Protein AF-0000000077391972 (afdb_homodimer)

Foldseek 3Di:
DDEAVQVVVVVLVPDDVVVLVVVLVCVVVQVDAYALLFNFLFAFFFFFLLLLLLRSLLRQQCCCLRNVDHHAEHENAPHQWWWLSNLQQSVLQPHAEYEYEFFALVVLVVLLVVLFQWAWEAEPPDPPCSSTHTYHYQSWDHAEQLIFLANHSVLSLQLQQDDDPPDDDPSPPRHDADDPVCLVVNLVSSLVRLQRSLSSHPLSFGDGDHGDPPDPPDVVSVCRNCVRVVSSQVVCVVVCVPSVDHDDDHDVVVRVVSVCVRDPDHHYDYGIRPFGWDADPVRDIFTQQQLLFAQVFVLLLLLVLSLLLQLLQQLLLLLLQLCVVVVPPVLNVVSLVLLVLSSLLSSLSSVCSHSCRSSNLAAPVVVQVSQVSSVSSNVSSQVSSQSSQQSQQADVPFGFGKHFQWDDDGRQDDIDGHAQDAPFDKWKKKWFDAWLAWDKAKDKHKHQDQAKFKAWLVGDTAQKAKAFDWDFDPPDPPDLFTDTDTDNGIIMIIDIDTAHGGKMFMMMIGGDDDCPPARYKEKEKQDDDDPDPDSHHYDHDDPAWDWDDEPFKIWIAGRVQLFTFWMAGPVVRDIKGWTKAKWKFFADFLSDFSGTGDGDPPDPDRTGRPLVPFDKMWMWIDHQFKIKIWMDGGPAKIKMWIATYDPQALSNQWIKMKMKGFPADDDARIWMKMKIAIPAAQDDDPDPWGKKWAATSNQFIDIDTDDPVDPVRRFWRKHAFKMWGHDQWKIKIKTWQGIWTWGPRDGRMIMTTHYGWYQHHNPPPNHGGRNPHHTHMIMIIIGMFTFHRDDDPGDFAALSSVSVSCCSSNPMGMIIRPDDDRNDSMGHFKPHRWASQKTWSHWRFRADSVRTGDQKIKTKMAREDHDPRTDDDHPRHHHDVWWRDDPPMDTPSRDWDWKFWARSSRPGTDDTDDDRRRDGDDYSGMTMIMTGD/DDEAVQVVVVVLVPDDVVVLVVVLVCVVVQVDAYALLFNFLFAFFFFFLLLLLLRSLLRQQCCCLRNVDHHAEHENAPHQWWWLSNLLQSVLQPHAEYEYEFFALVVLVVLLVVLFQWAWEAEPVDPPCSSTHTYHYQSWDHAEQLIFLANHSVLSLQLQCDDDPPDDDPSPVRHDADDPVCLVVNLVSSLVRLQRSLSSHDLSFGDGDHGDPPPPPDVVSVCRNCVRVVSSQVVCVVVCVPSVDHDDDHDPVVRVVSVCVRDPDHHYDYGIRPFGWDADPVRDIFTQQQLLFAQVLVLLLLLVLSLLLQLLQQLLLLLLQLCVVVVPPPLNVVSLVLLVLSSLLSSLSSVCSHSCRSSNLAAPVVNQVSQVSSVSSNVSSQVSSQSSQQSQQDDVPFGFGKHFQWDDDGRQDDIDGHAQDAAFDKWKKKWFDAWLFWDKAKDKHKHQDQAKFKAWLVRDTAQKAKAFDWDFDPPDPPDLFTDTDTDNGIIMIIDIDTAHGGKMFMMMIGGDDDLPDLRYKEKEKQDDDDPDPDSHHYYHDDPAWDWDDEPFKIWIAGRVQLFTFWMAGPVVRDIKGWTKAKWKFFADFLSDFSRTGDGDCPDPDRTGRPLVPFDKMWMWIDHQFKIKIWMDGGPAKIKMWIATYDPQALSNQWIKMKMKGFPADDDARIWMKMKIAIPAAQDDDPDPWGKKWAATSNQFIDIDTDDPVDDVRRFWRKHAFKMWGHDQWKIKIKTWQGIWIWGPRDGRMIMTTHYGWYQHHNPPPNHGHRNPHHTHMIMIIIGMFTFHRDDDPGDFAALSSVSVSCCSSNPMGMIIRPDDDRNRSMGHFKDHRWASQKTWSHWRFRADSVRTGDQKIKTKMAREDHDPRTDDDHPRHHHDVWWRDDPPMDTPSRDWDWKFWARSSRPGTDDTDDDRRRDGDDYSGMTMIMTGD

Nearest PDB structures (foldseek):
  3bub-assembly1_A  TM=8.915E-01  e=2.616E-76  unclassified
  6rqz-assembly1_A  TM=9.051E-01  e=1.334E-74  Drosophila melanogaster
  9ftr-assembly1_A  TM=9.039E-01  e=3.934E-74  Drosophila melanogaster
  6rs0-assembly1_A  TM=9.038E-01  e=5.550E-74  Drosophila melanogaster
  6rpc-assembly1_A  TM=8.872E-01  e=2.789E-74  Drosophila melanogaster

Secondary structure (DSSP, 8-state):
-B--HHHHHHHHHHS-HHHHHHHHHHHHTTSS-B-S-SSS-B-SSSS-HHHHHHHHHHHHHHHHHHT-----EEEE-SSSS--SHHHHHHHHTT--EEEE----HHHHHHHHHTT-SEEEE--TT-SS-TT-EEEEE--SSSSSHHHHS-S-HHHHGGG-----TT---HHHHHPPPP-TTTHHHHHHHHHHHHHHHHTTSSS---------TT---SHHHHHHHHHHHHHHHHHHHHTHHHH--------HHHHHHHHHHH----EEE-S--PSPEEE-TTS-EEE--GGGTSSHHHHHHHHHHHHHHHHHHHHHHHHHHHHHHHT-HHHHHHHHHHHHHHHHHHHHHHHHTBTTTTTS-S-HHHHHHHHHHHHHHHHHHHHHHHHHHHHHHSPTT---EEEESEE--STTSPPEEPEEE-TT--EEEEEEE-SSS-EEEEEEEEES-S-EEEE-TTS-B--EEEEEEEEEE--STT-S-PEEEEEEEEEEEEEEEEE-TTEEEEEEEEE-SS--GGGBPEEEESSPPP-S--SSEEEEPPSS-EEEE-SSEEEEE-TTT--EEEEEETTT--EEEEEEEEEEEEBPTTTSSSS---B-TTSSSSSB-TTTTS-EEEEEEE-SSEEEEEEEETTTEEEEEEEE--TT-GGGGSEEEEEEE---SS--SEEEEEEEEE----B-TT--SBEEEEEETTTEEEEEE--TTS-GGGG-EEESSEEEEE-SSEEEEEEESS-EEEE--STTEEEEEEEEEBSS--SSS--S-B-----EEEEEEEEEEE--SPPPSS----HHHHHHHHHHHSPPEEEEEEES--S-SEEESBSSPPPTTEEEEEEEEEE-TTSSEEEEEEEEEEE----TTS----TT----SS-SS-TT--BSS----EEEEE-TTS-----EESSGGG----TTEEEEEEEE-/-B--HHHHHHHHHHS-HHHHHHHHHHHHTTSS-B-S-SSS-B-SSSS-HHHHHHHHHHHHHHHHHHT-----EEEE-SSSS--SHHHHHHHHTT--EEEE----HHHHHHHHHTT-SEEEE--TT-SS-TT-EEEEE--SSSSSHHHHS-S-HHHHGGG-----TT---HHHHHPPPP-TTTHHHHHHHHHHHHHHHHTTSSS---------TT---SHHHHHHHHHHHHHHHHHHHHTHHHH--------HHHHHHHHHHH----EEE-S--PSPEEE-TTS-EEE--GGGTSSHHHHHHHHHHHHHHHHHHHHHHHHHHHHHHHT-HHHHHHHHHHHHHHHHHHHHHHHHTBTTTTTS-S-HHHHHHHHHHHHHHHHHHHHHHHHHHHHHHSPTT---EEEESEE--STTSPPEEPEEE-TT--EEEEEEE-SSS-EEEEEEEEES-S-EEEE-TTS-B--EEEEEEEEEE--STT-S-PEEEEEEEEEEEEEEEEE-TTEEEEEEEEE-SS---TTBPEEEESSPPP-S--SSEEEEPPSS-EEEE-SSEEEEE-TTT--EEEEEETTT--EEEEEEEEEEEEBPTTTSSSS---B-TTSSSSSB-TTTTS-EEEEEEE-SSEEEEEEEETTTEEEEEEEE--TT-GGGGSEEEEEEE---SS--SEEEEEEEEE----B-TT--SBEEEEEETTTEEEEEE--TTS-GGGG-EEESSEEEEE-SSEEEEEEESS-EEEE--STTEEEEEEEEEBSS--SSS--S-B-----EEEEEEEEEEE--SPPPSS----HHHHHHHHHHHSPPEEEEEEES--S-SEEESBSSPPPTTEEEEEEEEEE-TTSSEEEEEEEEEEE----TTS----TT----SS-SS-TT--BSS----EEEEE-TTS-----EESSGGG----TTEEEEEEEE-

Organism: Artemia franciscana (NCBI:txid6661)

Structure (mmCIF, N/CA/C/O backbone):
data_AF-0000000077391972-model_v1
#
loop_
_entity.id
_entity.type
_entity.pdbx_description
1 polymer Alpha-mannosidase
#
loop_
_atom_site.group_PDB
_atom_site.id
_atom_site.type_symbol
_atom_site.label_atom_id
_atom_site.label_alt_id
_atom_site.label_comp_id
_atom_site.label_asym_id
_atom_site.label_entity_id
_atom_site.label_seq_id
_atom_site.pdbx_PDB_ins_code
_atom_site.Cartn_x
_atom_site.Cartn_y
_atom_site.Cartn_z
_atom_site.occupancy
_atom_site.B_iso_or_equiv
_atom_site.auth_seq_id
_atom_site.auth_comp_id
_atom_site.auth_asym_id
_atom_site.auth_atom_id
_atom_site.pdbx_PDB_model_num
ATOM 1 N N . MET A 1 1 ? -24.891 3.523 12.617 1 59.72 1 MET A N 1
ATOM 2 C CA . MET A 1 1 ? -24.234 4.707 12.078 1 59.72 1 MET A CA 1
ATOM 3 C C . MET A 1 1 ? -22.766 4.41 11.742 1 59.72 1 MET A C 1
ATOM 5 O O . MET A 1 1 ? -22.125 3.604 12.406 1 59.72 1 MET A O 1
ATOM 9 N N . PHE A 1 2 ? -22.312 4.902 10.516 1 55.62 2 PHE A N 1
ATOM 10 C CA . PHE A 1 2 ? -20.906 4.812 10.172 1 55.62 2 PHE A CA 1
ATOM 11 C C . PHE A 1 2 ? -20.266 6.195 10.141 1 55.62 2 PHE A C 1
ATOM 13 O O . PHE A 1 2 ? -20.875 7.16 9.688 1 55.62 2 PHE A O 1
ATOM 20 N N . LEU A 1 3 ? -19.094 6.242 10.734 1 58.16 3 LEU A N 1
ATOM 21 C CA . LEU A 1 3 ? -18.516 7.547 11.016 1 58.16 3 LEU A CA 1
ATOM 22 C C . LEU A 1 3 ? -17.375 7.855 10.047 1 58.16 3 LEU A C 1
ATOM 24 O O . LEU A 1 3 ? -17.234 9 9.609 1 58.16 3 LEU A O 1
ATOM 28 N N . GLU A 1 4 ? -16.625 6.906 9.727 1 70.5 4 GLU A N 1
ATOM 29 C CA . GLU A 1 4 ? -15.367 7.246 9.055 1 70.5 4 GLU A CA 1
ATOM 30 C C . GLU A 1 4 ? -15.289 6.602 7.676 1 70.5 4 GLU A C 1
ATOM 32 O O . GLU A 1 4 ? -15.391 5.379 7.551 1 70.5 4 GLU A O 1
ATOM 37 N N . ASP A 1 5 ? -15.023 7.477 6.699 1 68.94 5 ASP A N 1
ATOM 38 C CA . ASP A 1 5 ? -15.07 7.066 5.301 1 68.94 5 ASP A CA 1
ATOM 39 C C . ASP A 1 5 ? -13.836 6.254 4.918 1 68.94 5 ASP A C 1
ATOM 41 O O . ASP A 1 5 ? -13.891 5.406 4.027 1 68.94 5 ASP A O 1
ATOM 45 N N . ASN A 1 6 ? -12.789 6.562 5.602 1 66.81 6 ASN A N 1
ATOM 46 C CA . ASN A 1 6 ? -11.594 5.793 5.27 1 66.81 6 ASN A CA 1
ATOM 47 C C . ASN A 1 6 ? -11.82 4.297 5.453 1 66.81 6 ASN A C 1
ATOM 49 O O . ASN A 1 6 ? -11.562 3.508 4.547 1 66.81 6 ASN A O 1
ATOM 53 N N . GLU A 1 7 ? -12.281 3.963 6.574 1 69.31 7 GLU A N 1
ATOM 54 C CA . GLU A 1 7 ? -12.562 2.557 6.855 1 69.31 7 GLU A CA 1
ATOM 55 C C . GLU A 1 7 ? -13.703 2.039 5.988 1 69.31 7 GLU A C 1
ATOM 57 O O . GLU A 1 7 ? -13.672 0.898 5.52 1 69.31 7 GLU A O 1
ATOM 62 N N . LEU A 1 8 ? -14.648 2.908 5.762 1 72.94 8 LEU A N 1
ATOM 63 C CA . LEU A 1 8 ? -15.789 2.537 4.934 1 72.94 8 LEU A CA 1
ATOM 64 C C . LEU A 1 8 ? -15.352 2.266 3.498 1 72.94 8 LEU A C 1
ATOM 66 O O . LEU A 1 8 ? -15.805 1.303 2.879 1 72.94 8 LEU A O 1
ATOM 70 N N . ARG A 1 9 ? -14.57 3.182 3.057 1 73.62 9 ARG A N 1
ATOM 71 C CA . ARG A 1 9 ? -14.078 3.014 1.693 1 73.62 9 ARG A CA 1
ATOM 72 C C . ARG A 1 9 ? -13.367 1.673 1.529 1 73.62 9 ARG A C 1
ATOM 74 O O . ARG A 1 9 ? -13.648 0.93 0.585 1 73.62 9 ARG A O 1
ATOM 81 N N . ASN A 1 10 ? -12.484 1.415 2.445 1 70.94 10 ASN A N 1
ATOM 82 C CA . ASN A 1 10 ? -11.75 0.157 2.369 1 70.94 10 ASN A CA 1
ATOM 83 C C . ASN A 1 10 ? -12.688 -1.045 2.459 1 70.94 10 ASN A C 1
ATOM 85 O O . ASN A 1 10 ? -12.508 -2.029 1.74 1 70.94 10 ASN A O 1
ATOM 89 N N . TYR A 1 11 ? -13.633 -0.948 3.26 1 73.56 11 TYR A N 1
ATOM 90 C CA . TYR A 1 11 ? -14.617 -2.014 3.42 1 73.56 11 TYR A CA 1
ATOM 91 C C . TYR A 1 11 ? -15.477 -2.154 2.172 1 73.56 11 TYR A C 1
ATOM 93 O O . TYR A 1 11 ? -15.625 -3.252 1.63 1 73.56 11 TYR A O 1
ATOM 101 N N . LEU A 1 12 ? -15.984 -0.995 1.706 1 76 12 LEU A N 1
ATOM 102 C CA . LEU A 1 12 ? -16.906 -1.016 0.582 1 76 12 LEU A CA 1
ATOM 103 C C . LEU A 1 12 ? -16.203 -1.435 -0.702 1 76 12 LEU A C 1
ATOM 105 O O . LEU A 1 12 ? -16.781 -2.139 -1.533 1 76 12 LEU A O 1
ATOM 109 N N . LEU A 1 13 ? -14.984 -0.921 -0.807 1 70.56 13 LEU A N 1
ATOM 110 C CA . LEU A 1 13 ? -14.234 -1.28 -2.006 1 70.56 13 LEU A CA 1
ATOM 111 C C . LEU A 1 13 ? -13.906 -2.771 -2.018 1 70.56 13 LEU A C 1
ATOM 113 O O . LEU A 1 13 ? -13.734 -3.363 -3.084 1 70.56 13 LEU A O 1
ATOM 117 N N . GLY A 1 14 ? -13.953 -3.312 -0.81 1 72.19 14 GLY A N 1
ATOM 118 C CA . GLY A 1 14 ? -13.688 -4.738 -0.716 1 72.19 14 GLY A CA 1
ATOM 119 C C . GLY A 1 14 ? -14.922 -5.594 -0.898 1 72.19 14 GLY A C 1
ATOM 120 O O . GLY A 1 14 ? -14.828 -6.793 -1.171 1 72.19 14 GLY A O 1
ATOM 121 N N . LEU A 1 15 ? -16.062 -4.957 -0.897 1 78.25 15 LEU A N 1
ATOM 122 C CA . LEU A 1 15 ? -17.312 -5.691 -1.01 1 78.25 15 LEU A CA 1
ATOM 123 C C . LEU A 1 15 ? -17.641 -5.977 -2.471 1 78.25 15 LEU A C 1
ATOM 125 O O . LEU A 1 15 ? -17.281 -5.199 -3.357 1 78.25 15 LEU A O 1
ATOM 129 N N . HIS A 1 16 ? -18.312 -7.055 -2.617 1 82.19 16 HIS A N 1
ATOM 130 C CA . HIS A 1 16 ? -18.891 -7.348 -3.92 1 82.19 16 HIS A CA 1
ATOM 131 C C . HIS A 1 16 ? -19.875 -6.254 -4.344 1 82.19 16 HIS A C 1
ATOM 133 O O . HIS A 1 16 ? -20.609 -5.719 -3.516 1 82.19 16 HIS A O 1
ATOM 139 N N . PRO A 1 17 ? -19.906 -5.863 -5.574 1 80.88 17 PRO A N 1
ATOM 140 C CA . PRO A 1 17 ? -20.766 -4.773 -6.055 1 80.88 17 PRO A CA 1
ATOM 141 C C . PRO A 1 17 ? -22.219 -4.953 -5.656 1 80.88 17 PRO A C 1
ATOM 143 O O . PRO A 1 17 ? -22.922 -3.971 -5.383 1 80.88 17 PRO A O 1
ATOM 146 N N . ARG A 1 18 ? -22.688 -6.152 -5.598 1 83.88 18 ARG A N 1
ATOM 147 C CA . ARG A 1 18 ? -24.078 -6.387 -5.191 1 83.88 18 ARG A CA 1
ATOM 148 C C . ARG A 1 18 ? -24.281 -6.008 -3.729 1 83.88 18 ARG A C 1
ATOM 150 O O . ARG A 1 18 ? -25.359 -5.539 -3.354 1 83.88 18 ARG A O 1
ATOM 157 N N . LYS A 1 19 ? -23.312 -6.301 -2.957 1 86.06 19 LYS A N 1
ATOM 158 C CA . LYS A 1 19 ? -23.391 -5.91 -1.551 1 86.06 19 LYS A CA 1
ATOM 159 C C . LYS A 1 19 ? -23.312 -4.395 -1.396 1 86.06 19 LYS A C 1
ATOM 161 O O . LYS A 1 19 ? -23.922 -3.824 -0.495 1 86.06 19 LYS A O 1
ATOM 166 N N . ARG A 1 20 ? -22.594 -3.781 -2.271 1 85.19 20 ARG A N 1
ATOM 167 C CA . ARG A 1 20 ? -22.547 -2.324 -2.258 1 85.19 20 ARG A CA 1
ATOM 168 C C . ARG A 1 20 ? -23.922 -1.729 -2.564 1 85.19 20 ARG A C 1
ATOM 170 O O . ARG A 1 20 ? -24.312 -0.708 -1.989 1 85.19 20 ARG A O 1
ATOM 177 N N . LYS A 1 21 ? -24.578 -2.35 -3.477 1 86.25 21 LYS A N 1
ATOM 178 C CA . LYS A 1 21 ? -25.938 -1.915 -3.799 1 86.25 21 LYS A CA 1
ATOM 179 C C . LYS A 1 21 ? -26.859 -2.086 -2.602 1 86.25 21 LYS A C 1
ATOM 181 O O . LYS A 1 21 ? -27.781 -1.29 -2.404 1 86.25 21 LYS A O 1
ATOM 186 N N . LEU A 1 22 ? -26.594 -3.154 -1.88 1 87.88 22 LEU A N 1
ATOM 187 C CA . LEU A 1 22 ? -27.375 -3.373 -0.666 1 87.88 22 LEU A CA 1
ATOM 188 C C . LEU A 1 22 ? -27.156 -2.246 0.337 1 87.88 22 LEU A C 1
ATOM 190 O O . LEU A 1 22 ? -28.078 -1.818 1.02 1 87.88 22 LEU A O 1
ATOM 194 N N . VAL A 1 23 ? -25.984 -1.803 0.456 1 88.56 23 VAL A N 1
ATOM 195 C CA . VAL A 1 23 ? -25.688 -0.69 1.349 1 88.56 23 VAL A CA 1
ATOM 196 C C . VAL A 1 23 ? -26.453 0.553 0.909 1 88.56 23 VAL A C 1
ATOM 198 O O . VAL A 1 23 ? -27.031 1.261 1.739 1 88.56 23 VAL A O 1
ATOM 201 N N . LYS A 1 24 ? -26.469 0.781 -0.399 1 88.94 24 LYS A N 1
ATOM 202 C CA . LYS A 1 24 ? -27.203 1.921 -0.933 1 88.94 24 LYS A CA 1
ATOM 203 C C . LYS A 1 24 ? -28.703 1.807 -0.615 1 88.94 24 LYS A C 1
ATOM 205 O O . LYS A 1 24 ? -29.344 2.807 -0.31 1 88.94 24 LYS A O 1
ATOM 210 N N . LYS A 1 25 ? -29.141 0.601 -0.649 1 91.56 25 LYS A N 1
ATOM 211 C CA . LYS A 1 25 ? -30.547 0.357 -0.317 1 91.56 25 LYS A CA 1
ATOM 212 C C . LYS A 1 25 ? -30.812 0.651 1.155 1 91.56 25 LYS A C 1
ATOM 214 O O . LYS A 1 25 ? -31.828 1.262 1.493 1 91.56 25 LYS A O 1
ATOM 219 N N . LEU A 1 26 ? -29.938 0.178 1.981 1 91.06 26 LEU A N 1
ATOM 220 C CA . LEU A 1 26 ? -30.078 0.433 3.41 1 91.06 26 LEU A CA 1
ATOM 221 C C . LEU A 1 26 ? -30.094 1.931 3.695 1 91.06 26 LEU A C 1
ATOM 223 O O . LEU A 1 26 ? -30.844 2.395 4.559 1 91.06 26 LEU A O 1
ATOM 227 N N . VAL A 1 27 ? -29.375 2.705 2.977 1 89.94 27 VAL A N 1
ATOM 228 C CA . VAL A 1 27 ? -29.312 4.156 3.133 1 89.94 27 VAL A CA 1
ATOM 229 C C . VAL A 1 27 ? -30.609 4.789 2.641 1 89.94 27 VAL A C 1
ATOM 231 O O . VAL A 1 27 ? -31.156 5.672 3.299 1 89.94 27 VAL A O 1
ATOM 234 N N . SER A 1 28 ? -31.078 4.266 1.482 1 90.5 28 SER A N 1
ATOM 235 C CA . SER A 1 28 ? -32.312 4.805 0.905 1 90.5 28 SER A CA 1
ATOM 236 C C . SER A 1 28 ? -33.5 4.523 1.802 1 90.5 28 SER A C 1
ATOM 238 O O . SER A 1 28 ? -34.438 5.312 1.846 1 90.5 28 SER A O 1
ATOM 240 N N . GLU A 1 29 ? -33.344 3.447 2.545 1 91.75 29 GLU A N 1
ATOM 241 C CA . GLU A 1 29 ? -34.406 3.057 3.449 1 91.75 29 GLU A CA 1
ATOM 242 C C . GLU A 1 29 ? -34.25 3.697 4.824 1 91.75 29 GLU A C 1
ATOM 244 O O . GLU A 1 29 ? -35.031 3.428 5.742 1 91.75 29 GLU A O 1
ATOM 249 N N . ALA A 1 30 ? -33.25 4.48 4.973 1 89.56 30 ALA A N 1
ATOM 250 C CA . ALA A 1 30 ? -32.938 5.195 6.211 1 89.56 30 ALA A CA 1
ATOM 251 C C . ALA A 1 30 ? -32.656 4.223 7.352 1 89.56 30 ALA A C 1
ATOM 253 O O . ALA A 1 30 ? -32.969 4.508 8.508 1 89.56 30 ALA A O 1
ATOM 254 N N . ARG A 1 31 ? -32.188 3.031 7 1 90.69 31 ARG A N 1
ATOM 255 C CA . ARG A 1 31 ? -31.75 2.059 7.996 1 90.69 31 ARG A CA 1
ATOM 256 C C . ARG A 1 31 ? -30.266 2.236 8.328 1 90.69 31 ARG A C 1
ATOM 258 O O . ARG A 1 31 ? -29.797 1.715 9.336 1 90.69 31 ARG A O 1
ATOM 265 N N . LEU A 1 32 ? -29.656 2.934 7.484 1 90.69 32 LEU A N 1
ATOM 266 C CA . LEU A 1 32 ? -28.25 3.293 7.664 1 90.69 32 LEU A CA 1
ATOM 267 C C . LEU A 1 32 ? -28.016 4.766 7.344 1 90.69 32 LEU A C 1
ATOM 269 O O . LEU A 1 32 ? -28.547 5.277 6.352 1 90.69 32 LEU A O 1
ATOM 273 N N . GLU A 1 33 ? -27.375 5.484 8.281 1 92 33 GLU A N 1
ATOM 274 C CA . GLU A 1 33 ? -27.062 6.891 8.047 1 92 33 GLU A CA 1
ATOM 275 C C . GLU A 1 33 ? -25.562 7.148 8.18 1 92 33 GLU A C 1
ATOM 277 O O . GLU A 1 33 ? -24.938 6.672 9.125 1 92 33 GLU A O 1
ATOM 282 N N . PHE A 1 34 ? -25.047 7.875 7.156 1 90.88 34 PHE A N 1
ATOM 283 C CA . PHE A 1 34 ? -23.672 8.328 7.238 1 90.88 34 PHE A CA 1
ATOM 284 C C . PHE A 1 34 ? -23.578 9.695 7.906 1 90.88 34 PHE A C 1
ATOM 286 O O . PHE A 1 34 ? -24.219 10.648 7.453 1 90.88 34 PHE A O 1
ATOM 293 N N . THR A 1 35 ? -22.797 9.68 8.984 1 92.44 35 THR A N 1
ATOM 294 C CA . THR A 1 35 ? -22.656 10.922 9.742 1 92.44 35 THR A CA 1
ATOM 295 C C . THR A 1 35 ? -21.281 11.539 9.516 1 92.44 35 THR A C 1
ATOM 297 O O . THR A 1 35 ? -20.281 10.828 9.375 1 92.44 35 THR A O 1
ATOM 300 N N . SER A 1 36 ? -21.188 12.945 9.508 1 93.12 36 SER A N 1
ATOM 301 C CA . SER A 1 36 ? -20.016 13.758 9.219 1 93.12 36 SER A CA 1
ATOM 302 C C . SER A 1 36 ? -19.578 13.602 7.77 1 93.12 36 SER A C 1
ATOM 304 O O . SER A 1 36 ? -19.297 14.586 7.086 1 93.12 36 SER A O 1
ATOM 306 N N . GLY A 1 37 ? -19.578 12.242 7.336 1 92.5 37 GLY A N 1
ATOM 307 C CA . GLY A 1 37 ? -19.156 11.953 5.973 1 92.5 37 GLY A CA 1
ATOM 308 C C . GLY A 1 37 ? -17.734 12.367 5.684 1 92.5 37 GLY A C 1
ATOM 309 O O . GLY A 1 37 ? -17.312 12.406 4.523 1 92.5 37 GLY A O 1
ATOM 310 N N . SER A 1 38 ? -17 12.789 6.645 1 93.38 38 SER A N 1
ATOM 311 C CA . SER A 1 38 ? -15.609 13.188 6.484 1 93.38 38 SER A CA 1
ATOM 312 C C . SER A 1 38 ? -14.695 11.969 6.379 1 93.38 38 SER A C 1
ATOM 314 O O . SER A 1 38 ? -15.117 10.844 6.664 1 93.38 38 SER A O 1
ATOM 316 N N . TRP A 1 39 ? -13.531 12.164 5.934 1 93.56 39 TRP A N 1
ATOM 317 C CA . TRP A 1 39 ? -12.562 11.086 5.773 1 93.56 39 TRP A CA 1
ATOM 318 C C . TRP A 1 39 ? -12.25 10.43 7.113 1 93.56 39 TRP A C 1
ATOM 320 O O . TRP A 1 39 ? -12.117 9.203 7.203 1 93.56 39 TRP A O 1
ATOM 330 N N . VAL A 1 40 ? -12.109 11.242 8.195 1 95 40 VAL A N 1
ATOM 331 C CA . VAL A 1 40 ? -11.891 10.766 9.555 1 95 40 VAL A CA 1
ATOM 332 C C . VAL A 1 40 ? -12.555 11.703 10.547 1 95 40 VAL A C 1
ATOM 334 O O . VAL A 1 40 ? -13.016 12.789 10.18 1 95 40 VAL A O 1
ATOM 337 N N . MET A 1 41 ? -12.672 11.242 11.773 1 94.81 41 MET A N 1
ATOM 338 C CA . MET A 1 41 ? -12.992 12.156 12.867 1 94.81 41 MET A CA 1
ATOM 339 C C . MET A 1 41 ? -11.766 12.961 13.273 1 94.81 41 MET A C 1
ATOM 341 O O . MET A 1 41 ? -10.938 12.5 14.062 1 94.81 41 MET A O 1
ATOM 345 N N . THR A 1 42 ? -11.695 14.125 12.82 1 95.69 42 THR A N 1
ATOM 346 C CA . THR A 1 42 ? -10.5 14.953 12.93 1 95.69 42 THR A CA 1
ATOM 347 C C . THR A 1 42 ? -10.352 15.508 14.344 1 95.69 42 THR A C 1
ATOM 349 O O . THR A 1 42 ? -11.344 15.852 14.984 1 95.69 42 THR A O 1
ATOM 352 N N . ASP A 1 43 ? -9.109 15.594 14.758 1 97.56 43 ASP A N 1
ATOM 353 C CA . ASP A 1 43 ? -8.836 16.328 15.992 1 97.56 43 ASP A CA 1
ATOM 354 C C . ASP A 1 43 ? -9.211 17.797 15.844 1 97.56 43 ASP A C 1
ATOM 356 O O . ASP A 1 43 ? -9.039 18.391 14.773 1 97.56 43 ASP A O 1
ATOM 360 N N . GLU A 1 44 ? -9.688 18.375 16.891 1 98.12 44 GLU A N 1
ATOM 361 C CA . GLU A 1 44 ? -10.18 19.75 16.797 1 98.12 44 GLU A CA 1
ATOM 362 C C . GLU A 1 44 ? -9.227 20.719 17.469 1 98.12 44 GLU A C 1
ATOM 364 O O . GLU A 1 44 ? -9.469 21.938 17.484 1 98.12 44 GLU A O 1
ATOM 369 N N . ALA A 1 45 ? -8.117 20.203 17.984 1 98.12 45 ALA A N 1
ATOM 370 C CA . ALA A 1 45 ? -7.176 21.062 18.703 1 98.12 45 ALA A CA 1
ATOM 371 C C . ALA A 1 45 ? -5.887 21.25 17.922 1 98.12 45 ALA A C 1
ATOM 373 O O . ALA A 1 45 ? -5.465 22.375 17.656 1 98.12 45 ALA A O 1
ATOM 374 N N . THR A 1 46 ? -5.332 20.172 17.438 1 98.06 46 THR A N 1
ATOM 375 C CA . THR A 1 46 ? -3.969 20.203 16.922 1 98.06 46 THR A CA 1
ATOM 376 C C . THR A 1 46 ? -3.975 20.281 15.391 1 98.06 46 THR A C 1
ATOM 378 O O . THR A 1 46 ? -2.945 20.578 14.773 1 98.06 46 THR A O 1
ATOM 381 N N . THR A 1 47 ? -5.035 20.094 14.742 1 98.12 47 THR A N 1
ATOM 382 C CA . THR A 1 47 ? -5.113 20.109 13.281 1 98.12 47 THR A CA 1
ATOM 383 C C . THR A 1 47 ? -5.293 21.531 12.758 1 98.12 47 THR A C 1
ATOM 385 O O . THR A 1 47 ? -5.996 22.328 13.367 1 98.12 47 THR A O 1
ATOM 388 N N . HIS A 1 48 ? -4.664 21.859 11.688 1 98.12 48 HIS A N 1
ATOM 389 C CA . HIS A 1 48 ? -4.875 23.125 10.992 1 98.12 48 HIS A CA 1
ATOM 390 C C . HIS A 1 48 ? -6.152 23.094 10.164 1 98.12 48 HIS A C 1
ATOM 392 O O . HIS A 1 48 ? -6.555 22.031 9.672 1 98.12 48 HIS A O 1
ATOM 398 N N . PHE A 1 49 ? -6.809 24.266 9.969 1 98 49 PHE A N 1
ATOM 399 C CA . PHE A 1 49 ? -8.109 24.281 9.312 1 98 49 PHE A CA 1
ATOM 400 C C . PHE A 1 49 ? -8.008 23.797 7.875 1 98 49 PHE A C 1
ATOM 402 O O . PHE A 1 49 ? -8.961 23.219 7.336 1 98 49 PHE A O 1
ATOM 409 N N . TYR A 1 50 ? -6.852 23.969 7.215 1 97.81 50 TYR A N 1
ATOM 410 C CA . TYR A 1 50 ? -6.684 23.453 5.859 1 97.81 50 TYR A CA 1
ATOM 411 C C . TYR A 1 50 ? -6.902 21.953 5.812 1 97.81 50 TYR A C 1
ATOM 413 O O . TYR A 1 50 ? -7.66 21.453 4.977 1 97.81 50 TYR A O 1
ATOM 421 N N . SER A 1 51 ? -6.211 21.234 6.668 1 97.81 51 SER A N 1
ATOM 422 C CA . SER A 1 51 ? -6.301 19.766 6.68 1 97.81 51 SER A CA 1
ATOM 423 C C . SER A 1 51 ? -7.68 19.312 7.133 1 97.81 51 SER A C 1
ATOM 425 O O . SER A 1 51 ? -8.172 18.266 6.68 1 97.81 51 SER A O 1
ATOM 427 N N . MET A 1 52 ? -8.273 20.094 8.055 1 97.88 52 MET A N 1
ATOM 428 C CA . MET A 1 52 ? -9.641 19.781 8.453 1 97.88 52 MET A CA 1
ATOM 429 C C . MET A 1 52 ? -10.586 19.828 7.254 1 97.88 52 MET A C 1
ATOM 431 O O . MET A 1 52 ? -11.391 18.906 7.059 1 97.88 52 MET A O 1
ATOM 435 N N . LEU A 1 53 ? -10.438 20.859 6.523 1 98 53 LEU A N 1
ATOM 436 C CA . LEU A 1 53 ? -11.305 21.047 5.367 1 98 53 LEU A CA 1
ATOM 437 C C . LEU A 1 53 ? -10.992 20.031 4.273 1 98 53 LEU A C 1
ATOM 439 O O . LEU A 1 53 ? -11.906 19.484 3.648 1 98 53 LEU A O 1
ATOM 443 N N . ASP A 1 54 ? -9.75 19.797 4.066 1 97.25 54 ASP A N 1
ATOM 444 C CA . ASP A 1 54 ? -9.32 18.891 3.002 1 97.25 54 ASP A CA 1
ATOM 445 C C . ASP A 1 54 ? -9.914 17.5 3.193 1 97.25 54 ASP A C 1
ATOM 447 O O . ASP A 1 54 ? -10.406 16.891 2.242 1 97.25 54 ASP A O 1
ATOM 451 N N . GLN A 1 55 ? -9.828 16.953 4.383 1 96.31 55 GLN A N 1
ATOM 452 C CA . GLN A 1 55 ? -10.344 15.617 4.613 1 96.31 55 GLN A CA 1
ATOM 453 C C . GLN A 1 55 ? -11.875 15.594 4.559 1 96.31 55 GLN A C 1
ATOM 455 O O . GLN A 1 55 ? -12.469 14.586 4.184 1 96.31 55 GLN A O 1
ATOM 460 N N . ILE A 1 56 ? -12.594 16.75 4.855 1 96.81 56 ILE A N 1
ATOM 461 C CA . ILE A 1 56 ? -14.039 16.859 4.691 1 96.81 56 ILE A CA 1
ATOM 462 C C . ILE A 1 56 ? -14.398 16.766 3.211 1 96.81 56 ILE A C 1
ATOM 464 O O . ILE A 1 56 ? -15.32 16.047 2.828 1 96.81 56 ILE A O 1
ATOM 468 N N . ILE A 1 57 ? -13.648 17.531 2.414 1 96.88 57 ILE A N 1
ATOM 469 C CA . ILE A 1 57 ? -13.875 17.531 0.974 1 96.88 57 ILE A CA 1
ATOM 470 C C . ILE A 1 57 ? -13.703 16.109 0.421 1 96.88 57 ILE A C 1
ATOM 472 O O . ILE A 1 57 ? -14.547 15.633 -0.335 1 96.88 57 ILE A O 1
ATOM 476 N N . GLU A 1 58 ? -12.617 15.406 0.833 1 94.38 58 GLU A N 1
ATOM 477 C CA . GLU A 1 58 ? -12.344 14.055 0.358 1 94.38 58 GLU A CA 1
ATOM 478 C C . GLU A 1 58 ? -13.484 13.109 0.726 1 94.38 58 GLU A C 1
ATOM 480 O O . GLU A 1 58 ? -13.93 12.312 -0.107 1 94.38 58 GLU A O 1
ATOM 485 N N . GLY A 1 59 ? -13.906 13.172 1.999 1 93.94 59 GLY A N 1
ATOM 486 C CA . GLY A 1 59 ? -14.969 12.289 2.453 1 93.94 59 GLY A CA 1
ATOM 487 C C . GLY A 1 59 ? -16.297 12.555 1.778 1 93.94 59 GLY A C 1
ATOM 488 O O . GLY A 1 59 ? -16.969 11.625 1.335 1 93.94 59 GLY A O 1
ATOM 489 N N . HIS A 1 60 ? -16.703 13.828 1.678 1 95 60 HIS A N 1
ATOM 490 C CA . HIS A 1 60 ? -17.984 14.211 1.1 1 95 60 HIS A CA 1
ATOM 491 C C . HIS A 1 60 ? -18.047 13.875 -0.387 1 95 60 HIS A C 1
ATOM 493 O O . HIS A 1 60 ? -19.047 13.344 -0.87 1 95 60 HIS A O 1
ATOM 499 N N . GLN A 1 61 ? -16.953 14.234 -1.079 1 93.56 61 GLN A N 1
ATOM 500 C CA . GLN A 1 61 ? -16.906 13.93 -2.506 1 93.56 61 GLN A CA 1
ATOM 501 C C . GLN A 1 61 ? -16.969 12.43 -2.754 1 93.56 61 GLN A C 1
ATOM 503 O O . GLN A 1 61 ? -17.656 11.977 -3.668 1 93.56 61 GLN A O 1
ATOM 508 N N . TRP A 1 62 ? -16.266 11.656 -1.984 1 89.56 62 TRP A N 1
ATOM 509 C CA . TRP A 1 62 ? -16.266 10.203 -2.148 1 89.56 62 TRP A CA 1
ATOM 510 C C . TRP A 1 62 ? -17.656 9.617 -1.864 1 89.56 62 TRP A C 1
ATOM 512 O O . TRP A 1 62 ? -18.125 8.75 -2.596 1 89.56 62 TRP A O 1
ATOM 522 N N . LEU A 1 63 ? -18.266 10.047 -0.746 1 90.44 63 LEU A N 1
ATOM 523 C CA . LEU A 1 63 ? -19.578 9.555 -0.352 1 90.44 63 LEU A CA 1
ATOM 524 C C . LEU A 1 63 ? -20.609 9.852 -1.43 1 90.44 63 LEU A C 1
ATOM 526 O O . LEU A 1 63 ? -21.453 9 -1.749 1 90.44 63 LEU A O 1
ATOM 530 N N . LYS A 1 64 ? -20.547 11.062 -1.965 1 91.5 64 LYS A N 1
ATOM 531 C CA . LYS A 1 64 ? -21.5 11.453 -3.008 1 91.5 64 LYS A CA 1
ATOM 532 C C . LYS A 1 64 ? -21.297 10.617 -4.273 1 91.5 64 LYS A C 1
ATOM 534 O O . LYS A 1 64 ? -22.25 10.117 -4.855 1 91.5 64 LYS A O 1
ATOM 539 N N . SER A 1 65 ? -20.078 10.398 -4.613 1 87.06 65 SER A N 1
ATOM 540 C CA . SER A 1 65 ? -19.75 9.719 -5.863 1 87.06 65 SER A CA 1
ATOM 541 C C . SER A 1 65 ? -20.016 8.219 -5.758 1 87.06 65 SER A C 1
ATOM 543 O O . SER A 1 65 ? -20.422 7.582 -6.734 1 87.06 65 SER A O 1
ATOM 545 N N . ASN A 1 66 ? -19.797 7.617 -4.602 1 82.5 66 ASN A N 1
ATOM 546 C CA . ASN A 1 66 ? -19.797 6.164 -4.488 1 82.5 66 ASN A CA 1
ATOM 547 C C . ASN A 1 66 ? -21.109 5.656 -3.889 1 82.5 66 ASN A C 1
ATOM 549 O O . ASN A 1 66 ? -21.547 4.539 -4.18 1 82.5 66 ASN A O 1
ATOM 553 N N . ILE A 1 67 ? -21.75 6.492 -3.049 1 87.38 67 ILE A N 1
ATOM 554 C CA . ILE A 1 67 ? -22.953 6.043 -2.354 1 87.38 67 ILE A CA 1
ATOM 555 C C . ILE A 1 67 ? -24.141 6.922 -2.744 1 87.38 67 ILE A C 1
ATOM 557 O O . ILE A 1 67 ? -25.297 6.5 -2.648 1 87.38 67 ILE A O 1
ATOM 561 N N . GLY A 1 68 ? -23.906 8.148 -3.182 1 87.25 68 GLY A N 1
ATOM 562 C CA . GLY A 1 68 ? -24.969 9.055 -3.58 1 87.25 68 GLY A CA 1
ATOM 563 C C . GLY A 1 68 ? -25.625 9.766 -2.406 1 87.25 68 GLY A C 1
ATOM 564 O O . GLY A 1 68 ? -26.797 10.094 -2.457 1 87.25 68 GLY A O 1
ATOM 565 N N . VAL A 1 69 ? -24.812 9.922 -1.347 1 89.5 69 VAL A N 1
ATOM 566 C CA . VAL A 1 69 ? -25.391 10.5 -0.138 1 89.5 69 VAL A CA 1
ATOM 567 C C . VAL A 1 69 ? -24.656 11.805 0.201 1 89.5 69 VAL A C 1
ATOM 569 O O . VAL A 1 69 ? -23.469 11.938 -0.043 1 89.5 69 VAL A O 1
ATOM 572 N N . THR A 1 70 ? -25.391 12.781 0.721 1 92.44 70 THR A N 1
ATOM 573 C CA . THR A 1 70 ? -24.891 14.008 1.329 1 92.44 70 THR A CA 1
ATOM 574 C C . THR A 1 70 ? -25.172 14.023 2.828 1 92.44 70 THR A C 1
ATOM 576 O O . THR A 1 70 ? -26.328 14 3.248 1 92.44 70 THR A O 1
ATOM 579 N N . PRO A 1 71 ? -24.172 14.086 3.604 1 92.69 71 PRO A N 1
ATOM 580 C CA . PRO A 1 71 ? -24.391 14.055 5.051 1 92.69 71 PRO A CA 1
ATOM 581 C C . PRO A 1 71 ? -25.156 15.273 5.559 1 92.69 71 PRO A C 1
ATOM 583 O O . PRO A 1 71 ? -24.984 16.375 5.039 1 92.69 71 PRO A O 1
ATOM 586 N N . LYS A 1 72 ? -25.891 15.102 6.672 1 94 72 LYS A N 1
ATOM 587 C CA . LYS A 1 72 ? -26.734 16.172 7.203 1 94 72 LYS A CA 1
ATOM 588 C C . LYS A 1 72 ? -26.297 16.562 8.617 1 94 72 LYS A C 1
ATOM 590 O O . LYS A 1 72 ? -26.594 17.656 9.078 1 94 72 LYS A O 1
ATOM 595 N N . SER A 1 73 ? -25.703 15.641 9.258 1 95.75 73 SER A N 1
ATOM 596 C CA . SER A 1 73 ? -25.281 15.859 10.641 1 95.75 73 SER A CA 1
ATOM 597 C C . SER A 1 73 ? -23.844 15.383 10.859 1 95.75 73 SER A C 1
ATOM 599 O O . SER A 1 73 ? -23.359 14.484 10.172 1 95.75 73 SER A O 1
ATOM 601 N N . SER A 1 74 ? -23.219 16.094 11.734 1 95.69 74 SER A N 1
ATOM 602 C CA . SER A 1 74 ? -21.859 15.68 12.07 1 95.69 74 SER A CA 1
ATOM 603 C C . SER A 1 74 ? -21.828 14.938 13.398 1 95.69 74 SER A C 1
ATOM 605 O O . SER A 1 74 ? -22.672 15.156 14.266 1 95.69 74 SER A O 1
ATOM 607 N N . TRP A 1 75 ? -20.938 14 13.555 1 94.75 75 TRP A N 1
ATOM 608 C CA . TRP A 1 75 ? -20.734 13.148 14.727 1 94.75 75 TRP A CA 1
ATOM 609 C C . TRP A 1 75 ? -19.297 13.234 15.211 1 94.75 75 TRP A C 1
ATOM 611 O O . TRP A 1 75 ? -18.391 12.648 14.594 1 94.75 75 TRP A O 1
ATOM 621 N N . SER A 1 76 ? -19 14 16.219 1 94.12 76 SER A N 1
ATOM 622 C CA . SER A 1 76 ? -17.672 14.18 16.797 1 94.12 76 SER A CA 1
ATOM 623 C C . SER A 1 76 ? -17.672 13.891 18.297 1 94.12 76 SER A C 1
ATOM 625 O O . SER A 1 76 ? -17.484 14.797 19.109 1 94.12 76 SER A O 1
ATOM 627 N N . ILE A 1 77 ? -17.766 12.625 18.656 1 93.19 77 ILE A N 1
ATOM 628 C CA . ILE A 1 77 ? -18.031 12.305 20.062 1 93.19 77 ILE A CA 1
ATOM 629 C C . ILE A 1 77 ? -16.734 11.828 20.734 1 93.19 77 ILE A C 1
ATOM 631 O O . ILE A 1 77 ? -16.656 11.758 21.953 1 93.19 77 ILE A O 1
ATOM 635 N N . ASP A 1 78 ? -15.727 11.555 19.938 1 92.44 78 ASP A N 1
ATOM 636 C CA . ASP A 1 78 ? -14.562 10.906 20.531 1 92.44 78 ASP A CA 1
ATOM 637 C C . ASP A 1 78 ? -13.352 11.836 20.516 1 92.44 78 ASP A C 1
ATOM 639 O O . ASP A 1 78 ? -12.281 11.477 21 1 92.44 78 ASP A O 1
ATOM 643 N N . THR A 1 79 ? -13.414 13.039 20 1 94.62 79 THR A N 1
ATOM 644 C CA . THR A 1 79 ? -12.297 13.977 20.016 1 94.62 79 THR A CA 1
ATOM 645 C C . THR A 1 79 ? -12.023 14.477 21.438 1 94.62 79 THR A C 1
ATOM 647 O O . THR A 1 79 ? -12.891 14.406 22.297 1 94.62 79 THR A O 1
ATOM 650 N N . PHE A 1 80 ? -10.812 14.977 21.719 1 95.56 80 PHE A N 1
ATOM 651 C CA . PHE A 1 80 ? -10.414 15.406 23.062 1 95.56 80 PHE A CA 1
ATOM 652 C C . PHE A 1 80 ? -10.609 16.906 23.234 1 95.56 80 PHE A C 1
ATOM 654 O O . PHE A 1 80 ? -9.648 17.641 23.406 1 95.56 80 PHE A O 1
ATOM 661 N N . GLY A 1 81 ? -11.867 17.266 23.359 1 95.88 81 GLY A N 1
ATOM 662 C CA . GLY A 1 81 ? -12.266 18.672 23.359 1 95.88 81 GLY A CA 1
ATOM 663 C C . GLY A 1 81 ? -12.828 19.125 22.031 1 95.88 81 GLY A C 1
ATOM 664 O O . GLY A 1 81 ? -12.641 18.469 21 1 95.88 81 GLY A O 1
ATOM 665 N N . HIS A 1 82 ? -13.516 20.25 22.094 1 97.44 82 HIS A N 1
ATOM 666 C CA . HIS A 1 82 ? -14.195 20.688 20.891 1 97.44 82 HIS A CA 1
ATOM 667 C C . HIS A 1 82 ? -13.922 22.172 20.609 1 97.44 82 HIS A C 1
ATOM 669 O O . HIS A 1 82 ? -13.953 22.984 21.531 1 97.44 82 HIS A O 1
ATOM 675 N N . GLY A 1 83 ? -13.578 22.484 19.375 1 97.06 83 GLY A N 1
ATOM 676 C CA . GLY A 1 83 ? -13.383 23.844 18.906 1 97.06 83 GLY A CA 1
ATOM 677 C C . GLY A 1 83 ? -14.445 24.297 17.938 1 97.06 83 GLY A C 1
ATOM 678 O O . GLY A 1 83 ? -15.156 23.484 17.344 1 97.06 83 GLY A O 1
ATOM 679 N N . PRO A 1 84 ? -14.602 25.562 17.797 1 97.06 84 PRO A N 1
ATOM 680 C CA . PRO A 1 84 ? -15.672 26.125 16.953 1 97.06 84 PRO A CA 1
ATOM 681 C C . PRO A 1 84 ? -15.391 25.953 15.461 1 97.06 84 PRO A C 1
ATOM 683 O O . PRO A 1 84 ? -16.297 26.141 14.641 1 97.06 84 PRO A O 1
ATOM 686 N N . VAL A 1 85 ? -14.188 25.625 15.07 1 97.94 85 VAL A N 1
ATOM 687 C CA . VAL A 1 85 ? -13.828 25.578 13.656 1 97.94 85 VAL A CA 1
ATOM 688 C C . VAL A 1 85 ? -14.484 24.375 12.992 1 97.94 85 VAL A C 1
ATOM 690 O O . VAL A 1 85 ? -14.977 24.469 11.867 1 97.94 85 VAL A O 1
ATOM 693 N N . ALA A 1 86 ? -14.516 23.219 13.711 1 97.19 86 ALA A N 1
ATOM 694 C CA . ALA A 1 86 ? -15.094 22 13.148 1 97.19 86 ALA A CA 1
ATOM 695 C C . ALA A 1 86 ? -16.562 22.203 12.805 1 97.19 86 ALA A C 1
ATOM 697 O O . ALA A 1 86 ? -16.984 21.984 11.664 1 97.19 86 ALA A O 1
ATOM 698 N N . PRO A 1 87 ? -17.422 22.734 13.742 1 97 87 PRO A N 1
ATOM 699 C CA . PRO A 1 87 ? -18.812 22.953 13.391 1 97 87 PRO A CA 1
ATOM 700 C C . PRO A 1 87 ? -18.984 24.016 12.305 1 97 87 PRO A C 1
ATOM 702 O O . PRO A 1 87 ? -19.922 23.938 11.492 1 97 87 PRO A O 1
ATOM 705 N N . TYR A 1 88 ? -18.141 25.031 12.266 1 97.69 88 TYR A N 1
ATOM 706 C CA . TYR A 1 88 ? -18.203 26.031 11.211 1 97.69 88 TYR A CA 1
ATOM 707 C C . TYR A 1 88 ? -17.984 25.406 9.844 1 97.69 88 TYR A C 1
ATOM 709 O O . TYR A 1 88 ? -18.719 25.672 8.898 1 97.69 88 TYR A O 1
ATOM 717 N N . LEU A 1 89 ? -16.906 24.609 9.711 1 98.31 89 LEU A N 1
ATOM 718 C CA . LEU A 1 89 ? -16.594 23.953 8.445 1 98.31 89 LEU A CA 1
ATOM 719 C C . LEU A 1 89 ? -17.734 23.016 8.023 1 98.31 89 LEU A C 1
ATOM 721 O O . LEU A 1 89 ? -18.062 22.938 6.844 1 98.31 89 LEU A O 1
ATOM 725 N N . MET A 1 90 ? -18.297 22.312 9.023 1 97.62 90 MET A N 1
ATOM 726 C CA . MET A 1 90 ? -19.391 21.391 8.719 1 97.62 90 MET A CA 1
ATOM 727 C C . MET A 1 90 ? -20.625 22.156 8.242 1 97.62 90 MET A C 1
ATOM 729 O O . MET A 1 90 ? -21.266 21.766 7.258 1 97.62 90 MET A O 1
ATOM 733 N N . ARG A 1 91 ? -20.922 23.219 8.938 1 97.62 91 ARG A N 1
ATOM 734 C CA . ARG A 1 91 ? -22.062 24.047 8.555 1 97.62 91 ARG A CA 1
ATOM 735 C C . ARG A 1 91 ? -21.875 24.609 7.145 1 97.62 91 ARG A C 1
ATOM 737 O O . ARG A 1 91 ? -22.812 24.562 6.332 1 97.62 91 ARG A O 1
ATOM 744 N N . SER A 1 92 ? -20.703 25.078 6.902 1 97.56 92 SER A N 1
ATOM 745 C CA . SER A 1 92 ? -20.391 25.672 5.613 1 97.56 92 SER A CA 1
ATOM 746 C C . SER A 1 92 ? -20.312 24.625 4.512 1 97.56 92 SER A C 1
ATOM 748 O O . SER A 1 92 ? -20.312 24.953 3.324 1 97.56 92 SER A O 1
ATOM 750 N N . SER A 1 93 ? -20.234 23.391 4.875 1 97.19 93 SER A N 1
ATOM 751 C CA . SER A 1 93 ? -20.25 22.297 3.916 1 97.19 93 SER A CA 1
ATOM 752 C C . SER A 1 93 ? -21.656 21.766 3.688 1 97.19 93 SER A C 1
ATOM 754 O O . SER A 1 93 ? -21.859 20.844 2.9 1 97.19 93 SER A O 1
ATOM 756 N N . GLY A 1 94 ? -22.578 22.266 4.43 1 95.81 94 GLY A N 1
ATOM 757 C CA . GLY A 1 94 ? -23.969 21.938 4.133 1 95.81 94 GLY A CA 1
ATOM 758 C C . GLY A 1 94 ? -24.656 21.188 5.254 1 95.81 94 GLY A C 1
ATOM 759 O O . GLY A 1 94 ? -25.828 20.812 5.125 1 95.81 94 GLY A O 1
ATOM 760 N N . LEU A 1 95 ? -24.031 20.984 6.395 1 96.88 95 LEU A N 1
ATOM 761 C CA . LEU A 1 95 ? -24.641 20.281 7.512 1 96.88 95 LEU A CA 1
ATOM 762 C C . LEU A 1 95 ? -25.391 21.25 8.438 1 96.88 95 LEU A C 1
ATOM 764 O O . LEU A 1 95 ? -25.047 22.422 8.5 1 96.88 95 LEU A O 1
ATOM 768 N N . ASN A 1 96 ? -26.312 20.672 9.219 1 95.94 96 ASN A N 1
ATOM 769 C CA . ASN A 1 96 ? -27.141 21.562 10.031 1 95.94 96 ASN A CA 1
ATOM 770 C C . ASN A 1 96 ? -27.062 21.172 11.508 1 95.94 96 ASN A C 1
ATOM 772 O O . ASN A 1 96 ? -27.531 21.922 12.367 1 95.94 96 ASN A O 1
ATOM 776 N N . ASN A 1 97 ? -26.547 20.078 11.773 1 97.5 97 ASN A N 1
ATOM 777 C CA . ASN A 1 97 ? -26.469 19.578 13.141 1 97.5 97 ASN A CA 1
ATOM 778 C C . ASN A 1 97 ? -25.109 18.984 13.445 1 97.5 97 ASN A C 1
ATOM 780 O O . ASN A 1 97 ? -24.406 18.516 12.539 1 97.5 97 ASN A O 1
ATOM 784 N N . THR A 1 98 ? -24.734 19.031 14.664 1 97.31 98 THR A N 1
ATOM 785 C CA . THR A 1 98 ? -23.516 18.359 15.102 1 97.31 98 THR A CA 1
ATOM 786 C C . THR A 1 98 ? -23.719 17.719 16.469 1 97.31 98 THR A C 1
ATOM 788 O O . THR A 1 98 ? -24.578 18.141 17.25 1 97.31 98 THR A O 1
ATOM 791 N N . VAL A 1 99 ? -23.047 16.625 16.719 1 96.69 99 VAL A N 1
ATOM 792 C CA . VAL A 1 99 ? -23.109 15.906 17.984 1 96.69 99 VAL A CA 1
ATOM 793 C C . VAL A 1 99 ? -21.719 15.867 18.609 1 96.69 99 VAL A C 1
ATOM 795 O O . VAL A 1 99 ? -20.734 15.578 17.922 1 96.69 99 VAL A O 1
ATOM 798 N N . THR A 1 100 ? -21.594 16.25 19.891 1 96.31 100 THR A N 1
ATOM 799 C CA . THR A 1 100 ? -20.328 16.25 20.641 1 96.31 100 THR A CA 1
ATOM 800 C C . THR A 1 100 ? -20.484 15.492 21.953 1 96.31 100 THR A C 1
ATOM 802 O O . THR A 1 100 ? -21.594 15.102 22.312 1 96.31 100 THR A O 1
ATOM 805 N N . GLN A 1 101 ? -19.312 15.305 22.672 1 94.5 101 GLN A N 1
ATOM 806 C CA . GLN A 1 101 ? -19.453 14.578 23.922 1 94.5 101 GLN A CA 1
ATOM 807 C C . GLN A 1 101 ? -18.344 14.961 24.906 1 94.5 101 GLN A C 1
ATOM 809 O O . GLN A 1 101 ? -18.625 15.242 26.078 1 94.5 101 GLN A O 1
ATOM 814 N N . ARG A 1 102 ? -17.156 15.039 24.516 1 94.19 102 ARG A N 1
ATOM 815 C CA . ARG A 1 102 ? -16.016 15.172 25.438 1 94.19 102 ARG A CA 1
ATOM 816 C C . ARG A 1 102 ? -15.734 16.641 25.75 1 94.19 102 ARG A C 1
ATOM 818 O O . ARG A 1 102 ? -14.891 17.266 25.094 1 94.19 102 ARG A O 1
ATOM 825 N N . MET A 1 103 ? -16.344 17.125 26.781 1 94.62 103 MET A N 1
ATOM 826 C CA . MET A 1 103 ? -16.188 18.484 27.281 1 94.62 103 MET A CA 1
ATOM 827 C C . MET A 1 103 ? -15.711 18.484 28.734 1 94.62 103 MET A C 1
ATOM 829 O O . MET A 1 103 ? -15.766 17.453 29.406 1 94.62 103 MET A O 1
ATOM 833 N N . HIS A 1 104 ? -15.172 19.641 29.203 1 93.69 104 HIS A N 1
ATOM 834 C CA . HIS A 1 104 ? -14.812 19.797 30.609 1 93.69 104 HIS A CA 1
ATOM 835 C C . HIS A 1 104 ? -15.977 19.453 31.516 1 93.69 104 HIS A C 1
ATOM 837 O O . HIS A 1 104 ? -17.125 19.781 31.219 1 93.69 104 HIS A O 1
ATOM 843 N N . TYR A 1 105 ? -15.703 18.859 32.656 1 92.06 105 TYR A N 1
ATOM 844 C CA . TYR A 1 105 ? -16.75 18.359 33.531 1 92.06 105 TYR A CA 1
ATOM 845 C C . TYR A 1 105 ? -17.609 19.5 34.062 1 92.06 105 TYR A C 1
ATOM 847 O O . TYR A 1 105 ? -18.812 19.344 34.281 1 92.06 105 TYR A O 1
ATOM 855 N N . THR A 1 106 ? -17.031 20.672 34.25 1 92.31 106 THR A N 1
ATOM 856 C CA . THR A 1 106 ? -17.797 21.812 34.719 1 92.31 106 THR A CA 1
ATOM 857 C C . THR A 1 106 ? -18.781 22.297 33.656 1 92.31 106 THR A C 1
ATOM 859 O O . THR A 1 106 ? -19.891 22.75 34 1 92.31 106 THR A O 1
ATOM 862 N N . TRP A 1 107 ? -18.375 22.297 32.469 1 93.88 107 TRP A N 1
ATOM 863 C CA . TRP A 1 107 ? -19.266 22.656 31.375 1 93.88 107 TRP A CA 1
ATOM 864 C C . TRP A 1 107 ? -20.438 21.688 31.281 1 93.88 107 TRP A C 1
ATOM 866 O O . TRP A 1 107 ? -21.578 22.094 31.078 1 93.88 107 TRP A O 1
ATOM 876 N N . LYS A 1 108 ? -20.172 20.469 31.422 1 92.69 108 LYS A N 1
ATOM 877 C CA . LYS A 1 108 ? -21.234 19.453 31.391 1 92.69 108 LYS A CA 1
ATOM 878 C C . LYS A 1 108 ? -22.25 19.688 32.5 1 92.69 108 LYS A C 1
ATOM 880 O O . LYS A 1 108 ? -23.453 19.547 32.281 1 92.69 108 LYS A O 1
ATOM 885 N N . GLN A 1 109 ? -21.703 19.969 33.625 1 92.94 109 GLN A N 1
ATOM 886 C CA . GLN A 1 109 ? -22.578 20.266 34.781 1 92.94 109 GLN A CA 1
ATOM 887 C C . GLN A 1 109 ? -23.453 21.484 34.5 1 92.94 109 GLN A C 1
ATOM 889 O O . GLN A 1 109 ? -24.656 21.484 34.781 1 92.94 109 GLN A O 1
ATOM 894 N N . TRP A 1 110 ? -22.828 22.469 33.969 1 95.31 110 TRP A N 1
ATOM 895 C CA . TRP A 1 110 ? -23.562 23.703 33.688 1 95.31 110 TRP A CA 1
ATOM 896 C C . TRP A 1 110 ? -24.641 23.469 32.625 1 95.31 110 TRP A C 1
ATOM 898 O O . TRP A 1 110 ? -25.766 23.953 32.781 1 95.31 110 TRP A O 1
ATOM 908 N N . LEU A 1 111 ? -24.344 22.828 31.578 1 95.88 111 LEU A N 1
ATOM 909 C CA . LEU A 1 111 ? -25.281 22.547 30.484 1 95.88 111 LEU A CA 1
ATOM 910 C C . LEU A 1 111 ? -26.469 21.719 30.984 1 95.88 111 LEU A C 1
ATOM 912 O O . LEU A 1 111 ? -27.609 21.984 30.609 1 95.88 111 LEU A O 1
ATOM 916 N N . ALA A 1 112 ? -26.172 20.766 31.812 1 93.88 112 ALA A N 1
ATOM 917 C CA . ALA A 1 112 ? -27.234 19.938 32.375 1 93.88 112 ALA A CA 1
ATOM 918 C C . ALA A 1 112 ? -28.156 20.766 33.281 1 93.88 112 ALA A C 1
ATOM 920 O O . ALA A 1 112 ? -29.391 20.641 33.188 1 93.88 112 ALA A O 1
ATOM 921 N N . ALA A 1 113 ? -27.547 21.578 34.094 1 95.12 113 ALA A N 1
ATOM 922 C CA . ALA A 1 113 ? -28.312 22.391 35.031 1 95.12 113 ALA A CA 1
ATOM 923 C C . ALA A 1 113 ? -29.234 23.359 34.281 1 95.12 113 ALA A C 1
ATOM 925 O O . ALA A 1 113 ? -30.328 23.672 34.75 1 95.12 113 ALA A O 1
ATOM 926 N N . LYS A 1 114 ? -28.812 23.781 33.156 1 95.56 114 LYS A N 1
ATOM 927 C CA . LYS A 1 114 ? -29.578 24.766 32.406 1 95.56 114 LYS A CA 1
ATOM 928 C C . LYS A 1 114 ? -30.438 24.078 31.344 1 95.56 114 LYS A C 1
ATOM 930 O O . LYS A 1 114 ? -31.125 24.75 30.562 1 95.56 114 LYS A O 1
ATOM 935 N N . GLN A 1 115 ? -30.391 22.812 31.281 1 95.44 115 GLN A N 1
ATOM 936 C CA . GLN A 1 115 ? -31.078 22.047 30.25 1 95.44 115 GLN A CA 1
ATOM 937 C C . GLN A 1 115 ? -30.703 22.547 28.859 1 95.44 115 GLN A C 1
ATOM 939 O O . GLN A 1 115 ? -31.578 22.766 28.016 1 95.44 115 GLN A O 1
ATOM 944 N N . ALA A 1 116 ? -29.344 22.766 28.703 1 95.5 116 ALA A N 1
ATOM 945 C CA . ALA A 1 116 ? -28.859 23.391 27.484 1 95.5 116 ALA A CA 1
ATOM 946 C C . ALA A 1 116 ? -27.859 22.469 26.766 1 95.5 116 ALA A C 1
ATOM 948 O O . ALA A 1 116 ? -26.953 22.938 26.078 1 95.5 116 ALA A O 1
ATOM 949 N N . ASP A 1 117 ? -28.062 21.172 26.984 1 95.25 117 ASP A N 1
ATOM 950 C CA . ASP A 1 117 ? -27.188 20.25 26.266 1 95.25 117 ASP A CA 1
ATOM 951 C C . ASP A 1 117 ? -27.469 20.266 24.766 1 95.25 117 ASP A C 1
ATOM 953 O O . ASP A 1 117 ? -26.672 19.781 23.969 1 95.25 117 ASP A O 1
ATOM 957 N N . ASP A 1 118 ? -28.578 20.75 24.359 1 97.19 118 ASP A N 1
ATOM 958 C CA . ASP A 1 118 ? -28.812 21.172 22.984 1 97.19 118 ASP A CA 1
ATOM 959 C C . ASP A 1 118 ? -28.734 22.688 22.844 1 97.19 118 ASP A C 1
ATOM 961 O O . ASP A 1 118 ? -29.516 23.422 23.453 1 97.19 118 ASP A O 1
ATOM 965 N N . PHE A 1 119 ? -27.797 23.156 22.062 1 97.38 119 PHE A N 1
ATOM 966 C CA . PHE A 1 119 ? -27.578 24.578 21.953 1 97.38 119 PHE A CA 1
ATOM 967 C C . PHE A 1 119 ? -27.172 24.953 20.531 1 97.38 119 PHE A C 1
ATOM 969 O O . PHE A 1 119 ? -26.828 24.094 19.719 1 97.38 119 PHE A O 1
ATOM 976 N N . ILE A 1 120 ? -27.281 26.25 20.203 1 97.75 120 ILE A N 1
ATOM 977 C CA . ILE A 1 120 ? -26.781 26.797 18.938 1 97.75 120 ILE A CA 1
ATOM 978 C C . ILE A 1 120 ? -25.328 27.234 19.094 1 97.75 120 ILE A C 1
ATOM 980 O O . ILE A 1 120 ? -25.016 28.047 19.969 1 97.75 120 ILE A O 1
ATOM 984 N N . TRP A 1 121 ? -24.516 26.609 18.406 1 98 121 TRP A N 1
ATOM 985 C CA . TRP A 1 121 ? -23.125 27.016 18.391 1 98 121 TRP A CA 1
ATOM 986 C C . TRP A 1 121 ? -22.875 28.094 17.328 1 98 121 TRP A C 1
ATOM 988 O O . TRP A 1 121 ? -23.047 27.844 16.141 1 98 121 TRP A O 1
ATOM 998 N N . ARG A 1 122 ? -22.547 29.297 17.688 1 97.12 122 ARG A N 1
ATOM 999 C CA . ARG A 1 122 ? -22.406 30.453 16.812 1 97.12 122 ARG A CA 1
ATOM 1000 C C . ARG A 1 122 ? -20.984 30.984 16.844 1 97.12 122 ARG A C 1
ATOM 1002 O O . ARG A 1 122 ? -20.328 31 17.891 1 97.12 122 ARG A O 1
ATOM 1009 N N . GLN A 1 123 ? -20.5 31.375 15.664 1 96.75 123 GLN A N 1
ATOM 1010 C CA . GLN A 1 123 ? -19.156 31.953 15.586 1 96.75 123 GLN A CA 1
ATOM 1011 C C . GLN A 1 123 ? -19.141 33.344 16.203 1 96.75 123 GLN A C 1
ATOM 1013 O O . GLN A 1 123 ? -20.141 34.062 16.172 1 96.75 123 GLN A O 1
ATOM 1018 N N . THR A 1 124 ? -18 33.75 16.641 1 93.62 124 THR A N 1
ATOM 1019 C CA . THR A 1 124 ? -17.875 34.969 17.406 1 93.62 124 THR A CA 1
ATOM 1020 C C . THR A 1 124 ? -18.078 36.188 16.484 1 93.62 124 THR A C 1
ATOM 1022 O O . THR A 1 124 ? -18.484 37.25 16.953 1 93.62 124 THR A O 1
ATOM 1025 N N . TRP A 1 125 ? -17.797 36.125 15.219 1 94.19 125 TRP A N 1
ATOM 1026 C CA . TRP A 1 125 ? -17.906 37.25 14.312 1 94.19 125 TRP A CA 1
ATOM 1027 C C . TRP A 1 125 ? -19.297 37.312 13.688 1 94.19 125 TRP A C 1
ATOM 1029 O O . TRP A 1 125 ? -19.641 38.25 12.984 1 94.19 125 TRP A O 1
ATOM 1039 N N . ASP A 1 126 ? -20.047 36.281 13.906 1 94.25 126 ASP A N 1
ATOM 1040 C CA . ASP A 1 126 ? -21.359 36.188 13.289 1 94.25 126 ASP A CA 1
ATOM 1041 C C . ASP A 1 126 ? -22.438 36.781 14.195 1 94.25 126 ASP A C 1
ATOM 1043 O O . ASP A 1 126 ? -22.891 36.125 15.148 1 94.25 126 ASP A O 1
ATOM 1047 N N . SER A 1 127 ? -22.953 37.875 13.82 1 89 127 SER A N 1
ATOM 1048 C CA . SER A 1 127 ? -23.969 38.531 14.648 1 89 127 SER A CA 1
ATOM 1049 C C . SER A 1 127 ? -25.375 38.156 14.203 1 89 127 SER A C 1
ATOM 1051 O O . SER A 1 127 ? -26.344 38.375 14.938 1 89 127 SER A O 1
ATOM 1053 N N . HIS A 1 128 ? -25.484 37.562 13.094 1 91.44 128 HIS A N 1
ATOM 1054 C CA . HIS A 1 128 ? -26.812 37.344 12.547 1 91.44 128 HIS A CA 1
ATOM 1055 C C . HIS A 1 128 ? -27.188 35.844 12.578 1 91.44 128 HIS A C 1
ATOM 1057 O O . HIS A 1 128 ? -28.328 35.5 12.258 1 91.44 128 HIS A O 1
ATOM 1063 N N . GLY A 1 129 ? -26.219 35.031 12.828 1 93.25 129 GLY A N 1
ATOM 1064 C CA . GLY A 1 129 ? -26.516 33.625 13.023 1 93.25 129 GLY A CA 1
ATOM 1065 C C . GLY A 1 129 ? -26.406 32.812 11.758 1 93.25 129 GLY A C 1
ATOM 1066 O O . GLY A 1 129 ? -26.953 31.703 11.68 1 93.25 129 GLY A O 1
ATOM 1067 N N . HIS A 1 130 ? -25.781 33.312 10.719 1 92.69 130 HIS A N 1
ATOM 1068 C CA . HIS A 1 130 ? -25.688 32.562 9.469 1 92.69 130 HIS A CA 1
ATOM 1069 C C . HIS A 1 130 ? -24.781 31.344 9.625 1 92.69 130 HIS A C 1
ATOM 1071 O O . HIS A 1 130 ? -24.875 30.391 8.836 1 92.69 130 HIS A O 1
ATOM 1077 N N . SER A 1 131 ? -23.922 31.328 10.617 1 93.5 131 SER A N 1
ATOM 1078 C CA . SER A 1 131 ? -23.031 30.203 10.859 1 93.5 131 SER A CA 1
ATOM 1079 C C . SER A 1 131 ? -23.578 29.281 11.938 1 93.5 131 SER A C 1
ATOM 1081 O O . SER A 1 131 ? -22.891 28.359 12.383 1 93.5 131 SER A O 1
ATOM 1083 N N . ASP A 1 132 ? -24.781 29.438 12.344 1 97.12 132 ASP A N 1
ATOM 1084 C CA . ASP A 1 132 ? -25.375 28.688 13.445 1 97.12 132 ASP A CA 1
ATOM 1085 C C . ASP A 1 132 ? -25.484 27.203 13.102 1 97.12 132 ASP A C 1
ATOM 1087 O O . ASP A 1 132 ? -25.859 26.859 11.984 1 97.12 132 ASP A O 1
ATOM 1091 N N . ILE A 1 133 ? -25.172 26.375 14.016 1 97.69 133 ILE A N 1
ATOM 1092 C CA . ILE A 1 133 ? -25.375 24.938 13.898 1 97.69 133 ILE A CA 1
ATOM 1093 C C . ILE A 1 133 ? -25.922 24.375 15.211 1 97.69 133 ILE A C 1
ATOM 1095 O O . ILE A 1 133 ? -25.5 24.797 16.297 1 97.69 133 ILE A O 1
ATOM 1099 N N . LEU A 1 134 ? -26.922 23.594 15.18 1 98.19 134 LEU A N 1
ATOM 1100 C CA . LEU A 1 134 ? -27.484 22.984 16.375 1 98.19 134 LEU A CA 1
ATOM 1101 C C . LEU A 1 134 ? -26.609 21.844 16.875 1 98.19 134 LEU A C 1
ATOM 1103 O O . LEU A 1 134 ? -26.328 20.891 16.125 1 98.19 134 LEU A O 1
ATOM 1107 N N . CYS A 1 135 ? -26.141 21.953 18.062 1 98 135 CYS A N 1
ATOM 1108 C CA . CYS A 1 135 ? -25.234 20.969 18.656 1 98 135 CYS A CA 1
ATOM 1109 C C . CYS A 1 135 ? -25.922 20.172 19.766 1 98 135 CYS A C 1
ATOM 1111 O O . CYS A 1 135 ? -26.547 20.766 20.656 1 98 135 CYS A O 1
ATOM 1113 N N . HIS A 1 136 ? -25.953 18.906 19.625 1 97 136 HIS A N 1
ATOM 1114 C CA . HIS A 1 136 ? -26.312 18.016 20.734 1 97 136 HIS A CA 1
ATOM 1115 C C . HIS A 1 136 ? -25.078 17.531 21.484 1 97 136 HIS A C 1
ATOM 1117 O O . HIS A 1 136 ? -24.188 16.922 20.891 1 97 136 HIS A O 1
ATOM 1123 N N . ASN A 1 137 ? -25.016 17.766 22.766 1 96.25 137 ASN A N 1
ATOM 1124 C CA . ASN A 1 137 ? -23.938 17.25 23.594 1 96.25 137 ASN A CA 1
ATOM 1125 C C . ASN A 1 137 ? -24.422 16.125 24.5 1 96.25 137 ASN A C 1
ATOM 1127 O O . ASN A 1 137 ? -25.359 16.312 25.281 1 96.25 137 ASN A O 1
ATOM 1131 N N . PHE A 1 138 ? -23.797 14.977 24.406 1 94.5 138 PHE A N 1
ATOM 1132 C CA . PHE A 1 138 ? -24.141 13.891 25.328 1 94.5 138 PHE A CA 1
ATOM 1133 C C . PHE A 1 138 ? -23.766 14.266 26.766 1 94.5 138 PHE A C 1
ATOM 1135 O O . PHE A 1 138 ? -22.625 14.602 27.047 1 94.5 138 PHE A O 1
ATOM 1142 N N . PRO A 1 139 ? -24.625 14.133 27.594 1 91.31 139 PRO A N 1
ATOM 1143 C CA . PRO A 1 139 ? -24.438 14.695 28.938 1 91.31 139 PRO A CA 1
ATOM 1144 C C . PRO A 1 139 ? -23.531 13.844 29.812 1 91.31 139 PRO A C 1
ATOM 1146 O O . PRO A 1 139 ? -22.969 14.336 30.781 1 91.31 139 PRO A O 1
ATOM 1149 N N . PHE A 1 140 ? -23.359 12.633 29.531 1 89.69 140 PHE A N 1
ATOM 1150 C CA . PHE A 1 140 ? -22.656 11.742 30.453 1 89.69 140 PHE A CA 1
ATOM 1151 C C . PHE A 1 140 ? -21.219 11.523 30 1 89.69 140 PHE A C 1
ATOM 1153 O O . PHE A 1 140 ? -20.688 12.289 29.188 1 89.69 140 PHE A O 1
ATOM 1160 N N . ASP A 1 141 ? -20.516 10.562 30.578 1 80.38 141 ASP A N 1
ATOM 1161 C CA . ASP A 1 141 ? -19.062 10.43 30.5 1 80.38 141 ASP A CA 1
ATOM 1162 C C . ASP A 1 141 ? -18.625 10.031 29.094 1 80.38 141 ASP A C 1
ATOM 1164 O O . ASP A 1 141 ? -17.922 10.781 28.406 1 80.38 141 ASP A O 1
ATOM 1168 N N . ILE A 1 142 ? -18.859 8.781 28.672 1 84.38 142 ILE A N 1
ATOM 1169 C CA . ILE A 1 142 ? -18.375 8.281 27.391 1 84.38 142 ILE A CA 1
ATOM 1170 C C . ILE A 1 142 ? -19.5 7.508 26.688 1 84.38 142 ILE A C 1
ATOM 1172 O O . ILE A 1 142 ? -20.5 7.152 27.312 1 84.38 142 ILE A O 1
ATOM 1176 N N . TYR A 1 143 ? -19.25 7.395 25.375 1 86.19 143 TYR A N 1
ATOM 1177 C CA . TYR A 1 143 ? -20.234 6.664 24.594 1 86.19 143 TYR A CA 1
ATOM 1178 C C . TYR A 1 143 ? -20.062 5.16 24.75 1 86.19 143 TYR A C 1
ATOM 1180 O O . TYR A 1 143 ? -18.984 4.617 24.469 1 86.19 143 TYR A O 1
ATOM 1188 N N . SER A 1 144 ? -20.828 4.5 25.438 1 88.88 144 SER A N 1
ATOM 1189 C CA . SER A 1 144 ? -21 3.062 25.641 1 88.88 144 SER A CA 1
ATOM 1190 C C . SER A 1 144 ? -22.375 2.746 26.219 1 88.88 144 SER A C 1
ATOM 1192 O O . SER A 1 144 ? -23.031 3.619 26.797 1 88.88 144 SER A O 1
ATOM 1194 N N . ILE A 1 145 ? -22.75 1.546 26.047 1 89.25 145 ILE A N 1
ATOM 1195 C CA . ILE A 1 145 ? -24.062 1.174 26.594 1 89.25 145 ILE A CA 1
ATOM 1196 C C . ILE A 1 145 ? -24.078 1.439 28.094 1 89.25 145 ILE A C 1
ATOM 1198 O O . ILE A 1 145 ? -25.078 1.938 28.625 1 89.25 145 ILE A O 1
ATOM 1202 N N . LYS A 1 146 ? -23.047 1.202 28.766 1 88.75 146 LYS A N 1
ATOM 1203 C CA . LYS A 1 146 ? -22.906 1.367 30.203 1 88.75 146 LYS A CA 1
AT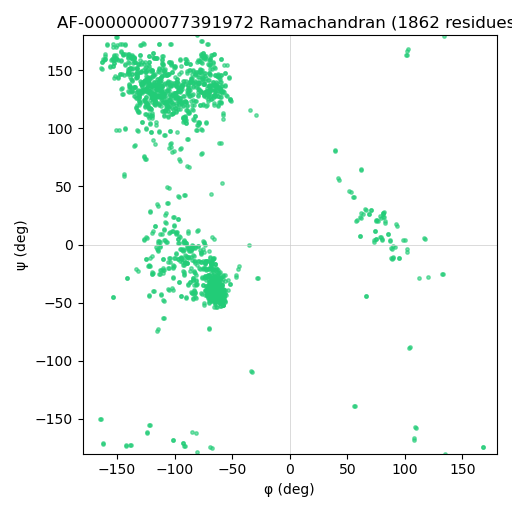OM 1204 C C . LYS A 1 146 ? -23.078 2.828 30.609 1 88.75 146 LYS A C 1
ATOM 1206 O O . LYS A 1 146 ? -23.656 3.123 31.656 1 88.75 146 LYS A O 1
ATOM 1211 N N . HIS A 1 147 ? -22.672 3.738 29.719 1 88.88 147 HIS A N 1
ATOM 1212 C CA . HIS A 1 147 ? -22.594 5.137 30.141 1 88.88 147 HIS A CA 1
ATOM 1213 C C . HIS A 1 147 ? -23.609 5.988 29.375 1 88.88 147 HIS A C 1
ATOM 1215 O O . HIS A 1 147 ? -23.781 7.172 29.688 1 88.88 147 HIS A O 1
ATOM 1221 N N . SER A 1 148 ? -24.312 5.406 28.422 1 87.81 148 SER A N 1
ATOM 1222 C CA . SER A 1 148 ? -25.172 6.227 27.578 1 87.81 148 SER A CA 1
ATOM 1223 C C . SER A 1 148 ? -26.641 6.066 27.953 1 87.81 148 SER A C 1
ATOM 1225 O O . SER A 1 148 ? -27.469 6.922 27.641 1 87.81 148 SER A O 1
ATOM 1227 N N . CYS A 1 149 ? -26.984 4.984 28.625 1 89.94 149 CYS A N 1
ATOM 1228 C CA . CYS A 1 149 ? -28.391 4.668 28.875 1 89.94 149 CYS A CA 1
ATOM 1229 C C . CYS A 1 149 ? -28.953 5.566 29.969 1 89.94 149 CYS A C 1
ATOM 1231 O O . CYS A 1 149 ? -30.172 5.738 30.062 1 89.94 149 CYS A O 1
ATOM 1233 N N . GLY A 1 150 ? -28.062 6.156 30.812 1 91.06 150 GLY A N 1
ATOM 1234 C CA . GLY A 1 150 ? -28.484 7.004 31.922 1 91.06 150 GLY A CA 1
ATOM 1235 C C . GLY A 1 150 ? -27.359 7.324 32.906 1 91.06 150 GLY A C 1
ATOM 1236 O O . GLY A 1 150 ? -26.203 7.016 32.625 1 91.06 150 GLY A O 1
ATOM 1237 N N . PRO A 1 151 ? -27.719 7.977 33.969 1 91.75 151 PRO A N 1
ATOM 1238 C CA . PRO A 1 151 ? -26.703 8.453 34.906 1 91.75 151 PRO A CA 1
ATOM 1239 C C . PRO A 1 151 ? -26.141 7.336 35.812 1 91.75 151 PRO A C 1
ATOM 1241 O O . PRO A 1 151 ? -25.141 7.535 36.5 1 91.75 151 PRO A O 1
ATOM 1244 N N . HIS A 1 152 ? -26.797 6.121 35.719 1 93.75 152 HIS A N 1
ATOM 1245 C CA . HIS A 1 152 ? -26.375 5.035 36.594 1 93.75 152 HIS A CA 1
ATOM 1246 C C . HIS A 1 152 ? -25.75 3.898 35.781 1 93.75 152 HIS A C 1
ATOM 1248 O O . HIS A 1 152 ? -26.438 2.953 35.406 1 93.75 152 HIS A O 1
ATOM 1254 N N . PRO A 1 153 ? -24.438 3.848 35.688 1 91.12 153 PRO A N 1
ATOM 1255 C CA . PRO A 1 153 ? -23.766 2.83 34.875 1 91.12 153 PRO A CA 1
ATOM 1256 C C . PRO A 1 153 ? -24.062 1.408 35.375 1 91.12 153 PRO A C 1
ATOM 1258 O O . PRO A 1 153 ? -24.125 0.485 34.531 1 91.12 153 PRO A O 1
ATOM 1261 N N . ASN A 1 154 ? -24.281 1.246 36.688 1 90.75 154 ASN A N 1
ATOM 1262 C CA . ASN A 1 154 ? -24.531 -0.077 37.25 1 90.75 154 ASN A CA 1
ATOM 1263 C C . ASN A 1 154 ? -25.875 -0.638 36.781 1 90.75 154 ASN A C 1
ATOM 1265 O O . ASN A 1 154 ? -26.047 -1.855 36.688 1 90.75 154 ASN A O 1
ATOM 1269 N N . ILE A 1 155 ? -26.781 0.229 36.5 1 92.81 155 ILE A N 1
ATOM 1270 C CA . ILE A 1 155 ? -28.078 -0.181 35.969 1 92.81 155 ILE A CA 1
ATOM 1271 C C . ILE A 1 155 ? -27.969 -0.396 34.438 1 92.81 155 ILE A C 1
ATOM 1273 O O . ILE A 1 155 ? -28.469 -1.393 33.906 1 92.81 155 ILE A O 1
ATOM 1277 N N . CYS A 1 156 ? -27.281 0.424 33.812 1 93.12 156 CYS A N 1
ATOM 1278 C CA . CYS A 1 156 ? -27.203 0.451 32.344 1 93.12 156 CYS A CA 1
ATOM 1279 C C . CYS A 1 156 ? -26.469 -0.77 31.812 1 93.12 156 CYS A C 1
ATOM 1281 O O . CYS A 1 156 ? -26.766 -1.254 30.719 1 93.12 156 CYS A O 1
ATOM 1283 N N . VAL A 1 157 ? -25.547 -1.307 32.594 1 91.75 157 VAL A N 1
ATOM 1284 C CA . VAL A 1 157 ? -24.75 -2.453 32.156 1 91.75 157 VAL A CA 1
ATOM 1285 C C . VAL A 1 157 ? -25.656 -3.656 31.938 1 91.75 157 VAL A C 1
ATOM 1287 O O . VAL A 1 157 ? -25.344 -4.539 31.141 1 91.75 157 VAL A O 1
ATOM 1290 N N . ASN A 1 158 ? -26.875 -3.639 32.562 1 92.31 158 ASN A N 1
ATOM 1291 C CA . ASN A 1 158 ? -27.828 -4.738 32.438 1 92.31 158 ASN A CA 1
ATOM 1292 C C . ASN A 1 158 ? -28.516 -4.73 31.078 1 92.31 158 ASN A C 1
ATOM 1294 O O . ASN A 1 158 ? -29.219 -5.68 30.719 1 92.31 158 ASN A O 1
ATOM 1298 N N . TYR A 1 159 ? -28.25 -3.795 30.312 1 94.19 159 TYR A N 1
ATOM 1299 C CA . TYR A 1 159 ? -28.891 -3.682 29.016 1 94.19 159 TYR A CA 1
ATOM 1300 C C . TYR A 1 159 ? -27.891 -3.889 27.891 1 94.19 159 TYR A C 1
ATOM 1302 O O . TYR A 1 159 ? -28.172 -3.545 26.734 1 94.19 159 TYR A O 1
ATOM 1310 N N . ASP A 1 160 ? -26.703 -4.309 28.188 1 93.25 160 ASP A N 1
ATOM 1311 C CA . ASP A 1 160 ? -25.734 -4.816 27.203 1 93.25 160 ASP A CA 1
ATOM 1312 C C . ASP A 1 160 ? -25.891 -6.324 27.031 1 93.25 160 ASP A C 1
ATOM 1314 O O . ASP A 1 160 ? -25.328 -7.109 27.797 1 93.25 160 ASP A O 1
ATOM 1318 N N . PHE A 1 161 ? -26.438 -6.758 25.922 1 93 161 PHE A N 1
ATOM 1319 C CA . PHE A 1 161 ? -26.859 -8.141 25.75 1 93 161 PHE A CA 1
ATOM 1320 C C . PHE A 1 161 ? -25.812 -8.938 24.984 1 93 161 PHE A C 1
ATOM 1322 O O . PHE A 1 161 ? -26.094 -10.031 24.484 1 93 161 PHE A O 1
ATOM 1329 N N . ARG A 1 162 ? -24.656 -8.344 24.781 1 91.31 162 ARG A N 1
ATOM 1330 C CA . ARG A 1 162 ? -23.594 -9.031 24.047 1 91.31 162 ARG A CA 1
ATOM 1331 C C . ARG A 1 162 ? -23.156 -10.289 24.781 1 91.31 162 ARG A C 1
ATOM 1333 O O . ARG A 1 162 ? -22.719 -10.227 25.938 1 91.31 162 ARG A O 1
ATOM 1340 N N . LYS A 1 163 ? -23.297 -11.477 24.109 1 88.5 163 LYS A N 1
ATOM 1341 C CA . LYS A 1 163 ? -22.844 -12.773 24.609 1 88.5 163 LYS A CA 1
ATOM 1342 C C . LYS A 1 163 ? -22.125 -13.562 23.516 1 88.5 163 LYS A C 1
ATOM 1344 O O . LYS A 1 163 ? -22.75 -14.375 22.828 1 88.5 163 LYS A O 1
ATOM 1349 N N . ILE A 1 164 ? -20.891 -13.305 23.375 1 86.69 164 ILE A N 1
ATOM 1350 C CA . ILE A 1 164 ? -20.094 -13.961 22.359 1 86.69 164 ILE A CA 1
ATOM 1351 C C . ILE A 1 164 ? -19.312 -15.117 22.984 1 86.69 164 ILE A C 1
ATOM 1353 O O . ILE A 1 164 ? -18.75 -14.984 24.062 1 86.69 164 ILE A O 1
ATOM 1357 N N . ARG A 1 165 ? -19.281 -16.219 22.312 1 76.25 165 ARG A N 1
ATOM 1358 C CA . ARG A 1 165 ? -18.594 -17.406 22.797 1 76.25 165 ARG A CA 1
ATOM 1359 C C . ARG A 1 165 ? -17.109 -17.141 23.047 1 76.25 165 ARG A C 1
ATOM 1361 O O . ARG A 1 165 ? -16.438 -16.562 22.188 1 76.25 165 ARG A O 1
ATOM 1368 N N . GLY A 1 166 ? -16.562 -17.453 24.078 1 73.94 166 GLY A N 1
ATOM 1369 C CA . GLY A 1 166 ? -15.164 -17.312 24.438 1 73.94 166 GLY A CA 1
ATOM 1370 C C . GLY A 1 166 ? -14.836 -15.977 25.062 1 73.94 166 GLY A C 1
ATOM 1371 O O . GLY A 1 166 ? -13.727 -15.766 25.547 1 73.94 166 GLY A O 1
ATOM 1372 N N . GLU A 1 167 ? -15.781 -14.969 25.016 1 79.31 167 GLU A N 1
ATOM 1373 C CA . GLU A 1 167 ? -15.562 -13.648 25.609 1 79.31 167 GLU A CA 1
ATOM 1374 C C . GLU A 1 167 ? -16.156 -13.562 27.016 1 79.31 167 GLU A C 1
ATOM 1376 O O . GLU A 1 167 ? -17.234 -14.094 27.266 1 79.31 167 GLU A O 1
ATOM 1381 N N . PHE A 1 168 ? -15.258 -13.211 28.016 1 70.25 168 PHE A N 1
ATOM 1382 C CA . PHE A 1 168 ? -15.75 -12.992 29.375 1 70.25 168 PHE A CA 1
ATOM 1383 C C . PHE A 1 168 ? -15.695 -11.516 29.75 1 70.25 168 PHE A C 1
ATOM 1385 O O . PHE A 1 168 ? -14.609 -10.953 29.922 1 70.25 168 PHE A O 1
ATOM 1392 N N . THR A 1 169 ? -16.766 -10.945 29.531 1 69.31 169 THR A N 1
ATOM 1393 C CA . THR A 1 169 ? -16.781 -9.531 29.875 1 69.31 169 THR A CA 1
ATOM 1394 C C . THR A 1 169 ? -17.734 -9.25 31.031 1 69.31 169 THR A C 1
ATOM 1396 O O . THR A 1 169 ? -18.609 -10.062 31.328 1 69.31 169 THR A O 1
ATOM 1399 N N . GLU A 1 170 ? -17.438 -8.242 31.875 1 68.62 170 GLU A N 1
ATOM 1400 C CA . GLU A 1 170 ? -18.344 -7.809 32.938 1 68.62 170 GLU A CA 1
ATOM 1401 C C . GLU A 1 170 ? -19.781 -7.656 32.406 1 68.62 170 GLU A C 1
ATOM 1403 O O . GLU A 1 170 ? -20.734 -7.902 33.125 1 68.62 170 GLU A O 1
ATOM 1408 N N . TYR A 1 171 ? -19.891 -7.398 31.156 1 62.62 171 TYR A N 1
ATOM 1409 C CA . TYR A 1 171 ? -21.156 -7.113 30.469 1 62.62 171 TYR A CA 1
ATOM 1410 C C . TYR A 1 171 ? -21.969 -8.383 30.281 1 62.62 171 TYR A C 1
ATOM 1412 O O . TYR A 1 171 ? -23.141 -8.438 30.641 1 62.62 171 TYR A O 1
ATOM 1420 N N . GLY A 1 172 ? -21.344 -9.375 29.734 1 62 172 GLY A N 1
ATOM 1421 C CA . GLY A 1 172 ? -22 -10.609 29.344 1 62 172 GLY A CA 1
ATOM 1422 C C . GLY A 1 172 ? -22.562 -11.391 30.516 1 62 172 GLY A C 1
ATOM 1423 O O . GLY A 1 172 ? -23.578 -12.078 30.375 1 62 172 GLY A O 1
ATOM 1424 N N . MET A 1 173 ? -22.109 -11.078 31.719 1 64.38 173 MET A N 1
ATOM 1425 C CA . MET A 1 173 ? -22.5 -11.883 32.875 1 64.38 173 MET A CA 1
ATOM 1426 C C . MET A 1 173 ? -23.734 -11.305 33.531 1 64.38 173 MET A C 1
ATOM 1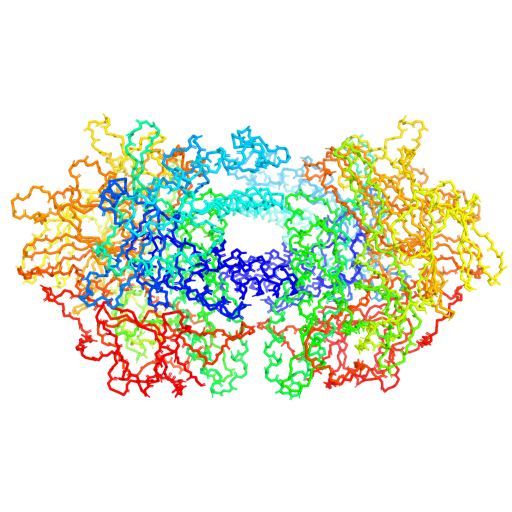428 O O . MET A 1 173 ? -24.547 -12.047 34.094 1 64.38 173 MET A O 1
ATOM 1432 N N . LYS A 1 174 ? -23.875 -10.078 33.344 1 74.81 174 LYS A N 1
ATOM 1433 C CA . LYS A 1 174 ? -24.906 -9.422 34.156 1 74.81 174 LYS A CA 1
ATOM 1434 C C . LYS A 1 174 ? -26.219 -9.312 33.375 1 74.81 174 LYS A C 1
ATOM 1436 O O . LYS A 1 174 ? -27.297 -9.484 33.969 1 74.81 174 LYS A O 1
ATOM 1441 N N . ALA A 1 175 ? -26.172 -9.164 32.125 1 83.31 175 ALA A N 1
ATOM 1442 C CA . ALA A 1 175 ? -27.391 -8.891 31.359 1 83.31 175 ALA A CA 1
ATOM 1443 C C . ALA A 1 175 ? -28.156 -10.18 31.062 1 83.31 175 ALA A C 1
ATOM 1445 O O . ALA A 1 175 ? -27.578 -11.164 30.609 1 83.31 175 ALA A O 1
ATOM 1446 N N . GLU A 1 176 ? -29.391 -10.195 31.469 1 89.19 176 GLU A N 1
ATOM 1447 C CA . GLU A 1 176 ? -30.297 -11.289 31.172 1 89.19 176 GLU A CA 1
ATOM 1448 C C . GLU A 1 176 ? -31.125 -10.984 29.922 1 89.19 176 GLU A C 1
ATOM 1450 O O . GLU A 1 176 ? -31.609 -9.859 29.75 1 89.19 176 GLU A O 1
ATOM 1455 N N . PRO A 1 177 ? -31.266 -11.992 29.062 1 92.44 177 PRO A N 1
ATOM 1456 C CA . PRO A 1 177 ? -32.094 -11.773 27.875 1 92.44 177 PRO A CA 1
ATOM 1457 C C . PRO A 1 177 ? -33.531 -11.406 28.234 1 92.44 177 PRO A C 1
ATOM 1459 O O . PRO A 1 177 ? -34.094 -11.883 29.234 1 92.44 177 PRO A O 1
ATOM 1462 N N . VAL A 1 178 ? -34.125 -10.57 27.438 1 95.88 178 VAL A N 1
ATOM 1463 C CA . VAL A 1 178 ? -35.5 -10.133 27.641 1 95.88 178 VAL A CA 1
ATOM 1464 C C . VAL A 1 178 ? -36.469 -11.25 27.25 1 95.88 178 VAL A C 1
ATOM 1466 O O . VAL A 1 178 ? -36.312 -11.883 26.203 1 95.88 178 VAL A O 1
ATOM 1469 N N . ASP A 1 179 ? -37.375 -11.562 28.125 1 94.06 179 ASP A N 1
ATOM 1470 C CA . ASP A 1 179 ? -38.438 -12.547 27.844 1 94.06 179 ASP A CA 1
ATOM 1471 C C . ASP A 1 179 ? -39.781 -12.078 28.391 1 94.06 179 ASP A C 1
ATOM 1473 O O . ASP A 1 179 ? -39.906 -10.953 28.875 1 94.06 179 ASP A O 1
ATOM 1477 N N . LYS A 1 180 ? -40.781 -12.953 28.328 1 93.56 180 LYS A N 1
ATOM 1478 C CA . LYS A 1 180 ? -42.156 -12.586 28.703 1 93.56 180 LYS A CA 1
ATOM 1479 C C . LYS A 1 180 ? -42.281 -12.375 30.203 1 93.56 180 LYS A C 1
ATOM 1481 O O . LYS A 1 180 ? -43.125 -11.594 30.672 1 93.56 180 LYS A O 1
ATOM 1486 N N . MET A 1 181 ? -41.312 -12.969 30.969 1 94.88 181 MET A N 1
ATOM 1487 C CA . MET A 1 181 ? -41.406 -12.93 32.406 1 94.88 181 MET A CA 1
ATOM 1488 C C . MET A 1 181 ? -40.781 -11.664 32.969 1 94.88 181 MET A C 1
ATOM 1490 O O . MET A 1 181 ? -41.219 -11.156 34 1 94.88 181 MET A O 1
ATOM 1494 N N . ASN A 1 182 ? -39.75 -11.141 32.344 1 95.94 182 ASN A N 1
ATOM 1495 C CA . ASN A 1 182 ? -39.031 -10.016 32.938 1 95.94 182 ASN A CA 1
ATOM 1496 C C . ASN A 1 182 ? -39.188 -8.742 32.094 1 95.94 182 ASN A C 1
ATOM 1498 O O . ASN A 1 182 ? -38.625 -7.703 32.438 1 95.94 182 ASN A O 1
ATOM 1502 N N . ILE A 1 183 ? -39.969 -8.773 31 1 96.94 183 ILE A N 1
ATOM 1503 C CA . ILE A 1 183 ? -40.062 -7.688 30.031 1 96.94 183 ILE A CA 1
ATOM 1504 C C . ILE A 1 183 ? -40.656 -6.445 30.703 1 96.94 183 ILE A C 1
ATOM 1506 O O . ILE A 1 183 ? -40.25 -5.32 30.406 1 96.94 183 ILE A O 1
ATOM 1510 N N . LYS A 1 184 ? -41.625 -6.586 31.562 1 96.75 184 LYS A N 1
ATOM 1511 C CA . LYS A 1 184 ? -42.25 -5.438 32.219 1 96.75 184 LYS A CA 1
ATOM 1512 C C . LYS A 1 184 ? -41.25 -4.723 33.125 1 96.75 184 LYS A C 1
ATOM 1514 O O . LYS A 1 184 ? -41.094 -3.504 33.031 1 96.75 184 LYS A O 1
ATOM 1519 N N . GLU A 1 185 ? -40.625 -5.48 33.938 1 96.69 185 GLU A N 1
ATOM 1520 C CA . GLU A 1 185 ? -39.656 -4.91 34.875 1 96.69 185 GLU A CA 1
ATOM 1521 C C . GLU A 1 185 ? -38.5 -4.238 34.156 1 96.69 185 GLU A C 1
ATOM 1523 O O . GLU A 1 185 ? -38.125 -3.125 34.5 1 96.69 185 GLU A O 1
ATOM 1528 N N . LYS A 1 186 ? -37.938 -4.902 33.188 1 96.69 186 LYS A N 1
ATOM 1529 C CA . LYS A 1 186 ? -36.812 -4.363 32.406 1 96.69 186 LYS A CA 1
ATOM 1530 C C . LYS A 1 186 ? -37.219 -3.104 31.656 1 96.69 186 LYS A C 1
ATOM 1532 O O . LYS A 1 186 ? -36.438 -2.162 31.531 1 96.69 186 LYS A O 1
ATOM 1537 N N . ALA A 1 187 ? -38.406 -3.129 31.141 1 97.31 187 ALA A N 1
ATOM 1538 C CA . ALA A 1 187 ? -38.906 -1.973 30.406 1 97.31 187 ALA A CA 1
ATOM 1539 C C . ALA A 1 187 ? -39.062 -0.765 31.328 1 97.31 187 ALA A C 1
ATOM 1541 O O . ALA A 1 187 ? -38.688 0.355 30.953 1 97.31 187 ALA A O 1
ATOM 1542 N N . GLU A 1 188 ? -39.562 -0.956 32.5 1 97.06 188 GLU A N 1
ATOM 1543 C CA . GLU A 1 188 ? -39.812 0.14 33.406 1 97.06 188 GLU A CA 1
ATOM 1544 C C . GLU A 1 188 ? -38.5 0.723 33.938 1 97.06 188 GLU A C 1
ATOM 1546 O O . GLU A 1 188 ? -38.375 1.941 34.094 1 97.06 188 GLU A O 1
ATOM 1551 N N . ILE A 1 189 ? -37.562 -0.122 34.219 1 96.5 189 ILE A N 1
ATOM 1552 C CA . ILE A 1 189 ? -36.281 0.335 34.688 1 96.5 189 ILE A CA 1
ATOM 1553 C C . ILE A 1 189 ? -35.562 1.126 33.562 1 96.5 189 ILE A C 1
ATOM 1555 O O . ILE A 1 189 ? -34.969 2.162 33.844 1 96.5 189 ILE A O 1
ATOM 1559 N N . LEU A 1 190 ? -35.625 0.6 32.344 1 95.94 190 LEU A N 1
ATOM 1560 C CA . LEU A 1 190 ? -35.062 1.299 31.203 1 95.94 190 LEU A CA 1
ATOM 1561 C C . LEU A 1 190 ? -35.688 2.676 31.031 1 95.94 190 LEU A C 1
ATOM 1563 O O . LEU A 1 190 ? -34.969 3.66 30.781 1 95.94 190 LEU A O 1
ATOM 1567 N N . LEU A 1 191 ? -36.969 2.779 31.188 1 95.81 191 LEU A N 1
ATOM 1568 C CA . LEU A 1 191 ? -37.688 4.027 31.031 1 95.81 191 LEU A CA 1
ATOM 1569 C C . LEU A 1 191 ? -37.312 5.023 32.125 1 95.81 191 LEU A C 1
ATOM 1571 O O . LEU A 1 191 ? -37.312 6.234 31.875 1 95.81 191 LEU A O 1
ATOM 1575 N N . GLU A 1 192 ? -37.062 4.492 33.281 1 96.06 192 GLU A N 1
ATOM 1576 C CA . GLU A 1 192 ? -36.594 5.375 34.344 1 96.06 192 GLU A CA 1
ATOM 1577 C C . GLU A 1 192 ? -35.281 6.039 34 1 96.06 192 GLU A C 1
ATOM 1579 O O . GLU A 1 192 ? -35.094 7.242 34.219 1 96.06 192 GLU A O 1
ATOM 1584 N N . GLU A 1 193 ? -34.375 5.234 33.531 1 95.69 193 GLU A N 1
ATOM 1585 C CA . GLU A 1 193 ? -33.062 5.773 33.125 1 95.69 193 GLU A CA 1
ATOM 1586 C C . GLU A 1 193 ? -33.188 6.762 31.984 1 95.69 193 GLU A C 1
ATOM 1588 O O . GLU A 1 193 ? -32.625 7.848 32 1 95.69 193 GLU A O 1
ATOM 1593 N N . TYR A 1 194 ? -34 6.387 30.938 1 95.75 194 TYR A N 1
ATOM 1594 C CA . TYR A 1 194 ? -34.219 7.273 29.812 1 95.75 194 TYR A CA 1
ATOM 1595 C C . TYR A 1 194 ? -34.938 8.547 30.25 1 95.75 194 TYR A C 1
ATOM 1597 O O . TYR A 1 194 ? -34.656 9.625 29.719 1 95.75 194 TYR A O 1
ATOM 1605 N N . GLY A 1 195 ? -35.812 8.375 31.172 1 94.5 195 GLY A N 1
ATOM 1606 C CA . GLY A 1 195 ? -36.531 9.523 31.703 1 94.5 195 GLY A CA 1
ATOM 1607 C C . GLY A 1 195 ? -35.594 10.508 32.406 1 94.5 195 GLY A C 1
ATOM 1608 O O . GLY A 1 195 ? -35.781 11.719 32.281 1 94.5 195 GLY A O 1
ATOM 1609 N N . ARG A 1 196 ? -34.688 9.992 33.156 1 94.25 196 ARG A N 1
ATOM 1610 C CA . ARG A 1 196 ? -33.719 10.836 33.812 1 94.25 196 ARG A CA 1
ATOM 1611 C C . ARG A 1 196 ? -32.875 11.594 32.812 1 94.25 196 ARG A C 1
ATOM 1613 O O . ARG A 1 196 ? -32.562 12.773 33 1 94.25 196 ARG A O 1
ATOM 1620 N N . SER A 1 197 ? -32.5 10.93 31.766 1 93.31 197 SER A N 1
ATOM 1621 C CA . SER A 1 197 ? -31.75 11.578 30.688 1 93.31 197 SER A CA 1
ATOM 1622 C C . SER A 1 197 ? -32.594 12.648 30.016 1 93.31 197 SER A C 1
ATOM 1624 O O . SER A 1 197 ? -32.094 13.742 29.719 1 93.31 197 SER A O 1
ATOM 1626 N N . ALA A 1 198 ? -33.844 12.359 29.812 1 93.94 198 ALA A N 1
ATOM 1627 C CA . ALA A 1 198 ? -34.75 13.273 29.125 1 93.94 198 ALA A CA 1
ATOM 1628 C C . ALA A 1 198 ? -34.969 14.547 29.938 1 93.94 198 ALA A C 1
ATOM 1630 O O . ALA A 1 198 ? -35.156 15.625 29.375 1 93.94 198 ALA A O 1
ATOM 1631 N N . SER A 1 199 ? -34.844 14.367 31.172 1 92.88 199 SER A N 1
ATOM 1632 C CA . SER A 1 199 ? -35.094 15.5 32.062 1 92.88 199 SER A CA 1
ATOM 1633 C C . SER A 1 199 ? -34.031 16.562 31.906 1 92.88 199 SER A C 1
ATOM 1635 O O . SER A 1 199 ? -34.219 17.703 32.344 1 92.88 199 SER A O 1
ATOM 1637 N N . LEU A 1 200 ? -32.969 16.234 31.281 1 93.69 200 LEU A N 1
ATOM 1638 C CA . LEU A 1 200 ? -31.875 17.172 31.062 1 93.69 200 LEU A CA 1
ATOM 1639 C C . LEU A 1 200 ? -32.156 18.062 29.859 1 93.69 200 LEU A C 1
ATOM 1641 O O . LEU A 1 200 ? -31.359 18.969 29.578 1 93.69 200 LEU A O 1
ATOM 1645 N N . PHE A 1 201 ? -33.25 17.812 29.234 1 95 201 PHE A N 1
ATOM 1646 C CA . PHE A 1 201 ? -33.625 18.562 28.031 1 95 201 PHE A CA 1
ATOM 1647 C C . PHE A 1 201 ? -35.031 19.141 28.188 1 95 201 PHE A C 1
ATOM 1649 O O . PHE A 1 201 ? -35.906 18.531 28.812 1 95 201 PHE A O 1
ATOM 1656 N N . GLN A 1 202 ? -35.312 20.172 27.5 1 94.06 202 GLN A N 1
ATOM 1657 C CA . GLN A 1 202 ? -36.625 20.797 27.547 1 94.06 202 GLN A CA 1
ATOM 1658 C C . GLN A 1 202 ? -37.625 20.047 26.656 1 94.06 202 GLN A C 1
ATOM 1660 O O . GLN A 1 202 ? -38.812 19.953 26.984 1 94.06 202 GLN A O 1
ATOM 1665 N N . HIS A 1 203 ? -37.156 19.516 25.578 1 94.44 203 HIS A N 1
ATOM 1666 C CA . HIS A 1 203 ? -38 18.906 24.578 1 94.44 203 HIS A CA 1
ATOM 1667 C C . HIS A 1 203 ? -38.344 17.469 24.953 1 94.44 203 HIS A C 1
ATOM 1669 O O . HIS A 1 203 ? -39.25 16.859 24.359 1 94.44 203 HIS A O 1
ATOM 1675 N N . ASN A 1 204 ? -37.719 16.875 25.859 1 93.12 204 ASN A N 1
ATOM 1676 C CA . ASN A 1 204 ? -38 15.547 26.406 1 93.12 204 ASN A CA 1
ATOM 1677 C C . ASN A 1 204 ? -37.781 14.461 25.344 1 93.12 204 ASN A C 1
ATOM 1679 O O . ASN A 1 204 ? -38.594 13.539 25.25 1 93.12 204 ASN A O 1
ATOM 1683 N N . VAL A 1 205 ? -36.875 14.625 24.391 1 95.12 205 VAL A N 1
ATOM 1684 C CA . VAL A 1 205 ? -36.406 13.625 23.438 1 95.12 205 VAL A CA 1
ATOM 1685 C C . VAL A 1 205 ? -35 13.156 23.828 1 95.12 205 VAL A C 1
ATOM 1687 O O . VAL A 1 205 ? -34.156 13.969 24.188 1 95.12 205 VAL A O 1
ATOM 1690 N N . VAL A 1 206 ? -34.812 11.836 23.812 1 94.62 206 VAL A N 1
ATOM 1691 C CA . VAL A 1 206 ? -33.5 11.32 24.234 1 94.62 206 VAL A CA 1
ATOM 1692 C C . VAL A 1 206 ? -32.875 10.484 23.125 1 94.62 206 VAL A C 1
ATOM 1694 O O . VAL A 1 206 ? -33.594 9.719 22.453 1 94.62 206 VAL A O 1
ATOM 1697 N N . LEU A 1 207 ? -31.594 10.742 22.828 1 94.94 207 LEU A N 1
ATOM 1698 C CA . LEU A 1 207 ? -30.781 9.938 21.938 1 94.94 207 LEU A CA 1
ATOM 1699 C C . LEU A 1 207 ? -29.844 9.031 22.734 1 94.94 207 LEU A C 1
ATOM 1701 O O . LEU A 1 207 ? -29.062 9.508 23.562 1 94.94 207 LEU A O 1
ATOM 1705 N N . VAL A 1 208 ? -29.969 7.75 22.531 1 94 208 VAL A N 1
ATOM 1706 C CA . VAL A 1 208 ? -29.125 6.82 23.281 1 94 208 VAL A CA 1
ATOM 1707 C C . VAL A 1 208 ? -28.375 5.898 22.312 1 94 208 VAL A C 1
ATOM 1709 O O . VAL A 1 208 ? -29 5.062 21.641 1 94 208 VAL A O 1
ATOM 1712 N N . PRO A 1 209 ? -27.078 5.996 22.203 1 92.06 209 PRO A N 1
ATOM 1713 C CA . PRO A 1 209 ? -26.328 5.043 21.391 1 92.06 209 PRO A CA 1
ATOM 1714 C C . PRO A 1 209 ? -26.281 3.646 22 1 92.06 209 PRO A C 1
ATOM 1716 O O . PRO A 1 209 ? -26.062 3.506 23.219 1 92.06 209 PRO A O 1
ATOM 1719 N N . ILE A 1 210 ? -26.547 2.641 21.234 1 92.19 210 ILE A N 1
ATOM 1720 C CA . ILE A 1 210 ? -26.453 1.254 21.688 1 92.19 210 ILE A CA 1
ATOM 1721 C C . ILE A 1 210 ? -25.141 0.641 21.188 1 92.19 210 ILE A C 1
ATOM 1723 O O . ILE A 1 210 ? -25.141 -0.067 20.172 1 92.19 210 ILE A O 1
ATOM 1727 N N . GLY A 1 211 ? -24.062 0.843 21.766 1 89.25 211 GLY A N 1
ATOM 1728 C CA . GLY A 1 211 ? -22.766 0.307 21.406 1 89.25 211 GLY A CA 1
ATOM 1729 C C . GLY A 1 211 ? -21.672 1.352 21.422 1 89.25 211 GLY A C 1
ATOM 1730 O O . GLY A 1 211 ? -21.875 2.477 21.891 1 89.25 211 GLY A O 1
ATOM 1731 N N . ASP A 1 212 ? -20.484 0.988 21.125 1 87.69 212 ASP A N 1
ATOM 1732 C CA . ASP A 1 212 ? -19.312 1.851 21 1 87.69 212 ASP A CA 1
ATOM 1733 C C . ASP A 1 212 ? -18.406 1.401 19.844 1 87.69 212 ASP A C 1
ATOM 1735 O O . ASP A 1 212 ? -18.844 0.625 18.984 1 87.69 212 ASP A O 1
ATOM 1739 N N . ASP A 1 213 ? -17.219 1.961 19.641 1 81.44 213 ASP A N 1
ATOM 1740 C CA . ASP A 1 213 ? -16.375 1.757 18.469 1 81.44 213 ASP A CA 1
ATOM 1741 C C . ASP A 1 213 ? -15.719 0.379 18.5 1 81.44 213 ASP A C 1
ATOM 1743 O O . ASP A 1 213 ? -15.031 -0.006 17.547 1 81.44 213 ASP A O 1
ATOM 1747 N N . PHE A 1 214 ? -15.992 -0.437 19.5 1 80.69 214 PHE A N 1
ATOM 1748 C CA . PHE A 1 214 ? -15.414 -1.773 19.562 1 80.69 214 PHE A CA 1
ATOM 1749 C C . PHE A 1 214 ? -16.5 -2.838 19.5 1 80.69 214 PHE A C 1
ATOM 1751 O O . PHE A 1 214 ? -16.266 -4 19.828 1 80.69 214 PHE A O 1
ATOM 1758 N N . ARG A 1 215 ? -17.625 -2.361 19.078 1 87.44 215 ARG A N 1
ATOM 1759 C CA . ARG A 1 215 ? -18.766 -3.26 19.141 1 87.44 215 ARG A CA 1
ATOM 1760 C C . ARG A 1 215 ? -19.219 -3.658 17.734 1 87.44 215 ARG A C 1
ATOM 1762 O O . ARG A 1 215 ? -18.781 -3.066 16.75 1 87.44 215 ARG A O 1
ATOM 1769 N N . TYR A 1 216 ? -20.016 -4.754 17.594 1 88.62 216 TYR A N 1
ATOM 1770 C CA . TYR A 1 216 ? -20.688 -5.242 16.406 1 88.62 216 TYR A CA 1
ATOM 1771 C C . TYR A 1 216 ? -19.672 -5.809 15.406 1 88.62 216 TYR A C 1
ATOM 1773 O O . TYR A 1 216 ? -19.844 -5.668 14.195 1 88.62 216 TYR A O 1
ATOM 1781 N N . ASP A 1 217 ? -18.594 -6.309 15.984 1 82.62 217 ASP A N 1
ATOM 1782 C CA . ASP A 1 217 ? -17.578 -6.957 15.164 1 82.62 217 ASP A CA 1
ATOM 1783 C C . ASP A 1 217 ? -17.953 -8.414 14.875 1 82.62 217 ASP A C 1
ATOM 1785 O O . ASP A 1 217 ? -17.328 -9.062 14.031 1 82.62 217 ASP A O 1
ATOM 1789 N N . LYS A 1 218 ? -19.047 -8.906 15.602 1 86.38 218 LYS A N 1
ATOM 1790 C CA . LYS A 1 218 ? -19.562 -10.258 15.422 1 86.38 218 LYS A CA 1
ATOM 1791 C C . LYS A 1 218 ? -21.031 -10.242 15.023 1 86.38 218 LYS A C 1
ATOM 1793 O O . LYS A 1 218 ? -21.812 -9.461 15.57 1 86.38 218 LYS A O 1
ATOM 1798 N N . PRO A 1 219 ? -21.406 -11.094 14.109 1 85.94 219 PRO A N 1
ATOM 1799 C CA . PRO A 1 219 ? -22.797 -11.109 13.664 1 85.94 219 PRO A CA 1
ATOM 1800 C C . PRO A 1 219 ? -23.781 -11.43 14.789 1 85.94 219 PRO A C 1
ATOM 1802 O O . PRO A 1 219 ? -24.906 -10.922 14.797 1 85.94 219 PRO A O 1
ATOM 1805 N N . GLU A 1 220 ? -23.344 -12.18 15.75 1 89.38 220 GLU A N 1
ATOM 1806 C CA . GLU A 1 220 ? -24.188 -12.602 16.859 1 89.38 220 GLU A CA 1
ATOM 1807 C C . GLU A 1 220 ? -24.656 -11.398 17.688 1 89.38 220 GLU A C 1
ATOM 1809 O O . GLU A 1 220 ? -25.797 -11.352 18.141 1 89.38 220 GLU A O 1
ATOM 1814 N N . GLU A 1 221 ? -23.812 -10.469 17.859 1 91.62 221 GLU A N 1
ATOM 1815 C CA . GLU A 1 221 ? -24.125 -9.305 18.688 1 91.62 221 GLU A CA 1
ATOM 1816 C C . GLU A 1 221 ? -25.266 -8.484 18.062 1 91.62 221 GLU A C 1
ATOM 1818 O O . GLU A 1 221 ? -26.094 -7.926 18.797 1 91.62 221 GLU A O 1
ATOM 1823 N N . TRP A 1 222 ? -25.281 -8.43 16.734 1 92.44 222 TRP A N 1
ATOM 1824 C CA . TRP A 1 222 ? -26.328 -7.68 16.047 1 92.44 222 TRP A CA 1
ATOM 1825 C C . TRP A 1 222 ? -27.703 -8.211 16.422 1 92.44 222 TRP A C 1
ATOM 1827 O O . TRP A 1 222 ? -28.594 -7.441 16.781 1 92.44 222 TRP A O 1
ATOM 1837 N N . ASP A 1 223 ? -27.781 -9.508 16.438 1 93.56 223 ASP A N 1
ATOM 1838 C CA . ASP A 1 223 ? -29.062 -10.141 16.75 1 93.56 223 ASP A CA 1
ATOM 1839 C C . ASP A 1 223 ? -29.375 -10.023 18.234 1 93.56 223 ASP A C 1
ATOM 1841 O O . ASP A 1 223 ? -30.516 -9.758 18.609 1 93.56 223 ASP A O 1
ATOM 1845 N N . GLN A 1 224 ? -28.391 -10.18 19 1 93.38 224 GLN A N 1
ATOM 1846 C CA . GLN A 1 224 ? -28.578 -10.125 20.438 1 93.38 224 GLN A CA 1
ATOM 1847 C C . GLN A 1 224 ? -29.109 -8.766 20.875 1 93.38 224 GLN A C 1
ATOM 1849 O O . GLN A 1 224 ? -30.094 -8.68 21.625 1 93.38 224 GLN A O 1
ATOM 1854 N N . GLN A 1 225 ? -28.5 -7.715 20.438 1 94.38 225 GLN A N 1
ATOM 1855 C CA . GLN A 1 225 ? -28.922 -6.367 20.797 1 94.38 225 GLN A CA 1
ATOM 1856 C C . GLN A 1 225 ? -30.297 -6.039 20.188 1 94.38 225 GLN A C 1
ATOM 1858 O O . GLN A 1 225 ? -31.188 -5.551 20.891 1 94.38 225 GLN A O 1
ATOM 1863 N N . TYR A 1 226 ? -30.469 -6.363 18.922 1 95.06 226 TYR A N 1
ATOM 1864 C CA . TYR A 1 226 ? -31.688 -5.992 18.219 1 95.06 226 TYR A CA 1
ATOM 1865 C C . TYR A 1 226 ? -32.906 -6.703 18.812 1 95.06 226 TYR A C 1
ATOM 1867 O O . TYR A 1 226 ? -33.906 -6.07 19.094 1 95.06 226 TYR A O 1
ATOM 1875 N N . ILE A 1 227 ? -32.812 -8 19 1 95.94 227 ILE A N 1
ATOM 1876 C CA . ILE A 1 227 ? -33.938 -8.805 19.453 1 95.94 227 ILE A CA 1
ATOM 1877 C C . ILE A 1 227 ? -34.375 -8.344 20.844 1 95.94 227 ILE A C 1
ATOM 1879 O O . ILE A 1 227 ? -35.594 -8.18 21.094 1 95.94 227 ILE A O 1
ATOM 1883 N N . ASN A 1 228 ? -33.438 -8.133 21.719 1 96.12 228 ASN A N 1
ATOM 1884 C CA . ASN A 1 228 ? -33.75 -7.73 23.078 1 96.12 228 ASN A CA 1
ATOM 1885 C C . ASN A 1 228 ? -34.312 -6.316 23.141 1 96.12 228 ASN A C 1
ATOM 1887 O O . ASN A 1 228 ? -35.344 -6.082 23.766 1 96.12 228 ASN A O 1
ATOM 1891 N N . TYR A 1 229 ? -33.719 -5.379 22.453 1 96.31 229 TYR A N 1
ATOM 1892 C CA . TYR A 1 229 ? -34.188 -3.998 22.484 1 96.31 229 TYR A CA 1
ATOM 1893 C C . TYR A 1 229 ? -35.5 -3.854 21.75 1 96.31 229 TYR A C 1
ATOM 1895 O O . TYR A 1 229 ? -36.344 -3.033 22.109 1 96.31 229 TYR A O 1
ATOM 1903 N N . LYS A 1 230 ? -35.688 -4.625 20.672 1 96.56 230 LYS A N 1
ATOM 1904 C CA . LYS A 1 230 ? -36.969 -4.582 19.938 1 96.56 230 LYS A CA 1
ATOM 1905 C C . LYS A 1 230 ? -38.125 -5.047 20.812 1 96.56 230 LYS A C 1
ATOM 1907 O O . LYS A 1 230 ? -39.219 -4.457 20.797 1 96.56 230 LYS A O 1
ATOM 1912 N N . GLN A 1 231 ? -37.875 -6.066 21.578 1 97.06 231 GLN A N 1
ATOM 1913 C CA . GLN A 1 231 ? -38.875 -6.551 22.5 1 97.06 231 GLN A CA 1
ATOM 1914 C C . GLN A 1 231 ? -39.25 -5.484 23.531 1 97.06 231 GLN A C 1
ATOM 1916 O O . GLN A 1 231 ? -40.438 -5.262 23.812 1 97.06 231 GLN A O 1
ATOM 1921 N N . LEU A 1 232 ? -38.25 -4.883 24.078 1 97 232 LEU A N 1
ATOM 1922 C CA . LEU A 1 232 ? -38.469 -3.812 25.047 1 97 232 LEU A CA 1
ATOM 1923 C C . LEU A 1 232 ? -39.25 -2.664 24.406 1 97 232 LEU A C 1
ATOM 1925 O O . LEU A 1 232 ? -40.219 -2.172 25 1 97 232 LEU A O 1
ATOM 1929 N N . ALA A 1 233 ? -38.875 -2.209 23.234 1 96.94 233 ALA A N 1
ATOM 1930 C CA . ALA A 1 233 ? -39.531 -1.11 22.531 1 96.94 233 ALA A CA 1
ATOM 1931 C C . ALA A 1 233 ? -41 -1.449 22.203 1 96.94 233 ALA A C 1
ATOM 1933 O O . ALA A 1 233 ? -41.875 -0.614 22.375 1 96.94 233 ALA A O 1
ATOM 1934 N N . ASP A 1 234 ? -41.188 -2.666 21.797 1 96.62 234 ASP A N 1
ATOM 1935 C CA . ASP A 1 234 ? -42.531 -3.1 21.453 1 96.62 234 ASP A CA 1
ATOM 1936 C C . ASP A 1 234 ? -43.438 -3.09 22.672 1 96.62 234 ASP A C 1
ATOM 1938 O O . ASP A 1 234 ? -44.594 -2.664 22.594 1 96.62 234 ASP A O 1
ATOM 1942 N N . TYR A 1 235 ? -42.938 -3.607 23.703 1 97.25 235 TYR A N 1
ATOM 1943 C CA . TYR A 1 235 ? -43.688 -3.637 24.953 1 97.25 235 TYR A CA 1
ATOM 1944 C C . TYR A 1 235 ? -44.062 -2.227 25.391 1 97.25 235 TYR A C 1
ATOM 1946 O O . TYR A 1 235 ? -45.219 -1.964 25.75 1 97.25 235 TYR A O 1
ATOM 1954 N N . ILE A 1 236 ? -43.125 -1.326 25.438 1 97.25 236 ILE A N 1
ATOM 1955 C CA . ILE A 1 236 ? -43.344 0.05 25.875 1 97.25 236 ILE A CA 1
ATOM 1956 C C . ILE A 1 236 ? -44.344 0.743 24.953 1 97.25 236 ILE A C 1
ATOM 1958 O O . ILE A 1 236 ? -45.25 1.424 25.422 1 97.25 236 ILE A O 1
ATOM 1962 N N . ASN A 1 237 ? -44.219 0.562 23.703 1 97.06 237 ASN A N 1
ATOM 1963 C CA . ASN A 1 237 ? -45.094 1.204 22.734 1 97.06 237 ASN A CA 1
ATOM 1964 C C . ASN A 1 237 ? -46.531 0.649 22.812 1 97.06 237 ASN A C 1
ATOM 1966 O O . ASN A 1 237 ? -47.5 1.369 22.547 1 97.06 237 ASN A O 1
ATOM 1970 N N . LYS A 1 238 ? -46.594 -0.636 23.078 1 96.12 238 LYS A N 1
ATOM 1971 C CA . LYS A 1 238 ? -47.906 -1.247 23.25 1 96.12 238 LYS A CA 1
ATOM 1972 C C . LYS A 1 238 ? -48.625 -0.676 24.453 1 96.12 238 LYS A C 1
ATOM 1974 O O . LYS A 1 238 ? -49.875 -0.641 24.5 1 96.12 238 LYS A O 1
ATOM 1979 N N . ASN A 1 239 ? -47.906 -0.291 25.406 1 96.44 239 ASN A N 1
ATOM 1980 C CA . ASN A 1 239 ? -48.438 0.283 26.641 1 96.44 239 ASN A CA 1
ATOM 1981 C C . ASN A 1 239 ? -48.219 1.792 26.703 1 96.44 239 ASN A C 1
ATOM 1983 O O . ASN A 1 239 ? -47.906 2.334 27.75 1 96.44 239 ASN A O 1
ATOM 1987 N N . ARG A 1 240 ? -48.312 2.426 25.609 1 92.88 240 ARG A N 1
ATOM 1988 C CA . ARG A 1 240 ? -48.062 3.857 25.484 1 92.88 240 ARG A CA 1
ATOM 1989 C C . ARG A 1 240 ? -48.969 4.656 26.406 1 92.88 240 ARG A C 1
ATOM 1991 O O . ARG A 1 240 ? -48.562 5.707 26.922 1 92.88 240 ARG A O 1
ATOM 1998 N N . ASP A 1 241 ? -50.156 4.156 26.688 1 92.69 241 ASP A N 1
ATOM 1999 C CA . ASP A 1 241 ? -51.125 4.855 27.531 1 92.69 241 ASP A CA 1
ATOM 2000 C C . ASP A 1 241 ? -50.688 4.855 28.984 1 92.69 241 ASP A C 1
ATOM 2002 O O . ASP A 1 241 ? -51 5.777 29.734 1 92.69 241 ASP A O 1
ATOM 2006 N N . VAL A 1 242 ? -49.938 3.83 29.281 1 94.25 242 VAL A N 1
ATOM 2007 C CA . VAL A 1 242 ? -49.469 3.697 30.656 1 94.25 242 VAL A CA 1
ATOM 2008 C C . VAL A 1 242 ? -48.188 4.527 30.828 1 94.25 242 VAL A C 1
ATOM 2010 O O . VAL A 1 242 ? -48.062 5.258 31.812 1 94.25 242 VAL A O 1
ATOM 2013 N N . TYR A 1 243 ? -47.344 4.484 29.891 1 94.56 243 TYR A N 1
ATOM 2014 C CA . TYR A 1 243 ? -46 5.039 30.078 1 94.56 243 TYR A CA 1
ATOM 2015 C C . TYR A 1 243 ? -45.875 6.41 29.438 1 94.56 243 TYR A C 1
ATOM 2017 O O . TYR A 1 243 ? -44.938 7.172 29.734 1 94.56 243 TYR A O 1
ATOM 2025 N N . ASN A 1 244 ? -46.75 6.801 28.484 1 93.56 244 ASN A N 1
ATOM 2026 C CA . ASN A 1 244 ? -46.719 8.055 27.734 1 93.56 244 ASN A CA 1
ATOM 2027 C C . ASN A 1 244 ? -45.375 8.25 27.031 1 93.56 244 ASN A C 1
ATOM 2029 O O . ASN A 1 244 ? -44.75 9.297 27.172 1 93.56 244 ASN A O 1
ATOM 2033 N N . THR A 1 245 ? -44.844 7.215 26.484 1 93.94 245 THR A N 1
ATOM 2034 C CA . THR A 1 245 ? -43.531 7.219 25.844 1 93.94 245 THR A CA 1
ATOM 2035 C C . THR A 1 245 ? -43.594 6.434 24.531 1 93.94 245 THR A C 1
ATOM 2037 O O . THR A 1 245 ? -44.312 5.441 24.422 1 93.94 245 THR A O 1
ATOM 2040 N N . ASP A 1 246 ? -42.875 7 23.578 1 93.44 246 ASP A N 1
ATOM 2041 C CA . ASP A 1 246 ? -42.562 6.281 22.344 1 93.44 246 ASP A CA 1
ATOM 2042 C C . ASP A 1 246 ? -41.062 5.996 22.203 1 93.44 246 ASP A C 1
ATOM 2044 O O . ASP A 1 246 ? -40.25 6.883 22.422 1 93.44 246 ASP A O 1
ATOM 2048 N N . ILE A 1 247 ? -40.75 4.754 21.969 1 94.94 247 ILE A N 1
ATOM 2049 C CA . ILE A 1 247 ? -39.344 4.363 21.828 1 94.94 247 ILE A CA 1
ATOM 2050 C C . ILE A 1 247 ? -39.156 3.617 20.516 1 94.94 247 ILE A C 1
ATOM 2052 O O . ILE A 1 247 ? -40 2.816 20.109 1 94.94 247 ILE A O 1
ATOM 2056 N N . SER A 1 248 ? -38.125 3.949 19.688 1 94 248 SER A N 1
ATOM 2057 C CA . SER A 1 248 ? -37.812 3.27 18.438 1 94 248 SER A CA 1
ATOM 2058 C C . SER A 1 248 ? -36.344 3.402 18.078 1 94 248 SER A C 1
ATOM 2060 O O . SER A 1 248 ? -35.656 4.277 18.609 1 94 248 SER A O 1
ATOM 2062 N N . PHE A 1 249 ? -35.875 2.412 17.328 1 93.62 249 PHE A N 1
ATOM 2063 C CA . PHE A 1 249 ? -34.562 2.629 16.672 1 93.62 249 PHE A CA 1
ATOM 2064 C C . PHE A 1 249 ? -34.625 3.814 15.727 1 93.62 249 PHE A C 1
ATOM 2066 O O . PHE A 1 249 ? -35.688 4.07 15.109 1 93.62 249 PHE A O 1
ATOM 2073 N N . GLY A 1 250 ? -33.562 4.582 15.672 1 91.94 250 GLY A N 1
ATOM 2074 C CA . GLY A 1 250 ? -33.594 5.75 14.805 1 91.94 250 GLY A CA 1
ATOM 2075 C C . GLY A 1 250 ? -32.188 6.246 14.422 1 91.94 250 GLY A C 1
ATOM 2076 O O . GLY A 1 250 ? -31.188 5.727 14.906 1 91.94 250 GLY A O 1
ATOM 2077 N N . THR A 1 251 ? -32.156 7.207 13.523 1 92.5 251 THR A N 1
ATOM 2078 C CA . THR A 1 251 ? -30.938 7.867 13.039 1 92.5 251 THR A CA 1
ATOM 2079 C C . THR A 1 251 ? -30.797 9.258 13.664 1 92.5 251 THR A C 1
ATOM 2081 O O . THR A 1 251 ? -31.688 9.711 14.383 1 92.5 251 THR A O 1
ATOM 2084 N N . LEU A 1 252 ? -29.703 9.906 13.445 1 94.19 252 LEU A N 1
ATOM 2085 C CA . LEU A 1 252 ? -29.531 11.281 13.906 1 94.19 252 LEU A CA 1
ATOM 2086 C C . LEU A 1 252 ? -30.562 12.203 13.266 1 94.19 252 LEU A C 1
ATOM 2088 O O . LEU A 1 252 ? -31 13.172 13.891 1 94.19 252 LEU A O 1
ATOM 2092 N N . SER A 1 253 ? -30.859 11.906 11.992 1 94.44 253 SER A N 1
ATOM 2093 C CA . SER A 1 253 ? -31.875 12.688 11.312 1 94.44 253 SER A CA 1
ATOM 2094 C C . SER A 1 253 ? -33.219 12.594 12.039 1 94.44 253 SER A C 1
ATOM 2096 O O . SER A 1 253 ? -33.938 13.594 12.18 1 94.44 253 SER A O 1
ATOM 2098 N N . ASP A 1 254 ? -33.5 11.406 12.516 1 94.81 254 ASP A N 1
ATOM 2099 C CA . ASP A 1 254 ? -34.75 11.219 13.289 1 94.81 254 ASP A CA 1
ATOM 2100 C C . ASP A 1 254 ? -34.719 12.039 14.578 1 94.81 254 ASP A C 1
ATOM 2102 O O . ASP A 1 254 ? -35.719 12.672 14.938 1 94.81 254 ASP A O 1
ATOM 2106 N N . TYR A 1 255 ? -33.656 11.992 15.234 1 95.69 255 TYR A N 1
ATOM 2107 C CA . TYR A 1 255 ? -33.531 12.688 16.5 1 95.69 255 TYR A CA 1
ATOM 2108 C C . TYR A 1 255 ? -33.719 14.188 16.328 1 95.69 255 TYR A C 1
ATOM 2110 O O . TYR A 1 255 ? -34.562 14.797 17 1 95.69 255 TYR A O 1
ATOM 2118 N N . PHE A 1 256 ? -32.969 14.812 15.398 1 97.19 256 PHE A N 1
ATOM 2119 C CA . PHE A 1 256 ? -33 16.266 15.25 1 97.19 256 PHE A CA 1
ATOM 2120 C C . PHE A 1 256 ? -34.312 16.734 14.688 1 97.19 256 PHE A C 1
ATOM 2122 O O . PHE A 1 256 ? -34.812 17.828 15.031 1 97.19 256 PHE A O 1
ATOM 2129 N N . SER A 1 257 ? -34.875 15.914 13.859 1 96.12 257 SER A N 1
ATOM 2130 C CA . SER A 1 257 ? -36.219 16.234 13.406 1 96.12 257 SER A CA 1
ATOM 2131 C C . SER A 1 257 ? -37.219 16.281 14.57 1 96.12 257 SER A C 1
ATOM 2133 O O . SER A 1 257 ? -38.062 17.172 14.641 1 96.12 257 SER A O 1
ATOM 2135 N N . SER A 1 258 ? -37.094 15.328 15.461 1 96.44 258 SER A N 1
ATOM 2136 C CA . SER A 1 258 ? -37.938 15.289 16.641 1 96.44 258 SER A CA 1
ATOM 2137 C C . SER A 1 258 ? -37.688 16.484 17.547 1 96.44 258 SER A C 1
ATOM 2139 O O . SER A 1 258 ? -38.625 17.109 18.062 1 96.44 258 SER A O 1
ATOM 2141 N N . VAL A 1 259 ? -36.469 16.781 17.766 1 97.12 259 VAL A N 1
ATOM 2142 C CA . VAL A 1 259 ? -36.094 17.891 18.625 1 97.12 259 VAL A CA 1
ATOM 2143 C C . VAL A 1 259 ? -36.656 19.203 18.062 1 97.12 259 VAL A C 1
ATOM 2145 O O . VAL A 1 259 ? -37.25 19.984 18.797 1 97.12 259 VAL A O 1
ATOM 2148 N N . ARG A 1 260 ? -36.469 19.453 16.812 1 95.88 260 ARG A N 1
ATOM 2149 C CA . ARG A 1 260 ? -36.906 20.688 16.172 1 95.88 260 ARG A CA 1
ATOM 2150 C C . ARG A 1 260 ? -38.438 20.812 16.156 1 95.88 260 ARG A C 1
ATOM 2152 O O . ARG A 1 260 ? -38.969 21.906 16.141 1 95.88 260 ARG A O 1
ATOM 2159 N N . SER A 1 261 ? -39.094 19.672 16.156 1 96.31 261 SER A N 1
ATOM 2160 C CA . SER A 1 261 ? -40.562 19.688 16.203 1 96.31 261 SER A CA 1
ATOM 2161 C C . SER A 1 261 ? -41.062 20.094 17.578 1 96.31 261 SER A C 1
ATOM 2163 O O . SER A 1 261 ? -42.156 20.625 17.703 1 96.31 261 SER A O 1
ATOM 2165 N N . ARG A 1 262 ? -40.25 19.938 18.562 1 96.06 262 ARG A N 1
ATOM 2166 C CA . ARG A 1 262 ? -40.75 20.125 19.922 1 96.06 262 ARG A CA 1
ATOM 2167 C C . ARG A 1 262 ? -40.156 21.391 20.531 1 96.06 262 ARG A C 1
ATOM 2169 O O . ARG A 1 262 ? -40.688 21.938 21.5 1 96.06 262 ARG A O 1
ATOM 2176 N N . GLN A 1 263 ? -39.094 21.797 20.031 1 95.12 263 GLN A N 1
ATOM 2177 C CA . GLN A 1 263 ? -38.406 22.969 20.547 1 95.12 263 GLN A CA 1
ATOM 2178 C C . GLN A 1 263 ? -37.906 23.859 19.406 1 95.12 263 GLN A C 1
ATOM 2180 O O . GLN A 1 263 ? -37.219 23.375 18.5 1 95.12 263 GLN A O 1
ATOM 2185 N N . LYS A 1 264 ? -38.219 25.156 19.562 1 92.38 264 LYS A N 1
ATOM 2186 C CA . LYS A 1 264 ? -37.875 26.062 18.469 1 92.38 264 LYS A CA 1
ATOM 2187 C C . LYS A 1 264 ? -36.719 27 18.859 1 92.38 264 LYS A C 1
ATOM 2189 O O . LYS A 1 264 ? -36 27.516 18 1 92.38 264 LYS A O 1
ATOM 2194 N N . SER A 1 265 ? -36.531 27.172 20.109 1 94.31 265 SER A N 1
ATOM 2195 C CA . SER A 1 265 ? -35.5 28.094 20.562 1 94.31 265 SER A CA 1
ATOM 2196 C C . SER A 1 265 ? -34.5 27.375 21.469 1 94.31 265 SER A C 1
ATOM 2198 O O . SER A 1 265 ? -34.875 26.547 22.297 1 94.31 265 SER A O 1
ATOM 2200 N N . PHE A 1 266 ? -33.219 27.672 21.234 1 96.5 266 PHE A N 1
ATOM 2201 C CA . PHE A 1 266 ? -32.125 27.062 21.984 1 96.5 266 PHE A CA 1
ATOM 2202 C C . PHE A 1 266 ? -31.188 28.125 22.531 1 96.5 266 PHE A C 1
ATOM 2204 O O . PHE A 1 266 ? -31.125 29.234 22 1 96.5 266 PHE A O 1
ATOM 2211 N N . THR A 1 267 ? -30.453 27.781 23.578 1 95.44 267 THR A N 1
ATOM 2212 C CA . THR A 1 267 ? -29.359 28.609 24.078 1 95.44 267 THR A CA 1
ATOM 2213 C C . THR A 1 267 ? -28.25 28.734 23.031 1 95.44 267 THR A C 1
ATOM 2215 O O . THR A 1 267 ? -27.906 27.766 22.375 1 95.44 267 THR A O 1
ATOM 2218 N N . THR A 1 268 ? -27.719 30 22.828 1 96.56 268 THR A N 1
ATOM 2219 C CA . THR A 1 268 ? -26.609 30.219 21.922 1 96.56 268 THR A CA 1
ATOM 2220 C C . THR A 1 268 ? -25.281 30.297 22.672 1 96.56 268 THR A C 1
ATOM 2222 O O . THR A 1 268 ? -25.156 31.031 23.656 1 96.56 268 THR A O 1
ATOM 2225 N N . ILE A 1 269 ? -24.359 29.5 22.266 1 95.75 269 ILE A N 1
ATOM 2226 C CA . ILE A 1 269 ? -23.047 29.469 22.891 1 95.75 269 ILE A CA 1
ATOM 2227 C C . ILE A 1 269 ? -21.969 29.844 21.859 1 95.75 269 ILE A C 1
ATOM 2229 O O . ILE A 1 269 ? -22.047 29.422 20.703 1 95.75 269 ILE A O 1
ATOM 2233 N N . GLN A 1 270 ? -21.016 30.672 22.297 1 94.88 270 GLN A N 1
ATOM 2234 C CA . GLN A 1 270 ? -19.844 31.047 21.5 1 94.88 270 GLN A CA 1
ATOM 2235 C C . GLN A 1 270 ? -18.547 30.641 22.188 1 94.88 270 GLN A C 1
ATOM 2237 O O . GLN A 1 270 ? -18.484 30.594 23.422 1 94.88 270 GLN A O 1
ATOM 2242 N N . GLY A 1 271 ? -17.547 30.344 21.359 1 94 271 GLY A N 1
ATOM 2243 C CA . GLY A 1 271 ? -16.25 29.969 21.906 1 94 271 GLY A CA 1
ATOM 2244 C C . GLY A 1 271 ? -15.93 28.5 21.719 1 94 271 GLY A C 1
ATOM 2245 O O . GLY A 1 271 ? -16.391 27.875 20.75 1 94 271 GLY A O 1
ATOM 2246 N N . ASP A 1 272 ? -15.008 27.984 22.594 1 96.19 272 ASP A N 1
ATOM 2247 C CA . ASP A 1 272 ? -14.578 26.578 22.484 1 96.19 272 ASP A CA 1
ATOM 2248 C C . ASP A 1 272 ? -14.688 25.875 23.844 1 96.19 272 ASP A C 1
ATOM 2250 O O . ASP A 1 272 ? -15.086 26.484 24.828 1 96.19 272 ASP A O 1
ATOM 2254 N N . PHE A 1 273 ? -14.492 24.609 23.828 1 96.88 273 PHE A N 1
ATOM 2255 C CA . PHE A 1 273 ? -14.594 23.797 25.031 1 96.88 273 PHE A CA 1
ATOM 2256 C C . PHE A 1 273 ? -13.242 23.203 25.406 1 96.88 273 PHE A C 1
ATOM 2258 O O . PHE A 1 273 ? -13.164 22.047 25.844 1 96.88 273 PHE A O 1
ATOM 2265 N N . PHE A 1 274 ? -12.164 23.875 25.156 1 96.06 274 PHE A N 1
ATOM 2266 C CA . PHE A 1 274 ? -10.844 23.5 25.641 1 96.06 274 PHE A CA 1
ATOM 2267 C C . PHE A 1 274 ? -10.547 24.172 26.969 1 96.06 274 PHE A C 1
ATOM 2269 O O . PHE A 1 274 ? -10.961 25.312 27.203 1 96.06 274 PHE A O 1
ATOM 2276 N N . VAL A 1 275 ? -9.961 23.609 27.891 1 95.75 275 VAL A N 1
ATOM 2277 C CA . VAL A 1 275 ? -9.266 22.328 27.844 1 95.75 275 VAL A CA 1
ATOM 2278 C C . VAL A 1 275 ? -10.188 21.219 28.359 1 95.75 275 VAL A C 1
ATOM 2280 O O . VAL A 1 275 ? -10.828 21.375 29.406 1 95.75 275 VAL A O 1
ATOM 2283 N N . TYR A 1 276 ? -10.219 20.094 27.656 1 96.19 276 TYR A N 1
ATOM 2284 C CA . TYR A 1 276 ? -11.016 18.953 28.078 1 96.19 276 TYR A CA 1
ATOM 2285 C C . TYR A 1 276 ? -10.484 18.375 29.391 1 96.19 276 TYR A C 1
ATOM 2287 O O . TYR A 1 276 ? -9.273 18.328 29.609 1 96.19 276 TYR A O 1
ATOM 2295 N N . SER A 1 277 ? -11.383 18.047 30.266 1 94.75 277 SER A N 1
ATOM 2296 C CA . SER A 1 277 ? -11.008 17.438 31.547 1 94.75 277 SER A CA 1
ATOM 2297 C C . SER A 1 277 ? -12.055 16.438 32.031 1 94.75 277 SER A C 1
ATOM 2299 O O . SER A 1 277 ? -13.258 16.688 31.906 1 94.75 277 SER A O 1
ATOM 2301 N N . ASP A 1 278 ? -11.531 15.359 32.438 1 88.69 278 ASP A N 1
ATOM 2302 C CA . ASP A 1 278 ? -12.383 14.352 33.031 1 88.69 278 ASP A CA 1
ATOM 2303 C C . ASP A 1 278 ? -11.953 14.086 34.5 1 88.69 278 ASP A C 1
ATOM 2305 O O . ASP A 1 278 ? -10.938 14.617 34.938 1 88.69 278 ASP A O 1
ATOM 2309 N N . ILE A 1 279 ? -12.828 13.445 35.188 1 84.25 279 ILE A N 1
ATOM 2310 C CA . ILE A 1 279 ? -12.516 13.117 36.594 1 84.25 279 ILE A CA 1
ATOM 2311 C C . ILE A 1 279 ? -12.039 11.672 36.688 1 84.25 279 ILE A C 1
ATOM 2313 O O . ILE A 1 279 ? -12.742 10.75 36.25 1 84.25 279 ILE A O 1
ATOM 2317 N N . PHE A 1 280 ? -10.883 11.508 37.188 1 69.25 280 PHE A N 1
ATOM 2318 C CA . PHE A 1 280 ? -10.289 10.188 37.344 1 69.25 280 PHE A CA 1
ATOM 2319 C C . PHE A 1 280 ? -10.992 9.422 38.469 1 69.25 280 PHE A C 1
ATOM 2321 O O . PHE A 1 280 ? -11.758 10 39.219 1 69.25 280 PHE A O 1
ATOM 2328 N N . THR A 1 281 ? -10.625 8.18 38.562 1 65.62 281 THR A N 1
ATOM 2329 C CA . THR A 1 281 ? -11.219 7.293 39.562 1 65.62 281 THR A CA 1
ATOM 2330 C C . THR A 1 281 ? -10.938 7.809 40.969 1 65.62 281 THR A C 1
ATOM 2332 O O . THR A 1 281 ? -11.727 7.59 41.875 1 65.62 281 THR A O 1
ATOM 2335 N N . ASP A 1 282 ? -9.82 8.609 41.062 1 72.19 282 ASP A N 1
ATOM 2336 C CA . ASP A 1 282 ? -9.469 9.094 42.406 1 72.19 282 ASP A CA 1
ATOM 2337 C C . ASP A 1 282 ? -10.125 10.445 42.688 1 72.19 282 ASP A C 1
ATOM 2339 O O . ASP A 1 282 ? -9.875 11.055 43.719 1 72.19 282 ASP A O 1
ATOM 2343 N N . GLY A 1 283 ? -10.867 10.883 41.781 1 78.75 283 GLY A N 1
ATOM 2344 C CA . GLY A 1 283 ? -11.609 12.117 41.969 1 78.75 283 GLY A CA 1
ATOM 2345 C C . GLY A 1 283 ? -10.828 13.359 41.594 1 78.75 283 GLY A C 1
ATOM 2346 O O . GLY A 1 283 ? -11.32 14.477 41.75 1 78.75 283 GLY A O 1
ATOM 2347 N N . ILE A 1 284 ? -9.695 13.203 41.125 1 83.31 284 ILE A N 1
ATOM 2348 C CA . ILE A 1 284 ? -8.844 14.336 40.75 1 83.31 284 ILE A CA 1
ATOM 2349 C C . ILE A 1 284 ? -9.031 14.664 39.281 1 83.31 284 ILE A C 1
ATOM 2351 O O . ILE A 1 284 ? -9.016 13.766 38.438 1 83.31 284 ILE A O 1
ATOM 2355 N N . PRO A 1 285 ? -9.188 15.945 39.031 1 89.44 285 PRO A N 1
ATOM 2356 C CA . PRO A 1 285 ? -9.336 16.312 37.625 1 89.44 285 PRO A CA 1
ATOM 2357 C C . PRO A 1 285 ? -8.094 15.984 36.781 1 89.44 285 PRO A C 1
ATOM 2359 O O . PRO A 1 285 ? -6.969 16.172 37.25 1 89.44 285 PRO A O 1
ATOM 2362 N N . ALA A 1 286 ? -8.258 15.461 35.688 1 92.88 286 ALA A N 1
ATOM 2363 C CA . ALA A 1 286 ? -7.199 15.188 34.719 1 92.88 286 ALA A CA 1
ATOM 2364 C C . ALA A 1 286 ? -7.379 16.047 33.469 1 92.88 286 ALA A C 1
ATOM 2366 O O . ALA A 1 286 ? -8.43 15.992 32.812 1 92.88 286 ALA A O 1
ATOM 2367 N N . TYR A 1 287 ? -6.398 16.844 33.156 1 95.69 287 TYR A N 1
ATOM 2368 C CA . TYR A 1 287 ? -6.504 17.734 32 1 95.69 287 TYR A CA 1
ATOM 2369 C C . TYR A 1 287 ? -5.809 17.141 30.781 1 95.69 287 TYR A C 1
ATOM 2371 O O . TYR A 1 287 ? -4.656 16.719 30.859 1 95.69 287 TYR A O 1
ATOM 2379 N N . TRP A 1 288 ? -6.523 17.062 29.688 1 96.56 288 TRP A N 1
ATOM 2380 C CA . TRP A 1 288 ? -6.02 16.516 28.438 1 96.56 288 TRP A CA 1
ATOM 2381 C C . TRP A 1 288 ? -5.328 17.578 27.609 1 96.56 288 TRP A C 1
ATOM 2383 O O . TRP A 1 288 ? -5.793 17.922 26.516 1 96.56 288 TRP A O 1
ATOM 2393 N N . SER A 1 289 ? -4.219 18.047 28.109 1 97.69 289 SER A N 1
ATOM 2394 C CA . SER A 1 289 ? -3.498 19.125 27.438 1 97.69 289 SER A CA 1
ATOM 2395 C C . SER A 1 289 ? -2.129 18.656 26.953 1 97.69 289 SER A C 1
ATOM 2397 O O . SER A 1 289 ? -1.439 19.375 26.234 1 97.69 289 SER A O 1
ATOM 2399 N N . GLY A 1 290 ? -1.783 17.422 27.266 1 97.75 290 GLY A N 1
ATOM 2400 C CA . GLY A 1 290 ? -0.484 16.906 26.859 1 97.75 290 GLY A CA 1
ATOM 2401 C C . GLY A 1 290 ? -0.37 16.656 25.375 1 97.75 290 GLY A C 1
ATOM 2402 O O . GLY A 1 290 ? 0.648 16.984 24.766 1 97.75 290 GLY A O 1
ATOM 2403 N N . TYR A 1 291 ? -1.411 16.125 24.781 1 98.06 291 TYR A N 1
ATOM 2404 C CA . TYR A 1 291 ? -1.37 15.688 23.391 1 98.06 291 TYR A CA 1
ATOM 2405 C C . TYR A 1 291 ? -1.209 16.875 22.453 1 98.06 291 TYR A C 1
ATOM 2407 O O . TYR A 1 291 ? -0.887 16.688 21.281 1 98.06 291 TYR A O 1
ATOM 2415 N N . PHE A 1 292 ? -1.389 18.125 22.969 1 98.56 292 PHE A N 1
ATOM 2416 C CA . PHE A 1 292 ? -1.155 19.281 22.109 1 98.56 292 PHE A CA 1
ATOM 2417 C C . PHE A 1 292 ? 0.264 19.266 21.562 1 98.56 292 PHE A C 1
ATOM 2419 O O . PHE A 1 292 ? 0.513 19.766 20.453 1 98.56 292 PHE A O 1
ATOM 2426 N N . THR A 1 293 ? 1.165 18.625 22.328 1 98.25 293 THR A N 1
ATOM 2427 C CA . THR A 1 293 ? 2.58 18.688 21.969 1 98.25 293 THR A CA 1
ATOM 2428 C C . THR A 1 293 ? 3.156 17.297 21.766 1 98.25 293 THR A C 1
ATOM 2430 O O . THR A 1 293 ? 4.223 17.141 21.172 1 98.25 293 THR A O 1
ATOM 2433 N N . THR A 1 294 ? 2.527 16.219 22.25 1 98 294 THR A N 1
ATOM 2434 C CA . THR A 1 294 ? 3.061 14.867 22.188 1 98 294 THR A CA 1
ATOM 2435 C C . THR A 1 294 ? 3.467 14.523 20.75 1 98 294 THR A C 1
ATOM 2437 O O . THR A 1 294 ? 2.676 14.68 19.828 1 98 294 THR A O 1
ATOM 2440 N N . ARG A 1 295 ? 4.758 14.102 20.594 1 97 295 ARG A N 1
ATOM 2441 C CA . ARG A 1 295 ? 5.352 13.656 19.328 1 97 295 ARG A CA 1
ATOM 2442 C C . ARG A 1 295 ? 5.348 14.781 18.297 1 97 295 ARG A C 1
ATOM 2444 O O . ARG A 1 295 ? 4.762 14.641 17.219 1 97 295 ARG A O 1
ATOM 2451 N N . PRO A 1 296 ? 6.086 15.836 18.594 1 96.88 296 PRO A N 1
ATOM 2452 C CA . PRO A 1 296 ? 6.07 17.047 17.766 1 96.88 296 PRO A CA 1
ATOM 2453 C C . PRO A 1 296 ? 6.637 16.797 16.375 1 96.88 296 PRO A C 1
ATOM 2455 O O . PRO A 1 296 ? 6.281 17.516 15.43 1 96.88 296 PRO A O 1
ATOM 2458 N N . TYR A 1 297 ? 7.488 15.781 16.203 1 95.94 297 TYR A N 1
ATOM 2459 C CA . TYR A 1 297 ? 8.086 15.516 14.906 1 95.94 297 TYR A CA 1
ATOM 2460 C C . TYR A 1 297 ? 7.012 15.234 13.859 1 95.94 297 TYR A C 1
ATOM 2462 O O . TYR A 1 297 ? 7.07 15.758 12.742 1 95.94 297 TYR A O 1
ATOM 2470 N N . TRP A 1 298 ? 6.113 14.445 14.242 1 96.19 298 TRP A N 1
ATOM 2471 C CA . TRP A 1 298 ? 5.066 14.055 13.297 1 96.19 298 TRP A CA 1
ATOM 2472 C C . TRP A 1 298 ? 4.148 15.234 12.992 1 96.19 298 TRP A C 1
ATOM 2474 O O . TRP A 1 298 ? 3.627 15.352 11.883 1 96.19 298 TRP A O 1
ATOM 2484 N N . LYS A 1 299 ? 3.941 16.094 13.953 1 97.19 299 LYS A N 1
ATOM 2485 C CA . LYS A 1 299 ? 3.127 17.281 13.75 1 97.19 299 LYS A CA 1
ATOM 2486 C C . LYS A 1 299 ? 3.811 18.266 12.797 1 97.19 299 LYS A C 1
ATOM 2488 O O . LYS A 1 299 ? 3.141 18.969 12.047 1 97.19 299 LYS A O 1
ATOM 2493 N N . ALA A 1 300 ? 5.098 18.25 12.836 1 96.38 300 ALA A N 1
ATOM 2494 C CA . ALA A 1 300 ? 5.852 19.062 11.891 1 96.38 300 ALA A CA 1
ATOM 2495 C C . ALA A 1 300 ? 5.805 18.453 10.492 1 96.38 300 ALA A C 1
ATOM 2497 O O . ALA A 1 300 ? 5.621 19.172 9.5 1 96.38 300 ALA A O 1
ATOM 2498 N N . MET A 1 301 ? 5.965 17.188 10.461 1 95.62 301 MET A N 1
ATOM 2499 C CA . MET A 1 301 ? 5.996 16.5 9.18 1 95.62 301 MET A CA 1
ATOM 2500 C C . MET A 1 301 ? 4.66 16.641 8.453 1 95.62 301 MET A C 1
ATOM 2502 O O . MET A 1 301 ? 4.629 16.828 7.234 1 95.62 301 MET A O 1
ATOM 2506 N N . THR A 1 302 ? 3.564 16.469 9.164 1 97.06 302 THR A N 1
ATOM 2507 C CA . THR A 1 302 ? 2.258 16.578 8.523 1 97.06 302 THR A CA 1
ATOM 2508 C C . THR A 1 302 ? 2.045 17.969 7.945 1 97.06 302 THR A C 1
ATOM 2510 O O . THR A 1 302 ? 1.404 18.125 6.906 1 97.06 302 THR A O 1
ATOM 2513 N N . ARG A 1 303 ? 2.584 18.984 8.578 1 97.25 303 ARG A N 1
ATOM 2514 C CA . ARG A 1 303 ? 2.49 20.344 8.055 1 97.25 303 ARG A CA 1
ATOM 2515 C C . ARG A 1 303 ? 3.273 20.484 6.754 1 97.25 303 ARG A C 1
ATOM 2517 O O . ARG A 1 303 ? 2.873 21.234 5.859 1 97.25 303 ARG A O 1
ATOM 2524 N N . GLU A 1 304 ? 4.375 19.828 6.688 1 95.75 304 GLU A N 1
ATOM 2525 C CA . GLU A 1 304 ? 5.133 19.828 5.441 1 95.75 304 GLU A CA 1
ATOM 2526 C C . GLU A 1 304 ? 4.336 19.188 4.312 1 95.75 304 GLU A C 1
ATOM 2528 O O . GLU A 1 304 ? 4.316 19.688 3.189 1 95.75 304 GLU A O 1
ATOM 2533 N N . VAL A 1 305 ? 3.75 18.062 4.641 1 97.06 305 VAL A N 1
ATOM 2534 C CA . VAL A 1 305 ? 2.926 17.359 3.656 1 97.06 305 VAL A CA 1
ATOM 2535 C C . VAL A 1 305 ? 1.773 18.266 3.221 1 97.06 305 VAL A C 1
ATOM 2537 O O . VAL A 1 305 ? 1.449 18.344 2.033 1 97.06 305 VAL A O 1
ATOM 2540 N N . GLU A 1 306 ? 1.166 18.906 4.203 1 98.06 306 GLU A N 1
ATOM 2541 C CA . GLU A 1 306 ? 0.067 19.828 3.93 1 98.06 306 GLU A CA 1
ATOM 2542 C C . GLU A 1 306 ? 0.498 20.922 2.967 1 98.06 306 GLU A C 1
ATOM 2544 O O . GLU A 1 306 ? -0.196 21.203 1.986 1 98.06 306 GLU A O 1
ATOM 2549 N N . ALA A 1 307 ? 1.585 21.5 3.219 1 97.75 307 ALA A N 1
ATOM 2550 C CA . ALA A 1 307 ? 2.092 22.578 2.385 1 97.75 307 ALA A CA 1
ATOM 2551 C C . ALA A 1 307 ? 2.393 22.094 0.97 1 97.75 307 ALA A C 1
ATOM 2553 O O . ALA A 1 307 ? 2.072 22.781 -0.009 1 97.75 307 ALA A O 1
ATOM 2554 N N . ASN A 1 308 ? 3.025 20.938 0.865 1 97.12 308 ASN A N 1
ATOM 2555 C CA . ASN A 1 308 ? 3.33 20.359 -0.439 1 97.12 308 ASN A CA 1
ATOM 2556 C C . ASN A 1 308 ? 2.061 20.031 -1.219 1 97.12 308 ASN A C 1
ATOM 2558 O O . ASN A 1 308 ? 1.972 20.312 -2.416 1 97.12 308 ASN A O 1
ATOM 2562 N N . LEU A 1 309 ? 1.16 19.391 -0.513 1 98.12 309 LEU A N 1
ATOM 2563 C CA . LEU A 1 309 ? -0.084 18.984 -1.164 1 98.12 309 LEU A CA 1
ATOM 2564 C C . LEU A 1 309 ? -0.845 20.203 -1.672 1 98.12 309 LEU A C 1
ATOM 2566 O O . LEU A 1 309 ? -1.36 20.203 -2.793 1 98.12 309 LEU A O 1
ATOM 2570 N N . ARG A 1 310 ? -0.942 21.266 -0.842 1 98.31 310 ARG A N 1
ATOM 2571 C CA . ARG A 1 310 ? -1.604 22.484 -1.273 1 98.31 310 ARG A CA 1
ATOM 2572 C C . ARG A 1 310 ? -0.924 23.078 -2.506 1 98.31 310 ARG A C 1
ATOM 2574 O O . ARG A 1 310 ? -1.595 23.469 -3.465 1 98.31 310 ARG A O 1
ATOM 2581 N N . ALA A 1 311 ? 0.36 23.141 -2.432 1 98.38 311 ALA A N 1
ATOM 2582 C CA . ALA A 1 311 ? 1.123 23.719 -3.539 1 98.38 311 ALA A CA 1
ATOM 2583 C C . ALA A 1 311 ? 0.878 22.938 -4.832 1 98.38 311 ALA A C 1
ATOM 2585 O O . ALA A 1 311 ? 0.678 23.531 -5.891 1 98.38 311 ALA A O 1
ATOM 2586 N N . VAL A 1 312 ? 0.91 21.656 -4.727 1 98.06 312 VAL A N 1
ATOM 2587 C CA . VAL A 1 312 ? 0.766 20.844 -5.938 1 98.06 312 VAL A CA 1
ATOM 2588 C C . VAL A 1 312 ? -0.682 20.891 -6.422 1 98.06 312 VAL A C 1
ATOM 2590 O O . VAL A 1 312 ? -0.941 20.875 -7.625 1 98.06 312 VAL A O 1
ATOM 2593 N N . GLU A 1 313 ? -1.686 20.938 -5.496 1 98.31 313 GLU A N 1
ATOM 2594 C CA . GLU A 1 313 ? -3.078 21.031 -5.918 1 98.31 313 GLU A CA 1
ATOM 2595 C C . GLU A 1 313 ? -3.295 22.25 -6.82 1 98.31 313 GLU A C 1
ATOM 2597 O O . GLU A 1 313 ? -3.92 22.141 -7.875 1 98.31 313 GLU A O 1
ATOM 2602 N N . ILE A 1 314 ? -2.744 23.312 -6.473 1 98.44 314 ILE A N 1
ATOM 2603 C CA . ILE A 1 314 ? -2.908 24.562 -7.215 1 98.44 314 ILE A CA 1
ATOM 2604 C C . ILE A 1 314 ? -2.189 24.453 -8.555 1 98.44 314 ILE A C 1
ATOM 2606 O O . ILE A 1 314 ? -2.785 24.703 -9.609 1 98.44 314 ILE A O 1
ATOM 2610 N N . LEU A 1 315 ? -0.946 24.031 -8.492 1 98.5 315 LEU A N 1
ATOM 2611 C CA . LEU A 1 315 ? -0.148 23.969 -9.711 1 98.5 315 LEU A CA 1
ATOM 2612 C C . LEU A 1 315 ? -0.708 22.922 -10.664 1 98.5 315 LEU A C 1
ATOM 2614 O O . LEU A 1 315 ? -0.729 23.141 -11.883 1 98.5 315 LEU A O 1
ATOM 2618 N N . TYR A 1 316 ? -1.076 21.75 -10.18 1 98 316 TYR A N 1
ATOM 2619 C CA . TYR A 1 316 ? -1.63 20.641 -10.969 1 98 316 TYR A CA 1
ATOM 2620 C C . TYR A 1 316 ? -2.9 21.078 -11.688 1 98 316 TYR A C 1
ATOM 2622 O O . TYR A 1 316 ? -3.133 20.688 -12.836 1 98 316 TYR A O 1
ATOM 2630 N N . SER A 1 317 ? -3.785 21.859 -10.992 1 98.06 317 SER A N 1
ATOM 2631 C CA . SER A 1 317 ? -5.031 22.312 -11.602 1 98.06 317 SER A CA 1
ATOM 2632 C C . SER A 1 317 ? -4.758 23.188 -12.82 1 98.06 317 SER A C 1
ATOM 2634 O O . SER A 1 317 ? -5.449 23.062 -13.836 1 98.06 317 SER A O 1
ATOM 2636 N N . PHE A 1 318 ? -3.756 24.047 -12.758 1 97.94 318 PHE A N 1
ATOM 2637 C CA . PHE A 1 318 ? -3.365 24.844 -13.914 1 97.94 318 PHE A CA 1
ATOM 2638 C C . PHE A 1 318 ? -2.77 23.953 -15.008 1 97.94 318 PHE A C 1
ATOM 2640 O O . PHE A 1 318 ? -3.133 24.078 -16.172 1 97.94 318 PHE A O 1
ATOM 2647 N N . ALA A 1 319 ? -1.832 23.078 -14.609 1 97 319 ALA A N 1
ATOM 2648 C CA . ALA A 1 319 ? -1.114 22.219 -15.562 1 97 319 ALA A CA 1
ATOM 2649 C C . ALA A 1 319 ? -2.072 21.297 -16.297 1 97 319 ALA A C 1
ATOM 2651 O O . ALA A 1 319 ? -1.992 21.156 -17.516 1 97 319 ALA A O 1
ATOM 2652 N N . SER A 1 320 ? -2.961 20.641 -15.516 1 95.88 320 SER A N 1
ATOM 2653 C CA . SER A 1 320 ? -3.889 19.672 -16.078 1 95.88 320 SER A CA 1
ATOM 2654 C C . SER A 1 320 ? -4.855 20.328 -17.062 1 95.88 320 SER A C 1
ATOM 2656 O O . SER A 1 320 ? -5.09 19.812 -18.156 1 95.88 320 SER A O 1
ATOM 2658 N N . GLN A 1 321 ? -5.375 21.5 -16.719 1 95.56 321 GLN A N 1
ATOM 2659 C CA . GLN A 1 321 ? -6.324 22.188 -17.594 1 95.56 321 GLN A CA 1
ATOM 2660 C C . GLN A 1 321 ? -5.629 22.766 -18.828 1 95.56 321 GLN A C 1
ATOM 2662 O O . GLN A 1 321 ? -6.195 22.766 -19.922 1 95.56 321 GLN A O 1
ATOM 2667 N N . ARG A 1 322 ? -4.465 23.281 -18.641 1 94.94 322 ARG A N 1
ATOM 2668 C CA . ARG A 1 322 ? -3.713 23.781 -19.781 1 94.94 322 ARG A CA 1
ATOM 2669 C C . ARG A 1 322 ? -3.412 22.656 -20.781 1 94.94 322 ARG A C 1
ATOM 2671 O O . ARG A 1 322 ? -3.543 22.844 -21.984 1 94.94 322 ARG A O 1
ATOM 2678 N N . ALA A 1 323 ? -2.949 21.547 -20.281 1 93.25 323 ALA A N 1
ATOM 2679 C CA . ALA A 1 323 ? -2.664 20.391 -21.141 1 93.25 323 ALA A CA 1
ATOM 2680 C C . ALA A 1 323 ? -3.904 19.984 -21.922 1 93.25 323 ALA A C 1
ATOM 2682 O O . ALA A 1 323 ? -3.822 19.688 -23.109 1 93.25 323 ALA A O 1
ATOM 2683 N N . ARG A 1 324 ? -5.016 19.984 -21.312 1 91.81 324 ARG A N 1
ATOM 2684 C CA . ARG A 1 324 ? -6.262 19.578 -21.953 1 91.81 324 ARG A CA 1
ATOM 2685 C C . ARG A 1 324 ? -6.719 20.609 -22.969 1 91.81 324 ARG A C 1
ATOM 2687 O O . ARG A 1 324 ? -7.121 20.25 -24.078 1 91.81 324 ARG A O 1
ATOM 2694 N N . GLN A 1 325 ? -6.656 21.875 -22.641 1 94.25 325 GLN A N 1
ATOM 2695 C CA . GLN A 1 325 ? -7.164 22.938 -23.5 1 94.25 325 GLN A CA 1
ATOM 2696 C C . GLN A 1 325 ? -6.246 23.156 -24.703 1 94.25 325 GLN A C 1
ATOM 2698 O O . GLN A 1 325 ? -6.703 23.562 -25.766 1 94.25 325 GLN A O 1
ATOM 2703 N N . THR A 1 326 ? -4.988 22.844 -24.547 1 92.62 326 THR A N 1
ATOM 2704 C CA . THR A 1 326 ? -4.059 22.984 -25.656 1 92.62 326 THR A CA 1
ATOM 2705 C C . THR A 1 326 ? -4.016 21.703 -26.484 1 92.62 326 THR A C 1
ATOM 2707 O O . THR A 1 326 ? -3.363 21.672 -27.531 1 92.62 326 THR A O 1
ATOM 2710 N N . GLY A 1 327 ? -4.582 20.656 -26.031 1 88.44 327 GLY A N 1
ATOM 2711 C CA . GLY A 1 327 ? -4.664 19.406 -26.781 1 88.44 327 GLY A CA 1
ATOM 2712 C C . GLY A 1 327 ? -3.396 18.578 -26.703 1 88.44 327 GLY A C 1
ATOM 2713 O O . GLY A 1 327 ? -3.111 17.781 -27.594 1 88.44 327 GLY A O 1
ATOM 2714 N N . SER A 1 328 ? -2.633 18.797 -25.656 1 89.31 328 SER A N 1
ATOM 2715 C CA . SER A 1 328 ? -1.424 18 -25.5 1 89.31 328 SER A CA 1
ATOM 2716 C C . SER A 1 328 ? -1.744 16.625 -24.906 1 89.31 328 SER A C 1
ATOM 2718 O O . SER A 1 328 ? -1.844 16.469 -23.688 1 89.31 328 SER A O 1
ATOM 2720 N N . HIS A 1 329 ? -1.749 15.625 -25.734 1 83.31 329 HIS A N 1
ATOM 2721 C CA . HIS A 1 329 ? -2.07 14.266 -25.297 1 83.31 329 HIS A CA 1
ATOM 2722 C C . HIS A 1 329 ? -0.984 13.711 -24.391 1 83.31 329 HIS A C 1
ATOM 2724 O O . HIS A 1 329 ? -1.274 12.953 -23.453 1 83.31 329 HIS A O 1
ATOM 2730 N N . PHE A 1 330 ? 0.215 14.141 -24.656 1 84.25 330 PHE A N 1
ATOM 2731 C CA . PHE A 1 330 ? 1.352 13.672 -23.875 1 84.25 330 PHE A CA 1
ATOM 2732 C C . PHE A 1 330 ? 1.229 14.109 -22.422 1 84.25 330 PHE A C 1
ATOM 2734 O O . PHE A 1 330 ? 1.244 13.273 -21.516 1 84.25 330 PHE A O 1
ATOM 2741 N N . TRP A 1 331 ? 1.054 15.344 -22.203 1 90.88 331 TRP A N 1
ATOM 2742 C CA . TRP A 1 331 ? 0.996 15.875 -20.844 1 90.88 331 TRP A CA 1
ATOM 2743 C C . TRP A 1 331 ? -0.294 15.453 -20.156 1 90.88 331 TRP A C 1
ATOM 2745 O O . TRP A 1 331 ? -0.302 15.211 -18.938 1 90.88 331 TRP A O 1
ATOM 2755 N N . SER A 1 332 ? -1.391 15.406 -20.922 1 90.38 332 SER A N 1
ATOM 2756 C CA . SER A 1 332 ? -2.656 15 -20.328 1 90.38 332 SER A CA 1
ATOM 2757 C C . SER A 1 332 ? -2.561 13.609 -19.719 1 90.38 332 SER A C 1
ATOM 2759 O O . SER A 1 332 ? -3.057 13.367 -18.609 1 90.38 332 SER A O 1
ATOM 2761 N N . ARG A 1 333 ? -1.943 12.742 -20.422 1 88.19 333 ARG A N 1
ATOM 2762 C CA . ARG A 1 333 ? -1.821 11.367 -19.969 1 88.19 333 ARG A CA 1
ATOM 2763 C C . ARG A 1 333 ? -0.939 11.281 -18.719 1 88.19 333 ARG A C 1
ATOM 2765 O O . ARG A 1 333 ? -1.26 10.562 -17.781 1 88.19 333 ARG A O 1
ATOM 2772 N N . ILE A 1 334 ? 0.178 12 -18.734 1 89.44 334 ILE A N 1
ATOM 2773 C CA . ILE A 1 334 ? 1.124 11.961 -17.625 1 89.44 334 ILE A CA 1
ATOM 2774 C C . ILE A 1 334 ? 0.483 12.57 -16.391 1 89.44 334 ILE A C 1
ATOM 2776 O O . ILE A 1 334 ? 0.629 12.047 -15.281 1 89.44 334 ILE A O 1
ATOM 2780 N N . LEU A 1 335 ? -0.201 13.656 -16.594 1 93.56 335 LEU A N 1
ATOM 2781 C CA . LEU A 1 335 ? -0.836 14.336 -15.469 1 93.56 335 LEU A CA 1
ATOM 2782 C C . LEU A 1 335 ? -1.996 13.516 -14.914 1 93.56 335 LEU A C 1
ATOM 2784 O O . LEU A 1 335 ? -2.248 13.523 -13.703 1 93.56 335 LEU A O 1
ATOM 2788 N N . ASP A 1 336 ? -2.691 12.766 -15.766 1 92.12 336 ASP A N 1
ATOM 2789 C CA . ASP A 1 336 ? -3.75 11.875 -15.289 1 92.12 336 ASP A CA 1
ATOM 2790 C C . ASP A 1 336 ? -3.186 10.773 -14.398 1 92.12 336 ASP A C 1
ATOM 2792 O O . ASP A 1 336 ? -3.799 10.406 -13.391 1 92.12 336 ASP A O 1
ATOM 2796 N N . LYS A 1 337 ? -2.098 10.242 -14.797 1 90.38 337 LYS A N 1
ATOM 2797 C CA . LYS A 1 337 ? -1.443 9.234 -13.969 1 90.38 337 LYS A CA 1
ATOM 2798 C C . LYS A 1 337 ? -1.075 9.797 -12.602 1 90.38 337 LYS A C 1
ATOM 2800 O O . LYS A 1 337 ? -1.268 9.133 -11.578 1 90.38 337 LYS A O 1
ATOM 2805 N N . GLU A 1 338 ? -0.543 11.062 -12.578 1 92.25 338 GLU A N 1
ATOM 2806 C CA . GLU A 1 338 ? -0.145 11.688 -11.32 1 92.25 338 GLU A CA 1
ATOM 2807 C C . GLU A 1 338 ? -1.35 11.922 -10.414 1 92.25 338 GLU A C 1
ATOM 2809 O O . GLU A 1 338 ? -1.222 11.906 -9.188 1 92.25 338 GLU A O 1
ATOM 2814 N N . TYR A 1 339 ? -2.523 12.117 -11.023 1 94.19 339 TYR A N 1
ATOM 2815 C CA . TYR A 1 339 ? -3.729 12.383 -10.242 1 94.19 339 TYR A CA 1
ATOM 2816 C C . TYR A 1 339 ? -4.039 11.219 -9.312 1 94.19 339 TYR A C 1
ATOM 2818 O O . TYR A 1 339 ? -4.461 11.43 -8.172 1 94.19 339 TYR A O 1
ATOM 2826 N N . THR A 1 340 ? -3.814 10.047 -9.781 1 88.81 340 THR A N 1
ATOM 2827 C CA . THR A 1 340 ? -4.074 8.867 -8.969 1 88.81 340 THR A CA 1
ATOM 2828 C C . THR A 1 340 ? -3.166 8.844 -7.742 1 88.81 340 THR A C 1
ATOM 2830 O O . THR A 1 340 ? -3.619 8.547 -6.633 1 88.81 340 THR A O 1
ATOM 2833 N N . SER A 1 341 ? -1.933 9.141 -7.973 1 90.62 341 SER A N 1
ATOM 2834 C CA . SER A 1 341 ? -0.991 9.203 -6.859 1 90.62 341 SER A CA 1
ATOM 2835 C C . SER A 1 341 ? -1.348 10.328 -5.895 1 90.62 341 SER A C 1
ATOM 2837 O O . SER A 1 341 ? -1.212 10.18 -4.68 1 90.62 341 SER A O 1
ATOM 2839 N N . LEU A 1 342 ? -1.778 11.43 -6.414 1 95.19 342 LEU A N 1
ATOM 2840 C CA . LEU A 1 342 ? -2.146 12.578 -5.594 1 95.19 342 LEU A CA 1
ATOM 2841 C C . LEU A 1 342 ? -3.322 12.242 -4.684 1 95.19 342 LEU A C 1
ATOM 2843 O O . LEU A 1 342 ? -3.395 12.719 -3.551 1 95.19 342 LEU A O 1
ATOM 2847 N N . SER A 1 343 ? -4.223 11.453 -5.234 1 93.19 343 SER A N 1
ATOM 2848 C CA . SER A 1 343 ? -5.363 11.039 -4.43 1 93.19 343 SER A CA 1
ATOM 2849 C C . SER A 1 343 ? -4.918 10.234 -3.209 1 93.19 343 SER A C 1
ATOM 2851 O O . SER A 1 343 ? -5.488 10.375 -2.125 1 93.19 343 SER A O 1
ATOM 2853 N N . SER A 1 344 ? -3.934 9.469 -3.383 1 91.88 344 SER A N 1
ATOM 2854 C CA . SER A 1 344 ? -3.395 8.719 -2.256 1 91.88 344 SER A CA 1
ATOM 2855 C C . SER A 1 344 ? -2.783 9.648 -1.212 1 91.88 344 SER A C 1
ATOM 2857 O O . SER A 1 344 ? -2.914 9.406 -0.009 1 91.88 344 SER A O 1
ATOM 2859 N N . ALA A 1 345 ? -2.086 10.648 -1.64 1 96.5 345 ALA A N 1
ATOM 2860 C CA . ALA A 1 345 ? -1.495 11.617 -0.719 1 96.5 345 ALA A CA 1
ATOM 2861 C C . ALA A 1 345 ? -2.574 12.359 0.063 1 96.5 345 ALA A C 1
ATOM 2863 O O . ALA A 1 345 ? -2.416 12.625 1.258 1 96.5 345 ALA A O 1
ATOM 2864 N N . ARG A 1 346 ? -3.689 12.688 -0.622 1 96.81 346 ARG A N 1
ATOM 2865 C CA . ARG A 1 346 ? -4.828 13.32 0.034 1 96.81 346 ARG A CA 1
ATOM 2866 C C . ARG A 1 346 ? -5.371 12.445 1.157 1 96.81 346 ARG A C 1
ATOM 2868 O O . ARG A 1 346 ? -5.602 12.93 2.27 1 96.81 346 ARG A O 1
ATOM 2875 N N . GLN A 1 347 ? -5.484 11.258 0.844 1 94.12 347 GLN A N 1
ATOM 2876 C CA . GLN A 1 347 ? -6.062 10.305 1.787 1 94.12 347 GLN A CA 1
ATOM 2877 C C . GLN A 1 347 ? -5.137 10.086 2.982 1 94.12 347 GLN A C 1
ATOM 2879 O O . GLN A 1 347 ? -5.598 9.992 4.121 1 94.12 347 GLN A O 1
ATOM 2884 N N . ASN A 1 348 ? -3.863 9.992 2.711 1 95.69 348 ASN A N 1
ATOM 2885 C CA . ASN A 1 348 ? -2.896 9.805 3.789 1 95.69 348 ASN A CA 1
ATOM 2886 C C . ASN A 1 348 ? -2.869 11.016 4.727 1 95.69 348 ASN A C 1
ATOM 2888 O O . ASN A 1 348 ? -2.795 10.852 5.945 1 95.69 348 ASN A O 1
ATOM 2892 N N . LEU A 1 349 ? -2.881 12.164 4.129 1 97.69 349 LEU A N 1
ATOM 2893 C CA . LEU A 1 349 ? -2.936 13.359 4.957 1 97.69 349 LEU A CA 1
ATOM 2894 C C . LEU A 1 349 ? -4.207 13.375 5.805 1 97.69 349 LEU A C 1
ATOM 2896 O O . LEU A 1 349 ? -4.156 13.672 7 1 97.69 349 LEU A O 1
ATOM 2900 N N . GLY A 1 350 ? -5.305 13.086 5.113 1 96.88 350 GLY A N 1
ATOM 2901 C CA . GLY A 1 350 ? -6.57 13.031 5.828 1 96.88 350 GLY A CA 1
ATOM 2902 C C . GLY A 1 350 ? -6.566 12.023 6.965 1 96.88 350 GLY A C 1
ATOM 2903 O O . GLY A 1 350 ? -7.039 12.32 8.062 1 96.88 350 GLY A O 1
ATOM 2904 N N . LEU A 1 351 ? -6.008 10.883 6.727 1 96 351 LEU A N 1
ATOM 2905 C CA . LEU A 1 351 ? -5.949 9.82 7.723 1 96 351 LEU A CA 1
ATOM 2906 C C . LEU A 1 351 ? -5.18 10.281 8.961 1 96 351 LEU A C 1
ATOM 2908 O O . LEU A 1 351 ? -5.582 9.992 10.086 1 96 351 LEU A O 1
ATOM 2912 N N . PHE A 1 352 ? -4.148 10.984 8.758 1 97.25 352 PHE A N 1
ATOM 2913 C CA . PHE A 1 352 ? -3.287 11.359 9.875 1 97.25 352 PHE A CA 1
ATOM 2914 C C . PHE A 1 352 ? -3.943 12.438 10.727 1 97.25 352 PHE A C 1
ATOM 2916 O O . PHE A 1 352 ? -3.514 12.695 11.852 1 97.25 352 PHE A O 1
ATOM 2923 N N . GLN A 1 353 ? -4.973 13.047 10.203 1 97.56 353 GLN A N 1
ATOM 2924 C CA . GLN A 1 353 ? -5.656 14.07 10.977 1 97.56 353 GLN A CA 1
ATOM 2925 C C . GLN A 1 353 ? -6.598 13.453 12.008 1 97.56 353 GLN A C 1
ATOM 2927 O O . GLN A 1 353 ? -7.188 14.164 12.82 1 97.56 353 GLN A O 1
ATOM 2932 N N . HIS A 1 354 ? -6.699 12.156 12.07 1 96.31 354 HIS A N 1
ATOM 2933 C CA . HIS A 1 354 ? -7.539 11.438 13.023 1 96.31 354 HIS A CA 1
ATOM 2934 C C . HIS A 1 354 ? -7.191 11.82 14.461 1 96.31 354 HIS A C 1
ATOM 2936 O O . HIS A 1 354 ? -6.027 12.062 14.773 1 96.31 354 HIS A O 1
ATOM 2942 N N . HIS A 1 355 ? -8.156 11.812 15.312 1 95.75 355 HIS A N 1
ATOM 2943 C CA . HIS A 1 355 ? -7.98 12.25 16.688 1 95.75 355 HIS A CA 1
ATOM 2944 C C . HIS A 1 355 ? -7.047 11.32 17.453 1 95.75 355 HIS A C 1
ATOM 2946 O O . HIS A 1 355 ? -6.527 11.688 18.516 1 95.75 355 HIS A O 1
ATOM 2952 N N . ASP A 1 356 ? -6.727 10.18 16.906 1 94.31 356 ASP A N 1
ATOM 2953 C CA . ASP A 1 356 ? -5.758 9.289 17.531 1 94.31 356 ASP A CA 1
ATOM 2954 C C . ASP A 1 356 ? -4.449 9.258 16.75 1 94.31 356 ASP A C 1
ATOM 2956 O O . ASP A 1 356 ? -3.561 8.453 17.047 1 94.31 356 ASP A O 1
ATOM 2960 N N . ALA A 1 357 ? -4.297 10.023 15.727 1 96.5 357 ALA A N 1
ATOM 2961 C CA . ALA A 1 357 ? -3.088 10.023 14.914 1 96.5 357 ALA A CA 1
ATOM 2962 C C . ALA A 1 357 ? -2.287 11.305 15.125 1 96.5 357 ALA A C 1
ATOM 2964 O O . ALA A 1 357 ? -1.271 11.305 15.82 1 96.5 357 ALA A O 1
ATOM 2965 N N . ILE A 1 358 ? -2.797 12.445 14.789 1 98 358 ILE A N 1
ATOM 2966 C CA . ILE A 1 358 ? -2.074 13.711 14.852 1 98 358 ILE A CA 1
ATOM 2967 C C . ILE A 1 358 ? -1.796 14.078 16.312 1 98 358 ILE A C 1
ATOM 2969 O O . ILE A 1 358 ? -0.853 14.82 16.594 1 98 358 ILE A O 1
ATOM 2973 N N . THR A 1 359 ? -2.592 13.484 17.219 1 97.81 359 THR A N 1
ATOM 2974 C CA . THR A 1 359 ? -2.42 13.789 18.641 1 97.81 359 THR A CA 1
ATOM 2975 C C . THR A 1 359 ? -1.207 13.055 19.203 1 97.81 359 THR A C 1
ATOM 2977 O O . THR A 1 359 ? -0.736 13.375 20.297 1 97.81 359 THR A O 1
ATOM 2980 N N . GLY A 1 360 ? -0.724 12.094 18.484 1 96.88 360 GLY A N 1
ATOM 2981 C CA . GLY A 1 360 ? 0.417 11.32 18.938 1 96.88 360 GLY A CA 1
ATOM 2982 C C . GLY A 1 360 ? 0.047 10.258 19.953 1 96.88 360 GLY A C 1
ATOM 2983 O O . GLY A 1 360 ? 0.896 9.805 20.734 1 96.88 360 GLY A O 1
ATOM 2984 N N . THR A 1 361 ? -1.194 9.828 19.969 1 96.81 361 THR A N 1
ATOM 2985 C CA . THR A 1 361 ? -1.691 8.953 21.031 1 96.81 361 THR A CA 1
ATOM 2986 C C . THR A 1 361 ? -1.897 7.535 20.5 1 96.81 361 THR A C 1
ATOM 2988 O O . THR A 1 361 ? -2.816 6.84 20.938 1 96.81 361 THR A O 1
ATOM 2991 N N . SER A 1 362 ? -1.165 7.18 19.5 1 95.69 362 SER A N 1
ATOM 2992 C CA . SER A 1 362 ? -1.111 5.801 19.016 1 95.69 362 SER A CA 1
ATOM 2993 C C . SER A 1 362 ? 0.196 5.125 19.422 1 95.69 362 SER A C 1
ATOM 2995 O O . SER A 1 362 ? 1.18 5.801 19.734 1 95.69 362 SER A O 1
ATOM 2997 N N . LYS A 1 363 ? 0.157 3.852 19.469 1 95.31 363 LYS A N 1
ATOM 2998 C CA . LYS A 1 363 ? 1.366 3.102 19.797 1 95.31 363 LYS A CA 1
ATOM 2999 C C . LYS A 1 363 ? 2.479 3.387 18.797 1 95.31 363 LYS A C 1
ATOM 3001 O O . LYS A 1 363 ? 2.215 3.824 17.672 1 95.31 363 LYS A O 1
ATOM 3006 N N . GLU A 1 364 ? 3.676 3.113 19.234 1 94.06 364 GLU A N 1
ATOM 3007 C CA . GLU A 1 364 ? 4.848 3.463 18.438 1 94.06 364 GLU A CA 1
ATOM 3008 C C . GLU A 1 364 ? 4.789 2.824 17.062 1 94.06 364 GLU A C 1
ATOM 3010 O O . GLU A 1 364 ? 5.082 3.475 16.047 1 94.06 364 GLU A O 1
ATOM 3015 N N . ASN A 1 365 ? 4.426 1.487 16.953 1 90.88 365 ASN A N 1
ATOM 3016 C CA . ASN A 1 365 ? 4.395 0.786 15.68 1 90.88 365 ASN A CA 1
ATOM 3017 C C . ASN A 1 365 ? 3.361 1.391 14.734 1 90.88 365 ASN A C 1
ATOM 3019 O O . ASN A 1 365 ? 3.564 1.412 13.516 1 90.88 365 ASN A O 1
ATOM 3023 N N . VAL A 1 366 ? 2.236 1.857 15.281 1 93 366 VAL A N 1
ATOM 3024 C CA . VAL A 1 366 ? 1.197 2.494 14.477 1 93 366 VAL A CA 1
ATOM 3025 C C . VAL A 1 366 ? 1.686 3.854 13.984 1 93 366 VAL A C 1
ATOM 3027 O O . VAL A 1 366 ? 1.438 4.23 12.836 1 93 366 VAL A O 1
ATOM 3030 N N . MET A 1 367 ? 2.441 4.555 14.844 1 95.38 367 MET A N 1
ATOM 3031 C CA . MET A 1 367 ? 2.988 5.852 14.453 1 95.38 367 MET A CA 1
ATOM 3032 C C . MET A 1 367 ? 3.99 5.703 13.312 1 95.38 367 MET A C 1
ATOM 3034 O O . MET A 1 367 ? 4.078 6.57 12.445 1 95.38 367 MET A O 1
ATOM 3038 N N . LEU A 1 368 ? 4.762 4.605 13.375 1 92.56 368 LEU A N 1
ATOM 3039 C CA . LEU A 1 368 ? 5.711 4.336 12.305 1 92.56 368 LEU A CA 1
ATOM 3040 C C . LEU A 1 368 ? 4.992 4.113 10.977 1 92.56 368 LEU A C 1
ATOM 3042 O O . LEU A 1 368 ? 5.457 4.562 9.93 1 92.56 368 LEU A O 1
ATOM 3046 N N . ASP A 1 369 ? 3.871 3.41 11.008 1 91.81 369 ASP A N 1
ATOM 3047 C CA . ASP A 1 369 ? 3.068 3.213 9.805 1 91.81 369 ASP A CA 1
ATOM 3048 C C . ASP A 1 369 ? 2.576 4.547 9.25 1 91.81 369 ASP A C 1
ATOM 3050 O O . ASP A 1 369 ? 2.629 4.781 8.039 1 91.81 369 ASP A O 1
ATOM 3054 N N . TYR A 1 370 ? 2.088 5.461 10.156 1 94.81 370 TYR A N 1
ATOM 3055 C CA . TYR A 1 370 ? 1.692 6.797 9.734 1 94.81 370 TYR A CA 1
ATOM 3056 C C . TYR A 1 370 ? 2.871 7.543 9.117 1 94.81 370 TYR A C 1
ATOM 3058 O O . TYR A 1 370 ? 2.713 8.25 8.117 1 94.81 370 TYR A O 1
ATOM 3066 N N . GLY A 1 371 ? 4.008 7.352 9.797 1 94.06 371 GLY A N 1
ATOM 3067 C CA . GLY A 1 371 ? 5.211 8 9.289 1 94.06 371 GLY A CA 1
ATOM 3068 C C . GLY A 1 371 ? 5.555 7.594 7.871 1 94.06 371 GLY A C 1
ATOM 3069 O O . GLY A 1 371 ? 5.93 8.438 7.055 1 94.06 371 GLY A O 1
ATOM 3070 N N . GLN A 1 372 ? 5.41 6.355 7.598 1 91.88 372 GLN A N 1
ATOM 3071 C CA . GLN A 1 372 ? 5.688 5.855 6.254 1 91.88 372 GLN A CA 1
ATOM 3072 C C . GLN A 1 372 ? 4.699 6.422 5.242 1 91.88 372 GLN A C 1
ATOM 3074 O O . GLN A 1 372 ? 5.078 6.766 4.121 1 91.88 372 GLN A O 1
ATOM 3079 N N . LYS A 1 373 ? 3.461 6.492 5.613 1 94.75 373 LYS A N 1
ATOM 3080 C CA . LYS A 1 373 ? 2.441 7.055 4.73 1 94.75 373 LYS A CA 1
ATOM 3081 C C . LYS A 1 373 ? 2.707 8.531 4.453 1 94.75 373 LYS A C 1
ATOM 3083 O O . LYS A 1 373 ? 2.506 9 3.332 1 94.75 373 LYS A O 1
ATOM 3088 N N . LEU A 1 374 ? 3.146 9.25 5.441 1 96.31 374 LEU A N 1
ATOM 3089 C CA . LEU A 1 374 ? 3.457 10.664 5.27 1 96.31 374 LEU A CA 1
ATOM 3090 C C . LEU A 1 374 ? 4.691 10.844 4.391 1 96.31 374 LEU A C 1
ATOM 3092 O O . LEU A 1 374 ? 4.723 11.734 3.535 1 96.31 374 LEU A O 1
ATOM 3096 N N . LEU A 1 375 ? 5.719 10.016 4.652 1 93.81 375 LEU A N 1
ATOM 3097 C CA . LEU A 1 375 ? 6.926 10.086 3.836 1 93.81 375 LEU A CA 1
ATOM 3098 C C . LEU A 1 375 ? 6.605 9.805 2.371 1 93.81 375 LEU A C 1
ATOM 3100 O O . LEU A 1 375 ? 7.082 10.516 1.483 1 93.81 375 LEU A O 1
ATOM 3104 N N . THR A 1 376 ? 5.789 8.773 2.156 1 92.25 376 THR A N 1
ATOM 3105 C CA . THR A 1 376 ? 5.359 8.445 0.801 1 92.25 376 THR A CA 1
ATOM 3106 C C . THR A 1 376 ? 4.598 9.602 0.174 1 92.25 376 THR A C 1
ATOM 3108 O O . THR A 1 376 ? 4.762 9.898 -1.013 1 92.25 376 THR A O 1
ATOM 3111 N N . SER A 1 377 ? 3.785 10.258 0.954 1 96.25 377 SER A N 1
ATOM 3112 C CA . SER A 1 377 ? 3.012 11.398 0.466 1 96.25 377 SER A CA 1
ATOM 3113 C C . SER A 1 377 ? 3.922 12.555 0.081 1 96.25 377 SER A C 1
ATOM 3115 O O . SER A 1 377 ? 3.65 13.273 -0.885 1 96.25 377 SER A O 1
ATOM 3117 N N . LEU A 1 378 ? 4.98 12.742 0.846 1 94.5 378 LEU A N 1
ATOM 3118 C CA . LEU A 1 378 ? 5.938 13.781 0.497 1 94.5 378 LEU A CA 1
ATOM 3119 C C . LEU A 1 378 ? 6.594 13.492 -0.849 1 94.5 378 LEU A C 1
ATOM 3121 O O . LEU A 1 378 ? 6.746 14.391 -1.679 1 94.5 378 LEU A O 1
ATOM 3125 N N . LYS A 1 379 ? 6.938 12.289 -1.086 1 91.62 379 LYS A N 1
ATOM 3126 C CA . LYS A 1 379 ? 7.555 11.898 -2.352 1 91.62 379 LYS A CA 1
ATOM 3127 C C . LYS A 1 379 ? 6.578 12.07 -3.512 1 91.62 379 LYS A C 1
ATOM 3129 O O . LYS A 1 379 ? 6.953 12.562 -4.578 1 91.62 379 LYS A O 1
ATOM 3134 N N . ILE A 1 380 ? 5.34 11.656 -3.305 1 93.69 380 ILE A N 1
ATOM 3135 C CA . ILE A 1 380 ? 4.301 11.766 -4.324 1 93.69 380 ILE A CA 1
ATOM 3136 C C . ILE A 1 380 ? 4.102 13.234 -4.699 1 93.69 380 ILE A C 1
ATOM 3138 O O . ILE A 1 380 ? 4.062 13.578 -5.883 1 93.69 380 ILE A O 1
ATOM 3142 N N . THR A 1 381 ? 3.977 14.039 -3.682 1 96.62 381 THR A N 1
ATOM 3143 C CA . THR A 1 381 ? 3.693 15.445 -3.941 1 96.62 381 THR A CA 1
ATOM 3144 C C . THR A 1 381 ? 4.895 16.125 -4.586 1 96.62 381 THR A C 1
ATOM 3146 O O . THR A 1 381 ? 4.734 17 -5.441 1 96.62 381 THR A O 1
ATOM 3149 N N . ASP A 1 382 ? 6.078 15.758 -4.188 1 93.88 382 ASP A N 1
ATOM 3150 C CA . ASP A 1 382 ? 7.27 16.312 -4.824 1 93.88 382 ASP A CA 1
ATOM 3151 C C . ASP A 1 382 ? 7.324 15.945 -6.305 1 93.88 382 ASP A C 1
ATOM 3153 O O . ASP A 1 382 ? 7.625 16.797 -7.148 1 93.88 382 ASP A O 1
ATOM 3157 N N . ASN A 1 383 ? 7.066 14.727 -6.574 1 91.81 383 ASN A N 1
ATOM 3158 C CA . ASN A 1 383 ? 7.07 14.281 -7.965 1 91.81 383 ASN A CA 1
ATOM 3159 C C . ASN A 1 383 ? 5.988 14.977 -8.781 1 91.81 383 ASN A C 1
ATOM 3161 O O . ASN A 1 383 ? 6.23 15.383 -9.922 1 91.81 383 ASN A O 1
ATOM 3165 N N . ALA A 1 384 ? 4.801 15.047 -8.25 1 95.81 384 ALA A N 1
ATOM 3166 C CA . ALA A 1 384 ? 3.699 15.711 -8.938 1 95.81 384 ALA A CA 1
ATOM 3167 C C . ALA A 1 384 ? 4.012 17.188 -9.188 1 95.81 384 ALA A C 1
ATOM 3169 O O . ALA A 1 384 ? 3.637 17.734 -10.227 1 95.81 384 ALA A O 1
ATOM 3170 N N . LEU A 1 385 ? 4.672 17.812 -8.18 1 96.94 385 LEU A N 1
ATOM 3171 C CA . LEU A 1 385 ? 5.105 19.203 -8.352 1 96.94 385 LEU A CA 1
ATOM 3172 C C . LEU A 1 385 ? 6.082 19.328 -9.516 1 96.94 385 LEU A C 1
ATOM 3174 O O . LEU A 1 385 ? 5.949 20.219 -10.344 1 96.94 385 LEU A O 1
ATOM 3178 N N . ASN A 1 386 ? 7.035 18.438 -9.555 1 94.81 386 ASN A N 1
ATOM 3179 C CA . ASN A 1 386 ? 8.016 18.438 -10.625 1 94.81 386 ASN A CA 1
ATOM 3180 C C . ASN A 1 386 ? 7.355 18.281 -11.992 1 94.81 386 ASN A C 1
ATOM 3182 O O . ASN A 1 386 ? 7.688 19.016 -12.938 1 94.81 386 ASN A O 1
ATOM 3186 N N . ILE A 1 387 ? 6.422 17.391 -12.102 1 94.19 387 ILE A N 1
ATOM 3187 C CA . ILE A 1 387 ? 5.758 17.094 -13.367 1 94.19 387 ILE A CA 1
ATOM 3188 C C . ILE A 1 387 ? 4.875 18.266 -13.781 1 94.19 387 ILE A C 1
ATOM 3190 O O . ILE A 1 387 ? 4.895 18.672 -14.945 1 94.19 387 ILE A O 1
ATOM 3194 N N . ALA A 1 388 ? 4.098 18.781 -12.844 1 96.81 388 ALA A N 1
ATOM 3195 C CA . ALA A 1 388 ? 3.23 19.906 -13.148 1 96.81 388 ALA A CA 1
ATOM 3196 C C . ALA A 1 388 ? 4.051 21.125 -13.586 1 96.81 388 ALA A C 1
ATOM 3198 O O . ALA A 1 388 ? 3.713 21.781 -14.57 1 96.81 388 ALA A O 1
ATOM 3199 N N . ALA A 1 389 ? 5.133 21.406 -12.828 1 97.12 389 ALA A N 1
ATOM 3200 C CA . ALA A 1 389 ? 6 22.531 -13.188 1 97.12 389 ALA A CA 1
ATOM 3201 C C . ALA A 1 389 ? 6.641 22.312 -14.555 1 97.12 389 ALA A C 1
ATOM 3203 O O . ALA A 1 389 ? 6.715 23.234 -15.367 1 97.12 389 ALA A O 1
ATOM 3204 N N . SER A 1 390 ? 7.129 21.094 -14.781 1 95.44 390 SER A N 1
ATOM 3205 C CA . SER A 1 390 ? 7.734 20.766 -16.062 1 95.44 390 SER A CA 1
ATOM 3206 C C . SER A 1 390 ? 6.754 21 -17.203 1 95.44 390 SER A C 1
ATOM 3208 O O . SER A 1 390 ? 7.117 21.547 -18.25 1 95.44 390 SER A O 1
ATOM 3210 N N . SER A 1 391 ? 5.504 20.578 -17.062 1 95.06 391 SER A N 1
ATOM 3211 C CA . SER A 1 391 ? 4.484 20.719 -18.094 1 95.06 391 SER A CA 1
ATOM 3212 C C . SER A 1 391 ? 4.219 22.188 -18.422 1 95.06 391 SER A C 1
ATOM 3214 O O . SER A 1 391 ? 3.932 22.531 -19.562 1 95.06 391 SER A O 1
ATOM 3216 N N . LEU A 1 392 ? 4.297 23.047 -17.406 1 95.81 392 LEU A N 1
ATOM 3217 C CA . LEU A 1 392 ? 3.994 24.453 -17.578 1 95.81 392 LEU A CA 1
ATOM 3218 C C . LEU A 1 392 ? 5.191 25.203 -18.156 1 95.81 392 LEU A C 1
ATOM 3220 O O . LEU A 1 392 ? 5.023 26.219 -18.859 1 95.81 392 LEU A O 1
ATOM 3224 N N . LEU A 1 393 ? 6.395 24.734 -17.844 1 95.62 393 LEU A N 1
ATOM 3225 C CA . LEU A 1 393 ? 7.605 25.469 -18.188 1 95.62 393 LEU A CA 1
ATOM 3226 C C . LEU A 1 393 ? 8.18 24.969 -19.516 1 95.62 393 LEU A C 1
ATOM 3228 O O . LEU A 1 393 ? 9.047 25.625 -20.109 1 95.62 393 LEU A O 1
ATOM 3232 N N . SER A 1 394 ? 7.707 23.828 -19.969 1 90.69 394 SER A N 1
ATOM 3233 C CA . SER A 1 394 ? 8.273 23.203 -21.156 1 90.69 394 SER A CA 1
ATOM 3234 C C . SER A 1 394 ? 7.602 23.734 -22.422 1 90.69 394 SER A C 1
ATOM 3236 O O . SER A 1 394 ? 6.434 24.125 -22.391 1 90.69 394 SER A O 1
ATOM 3238 N N . ARG A 1 395 ? 8.422 23.719 -23.484 1 84.62 395 ARG A N 1
ATOM 3239 C CA . ARG A 1 395 ? 7.859 23.922 -24.812 1 84.62 395 ARG A CA 1
ATOM 3240 C C . ARG A 1 395 ? 7.203 22.656 -25.328 1 84.62 395 ARG A C 1
ATOM 3242 O O . ARG A 1 395 ? 7.469 21.562 -24.812 1 84.62 395 ARG A O 1
ATOM 3249 N N . GLU A 1 396 ? 6.316 22.875 -26.266 1 74.19 396 GLU A N 1
ATOM 3250 C CA . GLU A 1 396 ? 5.613 21.703 -26.812 1 74.19 396 GLU A CA 1
ATOM 3251 C C . GLU A 1 396 ? 6.594 20.625 -27.25 1 74.19 396 GLU A C 1
ATOM 3253 O O . GLU A 1 396 ? 7.547 20.906 -27.984 1 74.19 396 GLU A O 1
ATOM 3258 N N . GLY A 1 397 ? 6.438 19.531 -26.75 1 67.31 397 GLY A N 1
ATOM 3259 C CA . GLY A 1 397 ? 7.242 18.391 -27.156 1 67.31 397 GLY A CA 1
ATOM 3260 C C . GLY A 1 397 ? 8.539 18.266 -26.375 1 67.31 397 GLY A C 1
ATOM 3261 O O . GLY A 1 397 ? 9.312 17.328 -26.594 1 67.31 397 GLY A O 1
ATOM 3262 N N . GLN A 1 398 ? 8.789 19.188 -25.531 1 79.69 398 GLN A N 1
ATOM 3263 C CA . GLN A 1 398 ? 10.023 19.141 -24.766 1 79.69 398 GLN A CA 1
ATOM 3264 C C . GLN A 1 398 ? 9.734 18.844 -23.281 1 79.69 398 GLN A C 1
ATOM 3266 O O . GLN A 1 398 ? 8.594 18.984 -22.828 1 79.69 398 GLN A O 1
ATOM 3271 N N . PHE A 1 399 ? 10.703 18.234 -22.672 1 83.44 399 PHE A N 1
ATOM 3272 C CA . PHE A 1 399 ? 10.609 17.938 -21.234 1 83.44 399 PHE A CA 1
ATOM 3273 C C . PHE A 1 399 ? 11.727 18.625 -20.469 1 83.44 399 PHE A C 1
ATOM 3275 O O . PHE A 1 399 ? 12.891 18.578 -20.859 1 83.44 399 PHE A O 1
ATOM 3282 N N . VAL A 1 400 ? 11.336 19.438 -19.5 1 91.25 400 VAL A N 1
ATOM 3283 C CA . VAL A 1 400 ? 12.297 20.016 -18.562 1 91.25 400 VAL A CA 1
ATOM 3284 C C . VAL A 1 400 ? 12.422 19.141 -17.328 1 91.25 400 VAL A C 1
ATOM 3286 O O . VAL A 1 400 ? 11.438 18.891 -16.625 1 91.25 400 VAL A O 1
ATOM 3289 N N . ASP A 1 401 ? 13.594 18.656 -17.094 1 90.81 401 ASP A N 1
ATOM 3290 C CA . ASP A 1 401 ? 13.836 17.781 -15.953 1 90.81 401 ASP A CA 1
ATOM 3291 C C . ASP A 1 401 ? 14.047 18.609 -14.68 1 90.81 401 ASP A C 1
ATOM 3293 O O . ASP A 1 401 ? 15.039 19.312 -14.547 1 90.81 401 ASP A O 1
ATOM 3297 N N . LEU A 1 402 ? 13.094 18.516 -13.797 1 94 402 LEU A N 1
ATOM 3298 C CA . LEU A 1 402 ? 13.148 19.234 -12.531 1 94 402 LEU A CA 1
ATOM 3299 C C . LEU A 1 402 ? 13.289 18.281 -11.359 1 94 402 LEU A C 1
ATOM 3301 O O . LEU A 1 402 ? 12.758 17.172 -11.391 1 94 402 LEU A O 1
ATOM 3305 N N . THR A 1 403 ? 14.07 18.688 -10.367 1 92.12 403 THR A N 1
ATOM 3306 C CA . THR A 1 403 ? 14.188 17.906 -9.148 1 92.12 403 THR A CA 1
ATOM 3307 C C . THR A 1 403 ? 14.148 18.812 -7.918 1 92.12 403 THR A C 1
ATOM 3309 O O . THR A 1 403 ? 14.359 20.016 -8.023 1 92.12 403 THR A O 1
ATOM 3312 N N . SER A 1 404 ? 13.859 18.219 -6.797 1 90.62 404 SER A N 1
ATOM 3313 C CA . SER A 1 404 ? 13.875 18.953 -5.535 1 90.62 404 SER A CA 1
ATOM 3314 C C . SER A 1 404 ? 15.305 19.141 -5.023 1 90.62 404 SER A C 1
ATOM 3316 O O . SER A 1 404 ? 16.172 18.312 -5.289 1 90.62 404 SER A O 1
ATOM 3318 N N . ASP A 1 405 ? 15.523 20.25 -4.324 1 89.44 405 ASP A N 1
ATOM 3319 C CA . ASP A 1 405 ? 16.844 20.484 -3.732 1 89.44 405 ASP A CA 1
ATOM 3320 C C . ASP A 1 405 ? 16.953 19.812 -2.365 1 89.44 405 ASP A C 1
ATOM 3322 O O . ASP A 1 405 ? 17.969 19.938 -1.681 1 89.44 405 ASP A O 1
ATOM 3326 N N . ILE A 1 406 ? 15.883 19.219 -1.967 1 89.56 406 ILE A N 1
ATOM 3327 C CA . ILE A 1 406 ? 15.852 18.578 -0.656 1 89.56 406 ILE A CA 1
ATOM 3328 C C . ILE A 1 406 ? 15.719 17.062 -0.82 1 89.56 406 ILE A C 1
ATOM 3330 O O . ILE A 1 406 ? 14.977 16.594 -1.678 1 89.56 406 ILE A O 1
ATOM 3334 N N . GLU A 1 407 ? 16.531 16.359 -0.033 1 86.5 407 GLU A N 1
ATOM 3335 C CA . GLU A 1 407 ? 16.469 14.898 -0.007 1 86.5 407 GLU A CA 1
ATOM 3336 C C . GLU A 1 407 ? 16.141 14.383 1.391 1 86.5 407 GLU A C 1
ATOM 3338 O O . GLU A 1 407 ? 16.641 14.914 2.387 1 86.5 407 GLU A O 1
ATOM 3343 N N . ARG A 1 408 ? 15.203 13.461 1.454 1 84.62 408 ARG A N 1
ATOM 3344 C CA . ARG A 1 408 ? 14.875 12.781 2.703 1 84.62 408 ARG A CA 1
ATOM 3345 C C . ARG A 1 408 ? 14.844 11.273 2.514 1 84.62 408 ARG A C 1
ATOM 3347 O O . ARG A 1 408 ? 14.109 10.758 1.672 1 84.62 408 ARG A O 1
ATOM 3354 N N . GLN A 1 409 ? 15.625 10.516 3.229 1 74.12 409 GLN A N 1
ATOM 3355 C CA . GLN A 1 409 ? 15.719 9.07 3.049 1 74.12 409 GLN A CA 1
ATOM 3356 C C . GLN A 1 409 ? 14.711 8.336 3.92 1 74.12 409 GLN A C 1
ATOM 3358 O O . GLN A 1 409 ? 14.109 7.348 3.49 1 74.12 409 GLN A O 1
ATOM 3363 N N . SER A 1 410 ? 14.586 8.68 5.164 1 76.88 410 SER A N 1
ATOM 3364 C CA . SER A 1 410 ? 13.68 8.047 6.117 1 76.88 410 SER A CA 1
ATOM 3365 C C . SER A 1 410 ? 12.969 9.086 6.977 1 76.88 410 SER A C 1
ATOM 3367 O O . SER A 1 410 ? 13.359 10.25 7 1 76.88 410 SER A O 1
ATOM 3369 N N . PHE A 1 411 ? 11.883 8.508 7.512 1 74.12 411 PHE A N 1
ATOM 3370 C CA . PHE A 1 411 ? 11.25 9.414 8.469 1 74.12 411 PHE A CA 1
ATOM 3371 C C . PHE A 1 411 ? 12.094 9.531 9.734 1 74.12 411 PHE A C 1
ATOM 3373 O O . PHE A 1 411 ? 12.836 8.609 10.086 1 74.12 411 PHE A O 1
ATOM 3380 N N . GLY A 1 412 ? 12.344 10.586 10.289 1 73.69 412 GLY A N 1
ATOM 3381 C CA . GLY A 1 412 ? 13.211 10.836 11.43 1 73.69 412 GLY A CA 1
ATOM 3382 C C . GLY A 1 412 ? 14.445 11.641 11.078 1 73.69 412 GLY A C 1
ATOM 3383 O O . GLY A 1 412 ? 15.047 12.281 11.938 1 73.69 412 GLY A O 1
ATOM 3384 N N . ASP A 1 413 ? 14.734 11.352 9.734 1 73.5 413 ASP A N 1
ATOM 3385 C CA . ASP A 1 413 ? 15.898 12.102 9.273 1 73.5 413 ASP A CA 1
ATOM 3386 C C . ASP A 1 413 ? 15.523 13.547 8.938 1 73.5 413 ASP A C 1
ATOM 3388 O O . ASP A 1 413 ? 14.414 13.805 8.469 1 73.5 413 ASP A O 1
ATOM 3392 N N . SER A 1 414 ? 16.422 14.367 9.352 1 77.12 414 SER A N 1
ATOM 3393 C CA . SER A 1 414 ? 16.25 15.742 8.883 1 77.12 414 SER A CA 1
ATOM 3394 C C . SER A 1 414 ? 16.5 15.844 7.379 1 77.12 414 SER A C 1
ATOM 3396 O O . SER A 1 414 ? 17.391 15.195 6.844 1 77.12 414 SER A O 1
ATOM 3398 N N . PRO A 1 415 ? 15.648 16.578 6.707 1 83.62 415 PRO A N 1
ATOM 3399 C CA . PRO A 1 415 ? 15.906 16.797 5.281 1 83.62 415 PRO A CA 1
ATOM 3400 C C . PRO A 1 415 ? 17.281 17.406 5.016 1 83.62 415 PRO A C 1
ATOM 3402 O O . PRO A 1 415 ? 17.734 18.266 5.773 1 83.62 415 PRO A O 1
ATOM 3405 N N . VAL A 1 416 ? 17.922 16.875 4.012 1 85.56 416 VAL A N 1
ATOM 3406 C CA . VAL A 1 416 ? 19.234 17.359 3.635 1 85.56 416 VAL A CA 1
ATOM 3407 C C . VAL A 1 416 ? 19.156 18.109 2.307 1 85.56 416 VAL A C 1
ATOM 3409 O O . VAL A 1 416 ? 18.578 17.609 1.34 1 85.56 416 VAL A O 1
ATOM 3412 N N . ARG A 1 417 ? 19.656 19.297 2.324 1 89.44 417 ARG A N 1
ATOM 3413 C CA . ARG A 1 417 ? 19.719 20.047 1.082 1 89.44 417 ARG A CA 1
ATOM 3414 C C . ARG A 1 417 ? 20.891 19.594 0.214 1 89.44 417 ARG A C 1
ATOM 3416 O O . ARG A 1 417 ? 21.984 19.375 0.715 1 89.44 417 ARG A O 1
ATOM 3423 N N . ILE A 1 418 ? 20.625 19.516 -1.047 1 88.62 418 ILE A N 1
ATOM 3424 C CA . ILE A 1 418 ? 21.672 19.078 -1.967 1 88.62 418 ILE A CA 1
ATOM 3425 C C . ILE A 1 418 ? 22.297 20.281 -2.66 1 88.62 418 ILE A C 1
ATOM 3427 O O . ILE A 1 418 ? 21.641 21.328 -2.795 1 88.62 418 ILE A O 1
ATOM 3431 N N . ARG A 1 419 ? 23.531 20.109 -3.066 1 91 419 ARG A N 1
ATOM 3432 C CA . ARG A 1 419 ? 24.234 21.172 -3.77 1 91 419 ARG A CA 1
ATOM 3433 C C . ARG A 1 419 ? 23.594 21.438 -5.129 1 91 419 ARG A C 1
ATOM 3435 O O . ARG A 1 419 ? 23.219 20.5 -5.844 1 91 419 ARG A O 1
ATOM 3442 N N . VAL A 1 420 ? 23.469 22.641 -5.43 1 89.56 420 VAL A N 1
ATOM 3443 C CA . VAL A 1 420 ? 22.828 22.984 -6.699 1 89.56 420 VAL A CA 1
ATOM 3444 C C . VAL A 1 420 ? 23.859 22.922 -7.824 1 89.56 420 VAL A C 1
ATOM 3446 O O . VAL A 1 420 ? 23.5 22.734 -8.992 1 89.56 420 VAL A O 1
ATOM 3449 N N . ASN A 1 421 ? 25.047 23.172 -7.48 1 81.88 421 ASN A N 1
ATOM 3450 C CA . ASN A 1 421 ? 26.062 23.109 -8.531 1 81.88 421 ASN A CA 1
ATOM 3451 C C . ASN A 1 421 ? 27.375 22.562 -8.008 1 81.88 421 ASN A C 1
ATOM 3453 O O . ASN A 1 421 ? 27.625 22.578 -6.797 1 81.88 421 ASN A O 1
ATOM 3457 N N . GLU A 1 422 ? 27.984 21.859 -8.898 1 75.5 422 GLU A N 1
ATOM 3458 C CA . GLU A 1 422 ? 29.375 21.469 -8.656 1 75.5 422 GLU A CA 1
ATOM 3459 C C . GLU A 1 422 ? 30.344 22.453 -9.297 1 75.5 422 GLU A C 1
ATOM 3461 O O . GLU A 1 422 ? 29.984 23.141 -10.266 1 75.5 422 GLU A O 1
ATOM 3466 N N . GLN A 1 423 ? 31.516 22.672 -8.742 1 65.5 423 GLN A N 1
ATOM 3467 C CA . GLN A 1 423 ? 32.531 23.688 -8.977 1 65.5 423 GLN A CA 1
ATOM 3468 C C . GLN A 1 423 ? 32.5 24.172 -10.43 1 65.5 423 GLN A C 1
ATOM 3470 O O . GLN A 1 423 ? 32.781 23.391 -11.352 1 65.5 423 GLN A O 1
ATOM 3475 N N . GLY A 1 424 ? 32.062 25.484 -10.523 1 65 424 GLY A N 1
ATOM 3476 C CA . GLY A 1 424 ? 32.188 26.266 -11.75 1 65 424 GLY A CA 1
ATOM 3477 C C . GLY A 1 424 ? 30.953 26.141 -12.641 1 65 424 GLY A C 1
ATOM 3478 O O . GLY A 1 424 ? 30.844 26.844 -13.656 1 65 424 GLY A O 1
ATOM 3479 N N . ARG A 1 425 ? 30 25.375 -12.258 1 78.25 425 ARG A N 1
ATOM 3480 C CA . ARG A 1 425 ? 28.891 25.172 -13.172 1 78.25 425 ARG A CA 1
ATOM 3481 C C . ARG A 1 425 ? 27.703 26.047 -12.789 1 78.25 425 ARG A C 1
ATOM 3483 O O . ARG A 1 425 ? 27.5 26.344 -11.602 1 78.25 425 ARG A O 1
ATOM 3490 N N . LYS A 1 426 ? 27.078 26.594 -13.758 1 89.62 426 LYS A N 1
ATOM 3491 C CA . LYS A 1 426 ? 25.844 27.359 -13.609 1 89.62 426 LYS A CA 1
ATOM 3492 C C . LYS A 1 426 ? 24.703 26.453 -13.133 1 89.62 426 LYS A C 1
ATOM 3494 O O . LYS A 1 426 ? 24.562 25.328 -13.602 1 89.62 426 LYS A O 1
ATOM 3499 N N . ALA A 1 427 ? 24.094 26.969 -12.062 1 94.38 427 ALA A N 1
ATOM 3500 C CA . ALA A 1 427 ? 22.922 26.25 -11.578 1 94.38 427 ALA A CA 1
ATOM 3501 C C . ALA A 1 427 ? 21.656 27.062 -11.828 1 94.38 427 ALA A C 1
ATOM 3503 O O . ALA A 1 427 ? 21.641 28.297 -11.664 1 94.38 427 ALA A O 1
ATOM 3504 N N . ARG A 1 428 ? 20.656 26.438 -12.375 1 95.62 428 ARG A N 1
ATOM 3505 C CA . ARG A 1 428 ? 19.359 27.062 -12.594 1 95.62 428 ARG A CA 1
ATOM 3506 C C . ARG A 1 428 ? 18.344 26.594 -11.555 1 95.62 428 ARG A C 1
ATOM 3508 O O . ARG A 1 428 ? 18.188 25.391 -11.328 1 95.62 428 ARG A O 1
ATOM 3515 N N . VAL A 1 429 ? 17.703 27.547 -10.914 1 96.69 429 VAL A N 1
ATOM 3516 C CA . VAL A 1 429 ? 16.766 27.266 -9.82 1 96.69 429 VAL A CA 1
ATOM 3517 C C . VAL A 1 429 ? 15.414 27.922 -10.133 1 96.69 429 VAL A C 1
ATOM 3519 O O . VAL A 1 429 ? 15.336 29.125 -10.359 1 96.69 429 VAL A O 1
ATOM 3522 N N . VAL A 1 430 ? 14.375 27.094 -10.172 1 97.94 430 VAL A N 1
ATOM 3523 C CA . VAL A 1 430 ? 13.031 27.625 -10.375 1 97.94 430 VAL A CA 1
ATOM 3524 C C . VAL A 1 430 ? 12.32 27.75 -9.031 1 97.94 430 VAL A C 1
ATOM 3526 O O . VAL A 1 430 ? 12.281 26.797 -8.25 1 97.94 430 VAL A O 1
ATOM 3529 N N . LEU A 1 431 ? 11.797 28.906 -8.695 1 98.31 431 LEU A N 1
ATOM 3530 C CA . LEU A 1 431 ? 11.039 29.156 -7.477 1 98.31 431 LEU A CA 1
ATOM 3531 C C . LEU A 1 431 ? 9.547 29.25 -7.77 1 98.31 431 LEU A C 1
ATOM 3533 O O . LEU A 1 431 ? 9.133 29.922 -8.711 1 98.31 431 LEU A O 1
ATOM 3537 N N . TYR A 1 432 ? 8.727 28.547 -7.078 1 98 432 TYR A N 1
ATOM 3538 C CA . TYR A 1 432 ? 7.273 28.531 -7.242 1 98 432 TYR A CA 1
ATOM 3539 C C . TYR A 1 432 ? 6.578 29.188 -6.059 1 98 432 TYR A C 1
ATOM 3541 O O . TYR A 1 432 ? 6.688 28.719 -4.926 1 98 432 TYR A O 1
ATOM 3549 N N . ASN A 1 433 ? 5.941 30.25 -6.25 1 98.31 433 ASN A N 1
ATOM 3550 C CA . ASN A 1 433 ? 5.086 30.906 -5.27 1 98.31 433 ASN A CA 1
ATOM 3551 C C . ASN A 1 433 ? 3.633 30.453 -5.398 1 98.31 433 ASN A C 1
ATOM 3553 O O . ASN A 1 433 ? 2.934 30.859 -6.328 1 98.31 433 ASN A O 1
ATOM 3557 N N . SER A 1 434 ? 3.17 29.719 -4.5 1 98.06 434 SER A N 1
ATOM 3558 C CA . SER A 1 434 ? 1.792 29.234 -4.527 1 98.06 434 SER A CA 1
ATOM 3559 C C . SER A 1 434 ? 0.841 30.25 -3.893 1 98.06 434 SER A C 1
ATOM 3561 O O . SER A 1 434 ? -0.371 30.031 -3.854 1 98.06 434 SER A O 1
ATOM 3563 N N . ASP A 1 435 ? 1.37 31.328 -3.352 1 96.88 435 ASP A N 1
ATOM 3564 C CA . ASP A 1 435 ? 0.589 32.406 -2.744 1 96.88 435 ASP A CA 1
ATOM 3565 C C . ASP A 1 435 ? 0.086 33.375 -3.803 1 96.88 435 ASP A C 1
ATOM 3567 O O . ASP A 1 435 ? 0.813 33.719 -4.738 1 96.88 435 ASP A O 1
ATOM 3571 N N . PRO A 1 436 ? -1.157 33.844 -3.695 1 96.62 436 PRO A N 1
ATOM 3572 C CA . PRO A 1 436 ? -1.727 34.75 -4.699 1 96.62 436 PRO A CA 1
ATOM 3573 C C . PRO A 1 436 ? -1.282 36.219 -4.512 1 96.62 436 PRO A C 1
ATOM 3575 O O . PRO A 1 436 ? -1.887 37.125 -5.082 1 96.62 436 PRO A O 1
ATOM 3578 N N . HIS A 1 437 ? -0.279 36.5 -3.67 1 96.44 437 HIS A N 1
ATOM 3579 C CA . HIS A 1 437 ? 0.271 37.812 -3.42 1 96.44 437 HIS A CA 1
ATOM 3580 C C . HIS A 1 437 ? 1.732 37.906 -3.846 1 96.44 437 HIS A C 1
ATOM 3582 O O . HIS A 1 437 ? 2.395 36.875 -4.008 1 96.44 437 HIS A O 1
ATOM 3588 N N . PHE A 1 438 ? 2.154 39.188 -4.023 1 95.69 438 PHE A N 1
ATOM 3589 C CA . PHE A 1 438 ? 3.594 39.375 -4.133 1 95.69 438 PHE A CA 1
ATOM 3590 C C . PHE A 1 438 ? 4.301 38.969 -2.846 1 95.69 438 PHE A C 1
ATOM 3592 O O . PHE A 1 438 ? 3.795 39.219 -1.749 1 95.69 438 PHE A O 1
ATOM 3599 N N . ARG A 1 439 ? 5.367 38.281 -3.047 1 93.56 439 ARG A N 1
ATOM 3600 C CA . ARG A 1 439 ? 6.016 37.781 -1.842 1 93.56 439 ARG A CA 1
ATOM 3601 C C . ARG A 1 439 ? 7.531 37.906 -1.94 1 93.56 439 ARG A C 1
ATOM 3603 O O . ARG A 1 439 ? 8.102 37.75 -3.021 1 93.56 439 ARG A O 1
ATOM 3610 N N . GLU A 1 440 ? 8.109 38.375 -0.873 1 94.88 440 GLU A N 1
ATOM 3611 C CA . GLU A 1 440 ? 9.555 38.281 -0.681 1 94.88 440 GLU A CA 1
ATOM 3612 C C . GLU A 1 440 ? 9.922 37.062 0.173 1 94.88 440 GLU A C 1
ATOM 3614 O O . GLU A 1 440 ? 9.359 36.875 1.252 1 94.88 440 GLU A O 1
ATOM 3619 N N . GLU A 1 441 ? 10.758 36.219 -0.347 1 95.81 441 GLU A N 1
ATOM 3620 C CA . GLU A 1 441 ? 11.094 34.969 0.342 1 95.81 441 GLU A CA 1
ATOM 3621 C C . GLU A 1 441 ? 12.609 34.812 0.461 1 95.81 441 GLU A C 1
ATOM 3623 O O . GLU A 1 441 ? 13.344 35.094 -0.479 1 95.81 441 GLU A O 1
ATOM 3628 N N . VAL A 1 442 ? 13.039 34.406 1.602 1 97.25 442 VAL A N 1
ATOM 3629 C CA . VAL A 1 442 ? 14.445 34.062 1.795 1 97.25 442 VAL A CA 1
ATOM 3630 C C . VAL A 1 442 ? 14.734 32.688 1.202 1 97.25 442 VAL A C 1
ATOM 3632 O O . VAL A 1 442 ? 14.117 31.688 1.592 1 97.25 442 VAL A O 1
ATOM 3635 N N . ILE A 1 443 ? 15.617 32.625 0.266 1 97.62 443 ILE A N 1
ATOM 3636 C CA . ILE A 1 443 ? 15.969 31.375 -0.401 1 97.62 443 ILE A CA 1
ATOM 3637 C C . ILE A 1 443 ? 17.375 30.953 0.023 1 97.62 443 ILE A C 1
ATOM 3639 O O . ILE A 1 443 ? 18.297 31.766 0.042 1 97.62 443 ILE A O 1
ATOM 3643 N N . LYS A 1 444 ? 17.484 29.766 0.418 1 96.25 444 LYS A N 1
ATOM 3644 C CA . LYS A 1 444 ? 18.766 29.156 0.767 1 96.25 444 LYS A CA 1
ATOM 3645 C C . LYS A 1 444 ? 19.109 28 -0.169 1 96.25 444 LYS A C 1
ATOM 3647 O O . LYS A 1 444 ? 18.281 27.125 -0.403 1 96.25 444 LYS A O 1
ATOM 3652 N N . VAL A 1 445 ? 20.266 28 -0.727 1 96.19 445 VAL A N 1
ATOM 3653 C CA . VAL A 1 445 ? 20.734 26.891 -1.551 1 96.19 445 VAL A CA 1
ATOM 3654 C C . VAL A 1 445 ? 22.172 26.531 -1.165 1 96.19 445 VAL A C 1
ATOM 3656 O O . VAL A 1 445 ? 22.891 27.344 -0.583 1 96.19 445 VAL A O 1
ATOM 3659 N N . LYS A 1 446 ? 22.562 25.375 -1.433 1 94.56 446 LYS A N 1
ATOM 3660 C CA . LYS A 1 446 ? 23.922 24.906 -1.143 1 94.56 446 LYS A CA 1
ATOM 3661 C C . LYS A 1 446 ? 24.781 24.875 -2.41 1 94.56 446 LYS A C 1
ATOM 3663 O O . LYS A 1 446 ? 24.281 24.484 -3.477 1 94.56 446 LYS A O 1
ATOM 3668 N N . THR A 1 447 ? 25.969 25.328 -2.293 1 92.88 447 THR A N 1
ATOM 3669 C CA . THR A 1 447 ? 26.906 25.328 -3.418 1 92.88 447 THR A CA 1
ATOM 3670 C C . THR A 1 447 ? 28.25 24.719 -3.006 1 92.88 447 THR A C 1
ATOM 3672 O O . THR A 1 447 ? 28.562 24.656 -1.817 1 92.88 447 THR A O 1
ATOM 3675 N N . SER A 1 448 ? 29.047 24.344 -3.959 1 89.69 448 SER A N 1
ATOM 3676 C CA . SER A 1 448 ? 30.344 23.766 -3.697 1 89.69 448 SER A CA 1
ATOM 3677 C C . SER A 1 448 ? 31.422 24.844 -3.592 1 89.69 448 SER A C 1
ATOM 3679 O O . SER A 1 448 ? 32.5 24.594 -3.062 1 89.69 448 SER A O 1
ATOM 3681 N N . SER A 1 449 ? 31.125 26.078 -4.066 1 87.62 449 SER A N 1
ATOM 3682 C CA . SER A 1 449 ? 32.062 27.188 -4.035 1 87.62 449 SER A CA 1
ATOM 3683 C C . SER A 1 449 ? 31.469 28.422 -3.367 1 87.62 449 SER A C 1
ATOM 3685 O O . SER A 1 449 ? 30.281 28.703 -3.545 1 87.62 449 SER A O 1
ATOM 3687 N N . PRO A 1 450 ? 32.25 29.141 -2.545 1 89.75 450 PRO A N 1
ATOM 3688 C CA . PRO A 1 450 ? 31.75 30.375 -1.938 1 89.75 450 PRO A CA 1
ATOM 3689 C C . PRO A 1 450 ? 31.75 31.547 -2.914 1 89.75 450 PRO A C 1
ATOM 3691 O O . PRO A 1 450 ? 31.281 32.625 -2.57 1 89.75 450 PRO A O 1
ATOM 3694 N N . TYR A 1 451 ? 32.312 31.312 -4.109 1 90.31 451 TYR A N 1
ATOM 3695 C CA . TYR A 1 451 ? 32.375 32.406 -5.082 1 90.31 451 TYR A CA 1
ATOM 3696 C C . TYR A 1 451 ? 31.328 32.25 -6.164 1 90.31 451 TYR A C 1
ATOM 3698 O O . TYR A 1 451 ? 31.609 31.734 -7.246 1 90.31 451 TYR A O 1
ATOM 3706 N N . VAL A 1 452 ? 30.188 32.781 -5.852 1 92.06 452 VAL A N 1
ATOM 3707 C CA . VAL A 1 452 ? 29.062 32.688 -6.781 1 92.06 452 VAL A CA 1
ATOM 3708 C C . VAL A 1 452 ? 28.328 34.031 -6.859 1 92.06 452 VAL A C 1
ATOM 3710 O O . VAL A 1 452 ? 28.531 34.906 -6.016 1 92.06 452 VAL A O 1
ATOM 3713 N N . LEU A 1 453 ? 27.578 34.219 -7.914 1 92.69 453 LEU A N 1
ATOM 3714 C CA . LEU A 1 453 ? 26.609 35.312 -8.086 1 92.69 453 LEU A CA 1
ATOM 3715 C C . LEU A 1 453 ? 25.203 34.75 -8.281 1 92.69 453 LEU A C 1
ATOM 3717 O O . LEU A 1 453 ? 25.031 33.625 -8.734 1 92.69 453 LEU A O 1
ATOM 3721 N N . VAL A 1 454 ? 24.25 35.469 -7.867 1 96.06 454 VAL A N 1
ATOM 3722 C CA . VAL A 1 454 ? 22.844 35.094 -8.07 1 96.06 454 VAL A CA 1
ATOM 3723 C C . VAL A 1 454 ? 22.172 36.094 -9.016 1 96.06 454 VAL A C 1
ATOM 3725 O O . VAL A 1 454 ? 22.234 37.312 -8.789 1 96.06 454 VAL A O 1
ATOM 3728 N N . LYS A 1 455 ? 21.547 35.594 -10.055 1 96.62 455 LYS A N 1
ATOM 3729 C CA . LYS A 1 455 ? 20.812 36.438 -11 1 96.62 455 LYS A CA 1
ATOM 3730 C C . LYS A 1 455 ? 19.312 36.156 -10.906 1 96.62 455 LYS A C 1
ATOM 3732 O O . LYS A 1 455 ? 18.891 35.031 -10.734 1 96.62 455 LYS A O 1
ATOM 3737 N N . ASP A 1 456 ? 18.578 37.188 -10.914 1 97.38 456 ASP A N 1
ATOM 3738 C CA . ASP A 1 456 ? 17.125 37.062 -10.93 1 97.38 456 ASP A CA 1
ATOM 3739 C C . ASP A 1 456 ? 16.625 36.781 -12.344 1 97.38 456 ASP A C 1
ATOM 3741 O O . ASP A 1 456 ? 17.406 36.625 -13.281 1 97.38 456 ASP A O 1
ATOM 3745 N N . PRO A 1 457 ? 15.289 36.656 -12.547 1 96.94 457 PRO A N 1
ATOM 3746 C CA . PRO A 1 457 ? 14.766 36.281 -13.859 1 96.94 457 PRO A CA 1
ATOM 3747 C C . PRO A 1 457 ? 15.07 37.312 -14.938 1 96.94 457 PRO A C 1
ATOM 3749 O O . PRO A 1 457 ? 15.062 37 -16.125 1 96.94 457 PRO A O 1
ATOM 3752 N N . THR A 1 458 ? 15.352 38.531 -14.609 1 96.19 458 THR A N 1
ATOM 3753 C CA . THR A 1 458 ? 15.664 39.562 -15.57 1 96.19 458 THR A CA 1
ATOM 3754 C C . THR A 1 458 ? 17.141 39.562 -15.938 1 96.19 458 THR A C 1
ATOM 3756 O O . THR A 1 458 ? 17.578 40.25 -16.844 1 96.19 458 THR A O 1
ATOM 3759 N N . GLY A 1 459 ? 17.859 38.844 -15.211 1 95 459 GLY A N 1
ATOM 3760 C CA . GLY A 1 459 ? 19.281 38.781 -15.469 1 95 459 GLY A CA 1
ATOM 3761 C C . GLY A 1 459 ? 20.109 39.688 -14.586 1 95 459 GLY A C 1
ATOM 3762 O O . GLY A 1 459 ? 21.328 39.719 -14.695 1 95 459 GLY A O 1
ATOM 3763 N N . THR A 1 460 ? 19.516 40.344 -13.688 1 96.5 460 THR A N 1
ATOM 3764 C CA . THR A 1 460 ? 20.188 41.281 -12.781 1 96.5 460 THR A CA 1
ATOM 3765 C C . THR A 1 460 ? 20.797 40.531 -11.602 1 96.5 460 THR A C 1
ATOM 3767 O O . THR A 1 460 ? 20.172 39.656 -11.023 1 96.5 460 THR A O 1
ATOM 3770 N N . VAL A 1 461 ? 21.984 40.906 -11.297 1 95.25 461 VAL A N 1
ATOM 3771 C CA . VAL A 1 461 ? 22.625 40.344 -10.117 1 95.25 461 VAL A CA 1
ATOM 3772 C C . VAL A 1 461 ? 22 40.938 -8.852 1 95.25 461 VAL A C 1
ATOM 3774 O O . VAL A 1 461 ? 21.891 42.156 -8.719 1 95.25 461 VAL A O 1
ATOM 3777 N N . ILE A 1 462 ? 21.656 40.125 -7.969 1 95.88 462 ILE A N 1
ATOM 3778 C CA . ILE A 1 462 ? 20.984 40.625 -6.766 1 95.88 462 ILE A CA 1
ATOM 3779 C C . ILE A 1 462 ? 21.875 40.344 -5.543 1 95.88 462 ILE A C 1
ATOM 3781 O O . ILE A 1 462 ? 22.781 39.531 -5.598 1 95.88 462 ILE A O 1
ATOM 3785 N N . THR A 1 463 ? 21.547 41.125 -4.457 1 95.25 463 THR A N 1
ATOM 3786 C CA . THR A 1 463 ? 22.266 40.969 -3.203 1 95.25 463 THR A CA 1
ATOM 3787 C C . THR A 1 463 ? 22.125 39.531 -2.67 1 95.25 463 THR A C 1
ATOM 3789 O O . THR A 1 463 ? 21.016 39 -2.658 1 95.25 463 THR A O 1
ATOM 3792 N N . HIS A 1 464 ? 23.234 38.906 -2.381 1 96.38 464 HIS A N 1
ATOM 3793 C CA . HIS A 1 464 ? 23.266 37.562 -1.804 1 96.38 464 HIS A CA 1
ATOM 3794 C C . HIS A 1 464 ? 24.359 37.438 -0.749 1 96.38 464 HIS A C 1
ATOM 3796 O O . HIS A 1 464 ? 25.203 38.312 -0.618 1 96.38 464 HIS A O 1
ATOM 3802 N N . GLN A 1 465 ? 24.25 36.469 0.058 1 96.69 465 GLN A N 1
ATOM 3803 C CA . GLN A 1 465 ? 25.188 36.219 1.154 1 96.69 465 GLN A CA 1
ATOM 3804 C C . GLN A 1 465 ? 25.672 34.781 1.148 1 96.69 465 GLN A C 1
ATOM 3806 O O . GLN A 1 465 ? 24.891 33.875 0.88 1 96.69 465 GLN A O 1
ATOM 3811 N N . ILE A 1 466 ? 26.953 34.594 1.431 1 95.25 466 ILE A N 1
ATOM 3812 C CA . ILE A 1 466 ? 27.531 33.281 1.529 1 95.25 466 ILE A CA 1
ATOM 3813 C C . ILE A 1 466 ? 27.797 32.938 2.992 1 95.25 466 ILE A C 1
ATOM 3815 O O . ILE A 1 466 ? 28.578 33.625 3.66 1 95.25 466 ILE A O 1
ATOM 3819 N N . ASN A 1 467 ? 27.172 31.906 3.418 1 95.44 467 ASN A N 1
ATOM 3820 C CA . ASN A 1 467 ? 27.344 31.453 4.793 1 95.44 467 ASN A CA 1
ATOM 3821 C C . ASN A 1 467 ? 28.109 30.141 4.855 1 95.44 467 ASN A C 1
ATOM 3823 O O . ASN A 1 467 ? 28.125 29.375 3.885 1 95.44 467 ASN A O 1
ATOM 3827 N N . PRO A 1 468 ? 28.75 29.906 5.996 1 93 468 PRO A N 1
ATOM 3828 C CA . PRO A 1 468 ? 29.359 28.578 6.184 1 93 468 PRO A CA 1
ATOM 3829 C C . PRO A 1 468 ? 28.312 27.5 6.465 1 93 468 PRO A C 1
ATOM 3831 O O . PRO A 1 468 ? 27.234 27.797 6.973 1 93 468 PRO A O 1
ATOM 3834 N N . VAL A 1 469 ? 28.594 26.328 6.02 1 91.56 469 VAL A N 1
ATOM 3835 C CA . VAL A 1 469 ? 27.844 25.141 6.422 1 91.56 469 VAL A CA 1
ATOM 3836 C C . VAL A 1 469 ? 28.609 24.391 7.516 1 91.56 469 VAL A C 1
ATOM 3838 O O . VAL A 1 469 ? 29.812 24.141 7.379 1 91.56 469 VAL A O 1
ATOM 3841 N N . TRP A 1 470 ? 27.859 24.094 8.562 1 83.19 470 TRP A N 1
ATOM 3842 C CA . TRP A 1 470 ? 28.516 23.516 9.727 1 83.19 470 TRP A CA 1
ATOM 3843 C C . TRP A 1 470 ? 28.406 21.984 9.703 1 83.19 470 TRP A C 1
ATOM 3845 O O . TRP A 1 470 ? 27.391 21.438 9.289 1 83.19 470 TRP A O 1
ATOM 3855 N N . THR A 1 471 ? 29.375 21.281 9.93 1 75.38 471 THR A N 1
ATOM 3856 C CA . THR A 1 471 ? 29.391 19.828 10.117 1 75.38 471 THR A CA 1
ATOM 3857 C C . THR A 1 471 ? 29.75 19.469 11.562 1 75.38 471 THR A C 1
ATOM 3859 O O . THR A 1 471 ? 30.625 20.094 12.156 1 75.38 471 THR A O 1
ATOM 3862 N N . LEU A 1 472 ? 28.891 18.672 12.07 1 66.75 472 LEU A N 1
ATOM 3863 C CA . LEU A 1 472 ? 29.172 18.219 13.43 1 66.75 472 LEU A CA 1
ATOM 3864 C C . LEU A 1 472 ? 30.172 17.078 13.422 1 66.75 472 LEU A C 1
ATOM 3866 O O . LEU A 1 472 ? 29.953 16.062 12.75 1 66.75 472 LEU A O 1
ATOM 3870 N N . VAL A 1 473 ? 31.422 17.234 13.648 1 56.34 473 VAL A N 1
ATOM 3871 C CA . VAL A 1 473 ? 32.438 16.188 13.734 1 56.34 473 VAL A CA 1
ATOM 3872 C C . VAL A 1 473 ? 32.562 15.719 15.18 1 56.34 473 VAL A C 1
ATOM 3874 O O . VAL A 1 473 ? 32.688 16.531 16.094 1 56.34 473 VAL A O 1
ATOM 3877 N N . ASN A 1 474 ? 32.062 14.5 15.336 1 50.44 474 ASN A N 1
ATOM 3878 C CA . ASN A 1 474 ? 32.344 13.914 16.641 1 50.44 474 ASN A CA 1
ATOM 3879 C C . ASN A 1 474 ? 33.781 13.43 16.75 1 50.44 474 ASN A C 1
ATOM 3881 O O . ASN A 1 474 ? 34.188 12.516 16.031 1 50.44 474 ASN A O 1
ATOM 3885 N N . ASP A 1 475 ? 34.781 14.227 16.969 1 45.12 475 ASP A N 1
ATOM 3886 C CA . ASP A 1 475 ? 36.125 13.68 17.109 1 45.12 475 ASP A CA 1
ATOM 3887 C C . ASP A 1 475 ? 36.094 12.312 17.781 1 45.12 475 ASP A C 1
ATOM 3889 O O . ASP A 1 475 ? 36.469 11.297 17.172 1 45.12 475 ASP A O 1
ATOM 3893 N N . ASP A 1 476 ? 36.656 12.32 19.25 1 38.56 476 ASP A N 1
ATOM 3894 C CA . ASP A 1 476 ? 37 11.102 19.969 1 38.56 476 ASP A CA 1
ATOM 3895 C C . ASP A 1 476 ? 35.781 10.234 20.234 1 38.56 476 ASP A C 1
ATOM 3897 O O . ASP A 1 476 ? 34.719 10.758 20.609 1 38.56 476 ASP A O 1
ATOM 3901 N N . ALA A 1 477 ? 35.906 8.938 19.828 1 40.06 477 ALA A N 1
ATOM 3902 C CA . ALA A 1 477 ? 34.969 7.852 20.172 1 40.06 477 ALA A CA 1
ATOM 3903 C C . ALA A 1 477 ? 34.281 8.117 21.516 1 40.06 477 ALA A C 1
ATOM 3905 O O . ALA A 1 477 ? 33.312 7.434 21.875 1 40.06 477 ALA A O 1
ATOM 3906 N N . HIS A 1 478 ? 34.906 8.789 22.344 1 37.53 478 HIS A N 1
ATOM 3907 C CA . HIS A 1 478 ? 34.531 8.938 23.75 1 37.53 478 HIS A CA 1
ATOM 3908 C C . HIS A 1 478 ? 33.906 10.305 24.016 1 37.53 478 HIS A C 1
ATOM 3910 O O . HIS A 1 478 ? 33.5 10.594 25.141 1 37.53 478 HIS A O 1
ATOM 3916 N N . SER A 1 479 ? 34.031 11.305 23.109 1 41.5 479 SER A N 1
ATOM 3917 C CA . SER A 1 479 ? 33.562 12.594 23.594 1 41.5 479 SER A CA 1
ATOM 3918 C C . SER A 1 479 ? 32.094 12.82 23.234 1 41.5 479 SER A C 1
ATOM 3920 O O . SER A 1 479 ? 31.703 12.664 22.078 1 41.5 479 SER A O 1
ATOM 3922 N N . GLU A 1 480 ? 31.25 12.82 24.031 1 47.81 480 GLU A N 1
ATOM 3923 C CA . GLU A 1 480 ? 29.828 13.117 24.141 1 47.81 480 GLU A CA 1
ATOM 3924 C C . GLU A 1 480 ? 29.484 14.422 23.438 1 47.81 480 GLU A C 1
ATOM 3926 O O . GLU A 1 480 ? 28.297 14.75 23.266 1 47.81 480 GLU A O 1
ATOM 3931 N N . HIS A 1 481 ? 30.547 15.352 23.203 1 52.72 481 HIS A N 1
ATOM 3932 C CA . HIS A 1 481 ? 30.188 16.688 22.734 1 52.72 481 HIS A CA 1
ATOM 3933 C C . HIS A 1 481 ? 30.734 16.953 21.344 1 52.72 481 HIS A C 1
ATOM 3935 O O . HIS A 1 481 ? 31.938 16.812 21.109 1 52.72 481 HIS A O 1
ATOM 3941 N N . GLY A 1 482 ? 30.078 16.922 20.297 1 56.94 482 GLY A N 1
ATOM 3942 C CA . GLY A 1 482 ? 30.484 17.234 18.938 1 56.94 482 GLY A CA 1
ATOM 3943 C C . GLY A 1 482 ? 30.797 18.688 18.719 1 56.94 482 GLY A C 1
ATOM 3944 O O . GLY A 1 482 ? 30.328 19.547 19.484 1 56.94 482 GLY A O 1
ATOM 3945 N N . GLU A 1 483 ? 32 19.094 18.156 1 63.38 483 GLU A N 1
ATOM 3946 C CA . GLU A 1 483 ? 32.344 20.453 17.734 1 63.38 483 GLU A CA 1
ATOM 3947 C C . GLU A 1 483 ? 31.891 20.719 16.297 1 63.38 483 GLU A C 1
ATOM 3949 O O . GLU A 1 483 ? 31.875 19.812 15.477 1 63.38 483 GLU A O 1
ATOM 3954 N N . LEU A 1 484 ? 31.344 22.047 16.141 1 74.38 484 LEU A N 1
ATOM 3955 C CA . LEU A 1 484 ? 30.938 22.438 14.797 1 74.38 484 LEU A CA 1
ATOM 3956 C C . LEU A 1 484 ? 32.125 22.938 13.984 1 74.38 484 LEU A C 1
ATOM 3958 O O . LEU A 1 484 ? 32.875 23.797 14.453 1 74.38 484 LEU A O 1
ATOM 3962 N N . PHE A 1 485 ? 32.438 22.328 12.898 1 75.62 485 PHE A N 1
ATOM 3963 C CA . PHE A 1 485 ? 33.469 22.766 11.969 1 75.62 485 PHE A CA 1
ATOM 3964 C C . PHE A 1 485 ? 32.875 23.188 10.641 1 75.62 485 PHE A C 1
ATOM 3966 O O . PHE A 1 485 ? 31.75 22.766 10.297 1 75.62 485 PHE A O 1
ATOM 3973 N N . TYR A 1 486 ? 33.625 24.109 10.031 1 80.5 486 TYR A N 1
ATOM 3974 C CA . TYR A 1 486 ? 33.219 24.516 8.688 1 80.5 486 TYR A CA 1
ATOM 3975 C C . TYR A 1 486 ? 33.312 23.344 7.723 1 80.5 486 TYR A C 1
ATOM 3977 O O . TYR A 1 486 ? 34.25 22.547 7.777 1 80.5 486 TYR A O 1
ATOM 3985 N N . SER A 1 487 ? 32.344 23.297 6.906 1 84.94 487 SER A N 1
ATOM 3986 C CA . SER A 1 487 ? 32.5 22.406 5.77 1 84.94 487 SER A CA 1
ATOM 3987 C C . SER A 1 487 ? 33.438 22.969 4.73 1 84.94 487 SER A C 1
ATOM 3989 O O . SER A 1 487 ? 33.438 24.188 4.469 1 84.94 487 SER A O 1
ATOM 3991 N N . LYS A 1 488 ? 34.281 22.188 4.18 1 79.62 488 LYS A N 1
ATOM 3992 C CA . LYS A 1 488 ? 35.25 22.656 3.201 1 79.62 488 LYS A CA 1
ATOM 3993 C C . LYS A 1 488 ? 34.625 22.734 1.808 1 79.62 488 LYS A C 1
ATOM 3995 O O . LYS A 1 488 ? 35.062 23.531 0.976 1 79.62 488 LYS A O 1
ATOM 4000 N N . ASN A 1 489 ? 33.656 22.016 1.652 1 84.19 489 ASN A N 1
ATOM 4001 C CA . ASN A 1 489 ? 33.188 21.891 0.279 1 84.19 489 ASN A CA 1
ATOM 4002 C C . ASN A 1 489 ? 31.719 22.281 0.153 1 84.19 489 ASN A C 1
ATOM 4004 O O . ASN A 1 489 ? 31.109 22.094 -0.906 1 84.19 489 ASN A O 1
ATOM 4008 N N . ASN A 1 490 ? 31.141 22.75 1.191 1 91 490 ASN A N 1
ATOM 4009 C CA . ASN A 1 490 ? 29.75 23.141 1.149 1 91 490 ASN A CA 1
ATOM 4010 C C . ASN A 1 490 ? 29.547 24.562 1.702 1 91 490 ASN A C 1
ATOM 4012 O O . ASN A 1 490 ? 30.078 24.891 2.76 1 91 490 ASN A O 1
ATOM 4016 N N . PHE A 1 491 ? 28.875 25.312 1.012 1 92.5 491 PHE A N 1
ATOM 4017 C CA . PHE A 1 491 ? 28.547 26.688 1.412 1 92.5 491 PHE A CA 1
ATOM 4018 C C . PHE A 1 491 ? 27.062 26.969 1.199 1 92.5 491 PHE A C 1
ATOM 4020 O O . PHE A 1 491 ? 26.406 26.328 0.37 1 92.5 491 PHE A O 1
ATOM 4027 N N . GLU A 1 492 ? 26.547 27.797 1.937 1 95.5 492 GLU A N 1
ATOM 4028 C CA . GLU A 1 492 ? 25.156 28.188 1.807 1 95.5 492 GLU A CA 1
ATOM 4029 C C . GLU A 1 492 ? 25.016 29.578 1.184 1 95.5 492 GLU A C 1
ATOM 4031 O O . GLU A 1 492 ? 25.625 30.531 1.66 1 95.5 492 GLU A O 1
ATOM 4036 N N . VAL A 1 493 ? 24.328 29.672 0.105 1 95.81 493 VAL A N 1
ATOM 4037 C CA . VAL A 1 493 ? 23.984 30.953 -0.509 1 95.81 493 VAL A CA 1
ATOM 4038 C C . VAL A 1 493 ? 22.594 31.391 -0.059 1 95.81 493 VAL A C 1
ATOM 4040 O O . VAL A 1 493 ? 21.641 30.625 -0.173 1 95.81 493 VAL A O 1
ATOM 4043 N N . VAL A 1 494 ? 22.531 32.594 0.458 1 97.69 494 VAL A N 1
ATOM 4044 C CA . VAL A 1 494 ? 21.25 33.125 0.914 1 97.69 494 VAL A CA 1
ATOM 4045 C C . VAL A 1 494 ? 20.906 34.406 0.135 1 97.69 494 VAL A C 1
ATOM 4047 O O . VAL A 1 494 ? 21.766 35.281 -0.028 1 97.69 494 VAL A O 1
ATOM 4050 N N . PHE A 1 495 ? 19.766 34.5 -0.396 1 97.44 495 PHE A N 1
ATOM 4051 C CA . PHE A 1 495 ? 19.281 35.719 -1.054 1 97.44 495 PHE A CA 1
ATOM 4052 C C . PHE A 1 495 ? 17.781 35.875 -0.867 1 97.44 495 PHE A C 1
ATOM 4054 O O . PHE A 1 495 ? 17.094 34.938 -0.469 1 97.44 495 PHE A O 1
ATOM 4061 N N . ILE A 1 496 ? 17.25 37 -0.992 1 97.69 496 ILE A N 1
ATOM 4062 C CA . ILE A 1 496 ? 15.812 37.281 -0.907 1 97.69 496 ILE A CA 1
ATOM 4063 C C . ILE A 1 496 ? 15.219 37.375 -2.311 1 97.69 496 ILE A C 1
ATOM 4065 O O . ILE A 1 496 ? 15.602 38.25 -3.092 1 97.69 496 ILE A O 1
ATOM 4069 N N . ALA A 1 497 ? 14.336 36.469 -2.678 1 97.62 497 ALA A N 1
ATOM 4070 C CA . ALA A 1 497 ? 13.68 36.438 -3.98 1 97.62 497 ALA A CA 1
ATOM 4071 C C . ALA A 1 497 ? 12.398 37.281 -3.957 1 97.62 497 ALA A C 1
ATOM 4073 O O . ALA A 1 497 ? 11.664 37.25 -2.967 1 97.62 497 ALA A O 1
ATOM 4074 N N . ASN A 1 498 ? 12.188 38.031 -4.992 1 96.25 498 ASN A N 1
ATOM 4075 C CA . ASN A 1 498 ? 10.922 38.719 -5.234 1 96.25 498 ASN A CA 1
ATOM 4076 C C . ASN A 1 498 ? 10.039 37.906 -6.191 1 96.25 498 ASN A C 1
ATOM 4078 O O . ASN A 1 498 ? 10.359 37.781 -7.375 1 96.25 498 ASN A O 1
ATOM 4082 N N . LEU A 1 499 ? 8.914 37.469 -5.727 1 97.44 499 LEU A N 1
ATOM 4083 C CA . LEU A 1 499 ? 8.094 36.531 -6.512 1 97.44 499 LEU A CA 1
ATOM 4084 C C . LEU A 1 499 ? 6.715 37.125 -6.77 1 97.44 499 LEU A C 1
ATOM 4086 O O . LEU A 1 499 ? 6.109 37.719 -5.871 1 97.44 499 LEU A O 1
ATOM 4090 N N . ASP A 1 500 ? 6.238 37 -7.953 1 97.5 500 ASP A N 1
ATOM 4091 C CA . ASP A 1 500 ? 4.898 37.438 -8.344 1 97.5 500 ASP A CA 1
ATOM 4092 C C . ASP A 1 500 ? 3.84 36.469 -7.781 1 97.5 500 ASP A C 1
ATOM 4094 O O . ASP A 1 500 ? 4.164 35.375 -7.332 1 97.5 500 ASP A O 1
ATOM 4098 N N . PRO A 1 501 ? 2.518 37 -7.766 1 97.38 501 PRO A N 1
ATOM 4099 C CA . PRO A 1 501 ? 1.438 36.125 -7.289 1 97.38 501 PRO A CA 1
ATOM 4100 C C . PRO A 1 501 ? 1.265 34.875 -8.148 1 97.38 501 PRO A C 1
ATOM 4102 O O . PRO A 1 501 ? 1.214 34.969 -9.375 1 97.38 501 PRO A O 1
ATOM 4105 N N . LEU A 1 502 ? 1.11 33.719 -7.523 1 98.12 502 LEU A N 1
ATOM 4106 C CA . LEU A 1 502 ? 0.944 32.469 -8.258 1 98.12 502 LEU A CA 1
ATOM 4107 C C . LEU A 1 502 ? 1.854 32.438 -9.477 1 98.12 502 LEU A C 1
ATOM 4109 O O . LEU A 1 502 ? 1.382 32.531 -10.609 1 98.12 502 LEU A O 1
ATOM 4113 N N . SER A 1 503 ? 3.137 32.094 -9.234 1 98.31 503 SER A N 1
ATOM 4114 C CA . SER A 1 503 ? 4.082 32.25 -10.336 1 98.31 503 SER A CA 1
ATOM 4115 C C . SER A 1 503 ? 5.254 31.266 -10.195 1 98.31 503 SER A C 1
ATOM 4117 O O . SER A 1 503 ? 5.461 30.688 -9.133 1 98.31 503 SER A O 1
ATOM 4119 N N . LEU A 1 504 ? 5.891 31.016 -11.258 1 98.25 504 LEU A N 1
ATOM 4120 C CA . LEU A 1 504 ? 7.188 30.359 -11.328 1 98.25 504 LEU A CA 1
ATOM 4121 C C . LEU A 1 504 ? 8.25 31.297 -11.891 1 98.25 504 LEU A C 1
ATOM 4123 O O . LEU A 1 504 ? 8 32 -12.867 1 98.25 504 LEU A O 1
ATOM 4127 N N . ALA A 1 505 ? 9.406 31.359 -11.25 1 98.25 505 ALA A N 1
ATOM 4128 C CA . ALA A 1 505 ? 10.469 32.281 -11.672 1 98.25 505 ALA A CA 1
ATOM 4129 C C . ALA A 1 505 ? 11.828 31.562 -11.672 1 98.25 505 ALA A C 1
ATOM 4131 O O . ALA A 1 505 ? 12.156 30.844 -10.727 1 98.25 505 ALA A O 1
ATOM 4132 N N . LEU A 1 506 ? 12.578 31.797 -12.727 1 97.88 506 LEU A N 1
ATOM 4133 C CA . LEU A 1 506 ? 13.883 31.156 -12.883 1 97.88 506 LEU A CA 1
ATOM 4134 C C . LEU A 1 506 ? 14.992 32.062 -12.344 1 97.88 506 LEU A C 1
ATOM 4136 O O . LEU A 1 506 ? 15.117 33.219 -12.766 1 97.88 506 LEU A O 1
ATOM 4140 N N . TYR A 1 507 ? 15.742 31.609 -11.398 1 97.75 507 TYR A N 1
ATOM 4141 C CA . TYR A 1 507 ? 16.953 32.25 -10.883 1 97.75 507 TYR A CA 1
ATOM 4142 C C . TYR A 1 507 ? 18.188 31.438 -11.266 1 97.75 507 TYR A C 1
ATOM 4144 O O . TYR A 1 507 ? 18.109 30.234 -11.523 1 97.75 507 TYR A O 1
ATOM 4152 N N . GLU A 1 508 ? 19.297 32.125 -11.305 1 96.56 508 GLU A N 1
ATOM 4153 C CA . GLU A 1 508 ? 20.531 31.438 -11.68 1 96.56 508 GLU A CA 1
ATOM 4154 C C . GLU A 1 508 ? 21.625 31.688 -10.648 1 96.56 508 GLU A C 1
ATOM 4156 O O . GLU A 1 508 ? 21.766 32.812 -10.133 1 96.56 508 GLU A O 1
ATOM 4161 N N . VAL A 1 509 ? 22.281 30.719 -10.227 1 95.38 509 VAL A N 1
ATOM 4162 C CA . VAL A 1 509 ? 23.469 30.781 -9.391 1 95.38 509 VAL A CA 1
ATOM 4163 C C . VAL A 1 509 ? 24.703 30.469 -10.227 1 95.38 509 VAL A C 1
ATOM 4165 O O . VAL A 1 509 ? 24.875 29.344 -10.695 1 95.38 509 VAL A O 1
ATOM 4168 N N . ILE A 1 510 ? 25.547 31.438 -10.367 1 92.69 510 ILE A N 1
ATOM 4169 C CA . ILE A 1 510 ? 26.641 31.328 -11.328 1 92.69 510 ILE A CA 1
ATOM 4170 C C . ILE A 1 510 ? 27.969 31.391 -10.594 1 92.69 510 ILE A C 1
ATOM 4172 O O . ILE A 1 510 ? 28.219 32.312 -9.805 1 92.69 510 ILE A O 1
ATOM 4176 N N . GLY A 1 511 ? 28.781 30.422 -10.875 1 88.38 511 GLY A N 1
ATOM 4177 C CA . GLY A 1 511 ? 30.125 30.438 -10.32 1 88.38 511 GLY A CA 1
ATOM 4178 C C . GLY A 1 511 ? 30.984 31.578 -10.859 1 88.38 511 GLY A C 1
ATOM 4179 O O . GLY A 1 511 ? 30.875 31.938 -12.031 1 88.38 511 GLY A O 1
ATOM 4180 N N . GLN A 1 512 ? 31.75 32.156 -9.93 1 83 512 GLN A N 1
ATOM 4181 C CA . GLN A 1 512 ? 32.688 33.219 -10.312 1 83 512 GLN A CA 1
ATOM 4182 C C . GLN A 1 512 ? 34.125 32.781 -10.062 1 83 512 GLN A C 1
ATOM 4184 O O . GLN A 1 512 ? 34.406 31.953 -9.203 1 83 512 GLN A O 1
ATOM 4189 N N . ALA A 1 513 ? 34.969 33.188 -11.07 1 68.38 513 ALA A N 1
ATOM 4190 C CA . ALA A 1 513 ? 36.375 32.875 -10.891 1 68.38 513 ALA A CA 1
ATOM 4191 C C . ALA A 1 513 ? 36.969 33.625 -9.688 1 68.38 513 ALA A C 1
ATOM 4193 O O . ALA A 1 513 ? 37.781 33.062 -8.938 1 68.38 513 ALA A O 1
ATOM 4194 N N . GLU A 1 514 ? 36.75 35.031 -9.656 1 62.97 514 GLU A N 1
ATOM 4195 C CA . GLU A 1 514 ? 37.469 35.812 -8.664 1 62.97 514 GLU A CA 1
ATOM 4196 C C . GLU A 1 514 ? 36.594 36.125 -7.461 1 62.97 514 GLU A C 1
ATOM 4198 O O . GLU A 1 514 ? 35.375 36.125 -7.566 1 62.97 514 GLU A O 1
ATOM 4203 N N . SER A 1 515 ? 37.156 36.156 -6.172 1 58.38 515 SER A N 1
ATOM 4204 C CA . SER A 1 515 ? 36.656 36.312 -4.816 1 58.38 515 SER A CA 1
ATOM 4205 C C . SER A 1 515 ? 35.906 37.656 -4.656 1 58.38 515 SER A C 1
ATOM 4207 O O . SER A 1 515 ? 36.531 38.688 -4.594 1 58.38 515 SER A O 1
ATOM 4209 N N . SER A 1 516 ? 35.031 37.938 -5.418 1 58.47 516 SER A N 1
ATOM 4210 C CA . SER A 1 516 ? 34.406 39.188 -4.949 1 58.47 516 SER A CA 1
ATOM 4211 C C . SER A 1 516 ? 33.875 39.031 -3.521 1 58.47 516 SER A C 1
ATOM 4213 O O . SER A 1 516 ? 33.125 38.094 -3.225 1 58.47 516 SER A O 1
ATOM 4215 N N . ASN A 1 517 ? 34.562 39.688 -2.441 1 62.75 517 ASN A N 1
ATOM 4216 C CA . ASN A 1 517 ? 34.625 39.625 -0.985 1 62.75 517 ASN A CA 1
ATOM 4217 C C . ASN A 1 517 ? 33.312 40.156 -0.368 1 62.75 517 ASN A C 1
ATOM 4219 O O . ASN A 1 517 ? 32.969 39.812 0.762 1 62.75 517 ASN A O 1
ATOM 4223 N N . THR A 1 518 ? 32.375 40.688 -1.142 1 78.25 518 THR A N 1
ATOM 4224 C CA . THR A 1 518 ? 31.375 41.438 -0.381 1 78.25 518 THR A CA 1
ATOM 4225 C C . THR A 1 518 ? 30.219 40.531 0.02 1 78.25 518 THR A C 1
ATOM 4227 O O . THR A 1 518 ? 29.469 40.844 0.942 1 78.25 518 THR A O 1
ATOM 4230 N N . ALA A 1 519 ? 30.109 39.406 -0.557 1 90.5 519 ALA A N 1
ATOM 4231 C CA . ALA A 1 519 ? 28.969 38.562 -0.252 1 90.5 519 ALA A CA 1
ATOM 4232 C C . ALA A 1 519 ? 29.312 37.562 0.85 1 90.5 519 ALA A C 1
ATOM 4234 O O . ALA A 1 519 ? 28.422 36.969 1.453 1 90.5 519 ALA A O 1
ATOM 4235 N N . ILE A 1 520 ? 30.531 37.438 1.183 1 91.81 520 ILE A N 1
ATOM 4236 C CA . ILE A 1 520 ? 30.969 36.438 2.152 1 91.81 520 ILE A CA 1
ATOM 4237 C C . ILE A 1 520 ? 30.688 36.938 3.568 1 91.81 520 ILE A C 1
ATOM 4239 O O . ILE A 1 520 ? 31.078 38.031 3.93 1 91.81 520 ILE A O 1
ATOM 4243 N N . ALA A 1 521 ? 30.094 36.125 4.371 1 94.69 521 ALA A N 1
ATOM 4244 C CA . ALA A 1 521 ? 29.703 36.5 5.723 1 94.69 521 ALA A CA 1
ATOM 4245 C C . ALA A 1 521 ? 30.906 36.531 6.656 1 94.69 521 ALA A C 1
ATOM 4247 O O . ALA A 1 521 ? 31.938 35.906 6.371 1 94.69 521 ALA A O 1
ATOM 4248 N N . THR A 1 522 ? 30.766 37.281 7.688 1 94.12 522 THR A N 1
ATOM 4249 C CA . THR A 1 522 ? 31.719 37.281 8.789 1 94.12 522 THR A CA 1
ATOM 4250 C C . THR A 1 522 ? 31.234 36.406 9.93 1 94.12 522 THR A C 1
ATOM 4252 O O . THR A 1 522 ? 30.047 36.375 10.258 1 94.12 522 THR A O 1
ATOM 4255 N N . VAL A 1 523 ? 32.188 35.688 10.5 1 93.75 523 VAL A N 1
ATOM 4256 C CA . VAL A 1 523 ? 31.797 34.719 11.531 1 93.75 523 VAL A CA 1
ATOM 4257 C C . VAL A 1 523 ? 32.469 35.094 12.852 1 93.75 523 VAL A C 1
ATOM 4259 O O . VAL A 1 523 ? 33.656 35.375 12.891 1 93.75 523 VAL A O 1
ATOM 4262 N N . TYR A 1 524 ? 31.672 35.156 13.883 1 93.25 524 TYR A N 1
ATOM 4263 C CA . TYR A 1 524 ? 32.156 35.281 15.25 1 93.25 524 TYR A CA 1
ATOM 4264 C C . TYR A 1 524 ? 31.891 34.031 16.047 1 93.25 524 TYR A C 1
ATOM 4266 O O . TYR A 1 524 ? 30.797 33.438 15.961 1 93.25 524 TYR A O 1
ATOM 4274 N N . LYS A 1 525 ? 32.812 33.562 16.719 1 89.81 525 LYS A N 1
ATOM 4275 C CA . LYS A 1 525 ? 32.656 32.344 17.531 1 89.81 525 LYS A CA 1
ATOM 4276 C C . LYS A 1 525 ? 33.344 32.5 18.891 1 89.81 525 LYS A C 1
ATOM 4278 O O . LYS A 1 525 ? 34.375 33.156 18.984 1 89.81 525 LYS A O 1
ATOM 4283 N N . ASN A 1 526 ? 32.781 31.984 19.906 1 85.25 526 ASN A N 1
ATOM 4284 C CA . ASN A 1 526 ? 33.438 32 21.203 1 85.25 526 ASN A CA 1
ATOM 4285 C C . ASN A 1 526 ? 34.375 30.797 21.359 1 85.25 526 ASN A C 1
ATOM 4287 O O . ASN A 1 526 ? 35.25 30.812 22.219 1 85.25 526 ASN A O 1
ATOM 4291 N N . GLY A 1 527 ? 34.156 29.75 20.625 1 75.88 527 GLY A N 1
ATOM 4292 C CA . GLY A 1 527 ? 35.062 28.609 20.672 1 75.88 527 GLY A CA 1
ATOM 4293 C C . GLY A 1 527 ? 36.312 28.766 19.828 1 75.88 527 GLY A C 1
ATOM 4294 O O . GLY A 1 527 ? 36.719 29.891 19.5 1 75.88 527 GLY A O 1
ATOM 4295 N N . LYS A 1 528 ? 36.969 27.625 19.547 1 74.19 528 LYS A N 1
ATOM 4296 C CA . LYS A 1 528 ? 38.188 27.594 18.766 1 74.19 528 LYS A CA 1
ATOM 4297 C C . LYS A 1 528 ? 37.906 27.969 17.312 1 74.19 528 LYS A C 1
ATOM 4299 O O . LYS A 1 528 ? 36.906 27.531 16.719 1 74.19 528 LYS A O 1
ATOM 4304 N N . LEU A 1 529 ? 38.656 28.953 16.906 1 77 529 LEU A N 1
ATOM 4305 C CA . LEU A 1 529 ? 38.562 29.328 15.508 1 77 529 LEU A CA 1
ATOM 4306 C C . LEU A 1 529 ? 39.188 28.25 14.609 1 77 529 LEU A C 1
ATOM 4308 O O . LEU A 1 529 ? 40.125 27.562 15.016 1 77 529 LEU A O 1
ATOM 4312 N N . ASP A 1 530 ? 38.469 28 13.539 1 72.69 530 ASP A N 1
ATOM 4313 C CA . ASP A 1 530 ? 38.938 27.016 12.586 1 72.69 530 ASP A CA 1
ATOM 4314 C C . ASP A 1 530 ? 40.219 27.484 11.914 1 72.69 530 ASP A C 1
ATOM 4316 O O . ASP A 1 530 ? 40.25 28.562 11.305 1 72.69 530 ASP A O 1
ATOM 4320 N N . ASN A 1 531 ? 41.344 26.766 12.023 1 66.19 531 ASN A N 1
ATOM 4321 C CA . ASN A 1 531 ? 42.656 27.125 11.484 1 66.19 531 ASN A CA 1
ATOM 4322 C C . ASN A 1 531 ? 42.781 26.719 10.023 1 66.19 531 ASN A C 1
ATOM 4324 O O . ASN A 1 531 ? 43.781 27.047 9.375 1 66.19 531 ASN A O 1
ATOM 4328 N N . ARG A 1 532 ? 41.844 26.172 9.57 1 65.81 532 ARG A N 1
ATOM 4329 C CA . ARG A 1 532 ? 41.906 25.781 8.164 1 65.81 532 ARG A CA 1
ATOM 4330 C C . ARG A 1 532 ? 41.656 26.984 7.258 1 65.81 532 ARG A C 1
ATOM 4332 O O . ARG A 1 532 ? 41.094 27.984 7.684 1 65.81 532 ARG A O 1
ATOM 4339 N N . ASN A 1 533 ? 42.312 26.891 6.102 1 70.81 533 ASN A N 1
ATOM 4340 C CA . ASN A 1 533 ? 42.125 27.922 5.086 1 70.81 533 ASN A CA 1
ATOM 4341 C C . ASN A 1 533 ? 40.656 27.969 4.629 1 70.81 533 ASN A C 1
ATOM 4343 O O . ASN A 1 533 ? 40.219 27.156 3.814 1 70.81 533 ASN A O 1
ATOM 4347 N N . VAL A 1 534 ? 39.844 28.828 5.441 1 79.25 534 VAL A N 1
ATOM 4348 C CA . VAL A 1 534 ? 38.438 29 5.102 1 79.25 534 VAL A CA 1
ATOM 4349 C C . VAL A 1 534 ? 38.219 30.406 4.551 1 79.25 534 VAL A C 1
ATOM 4351 O O . VAL A 1 534 ? 38.969 31.328 4.867 1 79.25 534 VAL A O 1
ATOM 4354 N N . PRO A 1 535 ? 37.281 30.531 3.691 1 85.12 535 PRO A N 1
ATOM 4355 C CA . PRO A 1 535 ? 37.031 31.812 3.033 1 85.12 535 PRO A CA 1
ATOM 4356 C C . PRO A 1 535 ? 36.375 32.844 3.951 1 85.12 535 PRO A C 1
ATOM 4358 O O . PRO A 1 535 ? 36.156 33.969 3.562 1 85.12 535 PRO A O 1
ATOM 4361 N N . PHE A 1 536 ? 36.094 32.531 5.168 1 89.94 536 PHE A N 1
ATOM 4362 C CA . PHE A 1 536 ? 35.344 33.406 6.066 1 89.94 536 PHE A CA 1
ATOM 4363 C C . PHE A 1 536 ? 36.312 34.156 7.016 1 89.94 536 PHE A C 1
ATOM 4365 O O . PHE A 1 536 ? 37.281 33.562 7.496 1 89.94 536 PHE A O 1
ATOM 4372 N N . ASP A 1 537 ? 36 35.375 7.16 1 88.69 537 ASP A N 1
ATOM 4373 C CA . ASP A 1 537 ? 36.688 36.125 8.227 1 88.69 537 ASP A CA 1
ATOM 4374 C C . ASP A 1 537 ? 36.188 35.656 9.602 1 88.69 537 ASP A C 1
ATOM 4376 O O . ASP A 1 537 ? 34.969 35.719 9.875 1 88.69 537 ASP A O 1
ATOM 4380 N N . GLN A 1 538 ? 37.031 35.25 10.461 1 90.12 538 GLN A N 1
ATOM 4381 C CA . GLN A 1 538 ? 36.688 34.719 11.773 1 90.12 538 GLN A CA 1
ATOM 4382 C C . GLN A 1 538 ? 37.188 35.656 12.891 1 90.12 538 GLN A C 1
ATOM 4384 O O . GLN A 1 538 ? 38.312 36.125 12.844 1 90.12 538 GLN A O 1
ATOM 4389 N N . GLN A 1 539 ? 36.312 35.875 13.758 1 89.94 539 GLN A N 1
ATOM 4390 C CA . GLN A 1 539 ? 36.656 36.656 14.945 1 89.94 539 GLN A CA 1
ATOM 4391 C C . GLN A 1 539 ? 36.062 36.031 16.203 1 89.94 539 GLN A C 1
ATOM 4393 O O . GLN A 1 539 ? 35.156 35.188 16.125 1 89.94 539 GLN A O 1
ATOM 4398 N N . LYS A 1 540 ? 36.531 36.375 17.281 1 90.5 540 LYS A N 1
ATOM 4399 C CA . LYS A 1 540 ? 36 35.906 18.547 1 90.5 540 LYS A CA 1
ATOM 4400 C C . LYS A 1 540 ? 34.812 36.781 19 1 90.5 540 LYS A C 1
ATOM 4402 O O . LYS A 1 540 ? 34.812 38 18.766 1 90.5 540 LYS A O 1
ATOM 4407 N N . VAL A 1 541 ? 33.969 36.125 19.531 1 90.06 541 VAL A N 1
ATOM 4408 C CA . VAL A 1 541 ? 32.844 36.875 20.094 1 90.06 541 VAL A CA 1
ATOM 4409 C C . VAL A 1 541 ? 33.344 37.812 21.219 1 90.06 541 VAL A C 1
ATOM 4411 O O . VAL A 1 541 ? 34.094 37.344 22.109 1 90.06 541 VAL A O 1
ATOM 4414 N N . LYS A 1 542 ? 32.969 38.969 21.141 1 85.75 542 LYS A N 1
ATOM 4415 C CA . LYS A 1 542 ? 33.375 39.938 22.156 1 85.75 542 LYS A CA 1
ATOM 4416 C C . LYS A 1 542 ? 32.625 39.688 23.469 1 85.75 542 LYS A C 1
ATOM 4418 O O . LYS A 1 542 ? 31.547 39.125 23.469 1 85.75 542 LYS A O 1
ATOM 4423 N N . GLU A 1 543 ? 33.219 40.219 24.531 1 86.75 543 GLU A N 1
ATOM 4424 C CA . GLU A 1 543 ? 32.562 40.094 25.828 1 86.75 543 GLU A CA 1
ATOM 4425 C C . GLU A 1 543 ? 31.359 41.031 25.922 1 86.75 543 GLU A C 1
ATOM 4427 O O . GLU A 1 543 ? 31.359 42.125 25.344 1 86.75 543 GLU A O 1
ATOM 4432 N N . GLY A 1 544 ? 30.344 40.531 26.625 1 89.56 544 GLY A N 1
ATOM 4433 C CA . GLY A 1 544 ? 29.125 41.344 26.812 1 89.56 544 GLY A CA 1
ATOM 4434 C C . GLY A 1 544 ? 27.953 40.812 26 1 89.56 544 GLY A C 1
ATOM 4435 O O . GLY A 1 544 ? 28.016 39.75 25.422 1 89.56 544 GLY A O 1
ATOM 4436 N N . ASP A 1 545 ? 26.969 41.688 25.984 1 93.81 545 ASP A N 1
ATOM 4437 C CA . ASP A 1 545 ? 25.75 41.312 25.266 1 93.81 545 ASP A CA 1
ATOM 4438 C C . ASP A 1 545 ? 25.938 41.438 23.75 1 93.81 545 ASP A C 1
ATOM 4440 O O . ASP A 1 545 ? 26.781 42.219 23.281 1 93.81 545 ASP A O 1
ATOM 4444 N N . ILE A 1 546 ? 25.266 40.656 23.094 1 96 546 ILE A N 1
ATOM 4445 C CA . ILE A 1 546 ? 25.297 40.656 21.625 1 96 546 ILE A CA 1
ATOM 4446 C C . ILE A 1 546 ? 24.094 41.438 21.094 1 96 546 ILE A C 1
ATOM 4448 O O . ILE A 1 546 ? 22.984 41.344 21.641 1 96 546 ILE A O 1
ATOM 4452 N N . GLN A 1 547 ? 24.312 42.188 20.078 1 96.62 547 GLN A N 1
ATOM 4453 C CA . GLN A 1 547 ? 23.234 42.969 19.484 1 96.62 547 GLN A CA 1
ATOM 4454 C C . GLN A 1 547 ? 23.188 42.781 17.969 1 96.62 547 GLN A C 1
ATOM 4456 O O . GLN A 1 547 ? 24.203 42.906 17.297 1 96.62 547 GLN A O 1
ATOM 4461 N N . LEU A 1 548 ? 22.094 42.375 17.484 1 97 548 LEU A N 1
ATOM 4462 C CA . LEU A 1 548 ? 21.812 42.375 16.062 1 97 548 LEU A CA 1
ATOM 4463 C C . LEU A 1 548 ? 20.844 43.5 15.703 1 97 548 LEU A C 1
ATOM 4465 O O . LEU A 1 548 ? 19.953 43.844 16.5 1 97 548 LEU A O 1
ATOM 4469 N N . GLU A 1 549 ? 21 44.062 14.531 1 95.31 549 GLU A N 1
ATOM 4470 C CA . GLU A 1 549 ? 20.125 45.156 14.188 1 95.31 549 GLU A CA 1
ATOM 4471 C C . GLU A 1 549 ? 19.859 45.219 12.688 1 95.31 549 GLU A C 1
ATOM 4473 O O . GLU A 1 549 ? 20.719 44.812 11.891 1 95.31 549 GLU A O 1
ATOM 4478 N N . ASN A 1 550 ? 18.734 45.562 12.312 1 96.5 550 ASN A N 1
ATOM 4479 C CA . ASN A 1 550 ? 18.375 45.969 10.953 1 96.5 550 ASN A CA 1
ATOM 4480 C C . ASN A 1 550 ? 17.734 47.344 10.93 1 96.5 550 ASN A C 1
ATOM 4482 O O . ASN A 1 550 ? 17.922 48.125 11.852 1 96.5 550 ASN A O 1
ATOM 4486 N N . SER A 1 551 ? 17.047 47.688 9.875 1 95.38 551 SER A N 1
ATOM 4487 C CA . SER A 1 551 ? 16.547 49.062 9.734 1 95.38 551 SER A CA 1
ATOM 4488 C C . SER A 1 551 ? 15.344 49.281 10.648 1 95.38 551 SER A C 1
ATOM 4490 O O . SER A 1 551 ? 15.023 50.438 10.984 1 95.38 551 SER A O 1
ATOM 4492 N N . LYS A 1 552 ? 14.75 48.219 11.188 1 95 552 LYS A N 1
ATOM 4493 C CA . LYS A 1 552 ? 13.492 48.375 11.914 1 95 552 LYS A CA 1
ATOM 4494 C C . LYS A 1 552 ? 13.672 48.062 13.398 1 95 552 LYS A C 1
ATOM 4496 O O . LYS A 1 552 ? 12.914 48.562 14.242 1 95 552 LYS A O 1
ATOM 4501 N N . MET A 1 553 ? 14.68 47.25 13.688 1 96.69 553 MET A N 1
ATOM 4502 C CA . MET A 1 553 ? 14.742 46.844 15.086 1 96.69 553 MET A CA 1
ATOM 4503 C C . MET A 1 553 ? 16.172 46.531 15.492 1 96.69 553 MET A C 1
ATOM 4505 O O . MET A 1 553 ? 17.031 46.312 14.641 1 96.69 553 MET A O 1
ATOM 4509 N N . LYS A 1 554 ? 16.344 46.531 16.797 1 97.56 554 LYS A N 1
ATOM 4510 C CA . LYS A 1 554 ? 17.531 46.062 17.484 1 97.56 554 LYS A CA 1
ATOM 4511 C C . LYS A 1 554 ? 17.203 44.938 18.453 1 97.56 554 LYS A C 1
ATOM 4513 O O . LYS A 1 554 ? 16.297 45.062 19.281 1 97.56 554 LYS A O 1
ATOM 4518 N N . VAL A 1 555 ? 17.891 43.812 18.281 1 98.44 555 VAL A N 1
ATOM 4519 C CA . VAL A 1 555 ? 17.672 42.656 19.156 1 98.44 555 VAL A CA 1
ATOM 4520 C C . VAL A 1 555 ? 18.906 42.438 20.016 1 98.44 555 VAL A C 1
ATOM 4522 O O . VAL A 1 555 ? 20.016 42.281 19.5 1 98.44 555 VAL A O 1
ATOM 4525 N N . ARG A 1 556 ? 18.672 42.375 21.281 1 98 556 ARG A N 1
ATOM 4526 C CA . ARG A 1 556 ? 19.781 42.156 22.219 1 98 556 ARG A CA 1
ATOM 4527 C C . ARG A 1 556 ? 19.75 40.75 22.766 1 98 556 ARG A C 1
ATOM 4529 O O . ARG A 1 556 ? 18.688 40.219 23.078 1 98 556 ARG A O 1
ATOM 4536 N N . PHE A 1 557 ? 20.922 40.156 22.875 1 97.69 557 PHE A N 1
ATOM 4537 C CA . PHE A 1 557 ? 21.094 38.812 23.406 1 97.69 557 PHE A CA 1
ATOM 4538 C C . PHE A 1 557 ? 22.016 38.812 24.609 1 97.69 557 PHE A C 1
ATOM 4540 O O . PHE A 1 557 ? 23 39.562 24.641 1 97.69 557 PHE A O 1
ATOM 4547 N N . ASP A 1 558 ? 21.672 38 25.531 1 95.31 558 ASP A N 1
ATOM 4548 C CA . ASP A 1 558 ? 22.547 37.812 26.688 1 95.31 558 ASP A CA 1
ATOM 4549 C C . ASP A 1 558 ? 23.875 37.188 26.281 1 95.31 558 ASP A C 1
ATOM 4551 O O . ASP A 1 558 ? 23.891 36.125 25.641 1 95.31 558 ASP A O 1
ATOM 4555 N N . GLY A 1 559 ? 24.922 37.781 26.656 1 91.5 559 GLY A N 1
ATOM 4556 C CA . GLY A 1 559 ? 26.234 37.312 26.25 1 91.5 559 GLY A CA 1
ATOM 4557 C C . GLY A 1 559 ? 26.594 35.969 26.844 1 91.5 559 GLY A C 1
ATOM 4558 O O . GLY A 1 559 ? 27.406 35.25 26.266 1 91.5 559 GLY A O 1
ATOM 4559 N N . ARG A 1 560 ? 26.094 35.656 27.953 1 89.5 560 ARG A N 1
ATOM 4560 C CA . ARG A 1 560 ? 26.406 34.375 28.609 1 89.5 560 ARG A CA 1
ATOM 4561 C C . ARG A 1 560 ? 25.578 33.25 28.047 1 89.5 560 ARG A C 1
ATOM 4563 O O . ARG A 1 560 ? 26.109 32.188 27.734 1 89.5 560 ARG A O 1
ATOM 4570 N N . SER A 1 561 ? 24.328 33.5 27.906 1 92.56 561 SER A N 1
ATOM 4571 C CA . SER A 1 561 ? 23.453 32.406 27.469 1 92.56 561 SER A CA 1
ATOM 4572 C C . SER A 1 561 ? 23.312 32.406 25.953 1 92.56 561 SER A C 1
ATOM 4574 O O . SER A 1 561 ? 22.984 31.359 25.359 1 92.56 561 SER A O 1
ATOM 4576 N N . GLY A 1 562 ? 23.547 33.531 25.344 1 94.94 562 GLY A N 1
ATOM 4577 C CA . GLY A 1 562 ? 23.312 33.656 23.906 1 94.94 562 GLY A CA 1
ATOM 4578 C C . GLY A 1 562 ? 21.844 33.75 23.547 1 94.94 562 GLY A C 1
ATOM 4579 O O . GLY A 1 562 ? 21.484 33.812 22.359 1 94.94 562 GLY A O 1
ATOM 4580 N N . LEU A 1 563 ? 20.969 33.812 24.531 1 97.5 563 LEU A N 1
ATOM 4581 C CA . LEU A 1 563 ? 19.531 33.844 24.297 1 97.5 563 LEU A CA 1
ATOM 4582 C C . LEU A 1 563 ? 19.016 35.281 24.281 1 97.5 563 LEU A C 1
ATOM 4584 O O . LEU A 1 563 ? 19.703 36.188 24.781 1 97.5 563 LEU A O 1
ATOM 4588 N N . MET A 1 564 ? 17.875 35.438 23.672 1 97.81 564 MET A N 1
ATOM 4589 C CA . MET A 1 564 ? 17.297 36.781 23.469 1 97.81 564 MET A CA 1
ATOM 4590 C C . MET A 1 564 ? 17 37.438 24.797 1 97.81 564 MET A C 1
ATOM 4592 O O . MET A 1 564 ? 16.531 36.812 25.734 1 97.81 564 MET A O 1
ATOM 4596 N N . ARG A 1 565 ? 17.172 38.781 24.844 1 97.44 565 ARG A N 1
ATOM 4597 C CA . ARG A 1 565 ? 16.938 39.562 26.062 1 97.44 565 ARG A CA 1
ATOM 4598 C C . ARG A 1 565 ? 15.898 40.656 25.828 1 97.44 565 ARG A C 1
ATOM 4600 O O . ARG A 1 565 ? 15.047 40.906 26.688 1 97.44 565 ARG A O 1
ATOM 4607 N N . SER A 1 566 ? 16.047 41.312 24.703 1 97.94 566 SER A N 1
ATOM 4608 C CA . SER A 1 566 ? 15.117 42.406 24.469 1 97.94 566 SER A CA 1
ATOM 4609 C C . SER A 1 566 ? 15.062 42.781 22.984 1 97.94 566 SER A C 1
ATOM 4611 O O . SER A 1 566 ? 15.961 42.406 22.219 1 97.94 566 SER A O 1
ATOM 4613 N N . ILE A 1 567 ? 14.047 43.469 22.625 1 98.06 567 ILE A N 1
ATOM 4614 C CA . ILE A 1 567 ? 13.852 44.031 21.281 1 98.06 567 ILE A CA 1
ATOM 4615 C C . ILE A 1 567 ? 13.539 45.5 21.375 1 98.06 567 ILE A C 1
ATOM 4617 O O . ILE A 1 567 ? 12.68 45.938 22.156 1 98.06 567 ILE A O 1
ATOM 4621 N N . THR A 1 568 ? 14.234 46.312 20.609 1 97.69 568 THR A N 1
ATOM 4622 C CA . THR A 1 568 ? 13.953 47.719 20.484 1 97.69 568 THR A CA 1
ATOM 4623 C C . THR A 1 568 ? 13.414 48.062 19.094 1 97.69 568 THR A C 1
ATOM 4625 O O . THR A 1 568 ? 14.047 47.75 18.078 1 97.69 568 THR A O 1
ATOM 4628 N N . LEU A 1 569 ? 12.297 48.656 19.094 1 95.25 569 LEU A N 1
ATOM 4629 C CA . LEU A 1 569 ? 11.758 49.156 17.844 1 95.25 569 LEU A CA 1
ATOM 4630 C C . LEU A 1 569 ? 12.328 50.531 17.516 1 95.25 569 LEU A C 1
ATOM 4632 O O . LEU A 1 569 ? 12.18 51.469 18.297 1 95.25 569 LEU A O 1
ATOM 4636 N N . LYS A 1 570 ? 12.898 50.625 16.375 1 94.12 570 LYS A N 1
ATOM 4637 C CA . LYS A 1 570 ? 13.586 51.875 16.031 1 94.12 570 LYS A CA 1
ATOM 4638 C C . LYS A 1 570 ? 12.594 52.969 15.703 1 94.12 570 LYS A C 1
ATOM 4640 O O . LYS A 1 570 ? 12.914 54.156 15.82 1 94.12 570 LYS A O 1
ATOM 4645 N N . SER A 1 571 ? 11.492 52.688 15.234 1 89.19 571 SER A N 1
ATOM 4646 C CA . SER A 1 571 ? 10.477 53.688 14.914 1 89.19 571 SER A CA 1
ATOM 4647 C C . SER A 1 571 ? 10.086 54.469 16.156 1 89.19 571 SER A C 1
ATOM 4649 O O . SER A 1 571 ? 9.883 55.688 16.078 1 89.19 571 SER A O 1
ATOM 4651 N N . THR A 1 572 ? 10.031 53.844 17.344 1 90.19 572 THR A N 1
ATOM 4652 C CA . THR A 1 572 ? 9.609 54.5 18.562 1 90.19 572 THR A CA 1
ATOM 4653 C C . THR A 1 572 ? 10.781 54.656 19.531 1 90.19 572 THR A C 1
ATOM 4655 O O . THR A 1 572 ? 10.719 55.469 20.469 1 90.19 572 THR A O 1
ATOM 4658 N N . GLY A 1 573 ? 11.758 53.844 19.344 1 93.44 573 GLY A N 1
ATOM 4659 C CA . GLY A 1 573 ? 12.875 53.844 20.266 1 93.44 573 GLY A CA 1
ATOM 4660 C C . GLY A 1 573 ? 12.578 53.062 21.531 1 93.44 573 GLY A C 1
ATOM 4661 O O . GLY A 1 573 ? 13.422 52.969 22.422 1 93.44 573 GLY A O 1
ATOM 4662 N N . ARG A 1 574 ? 11.484 52.469 21.594 1 94.94 574 ARG A N 1
ATOM 4663 C CA . ARG A 1 574 ? 11.07 51.75 22.797 1 94.94 574 ARG A CA 1
ATOM 4664 C C . ARG A 1 574 ? 11.703 50.375 22.844 1 94.94 574 ARG A C 1
ATOM 4666 O O . ARG A 1 574 ? 11.672 49.625 21.859 1 94.94 574 ARG A O 1
ATOM 4673 N N . THR A 1 575 ? 12.172 50.062 23.984 1 97.12 575 THR A N 1
ATOM 4674 C CA . THR A 1 575 ? 12.75 48.75 24.234 1 97.12 575 THR A CA 1
ATOM 4675 C C . THR A 1 575 ? 11.789 47.875 25.031 1 97.12 575 THR A C 1
ATOM 4677 O O . THR A 1 575 ? 11.289 48.312 26.078 1 97.12 575 THR A O 1
ATOM 4680 N N . THR A 1 576 ? 11.484 46.781 24.578 1 97.44 576 THR A N 1
ATOM 4681 C CA . THR A 1 576 ? 10.664 45.781 25.266 1 97.44 576 THR A CA 1
ATOM 4682 C C . THR A 1 576 ? 11.5 44.594 25.703 1 97.44 576 THR A C 1
ATOM 4684 O O . THR A 1 576 ? 12.195 43.969 24.891 1 97.44 576 THR A O 1
ATOM 4687 N N . GLU A 1 577 ? 11.367 44.25 26.953 1 97.19 577 GLU A N 1
ATOM 4688 C CA . GLU A 1 577 ? 12.023 43.031 27.438 1 97.19 577 GLU A CA 1
ATOM 4689 C C . GLU A 1 577 ? 11.383 41.781 26.844 1 97.19 577 GLU A C 1
ATOM 4691 O O . GLU A 1 577 ? 10.164 41.688 26.719 1 97.19 577 GLU A O 1
ATOM 4696 N N . CYS A 1 578 ? 12.195 40.906 26.391 1 96.25 578 CYS A N 1
ATOM 4697 C CA . CYS A 1 578 ? 11.758 39.625 25.797 1 96.25 578 CYS A CA 1
ATOM 4698 C C . CYS A 1 578 ? 12.719 38.5 26.141 1 96.25 578 CYS A C 1
ATOM 4700 O O . CYS A 1 578 ? 13.211 37.812 25.234 1 96.25 578 CYS A O 1
ATOM 4702 N N . GLN A 1 579 ? 12.898 38.25 27.359 1 96.88 579 GLN A N 1
ATOM 4703 C CA . GLN A 1 579 ? 13.852 37.219 27.781 1 96.88 579 GLN A CA 1
ATOM 4704 C C . GLN A 1 579 ? 13.352 35.812 27.422 1 96.88 579 GLN A C 1
ATOM 4706 O O . GLN A 1 579 ? 12.203 35.469 27.688 1 96.88 579 GLN A O 1
ATOM 4711 N N . LEU A 1 580 ? 14.188 35.094 26.75 1 97.62 580 LEU A N 1
ATOM 4712 C CA . LEU A 1 580 ? 13.852 33.719 26.391 1 97.62 580 LEU A CA 1
ATOM 4713 C C . LEU A 1 580 ? 14.5 32.719 27.359 1 97.62 580 LEU A C 1
ATOM 4715 O O . LEU A 1 580 ? 15.703 32.781 27.609 1 97.62 580 LEU A O 1
ATOM 4719 N N . VAL A 1 581 ? 13.703 31.828 27.938 1 95.38 581 VAL A N 1
ATOM 4720 C CA . VAL A 1 581 ? 14.211 30.797 28.844 1 95.38 581 VAL A CA 1
ATOM 4721 C C . VAL A 1 581 ? 13.695 29.422 28.406 1 95.38 581 VAL A C 1
ATOM 4723 O O . VAL A 1 581 ? 12.625 29.312 27.797 1 95.38 581 VAL A O 1
ATOM 4726 N N . PHE A 1 582 ? 14.508 28.391 28.672 1 96.75 582 PHE A N 1
ATOM 4727 C CA . PHE A 1 582 ? 14.102 27.016 28.438 1 96.75 582 PHE A CA 1
ATOM 4728 C C . PHE A 1 582 ? 13.984 26.266 29.766 1 96.75 582 PHE A C 1
ATOM 4730 O O . PHE A 1 582 ? 14.789 26.469 30.672 1 96.75 582 PHE A O 1
ATOM 4737 N N . GLY A 1 583 ? 12.938 25.562 29.875 1 95.75 583 GLY A N 1
ATOM 4738 C CA . GLY A 1 583 ? 12.727 24.734 31.062 1 95.75 583 GLY A CA 1
ATOM 4739 C C . GLY A 1 583 ? 12 23.438 30.766 1 95.75 583 GLY A C 1
ATOM 4740 O O . GLY A 1 583 ? 11.609 23.188 29.625 1 95.75 583 GLY A O 1
ATOM 4741 N N . ALA A 1 584 ? 11.922 22.594 31.797 1 96 584 ALA A N 1
ATOM 4742 C CA . ALA A 1 584 ? 11.195 21.328 31.672 1 96 584 ALA A CA 1
ATOM 4743 C C . ALA A 1 584 ? 10.406 21.031 32.938 1 96 584 ALA A C 1
ATOM 4745 O O . ALA A 1 584 ? 10.906 21.234 34.062 1 96 584 ALA A O 1
ATOM 4746 N N . TYR A 1 585 ? 9.156 20.688 32.75 1 96.25 585 TYR A N 1
ATOM 4747 C CA . TYR A 1 585 ? 8.391 20.156 33.875 1 96.25 585 TYR A CA 1
ATOM 4748 C C . TYR A 1 585 ? 8.688 18.672 34.062 1 96.25 585 TYR A C 1
ATOM 4750 O O . TYR A 1 585 ? 8.93 17.938 33.125 1 96.25 585 TYR A O 1
ATOM 4758 N N . GLN A 1 586 ? 8.656 18.297 35.312 1 94.12 586 GLN A N 1
ATOM 4759 C CA . GLN A 1 586 ? 8.719 16.859 35.594 1 94.12 586 GLN A CA 1
ATOM 4760 C C . GLN A 1 586 ? 7.324 16.25 35.625 1 94.12 586 GLN A C 1
ATOM 4762 O O . GLN A 1 586 ? 6.434 16.734 36.312 1 94.12 586 GLN A O 1
ATOM 4767 N N . SER A 1 587 ? 7.152 15.211 34.938 1 93.44 587 SER A N 1
ATOM 4768 C CA . SER A 1 587 ? 5.844 14.578 34.844 1 93.44 587 SER A CA 1
ATOM 4769 C C . SER A 1 587 ? 5.492 13.805 36.094 1 93.44 587 SER A C 1
ATOM 4771 O O . SER A 1 587 ? 6.359 13.156 36.688 1 93.44 587 SER A O 1
ATOM 4773 N N . THR A 1 588 ? 4.297 13.836 36.469 1 92.12 588 THR A N 1
ATOM 4774 C CA . THR A 1 588 ? 3.814 12.938 37.531 1 92.12 588 THR A CA 1
ATOM 4775 C C . THR A 1 588 ? 3.602 11.531 36.969 1 92.12 588 THR A C 1
ATOM 4777 O O . THR A 1 588 ? 2.898 11.352 35.969 1 92.12 588 THR A O 1
ATOM 4780 N N . GLN A 1 589 ? 4.109 10.594 37.656 1 88.75 589 GLN A N 1
ATOM 4781 C CA . GLN A 1 589 ? 4.031 9.219 37.156 1 88.75 589 GLN A CA 1
ATOM 4782 C C . GLN A 1 589 ? 2.58 8.758 37.031 1 88.75 589 GLN A C 1
ATOM 4784 O O . GLN A 1 589 ? 1.767 9.016 37.938 1 88.75 589 GLN A O 1
ATOM 4789 N N . PHE A 1 590 ? 2.188 8.258 35.906 1 87.81 590 PHE A N 1
ATOM 4790 C CA . PHE A 1 590 ? 0.906 7.645 35.594 1 87.81 590 PHE A CA 1
ATOM 4791 C C . PHE A 1 590 ? -0.19 8.703 35.5 1 87.81 590 PHE A C 1
ATOM 4793 O O . PHE A 1 590 ? -1.358 8.367 35.281 1 87.81 590 PHE A O 1
ATOM 4800 N N . ARG A 1 591 ? 0.202 9.953 35.625 1 90 591 ARG A N 1
ATOM 4801 C CA . ARG A 1 591 ? -0.794 11.016 35.531 1 90 591 ARG A CA 1
ATOM 4802 C C . ARG A 1 591 ? -0.46 11.977 34.406 1 90 591 ARG A C 1
ATOM 4804 O O . ARG A 1 591 ? -1.239 12.883 34.125 1 90 591 ARG A O 1
ATOM 4811 N N . SER A 1 592 ? 0.687 11.82 33.938 1 92.62 592 SER A N 1
ATOM 4812 C CA . SER A 1 592 ? 1.087 12.445 32.656 1 92.62 592 SER A CA 1
ATOM 4813 C C . SER A 1 592 ? 1.492 11.398 31.625 1 92.62 592 SER A C 1
ATOM 4815 O O . SER A 1 592 ? 2.051 10.352 31.984 1 92.62 592 SER A O 1
ATOM 4817 N N . GLY A 1 593 ? 1.079 11.555 30.484 1 94.38 593 GLY A N 1
ATOM 4818 C CA . GLY A 1 593 ? 1.357 10.617 29.406 1 94.38 593 GLY A CA 1
ATOM 4819 C C . GLY A 1 593 ? 1.086 11.188 28.031 1 94.38 593 GLY A C 1
ATOM 4820 O O . GLY A 1 593 ? 1.247 12.391 27.812 1 94.38 593 GLY A O 1
ATOM 4821 N N . SER A 1 594 ? 0.733 10.328 27.172 1 96.25 594 SER A N 1
ATOM 4822 C CA . SER A 1 594 ? 0.552 10.781 25.797 1 96.25 594 SER A CA 1
ATOM 4823 C C . SER A 1 594 ? -0.601 11.773 25.688 1 96.25 594 SER A C 1
ATOM 4825 O O . SER A 1 594 ? -0.539 12.727 24.906 1 96.25 594 SER A O 1
ATOM 4827 N N . TYR A 1 595 ? -1.637 11.547 26.562 1 96.88 595 TYR A N 1
ATOM 4828 C CA . TYR A 1 595 ? -2.83 12.391 26.516 1 96.88 595 TYR A CA 1
ATOM 4829 C C . TYR A 1 595 ? -2.732 13.539 27.5 1 96.88 595 TYR A C 1
ATOM 4831 O O . TYR A 1 595 ? -3.01 14.688 27.156 1 96.88 595 TYR A O 1
ATOM 4839 N N . LEU A 1 596 ? -2.289 13.227 28.703 1 96.75 596 LEU A N 1
ATOM 4840 C CA . LEU A 1 596 ? -2.43 14.133 29.844 1 96.75 596 LEU A CA 1
ATOM 4841 C C . LEU A 1 596 ? -1.127 14.875 30.109 1 96.75 596 LEU A C 1
ATOM 4843 O O . LEU A 1 596 ? -0.049 14.398 29.75 1 96.75 596 LEU A O 1
ATOM 4847 N N . PHE A 1 597 ? -1.267 16.031 30.656 1 97 597 PHE A N 1
ATOM 4848 C CA . PHE A 1 597 ? -0.16 16.797 31.219 1 97 597 PHE A CA 1
ATOM 4849 C C . PHE A 1 597 ? -0.402 17.094 32.688 1 97 597 PHE A C 1
ATOM 4851 O O . PHE A 1 597 ? -1.412 17.703 33.062 1 97 597 PHE A O 1
ATOM 4858 N N . LYS A 1 598 ? 0.455 16.578 33.5 1 94.69 598 LYS A N 1
ATOM 4859 C CA . LYS A 1 598 ? 0.42 16.828 34.938 1 94.69 598 LYS A CA 1
ATOM 4860 C C . LYS A 1 598 ? 1.83 16.938 35.5 1 94.69 598 LYS A C 1
ATOM 4862 O O . LYS A 1 598 ? 2.459 15.922 35.812 1 94.69 598 LYS A O 1
ATOM 4867 N N . PRO A 1 599 ? 2.27 18.156 35.688 1 93.56 599 PRO A N 1
ATOM 4868 C CA . PRO A 1 599 ? 3.605 18.312 36.281 1 93.56 599 PRO A CA 1
ATOM 4869 C C . PRO A 1 599 ? 3.66 17.906 37.75 1 93.56 599 PRO A C 1
ATOM 4871 O O . PRO A 1 599 ? 2.672 18.047 38.469 1 93.56 599 PRO A O 1
ATOM 4874 N N . ASP A 1 600 ? 4.773 17.406 38.125 1 89.5 600 ASP A N 1
ATOM 4875 C CA . ASP A 1 600 ? 5.027 17.094 39.531 1 89.5 600 ASP A CA 1
ATOM 4876 C C . ASP A 1 600 ? 5.387 18.344 40.312 1 89.5 600 ASP A C 1
ATOM 4878 O O . ASP A 1 600 ? 6.453 18.938 40.094 1 89.5 600 ASP A O 1
ATOM 4882 N N . VAL A 1 601 ? 4.543 18.844 41.094 1 78.31 601 VAL A N 1
ATOM 4883 C CA . VAL A 1 601 ? 4.738 20.109 41.812 1 78.31 601 VAL A CA 1
ATOM 4884 C C . VAL A 1 601 ? 5.352 19.828 43.188 1 78.31 601 VAL A C 1
ATOM 4886 O O . VAL A 1 601 ? 5.492 20.734 44 1 78.31 601 VAL A O 1
ATOM 4889 N N . SER A 1 602 ? 5.645 18.656 43.469 1 73.25 602 SER A N 1
ATOM 4890 C CA . SER A 1 602 ? 6.188 18.328 44.781 1 73.25 602 SER A CA 1
ATOM 4891 C C . SER A 1 602 ? 7.582 18.922 44.969 1 73.25 602 SER A C 1
ATOM 4893 O O . SER A 1 602 ? 8.047 19.078 46.094 1 73.25 602 SER A O 1
ATOM 4895 N N . THR A 1 603 ? 8.141 19.281 43.875 1 62.34 603 THR A N 1
ATOM 4896 C CA . THR A 1 603 ? 9.508 19.781 44 1 62.34 603 THR A CA 1
ATOM 4897 C C . THR A 1 603 ? 9.516 21.281 44.25 1 62.34 603 THR A C 1
ATOM 4899 O O . THR A 1 603 ? 8.539 21.969 43.969 1 62.34 603 THR A O 1
ATOM 4902 N N . ASP A 1 604 ? 10.422 21.828 44.969 1 60.91 604 ASP A N 1
ATOM 4903 C CA . ASP A 1 604 ? 10.578 23.234 45.344 1 60.91 604 ASP A CA 1
ATOM 4904 C C . ASP A 1 604 ? 10.57 24.141 44.125 1 60.91 604 ASP A C 1
ATOM 4906 O O . ASP A 1 604 ? 10.109 25.281 44.188 1 60.91 604 ASP A O 1
ATOM 4910 N N . LYS A 1 605 ? 11.078 23.562 43 1 73.88 605 LYS A N 1
ATOM 4911 C CA . LYS A 1 605 ? 11.094 24.375 41.781 1 73.88 605 LYS A CA 1
ATOM 4912 C C . LYS A 1 605 ? 9.992 23.953 40.812 1 73.88 605 LYS A C 1
ATOM 4914 O O . LYS A 1 605 ? 9.828 22.766 40.531 1 73.88 605 LYS A O 1
ATOM 4919 N N . PRO A 1 606 ? 9.383 24.953 40.281 1 80.88 606 PRO A N 1
ATOM 4920 C CA . PRO A 1 606 ? 8.258 24.609 39.406 1 80.88 606 PRO A CA 1
ATOM 4921 C C . PRO A 1 606 ? 8.695 23.922 38.125 1 80.88 606 PRO A C 1
ATOM 4923 O O . PRO A 1 606 ? 7.902 23.234 37.469 1 80.88 606 PRO A O 1
ATOM 4926 N N . TYR A 1 607 ? 9.961 24.172 37.719 1 88.56 607 TYR A N 1
ATOM 4927 C CA . TYR A 1 607 ? 10.5 23.516 36.531 1 88.56 607 TYR A CA 1
ATOM 4928 C C . TYR A 1 607 ? 12.016 23.391 36.625 1 88.56 607 TYR A C 1
ATOM 4930 O O . TYR A 1 607 ? 12.648 24.016 37.469 1 88.56 607 TYR A O 1
ATOM 4938 N N . ILE A 1 608 ? 12.609 22.562 35.844 1 90.62 608 ILE A N 1
ATOM 4939 C CA . ILE A 1 608 ? 14.047 22.328 35.781 1 90.62 608 ILE A CA 1
ATOM 4940 C C . ILE A 1 608 ? 14.648 23.156 34.625 1 90.62 608 ILE A C 1
ATOM 4942 O O . ILE A 1 608 ? 14.078 23.234 33.531 1 90.62 608 ILE A O 1
ATOM 4946 N N . ASP A 1 609 ? 15.734 23.812 34.969 1 92 609 ASP A N 1
ATOM 4947 C CA . ASP A 1 609 ? 16.516 24.422 33.906 1 92 609 ASP A CA 1
ATOM 4948 C C . ASP A 1 609 ? 17.266 23.359 33.094 1 92 609 ASP A C 1
ATOM 4950 O O . ASP A 1 609 ? 18.359 22.938 33.469 1 92 609 ASP A O 1
ATOM 4954 N N . ILE A 1 610 ? 16.828 23.109 32 1 91.56 610 ILE A N 1
ATOM 4955 C CA . ILE A 1 610 ? 17.297 21.938 31.25 1 91.56 610 ILE A CA 1
ATOM 4956 C C . ILE A 1 610 ? 18.609 22.281 30.531 1 91.56 610 ILE A C 1
ATOM 4958 O O . ILE A 1 610 ? 19.328 21.391 30.078 1 91.56 610 ILE A O 1
ATOM 4962 N N . LEU A 1 611 ? 18.969 23.594 30.391 1 92.88 611 LEU A N 1
ATOM 4963 C CA . LEU A 1 611 ? 20.156 24 29.641 1 92.88 611 LEU A CA 1
ATOM 4964 C C . LEU A 1 611 ? 21.359 24.141 30.578 1 92.88 611 LEU A C 1
ATOM 4966 O O . LEU A 1 611 ? 22.5 24.266 30.109 1 92.88 611 LEU A O 1
ATOM 4970 N N . ASN A 1 612 ? 21.219 24.125 31.844 1 85.88 612 ASN A N 1
ATOM 4971 C CA . ASN A 1 612 ? 22.234 24.469 32.844 1 85.88 612 ASN A CA 1
ATOM 4972 C C . ASN A 1 612 ? 23.469 23.578 32.688 1 85.88 612 ASN A C 1
ATOM 4974 O O . ASN A 1 612 ? 24.594 24.062 32.812 1 85.88 612 ASN A O 1
ATOM 4978 N N . ASP A 1 613 ? 23.438 22.391 32.438 1 81 613 ASP A N 1
ATOM 4979 C CA . ASP A 1 613 ? 24.594 21.5 32.438 1 81 613 ASP A CA 1
ATOM 4980 C C . ASP A 1 613 ? 25.078 21.234 31.016 1 81 613 ASP A C 1
ATOM 4982 O O . ASP A 1 613 ? 25.906 20.344 30.781 1 81 613 ASP A O 1
ATOM 4986 N N . GLN A 1 614 ? 24.75 22.172 30.125 1 84.62 614 GLN A N 1
ATOM 4987 C CA . GLN A 1 614 ? 25.141 21.906 28.75 1 84.62 614 GLN A CA 1
ATOM 4988 C C . GLN A 1 614 ? 26.328 22.781 28.344 1 84.62 614 GLN A C 1
ATOM 4990 O O . GLN A 1 614 ? 26.406 23.938 28.734 1 84.62 614 GLN A O 1
ATOM 4995 N N . LYS A 1 615 ? 27.219 22.125 27.625 1 85.38 615 LYS A N 1
ATOM 4996 C CA . LYS A 1 615 ? 28.266 22.938 27 1 85.38 615 LYS A CA 1
ATOM 4997 C C . LYS A 1 615 ? 27.672 23.859 25.938 1 85.38 615 LYS A C 1
ATOM 4999 O O . LYS A 1 615 ? 26.812 23.453 25.156 1 85.38 615 LYS A O 1
ATOM 5004 N N . LYS A 1 616 ? 28.125 25.109 26.062 1 89.62 616 LYS A N 1
ATOM 5005 C CA . LYS A 1 616 ? 27.516 26.125 25.188 1 89.62 616 LYS A CA 1
ATOM 5006 C C . LYS A 1 616 ? 28.531 26.625 24.156 1 89.62 616 LYS A C 1
ATOM 5008 O O . LYS A 1 616 ? 29.703 26.828 24.484 1 89.62 616 LYS A O 1
ATOM 5013 N N . GLU A 1 617 ? 28.078 26.797 22.969 1 89.88 617 GLU A N 1
ATOM 5014 C CA . GLU A 1 617 ? 28.812 27.453 21.891 1 89.88 617 GLU A CA 1
ATOM 5015 C C . GLU A 1 617 ? 27.953 28.516 21.188 1 89.88 617 GLU A C 1
ATOM 5017 O O . GLU A 1 617 ? 26.797 28.25 20.844 1 89.88 617 GLU A O 1
ATOM 5022 N N . ILE A 1 618 ? 28.484 29.688 21.078 1 93.81 618 ILE A N 1
ATOM 5023 C CA . ILE A 1 618 ? 27.766 30.781 20.438 1 93.81 618 ILE A CA 1
ATOM 5024 C C . ILE A 1 618 ? 28.469 31.141 19.125 1 93.81 618 ILE A C 1
ATOM 5026 O O . ILE A 1 618 ? 29.688 31.359 19.094 1 93.81 618 ILE A O 1
ATOM 5030 N N . ILE A 1 619 ? 27.781 31.172 18.078 1 93.38 619 ILE A N 1
ATOM 5031 C CA . ILE A 1 619 ? 28.266 31.547 16.766 1 93.38 619 ILE A CA 1
ATOM 5032 C C . ILE A 1 619 ? 27.422 32.688 16.203 1 93.38 619 ILE A C 1
ATOM 5034 O O . ILE A 1 619 ? 26.203 32.656 16.281 1 93.38 619 ILE A O 1
ATOM 5038 N N . ILE A 1 620 ? 28.062 33.688 15.719 1 95.81 620 ILE A N 1
ATOM 5039 C CA . ILE A 1 620 ? 27.391 34.812 15.07 1 95.81 620 ILE A CA 1
ATOM 5040 C C . ILE A 1 620 ? 27.828 34.906 13.609 1 95.81 620 ILE A C 1
ATOM 5042 O O . ILE A 1 620 ? 29.016 34.906 13.312 1 95.81 620 ILE A O 1
ATOM 5046 N N . VAL A 1 621 ? 26.938 34.906 12.703 1 95.94 621 VAL A N 1
ATOM 5047 C CA . VAL A 1 621 ? 27.203 35.062 11.281 1 95.94 621 VAL A CA 1
ATOM 5048 C C . VAL A 1 621 ? 26.5 36.344 10.781 1 95.94 621 VAL A C 1
ATOM 5050 O O . VAL A 1 621 ? 25.281 36.469 10.953 1 95.94 621 VAL A O 1
ATOM 5053 N N . THR A 1 622 ? 27.203 37.219 10.273 1 95.81 622 THR A N 1
ATOM 5054 C CA . THR A 1 622 ? 26.625 38.469 9.789 1 95.81 622 THR A CA 1
ATOM 5055 C C . THR A 1 622 ? 27 38.688 8.328 1 95.81 622 THR A C 1
ATOM 5057 O O . THR A 1 622 ? 28.109 38.375 7.898 1 95.81 622 THR A O 1
ATOM 5060 N N . GLY A 1 623 ? 26.031 39.219 7.574 1 95.94 623 GLY A N 1
ATOM 5061 C CA . GLY A 1 623 ? 26.234 39.531 6.172 1 95.94 623 GLY A CA 1
ATOM 5062 C C . GLY A 1 623 ? 25.203 40.5 5.613 1 95.94 623 GLY A C 1
ATOM 5063 O O . GLY A 1 623 ? 24.453 41.125 6.367 1 95.94 623 GLY A O 1
ATOM 5064 N N . PRO A 1 624 ? 25.219 40.688 4.324 1 95.81 624 PRO A N 1
ATOM 5065 C CA . PRO A 1 624 ? 24.391 41.719 3.705 1 95.81 624 PRO A CA 1
ATOM 5066 C C . PRO A 1 624 ? 22.906 41.312 3.676 1 95.81 624 PRO A C 1
ATOM 5068 O O . PRO A 1 624 ? 22.047 42.188 3.555 1 95.81 624 PRO A O 1
ATOM 5071 N N . VAL A 1 625 ? 22.562 40.062 3.787 1 97.69 625 VAL A N 1
ATOM 5072 C CA . VAL A 1 625 ? 21.188 39.625 3.65 1 97.69 625 VAL A CA 1
ATOM 5073 C C . VAL A 1 625 ? 20.578 39.375 5.031 1 97.69 625 VAL A C 1
ATOM 5075 O O . VAL A 1 625 ? 19.406 39.688 5.273 1 97.69 625 VAL A O 1
ATOM 5078 N N . GLN A 1 626 ? 21.422 38.781 5.93 1 98.12 626 GLN A N 1
ATOM 5079 C CA . GLN A 1 626 ? 20.906 38.469 7.258 1 98.12 626 GLN A CA 1
ATOM 5080 C C . GLN A 1 626 ? 22.047 38.406 8.281 1 98.12 626 GLN A C 1
ATOM 5082 O O . GLN A 1 626 ? 23.219 38.281 7.922 1 98.12 626 GLN A O 1
ATOM 5087 N N . SER A 1 627 ? 21.688 38.562 9.508 1 98 627 SER A N 1
ATOM 5088 C CA . SER A 1 627 ? 22.531 38.312 10.672 1 98 627 SER A CA 1
ATOM 5089 C C . SER A 1 627 ? 21.891 37.281 11.602 1 98 627 SER A C 1
ATOM 5091 O O . SER A 1 627 ? 20.672 37.281 11.797 1 98 627 SER A O 1
ATOM 5093 N N . GLU A 1 628 ? 22.75 36.406 12.109 1 97.25 628 GLU A N 1
ATOM 5094 C CA . GLU A 1 628 ? 22.203 35.312 12.875 1 97.25 628 GLU A CA 1
ATOM 5095 C C . GLU A 1 628 ? 23.047 35 14.109 1 97.25 628 GLU A C 1
ATOM 5097 O O . GLU A 1 628 ? 24.281 35.094 14.055 1 97.25 628 GLU A O 1
ATOM 5102 N N . VAL A 1 629 ? 22.406 34.75 15.203 1 97.12 629 VAL A N 1
ATOM 5103 C CA . VAL A 1 629 ? 23.031 34.188 16.391 1 97.12 629 VAL A CA 1
ATOM 5104 C C . VAL A 1 629 ? 22.594 32.75 16.562 1 97.12 629 VAL A C 1
ATOM 5106 O O . VAL A 1 629 ? 21.406 32.469 16.688 1 97.12 629 VAL A O 1
ATOM 5109 N N . THR A 1 630 ? 23.516 31.828 16.484 1 95.44 630 THR A N 1
ATOM 5110 C CA . THR A 1 630 ? 23.25 30.406 16.703 1 95.44 630 THR A CA 1
ATOM 5111 C C . THR A 1 630 ? 23.922 29.938 18 1 95.44 630 THR A C 1
ATOM 5113 O O . THR A 1 630 ? 25.094 30.188 18.219 1 95.44 630 THR A O 1
ATOM 5116 N N . VAL A 1 631 ? 23.188 29.297 18.812 1 95.31 631 VAL A N 1
ATOM 5117 C CA . VAL A 1 631 ? 23.719 28.797 20.078 1 95.31 631 VAL A CA 1
ATOM 5118 C C . VAL A 1 631 ? 23.516 27.281 20.141 1 95.31 631 VAL A C 1
ATOM 5120 O O . VAL A 1 631 ? 22.422 26.781 19.891 1 95.31 631 VAL A O 1
ATOM 5123 N N . LEU A 1 632 ? 24.547 26.562 20.484 1 92.88 632 LEU A N 1
ATOM 5124 C CA . LEU A 1 632 ? 24.5 25.125 20.703 1 92.88 632 LEU A CA 1
ATOM 5125 C C . LEU A 1 632 ? 24.578 24.797 22.188 1 92.88 632 LEU A C 1
ATOM 5127 O O . LEU A 1 632 ? 25.484 25.25 22.875 1 92.88 632 LEU A O 1
ATOM 5131 N N . TYR A 1 633 ? 23.625 24.219 22.656 1 93.19 633 TYR A N 1
ATOM 5132 C CA . TYR A 1 633 ? 23.656 23.625 23.984 1 93.19 633 TYR A CA 1
ATOM 5133 C C . TYR A 1 633 ? 23.812 22.125 23.922 1 93.19 633 TYR A C 1
ATOM 5135 O O . TYR A 1 633 ? 22.828 21.375 23.922 1 93.19 633 TYR A O 1
ATOM 5143 N N . GLY A 1 634 ? 25.062 21.672 23.797 1 88.31 634 GLY A N 1
ATOM 5144 C CA . GLY A 1 634 ? 25.344 20.25 23.656 1 88.31 634 GLY A CA 1
ATOM 5145 C C . GLY A 1 634 ? 24.609 19.609 22.484 1 88.31 634 GLY A C 1
ATOM 5146 O O . GLY A 1 634 ? 24.578 20.156 21.391 1 88.31 634 GLY A O 1
ATOM 5147 N N . SER A 1 635 ? 24.125 18.453 22.703 1 86.44 635 SER A N 1
ATOM 5148 C CA . SER A 1 635 ? 23.344 17.75 21.688 1 86.44 635 SER A CA 1
ATOM 5149 C C . SER A 1 635 ? 21.844 17.938 21.906 1 86.44 635 SER A C 1
ATOM 5151 O O . SER A 1 635 ? 21.031 17.438 21.141 1 86.44 635 SER A O 1
ATOM 5153 N N . LEU A 1 636 ? 21.547 18.734 22.844 1 92 636 LEU A N 1
ATOM 5154 C CA . LEU A 1 636 ? 20.156 18.891 23.266 1 92 636 LEU A CA 1
ATOM 5155 C C . LEU A 1 636 ? 19.438 19.906 22.375 1 92 636 LEU A C 1
ATOM 5157 O O . LEU A 1 636 ? 18.312 19.656 21.922 1 92 636 LEU A O 1
ATOM 5161 N N . LEU A 1 637 ? 20.156 21.031 22.188 1 94.31 637 LEU A N 1
ATOM 5162 C CA . LEU A 1 637 ? 19.453 22.156 21.547 1 94.31 637 LEU A CA 1
ATOM 5163 C C . LEU A 1 637 ? 20.391 22.938 20.641 1 94.31 637 LEU A C 1
ATOM 5165 O O . LEU A 1 637 ? 21.516 23.234 21.016 1 94.31 637 LEU A O 1
ATOM 5169 N N . ILE A 1 638 ? 20.016 23.172 19.484 1 94 638 ILE A N 1
ATOM 5170 C CA . ILE A 1 638 ? 20.594 24.188 18.609 1 94 638 ILE A CA 1
ATOM 5171 C C . ILE A 1 638 ? 19.547 25.234 18.266 1 94 638 ILE A C 1
ATOM 5173 O O . ILE A 1 638 ? 18.469 24.891 17.75 1 94 638 ILE A O 1
ATOM 5177 N N . ILE A 1 639 ? 19.75 26.422 18.547 1 96.75 639 ILE A N 1
ATOM 5178 C CA . ILE A 1 639 ? 18.766 27.469 18.281 1 96.75 639 ILE A CA 1
ATOM 5179 C C . ILE A 1 639 ? 19.422 28.625 17.516 1 96.75 639 ILE A C 1
ATOM 5181 O O . ILE A 1 639 ? 20.578 28.984 17.797 1 96.75 639 ILE A O 1
ATOM 5185 N N . SER A 1 640 ? 18.734 29.141 16.547 1 97.25 640 SER A N 1
ATOM 5186 C CA . SER A 1 640 ? 19.203 30.25 15.734 1 97.25 640 SER A CA 1
ATOM 5187 C C . SER A 1 640 ? 18.203 31.406 15.727 1 97.25 640 SER A C 1
ATOM 5189 O O . SER A 1 640 ? 16.984 31.172 15.609 1 97.25 640 SER A O 1
ATOM 5191 N N . PHE A 1 641 ? 18.703 32.562 15.914 1 98.31 641 PHE A N 1
ATOM 5192 C CA . PHE A 1 641 ? 17.938 33.812 15.773 1 98.31 641 PHE A CA 1
ATOM 5193 C C . PHE A 1 641 ? 18.391 34.594 14.547 1 98.31 641 PHE A C 1
ATOM 5195 O O . PHE A 1 641 ? 19.578 34.906 14.406 1 98.31 641 PHE A O 1
ATOM 5202 N N . VAL A 1 642 ? 17.469 34.969 13.695 1 98.38 642 VAL A N 1
ATOM 5203 C CA . VAL A 1 642 ? 17.875 35.594 12.445 1 98.38 642 VAL A CA 1
ATOM 5204 C C . VAL A 1 642 ? 17.141 36.938 12.297 1 98.38 642 VAL A C 1
ATOM 5206 O O . VAL A 1 642 ? 15.93 37.031 12.539 1 98.38 642 VAL A O 1
ATOM 5209 N N . VAL A 1 643 ? 17.828 37.906 11.977 1 98.12 643 VAL A N 1
ATOM 5210 C CA . VAL A 1 643 ? 17.297 39.188 11.539 1 98.12 643 VAL A CA 1
ATOM 5211 C C . VAL A 1 643 ? 17.688 39.438 10.086 1 98.12 643 VAL A C 1
ATOM 5213 O O . VAL A 1 643 ? 18.828 39.25 9.703 1 98.12 643 VAL A O 1
ATOM 5216 N N . TYR A 1 644 ? 16.797 39.906 9.281 1 98 644 TYR A N 1
ATOM 5217 C CA . TYR A 1 644 ? 17.047 40.094 7.855 1 98 644 TYR A CA 1
ATOM 5218 C C . TYR A 1 644 ? 17.297 41.531 7.52 1 98 644 TYR A C 1
ATOM 5220 O O . TYR A 1 644 ? 16.812 42.438 8.227 1 98 644 TYR A O 1
ATOM 5228 N N . HIS A 1 645 ? 18.047 41.688 6.383 1 96.62 645 HIS A N 1
ATOM 5229 C CA . HIS A 1 645 ? 18.438 43.031 5.961 1 96.62 645 HIS A CA 1
ATOM 5230 C C . HIS A 1 645 ? 17.859 43.344 4.594 1 96.62 645 HIS A C 1
ATOM 5232 O O . HIS A 1 645 ? 18.453 43.031 3.564 1 96.62 645 HIS A O 1
ATOM 5238 N N . LYS A 1 646 ? 16.812 43.844 4.457 1 94.06 646 LYS A N 1
ATOM 5239 C CA . LYS A 1 646 ? 16.203 44.406 3.248 1 94.06 646 LYS A CA 1
ATOM 5240 C C . LYS A 1 646 ? 15.219 45.531 3.582 1 94.06 646 LYS A C 1
ATOM 5242 O O . LYS A 1 646 ? 14.039 45.281 3.816 1 94.06 646 LYS A O 1
ATOM 5247 N N . PRO A 1 647 ? 15.68 46.656 3.463 1 90.25 647 PRO A N 1
ATOM 5248 C CA . PRO A 1 647 ? 14.836 47.781 3.857 1 90.25 647 PRO A CA 1
ATOM 5249 C C . PRO A 1 647 ? 13.477 47.781 3.158 1 90.25 647 PRO A C 1
ATOM 5251 O O . PRO A 1 647 ? 13.406 47.594 1.94 1 90.25 647 PRO A O 1
ATOM 5254 N N . GLY A 1 648 ? 12.484 47.875 3.945 1 86.75 648 GLY A N 1
ATOM 5255 C CA . GLY A 1 648 ? 11.125 47.938 3.428 1 86.75 648 GLY A CA 1
ATOM 5256 C C . GLY A 1 648 ? 10.438 46.594 3.383 1 86.75 648 GLY A C 1
ATOM 5257 O O . GLY A 1 648 ? 9.219 46.531 3.199 1 86.75 648 GLY A O 1
ATOM 5258 N N . SER A 1 649 ? 11.172 45.625 3.576 1 92.31 649 SER A N 1
ATOM 5259 C CA . SER A 1 649 ? 10.609 44.281 3.518 1 92.31 649 SER A CA 1
ATOM 5260 C C . SER A 1 649 ? 9.922 43.906 4.828 1 92.31 649 SER A C 1
ATOM 5262 O O . SER A 1 649 ? 10.352 44.312 5.902 1 92.31 649 SER A O 1
ATOM 5264 N N . ILE A 1 650 ? 8.883 43.094 4.719 1 92.56 650 ILE A N 1
ATOM 5265 C CA . ILE A 1 650 ? 8.203 42.625 5.922 1 92.56 650 ILE A CA 1
ATOM 5266 C C . ILE A 1 650 ? 9.117 41.688 6.707 1 92.56 650 ILE A C 1
ATOM 5268 O O . ILE A 1 650 ? 8.906 41.469 7.902 1 92.56 650 ILE A O 1
ATOM 5272 N N . LEU A 1 651 ? 10.141 41.219 6.051 1 95.19 651 LEU A N 1
ATOM 5273 C CA . LEU A 1 651 ? 11.062 40.281 6.691 1 95.19 651 LEU A CA 1
ATOM 5274 C C . LEU A 1 651 ? 11.859 40.969 7.797 1 95.19 651 LEU A C 1
ATOM 5276 O O . LEU A 1 651 ? 12.367 40.312 8.703 1 95.19 651 LEU A O 1
ATOM 5280 N N . GLU A 1 652 ? 11.945 42.25 7.75 1 95.25 652 GLU A N 1
ATOM 5281 C CA . GLU A 1 652 ? 12.711 43 8.734 1 95.25 652 GLU A CA 1
ATOM 5282 C C . GLU A 1 652 ? 11.875 43.281 9.984 1 95.25 652 GLU A C 1
ATOM 5284 O O . GLU A 1 652 ? 12.398 43.781 10.992 1 95.25 652 GLU A O 1
ATOM 5289 N N . SER A 1 653 ? 10.594 42.844 9.914 1 93.88 653 SER A N 1
ATOM 5290 C CA . SER A 1 653 ? 9.664 43.281 10.961 1 93.88 653 SER A CA 1
ATOM 5291 C C . SER A 1 653 ? 9.57 42.219 12.062 1 93.88 653 SER A C 1
ATOM 5293 O O . SER A 1 653 ? 8.758 42.344 12.984 1 93.88 653 SER A O 1
ATOM 5295 N N . GLY A 1 654 ? 10.32 41.25 12.016 1 95.81 654 GLY A N 1
ATOM 5296 C CA . GLY A 1 654 ? 10.305 40.219 13.039 1 95.81 654 GLY A CA 1
ATOM 5297 C C . GLY A 1 654 ? 11.633 39.5 13.195 1 95.81 654 GLY A C 1
ATOM 5298 O O . GLY A 1 654 ? 12.578 39.781 12.453 1 95.81 654 GLY A O 1
ATOM 5299 N N . VAL A 1 655 ? 11.734 38.656 14.211 1 98.19 655 VAL A N 1
ATOM 5300 C CA . VAL A 1 655 ? 12.891 37.812 14.438 1 98.19 655 VAL A CA 1
ATOM 5301 C C . VAL A 1 655 ? 12.523 36.375 14.102 1 98.19 655 VAL A C 1
ATOM 5303 O O . VAL A 1 655 ? 11.562 35.812 14.641 1 98.19 655 VAL A O 1
ATOM 5306 N N . HIS A 1 656 ? 13.219 35.812 13.141 1 98.31 656 HIS A N 1
ATOM 5307 C CA . HIS A 1 656 ? 12.992 34.438 12.781 1 98.31 656 HIS A CA 1
ATOM 5308 C C . HIS A 1 656 ? 13.789 33.5 13.688 1 98.31 656 HIS A C 1
ATOM 5310 O O . HIS A 1 656 ? 14.984 33.719 13.906 1 98.31 656 HIS A O 1
ATOM 5316 N N . ILE A 1 657 ? 13.133 32.5 14.289 1 98.38 657 ILE A N 1
ATOM 5317 C CA . ILE A 1 657 ? 13.789 31.562 15.172 1 98.38 657 ILE A CA 1
ATOM 5318 C C . ILE A 1 657 ? 13.641 30.141 14.625 1 98.38 657 ILE A C 1
ATOM 5320 O O . ILE A 1 657 ? 12.547 29.75 14.219 1 98.38 657 ILE A O 1
ATOM 5324 N N . GLU A 1 658 ? 14.695 29.422 14.531 1 96.62 658 GLU A N 1
ATOM 5325 C CA . GLU A 1 658 ? 14.688 27.984 14.25 1 96.62 658 GLU A CA 1
ATOM 5326 C C . GLU A 1 658 ? 15.445 27.219 15.328 1 96.62 658 GLU A C 1
ATOM 5328 O O . GLU A 1 658 ? 16.484 27.656 15.805 1 96.62 658 GLU A O 1
ATOM 5333 N N . HIS A 1 659 ? 14.898 26.172 15.781 1 95 659 HIS A N 1
ATOM 5334 C CA . HIS A 1 659 ? 15.68 25.359 16.703 1 95 659 HIS A CA 1
ATOM 5335 C C . HIS A 1 659 ? 15.484 23.859 16.438 1 95 659 HIS A C 1
ATOM 5337 O O . HIS A 1 659 ? 14.461 23.469 15.875 1 95 659 HIS A O 1
ATOM 5343 N N . PHE A 1 660 ? 16.469 23.047 16.734 1 93.62 660 PHE A N 1
ATOM 5344 C CA . PHE A 1 660 ? 16.438 21.594 16.844 1 93.62 660 PHE A CA 1
ATOM 5345 C C . PHE A 1 660 ? 16.516 21.141 18.297 1 93.62 660 PHE A C 1
ATOM 5347 O O . PHE A 1 660 ? 17.406 21.562 19.031 1 93.62 660 PHE A O 1
ATOM 5354 N N . LEU A 1 661 ? 15.539 20.422 18.672 1 94.94 661 LEU A N 1
ATOM 5355 C CA . LEU A 1 661 ? 15.516 19.891 20.031 1 94.94 661 LEU A CA 1
ATOM 5356 C C . LEU A 1 661 ? 15.484 18.359 20.016 1 94.94 661 LEU A C 1
ATOM 5358 O O . LEU A 1 661 ? 14.672 17.766 19.312 1 94.94 661 LEU A O 1
ATOM 5362 N N . ASP A 1 662 ? 16.406 17.719 20.734 1 92.38 662 ASP A N 1
ATOM 5363 C CA . ASP A 1 662 ? 16.469 16.266 20.812 1 92.38 662 ASP A CA 1
ATOM 5364 C C . ASP A 1 662 ? 16.516 15.805 22.266 1 92.38 662 ASP A C 1
ATOM 5366 O O . ASP A 1 662 ? 17.547 15.898 22.922 1 92.38 662 ASP A O 1
ATOM 5370 N N . ILE A 1 663 ? 15.469 15.305 22.719 1 94.19 663 ILE A N 1
ATOM 5371 C CA . ILE A 1 663 ? 15.461 14.82 24.094 1 94.19 663 ILE A CA 1
ATOM 5372 C C . ILE A 1 663 ? 15.438 13.297 24.109 1 94.19 663 ILE A C 1
ATOM 5374 O O . ILE A 1 663 ? 14.992 12.68 25.078 1 94.19 663 ILE A O 1
ATOM 5378 N N . SER A 1 664 ? 15.82 12.742 22.969 1 87.94 664 SER A N 1
ATOM 5379 C CA . SER A 1 664 ? 15.875 11.289 22.906 1 87.94 664 SER A CA 1
ATOM 5380 C C . SER A 1 664 ? 17 10.734 23.766 1 87.94 664 SER A C 1
ATOM 5382 O O . SER A 1 664 ? 17.984 11.43 24.031 1 87.94 664 SER A O 1
ATOM 5384 N N . GLY A 1 665 ? 16.938 9.57 24.422 1 77.75 665 GLY A N 1
ATOM 5385 C CA . GLY A 1 665 ? 18.031 8.906 25.125 1 77.75 665 GLY A CA 1
ATOM 5386 C C . GLY A 1 665 ? 17.953 9.023 26.625 1 77.75 665 GLY A C 1
ATOM 5387 O O . GLY A 1 665 ? 17.109 8.383 27.266 1 77.75 665 GLY A O 1
ATOM 5388 N N . LYS A 1 666 ? 18.594 10.18 27.141 1 79.81 666 LYS A N 1
ATOM 5389 C CA . LYS A 1 666 ? 18.891 10.172 28.578 1 79.81 666 LYS A CA 1
ATOM 5390 C C . LYS A 1 666 ? 17.766 10.812 29.375 1 79.81 666 LYS A C 1
ATOM 5392 O O . LYS A 1 666 ? 17.672 10.609 30.594 1 79.81 666 LYS A O 1
ATOM 5397 N N . TYR A 1 667 ? 16.875 11.555 28.875 1 89 667 TYR A N 1
ATOM 5398 C CA . TYR A 1 667 ? 15.844 12.289 29.609 1 89 667 TYR A CA 1
ATOM 5399 C C . TYR A 1 667 ? 14.664 11.383 29.938 1 89 667 TYR A C 1
ATOM 5401 O O . TYR A 1 667 ? 14.297 10.516 29.141 1 89 667 TYR A O 1
ATOM 5409 N N . ARG A 1 668 ? 14.18 11.586 31.141 1 91.56 668 ARG A N 1
ATOM 5410 C CA . ARG A 1 668 ? 13.031 10.836 31.625 1 91.56 668 ARG A CA 1
ATOM 5411 C C . ARG A 1 668 ? 12.008 11.758 32.281 1 91.56 668 ARG A C 1
ATOM 5413 O O . ARG A 1 668 ? 12.367 12.727 32.938 1 91.56 668 ARG A O 1
ATOM 5420 N N . GLU A 1 669 ? 10.766 11.453 32.094 1 93.5 669 GLU A N 1
ATOM 5421 C CA . GLU A 1 669 ? 9.664 12.234 32.656 1 93.5 669 GLU A CA 1
ATOM 5422 C C . GLU A 1 669 ? 9.922 13.734 32.5 1 93.5 669 GLU A C 1
ATOM 5424 O O . GLU A 1 669 ? 9.898 14.469 33.5 1 93.5 669 GLU A O 1
ATOM 5429 N N . THR A 1 670 ? 10.148 14.117 31.266 1 95.12 670 THR A N 1
ATOM 5430 C CA . THR A 1 670 ? 10.578 15.477 30.953 1 95.12 670 THR A CA 1
ATOM 5431 C C . THR A 1 670 ? 9.656 16.109 29.922 1 95.12 670 THR A C 1
ATOM 5433 O O . THR A 1 670 ? 9.453 15.562 28.844 1 95.12 670 THR A O 1
ATOM 5436 N N . GLU A 1 671 ? 9.109 17.234 30.219 1 96.94 671 GLU A N 1
ATOM 5437 C CA . GLU A 1 671 ? 8.273 18.016 29.312 1 96.94 671 GLU A CA 1
ATOM 5438 C C . GLU A 1 671 ? 8.836 19.406 29.094 1 96.94 671 GLU A C 1
ATOM 5440 O O . GLU A 1 671 ? 8.641 20.297 29.922 1 96.94 671 GLU A O 1
ATOM 5445 N N . VAL A 1 672 ? 9.414 19.609 27.953 1 97.56 672 VAL A N 1
ATOM 5446 C CA . VAL A 1 672 ? 10.273 20.75 27.688 1 97.56 672 VAL A CA 1
ATOM 5447 C C . VAL A 1 672 ? 9.445 21.891 27.094 1 97.56 672 VAL A C 1
ATOM 5449 O O . VAL A 1 672 ? 8.57 21.656 26.266 1 97.56 672 VAL A O 1
ATOM 5452 N N . PHE A 1 673 ? 9.734 23.109 27.578 1 97.94 673 PHE A N 1
ATOM 5453 C CA . PHE A 1 673 ? 9.07 24.297 27.047 1 97.94 673 PHE A CA 1
ATOM 5454 C C . PHE A 1 673 ? 10.07 25.422 26.812 1 97.94 673 PHE A C 1
ATOM 5456 O O . PHE A 1 673 ? 11.195 25.375 27.312 1 97.94 673 PHE A O 1
ATOM 5463 N N . MET A 1 674 ? 9.734 26.391 26 1 97.88 674 MET A N 1
ATOM 5464 C CA . MET A 1 674 ? 10.375 27.688 25.922 1 97.88 674 MET A CA 1
ATOM 5465 C C . MET A 1 674 ? 9.43 28.797 26.375 1 97.88 674 MET A C 1
ATOM 5467 O O . MET A 1 674 ? 8.227 28.734 26.125 1 97.88 674 MET A O 1
ATOM 5471 N N . ARG A 1 675 ? 9.938 29.734 27.062 1 97.69 675 ARG A N 1
ATOM 5472 C CA . ARG A 1 675 ? 9.117 30.797 27.641 1 97.69 675 ARG A CA 1
ATOM 5473 C C . ARG A 1 675 ? 9.727 32.156 27.359 1 97.69 675 ARG A C 1
ATOM 5475 O O . ARG A 1 675 ? 10.914 32.375 27.609 1 97.69 675 ARG A O 1
ATOM 5482 N N . PHE A 1 676 ? 8.922 33 26.781 1 98.19 676 PHE A N 1
ATOM 5483 C CA . PHE A 1 676 ? 9.281 34.406 26.641 1 98.19 676 PHE A CA 1
ATOM 5484 C C . PHE A 1 676 ? 8.781 35.219 27.828 1 98.19 676 PHE A C 1
ATOM 5486 O O . PHE A 1 676 ? 7.594 35.188 28.156 1 98.19 676 PHE A O 1
ATOM 5493 N N . LEU A 1 677 ? 9.633 35.875 28.484 1 97.69 677 LEU A N 1
ATOM 5494 C CA . LEU A 1 677 ? 9.289 36.781 29.578 1 97.69 677 LEU A CA 1
ATOM 5495 C C . LEU A 1 677 ? 9.414 38.219 29.156 1 97.69 677 LEU A C 1
ATOM 5497 O O . LEU A 1 677 ? 10.523 38.719 28.922 1 97.69 677 LEU A O 1
ATOM 5501 N N . THR A 1 678 ? 8.289 38.906 29.031 1 98 678 THR A N 1
ATOM 5502 C CA . THR A 1 678 ? 8.266 40.281 28.562 1 98 678 THR A CA 1
ATOM 5503 C C . THR A 1 678 ? 7.801 41.219 29.688 1 98 678 THR A C 1
ATOM 5505 O O . THR A 1 678 ? 7.387 40.75 30.75 1 98 678 THR A O 1
ATOM 5508 N N . ASP A 1 679 ? 7.883 42.531 29.453 1 97 679 ASP A N 1
ATOM 5509 C CA . ASP A 1 679 ? 7.379 43.5 30.391 1 97 679 ASP A CA 1
ATOM 5510 C C . ASP A 1 679 ? 6.016 44.031 29.969 1 97 679 ASP A C 1
ATOM 5512 O O . ASP A 1 679 ? 5.602 45.125 30.391 1 97 679 ASP A O 1
ATOM 5516 N N . ILE A 1 680 ? 5.395 43.312 29.062 1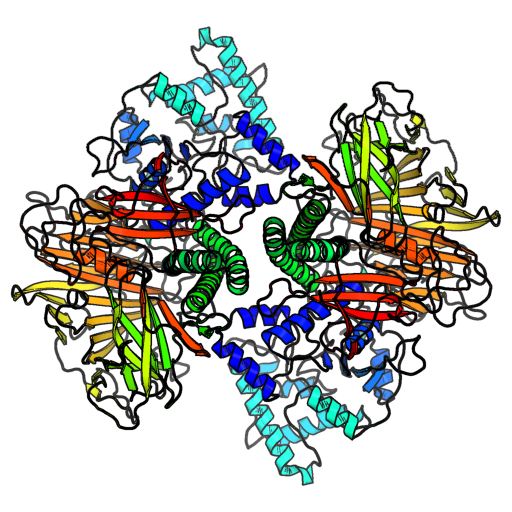 96 680 ILE A N 1
ATOM 5517 C CA . ILE A 1 680 ? 4.047 43.688 28.625 1 96 680 ILE A CA 1
ATOM 5518 C C . ILE A 1 680 ? 3.055 43.406 29.75 1 96 680 ILE A C 1
ATOM 5520 O O . ILE A 1 680 ? 3.076 42.344 30.359 1 96 680 ILE A O 1
ATOM 5524 N N . GLN A 1 681 ? 2.197 44.312 29.953 1 93.06 681 GLN A N 1
ATOM 5525 C CA . GLN A 1 681 ? 1.202 44.188 31.016 1 93.06 681 GLN A CA 1
ATOM 5526 C C . GLN A 1 681 ? -0.097 43.594 30.484 1 93.06 681 GLN A C 1
ATOM 5528 O O . GLN A 1 681 ? -1.089 44.281 30.312 1 93.06 681 GLN A O 1
ATOM 5533 N N . ASN A 1 682 ? -0.108 42.375 30.406 1 93.06 682 ASN A N 1
ATOM 5534 C CA . ASN A 1 682 ? -1.236 41.688 29.797 1 93.06 682 ASN A CA 1
ATOM 5535 C C . ASN A 1 682 ? -2.293 41.312 30.828 1 93.06 682 ASN A C 1
ATOM 5537 O O . ASN A 1 682 ? -2.75 40.156 30.859 1 93.06 682 ASN A O 1
ATOM 5541 N N . TYR A 1 683 ? -2.625 42.094 31.703 1 86.69 683 TYR A N 1
ATOM 5542 C CA . TYR A 1 683 ? -3.697 41.844 32.656 1 86.69 683 TYR A CA 1
ATOM 5543 C C . TYR A 1 683 ? -4.719 42.969 32.656 1 86.69 683 TYR A C 1
ATOM 5545 O O . TYR A 1 683 ? -4.402 44.094 32.25 1 86.69 683 TYR A O 1
ATOM 5553 N N . LYS A 1 684 ? -5.973 42.594 32.781 1 74 684 LYS A N 1
ATOM 5554 C CA . LYS A 1 684 ? -7.055 43.562 32.781 1 74 684 LYS A CA 1
ATOM 5555 C C . LYS A 1 684 ? -7.027 44.406 34.062 1 74 684 LYS A C 1
ATOM 5557 O O . LYS A 1 684 ? -6.551 43.969 35.094 1 74 684 LYS A O 1
ATOM 5562 N N . GLN A 1 685 ? -7.656 45.719 33.906 1 64.38 685 GLN A N 1
ATOM 5563 C CA . GLN A 1 685 ? -7.781 46.656 35.031 1 64.38 685 GLN A CA 1
ATOM 5564 C C . GLN A 1 685 ? -8.547 46.031 36.188 1 64.38 685 GLN A C 1
ATOM 5566 O O . GLN A 1 685 ? -9.516 45.312 35.969 1 64.38 685 GLN A O 1
ATOM 5571 N N . LYS A 1 686 ? -8.078 45.719 37.281 1 68.56 686 LYS A N 1
ATOM 5572 C CA . LYS A 1 686 ? -8.672 45.281 38.531 1 68.56 686 LYS A CA 1
ATOM 5573 C C . LYS A 1 686 ? -8.539 43.75 38.719 1 68.56 686 LYS A C 1
ATOM 5575 O O . LYS A 1 686 ? -9.133 43.188 39.625 1 68.56 686 LYS A O 1
ATOM 5580 N N . SER A 1 687 ? -7.961 43.062 37.625 1 71.88 687 SER A N 1
ATOM 5581 C CA . SER A 1 687 ? -7.746 41.625 37.844 1 71.88 687 SER A CA 1
ATOM 5582 C C . SER A 1 687 ? -6.258 41.312 37.844 1 71.88 687 SER A C 1
ATOM 5584 O O . SER A 1 687 ? -5.469 41.969 37.156 1 71.88 687 SER A O 1
ATOM 5586 N N . ASP A 1 688 ? -5.898 40.469 38.75 1 78.44 688 ASP A N 1
ATOM 5587 C CA . ASP A 1 688 ? -4.508 40.031 38.844 1 78.44 688 ASP A CA 1
ATOM 5588 C C . ASP A 1 688 ? -4.25 38.812 37.969 1 78.44 688 ASP A C 1
ATOM 5590 O O . ASP A 1 688 ? -3.133 38.281 37.906 1 78.44 688 ASP A O 1
ATOM 5594 N N . ASN A 1 689 ? -5.23 38.469 37.062 1 87.44 689 ASN A N 1
ATOM 5595 C CA . ASN A 1 689 ? -5.023 37.281 36.25 1 87.44 689 ASN A CA 1
ATOM 5596 C C . ASN A 1 689 ? -4.566 37.656 34.844 1 87.44 689 ASN A C 1
ATOM 5598 O O . ASN A 1 689 ? -5.219 38.469 34.156 1 87.44 689 ASN A O 1
ATOM 5602 N N . PRO A 1 690 ? -3.545 37.062 34.375 1 93.62 690 PRO A N 1
ATOM 5603 C CA . PRO A 1 690 ? -3.043 37.375 33.031 1 93.62 690 PRO A CA 1
ATOM 5604 C C . PRO A 1 690 ? -3.982 36.938 31.938 1 93.62 690 PRO A C 1
ATOM 5606 O O . PRO A 1 690 ? -4.719 35.938 32.094 1 93.62 690 PRO A O 1
ATOM 5609 N N . VAL A 1 691 ? -3.916 37.688 30.812 1 93.88 691 VAL A N 1
ATOM 5610 C CA . VAL A 1 691 ? -4.703 37.375 29.625 1 93.88 691 VAL A CA 1
ATOM 5611 C C . VAL A 1 691 ? -3.77 37.062 28.469 1 93.88 691 VAL A C 1
ATOM 5613 O O . VAL A 1 691 ? -2.75 37.719 28.266 1 93.88 691 VAL A O 1
ATOM 5616 N N . PHE A 1 692 ? -4.02 36.062 27.766 1 94 692 PHE A N 1
ATOM 5617 C CA . PHE A 1 692 ? -3.299 35.844 26.516 1 94 692 PHE A CA 1
ATOM 5618 C C . PHE A 1 692 ? -4.238 35.312 25.438 1 94 692 PHE A C 1
ATOM 5620 O O . PHE A 1 692 ? -5.398 35 25.703 1 94 692 PHE A O 1
ATOM 5627 N N . PHE A 1 693 ? -3.82 35.375 24.234 1 97 693 PHE A N 1
ATOM 5628 C CA . PHE A 1 693 ? -4.609 35.062 23.062 1 97 693 PHE A CA 1
ATOM 5629 C C . PHE A 1 693 ? -3.994 33.875 22.297 1 97 693 PHE A C 1
ATOM 5631 O O . PHE A 1 693 ? -2.785 33.844 22.062 1 97 693 PHE A O 1
ATOM 5638 N N . ALA A 1 694 ? -4.77 32.875 22.031 1 97.81 694 ALA A N 1
ATOM 5639 C CA . ALA A 1 694 ? -4.34 31.688 21.312 1 97.81 694 ALA A CA 1
ATOM 5640 C C . ALA A 1 694 ? -5.238 31.422 20.109 1 97.81 694 ALA A C 1
ATOM 5642 O O . ALA A 1 694 ? -6.457 31.609 20.188 1 97.81 694 ALA A O 1
ATOM 5643 N N . ASP A 1 695 ? -4.645 31.016 19.078 1 97.62 695 ASP A N 1
ATOM 5644 C CA . ASP A 1 695 ? -5.477 30.688 17.922 1 97.62 695 ASP A CA 1
ATOM 5645 C C . ASP A 1 695 ? -6.188 29.359 18.125 1 97.62 695 ASP A C 1
ATOM 5647 O O . ASP A 1 695 ? -5.844 28.594 19.016 1 97.62 695 ASP A O 1
ATOM 5651 N N . ILE A 1 696 ? -7.184 29.125 17.297 1 97.38 696 ILE A N 1
ATOM 5652 C CA . ILE A 1 696 ? -7.844 27.828 17.188 1 97.38 696 ILE A CA 1
ATOM 5653 C C . ILE A 1 696 ? -7.746 27.328 15.742 1 97.38 696 ILE A C 1
ATOM 5655 O O . ILE A 1 696 ? -8.375 27.875 14.844 1 97.38 696 ILE A O 1
ATOM 5659 N N . ASN A 1 697 ? -6.996 26.281 15.516 1 98.12 697 ASN A N 1
ATOM 5660 C CA . ASN A 1 697 ? -6.809 25.594 14.242 1 98.12 697 ASN A CA 1
ATOM 5661 C C . ASN A 1 697 ? -6.285 26.531 13.164 1 98.12 697 ASN A C 1
ATOM 5663 O O . ASN A 1 697 ? -6.5 26.297 11.977 1 98.12 697 ASN A O 1
ATOM 5667 N N . GLY A 1 698 ? -5.695 27.625 13.555 1 97.44 698 GLY A N 1
ATOM 5668 C CA . GLY A 1 698 ? -5.148 28.562 12.594 1 97.44 698 GLY A CA 1
ATOM 5669 C C . GLY A 1 698 ? -6.219 29.375 11.891 1 97.44 698 GLY A C 1
ATOM 5670 O O . GLY A 1 698 ? -5.965 29.969 10.828 1 97.44 698 GLY A O 1
ATOM 5671 N N . PHE A 1 699 ? -7.418 29.484 12.469 1 97.62 699 PHE A N 1
ATOM 5672 C CA . PHE A 1 699 ? -8.547 30.094 11.773 1 97.62 699 PHE A CA 1
ATOM 5673 C C . PHE A 1 699 ? -9.031 31.328 12.523 1 97.62 699 PHE A C 1
ATOM 5675 O O . PHE A 1 699 ? -9.383 32.344 11.906 1 97.62 699 PHE A O 1
ATOM 5682 N N . GLN A 1 700 ? -9.078 31.281 13.852 1 96.5 700 GLN A N 1
ATOM 5683 C CA . GLN A 1 700 ? -9.508 32.406 14.68 1 96.5 700 GLN A CA 1
ATOM 5684 C C . GLN A 1 700 ? -8.711 32.438 15.984 1 96.5 700 GLN A C 1
ATOM 5686 O O . GLN A 1 700 ? -8.008 31.484 16.328 1 96.5 700 GLN A O 1
ATOM 5691 N N . ILE A 1 701 ? -8.789 33.594 16.641 1 96.88 701 ILE A N 1
ATOM 5692 C CA . ILE A 1 701 ? -8.086 33.812 17.891 1 96.88 701 ILE A CA 1
ATOM 5693 C C . ILE A 1 701 ? -9.094 33.938 19.031 1 96.88 701 ILE A C 1
ATOM 5695 O O . ILE A 1 701 ? -10.156 34.531 18.859 1 96.88 701 ILE A O 1
ATOM 5699 N N . ILE A 1 702 ? -8.742 33.375 20.172 1 95.88 702 ILE A N 1
ATOM 5700 C CA . ILE A 1 702 ? -9.617 33.438 21.344 1 95.88 702 ILE A CA 1
ATOM 5701 C C . ILE A 1 702 ? -8.844 33.969 22.531 1 95.88 702 ILE A C 1
ATOM 5703 O O . ILE A 1 702 ? -7.668 33.656 22.719 1 95.88 702 ILE A O 1
ATOM 5707 N N . GLU A 1 703 ? -9.492 34.75 23.234 1 95.56 703 GLU A N 1
ATOM 5708 C CA . GLU A 1 703 ? -8.945 35.281 24.484 1 95.56 703 GLU A CA 1
ATOM 5709 C C . GLU A 1 703 ? -9.008 34.25 25.594 1 95.56 703 GLU A C 1
ATOM 5711 O O . GLU A 1 703 ? -10.031 33.594 25.797 1 95.56 703 GLU A O 1
ATOM 5716 N N . ARG A 1 704 ? -7.906 34.094 26.281 1 96.19 704 ARG A N 1
ATOM 5717 C CA . ARG A 1 704 ? -7.805 33.188 27.406 1 96.19 704 ARG A CA 1
ATOM 5718 C C . ARG A 1 704 ? -7.445 33.938 28.688 1 96.19 704 ARG A C 1
ATOM 5720 O O . ARG A 1 704 ? -6.531 34.75 28.703 1 96.19 704 ARG A O 1
ATOM 5727 N N . LYS A 1 705 ? -8.133 33.562 29.703 1 93.31 705 LYS A N 1
ATOM 5728 C CA . LYS A 1 705 ? -7.844 34.094 31.031 1 93.31 705 LYS A CA 1
ATOM 5729 C C . LYS A 1 705 ? -7.391 33 31.984 1 93.31 705 LYS A C 1
ATOM 5731 O O . LYS A 1 705 ? -7.941 31.875 31.969 1 93.31 705 LYS A O 1
ATOM 5736 N N . LYS A 1 706 ? -6.402 33.344 32.719 1 93.81 706 LYS A N 1
ATOM 5737 C CA . LYS A 1 706 ? -5.883 32.344 33.656 1 93.81 706 LYS A CA 1
ATOM 5738 C C . LYS A 1 706 ? -6.977 31.875 34.594 1 93.81 706 LYS A C 1
ATOM 5740 O O . LYS A 1 706 ? -7.688 32.688 35.188 1 93.81 706 LYS A O 1
ATOM 5745 N N . LEU A 1 707 ? -7.07 30.578 34.719 1 90.56 707 LEU A N 1
ATOM 5746 C CA . LEU A 1 707 ? -7.922 29.953 35.719 1 90.56 707 LEU A CA 1
ATOM 5747 C C . LEU A 1 707 ? -7.145 29.688 37 1 90.56 707 LEU A C 1
ATOM 5749 O O . LEU A 1 707 ? -6.488 28.641 37.125 1 90.56 707 LEU A O 1
ATOM 5753 N N . ALA A 1 708 ? -7.387 30.438 37.969 1 87.56 708 ALA A N 1
ATOM 5754 C CA . ALA A 1 708 ? -6.602 30.391 39.188 1 87.56 708 ALA A CA 1
ATOM 5755 C C . ALA A 1 708 ? -6.812 29.062 39.938 1 87.56 708 ALA A C 1
ATOM 5757 O O . ALA A 1 708 ? -5.914 28.578 40.625 1 87.56 708 ALA A O 1
ATOM 5758 N N . GLN A 1 709 ? -7.918 28.5 39.75 1 86.38 709 GLN A N 1
ATOM 5759 C CA . GLN A 1 709 ? -8.266 27.281 40.469 1 86.38 709 GLN A CA 1
ATOM 5760 C C . GLN A 1 709 ? -7.605 26.062 39.844 1 86.38 709 GLN A C 1
ATOM 5762 O O . GLN A 1 709 ? -7.535 25 40.5 1 86.38 709 GLN A O 1
ATOM 5767 N N . ALA A 1 710 ? -7.129 26.203 38.719 1 90 710 ALA A N 1
ATOM 5768 C CA . ALA A 1 710 ? -6.488 25.094 38.031 1 90 710 ALA A CA 1
ATOM 5769 C C . ALA A 1 710 ? -4.977 25.281 37.938 1 90 710 ALA A C 1
ATOM 5771 O O . ALA A 1 710 ? -4.496 26.422 37.906 1 90 710 ALA A O 1
ATOM 5772 N N . GLY A 1 711 ? -4.223 24.156 38 1 91.19 711 GLY A N 1
ATOM 5773 C CA . GLY A 1 711 ? -2.787 24.234 37.781 1 91.19 711 GLY A CA 1
ATOM 5774 C C . GLY A 1 711 ? -2.426 24.594 36.344 1 91.19 711 GLY A C 1
ATOM 5775 O O . GLY A 1 711 ? -3.301 24.906 35.562 1 91.19 711 GLY A O 1
ATOM 5776 N N . ILE A 1 712 ? -1.166 24.578 36.062 1 93.81 712 ILE A N 1
ATOM 5777 C CA . ILE A 1 712 ? -0.695 24.984 34.75 1 93.81 712 ILE A CA 1
ATOM 5778 C C . ILE A 1 712 ? -1.254 24.047 33.688 1 93.81 712 ILE A C 1
ATOM 5780 O O . ILE A 1 712 ? -1.507 24.469 32.562 1 93.81 712 ILE A O 1
ATOM 5784 N N . GLU A 1 713 ? -1.47 22.719 34.094 1 94.5 713 GLU A N 1
ATOM 5785 C CA . GLU A 1 713 ? -1.998 21.719 33.156 1 94.5 713 GLU A CA 1
ATOM 5786 C C . GLU A 1 713 ? -3.391 22.109 32.688 1 94.5 713 GLU A C 1
ATOM 5788 O O . GLU A 1 713 ? -3.785 21.75 31.562 1 94.5 713 GLU A O 1
ATOM 5793 N N . GLY A 1 714 ? -4.129 22.844 33.469 1 95.44 714 GLY A N 1
ATOM 5794 C CA . GLY A 1 714 ? -5.461 23.281 33.094 1 95.44 714 GLY A CA 1
ATOM 5795 C C . GLY A 1 714 ? -5.461 24.641 32.406 1 95.44 714 GLY A C 1
ATOM 5796 O O . GLY A 1 714 ? -6.516 25.141 32.031 1 95.44 714 GLY A O 1
ATOM 5797 N N . ASN A 1 715 ? -4.27 25.219 32.219 1 96.44 715 ASN A N 1
ATOM 5798 C CA . ASN A 1 715 ? -4.148 26.531 31.609 1 96.44 715 ASN A CA 1
ATOM 5799 C C . ASN A 1 715 ? -3.328 26.469 30.328 1 96.44 715 ASN A C 1
ATOM 5801 O O . ASN A 1 715 ? -2.891 27.516 29.812 1 96.44 715 ASN A O 1
ATOM 5805 N N . TYR A 1 716 ? -3.02 25.266 29.828 1 97.38 716 TYR A N 1
ATOM 5806 C CA . TYR A 1 716 ? -2.404 25.094 28.516 1 97.38 716 TYR A CA 1
ATOM 5807 C C . TYR A 1 716 ? -3.465 24.984 27.422 1 97.38 716 TYR A C 1
ATOM 5809 O O . TYR A 1 716 ? -4.445 24.25 27.578 1 97.38 716 TYR A O 1
ATOM 5817 N N . TYR A 1 717 ? -3.289 25.688 26.359 1 98.19 717 TYR A N 1
ATOM 5818 C CA . TYR A 1 717 ? -4.238 25.672 25.25 1 98.19 717 TYR A CA 1
ATOM 5819 C C . TYR A 1 717 ? -3.547 25.312 23.953 1 98.19 717 TYR A C 1
ATOM 5821 O O . TYR A 1 717 ? -2.34 25.516 23.797 1 98.19 717 TYR A O 1
ATOM 5829 N N . PRO A 1 718 ? -4.25 24.688 23.062 1 98.12 718 PRO A N 1
ATOM 5830 C CA . PRO A 1 718 ? -3.645 24.375 21.766 1 98.12 718 PRO A CA 1
ATOM 5831 C C . PRO A 1 718 ? -3.408 25.609 20.906 1 98.12 718 PRO A C 1
ATOM 5833 O O . PRO A 1 718 ? -4.219 26.547 20.922 1 98.12 718 PRO A O 1
ATOM 5836 N N . ILE A 1 719 ? -2.344 25.672 20.203 1 98.5 719 ILE A N 1
ATOM 5837 C CA . ILE A 1 719 ? -2.096 26.656 19.156 1 98.5 719 ILE A CA 1
ATOM 5838 C C . ILE A 1 719 ? -1.57 25.938 17.906 1 98.5 719 ILE A C 1
ATOM 5840 O O . ILE A 1 719 ? -0.825 24.969 18 1 98.5 719 ILE A O 1
ATOM 5844 N N . THR A 1 720 ? -1.95 26.406 16.781 1 97.94 720 THR A N 1
ATOM 5845 C CA . THR A 1 720 ? -1.512 25.797 15.539 1 97.94 720 THR A CA 1
ATOM 5846 C C . THR A 1 720 ? -0.769 26.797 14.664 1 97.94 720 THR A C 1
ATOM 5848 O O . THR A 1 720 ? -0.014 26.406 13.773 1 97.94 720 THR A O 1
ATOM 5851 N N . SER A 1 721 ? -0.982 28.125 14.977 1 97.94 721 SER A N 1
ATOM 5852 C CA . SER A 1 721 ? -0.327 29.109 14.109 1 97.94 721 SER A CA 1
ATOM 5853 C C . SER A 1 721 ? 0.203 30.297 14.914 1 97.94 721 SER A C 1
ATOM 5855 O O . SER A 1 721 ? 1.162 30.953 14.5 1 97.94 721 SER A O 1
ATOM 5857 N N . ALA A 1 722 ? -0.518 30.578 16.094 1 98.56 722 ALA A N 1
ATOM 5858 C CA . ALA A 1 722 ? -0.086 31.812 16.75 1 98.56 722 ALA A CA 1
ATOM 5859 C C . ALA A 1 722 ? -0.581 31.875 18.203 1 98.56 722 ALA A C 1
ATOM 5861 O O . ALA A 1 722 ? -1.592 31.25 18.531 1 98.56 722 ALA A O 1
ATOM 5862 N N . ALA A 1 723 ? 0.096 32.625 18.953 1 98.56 723 ALA A N 1
ATOM 5863 C CA . ALA A 1 723 ? -0.293 33.125 20.281 1 98.56 723 ALA A CA 1
ATOM 5864 C C . ALA A 1 723 ? 0.272 34.5 20.531 1 98.56 723 ALA A C 1
ATOM 5866 O O . ALA A 1 723 ? 1.32 34.875 20 1 98.56 723 ALA A O 1
ATOM 5867 N N . TYR A 1 724 ? -0.475 35.344 21.281 1 97.62 724 TYR A N 1
ATOM 5868 C CA . TYR A 1 724 ? 0.105 36.656 21.594 1 97.62 724 TYR A CA 1
ATOM 5869 C C . TYR A 1 724 ? -0.407 37.188 22.922 1 97.62 724 TYR A C 1
ATOM 5871 O O . TYR A 1 724 ? -1.376 36.656 23.469 1 97.62 724 TYR A O 1
ATOM 5879 N N . ILE A 1 725 ? 0.289 38.125 23.516 1 97.12 725 ILE A N 1
ATOM 5880 C CA . ILE A 1 725 ? -0.127 38.938 24.641 1 97.12 725 ILE A CA 1
ATOM 5881 C C . ILE A 1 725 ? -0.043 40.406 24.266 1 97.12 725 ILE A C 1
ATOM 5883 O O . ILE A 1 725 ? 0.669 40.781 23.328 1 97.12 725 ILE A O 1
ATOM 5887 N N . GLU A 1 726 ? -0.827 41.219 24.906 1 95 726 GLU A N 1
ATOM 5888 C CA . GLU A 1 726 ? -0.813 42.625 24.562 1 95 726 GLU A CA 1
ATOM 5889 C C . GLU A 1 726 ? -1.231 43.469 25.766 1 95 726 GLU A C 1
ATOM 5891 O O . GLU A 1 726 ? -1.818 42.969 26.719 1 95 726 GLU A O 1
ATOM 5896 N N . ASP A 1 727 ? -0.865 44.625 25.797 1 92.5 727 ASP A N 1
ATOM 5897 C CA . ASP A 1 727 ? -1.381 45.656 26.703 1 92.5 727 ASP A CA 1
ATOM 5898 C C . ASP A 1 727 ? -1.945 46.844 25.922 1 92.5 727 ASP A C 1
ATOM 5900 O O . ASP A 1 727 ? -2.408 46.688 24.797 1 92.5 727 ASP A O 1
ATOM 5904 N N . SER A 1 728 ? -1.981 48 26.5 1 89.19 728 SER A N 1
ATOM 5905 C CA . SER A 1 728 ? -2.652 49.125 25.875 1 89.19 728 SER A CA 1
ATOM 5906 C C . SER A 1 728 ? -1.825 49.656 24.719 1 89.19 728 SER A C 1
ATOM 5908 O O . SER A 1 728 ? -2.355 50.344 23.828 1 89.19 728 SER A O 1
ATOM 5910 N N . SER A 1 729 ? -0.514 49.281 24.641 1 91.06 729 SER A N 1
ATOM 5911 C CA . SER A 1 729 ? 0.312 50 23.672 1 91.06 729 SER A CA 1
ATOM 5912 C C . SER A 1 729 ? 1.146 49.031 22.844 1 91.06 729 SER A C 1
ATOM 5914 O O . SER A 1 729 ? 1.681 49.406 21.797 1 91.06 729 SER A O 1
ATOM 5916 N N . ARG A 1 730 ? 1.366 47.875 23.297 1 94.5 730 ARG A N 1
ATOM 5917 C CA . ARG A 1 730 ? 2.248 46.938 22.609 1 94.5 730 ARG A CA 1
ATOM 5918 C C . ARG A 1 730 ? 1.607 45.562 22.516 1 94.5 730 ARG A C 1
ATOM 5920 O O . ARG A 1 730 ? 0.803 45.188 23.359 1 94.5 730 ARG A O 1
ATOM 5927 N N . ARG A 1 731 ? 2.002 44.844 21.484 1 95.5 731 ARG A N 1
ATOM 5928 C CA . ARG A 1 731 ? 1.635 43.438 21.297 1 95.5 731 ARG A CA 1
ATOM 5929 C C . ARG A 1 731 ? 2.859 42.594 20.969 1 95.5 731 ARG A C 1
ATOM 5931 O O . ARG A 1 731 ? 3.684 43 20.141 1 95.5 731 ARG A O 1
ATOM 5938 N N . PHE A 1 732 ? 3.004 41.531 21.688 1 97.12 732 PHE A N 1
ATOM 5939 C CA . PHE A 1 732 ? 4.031 40.5 21.422 1 97.12 732 PHE A CA 1
ATOM 5940 C C . PHE A 1 732 ? 3.41 39.219 20.875 1 97.12 732 PHE A C 1
ATOM 5942 O O . PHE A 1 732 ? 2.641 38.562 21.562 1 97.12 732 PHE A O 1
ATOM 5949 N N . THR A 1 733 ? 3.744 38.844 19.578 1 98.12 733 THR A N 1
ATOM 5950 C CA . THR A 1 733 ? 3.131 37.719 18.906 1 98.12 733 THR A CA 1
ATOM 5951 C C . THR A 1 733 ? 4.168 36.625 18.625 1 98.12 733 THR A C 1
ATOM 5953 O O . THR A 1 733 ? 5.262 36.938 18.141 1 98.12 733 THR A O 1
ATOM 5956 N N . VAL A 1 734 ? 3.846 35.375 18.922 1 98.69 734 VAL A N 1
ATOM 5957 C CA . VAL A 1 734 ? 4.629 34.219 18.562 1 98.69 734 VAL A CA 1
ATOM 5958 C C . VAL A 1 734 ? 3.906 33.406 17.469 1 98.69 734 VAL A C 1
ATOM 5960 O O . VAL A 1 734 ? 2.818 32.875 17.703 1 98.69 734 VAL A O 1
ATOM 5963 N N . LEU A 1 735 ? 4.473 33.406 16.312 1 98.69 735 LEU A N 1
ATOM 5964 C CA . LEU A 1 735 ? 3.945 32.594 15.219 1 98.69 735 LEU A CA 1
ATOM 5965 C C . LEU A 1 735 ? 4.652 31.234 15.164 1 98.69 735 LEU A C 1
ATOM 5967 O O . LEU A 1 735 ? 5.871 31.156 15.328 1 98.69 735 LEU A O 1
ATOM 5971 N N . VAL A 1 736 ? 3.877 30.156 14.961 1 98.56 736 VAL A N 1
ATOM 5972 C CA . VAL A 1 736 ? 4.449 28.812 15.039 1 98.56 736 VAL A CA 1
ATOM 5973 C C . VAL A 1 736 ? 4.211 28.078 13.719 1 98.56 736 VAL A C 1
ATOM 5975 O O . VAL A 1 736 ? 3.262 28.375 12.992 1 98.56 736 VAL A O 1
ATOM 5978 N N . SER A 1 737 ? 5.012 27.078 13.398 1 97.19 737 SER A N 1
ATOM 5979 C CA . SER A 1 737 ? 4.934 26.344 12.141 1 97.19 737 SER A CA 1
ATOM 5980 C C . SER A 1 737 ? 4.141 25.047 12.297 1 97.19 737 SER A C 1
ATOM 5982 O O . SER A 1 737 ? 3.785 24.406 11.305 1 97.19 737 SER A O 1
ATOM 5984 N N . ARG A 1 738 ? 3.885 24.672 13.508 1 96.69 738 ARG A N 1
ATOM 5985 C CA . ARG A 1 738 ? 3.162 23.453 13.805 1 96.69 738 ARG A CA 1
ATOM 5986 C C . ARG A 1 738 ? 2.375 23.562 15.102 1 96.69 738 ARG A C 1
ATOM 5988 O O . ARG A 1 738 ? 2.459 24.594 15.797 1 96.69 738 ARG A O 1
ATOM 5995 N N . ALA A 1 739 ? 1.671 22.531 15.438 1 98 739 ALA A N 1
ATOM 5996 C CA . ALA A 1 739 ? 0.838 22.547 16.641 1 98 739 ALA A CA 1
ATOM 5997 C C . ALA A 1 739 ? 1.691 22.422 17.891 1 98 739 ALA A C 1
ATOM 5999 O O . ALA A 1 739 ? 2.666 21.672 17.922 1 98 739 ALA A O 1
ATOM 6000 N N . HIS A 1 740 ? 1.342 23.219 18.922 1 98.38 740 HIS A N 1
ATOM 6001 C CA . HIS A 1 740 ? 1.939 23.219 20.25 1 98.38 740 HIS A CA 1
ATOM 6002 C C . HIS A 1 740 ? 0.879 23.391 21.344 1 98.38 740 HIS A C 1
ATOM 6004 O O . HIS A 1 740 ? -0.253 23.781 21.047 1 98.38 740 HIS A O 1
ATOM 6010 N N . GLY A 1 741 ? 1.261 23.047 22.547 1 98.56 741 GLY A N 1
ATOM 6011 C CA . GLY A 1 741 ? 0.603 23.625 23.703 1 98.56 741 GLY A CA 1
ATOM 6012 C C . GLY A 1 741 ? 1.224 24.938 24.156 1 98.56 741 GLY A C 1
ATOM 6013 O O . GLY A 1 741 ? 2.447 25.094 24.125 1 98.56 741 GLY A O 1
ATOM 6014 N N . SER A 1 742 ? 0.388 25.906 24.438 1 98.5 742 SER A N 1
ATOM 6015 C CA . SER A 1 742 ? 0.894 27.203 24.875 1 98.5 742 SER A CA 1
ATOM 6016 C C . SER A 1 742 ? 0.099 27.734 26.062 1 98.5 742 SER A C 1
ATOM 6018 O O . SER A 1 742 ? -1.027 27.297 26.312 1 98.5 742 SER A O 1
ATOM 6020 N N . THR A 1 743 ? 0.74 28.641 26.844 1 97.75 743 THR A N 1
ATOM 6021 C CA . THR A 1 743 ? 0.057 29.234 28 1 97.75 743 THR A CA 1
ATOM 6022 C C . THR A 1 743 ? 0.62 30.609 28.312 1 97.75 743 THR A C 1
ATOM 6024 O O . THR A 1 743 ? 1.76 30.922 27.953 1 97.75 743 THR A O 1
ATOM 6027 N N . GLY A 1 744 ? -0.233 31.484 28.719 1 96.12 744 GLY A N 1
ATOM 6028 C CA . GLY A 1 744 ? 0.139 32.75 29.328 1 96.12 744 GLY A CA 1
ATOM 6029 C C . GLY A 1 744 ? -0.068 32.781 30.828 1 96.12 744 GLY A C 1
ATOM 6030 O O . GLY A 1 744 ? -0.684 33.719 31.359 1 96.12 744 GLY A O 1
ATOM 6031 N N . PHE A 1 745 ? 0.389 31.797 31.5 1 93.19 745 PHE A N 1
ATOM 6032 C CA . PHE A 1 745 ? 0.133 31.547 32.906 1 93.19 745 PHE A CA 1
ATOM 6033 C C . PHE A 1 745 ? 0.771 32.625 33.781 1 93.19 745 PHE A C 1
ATOM 6035 O O . PHE A 1 745 ? 0.238 33 34.812 1 93.19 745 PHE A O 1
ATOM 6042 N N . TYR A 1 746 ? 1.879 33.219 33.312 1 90.38 746 TYR A N 1
ATOM 6043 C CA . TYR A 1 746 ? 2.609 34.219 34.062 1 90.38 746 TYR A CA 1
ATOM 6044 C C . TYR A 1 746 ? 2.43 35.594 33.438 1 90.38 746 TYR A C 1
ATOM 6046 O O . TYR A 1 746 ? 2.355 35.719 32.219 1 90.38 746 TYR A O 1
ATOM 6054 N N . LYS A 1 747 ? 2.492 36.594 34.312 1 92.81 747 LYS A N 1
ATOM 6055 C CA . LYS A 1 747 ? 2.42 37.969 33.844 1 92.81 747 LYS A CA 1
ATOM 6056 C C . LYS A 1 747 ? 3.576 38.25 32.875 1 92.81 747 LYS A C 1
ATOM 6058 O O . LYS A 1 747 ? 4.742 38.062 33.219 1 92.81 747 LYS A O 1
ATOM 6063 N N . GLY A 1 748 ? 3.152 38.656 31.688 1 95.56 748 GLY A N 1
ATOM 6064 C CA . GLY A 1 748 ? 4.141 39.031 30.688 1 95.56 748 GLY A CA 1
ATOM 6065 C C . GLY A 1 748 ? 4.785 37.812 30.016 1 95.56 748 GLY A C 1
ATOM 6066 O O . GLY A 1 748 ? 5.711 37.969 29.219 1 95.56 748 GLY A O 1
ATOM 6067 N N . GLY A 1 749 ? 4.289 36.719 30.328 1 95.62 749 GLY A N 1
ATOM 6068 C CA . GLY A 1 749 ? 4.93 35.531 29.828 1 95.62 749 GLY A CA 1
ATOM 6069 C C . GLY A 1 749 ? 4.125 34.812 28.75 1 95.62 749 GLY A C 1
ATOM 6070 O O . GLY A 1 749 ? 2.895 34.781 28.812 1 95.62 749 GLY A O 1
ATOM 6071 N N . VAL A 1 750 ? 4.77 34.344 27.719 1 97.88 750 VAL A N 1
ATOM 6072 C CA . VAL A 1 750 ? 4.211 33.406 26.734 1 97.88 750 VAL A CA 1
ATOM 6073 C C . VAL A 1 750 ? 5.055 32.125 26.688 1 97.88 750 VAL A C 1
ATOM 6075 O O . VAL A 1 750 ? 6.25 32.188 26.375 1 97.88 750 VAL A O 1
ATOM 6078 N N . GLU A 1 751 ? 4.453 31 27.031 1 98 751 GLU A N 1
ATOM 6079 C CA . GLU A 1 751 ? 5.148 29.719 27.062 1 98 751 GLU A CA 1
ATOM 6080 C C . GLU A 1 751 ? 4.648 28.797 25.953 1 98 751 GLU A C 1
ATOM 6082 O O . GLU A 1 751 ? 3.447 28.75 25.672 1 98 751 GLU A O 1
ATOM 6087 N N . VAL A 1 752 ? 5.555 28.141 25.281 1 98.44 752 VAL A N 1
ATOM 6088 C CA . VAL A 1 752 ? 5.242 27.156 24.25 1 98.44 752 VAL A CA 1
ATOM 6089 C C . VAL A 1 752 ? 5.918 25.828 24.594 1 98.44 752 VAL A C 1
ATOM 6091 O O . VAL A 1 752 ? 7.141 25.766 24.734 1 98.44 752 VAL A O 1
ATOM 6094 N N . MET A 1 753 ? 5.125 24.797 24.734 1 98.31 753 MET A N 1
ATOM 6095 C CA . MET A 1 753 ? 5.691 23.469 24.984 1 98.31 753 MET A CA 1
ATOM 6096 C C . MET A 1 753 ? 6.293 22.891 23.703 1 98.31 753 MET A C 1
ATOM 6098 O O . MET A 1 753 ? 5.711 23.016 22.625 1 98.31 753 MET A O 1
ATOM 6102 N N . LEU A 1 754 ? 7.461 22.203 23.844 1 98.31 754 LEU A N 1
ATOM 6103 C CA . LEU A 1 754 ? 8.219 21.828 22.656 1 98.31 754 LEU A CA 1
ATOM 6104 C C . LEU A 1 754 ? 8.211 20.328 22.453 1 98.31 754 LEU A C 1
ATOM 6106 O O . LEU A 1 754 ? 8.133 19.844 21.312 1 98.31 754 LEU A O 1
ATOM 6110 N N . ASP A 1 755 ? 8.398 19.547 23.516 1 97.69 755 ASP A N 1
ATOM 6111 C CA . ASP A 1 755 ? 8.469 18.094 23.422 1 97.69 755 ASP A CA 1
ATOM 6112 C C . ASP A 1 755 ? 8.234 17.438 24.781 1 97.69 755 ASP A C 1
ATOM 6114 O O . ASP A 1 755 ? 8.312 18.109 25.812 1 97.69 755 ASP A O 1
ATOM 6118 N N . ARG A 1 756 ? 7.855 16.203 24.75 1 97.19 756 ARG A N 1
ATOM 6119 C CA . ARG A 1 756 ? 7.535 15.453 25.969 1 97.19 756 ARG A CA 1
ATOM 6120 C C . ARG A 1 756 ? 8.086 14.039 25.891 1 97.19 756 ARG A C 1
ATOM 6122 O O . ARG A 1 756 ? 7.969 13.375 24.859 1 97.19 756 ARG A O 1
ATOM 6129 N N . ARG A 1 757 ? 8.68 13.57 26.906 1 96.69 757 ARG A N 1
ATOM 6130 C CA . ARG A 1 757 ? 9.164 12.195 27.016 1 96.69 757 ARG A CA 1
ATOM 6131 C C . ARG A 1 757 ? 8.773 11.586 28.359 1 96.69 757 ARG A C 1
ATOM 6133 O O . ARG A 1 757 ? 9.109 12.117 29.422 1 96.69 757 ARG A O 1
ATOM 6140 N N . MET A 1 758 ? 8.016 10.578 28.297 1 94.69 758 MET A N 1
ATOM 6141 C CA . MET A 1 758 ? 7.508 9.938 29.516 1 94.69 758 MET A CA 1
ATOM 6142 C C . MET A 1 758 ? 7.641 8.414 29.422 1 94.69 758 MET A C 1
ATOM 6144 O O . MET A 1 758 ? 7.188 7.809 28.438 1 94.69 758 MET A O 1
ATOM 6148 N N . MET A 1 759 ? 8.094 7.805 30.438 1 93.56 759 MET A N 1
ATOM 6149 C CA . MET A 1 759 ? 8.266 6.355 30.484 1 93.56 759 MET A CA 1
ATOM 6150 C C . MET A 1 759 ? 6.953 5.656 30.812 1 93.56 759 MET A C 1
ATOM 6152 O O . MET A 1 759 ? 6.766 4.488 30.469 1 93.56 759 MET A O 1
ATOM 6156 N N . TYR A 1 760 ? 6.07 6.402 31.516 1 92.75 760 TYR A N 1
ATOM 6157 C CA . TYR A 1 760 ? 4.859 5.762 32 1 92.75 760 TYR A CA 1
ATOM 6158 C C . TYR A 1 760 ? 3.643 6.184 31.203 1 92.75 760 TYR A C 1
ATOM 6160 O O . TYR A 1 760 ? 3.557 7.324 30.734 1 92.75 760 TYR A O 1
ATOM 6168 N N . ASP A 1 761 ? 2.75 5.23 31.094 1 92.88 761 ASP A N 1
ATOM 6169 C CA . ASP A 1 761 ? 1.464 5.453 30.438 1 92.88 761 ASP A CA 1
ATOM 6170 C C . ASP A 1 761 ? 0.486 6.156 31.375 1 92.88 761 ASP A C 1
ATOM 6172 O O . ASP A 1 761 ? 0.522 5.953 32.594 1 92.88 761 ASP A O 1
ATOM 6176 N N . ASP A 1 762 ? -0.335 7.027 30.859 1 92.81 762 ASP A N 1
ATOM 6177 C CA . ASP A 1 762 ? -1.298 7.754 31.688 1 92.81 762 ASP A CA 1
ATOM 6178 C C . ASP A 1 762 ? -2.598 6.965 31.844 1 92.81 762 ASP A C 1
ATOM 6180 O O . ASP A 1 762 ? -3.537 7.422 32.5 1 92.81 762 ASP A O 1
ATOM 6184 N N . GLY A 1 763 ? -2.725 5.773 31.156 1 89.81 763 GLY A N 1
ATOM 6185 C CA . GLY A 1 763 ? -3.844 4.867 31.359 1 89.81 763 GLY A CA 1
ATOM 6186 C C . GLY A 1 763 ? -5.094 5.281 30.609 1 89.81 763 GLY A C 1
ATOM 6187 O O . GLY A 1 763 ? -6.211 4.992 31.047 1 89.81 763 GLY A O 1
ATOM 6188 N N . ARG A 1 764 ? -4.957 5.973 29.531 1 90.56 764 ARG A N 1
ATOM 6189 C CA . ARG A 1 764 ? -6.129 6.461 28.812 1 90.56 764 ARG A CA 1
ATOM 6190 C C . ARG A 1 764 ? -6.309 5.715 27.5 1 90.56 764 ARG A C 1
ATOM 6192 O O . ARG A 1 764 ? -7.07 6.152 26.625 1 90.56 764 ARG A O 1
ATOM 6199 N N . GLY A 1 765 ? -5.582 4.57 27.281 1 86 765 GLY A N 1
ATOM 6200 C CA . GLY A 1 765 ? -5.934 3.75 26.125 1 86 765 GLY A CA 1
ATOM 6201 C C . GLY A 1 765 ? -4.73 3.332 25.297 1 86 765 GLY A C 1
ATOM 6202 O O . GLY A 1 765 ? -4.746 2.279 24.656 1 86 765 GLY A O 1
ATOM 6203 N N . MET A 1 766 ? -3.619 4.082 25.328 1 90.94 766 MET A N 1
ATOM 6204 C CA . MET A 1 766 ? -2.488 3.756 24.453 1 90.94 766 MET A CA 1
ATOM 6205 C C . MET A 1 766 ? -1.721 2.553 25 1 90.94 766 MET A C 1
ATOM 6207 O O . MET A 1 766 ? -1.278 1.699 24.234 1 90.94 766 MET A O 1
ATOM 6211 N N . GLY A 1 767 ? -1.503 2.51 26.328 1 92.25 767 GLY A N 1
ATOM 6212 C CA . GLY A 1 767 ? -0.895 1.355 26.969 1 92.25 767 GLY A CA 1
ATOM 6213 C C . GLY A 1 767 ? 0.622 1.385 26.938 1 92.25 767 GLY A C 1
ATOM 6214 O O . GLY A 1 767 ? 1.274 0.387 27.25 1 92.25 767 GLY A O 1
ATOM 6215 N N . GLU A 1 768 ? 1.269 2.488 26.531 1 93.44 768 GLU A N 1
ATOM 6216 C CA . GLU A 1 768 ? 2.721 2.623 26.562 1 93.44 768 GLU A CA 1
ATOM 6217 C C . GLU A 1 768 ? 3.135 4.078 26.781 1 93.44 768 GLU A C 1
ATOM 6219 O O . GLU A 1 768 ? 2.32 4.988 26.625 1 93.44 768 GLU A O 1
ATOM 6224 N N . GLY A 1 769 ? 4.359 4.309 27.25 1 94.38 769 GLY A N 1
ATOM 6225 C CA . GLY A 1 769 ? 4.902 5.652 27.375 1 94.38 769 GLY A CA 1
ATOM 6226 C C . GLY A 1 769 ? 5.336 6.246 26.047 1 94.38 769 GLY A C 1
ATOM 6227 O O . GLY A 1 769 ? 5.195 5.613 25 1 94.38 769 GLY A O 1
ATOM 6228 N N . VAL A 1 770 ? 5.738 7.461 26.062 1 96.19 770 VAL A N 1
ATOM 6229 C CA . VAL A 1 770 ? 6.262 8.141 24.891 1 96.19 770 VAL A CA 1
ATOM 6230 C C . VAL A 1 770 ? 7.781 8.242 24.984 1 96.19 770 VAL A C 1
ATOM 6232 O O . VAL A 1 770 ? 8.312 9.133 25.641 1 96.19 770 VAL A O 1
ATOM 6235 N N . VAL A 1 771 ? 8.5 7.293 24.312 1 95.5 771 VAL A N 1
ATOM 6236 C CA . VAL A 1 771 ? 9.953 7.242 24.438 1 95.5 771 VAL A CA 1
ATOM 6237 C C . VAL A 1 771 ? 10.594 7.27 23.047 1 95.5 771 VAL A C 1
ATOM 6239 O O . VAL A 1 771 ? 11.812 7.16 22.922 1 95.5 771 VAL A O 1
ATOM 6242 N N . ASP A 1 772 ? 9.781 7.418 22.016 1 94 772 ASP A N 1
ATOM 6243 C CA . ASP A 1 772 ? 10.266 7.398 20.641 1 94 772 ASP A CA 1
ATOM 6244 C C . ASP A 1 772 ? 10.492 8.82 20.125 1 94 772 ASP A C 1
ATOM 6246 O O . ASP A 1 772 ? 10.172 9.117 18.969 1 94 772 ASP A O 1
ATOM 6250 N N . ASN A 1 773 ? 11.039 9.68 20.969 1 94 773 ASN A N 1
ATOM 6251 C CA . ASN A 1 773 ? 11.281 11.062 20.594 1 94 773 ASN A CA 1
ATOM 6252 C C . ASN A 1 773 ? 12.258 11.172 19.422 1 94 773 ASN A C 1
ATOM 6254 O O . ASN A 1 773 ? 13.172 10.359 19.297 1 94 773 ASN A O 1
ATOM 6258 N N . LYS A 1 774 ? 12.055 12.125 18.594 1 92.81 774 LYS A N 1
ATOM 6259 C CA . LYS A 1 774 ? 12.898 12.391 17.438 1 92.81 774 LYS A CA 1
ATOM 6260 C C . LYS A 1 774 ? 13.414 13.828 17.453 1 92.81 774 LYS A C 1
ATOM 6262 O O . LYS A 1 774 ? 12.789 14.711 18.031 1 92.81 774 LYS A O 1
ATOM 6267 N N . ASN A 1 775 ? 14.57 14 16.828 1 92.06 775 ASN A N 1
ATOM 6268 C CA . ASN A 1 775 ? 15.055 15.359 16.625 1 92.06 775 ASN A CA 1
ATOM 6269 C C . ASN A 1 775 ? 14.078 16.188 15.789 1 92.06 775 ASN A C 1
ATOM 6271 O O . ASN A 1 775 ? 13.766 15.828 14.648 1 92.06 775 ASN A O 1
ATOM 6275 N N . THR A 1 776 ? 13.625 17.312 16.344 1 93.75 776 THR A N 1
ATOM 6276 C CA . THR A 1 776 ? 12.516 18.016 15.719 1 93.75 776 THR A CA 1
ATOM 6277 C C . THR A 1 776 ? 12.891 19.469 15.438 1 93.75 776 THR A C 1
ATOM 6279 O O . THR A 1 776 ? 13.352 20.172 16.328 1 93.75 776 THR A O 1
ATOM 6282 N N . LEU A 1 777 ? 12.703 19.859 14.219 1 93.38 777 LEU A N 1
ATOM 6283 C CA . LEU A 1 777 ? 12.891 21.25 13.82 1 93.38 777 LEU A CA 1
ATOM 6284 C C . LEU A 1 777 ? 11.609 22.062 14.023 1 93.38 777 LEU A C 1
ATOM 6286 O O . LEU A 1 777 ? 10.539 21.641 13.578 1 93.38 777 LEU A O 1
ATOM 6290 N N . SER A 1 778 ? 11.688 23.125 14.688 1 95.31 778 SER A N 1
ATOM 6291 C CA . SER A 1 778 ? 10.586 24.078 14.844 1 95.31 778 SER A CA 1
ATOM 6292 C C . SER A 1 778 ? 10.977 25.469 14.359 1 95.31 778 SER A C 1
ATOM 6294 O O . SER A 1 778 ? 12.117 25.891 14.531 1 95.31 778 SER A O 1
ATOM 6296 N N . LYS A 1 779 ? 10.07 26.125 13.781 1 97.31 779 LYS A N 1
ATOM 6297 C CA . LYS A 1 779 ? 10.281 27.469 13.258 1 97.31 779 LYS A CA 1
ATOM 6298 C C . LYS A 1 779 ? 9.273 28.453 13.852 1 97.31 779 LYS A C 1
ATOM 6300 O O . LYS A 1 779 ? 8.109 28.109 14.055 1 97.31 779 LYS A O 1
ATOM 6305 N N . PHE A 1 780 ? 9.766 29.656 14.133 1 98.44 780 PHE A N 1
ATOM 6306 C CA . PHE A 1 780 ? 8.93 30.688 14.742 1 98.44 780 PHE A CA 1
ATOM 6307 C C . PHE A 1 780 ? 9.211 32.031 14.117 1 98.44 780 PHE A C 1
ATOM 6309 O O . PHE A 1 780 ? 10.273 32.25 13.531 1 98.44 780 PHE A O 1
ATOM 6316 N N . TRP A 1 781 ? 8.266 32.875 14.117 1 98.5 781 TRP A N 1
ATOM 6317 C CA . TRP A 1 781 ? 8.43 34.344 14.008 1 98.5 781 TRP A CA 1
ATOM 6318 C C . TRP A 1 781 ? 8.031 35.031 15.305 1 98.5 781 TRP A C 1
ATOM 6320 O O . TRP A 1 781 ? 6.988 34.719 15.883 1 98.5 781 TRP A O 1
ATOM 6330 N N . ILE A 1 782 ? 8.859 35.844 15.75 1 98.5 782 ILE A N 1
ATOM 6331 C CA . ILE A 1 782 ? 8.523 36.719 16.859 1 98.5 782 ILE A CA 1
ATOM 6332 C C . ILE A 1 782 ? 8.266 38.125 16.344 1 98.5 782 ILE A C 1
ATOM 6334 O O . ILE A 1 782 ? 9.133 38.75 15.711 1 98.5 782 ILE A O 1
ATOM 6338 N N . VAL A 1 783 ? 7.125 38.656 16.641 1 97.5 783 VAL A N 1
ATOM 6339 C CA . VAL A 1 783 ? 6.73 39.969 16.109 1 97.5 783 VAL A CA 1
ATOM 6340 C C . VAL A 1 783 ? 6.336 40.875 17.266 1 97.5 783 VAL A C 1
ATOM 6342 O O . VAL A 1 783 ? 5.512 40.531 18.109 1 97.5 783 VAL A O 1
ATOM 6345 N N . LEU A 1 784 ? 6.953 42 17.375 1 96.75 784 LEU A N 1
ATOM 6346 C CA . LEU A 1 784 ? 6.613 43.062 18.312 1 96.75 784 LEU A CA 1
ATOM 6347 C C . LEU A 1 784 ? 6 44.25 17.578 1 96.75 784 LEU A C 1
ATOM 6349 O O . LEU A 1 784 ? 6.609 44.812 16.672 1 96.75 784 LEU A O 1
ATOM 6353 N N . GLU A 1 785 ? 4.777 44.594 17.984 1 94.75 785 GLU A N 1
ATOM 6354 C CA . GLU A 1 785 ? 4.062 45.656 17.281 1 94.75 785 GLU A CA 1
ATOM 6355 C C . GLU A 1 785 ? 3.52 46.688 18.281 1 94.75 785 GLU A C 1
ATOM 6357 O O . GLU A 1 785 ? 3.143 46.344 19.391 1 94.75 785 GLU A O 1
ATOM 6362 N N . ASP A 1 786 ? 3.463 47.875 17.828 1 92.31 786 ASP A N 1
ATOM 6363 C CA . ASP A 1 786 ? 2.781 48.938 18.562 1 92.31 786 ASP A CA 1
ATOM 6364 C C . ASP A 1 786 ? 1.289 48.969 18.25 1 92.31 786 ASP A C 1
ATOM 6366 O O . ASP A 1 786 ? 0.886 48.656 17.125 1 92.31 786 ASP A O 1
ATOM 6370 N N . LYS A 1 787 ? 0.59 49.219 19.219 1 88.44 787 LYS A N 1
ATOM 6371 C CA . LYS A 1 787 ? -0.854 49.25 19 1 88.44 787 LYS A CA 1
ATOM 6372 C C . LYS A 1 787 ? -1.481 50.5 19.594 1 88.44 787 LYS A C 1
ATOM 6374 O O . LYS A 1 787 ? -0.906 51.125 20.484 1 88.44 787 LYS A O 1
ATOM 6379 N N . VAL A 1 788 ? -2.648 50.844 19 1 82.62 788 VAL A N 1
ATOM 6380 C CA . VAL A 1 788 ? -3.418 51.938 19.562 1 82.62 788 VAL A CA 1
ATOM 6381 C C . VAL A 1 788 ? -4.387 51.438 20.609 1 82.62 788 VAL A C 1
ATOM 6383 O O . VAL A 1 788 ? -4.746 50.25 20.609 1 82.62 788 VAL A O 1
ATOM 6386 N N . GLN A 1 789 ? -4.789 52.25 21.453 1 72.19 789 GLN A N 1
ATOM 6387 C CA . GLN A 1 789 ? -5.434 51.906 22.719 1 72.19 789 GLN A CA 1
ATOM 6388 C C . GLN A 1 789 ? -6.812 51.281 22.469 1 72.19 789 GLN A C 1
ATOM 6390 O O . GLN A 1 789 ? -7.379 50.656 23.359 1 72.19 789 GLN A O 1
ATOM 6395 N N . THR A 1 790 ? -7.176 51.031 21.375 1 71.44 790 THR A N 1
ATOM 6396 C CA . THR A 1 790 ? -8.508 50.469 21.188 1 71.44 790 THR A CA 1
ATOM 6397 C C . THR A 1 790 ? -8.445 48.938 21.078 1 71.44 790 THR A C 1
ATOM 6399 O O . THR A 1 790 ? -7.473 48.406 20.547 1 71.44 790 THR A O 1
ATOM 6402 N N . LYS A 1 791 ? -9.391 48.312 21.891 1 67.69 791 LYS A N 1
ATOM 6403 C CA . LYS A 1 791 ? -9.445 46.875 21.844 1 67.69 791 LYS A CA 1
ATOM 6404 C C . LYS A 1 791 ? -10.352 46.375 20.719 1 67.69 791 LYS A C 1
ATOM 6406 O O . LYS A 1 791 ? -11.391 47 20.438 1 67.69 791 LYS A O 1
ATOM 6411 N N . ASP A 1 792 ? -9.828 45.312 20.109 1 75.19 792 ASP A N 1
ATOM 6412 C CA . ASP A 1 792 ? -10.672 44.656 19.125 1 75.19 792 ASP A CA 1
ATOM 6413 C C . ASP A 1 792 ? -11.82 43.906 19.797 1 75.19 792 ASP A C 1
ATOM 6415 O O . ASP A 1 792 ? -11.625 43.219 20.812 1 75.19 792 ASP A O 1
ATOM 6419 N N . GLU A 1 793 ? -12.977 44.062 19.375 1 77.56 793 GLU A N 1
ATOM 6420 C CA . GLU A 1 793 ? -14.102 43.312 19.906 1 77.56 793 GLU A CA 1
ATOM 6421 C C . GLU A 1 793 ? -13.875 41.812 19.75 1 77.56 793 GLU A C 1
ATOM 6423 O O . GLU A 1 793 ? -14.156 41.031 20.672 1 77.56 793 GLU A O 1
ATOM 6428 N N . ILE A 1 794 ? -13.352 41.469 18.656 1 90.88 794 ILE A N 1
ATOM 6429 C CA . ILE A 1 794 ? -12.945 40.125 18.359 1 90.88 794 ILE A CA 1
ATOM 6430 C C . ILE A 1 794 ? -11.43 40.062 18.156 1 90.88 794 ILE A C 1
ATOM 6432 O O . ILE A 1 794 ? -10.883 40.781 17.328 1 90.88 794 ILE A O 1
ATOM 6436 N N . PRO A 1 795 ? -10.781 39.219 18.969 1 94.5 795 PRO A N 1
ATOM 6437 C CA . PRO A 1 795 ? -9.328 39.156 18.828 1 94.5 795 PRO A CA 1
ATOM 6438 C C . PRO A 1 795 ? -8.891 38.719 17.438 1 94.5 795 PRO A C 1
ATOM 6440 O O . PRO A 1 795 ? -9.461 37.781 16.859 1 94.5 795 PRO A O 1
ATOM 6443 N N . LYS A 1 796 ? -7.945 39.406 16.859 1 95.62 796 LYS A N 1
ATOM 6444 C CA . LYS A 1 796 ? -7.426 39.125 15.516 1 95.62 796 LYS A CA 1
ATOM 6445 C C . LYS A 1 796 ? -5.922 39.375 15.445 1 95.62 796 LYS A C 1
ATOM 6447 O O . LYS A 1 796 ? -5.387 40.188 16.234 1 95.62 796 LYS A O 1
ATOM 6452 N N . LEU A 1 797 ? -5.246 38.75 14.555 1 96.25 797 LEU A N 1
ATOM 6453 C CA . LEU A 1 797 ? -3.854 39.062 14.25 1 96.25 797 LEU A CA 1
ATOM 6454 C C . LEU A 1 797 ? -3.75 40.312 13.414 1 96.25 797 LEU A C 1
ATOM 6456 O O . LEU A 1 797 ? -4.738 40.781 12.828 1 96.25 797 LEU A O 1
ATOM 6460 N N . SER A 1 798 ? -2.609 40.906 13.406 1 95.31 798 SER A N 1
ATOM 6461 C CA . SER A 1 798 ? -2.354 42 12.461 1 95.31 798 SER A CA 1
ATOM 6462 C C . SER A 1 798 ? -2.166 41.469 11.047 1 95.31 798 SER A C 1
ATOM 6464 O O . SER A 1 798 ? -1.935 40.25 10.852 1 95.31 798 SER A O 1
ATOM 6466 N N . LEU A 1 799 ? -2.32 42.344 10.102 1 94.25 799 LEU A N 1
ATOM 6467 C CA . LEU A 1 799 ? -2.092 41.938 8.719 1 94.25 799 LEU A CA 1
ATOM 6468 C C . LEU A 1 799 ? -0.664 41.438 8.523 1 94.25 799 LEU A C 1
ATOM 6470 O O . LEU A 1 799 ? -0.432 40.469 7.793 1 94.25 799 LEU A O 1
ATOM 6474 N N . LEU A 1 800 ? 0.302 42.094 9.164 1 94.56 800 LEU A N 1
ATOM 6475 C CA . LEU A 1 800 ? 1.702 41.688 9.109 1 94.56 800 LEU A CA 1
ATOM 6476 C C . LEU A 1 800 ? 1.878 40.281 9.648 1 94.56 800 LEU A C 1
ATOM 6478 O O . LEU A 1 800 ? 2.539 39.438 9.016 1 94.56 800 LEU A O 1
ATOM 6482 N N . SER A 1 801 ? 1.277 40 10.773 1 96.56 801 SER A N 1
ATOM 6483 C CA . SER A 1 801 ? 1.401 38.688 11.391 1 96.56 801 SER A CA 1
ATOM 6484 C C . SER A 1 801 ? 0.76 37.594 10.523 1 96.56 801 SER A C 1
ATOM 6486 O O . SER A 1 801 ? 1.247 36.469 10.469 1 96.56 801 SER A O 1
ATOM 6488 N N . HIS A 1 802 ? -0.315 37.969 9.859 1 96.25 802 HIS A N 1
ATOM 6489 C CA . HIS A 1 802 ? -0.932 37 8.945 1 96.25 802 HIS A CA 1
ATOM 6490 C C . HIS A 1 802 ? 0.018 36.656 7.805 1 96.25 802 HIS A C 1
ATOM 6492 O O . HIS A 1 802 ? 0.153 35.469 7.457 1 96.25 802 HIS A O 1
ATOM 6498 N N . ARG A 1 803 ? 0.65 37.594 7.254 1 95.44 803 ARG A N 1
ATOM 6499 C CA . ARG A 1 803 ? 1.528 37.375 6.109 1 95.44 803 ARG A CA 1
ATOM 6500 C C . ARG A 1 803 ? 2.752 36.531 6.512 1 95.44 803 ARG A C 1
ATOM 6502 O O . ARG A 1 803 ? 3.17 35.656 5.781 1 95.44 803 ARG A O 1
ATOM 6509 N N . LEU A 1 804 ? 3.307 36.875 7.668 1 96.44 804 LEU A N 1
ATOM 6510 C CA . LEU A 1 804 ? 4.461 36.125 8.156 1 96.44 804 LEU A CA 1
ATOM 6511 C C . LEU A 1 804 ? 4.074 34.688 8.492 1 96.44 804 LEU A C 1
ATOM 6513 O O . LEU A 1 804 ? 4.852 33.75 8.266 1 96.44 804 LEU A O 1
ATOM 6517 N N . SER A 1 805 ? 2.893 34.562 9.055 1 97.25 805 SER A N 1
ATOM 6518 C CA . SER A 1 805 ? 2.404 33.219 9.367 1 97.25 805 SER A CA 1
ATOM 6519 C C . SER A 1 805 ? 2.199 32.375 8.102 1 97.25 805 SER A C 1
ATOM 6521 O O . SER A 1 805 ? 2.561 31.203 8.062 1 97.25 805 SER A O 1
ATOM 6523 N N . ASN A 1 806 ? 1.641 33 7.094 1 95.5 806 ASN A N 1
ATOM 6524 C CA . ASN A 1 806 ? 1.417 32.281 5.828 1 95.5 806 ASN A CA 1
ATOM 6525 C C . ASN A 1 806 ? 2.732 31.844 5.195 1 95.5 806 ASN A C 1
ATOM 6527 O O . ASN A 1 806 ? 2.812 30.766 4.625 1 95.5 806 ASN A O 1
ATOM 6531 N N . ALA A 1 807 ? 3.682 32.719 5.277 1 94.94 807 ALA A N 1
ATOM 6532 C CA . ALA A 1 807 ? 4.988 32.406 4.719 1 94.94 807 ALA A CA 1
ATOM 6533 C C . ALA A 1 807 ? 5.625 31.234 5.48 1 94.94 807 ALA A C 1
ATOM 6535 O O . ALA A 1 807 ? 6.332 30.422 4.891 1 94.94 807 ALA A O 1
ATOM 6536 N N . LEU A 1 808 ? 5.387 31.234 6.727 1 95.69 808 LEU A N 1
ATOM 6537 C CA . LEU A 1 808 ? 5.906 30.172 7.582 1 95.69 808 LEU A CA 1
ATOM 6538 C C . LEU A 1 808 ? 5.234 28.844 7.266 1 95.69 808 LEU A C 1
ATOM 6540 O O . LEU A 1 808 ? 5.887 27.797 7.262 1 95.69 808 LEU A O 1
ATOM 6544 N N . LEU A 1 809 ? 3.961 28.844 6.938 1 96.44 809 LEU A N 1
ATOM 6545 C CA . LEU A 1 809 ? 3.16 27.641 6.762 1 96.44 809 LEU A CA 1
ATOM 6546 C C . LEU A 1 809 ? 3.254 27.125 5.328 1 96.44 809 LEU A C 1
ATOM 6548 O O . LEU A 1 809 ? 3.17 25.922 5.086 1 96.44 809 LEU A O 1
ATOM 6552 N N . TYR A 1 810 ? 3.357 28.016 4.387 1 96.81 810 TYR A N 1
ATOM 6553 C CA . TYR A 1 810 ? 3.385 27.656 2.971 1 96.81 810 TYR A CA 1
ATOM 6554 C C . TYR A 1 810 ? 4.602 28.266 2.281 1 96.81 810 TYR A C 1
ATOM 6556 O O . TYR A 1 810 ? 4.465 29.156 1.43 1 96.81 810 TYR A O 1
ATOM 6564 N N . PRO A 1 811 ? 5.699 27.688 2.527 1 95.75 811 PRO A N 1
ATOM 6565 C CA . PRO A 1 811 ? 6.91 28.234 1.918 1 95.75 811 PRO A CA 1
ATOM 6566 C C . PRO A 1 811 ? 6.961 28.031 0.407 1 95.75 811 PRO A C 1
ATOM 6568 O O . PRO A 1 811 ? 6.258 27.156 -0.119 1 95.75 811 PRO A O 1
ATOM 6571 N N . THR A 1 812 ? 7.781 28.828 -0.186 1 96.56 812 THR A N 1
ATOM 6572 C CA . THR A 1 812 ? 8.023 28.703 -1.618 1 96.56 812 THR A CA 1
ATOM 6573 C C . THR A 1 812 ? 8.695 27.359 -1.931 1 96.56 812 THR A C 1
ATOM 6575 O O . THR A 1 812 ? 9.508 26.875 -1.142 1 96.56 812 THR A O 1
ATOM 6578 N N . LYS A 1 813 ? 8.344 26.828 -3.068 1 96.69 813 LYS A N 1
ATOM 6579 C CA . LYS A 1 813 ? 8.977 25.594 -3.492 1 96.69 813 LYS A CA 1
ATOM 6580 C C . LYS A 1 813 ? 10.117 25.859 -4.477 1 96.69 813 LYS A C 1
ATOM 6582 O O . LYS A 1 813 ? 10.039 26.781 -5.277 1 96.69 813 LYS A O 1
ATOM 6587 N N . LEU A 1 814 ? 11.156 25.094 -4.344 1 96.69 814 LEU A N 1
ATOM 6588 C CA . LEU A 1 814 ? 12.352 25.25 -5.164 1 96.69 814 LEU A CA 1
ATOM 6589 C C . LEU A 1 814 ? 12.609 24.016 -6.004 1 96.69 814 LEU A C 1
ATOM 6591 O O . LEU A 1 814 ? 12.594 22.891 -5.484 1 96.69 814 LEU A O 1
ATOM 6595 N N . PHE A 1 815 ? 12.836 24.219 -7.336 1 95.62 815 PHE A N 1
ATOM 6596 C CA . PHE A 1 815 ? 13.188 23.156 -8.266 1 95.62 815 PHE A CA 1
ATOM 6597 C C . PHE A 1 815 ? 14.562 23.391 -8.867 1 95.62 815 PHE A C 1
ATOM 6599 O O . PHE A 1 815 ? 14.906 24.516 -9.227 1 95.62 815 PHE A O 1
ATOM 6606 N N . LEU A 1 816 ? 15.281 22.359 -8.93 1 95.06 816 LEU A N 1
ATOM 6607 C CA . LEU A 1 816 ? 16.531 22.391 -9.68 1 95.06 816 LEU A CA 1
ATOM 6608 C C . LEU A 1 816 ? 16.328 21.953 -11.125 1 95.06 816 LEU A C 1
ATOM 6610 O O . LEU A 1 816 ? 15.695 20.922 -11.375 1 95.06 816 LEU A O 1
ATOM 6614 N N . VAL A 1 817 ? 16.781 22.75 -12.016 1 95.12 817 VAL A N 1
ATOM 6615 C CA . VAL A 1 817 ? 16.703 22.359 -13.422 1 95.12 817 VAL A CA 1
ATOM 6616 C C . VAL A 1 817 ? 17.906 21.469 -13.766 1 95.12 817 VAL A C 1
ATOM 6618 O O . VAL A 1 817 ? 19.031 21.953 -13.883 1 95.12 817 VAL A O 1
ATOM 6621 N N . GLU A 1 818 ? 17.672 20.281 -13.945 1 90.44 818 GLU A N 1
ATOM 6622 C CA . GLU A 1 818 ? 18.734 19.328 -14.234 1 90.44 818 GLU A CA 1
ATOM 6623 C C . GLU A 1 818 ? 19.047 19.297 -15.727 1 90.44 818 GLU A C 1
ATOM 6625 O O . GLU A 1 818 ? 20.219 19.172 -16.109 1 90.44 818 GLU A O 1
ATOM 6630 N N . ASP A 1 819 ? 18 19.344 -16.5 1 88.44 819 ASP A N 1
ATOM 6631 C CA . ASP A 1 819 ? 18.156 19.266 -17.953 1 88.44 819 ASP A CA 1
ATOM 6632 C C . ASP A 1 819 ? 16.953 19.922 -18.656 1 88.44 819 ASP A C 1
ATOM 6634 O O . ASP A 1 819 ? 15.875 20.047 -18.078 1 88.44 819 ASP A O 1
ATOM 6638 N N . GLY A 1 820 ? 17.25 20.391 -19.828 1 89.5 820 GLY A N 1
ATOM 6639 C CA . GLY A 1 820 ? 16.188 20.953 -20.641 1 89.5 820 GLY A CA 1
ATOM 6640 C C . GLY A 1 820 ? 16.172 22.469 -20.641 1 89.5 820 GLY A C 1
ATOM 6641 O O . GLY A 1 820 ? 16.844 23.094 -19.828 1 89.5 820 GLY A O 1
ATOM 6642 N N . GLU A 1 821 ? 15.438 22.969 -21.531 1 91 821 GLU A N 1
ATOM 6643 C CA . GLU A 1 821 ? 15.328 24.422 -21.656 1 91 821 GLU A CA 1
ATOM 6644 C C . GLU A 1 821 ? 14.031 24.938 -21.047 1 91 821 GLU A C 1
ATOM 6646 O O . GLU A 1 821 ? 12.953 24.406 -21.312 1 91 821 GLU A O 1
ATOM 6651 N N . VAL A 1 822 ? 14.211 25.906 -20.203 1 92.56 822 VAL A N 1
ATOM 6652 C CA . VAL A 1 822 ? 13.047 26.531 -19.578 1 92.56 822 VAL A CA 1
ATOM 6653 C C . VAL A 1 822 ? 12.484 27.609 -20.516 1 92.56 822 VAL A C 1
ATOM 6655 O O . VAL A 1 822 ? 13.156 28.594 -20.812 1 92.56 822 VAL A O 1
ATOM 6658 N N . ALA A 1 823 ? 11.297 27.406 -20.969 1 88.62 823 ALA A N 1
ATOM 6659 C CA . ALA A 1 823 ? 10.695 28.266 -21.984 1 88.62 823 ALA A CA 1
ATOM 6660 C C . ALA A 1 823 ? 10.398 29.656 -21.438 1 88.62 823 ALA A C 1
ATOM 6662 O O . ALA A 1 823 ? 10.477 30.641 -22.172 1 88.62 823 ALA A O 1
ATOM 6663 N N . HIS A 1 824 ? 10 29.766 -20.188 1 88.12 824 HIS A N 1
ATOM 6664 C CA . HIS A 1 824 ? 9.602 31.031 -19.562 1 88.12 824 HIS A CA 1
ATOM 6665 C C . HIS A 1 824 ? 10.398 31.281 -18.297 1 88.12 824 HIS A C 1
ATOM 6667 O O . HIS A 1 824 ? 10.258 30.531 -17.312 1 88.12 824 HIS A O 1
ATOM 6673 N N . LYS A 1 825 ? 11.141 32.375 -18.297 1 93.25 825 LYS A N 1
ATOM 6674 C CA . LYS A 1 825 ? 11.898 32.688 -17.094 1 93.25 825 LYS A CA 1
ATOM 6675 C C . LYS A 1 825 ? 10.977 33.188 -15.977 1 93.25 825 LYS A C 1
ATOM 6677 O O . LYS A 1 825 ? 11.328 33.125 -14.797 1 93.25 825 LYS A O 1
ATOM 6682 N N . ARG A 1 826 ? 9.883 33.781 -16.391 1 95.38 826 ARG A N 1
ATOM 6683 C CA . ARG A 1 826 ? 8.797 34.156 -15.484 1 95.38 826 ARG A CA 1
ATOM 6684 C C . ARG A 1 826 ? 7.445 33.688 -16.031 1 95.38 826 ARG A C 1
ATOM 6686 O O . ARG A 1 826 ? 7.086 34.031 -17.156 1 95.38 826 ARG A O 1
ATOM 6693 N N . LEU A 1 827 ? 6.805 32.875 -15.258 1 97.06 827 LEU A N 1
ATOM 6694 C CA . LEU A 1 827 ? 5.469 32.406 -15.625 1 97.06 827 LEU A CA 1
ATOM 6695 C C . LEU A 1 827 ? 4.449 32.812 -14.562 1 97.06 827 LEU A C 1
ATOM 6697 O O . LEU A 1 827 ? 4.504 32.312 -13.43 1 97.06 827 LEU A O 1
ATOM 6701 N N . ASN A 1 828 ? 3.568 33.75 -14.852 1 97.75 828 ASN A N 1
ATOM 6702 C CA . ASN A 1 828 ? 2.492 34.156 -13.961 1 97.75 828 ASN A CA 1
ATOM 6703 C C . ASN A 1 828 ? 1.194 33.438 -14.266 1 97.75 828 ASN A C 1
ATOM 6705 O O . ASN A 1 828 ? 0.78 33.344 -15.422 1 97.75 828 ASN A O 1
ATOM 6709 N N . LEU A 1 829 ? 0.56 32.906 -13.312 1 98.12 829 LEU A N 1
ATOM 6710 C CA . LEU A 1 829 ? -0.637 32.094 -13.5 1 98.12 829 LEU A CA 1
ATOM 6711 C C . LEU A 1 829 ? -1.896 32.906 -13.25 1 98.12 829 LEU A C 1
ATOM 6713 O O . LEU A 1 829 ? -3.01 32.438 -13.508 1 98.12 829 LEU A O 1
ATOM 6717 N N . ILE A 1 830 ? -1.767 34.125 -12.766 1 97.75 830 ILE A N 1
ATOM 6718 C CA . ILE A 1 830 ? -2.881 35.031 -12.523 1 97.75 830 ILE A CA 1
ATOM 6719 C C . ILE A 1 830 ? -2.506 36.438 -12.969 1 97.75 830 ILE A C 1
ATOM 6721 O O . ILE A 1 830 ? -1.33 36.812 -12.953 1 97.75 830 ILE A O 1
ATOM 6725 N N . THR A 1 831 ? -3.463 37.281 -13.383 1 96.88 831 THR A N 1
ATOM 6726 C CA . THR A 1 831 ? -3.184 38.594 -13.992 1 96.88 831 THR A CA 1
ATOM 6727 C C . THR A 1 831 ? -2.957 39.656 -12.914 1 96.88 831 THR A C 1
ATOM 6729 O O . THR A 1 831 ? -2.219 40.625 -13.133 1 96.88 831 THR A O 1
ATOM 6732 N N . LYS A 1 832 ? -3.637 39.469 -11.742 1 95.5 832 LYS A N 1
ATOM 6733 C CA . LYS A 1 832 ? -3.533 40.406 -10.633 1 95.5 832 LYS A CA 1
ATOM 6734 C C . LYS A 1 832 ? -3.479 39.688 -9.297 1 95.5 832 LYS A C 1
ATOM 6736 O O . LYS A 1 832 ? -4.031 38.594 -9.156 1 95.5 832 LYS A O 1
ATOM 6741 N N . PRO A 1 833 ? -2.773 40.312 -8.328 1 95.62 833 PRO A N 1
ATOM 6742 C CA . PRO A 1 833 ? -2.785 39.688 -7 1 95.62 833 PRO A CA 1
ATOM 6743 C C . PRO A 1 833 ? -4.152 39.75 -6.324 1 95.62 833 PRO A C 1
ATOM 6745 O O . PRO A 1 833 ? -5.012 40.531 -6.75 1 95.62 833 PRO A O 1
ATOM 6748 N N . LEU A 1 834 ? -4.402 39 -5.352 1 95.75 834 LEU A N 1
ATOM 6749 C CA . LEU A 1 834 ? -5.578 39.156 -4.504 1 95.75 834 LEU A CA 1
ATOM 6750 C C . LEU A 1 834 ? -5.359 40.25 -3.469 1 95.75 834 LEU A C 1
ATOM 6752 O O . LEU A 1 834 ? -4.219 40.625 -3.168 1 95.75 834 LEU A O 1
ATOM 6756 N N . PRO A 1 835 ? -6.465 40.781 -2.996 1 94.56 835 PRO A N 1
ATOM 6757 C CA . PRO A 1 835 ? -6.312 41.719 -1.881 1 94.56 835 PRO A CA 1
ATOM 6758 C C . PRO A 1 835 ? -5.551 41.125 -0.704 1 94.56 835 PRO A C 1
ATOM 6760 O O . PRO A 1 835 ? -5.609 39.906 -0.482 1 94.56 835 PRO A O 1
ATOM 6763 N N . CYS A 1 836 ? -4.934 41.938 0.062 1 93.19 836 CYS A N 1
ATOM 6764 C CA . CYS A 1 836 ? -4 41.531 1.102 1 93.19 836 CYS A CA 1
ATOM 6765 C C . CYS A 1 836 ? -4.707 40.688 2.17 1 93.19 836 CYS A C 1
ATOM 6767 O O . CYS A 1 836 ? -4.074 39.906 2.879 1 93.19 836 CYS A O 1
ATOM 6769 N N . ASP A 1 837 ? -5.996 40.875 2.275 1 94.06 837 ASP A N 1
ATOM 6770 C CA . ASP A 1 837 ? -6.734 40.188 3.328 1 94.06 837 ASP A CA 1
ATOM 6771 C C . ASP A 1 837 ? -7.477 39 2.773 1 94.06 837 ASP A C 1
ATOM 6773 O O . ASP A 1 837 ? -8.367 38.438 3.432 1 94.06 837 ASP A O 1
ATOM 6777 N N . VAL A 1 838 ? -7.156 38.625 1.526 1 96.38 838 VAL A N 1
ATOM 6778 C CA . VAL A 1 838 ? -7.789 37.438 0.934 1 96.38 838 VAL A CA 1
ATOM 6779 C C . VAL A 1 838 ? -6.734 36.375 0.638 1 96.38 838 VAL A C 1
ATOM 6781 O O . VAL A 1 838 ? -5.734 36.656 -0.028 1 96.38 838 VAL A O 1
ATOM 6784 N N . ASN A 1 839 ? -7 35.219 1.133 1 96.31 839 ASN A N 1
ATOM 6785 C CA . ASN A 1 839 ? -6.117 34.094 0.867 1 96.31 839 ASN A CA 1
ATOM 6786 C C . ASN A 1 839 ? -6.785 33.062 -0.034 1 96.31 839 ASN A C 1
ATOM 6788 O O . ASN A 1 839 ? -8.008 32.875 0.003 1 96.31 839 ASN A O 1
ATOM 6792 N N . MET A 1 840 ? -6.012 32.438 -0.872 1 97.44 840 MET A N 1
ATOM 6793 C CA . MET A 1 840 ? -6.434 31.234 -1.594 1 97.44 840 MET A CA 1
ATOM 6794 C C . MET A 1 840 ? -6.086 29.984 -0.81 1 97.44 840 MET A C 1
ATOM 6796 O O . MET A 1 840 ? -4.945 29.516 -0.846 1 97.44 840 MET A O 1
ATOM 6800 N N . VAL A 1 841 ? -7.078 29.422 -0.227 1 98 841 VAL A N 1
ATOM 6801 C CA . VAL A 1 841 ? -6.863 28.25 0.632 1 98 841 VAL A CA 1
ATOM 6802 C C . VAL A 1 841 ? -6.461 27.047 -0.217 1 98 841 VAL A C 1
ATOM 6804 O O . VAL A 1 841 ? -5.582 26.281 0.167 1 98 841 VAL A O 1
ATOM 6807 N N . ASN A 1 842 ? -7.148 26.875 -1.31 1 97.25 842 ASN A N 1
ATOM 6808 C CA . ASN A 1 842 ? -6.855 25.75 -2.203 1 97.25 842 ASN A CA 1
ATOM 6809 C C . ASN A 1 842 ? -7.48 25.969 -3.582 1 97.25 842 ASN A C 1
ATOM 6811 O O . ASN A 1 842 ? -8.398 26.766 -3.736 1 97.25 842 ASN A O 1
ATOM 6815 N N . PHE A 1 843 ? -6.953 25.469 -4.602 1 98.06 843 PHE A N 1
ATOM 6816 C CA . PHE A 1 843 ? -7.465 25.297 -5.957 1 98.06 843 PHE A CA 1
ATOM 6817 C C . PHE A 1 843 ? -7.219 23.875 -6.449 1 98.06 843 PHE A C 1
ATOM 6819 O O . PHE A 1 843 ? -6.121 23.547 -6.906 1 98.06 843 PHE A O 1
ATOM 6826 N N . LYS A 1 844 ? -8.273 23.078 -6.316 1 96.81 844 LYS A N 1
ATOM 6827 C CA . LYS A 1 844 ? -8.102 21.625 -6.434 1 96.81 844 LYS A CA 1
ATOM 6828 C C . LYS A 1 844 ? -8.984 21.047 -7.543 1 96.81 844 LYS A C 1
ATOM 6830 O O . LYS A 1 844 ? -10.188 21.297 -7.57 1 96.81 844 LYS A O 1
ATOM 6835 N N . THR A 1 845 ? -8.398 20.188 -8.43 1 97.25 845 THR A N 1
ATOM 6836 C CA . THR A 1 845 ? -9.148 19.484 -9.453 1 97.25 845 THR A CA 1
ATOM 6837 C C . THR A 1 845 ? -10.008 18.375 -8.836 1 97.25 845 THR A C 1
ATOM 6839 O O . THR A 1 845 ? -9.531 17.625 -7.984 1 97.25 845 THR A O 1
ATOM 6842 N N . LEU A 1 846 ? -11.258 18.328 -9.219 1 95.81 846 LEU A N 1
ATOM 6843 C CA . LEU A 1 846 ? -12.172 17.328 -8.688 1 95.81 846 LEU A CA 1
ATOM 6844 C C . LEU A 1 846 ? -12.148 16.062 -9.555 1 95.81 846 LEU A C 1
ATOM 6846 O O . LEU A 1 846 ? -11.781 16.125 -10.727 1 95.81 846 LEU A O 1
ATOM 6850 N N . ALA A 1 847 ? -12.508 14.961 -8.984 1 92 847 ALA A N 1
ATOM 6851 C CA . ALA A 1 847 ? -12.594 13.688 -9.695 1 92 847 ALA A CA 1
ATOM 6852 C C . ALA A 1 847 ? -13.953 13.523 -10.367 1 92 847 ALA A C 1
ATOM 6854 O O . ALA A 1 847 ? -14.945 14.109 -9.93 1 92 847 ALA A O 1
ATOM 6855 N N . ASP A 1 848 ? -13.961 12.719 -11.391 1 87.62 848 ASP A N 1
ATOM 6856 C CA . ASP A 1 848 ? -15.242 12.32 -11.961 1 87.62 848 ASP A CA 1
ATOM 6857 C C . ASP A 1 848 ? -15.734 11.016 -11.336 1 87.62 848 ASP A C 1
ATOM 6859 O O . ASP A 1 848 ? -15.219 10.578 -10.305 1 87.62 848 ASP A O 1
ATOM 6863 N N . GLU A 1 849 ? -16.766 10.414 -11.836 1 78.62 849 GLU A N 1
ATOM 6864 C CA . GLU A 1 849 ? -17.391 9.227 -11.258 1 78.62 849 GLU A CA 1
ATOM 6865 C C . GLU A 1 849 ? -16.484 8.008 -11.367 1 78.62 849 GLU A C 1
ATOM 6867 O O . GLU A 1 849 ? -16.672 7.02 -10.656 1 78.62 849 GLU A O 1
ATOM 6872 N N . TYR A 1 850 ? -15.477 8.117 -12.242 1 79.5 850 TYR A N 1
ATOM 6873 C CA . TYR A 1 850 ? -14.555 7 -12.406 1 79.5 850 TYR A CA 1
ATOM 6874 C C . TYR A 1 850 ? -13.227 7.281 -11.711 1 79.5 850 TYR A C 1
ATOM 6876 O O . TYR A 1 850 ? -12.234 6.586 -11.938 1 79.5 850 TYR A O 1
ATOM 6884 N N . GLU A 1 851 ? -13.164 8.375 -10.875 1 83.62 851 GLU A N 1
ATOM 6885 C CA . GLU A 1 851 ? -12.023 8.75 -10.039 1 83.62 851 GLU A CA 1
ATOM 6886 C C . GLU A 1 851 ? -10.844 9.211 -10.883 1 83.62 851 GLU A C 1
ATOM 6888 O O . GLU A 1 851 ? -9.688 8.969 -10.531 1 83.62 851 GLU A O 1
ATOM 6893 N N . VAL A 1 852 ? -11.086 9.742 -12.133 1 88.44 852 VAL A N 1
ATOM 6894 C CA . VAL A 1 852 ? -10.102 10.438 -12.953 1 88.44 852 VAL A CA 1
ATOM 6895 C C . VAL A 1 852 ? -10.344 11.945 -12.883 1 88.44 852 VAL A C 1
ATOM 6897 O O . VAL A 1 852 ? -11.422 12.391 -12.492 1 88.44 852 VAL A O 1
ATOM 6900 N N . PRO A 1 853 ? -9.312 12.758 -13.141 1 92.81 853 PRO A N 1
ATOM 6901 C CA . PRO A 1 853 ? -9.523 14.203 -13.031 1 92.81 853 PRO A CA 1
ATOM 6902 C C . PRO A 1 853 ? -10.625 14.711 -13.961 1 92.81 853 PRO A C 1
ATOM 6904 O O . PRO A 1 853 ? -10.617 14.391 -15.156 1 92.81 853 PRO A O 1
ATOM 6907 N N . SER A 1 854 ? -11.531 15.492 -13.469 1 92.81 854 SER A N 1
ATOM 6908 C CA . SER A 1 854 ? -12.656 16.047 -14.219 1 92.81 854 SER A CA 1
ATOM 6909 C C . SER A 1 854 ? -12.297 17.406 -14.812 1 92.81 854 SER A C 1
ATOM 6911 O O . SER A 1 854 ? -11.141 17.828 -14.758 1 92.81 854 SER A O 1
ATOM 6913 N N . GLN A 1 855 ? -13.312 18.047 -15.398 1 93.12 855 GLN A N 1
ATOM 6914 C CA . GLN A 1 855 ? -13.148 19.391 -15.945 1 93.12 855 GLN A CA 1
ATOM 6915 C C . GLN A 1 855 ? -13.633 20.438 -14.953 1 93.12 855 GLN A C 1
ATOM 6917 O O . GLN A 1 855 ? -14.039 21.531 -15.352 1 93.12 855 GLN A O 1
ATOM 6922 N N . GLU A 1 856 ? -13.672 20.047 -13.711 1 95.62 856 GLU A N 1
ATOM 6923 C CA . GLU A 1 856 ? -14.078 20.953 -12.648 1 95.62 856 GLU A CA 1
ATOM 6924 C C . GLU A 1 856 ? -13.008 21.047 -11.562 1 95.62 856 GLU A C 1
ATOM 6926 O O . GLU A 1 856 ? -12.297 20.078 -11.297 1 95.62 856 GLU A O 1
ATOM 6931 N N . ALA A 1 857 ? -12.875 22.203 -11.023 1 97.25 857 ALA A N 1
ATOM 6932 C CA . ALA A 1 857 ? -11.969 22.438 -9.898 1 97.25 857 ALA A CA 1
ATOM 6933 C C . ALA A 1 857 ? -12.664 23.219 -8.789 1 97.25 857 ALA A C 1
ATOM 6935 O O . ALA A 1 857 ? -13.602 23.969 -9.047 1 97.25 857 ALA A O 1
ATOM 6936 N N . LEU A 1 858 ? -12.297 22.953 -7.621 1 98.06 858 LEU A N 1
ATOM 6937 C CA . LEU A 1 858 ? -12.836 23.641 -6.449 1 98.06 858 LEU A CA 1
ATOM 6938 C C . LEU A 1 858 ? -11.875 24.703 -5.945 1 98.06 858 LEU A C 1
ATOM 6940 O O . LEU A 1 858 ? -10.75 24.391 -5.531 1 98.06 858 LEU A O 1
ATOM 6944 N N . LEU A 1 859 ? -12.25 25.938 -6.047 1 98.12 859 LEU A N 1
ATOM 6945 C CA . LEU A 1 859 ? -11.516 27.078 -5.527 1 98.12 859 LEU A CA 1
ATOM 6946 C C . LEU A 1 859 ? -12.047 27.5 -4.16 1 98.12 859 LEU A C 1
ATOM 6948 O O . LEU A 1 859 ? -13.227 27.812 -4.023 1 98.12 859 LEU A O 1
ATOM 6952 N N . VAL A 1 860 ? -11.227 27.484 -3.148 1 98.56 860 VAL A N 1
ATOM 6953 C CA . VAL A 1 860 ? -11.625 27.891 -1.803 1 98.56 860 VAL A CA 1
ATOM 6954 C C . VAL A 1 860 ? -10.875 29.156 -1.397 1 98.56 860 VAL A C 1
ATOM 6956 O O . VAL A 1 860 ? -9.648 29.203 -1.462 1 98.56 860 VAL A O 1
ATOM 6959 N N . LEU A 1 861 ? -11.609 30.125 -0.974 1 98.06 861 LEU A N 1
ATOM 6960 C CA . LEU A 1 861 ? -11.055 31.422 -0.592 1 98.06 861 LEU A CA 1
ATOM 6961 C C . LEU A 1 861 ? -11.352 31.734 0.871 1 98.06 861 LEU A C 1
ATOM 6963 O O . LEU A 1 861 ? -12.344 31.25 1.421 1 98.06 861 LEU A O 1
ATOM 6967 N N . HIS A 1 862 ? -10.484 32.469 1.492 1 97.56 862 HIS A N 1
ATOM 6968 C CA . HIS A 1 862 ? -10.617 32.906 2.875 1 97.56 862 HIS A CA 1
ATOM 6969 C C . HIS A 1 862 ? -10.352 34.406 3.004 1 97.56 862 HIS A C 1
ATOM 6971 O O . HIS A 1 862 ? -9.258 34.875 2.674 1 97.56 862 HIS A O 1
ATOM 6977 N N . LYS A 1 863 ? -11.281 35.156 3.342 1 96.62 863 LYS A N 1
ATOM 6978 C CA . LYS A 1 863 ? -11.039 36.531 3.697 1 96.62 863 LYS A CA 1
ATOM 6979 C C . LYS A 1 863 ? -10.719 36.688 5.184 1 96.62 863 LYS A C 1
ATOM 6981 O O . LYS A 1 863 ? -11.602 36.562 6.031 1 96.62 863 LYS A O 1
ATOM 6986 N N . ILE A 1 864 ? -9.531 37.062 5.5 1 95.19 864 ILE A N 1
ATOM 6987 C CA . ILE A 1 864 ? -9.062 37.062 6.879 1 95.19 864 ILE A CA 1
ATOM 6988 C C . ILE A 1 864 ? -9.516 38.312 7.602 1 95.19 864 ILE A C 1
ATOM 6990 O O . ILE A 1 864 ? -9.711 39.375 6.977 1 95.19 864 ILE A O 1
ATOM 6994 N N . GLY A 1 865 ? -9.781 38.125 8.906 1 93.44 865 GLY A N 1
ATOM 6995 C CA . GLY A 1 865 ? -9.922 39.281 9.773 1 93.44 865 GLY A CA 1
ATOM 6996 C C . GLY A 1 865 ? -8.602 39.75 10.375 1 93.44 865 GLY A C 1
ATOM 6997 O O . GLY A 1 865 ? -7.781 38.906 10.781 1 93.44 865 GLY A O 1
ATOM 6998 N N . TYR A 1 866 ? -8.289 41.031 10.305 1 93.19 866 TYR A N 1
ATOM 6999 C CA . TYR A 1 866 ? -7.055 41.531 10.891 1 93.19 866 TYR A CA 1
ATOM 7000 C C . TYR A 1 866 ? -7.336 42.75 11.758 1 93.19 866 TYR A C 1
ATOM 7002 O O . TYR A 1 866 ? -8.367 43.406 11.609 1 93.19 866 TYR A O 1
ATOM 7010 N N . SER A 1 867 ? -6.48 43 12.695 1 92.88 867 SER A N 1
ATOM 7011 C CA . SER A 1 867 ? -6.656 44.094 13.641 1 92.88 867 SER A CA 1
ATOM 7012 C C . SER A 1 867 ? -6.359 45.469 12.984 1 92.88 867 SER A C 1
ATOM 7014 O O . SER A 1 867 ? -5.273 45.656 12.43 1 92.88 867 SER A O 1
ATOM 7016 N N . CYS A 1 868 ? -7.266 46.375 13.125 1 87.06 868 CYS A N 1
ATOM 7017 C CA . CYS A 1 868 ? -7.082 47.75 12.609 1 87.06 868 CYS A CA 1
ATOM 7018 C C . CYS A 1 868 ? -6.375 48.625 13.625 1 87.06 868 CYS A C 1
ATOM 7020 O O . CYS A 1 868 ? -5.996 49.75 13.32 1 87.06 868 CYS A O 1
ATOM 7022 N N . ASN A 1 869 ? -6.176 48.031 14.758 1 89.31 869 ASN A N 1
ATOM 7023 C CA . ASN A 1 869 ? -5.508 48.781 15.812 1 89.31 869 ASN A CA 1
ATOM 7024 C C . ASN A 1 869 ? -3.99 48.688 15.688 1 89.31 869 ASN A C 1
ATOM 7026 O O . ASN A 1 869 ? -3.266 49.312 16.469 1 89.31 869 ASN A O 1
ATOM 7030 N N . ILE A 1 870 ? -3.588 47.969 14.852 1 89.56 870 ILE A N 1
ATOM 7031 C CA . ILE A 1 870 ? -2.164 47.844 14.57 1 89.56 870 ILE A CA 1
ATOM 7032 C C . ILE A 1 870 ? -1.883 48.219 13.117 1 89.56 870 ILE A C 1
ATOM 7034 O O . ILE A 1 870 ? -2.445 47.625 12.195 1 89.56 870 ILE A O 1
ATOM 7038 N N . GLU A 1 871 ? -1.149 49.219 12.992 1 80 871 GLU A N 1
ATOM 7039 C CA . GLU A 1 871 ? -0.816 49.656 11.641 1 80 871 GLU A CA 1
ATOM 7040 C C . GLU A 1 871 ? 0.172 48.688 10.977 1 80 871 GLU A C 1
ATOM 7042 O O . GLU A 1 871 ? 1.202 48.344 11.562 1 80 871 GLU A O 1
ATOM 7047 N N . SER A 1 872 ? -0.303 48.188 9.93 1 78.56 872 SER A N 1
ATOM 7048 C CA . SER A 1 872 ? 0.554 47.312 9.148 1 78.56 872 SER A CA 1
ATOM 7049 C C . SER A 1 872 ? 0.701 47.812 7.711 1 78.56 872 SER A C 1
ATOM 7051 O O . SER A 1 872 ? -0.295 48 7.016 1 78.56 872 SER A O 1
ATOM 7053 N N . VAL A 1 873 ? 1.844 48.281 7.344 1 75.38 873 VAL A N 1
ATOM 7054 C CA . VAL A 1 873 ? 2.086 48.656 5.953 1 75.38 873 VAL A CA 1
ATOM 7055 C C . VAL A 1 873 ? 2.922 47.594 5.262 1 75.38 873 VAL A C 1
ATOM 7057 O O . VAL A 1 873 ? 4.055 47.312 5.672 1 75.38 873 VAL A O 1
ATOM 7060 N N . ILE A 1 874 ? 2.248 46.969 4.355 1 85.44 874 ILE A N 1
ATOM 7061 C CA . ILE A 1 874 ? 2.93 45.938 3.576 1 85.44 874 ILE A CA 1
ATOM 7062 C C . ILE A 1 874 ? 3.068 46.406 2.125 1 85.44 874 ILE A C 1
ATOM 7064 O O . ILE A 1 874 ? 2.072 46.688 1.466 1 85.44 874 ILE A O 1
ATOM 7068 N N . ASP A 1 875 ? 4.234 46.312 1.686 1 81.56 875 ASP A N 1
ATOM 7069 C CA . ASP A 1 875 ? 4.52 46.75 0.323 1 81.56 875 ASP A CA 1
ATOM 7070 C C . ASP A 1 875 ? 3.775 45.906 -0.697 1 81.56 875 ASP A C 1
ATOM 7072 O O . ASP A 1 875 ? 3.711 44.688 -0.558 1 81.56 875 ASP A O 1
ATOM 7076 N N . LYS A 1 876 ? 3.203 46.5 -1.708 1 84.19 876 LYS A N 1
ATOM 7077 C CA . LYS A 1 876 ? 2.535 45.875 -2.844 1 84.19 876 LYS A CA 1
ATOM 7078 C C . LYS A 1 876 ? 1.353 45.031 -2.387 1 84.19 876 LYS A C 1
ATOM 7080 O O . LYS A 1 876 ? 1.07 44 -2.973 1 84.19 876 LYS A O 1
ATOM 7085 N N . CYS A 1 877 ? 0.858 45.344 -1.285 1 86.88 877 CYS A N 1
ATOM 7086 C CA . CYS A 1 877 ? -0.318 44.656 -0.804 1 86.88 877 CYS A CA 1
ATOM 7087 C C . CYS A 1 877 ? -1.381 45.625 -0.303 1 86.88 877 CYS A C 1
ATOM 7089 O O . CYS A 1 877 ? -1.148 46.344 0.653 1 86.88 877 CYS A O 1
ATOM 7091 N N . ALA A 1 878 ? -2.484 45.625 -1.007 1 85.38 878 ALA A N 1
ATOM 7092 C CA . ALA A 1 878 ? -3.557 46.531 -0.638 1 85.38 878 ALA A CA 1
ATOM 7093 C C . ALA A 1 878 ? -4.812 45.781 -0.222 1 85.38 878 ALA A C 1
ATOM 7095 O O . ALA A 1 878 ? -5 44.625 -0.602 1 85.38 878 ALA A O 1
ATOM 7096 N N . VAL A 1 879 ? -5.484 46.406 0.704 1 87.19 879 VAL A N 1
ATOM 7097 C CA . VAL A 1 879 ? -6.77 45.844 1.112 1 87.19 879 VAL A CA 1
ATOM 7098 C C . VAL A 1 879 ? -7.898 46.531 0.343 1 87.19 879 VAL A C 1
ATOM 7100 O O . VAL A 1 879 ? -7.805 47.719 0.005 1 87.19 879 VAL A O 1
ATOM 7103 N N . ASN A 1 880 ? -8.781 45.688 -0.109 1 77.12 880 ASN A N 1
ATOM 7104 C CA . ASN A 1 880 ? -9.961 46.219 -0.802 1 77.12 880 ASN A CA 1
ATOM 7105 C C . ASN A 1 880 ? -11.25 45.812 -0.09 1 77.12 880 ASN A C 1
ATOM 7107 O O . ASN A 1 880 ? -11.508 44.625 0.104 1 77.12 880 ASN A O 1
ATOM 7111 N N . ASN A 1 881 ? -11.938 46.75 0.495 1 68.25 881 ASN A N 1
ATOM 7112 C CA . ASN A 1 881 ? -13.086 46.469 1.354 1 68.25 881 ASN A CA 1
ATOM 7113 C C . ASN A 1 881 ? -14.133 45.594 0.644 1 68.25 881 ASN A C 1
ATOM 7115 O O . ASN A 1 881 ? -14.75 44.75 1.261 1 68.25 881 ASN A O 1
ATOM 7119 N N . ASN A 1 882 ? -14.344 45.844 -0.569 1 68.94 882 ASN A N 1
ATOM 7120 C CA . ASN A 1 882 ? -15.547 45.219 -1.103 1 68.94 882 ASN A CA 1
ATOM 7121 C C . ASN A 1 882 ? -15.203 44.156 -2.156 1 68.94 882 ASN A C 1
ATOM 7123 O O . ASN A 1 882 ? -16.078 43.438 -2.611 1 68.94 882 ASN A O 1
ATOM 7127 N N . GLU A 1 883 ? -13.992 43.969 -2.328 1 84.25 883 GLU A N 1
ATOM 7128 C CA . GLU A 1 883 ? -13.727 43.094 -3.463 1 84.25 883 GLU A CA 1
ATOM 7129 C C . GLU A 1 883 ? -12.781 41.938 -3.072 1 84.25 883 GLU A C 1
ATOM 7131 O O . GLU A 1 883 ? -11.828 42.156 -2.328 1 84.25 883 GLU A O 1
ATOM 7136 N N . THR A 1 884 ? -13.172 40.75 -3.471 1 91.62 884 THR A N 1
ATOM 7137 C CA . THR A 1 884 ? -12.336 39.562 -3.279 1 91.62 884 THR A CA 1
ATOM 7138 C C . THR A 1 884 ? -11.297 39.438 -4.395 1 91.62 884 THR A C 1
ATOM 7140 O O . THR A 1 884 ? -10.188 38.969 -4.168 1 91.62 884 THR A O 1
ATOM 7143 N N . PHE A 1 885 ? -11.68 39.844 -5.574 1 94.31 885 PHE A N 1
ATOM 7144 C CA . PHE A 1 885 ? -10.805 39.969 -6.73 1 94.31 885 PHE A CA 1
ATOM 7145 C C . PHE A 1 885 ? -10.883 41.375 -7.305 1 94.31 885 PHE A C 1
ATOM 7147 O O . PHE A 1 885 ? -11.938 42.031 -7.238 1 94.31 885 PHE A O 1
ATOM 7154 N N . TYR A 1 886 ? -9.773 41.812 -7.855 1 92.62 886 TYR A N 1
ATOM 7155 C CA . TYR A 1 886 ? -9.812 43.094 -8.586 1 92.62 886 TYR A CA 1
ATOM 7156 C C . TYR A 1 886 ? -10.516 42.906 -9.922 1 92.62 886 TYR A C 1
ATOM 7158 O O . TYR A 1 886 ? -10.633 41.812 -10.445 1 92.62 886 TYR A O 1
ATOM 7166 N N . SER A 1 887 ? -10.945 44.062 -10.445 1 91 887 SER A N 1
ATOM 7167 C CA . SER A 1 887 ? -11.602 44.062 -11.75 1 91 887 SER A CA 1
ATOM 7168 C C . SER A 1 887 ? -10.672 43.531 -12.828 1 91 887 SER A C 1
ATOM 7170 O O . SER A 1 887 ? -9.484 43.844 -12.859 1 91 887 SER A O 1
ATOM 7172 N N . SER A 1 888 ? -11.156 42.625 -13.633 1 91.88 888 SER A N 1
ATOM 7173 C CA . SER A 1 888 ? -10.461 42.062 -14.797 1 91.88 888 SER A CA 1
ATOM 7174 C C . SER A 1 888 ? -9.398 41.062 -14.375 1 91.88 888 SER A C 1
ATOM 7176 O O . SER A 1 888 ? -8.406 40.875 -15.086 1 91.88 888 SER A O 1
ATOM 7178 N N . THR A 1 889 ? -9.5 40.5 -13.156 1 94.75 889 THR A N 1
ATOM 7179 C CA . THR A 1 889 ? -8.625 39.406 -12.758 1 94.75 889 THR A CA 1
ATOM 7180 C C . THR A 1 889 ? -8.969 38.156 -13.531 1 94.75 889 THR A C 1
ATOM 7182 O O . THR A 1 889 ? -10.141 37.781 -13.648 1 94.75 889 THR A O 1
ATOM 7185 N N . GLU A 1 890 ? -7.961 37.5 -14.117 1 95.31 890 GLU A N 1
ATOM 7186 C CA . GLU A 1 890 ? -8.117 36.219 -14.82 1 95.31 890 GLU A CA 1
ATOM 7187 C C . GLU A 1 890 ? -6.945 35.312 -14.539 1 95.31 890 GLU A C 1
ATOM 7189 O O . GLU A 1 890 ? -5.887 35.75 -14.086 1 95.31 890 GLU A O 1
ATOM 7194 N N . PHE A 1 891 ? -7.27 34.031 -14.734 1 96.56 891 PHE A N 1
ATOM 7195 C CA . PHE A 1 891 ? -6.168 33.062 -14.719 1 96.56 891 PHE A CA 1
ATOM 7196 C C . PHE A 1 891 ? -5.441 33.062 -16.047 1 96.56 891 PHE A C 1
ATOM 7198 O O . PHE A 1 891 ? -6.066 33.156 -17.109 1 96.56 891 PHE A O 1
ATOM 7205 N N . ASN A 1 892 ? -4.141 33 -15.969 1 95.62 892 ASN A N 1
ATOM 7206 C CA . ASN A 1 892 ? -3.338 32.969 -17.188 1 95.62 892 ASN A CA 1
ATOM 7207 C C . ASN A 1 892 ? -3.162 31.531 -17.688 1 95.62 892 ASN A C 1
ATOM 7209 O O . ASN A 1 892 ? -2.889 30.609 -16.906 1 95.62 892 ASN A O 1
ATOM 7213 N N . GLY A 1 893 ? -3.365 31.328 -18.969 1 91.94 893 GLY A N 1
ATOM 7214 C CA . GLY A 1 893 ? -3.051 30.062 -19.594 1 91.94 893 GLY A CA 1
ATOM 7215 C C . GLY A 1 893 ? -4.211 29.078 -19.562 1 91.94 893 GLY A C 1
ATOM 7216 O O . GLY A 1 893 ? -4.137 28.016 -20.172 1 91.94 893 GLY A O 1
ATOM 7217 N N . ILE A 1 894 ? -5.273 29.375 -18.797 1 95.12 894 ILE A N 1
ATOM 7218 C CA . ILE A 1 894 ? -6.441 28.5 -18.781 1 95.12 894 ILE A CA 1
ATOM 7219 C C . ILE A 1 894 ? -7.711 29.344 -18.938 1 95.12 894 ILE A C 1
ATOM 7221 O O . ILE A 1 894 ? -7.777 30.484 -18.469 1 95.12 894 ILE A O 1
ATOM 7225 N N . TYR A 1 895 ? -8.672 28.75 -19.625 1 95.5 895 TYR A N 1
ATOM 7226 C CA . TYR A 1 895 ? -9.969 29.391 -19.828 1 95.5 895 TYR A CA 1
ATOM 7227 C C . TYR A 1 895 ? -11.023 28.781 -18.906 1 95.5 895 TYR A C 1
ATOM 7229 O O . TYR A 1 895 ? -11.227 27.578 -18.906 1 95.5 895 TYR A O 1
ATOM 7237 N N . VAL A 1 896 ? -11.648 29.641 -18.078 1 96 896 VAL A N 1
ATOM 7238 C CA . VAL A 1 896 ? -12.719 29.234 -17.172 1 96 896 VAL A CA 1
ATOM 7239 C C . VAL A 1 896 ? -14.07 29.594 -17.781 1 96 896 VAL A C 1
ATOM 7241 O O . VAL A 1 896 ? -14.383 30.766 -17.984 1 96 896 VAL A O 1
ATOM 7244 N N . SER A 1 897 ? -14.891 28.578 -18.047 1 95 897 SER A N 1
ATOM 7245 C CA . SER A 1 897 ? -16.172 28.781 -18.719 1 95 897 SER A CA 1
ATOM 7246 C C . SER A 1 897 ? -17.25 29.219 -17.734 1 95 897 SER A C 1
ATOM 7248 O O . SER A 1 897 ? -18.094 30.047 -18.062 1 95 897 SER A O 1
ATOM 7250 N N . GLU A 1 898 ? -17.25 28.594 -16.562 1 95.69 898 GLU A N 1
ATOM 7251 C CA . GLU A 1 898 ? -18.281 28.891 -15.562 1 95.69 898 GLU A CA 1
ATOM 7252 C C . GLU A 1 898 ? -17.703 28.922 -14.156 1 95.69 898 GLU A C 1
ATOM 7254 O O . GLU A 1 898 ? -16.75 28.188 -13.852 1 95.69 898 GLU A O 1
ATOM 7259 N N . ILE A 1 899 ? -18.25 29.75 -13.32 1 96.69 899 ILE A N 1
ATOM 7260 C CA . ILE A 1 899 ? -17.953 29.828 -11.898 1 96.69 899 ILE A CA 1
ATOM 7261 C C . ILE A 1 899 ? -19.219 29.641 -11.078 1 96.69 899 ILE A C 1
ATOM 7263 O O . ILE A 1 899 ? -20.188 30.406 -11.234 1 96.69 899 ILE A O 1
ATOM 7267 N N . PHE A 1 900 ? -19.281 28.625 -10.188 1 96.5 900 PHE A N 1
ATOM 7268 C CA . PHE A 1 900 ? -20.438 28.359 -9.344 1 96.5 900 PHE A CA 1
ATOM 7269 C C . PHE A 1 900 ? -20.078 28.516 -7.871 1 96.5 900 PHE A C 1
ATOM 7271 O O . PHE A 1 900 ? -19.109 27.922 -7.391 1 96.5 900 PHE A O 1
ATOM 7278 N N . LYS A 1 901 ? -20.844 29.375 -7.227 1 97.12 901 LYS A N 1
ATOM 7279 C CA . LYS A 1 901 ? -20.75 29.328 -5.77 1 97.12 901 LYS A CA 1
ATOM 7280 C C . LYS A 1 901 ? -21.266 28 -5.227 1 97.12 901 LYS A C 1
ATOM 7282 O O . LYS A 1 901 ? -22.297 27.5 -5.68 1 97.12 901 LYS A O 1
ATOM 7287 N N . THR A 1 902 ? -20.531 27.344 -4.332 1 97.31 902 THR A N 1
ATOM 7288 C CA . THR A 1 902 ? -20.906 26.031 -3.818 1 97.31 902 THR A CA 1
ATOM 7289 C C . THR A 1 902 ? -20.547 25.906 -2.34 1 97.31 902 THR A C 1
ATOM 7291 O O . THR A 1 902 ? -20.062 26.875 -1.732 1 97.31 902 THR A O 1
ATOM 7294 N N . SER A 1 903 ? -20.984 24.797 -1.689 1 97.19 903 SER A N 1
ATOM 7295 C CA . SER A 1 903 ? -20.562 24.531 -0.319 1 97.19 903 SER A CA 1
ATOM 7296 C C . SER A 1 903 ? -19.062 24.25 -0.248 1 97.19 903 SER A C 1
ATOM 7298 O O . SER A 1 903 ? -18.422 23.984 -1.27 1 97.19 903 SER A O 1
ATOM 7300 N N . LEU A 1 904 ? -18.453 24.297 0.926 1 97.88 904 LEU A N 1
ATOM 7301 C CA . LEU A 1 904 ? -17.016 24.141 1.074 1 97.88 904 LEU A CA 1
ATOM 7302 C C . LEU A 1 904 ? -16.562 22.781 0.548 1 97.88 904 LEU A C 1
ATOM 7304 O O . LEU A 1 904 ? -15.422 22.641 0.083 1 97.88 904 LEU A O 1
ATOM 7308 N N . SER A 1 905 ? -17.469 21.781 0.61 1 96.44 905 SER A N 1
ATOM 7309 C CA . SER A 1 905 ? -17.094 20.453 0.149 1 96.44 905 SER A CA 1
ATOM 7310 C C . SER A 1 905 ? -17.453 20.25 -1.32 1 96.44 905 SER A C 1
ATOM 7312 O O . SER A 1 905 ? -17.172 19.203 -1.894 1 96.44 905 SER A O 1
ATOM 7314 N N . GLY A 1 906 ? -18.125 21.25 -1.975 1 96 906 GLY A N 1
ATOM 7315 C CA . GLY A 1 906 ? -18.406 21.219 -3.402 1 96 906 GLY A CA 1
ATOM 7316 C C . GLY A 1 906 ? -19.641 20.406 -3.752 1 96 906 GLY A C 1
ATOM 7317 O O . GLY A 1 906 ? -19.828 20.016 -4.91 1 96 906 GLY A O 1
ATOM 7318 N N . LEU A 1 907 ? -20.547 20.141 -2.742 1 95.19 907 LEU A N 1
ATOM 7319 C CA . LEU A 1 907 ? -21.656 19.25 -3.012 1 95.19 907 LEU A CA 1
ATOM 7320 C C . LEU A 1 907 ? -22.938 20.031 -3.279 1 95.19 907 LEU A C 1
ATOM 7322 O O . LEU A 1 907 ? -23.906 19.484 -3.812 1 95.19 907 LEU A O 1
ATOM 7326 N N . HIS A 1 908 ? -23.016 21.312 -2.891 1 94.56 908 HIS A N 1
ATOM 7327 C CA . HIS A 1 908 ? -24.234 22.109 -3.018 1 94.56 908 HIS A CA 1
ATOM 7328 C C . HIS A 1 908 ? -24 23.344 -3.893 1 94.56 908 HIS A C 1
ATOM 7330 O O . HIS A 1 908 ? -23.641 24.406 -3.391 1 94.56 908 HIS A O 1
ATOM 7336 N N . ASP A 1 909 ? -24.359 23.188 -5.129 1 88.62 909 ASP A N 1
ATOM 7337 C CA . ASP A 1 909 ? -24.203 24.328 -6.027 1 88.62 909 ASP A CA 1
ATOM 7338 C C . ASP A 1 909 ? -25.344 25.328 -5.84 1 88.62 909 ASP A C 1
ATOM 7340 O O . ASP A 1 909 ? -26.5 24.938 -5.699 1 88.62 909 ASP A O 1
ATOM 7344 N N . ASN A 1 910 ? -25 26.484 -5.762 1 85.88 910 ASN A N 1
ATOM 7345 C CA . ASN A 1 910 ? -25.984 27.516 -5.445 1 85.88 910 ASN A CA 1
ATOM 7346 C C . ASN A 1 910 ? -26.172 28.484 -6.609 1 85.88 910 ASN A C 1
ATOM 7348 O O . ASN A 1 910 ? -27.156 28.391 -7.348 1 85.88 910 ASN A O 1
ATOM 7352 N N . GLU A 1 911 ? -25.188 29.328 -6.777 1 92.12 911 GLU A N 1
ATOM 7353 C CA . GLU A 1 911 ? -25.359 30.453 -7.68 1 92.12 911 GLU A CA 1
ATOM 7354 C C . GLU A 1 911 ? -24.25 30.5 -8.734 1 92.12 911 GLU A C 1
ATOM 7356 O O . GLU A 1 911 ? -23.094 30.234 -8.43 1 92.12 911 GLU A O 1
ATOM 7361 N N . LEU A 1 912 ? -24.656 30.812 -9.984 1 95.56 912 LEU A N 1
ATOM 7362 C CA . LEU A 1 912 ? -23.688 31.062 -11.055 1 95.56 912 LEU A CA 1
ATOM 7363 C C . LEU A 1 912 ? -23.109 32.469 -10.961 1 95.56 912 LEU A C 1
ATOM 7365 O O . LEU A 1 912 ? -23.844 33.438 -10.805 1 95.56 912 LEU A O 1
ATOM 7369 N N . ILE A 1 913 ? -21.828 32.531 -10.969 1 95.12 913 ILE A N 1
ATOM 7370 C CA . ILE A 1 913 ? -21.109 33.812 -10.883 1 95.12 913 ILE A CA 1
ATOM 7371 C C . ILE A 1 913 ? -20.516 34.156 -12.25 1 95.12 913 ILE A C 1
ATOM 7373 O O . ILE A 1 913 ? -19.859 33.344 -12.875 1 95.12 913 ILE A O 1
ATOM 7377 N N . LYS A 1 914 ? -20.703 35.344 -12.68 1 90.88 914 LYS A N 1
ATOM 7378 C CA . LYS A 1 914 ? -20.375 35.75 -14.047 1 90.88 914 LYS A CA 1
ATOM 7379 C C . LYS A 1 914 ? -18.875 35.812 -14.258 1 90.88 914 LYS A C 1
ATOM 7381 O O . LYS A 1 914 ? -18.375 35.469 -15.336 1 90.88 914 LYS A O 1
ATOM 7386 N N . SER A 1 915 ? -18.219 36.438 -13.258 1 92.62 915 SER A N 1
ATOM 7387 C CA . SER A 1 915 ? -16.781 36.625 -13.383 1 92.62 915 SER A CA 1
ATOM 7388 C C . SER A 1 915 ? -16.109 36.656 -12.008 1 92.62 915 SER A C 1
ATOM 7390 O O . SER A 1 915 ? -16.797 36.781 -10.984 1 92.62 915 SER A O 1
ATOM 7392 N N . PHE A 1 916 ? -14.805 36.625 -11.961 1 93.69 916 PHE A N 1
ATOM 7393 C CA . PHE A 1 916 ? -14.047 36.594 -10.711 1 93.69 916 PHE A CA 1
ATOM 7394 C C . PHE A 1 916 ? -14.32 37.844 -9.875 1 93.69 916 PHE A C 1
ATOM 7396 O O . PHE A 1 916 ? -14.352 37.781 -8.648 1 93.69 916 PHE A O 1
ATOM 7403 N N . ASP A 1 917 ? -14.461 38.906 -10.484 1 89.94 917 ASP A N 1
ATOM 7404 C CA . ASP A 1 917 ? -14.633 40.188 -9.75 1 89.94 917 ASP A CA 1
ATOM 7405 C C . ASP A 1 917 ? -15.992 40.219 -9.055 1 89.94 917 ASP A C 1
ATOM 7407 O O . ASP A 1 917 ? -16.219 41.062 -8.195 1 89.94 917 ASP A O 1
ATOM 7411 N N . LYS A 1 918 ? -16.844 39.281 -9.375 1 92.25 918 LYS A N 1
ATOM 7412 C CA . LYS A 1 918 ? -18.156 39.219 -8.727 1 92.25 918 LYS A CA 1
ATOM 7413 C C . LYS A 1 918 ? -18.125 38.25 -7.559 1 92.25 918 LYS A C 1
ATOM 7415 O O . LYS A 1 918 ? -19.109 38.125 -6.816 1 92.25 918 LYS A O 1
ATOM 7420 N N . VAL A 1 919 ? -17.062 37.625 -7.387 1 93.56 919 VAL A N 1
ATOM 7421 C CA . VAL A 1 919 ? -16.875 36.719 -6.246 1 93.56 919 VAL A CA 1
ATOM 7422 C C . VAL A 1 919 ? -16.797 37.531 -4.957 1 93.56 919 VAL A C 1
ATOM 7424 O O . VAL A 1 919 ? -16.094 38.562 -4.898 1 93.56 919 VAL A O 1
ATOM 7427 N N . GLN A 1 920 ? -17.578 37.094 -3.914 1 92.12 920 GLN A N 1
ATOM 7428 C CA . GLN A 1 920 ? -17.594 37.812 -2.639 1 92.12 920 GLN A CA 1
ATOM 7429 C C . GLN A 1 920 ? -17.391 36.844 -1.473 1 92.12 920 GLN A C 1
ATOM 7431 O O . GLN A 1 920 ? -18.156 35.875 -1.325 1 92.12 920 GLN A O 1
ATOM 7436 N N . VAL A 1 921 ? -16.406 37.156 -0.648 1 95.06 921 VAL A N 1
ATOM 7437 C CA . VAL A 1 921 ? -16.156 36.406 0.578 1 95.06 921 VAL A CA 1
ATOM 7438 C C . VAL A 1 921 ? -16.203 37.344 1.778 1 95.06 921 VAL A C 1
ATOM 7440 O O . VAL A 1 921 ? -15.414 38.281 1.867 1 95.06 921 VAL A O 1
ATOM 7443 N N . PRO A 1 922 ? -17.125 37.094 2.688 1 93.44 922 PRO A N 1
ATOM 7444 C CA . PRO A 1 922 ? -17.172 37.969 3.875 1 93.44 922 PRO A CA 1
ATOM 7445 C C . PRO A 1 922 ? -15.945 37.812 4.762 1 93.44 922 PRO A C 1
ATOM 7447 O O . PRO A 1 922 ? -15.297 36.75 4.754 1 93.44 922 PRO A O 1
ATOM 7450 N N . THR A 1 923 ? -15.648 38.812 5.562 1 92.88 923 THR A N 1
ATOM 7451 C CA . THR A 1 923 ? -14.508 38.812 6.469 1 92.88 923 THR A CA 1
ATOM 7452 C C . THR A 1 923 ? -14.617 37.656 7.461 1 92.88 923 THR A C 1
ATOM 7454 O O . THR A 1 923 ? -15.695 37.375 7.977 1 92.88 923 THR A O 1
ATOM 7457 N N . MET A 1 924 ? -13.57 37 7.691 1 94.81 924 MET A N 1
ATOM 7458 C CA . MET A 1 924 ? -13.398 35.906 8.648 1 94.81 924 MET A CA 1
ATOM 7459 C C . MET A 1 924 ? -14.062 34.625 8.141 1 94.81 924 MET A C 1
ATOM 7461 O O . MET A 1 924 ? -14.18 33.656 8.875 1 94.81 924 MET A O 1
ATOM 7465 N N . GLU A 1 925 ? -14.453 34.656 6.848 1 96 925 GLU A N 1
ATOM 7466 C CA . GLU A 1 925 ? -15.203 33.5 6.359 1 96 925 GLU A CA 1
ATOM 7467 C C . GLU A 1 925 ? -14.461 32.812 5.23 1 96 925 GLU A C 1
ATOM 7469 O O . GLU A 1 925 ? -13.539 33.375 4.637 1 96 925 GLU A O 1
ATOM 7474 N N . LEU A 1 926 ? -14.852 31.531 4.977 1 97.62 926 LEU A N 1
ATOM 7475 C CA . LEU A 1 926 ? -14.453 30.734 3.826 1 97.62 926 LEU A CA 1
ATOM 7476 C C . LEU A 1 926 ? -15.602 30.609 2.828 1 97.62 926 LEU A C 1
ATOM 7478 O O . LEU A 1 926 ? -16.766 30.484 3.225 1 97.62 926 LEU A O 1
ATOM 7482 N N . ARG A 1 927 ? -15.273 30.688 1.592 1 97.19 927 ARG A N 1
ATOM 7483 C CA . ARG A 1 927 ? -16.234 30.391 0.529 1 97.19 927 ARG A CA 1
ATOM 7484 C C . ARG A 1 927 ? -15.578 29.547 -0.562 1 97.19 927 ARG A C 1
ATOM 7486 O O . ARG A 1 927 ? -14.383 29.672 -0.819 1 97.19 927 ARG A O 1
ATOM 7493 N N . ALA A 1 928 ? -16.375 28.688 -1.148 1 98 928 ALA A N 1
ATOM 7494 C CA . ALA A 1 928 ? -15.867 27.812 -2.209 1 98 928 ALA A CA 1
ATOM 7495 C C . ALA A 1 928 ? -16.609 28.078 -3.521 1 98 928 ALA A C 1
ATOM 7497 O O . ALA A 1 928 ? -17.797 28.422 -3.52 1 98 928 ALA A O 1
ATOM 7498 N N . TYR A 1 929 ? -15.945 27.953 -4.613 1 97.81 929 TYR A N 1
ATOM 7499 C CA . TYR A 1 929 ? -16.469 28.109 -5.965 1 97.81 929 TYR A CA 1
ATOM 7500 C C . TYR A 1 929 ? -16.031 26.953 -6.863 1 97.81 929 TYR A C 1
ATOM 7502 O O . TYR A 1 929 ? -14.867 26.531 -6.812 1 97.81 929 TYR A O 1
ATOM 7510 N N . LYS A 1 930 ? -16.906 26.391 -7.547 1 97.25 930 LYS A N 1
ATOM 7511 C CA . LYS A 1 930 ? -16.594 25.375 -8.555 1 97.25 930 LYS A CA 1
ATOM 7512 C C . LYS A 1 930 ? -16.344 26 -9.914 1 97.25 930 LYS A C 1
ATOM 7514 O O . LYS A 1 930 ? -17.203 26.719 -10.445 1 97.25 930 LYS A O 1
ATOM 7519 N N . LEU A 1 931 ? -15.18 25.812 -10.422 1 97.44 931 LEU A N 1
ATOM 7520 C CA . LEU A 1 931 ? -14.82 26.312 -11.75 1 97.44 931 LEU A CA 1
ATOM 7521 C C . LEU A 1 931 ? -14.945 25.203 -12.789 1 97.44 931 LEU A C 1
ATOM 7523 O O . LEU A 1 931 ? -14.461 24.094 -12.578 1 97.44 931 LEU A O 1
ATOM 7527 N N . ARG A 1 932 ? -15.578 25.469 -13.82 1 95.62 932 ARG A N 1
ATOM 7528 C CA . ARG A 1 932 ? -15.703 24.547 -14.938 1 95.62 932 ARG A CA 1
ATOM 7529 C C . ARG A 1 932 ? -14.953 25.047 -16.172 1 95.62 932 ARG A C 1
ATOM 7531 O O . ARG A 1 932 ? -14.953 26.25 -16.438 1 95.62 932 ARG A O 1
ATOM 7538 N N . TYR A 1 933 ? -14.383 24.125 -16.906 1 93.31 933 TYR A N 1
ATOM 7539 C CA . TYR A 1 933 ? -13.57 24.453 -18.062 1 93.31 933 TYR A CA 1
ATOM 7540 C C . TYR A 1 933 ? -14.18 23.859 -19.344 1 93.31 933 TYR A C 1
ATOM 7542 O O . TYR A 1 933 ? -14.891 22.859 -19.281 1 93.31 933 TYR A O 1
ATOM 7550 N N . MET B 1 1 ? 27 -6.441 -6.402 1 60.59 1 MET B N 1
ATOM 7551 C CA . MET B 1 1 ? 25.953 -6.961 -7.273 1 60.59 1 MET B CA 1
ATOM 7552 C C . MET B 1 1 ? 24.578 -6.809 -6.625 1 60.59 1 MET B C 1
ATOM 7554 O O . MET B 1 1 ? 24.453 -6.887 -5.402 1 60.59 1 MET B O 1
ATOM 7558 N N . PHE B 1 2 ? 23.547 -6.34 -7.453 1 55.34 2 PHE B N 1
ATOM 7559 C CA . PHE B 1 2 ? 22.172 -6.316 -6.98 1 55.34 2 PHE B CA 1
ATOM 7560 C C . PHE B 1 2 ? 21.328 -7.352 -7.719 1 55.34 2 PHE B C 1
ATOM 7562 O O . PHE B 1 2 ? 21.5 -7.543 -8.93 1 55.34 2 PHE B O 1
ATOM 7569 N N . LEU B 1 3 ? 20.547 -8.039 -6.93 1 58.75 3 LEU B N 1
ATOM 7570 C CA . LEU B 1 3 ? 19.891 -9.227 -7.465 1 58.75 3 LEU B CA 1
ATOM 7571 C C . LEU B 1 3 ? 18.406 -8.961 -7.73 1 58.75 3 LEU B C 1
ATOM 7573 O O . LEU B 1 3 ? 17.859 -9.43 -8.727 1 58.75 3 LEU B O 1
ATOM 7577 N N . GLU B 1 4 ? 17.781 -8.258 -6.891 1 70.12 4 GLU B N 1
ATOM 7578 C CA . GLU B 1 4 ? 16.328 -8.242 -6.961 1 70.12 4 GLU B CA 1
ATOM 7579 C C . GLU B 1 4 ? 15.805 -6.832 -7.215 1 70.12 4 GLU B C 1
ATOM 7581 O O . GLU B 1 4 ? 16.094 -5.91 -6.449 1 70.12 4 GLU B O 1
ATOM 7586 N N . ASP B 1 5 ? 14.984 -6.754 -8.266 1 68.94 5 ASP B N 1
ATOM 7587 C CA . ASP B 1 5 ? 14.516 -5.461 -8.75 1 68.94 5 ASP B CA 1
ATOM 7588 C C . ASP B 1 5 ? 13.422 -4.895 -7.844 1 68.94 5 ASP B C 1
ATOM 7590 O O . ASP B 1 5 ? 13.258 -3.678 -7.746 1 68.94 5 ASP B O 1
ATOM 7594 N N . ASN B 1 6 ? 12.742 -5.816 -7.246 1 66.62 6 ASN B N 1
ATOM 7595 C CA . ASN B 1 6 ? 11.695 -5.309 -6.359 1 66.62 6 ASN B CA 1
ATOM 7596 C C . ASN B 1 6 ? 12.273 -4.398 -5.277 1 66.62 6 ASN B C 1
ATOM 7598 O O . ASN B 1 6 ? 11.812 -3.273 -5.094 1 66.62 6 ASN B O 1
ATOM 7602 N N . GLU B 1 7 ? 13.227 -4.891 -4.621 1 68.75 7 GLU B N 1
ATOM 7603 C CA . GLU B 1 7 ? 13.875 -4.102 -3.574 1 68.75 7 GLU B CA 1
ATOM 7604 C C . GLU B 1 7 ? 14.617 -2.906 -4.16 1 68.75 7 GLU B C 1
ATOM 7606 O O . GLU B 1 7 ? 14.609 -1.819 -3.58 1 68.75 7 GLU B O 1
ATOM 7611 N N . LEU B 1 8 ? 15.18 -3.137 -5.32 1 72.19 8 LEU B N 1
ATOM 7612 C CA . LEU B 1 8 ? 15.906 -2.064 -5.996 1 72.19 8 LEU B CA 1
ATOM 7613 C C . LEU B 1 8 ? 14.961 -0.935 -6.391 1 72.19 8 LEU B C 1
ATOM 7615 O O . LEU B 1 8 ? 15.289 0.242 -6.23 1 72.19 8 LEU B O 1
ATOM 7619 N N . ARG B 1 9 ? 13.898 -1.376 -6.961 1 72.81 9 ARG B N 1
ATOM 7620 C CA . ARG B 1 9 ? 12.914 -0.379 -7.371 1 72.81 9 ARG B CA 1
ATOM 7621 C C . ARG B 1 9 ? 12.484 0.485 -6.188 1 72.81 9 ARG B C 1
ATOM 7623 O O . ARG B 1 9 ? 12.469 1.714 -6.285 1 72.81 9 ARG B O 1
ATOM 7630 N N . ASN B 1 10 ? 12.156 -0.182 -5.125 1 70.12 10 ASN B N 1
ATOM 7631 C CA . ASN B 1 10 ? 11.727 0.559 -3.943 1 70.12 10 ASN B CA 1
ATOM 7632 C C . ASN B 1 10 ? 12.828 1.478 -3.426 1 70.12 10 ASN B C 1
ATOM 7634 O O . ASN B 1 10 ? 12.562 2.613 -3.031 1 70.12 10 ASN B O 1
ATOM 7638 N N . TYR B 1 11 ? 14 1.03 -3.465 1 71.81 11 TYR B N 1
ATOM 7639 C CA . TYR B 1 11 ? 15.148 1.814 -3.029 1 71.81 11 TYR B CA 1
ATOM 7640 C C . TYR B 1 11 ? 15.406 2.982 -3.977 1 71.81 11 TYR B C 1
ATOM 7642 O O . TYR B 1 11 ? 15.523 4.129 -3.539 1 71.81 11 TYR B O 1
ATOM 7650 N N . LEU B 1 12 ? 15.398 2.646 -5.293 1 75.31 12 LEU B N 1
ATOM 7651 C CA . LEU B 1 12 ? 15.742 3.658 -6.289 1 75.31 12 LEU B CA 1
ATOM 7652 C C . LEU B 1 12 ? 14.648 4.719 -6.379 1 75.31 12 LEU B C 1
ATOM 7654 O O . LEU B 1 12 ? 14.945 5.902 -6.57 1 75.31 12 LEU B O 1
ATOM 7658 N N . LEU B 1 13 ? 13.43 4.211 -6.285 1 70.06 13 LEU B N 1
ATOM 7659 C CA . LEU B 1 13 ? 12.328 5.164 -6.359 1 70.06 13 LEU B CA 1
ATOM 7660 C C . LEU B 1 13 ? 12.328 6.09 -5.148 1 70.06 13 LEU B C 1
ATOM 7662 O O . LEU B 1 13 ? 11.828 7.215 -5.223 1 70.06 13 LEU B O 1
ATOM 7666 N N . GLY B 1 14 ? 13 5.586 -4.117 1 71.5 14 GLY B N 1
ATOM 7667 C CA . GLY B 1 14 ? 13.086 6.41 -2.922 1 71.5 14 GLY B CA 1
ATOM 7668 C C . GLY B 1 14 ? 14.266 7.359 -2.93 1 71.5 14 GLY B C 1
ATOM 7669 O O . GLY B 1 14 ? 14.297 8.328 -2.168 1 71.5 14 GLY B O 1
ATOM 7670 N N . LEU B 1 15 ? 15.148 7.164 -3.873 1 77.75 15 LEU B N 1
ATOM 7671 C CA . LEU B 1 15 ? 16.344 7.984 -3.939 1 77.75 15 LEU B CA 1
ATOM 7672 C C . LEU B 1 15 ? 16.078 9.297 -4.672 1 77.75 15 LEU B C 1
ATOM 7674 O O . LEU B 1 15 ? 15.227 9.344 -5.566 1 77.75 15 LEU B O 1
ATOM 7678 N N . HIS B 1 16 ? 16.812 10.242 -4.246 1 81.62 16 HIS B N 1
ATOM 7679 C CA . HIS B 1 16 ? 16.828 11.492 -4.992 1 81.62 16 HIS B CA 1
ATOM 7680 C C . HIS B 1 16 ? 17.297 11.273 -6.43 1 81.62 16 HIS B C 1
ATOM 7682 O O . HIS B 1 16 ? 18.188 10.469 -6.676 1 81.62 16 HIS B O 1
ATOM 7688 N N . PRO B 1 17 ? 16.719 11.914 -7.398 1 80.38 17 PRO B N 1
ATOM 7689 C CA . PRO B 1 17 ? 17.062 11.711 -8.805 1 80.38 17 PRO B CA 1
ATOM 7690 C C . PRO B 1 17 ? 18.547 11.836 -9.086 1 80.38 17 PRO B C 1
ATOM 7692 O O . PRO B 1 17 ? 19.094 11.125 -9.938 1 80.38 17 PRO B O 1
ATOM 7695 N N . ARG B 1 18 ? 19.234 12.688 -8.391 1 83.12 18 ARG B N 1
ATOM 7696 C CA . ARG B 1 18 ? 20.672 12.828 -8.586 1 83.12 18 ARG B CA 1
ATOM 7697 C C . ARG B 1 18 ? 21.406 11.562 -8.148 1 83.12 18 ARG B C 1
ATOM 7699 O O . ARG B 1 18 ? 22.422 11.195 -8.742 1 83.12 18 ARG B O 1
ATOM 7706 N N . LYS B 1 19 ? 20.938 11 -7.105 1 85.56 19 LYS B N 1
ATOM 7707 C CA . LYS B 1 19 ? 21.531 9.742 -6.652 1 85.56 19 LYS B CA 1
ATOM 7708 C C . LYS B 1 19 ? 21.219 8.609 -7.629 1 85.56 19 LYS B C 1
ATOM 7710 O O . LYS B 1 19 ? 22.047 7.707 -7.809 1 85.56 19 LYS B O 1
ATOM 7715 N N . ARG B 1 20 ? 20.109 8.688 -8.25 1 84.81 20 ARG B N 1
ATOM 7716 C CA . ARG B 1 20 ? 19.797 7.695 -9.273 1 84.81 20 ARG B CA 1
ATOM 7717 C C . ARG B 1 20 ? 20.75 7.797 -10.453 1 84.81 20 ARG B C 1
ATOM 7719 O O . ARG B 1 20 ? 21.125 6.785 -11.047 1 84.81 20 ARG B O 1
ATOM 7726 N N . LYS B 1 21 ? 21.047 9.008 -10.773 1 85.88 21 LYS B N 1
ATOM 7727 C CA . LYS B 1 21 ? 22.016 9.219 -11.844 1 85.88 21 LYS B CA 1
ATOM 7728 C C . LYS B 1 21 ? 23.391 8.656 -11.469 1 85.88 21 LYS B C 1
ATOM 7730 O O . LYS B 1 21 ? 24.125 8.172 -12.328 1 85.88 21 LYS B O 1
ATOM 7735 N N . LEU B 1 22 ? 23.688 8.789 -10.188 1 87.69 22 LEU B N 1
ATOM 7736 C CA . LEU B 1 22 ? 24.938 8.211 -9.703 1 87.69 22 LEU B CA 1
ATOM 7737 C C . LEU B 1 22 ? 24.938 6.691 -9.875 1 87.69 22 LEU B C 1
ATOM 7739 O O . LEU B 1 22 ? 25.953 6.102 -10.211 1 87.69 22 LEU B O 1
ATOM 7743 N N . VAL B 1 23 ? 23.859 6.082 -9.633 1 88.38 23 VAL B N 1
ATOM 7744 C CA . VAL B 1 23 ? 23.75 4.637 -9.82 1 88.38 23 VAL B CA 1
ATOM 7745 C C . VAL B 1 23 ? 24 4.285 -11.289 1 88.38 23 VAL B C 1
ATOM 7747 O O . VAL B 1 23 ? 24.719 3.332 -11.594 1 88.38 23 VAL B O 1
ATOM 7750 N N . LYS B 1 24 ? 23.406 5.07 -12.172 1 88.75 24 LYS B N 1
ATOM 7751 C CA . LYS B 1 24 ? 23.594 4.848 -13.602 1 88.75 24 LYS B CA 1
ATOM 7752 C C . LYS B 1 24 ? 25.078 4.992 -13.984 1 88.75 24 LYS B C 1
ATOM 7754 O O . LYS B 1 24 ? 25.578 4.238 -14.812 1 88.75 24 LYS B O 1
ATOM 7759 N N . LYS B 1 25 ? 25.703 5.91 -13.32 1 91.5 25 LYS B N 1
ATOM 7760 C CA . LYS B 1 25 ? 27.125 6.113 -13.562 1 91.5 25 LYS B CA 1
ATOM 7761 C C . LYS B 1 25 ? 27.938 4.914 -13.086 1 91.5 25 LYS B C 1
ATOM 7763 O O . LYS B 1 25 ? 28.859 4.465 -13.781 1 91.5 25 LYS B O 1
ATOM 7768 N N . LEU B 1 26 ? 27.594 4.453 -11.922 1 91 26 LEU B N 1
ATOM 7769 C CA . LEU B 1 26 ? 28.281 3.283 -11.391 1 91 26 LEU B CA 1
ATOM 7770 C C . LEU B 1 26 ? 28.125 2.086 -12.32 1 91 26 LEU B C 1
ATOM 7772 O O . LEU B 1 26 ? 29.062 1.304 -12.5 1 91 26 LEU B O 1
ATOM 7776 N N . VAL B 1 27 ? 27.031 1.944 -12.961 1 89.88 27 VAL B N 1
ATOM 7777 C CA . VAL B 1 27 ? 26.75 0.855 -13.891 1 89.88 27 VAL B CA 1
ATOM 7778 C C . VAL B 1 27 ? 27.562 1.048 -15.164 1 89.88 27 VAL B C 1
ATOM 7780 O O . VAL B 1 27 ? 28.156 0.098 -15.68 1 89.88 27 VAL B O 1
ATOM 7783 N N . SER B 1 28 ? 27.578 2.326 -15.625 1 90.38 28 SER B N 1
ATOM 7784 C CA . SER B 1 28 ? 28.312 2.629 -16.844 1 90.38 28 SER B CA 1
ATOM 7785 C C . SER B 1 28 ? 29.812 2.404 -16.672 1 90.38 28 SER B C 1
ATOM 7787 O O . SER B 1 28 ? 30.5 2.041 -17.609 1 90.38 28 SER B O 1
ATOM 7789 N N . GLU B 1 29 ? 30.203 2.547 -15.422 1 91.75 29 GLU B N 1
ATOM 7790 C CA . GLU B 1 29 ? 31.609 2.367 -15.109 1 91.75 29 GLU B CA 1
ATOM 7791 C C . GLU B 1 29 ? 31.922 0.916 -14.75 1 91.75 29 GLU B C 1
ATOM 7793 O O . GLU B 1 29 ? 33.062 0.586 -14.383 1 91.75 29 GLU B O 1
ATOM 7798 N N . ALA B 1 30 ? 30.938 0.086 -14.797 1 89.62 30 ALA B N 1
ATOM 7799 C CA . ALA B 1 30 ? 31.062 -1.341 -14.516 1 89.62 30 ALA B CA 1
ATOM 7800 C C . ALA B 1 30 ? 31.484 -1.579 -13.07 1 89.62 30 ALA B C 1
ATOM 7802 O O . ALA B 1 30 ? 32.188 -2.545 -12.773 1 89.62 30 ALA B O 1
ATOM 7803 N N . ARG B 1 31 ? 31.141 -0.623 -12.211 1 90.81 31 ARG B N 1
ATOM 7804 C CA . ARG B 1 31 ? 31.391 -0.784 -10.781 1 90.81 31 ARG B CA 1
ATOM 7805 C C . ARG B 1 31 ? 30.188 -1.432 -10.094 1 90.81 31 ARG B C 1
ATOM 7807 O O . ARG B 1 31 ? 30.297 -1.912 -8.961 1 90.81 31 ARG B O 1
ATOM 7814 N N . LEU B 1 32 ? 29.141 -1.399 -10.789 1 90.75 32 LEU B N 1
ATOM 7815 C CA . LEU B 1 32 ? 27.906 -2.047 -10.352 1 90.75 32 LEU B CA 1
ATOM 7816 C C . LEU B 1 32 ? 27.266 -2.838 -11.492 1 90.75 32 LEU B C 1
ATOM 7818 O O . LEU B 1 32 ? 27.203 -2.355 -12.625 1 90.75 32 LEU B O 1
ATOM 7822 N N . GLU B 1 33 ? 26.969 -4.113 -11.227 1 91.94 33 GLU B N 1
ATOM 7823 C CA . GLU B 1 33 ? 26.312 -4.941 -12.234 1 91.94 33 GLU B CA 1
ATOM 7824 C C . GLU B 1 33 ? 25 -5.512 -11.711 1 91.94 33 GLU B C 1
ATOM 7826 O O . GLU B 1 33 ? 24.938 -6.004 -10.578 1 91.94 33 GLU B O 1
ATOM 7831 N N . PHE B 1 34 ? 23.953 -5.363 -12.578 1 90.94 34 PHE B N 1
ATOM 7832 C CA . PHE B 1 34 ? 22.688 -5.996 -12.266 1 90.94 34 PHE B CA 1
ATOM 7833 C C . PHE B 1 34 ? 22.625 -7.402 -12.852 1 90.94 34 PHE B C 1
ATOM 7835 O O . PHE B 1 34 ? 22.797 -7.586 -14.062 1 90.94 34 PHE B O 1
ATOM 7842 N N . THR B 1 35 ? 22.391 -8.336 -11.922 1 92.38 35 THR B N 1
ATOM 7843 C CA . THR B 1 35 ? 22.344 -9.727 -12.344 1 92.38 35 THR B CA 1
ATOM 7844 C C . THR B 1 35 ? 20.906 -10.258 -12.32 1 92.38 35 THR B C 1
ATOM 7846 O O . THR B 1 35 ? 20.125 -9.875 -11.453 1 92.38 35 THR B O 1
ATOM 7849 N N . SER B 1 36 ? 20.547 -11.203 -13.305 1 93.12 36 SER B N 1
ATOM 7850 C CA . SER B 1 36 ? 19.219 -11.766 -13.539 1 93.12 36 SER B CA 1
ATOM 7851 C C . SER B 1 36 ? 18.234 -10.695 -14.023 1 93.12 36 SER B C 1
ATOM 7853 O O . SER B 1 36 ? 17.5 -10.914 -14.992 1 93.12 36 SER B O 1
ATOM 7855 N N . GLY B 1 37 ? 18.328 -9.477 -13.281 1 92.56 37 GLY B N 1
ATOM 7856 C CA . GLY B 1 37 ? 17.438 -8.383 -13.633 1 92.56 37 GLY B CA 1
ATOM 7857 C C . GLY B 1 37 ? 15.977 -8.734 -13.477 1 92.56 37 GLY B C 1
ATOM 7858 O O . GLY B 1 37 ? 15.102 -8.008 -13.953 1 92.56 37 GLY B O 1
ATOM 7859 N N . SER B 1 38 ? 15.656 -9.852 -12.945 1 93.5 38 SER B N 1
ATOM 7860 C CA . SER B 1 38 ? 14.281 -10.281 -12.727 1 93.5 38 SER B CA 1
ATOM 7861 C C . SER B 1 38 ? 13.672 -9.586 -11.516 1 93.5 38 SER B C 1
ATOM 7863 O O . SER B 1 38 ? 14.383 -8.961 -10.727 1 93.5 38 SER B O 1
ATOM 7865 N N . TRP B 1 39 ? 12.414 -9.617 -11.414 1 93.62 39 TRP B N 1
ATOM 7866 C CA . TRP B 1 39 ? 11.711 -8.977 -10.305 1 93.62 39 TRP B CA 1
ATOM 7867 C C . TRP B 1 39 ? 12.133 -9.578 -8.969 1 93.62 39 TRP B C 1
ATOM 7869 O O . TRP B 1 39 ? 12.297 -8.859 -7.98 1 93.62 39 TRP B O 1
ATOM 7879 N N . VAL B 1 40 ? 12.305 -10.922 -8.914 1 95.06 40 VAL B N 1
ATOM 7880 C CA . VAL B 1 40 ? 12.781 -11.625 -7.73 1 95.06 40 VAL B CA 1
ATOM 7881 C C . VAL B 1 40 ? 13.609 -12.836 -8.148 1 95.06 40 VAL B C 1
ATOM 7883 O O . VAL B 1 40 ? 13.648 -13.195 -9.328 1 95.06 40 VAL B O 1
ATOM 7886 N N . MET B 1 41 ? 14.328 -13.383 -7.191 1 94.88 41 MET B N 1
ATOM 7887 C CA . MET B 1 41 ? 14.898 -14.719 -7.383 1 94.88 41 MET B CA 1
ATOM 7888 C C . MET B 1 41 ? 13.836 -15.797 -7.223 1 94.88 41 MET B C 1
ATOM 7890 O O . MET B 1 41 ? 13.539 -16.219 -6.102 1 94.88 41 MET B O 1
ATOM 7894 N N . THR B 1 42 ? 13.344 -16.25 -8.281 1 95.75 42 THR B N 1
ATOM 7895 C CA . THR B 1 42 ? 12.172 -17.125 -8.312 1 95.75 42 THR B CA 1
ATOM 7896 C C . THR B 1 42 ? 12.531 -18.531 -7.879 1 95.75 42 THR B C 1
ATOM 7898 O O . THR B 1 42 ? 13.617 -19.031 -8.195 1 95.75 42 THR B O 1
ATOM 7901 N N . ASP B 1 43 ? 11.594 -19.141 -7.18 1 97.62 43 ASP B N 1
ATOM 7902 C CA . ASP B 1 43 ? 11.734 -20.562 -6.918 1 97.62 43 ASP B CA 1
ATOM 7903 C C . ASP B 1 43 ? 11.703 -21.359 -8.219 1 97.62 43 ASP B C 1
ATOM 7905 O O . ASP B 1 43 ? 10.984 -21.016 -9.156 1 97.62 43 ASP B O 1
ATOM 7909 N N . GLU B 1 44 ? 12.461 -22.422 -8.266 1 98.12 44 GLU B N 1
ATOM 7910 C CA . GLU B 1 44 ? 12.578 -23.156 -9.516 1 98.12 44 GLU B CA 1
ATOM 7911 C C . GLU B 1 44 ? 11.828 -24.484 -9.445 1 98.12 44 GLU B C 1
ATOM 7913 O O . GLU B 1 44 ? 11.805 -25.234 -10.422 1 98.12 44 GLU B O 1
ATOM 7918 N N . ALA B 1 45 ? 11.18 -24.734 -8.32 1 98.12 45 ALA B N 1
ATOM 7919 C CA . ALA B 1 45 ? 10.484 -26 -8.141 1 98.12 45 ALA B CA 1
ATOM 7920 C C . ALA B 1 45 ? 8.969 -25.812 -8.156 1 98.12 45 ALA B C 1
ATOM 7922 O O . ALA B 1 45 ? 8.258 -26.438 -8.938 1 98.12 45 ALA B O 1
ATOM 7923 N N . THR B 1 46 ? 8.477 -24.875 -7.406 1 98.06 46 THR B N 1
ATOM 7924 C CA . THR B 1 46 ? 7.051 -24.781 -7.129 1 98.06 46 THR B CA 1
ATOM 7925 C C . THR B 1 46 ? 6.387 -23.734 -8.023 1 98.06 46 THR B C 1
ATOM 7927 O O . THR B 1 46 ? 5.16 -23.688 -8.125 1 98.06 46 THR B O 1
ATOM 7930 N N . THR B 1 47 ? 7.09 -22.938 -8.695 1 98.19 47 THR B N 1
ATOM 7931 C CA . THR B 1 47 ? 6.539 -21.875 -9.531 1 98.19 47 THR B CA 1
ATOM 7932 C C . THR B 1 47 ? 6.188 -22.406 -10.922 1 98.19 47 THR B C 1
ATOM 7934 O O . THR B 1 47 ? 6.906 -23.234 -11.469 1 98.19 47 THR B O 1
ATOM 7937 N N . HIS B 1 48 ? 5.105 -21.984 -11.469 1 98.19 48 HIS B N 1
ATOM 7938 C CA . HIS B 1 48 ? 4.742 -22.281 -12.852 1 98.19 48 HIS B CA 1
ATOM 7939 C C . HIS B 1 48 ? 5.523 -21.406 -13.828 1 98.19 48 HIS B C 1
ATOM 7941 O O . HIS B 1 48 ? 5.879 -20.266 -13.5 1 98.19 48 HIS B O 1
ATOM 7947 N N . PHE B 1 49 ? 5.777 -21.891 -15.062 1 98 49 PHE B N 1
ATOM 7948 C CA . PHE B 1 49 ? 6.648 -21.188 -15.984 1 98 49 PHE B CA 1
ATOM 7949 C C . PHE B 1 49 ? 6.043 -19.844 -16.375 1 98 49 PHE B C 1
ATOM 7951 O O . PHE B 1 49 ? 6.77 -18.891 -16.656 1 98 49 PHE B O 1
ATOM 7958 N N . TYR B 1 50 ? 4.711 -19.703 -16.375 1 97.81 50 TYR B N 1
ATOM 7959 C CA . TYR B 1 50 ? 4.086 -18.422 -16.672 1 97.81 50 TYR B CA 1
ATOM 7960 C C . TYR B 1 50 ? 4.559 -17.344 -15.695 1 97.81 50 TYR B C 1
ATOM 7962 O O . TYR B 1 50 ? 4.969 -16.266 -16.125 1 97.81 50 TYR B O 1
ATOM 7970 N N . SER B 1 51 ? 4.461 -17.625 -14.422 1 97.81 51 SER B N 1
ATOM 7971 C CA . SER B 1 51 ? 4.836 -16.641 -13.398 1 97.81 51 SER B CA 1
ATOM 7972 C C . SER B 1 51 ? 6.34 -16.391 -13.406 1 97.81 51 SER B C 1
ATOM 7974 O O . SER B 1 51 ? 6.785 -15.281 -13.109 1 97.81 51 SER B O 1
ATOM 7976 N N . MET B 1 52 ? 7.098 -17.453 -13.727 1 97.94 52 MET B N 1
ATOM 7977 C CA . MET B 1 52 ? 8.539 -17.266 -13.867 1 97.94 52 MET B CA 1
ATOM 7978 C C . MET B 1 52 ? 8.852 -16.234 -14.953 1 97.94 52 MET B C 1
ATOM 7980 O O . MET B 1 52 ? 9.656 -15.328 -14.75 1 97.94 52 MET B O 1
ATOM 7984 N N . LEU B 1 53 ? 8.203 -16.422 -16.031 1 98 53 LEU B N 1
ATOM 7985 C CA . LEU B 1 53 ? 8.438 -15.547 -17.172 1 98 53 LEU B CA 1
ATOM 7986 C C . LEU B 1 53 ? 7.898 -14.148 -16.906 1 98 53 LEU B C 1
ATOM 7988 O O . LEU B 1 53 ? 8.547 -13.156 -17.25 1 98 53 LEU B O 1
ATOM 7992 N N . ASP B 1 54 ? 6.766 -14.094 -16.328 1 97.25 54 ASP B N 1
ATOM 7993 C CA . ASP B 1 54 ? 6.113 -12.812 -16.062 1 97.25 54 ASP B CA 1
ATOM 7994 C C . ASP B 1 54 ? 6.996 -11.906 -15.211 1 97.25 54 ASP B C 1
ATOM 7996 O O . ASP B 1 54 ? 7.145 -10.719 -15.508 1 97.25 54 ASP B O 1
ATOM 8000 N N . GLN B 1 55 ? 7.539 -12.414 -14.141 1 96.38 55 GLN B N 1
ATOM 8001 C CA . GLN B 1 55 ? 8.359 -11.586 -13.266 1 96.38 55 GLN B CA 1
ATOM 8002 C C . GLN B 1 55 ? 9.688 -11.234 -13.93 1 96.38 55 GLN B C 1
ATOM 8004 O O . GLN B 1 55 ? 10.258 -10.172 -13.664 1 96.38 55 GLN B O 1
ATOM 8009 N N . ILE B 1 56 ? 10.219 -12.07 -14.898 1 96.81 56 ILE B N 1
ATOM 8010 C CA . ILE B 1 56 ? 11.398 -11.734 -15.68 1 96.81 56 ILE B CA 1
ATOM 8011 C C . ILE B 1 56 ? 11.102 -10.547 -16.578 1 96.81 56 ILE B C 1
ATOM 8013 O O . ILE B 1 56 ? 11.891 -9.602 -16.656 1 96.81 56 ILE B O 1
ATOM 8017 N N . ILE B 1 57 ? 9.953 -10.617 -17.234 1 96.88 57 ILE B N 1
ATOM 8018 C CA . ILE B 1 57 ? 9.539 -9.539 -18.125 1 96.88 57 ILE B CA 1
ATOM 8019 C C . ILE B 1 57 ? 9.438 -8.234 -17.344 1 96.88 57 ILE B C 1
ATOM 8021 O O . ILE B 1 57 ? 9.953 -7.199 -17.766 1 96.88 57 ILE B O 1
ATOM 8025 N N . GLU B 1 58 ? 8.789 -8.281 -16.141 1 94.38 58 GLU B N 1
ATOM 8026 C CA . GLU B 1 58 ? 8.617 -7.09 -15.312 1 94.38 58 GLU B CA 1
ATOM 8027 C C . GLU B 1 58 ? 9.969 -6.5 -14.914 1 94.38 58 GLU B C 1
ATOM 8029 O O . GLU B 1 58 ? 10.164 -5.285 -14.992 1 94.38 58 GLU B O 1
ATOM 8034 N N . GLY B 1 59 ? 10.867 -7.371 -14.453 1 94 59 GLY B N 1
ATOM 8035 C CA . GLY B 1 59 ? 12.172 -6.902 -14.016 1 94 59 GLY B CA 1
ATOM 8036 C C . GLY B 1 59 ? 13.008 -6.328 -15.148 1 94 59 GLY B C 1
ATOM 8037 O O . GLY B 1 59 ? 13.602 -5.254 -15.008 1 94 59 GLY B O 1
ATOM 8038 N N . HIS B 1 60 ? 13.07 -7.02 -16.281 1 95 60 HIS B N 1
ATOM 8039 C CA . HIS B 1 60 ? 13.875 -6.602 -17.422 1 95 60 HIS B CA 1
ATOM 8040 C C . HIS B 1 60 ? 13.359 -5.293 -18.016 1 95 60 HIS B C 1
ATOM 8042 O O . HIS B 1 60 ? 14.148 -4.398 -18.344 1 95 60 HIS B O 1
ATOM 8048 N N . GLN B 1 61 ? 12.031 -5.254 -18.188 1 93.56 61 GLN B N 1
ATOM 8049 C CA . GLN B 1 61 ? 11.438 -4.035 -18.734 1 93.56 61 GLN B CA 1
ATOM 8050 C C . GLN B 1 61 ? 11.688 -2.844 -17.812 1 93.56 61 GLN B C 1
ATOM 8052 O O . GLN B 1 61 ? 12 -1.746 -18.281 1 93.56 61 GLN B O 1
ATOM 8057 N N . TRP B 1 62 ? 11.555 -3.023 -16.531 1 89.62 62 TRP B N 1
ATOM 8058 C CA . TRP B 1 62 ? 11.773 -1.944 -15.57 1 89.62 62 TRP B CA 1
ATOM 8059 C C . TRP B 1 62 ? 13.227 -1.485 -15.586 1 89.62 62 TRP B C 1
ATOM 8061 O O . TRP B 1 62 ? 13.508 -0.284 -15.562 1 89.62 62 TRP B O 1
ATOM 8071 N N . LEU B 1 63 ? 14.164 -2.443 -15.547 1 90.44 63 LEU B N 1
ATOM 8072 C CA . LEU B 1 63 ? 15.594 -2.139 -15.539 1 90.44 63 LEU B CA 1
ATOM 8073 C C . LEU B 1 63 ? 15.992 -1.354 -16.781 1 90.44 63 LEU B C 1
ATOM 8075 O O . LEU B 1 63 ? 16.75 -0.392 -16.703 1 90.44 63 LEU B O 1
ATOM 8079 N N . LYS B 1 64 ? 15.461 -1.789 -17.922 1 91.44 64 LYS B N 1
ATOM 8080 C CA . LYS B 1 64 ? 15.766 -1.106 -19.172 1 91.44 64 LYS B CA 1
ATOM 8081 C C . LYS B 1 64 ? 15.211 0.315 -19.172 1 91.44 64 LYS B C 1
ATOM 8083 O O . LYS B 1 64 ? 15.914 1.261 -19.547 1 91.44 64 LYS B O 1
ATOM 8088 N N . SER B 1 65 ? 14.039 0.471 -18.688 1 87 65 SER B N 1
ATOM 8089 C CA . SER B 1 65 ? 13.359 1.76 -18.734 1 87 65 SER B CA 1
ATOM 8090 C C . SER B 1 65 ? 13.93 2.729 -17.703 1 87 65 SER B C 1
ATOM 8092 O O . SER B 1 65 ? 14 3.936 -17.953 1 87 65 SER B O 1
ATOM 8094 N N . ASN B 1 66 ? 14.352 2.252 -16.547 1 82.44 66 ASN B N 1
ATOM 8095 C CA . ASN B 1 66 ? 14.703 3.139 -15.445 1 82.44 66 ASN B CA 1
ATOM 8096 C C . ASN B 1 66 ? 16.219 3.301 -15.312 1 82.44 66 ASN B C 1
ATOM 8098 O O . ASN B 1 66 ? 16.688 4.336 -14.852 1 82.44 66 ASN B O 1
ATOM 8102 N N . ILE B 1 67 ? 16.969 2.262 -15.742 1 87.31 67 ILE B N 1
ATOM 8103 C CA . ILE B 1 67 ? 18.422 2.301 -15.547 1 87.31 67 ILE B CA 1
ATOM 8104 C C . ILE B 1 67 ? 19.125 2.23 -16.906 1 87.31 67 ILE B C 1
ATOM 8106 O O . ILE B 1 67 ? 20.266 2.668 -17.031 1 87.31 67 ILE B O 1
ATOM 8110 N N . GLY B 1 68 ? 18.469 1.689 -17.922 1 87.06 68 GLY B N 1
ATOM 8111 C CA . GLY B 1 68 ? 19.062 1.58 -19.234 1 87.06 68 GLY B CA 1
ATOM 8112 C C . GLY B 1 68 ? 20 0.393 -19.391 1 87.06 68 GLY B C 1
ATOM 8113 O O . GLY B 1 68 ? 20.953 0.44 -20.156 1 87.06 68 GLY B O 1
ATOM 8114 N N . VAL B 1 69 ? 19.703 -0.625 -18.578 1 89.5 69 VAL B N 1
ATOM 8115 C CA . VAL B 1 69 ? 20.609 -1.771 -18.578 1 89.5 69 VAL B CA 1
ATOM 8116 C C . VAL B 1 69 ? 19.844 -3.021 -19.031 1 89.5 69 VAL B C 1
ATOM 8118 O O . VAL B 1 69 ? 18.656 -3.172 -18.75 1 89.5 69 VAL B O 1
ATOM 8121 N N . THR B 1 70 ? 20.531 -3.908 -19.766 1 92.5 70 THR B N 1
ATOM 8122 C CA . THR B 1 70 ? 20.094 -5.258 -20.094 1 92.5 70 THR B CA 1
ATOM 8123 C C . THR B 1 70 ? 20.984 -6.297 -19.422 1 92.5 70 THR B C 1
ATOM 8125 O O . THR B 1 70 ? 22.188 -6.352 -19.672 1 92.5 70 THR B O 1
ATOM 8128 N N . PRO B 1 71 ? 20.406 -7.09 -18.625 1 92.69 71 PRO B N 1
ATOM 8129 C CA . PRO B 1 71 ? 21.234 -8.07 -17.906 1 92.69 71 PRO B CA 1
ATOM 8130 C C . PRO B 1 71 ? 21.875 -9.094 -18.828 1 92.69 71 PRO B C 1
ATOM 8132 O O . PRO B 1 71 ? 21.281 -9.484 -19.844 1 92.69 71 PRO B O 1
ATOM 8135 N N . LYS B 1 72 ? 23.047 -9.648 -18.406 1 94 72 LYS B N 1
ATOM 8136 C CA . LYS B 1 72 ? 23.797 -10.578 -19.25 1 94 72 LYS B CA 1
ATOM 8137 C C . LYS B 1 72 ? 23.938 -11.938 -18.578 1 94 72 LYS B C 1
ATOM 8139 O O . LYS B 1 72 ? 24.188 -12.945 -19.25 1 94 72 LYS B O 1
ATOM 8144 N N . SER B 1 73 ? 23.875 -11.914 -17.312 1 95.75 73 SER B N 1
ATOM 8145 C CA . SER B 1 73 ? 24.047 -13.133 -16.531 1 95.75 73 SER B CA 1
ATOM 8146 C C . SER B 1 73 ? 22.969 -13.266 -15.461 1 95.75 73 SER B C 1
ATOM 8148 O O . SER B 1 73 ? 22.438 -12.266 -14.977 1 95.75 73 SER B O 1
ATOM 8150 N N . SER B 1 74 ? 22.641 -14.5 -15.227 1 95.75 74 SER B N 1
ATOM 8151 C CA . SER B 1 74 ? 21.672 -14.734 -14.164 1 95.75 74 SER B CA 1
ATOM 8152 C C . SER B 1 74 ? 22.359 -15.211 -12.891 1 95.75 74 SER B C 1
ATOM 8154 O O . SER B 1 74 ? 23.438 -15.805 -12.938 1 95.75 74 SER B O 1
ATOM 8156 N N . TRP B 1 75 ? 21.828 -14.875 -11.758 1 94.81 75 TRP B N 1
ATOM 8157 C CA . TRP B 1 75 ? 22.312 -15.195 -10.422 1 94.81 75 TRP B CA 1
ATOM 8158 C C . TRP B 1 75 ? 21.234 -15.883 -9.602 1 94.81 75 TRP B C 1
ATOM 8160 O O . TRP B 1 75 ? 20.297 -15.234 -9.133 1 94.81 75 TRP B O 1
ATOM 8170 N N . SER B 1 76 ? 21.266 -17.172 -9.469 1 94.19 76 SER B N 1
ATOM 8171 C CA . SER B 1 76 ? 20.297 -17.984 -8.719 1 94.19 76 SER B CA 1
ATOM 8172 C C . SER B 1 76 ? 21 -18.859 -7.695 1 94.19 76 SER B C 1
ATOM 8174 O O . SER B 1 76 ? 21 -20.094 -7.82 1 94.19 76 SER B O 1
ATOM 8176 N N . ILE B 1 77 ? 21.484 -18.266 -6.617 1 93.19 77 ILE B N 1
ATOM 8177 C CA . ILE B 1 77 ? 22.391 -19.016 -5.738 1 93.19 77 ILE B CA 1
ATOM 8178 C C . ILE B 1 77 ? 21.625 -19.438 -4.477 1 93.19 77 ILE B C 1
ATOM 8180 O O . ILE B 1 77 ? 22.109 -20.297 -3.723 1 93.19 77 ILE B O 1
ATOM 8184 N N . ASP B 1 78 ? 20.453 -18.891 -4.285 1 92.5 78 ASP B N 1
ATOM 8185 C CA . ASP B 1 78 ? 19.797 -19.109 -2.994 1 92.5 78 ASP B CA 1
ATOM 8186 C C . ASP B 1 78 ? 18.547 -19.969 -3.148 1 92.5 78 ASP B C 1
ATOM 8188 O O . ASP B 1 78 ? 17.891 -20.297 -2.16 1 92.5 78 ASP B O 1
ATOM 8192 N N . THR B 1 79 ? 18.141 -20.391 -4.316 1 94.69 79 THR B N 1
ATOM 8193 C CA . THR B 1 79 ? 16.969 -21.25 -4.512 1 94.69 79 THR B CA 1
ATOM 8194 C C . THR B 1 79 ? 17.234 -22.656 -3.979 1 94.69 79 THR B C 1
ATOM 8196 O O . THR B 1 79 ? 18.391 -23.047 -3.811 1 94.69 79 THR B O 1
ATOM 8199 N N . PHE B 1 80 ? 16.188 -23.438 -3.672 1 95.62 80 PHE B N 1
ATOM 8200 C CA . PHE B 1 80 ? 16.312 -24.75 -3.07 1 95.62 80 PHE B CA 1
ATOM 8201 C C . PHE B 1 80 ? 16.281 -25.844 -4.137 1 95.62 80 PHE B C 1
ATOM 8203 O O . PHE B 1 80 ? 15.359 -26.672 -4.152 1 95.62 80 PHE B O 1
ATOM 8210 N N . GLY B 1 81 ? 17.359 -25.906 -4.871 1 95.88 81 GLY B N 1
ATOM 8211 C CA . GLY B 1 81 ? 17.438 -26.766 -6.047 1 95.88 81 GLY B CA 1
ATOM 8212 C C . GLY B 1 81 ? 17.266 -26 -7.348 1 95.88 81 GLY B C 1
ATOM 8213 O O . GLY B 1 81 ? 16.812 -24.859 -7.352 1 95.88 81 GLY B O 1
ATOM 8214 N N . HIS B 1 82 ? 17.672 -26.656 -8.422 1 97.5 82 HIS B N 1
ATOM 8215 C CA . HIS B 1 82 ? 17.672 -25.953 -9.695 1 97.5 82 HIS B CA 1
ATOM 8216 C C . HIS B 1 82 ? 17.016 -26.781 -10.789 1 97.5 82 HIS B C 1
ATOM 8218 O O . HIS B 1 82 ? 17.266 -27.984 -10.898 1 97.5 82 HIS B O 1
ATOM 8224 N N . GLY B 1 83 ? 16.125 -26.172 -11.547 1 97.19 83 GLY B N 1
ATOM 8225 C CA . GLY B 1 83 ? 15.484 -26.781 -12.703 1 97.19 83 GLY B CA 1
ATOM 8226 C C . GLY B 1 83 ? 15.922 -26.156 -14.016 1 97.19 83 GLY B C 1
ATOM 8227 O O . GLY B 1 83 ? 16.469 -25.062 -14.039 1 97.19 83 GLY B O 1
ATOM 8228 N N . PRO B 1 84 ? 15.734 -26.859 -15.07 1 97.19 84 PRO B N 1
ATOM 8229 C CA . PRO B 1 84 ? 16.203 -26.406 -16.391 1 97.19 84 PRO B CA 1
ATOM 8230 C C . PRO B 1 84 ? 15.359 -25.266 -16.953 1 97.19 84 PRO B C 1
ATOM 8232 O O . PRO B 1 84 ? 15.766 -24.625 -17.938 1 97.19 84 PRO B O 1
ATOM 8235 N N . VAL B 1 85 ? 14.195 -25.016 -16.422 1 98 85 VAL B N 1
ATOM 8236 C CA . VAL B 1 85 ? 13.289 -24.031 -17 1 98 85 VAL B CA 1
ATOM 8237 C C . VAL B 1 85 ? 13.82 -22.625 -16.766 1 98 85 VAL B C 1
ATOM 8239 O O . VAL B 1 85 ? 13.758 -21.781 -17.672 1 98 85 VAL B O 1
ATOM 8242 N N . ALA B 1 86 ? 14.383 -22.375 -15.57 1 97.31 86 ALA B N 1
ATOM 8243 C CA . ALA B 1 86 ? 14.898 -21.047 -15.242 1 97.31 86 ALA B CA 1
ATOM 8244 C C . ALA B 1 86 ? 16.016 -20.641 -16.203 1 97.31 86 ALA B C 1
ATOM 8246 O O . ALA B 1 86 ? 15.938 -19.594 -16.844 1 97.31 86 ALA B O 1
ATOM 8247 N N . PRO B 1 87 ? 17.047 -21.484 -16.438 1 97.06 87 PRO B N 1
ATOM 8248 C CA . PRO B 1 87 ? 18.094 -21.109 -17.391 1 97.06 87 PRO B CA 1
ATOM 8249 C C . PRO B 1 87 ? 17.562 -21 -18.828 1 97.06 87 PRO B C 1
ATOM 8251 O O . PRO B 1 87 ? 18.047 -20.172 -19.609 1 97.06 87 PRO B O 1
ATOM 8254 N N . TYR B 1 88 ? 16.594 -21.812 -19.219 1 97.69 88 TYR B N 1
ATOM 8255 C CA . TYR B 1 88 ? 15.992 -21.719 -20.547 1 97.69 88 TYR B CA 1
ATOM 8256 C C . TYR B 1 88 ? 15.344 -20.344 -20.734 1 97.69 88 TYR B C 1
ATOM 8258 O O . TYR B 1 88 ? 15.547 -19.703 -21.766 1 97.69 88 TYR B O 1
ATOM 8266 N N . LEU B 1 89 ? 14.516 -19.922 -19.766 1 98.31 89 LEU B N 1
ATOM 8267 C CA . LEU B 1 89 ? 13.836 -18.641 -19.844 1 98.31 89 LEU B CA 1
ATOM 8268 C C . LEU B 1 89 ? 14.836 -17.484 -19.891 1 98.31 89 LEU B C 1
ATOM 8270 O O . LEU B 1 89 ? 14.648 -16.516 -20.625 1 98.31 89 LEU B O 1
ATOM 8274 N N . MET B 1 90 ? 15.906 -17.625 -19.094 1 97.62 90 MET B N 1
ATOM 8275 C CA . MET B 1 90 ? 16.922 -16.578 -19.062 1 97.62 90 MET B CA 1
ATOM 8276 C C . MET B 1 90 ? 17.656 -16.5 -20.406 1 97.62 90 MET B C 1
ATOM 8278 O O . MET B 1 90 ? 17.875 -15.414 -20.938 1 97.62 90 MET B O 1
ATOM 8282 N N . ARG B 1 91 ? 18 -17.656 -20.922 1 97.69 91 ARG B N 1
ATOM 8283 C CA . ARG B 1 91 ? 18.672 -17.703 -22.219 1 97.69 91 ARG B CA 1
ATOM 8284 C C . ARG B 1 91 ? 17.797 -17.094 -23.297 1 97.69 91 ARG B C 1
ATOM 8286 O O . ARG B 1 91 ? 18.281 -16.297 -24.109 1 97.69 91 ARG B O 1
ATOM 8293 N N . SER B 1 92 ? 16.562 -17.453 -23.266 1 97.56 92 SER B N 1
ATOM 8294 C CA . SER B 1 92 ? 15.609 -16.984 -24.266 1 97.56 92 SER B CA 1
ATOM 8295 C C . SER B 1 92 ? 15.281 -15.516 -24.078 1 97.56 92 SER B C 1
ATOM 8297 O O . SER B 1 92 ? 14.711 -14.883 -24.953 1 97.56 92 SER B O 1
ATOM 8299 N N . SER B 1 93 ? 15.625 -14.969 -22.953 1 97.19 93 SER B N 1
ATOM 8300 C CA . SER B 1 93 ? 15.445 -13.547 -22.688 1 97.19 93 SER B CA 1
ATOM 8301 C C . SER B 1 93 ? 16.703 -12.75 -23.031 1 97.19 93 SER B C 1
ATOM 8303 O O . SER B 1 93 ? 16.734 -11.531 -22.875 1 97.19 93 SER B O 1
ATOM 8305 N N . GLY B 1 94 ? 17.719 -13.438 -23.391 1 95.81 94 GLY B N 1
ATOM 8306 C CA . GLY B 1 94 ? 18.891 -12.734 -23.906 1 95.81 94 GLY B CA 1
ATOM 8307 C C . GLY B 1 94 ? 20.125 -12.906 -23.062 1 95.81 94 GLY B C 1
ATOM 8308 O O . GLY B 1 94 ? 21.172 -12.336 -23.344 1 95.81 94 GLY B O 1
ATOM 8309 N N . LEU B 1 95 ? 20.109 -13.727 -22.031 1 96.88 95 LEU B N 1
ATOM 8310 C CA . LEU B 1 95 ? 21.266 -13.938 -21.172 1 96.88 95 LEU B CA 1
ATOM 8311 C C . LEU B 1 95 ? 22.125 -15.102 -21.672 1 96.88 95 LEU B C 1
ATOM 8313 O O . LEU B 1 95 ? 21.609 -16 -22.344 1 96.88 95 LEU B O 1
ATOM 8317 N N . ASN B 1 96 ? 23.375 -15.109 -21.234 1 96 96 ASN B N 1
ATOM 8318 C CA . ASN B 1 96 ? 24.281 -16.125 -21.766 1 96 96 ASN B CA 1
ATOM 8319 C C . ASN B 1 96 ? 24.922 -16.938 -20.656 1 96 96 ASN B C 1
ATOM 8321 O O . ASN B 1 96 ? 25.562 -17.969 -20.922 1 96 96 ASN B O 1
ATOM 8325 N N . ASN B 1 97 ? 24.797 -16.516 -19.516 1 97.5 97 ASN B N 1
ATOM 8326 C CA . ASN B 1 97 ? 25.422 -17.188 -18.375 1 97.5 97 ASN B CA 1
ATOM 8327 C C . ASN B 1 97 ? 24.469 -17.281 -17.188 1 97.5 97 ASN B C 1
ATOM 8329 O O . ASN B 1 97 ? 23.547 -16.453 -17.047 1 97.5 97 ASN B O 1
ATOM 8333 N N . THR B 1 98 ? 24.641 -18.266 -16.406 1 97.38 98 THR B N 1
ATOM 8334 C CA . THR B 1 98 ? 23.891 -18.391 -15.156 1 97.38 98 THR B CA 1
ATOM 8335 C C . THR B 1 98 ? 24.781 -18.906 -14.031 1 97.38 98 THR B C 1
ATOM 8337 O O . THR B 1 98 ? 25.797 -19.562 -14.289 1 97.38 98 THR B O 1
ATOM 8340 N N . VAL B 1 99 ? 24.516 -18.469 -12.828 1 96.69 99 VAL B N 1
ATOM 8341 C CA . VAL B 1 99 ? 25.25 -18.906 -11.648 1 96.69 99 VAL B CA 1
ATOM 8342 C C . VAL B 1 99 ? 24.297 -19.609 -10.672 1 96.69 99 VAL B C 1
ATOM 8344 O O . VAL B 1 99 ? 23.203 -19.109 -10.406 1 96.69 99 VAL B O 1
ATOM 8347 N N . THR B 1 100 ? 24.656 -20.812 -10.211 1 96.31 100 THR B N 1
ATOM 8348 C CA . THR B 1 100 ? 23.875 -21.609 -9.266 1 96.31 100 THR B CA 1
ATOM 8349 C C . THR B 1 100 ? 24.719 -22.016 -8.062 1 96.31 100 THR B C 1
ATOM 8351 O O . THR B 1 100 ? 25.938 -21.797 -8.047 1 96.31 100 THR B O 1
ATOM 8354 N N . GLN B 1 101 ? 24.031 -22.641 -7.027 1 94.56 101 GLN B N 1
ATOM 8355 C CA . GLN B 1 101 ? 24.828 -23.031 -5.875 1 94.56 101 GLN B CA 1
ATOM 8356 C C . GLN B 1 101 ? 24.203 -24.219 -5.148 1 94.56 101 GLN B C 1
ATOM 8358 O O . GLN B 1 101 ? 24.891 -25.188 -4.824 1 94.56 101 GLN B O 1
ATOM 8363 N N . ARG B 1 102 ? 22.969 -24.25 -4.91 1 94.12 102 ARG B N 1
ATOM 8364 C CA . ARG B 1 102 ? 22.328 -25.219 -4.023 1 94.12 102 ARG B CA 1
ATOM 8365 C C . ARG B 1 102 ? 21.922 -26.469 -4.789 1 94.12 102 ARG B C 1
ATOM 8367 O O . ARG B 1 102 ? 20.766 -26.578 -5.227 1 94.12 102 ARG B O 1
ATOM 8374 N N . MET B 1 103 ? 22.812 -27.422 -4.824 1 94.69 103 MET B N 1
ATOM 8375 C CA . MET B 1 103 ? 22.609 -28.719 -5.465 1 94.69 103 MET B CA 1
ATOM 8376 C C . MET B 1 103 ? 22.812 -29.859 -4.465 1 94.69 103 MET B C 1
ATOM 8378 O O . MET B 1 103 ? 23.359 -29.641 -3.385 1 94.69 103 MET B O 1
ATOM 8382 N N . HIS B 1 104 ? 22.297 -31.078 -4.828 1 93.69 104 HIS B N 1
ATOM 8383 C CA . HIS B 1 104 ? 22.547 -32.281 -4.023 1 93.69 104 HIS B CA 1
ATOM 8384 C C . HIS B 1 104 ? 24.031 -32.469 -3.779 1 93.69 104 HIS B C 1
ATOM 8386 O O . HIS B 1 104 ? 24.859 -32.25 -4.676 1 93.69 104 HIS B O 1
ATOM 8392 N N . TYR B 1 105 ? 24.406 -32.938 -2.613 1 92.12 105 TYR B N 1
ATOM 8393 C CA . TYR B 1 105 ? 25.812 -33.031 -2.227 1 92.12 105 TYR B CA 1
ATOM 8394 C C . TYR B 1 105 ? 26.547 -34.031 -3.127 1 92.12 105 TYR B C 1
ATOM 8396 O O . TYR B 1 105 ? 27.734 -33.844 -3.414 1 92.12 105 TYR B O 1
ATOM 8404 N N . THR B 1 106 ? 25.875 -35.031 -3.633 1 92.31 106 THR B N 1
ATOM 8405 C CA . THR B 1 106 ? 26.531 -35.969 -4.52 1 92.31 106 THR B CA 1
ATOM 8406 C C . THR B 1 106 ? 26.844 -35.344 -5.867 1 92.31 106 THR B C 1
ATOM 8408 O O . THR B 1 106 ? 27.875 -35.656 -6.48 1 92.31 106 THR B O 1
ATOM 8411 N N . TRP B 1 107 ? 25.969 -34.562 -6.352 1 93.88 107 TRP B N 1
ATOM 8412 C CA . TRP B 1 107 ? 26.219 -33.812 -7.586 1 93.88 107 TRP B CA 1
ATOM 8413 C C . TRP B 1 107 ? 27.422 -32.875 -7.426 1 93.88 107 TRP B C 1
ATOM 8415 O O . TRP B 1 107 ? 28.25 -32.781 -8.328 1 93.88 107 TRP B O 1
ATOM 8425 N N . LYS B 1 108 ? 27.484 -32.219 -6.355 1 92.69 108 LYS B N 1
ATOM 8426 C CA . LYS B 1 108 ? 28.594 -31.312 -6.102 1 92.69 108 LYS B CA 1
ATOM 8427 C C . LYS B 1 108 ? 29.922 -32.062 -6.102 1 92.69 108 LYS B C 1
ATOM 8429 O O . LYS B 1 108 ? 30.922 -31.578 -6.637 1 92.69 108 LYS B O 1
ATOM 8434 N N . GLN B 1 109 ? 29.875 -33.188 -5.453 1 92.94 109 GLN B N 1
ATOM 8435 C CA . GLN B 1 109 ? 31.078 -34.031 -5.418 1 92.94 109 GLN B CA 1
ATOM 8436 C C . GLN B 1 109 ? 31.469 -34.469 -6.82 1 92.94 109 GLN B C 1
ATOM 8438 O O . GLN B 1 109 ? 32.656 -34.438 -7.172 1 92.94 109 GLN B O 1
ATOM 8443 N N . TRP B 1 110 ? 30.516 -34.875 -7.551 1 95.31 110 TRP B N 1
ATOM 8444 C CA . TRP B 1 110 ? 30.781 -35.344 -8.906 1 95.31 110 TRP B CA 1
ATOM 8445 C C . TRP B 1 110 ? 31.328 -34.188 -9.773 1 95.31 110 TRP B C 1
ATOM 8447 O O . TRP B 1 110 ? 32.281 -34.406 -10.531 1 95.31 110 TRP B O 1
ATOM 8457 N N . LEU B 1 111 ? 30.75 -33.062 -9.766 1 95.88 111 LEU B N 1
ATOM 8458 C CA . LEU B 1 111 ? 31.172 -31.906 -10.547 1 95.88 111 LEU B CA 1
ATOM 8459 C C . LEU B 1 111 ? 32.594 -31.484 -10.18 1 95.88 111 LEU B C 1
ATOM 8461 O O . LEU B 1 111 ? 33.406 -31.172 -11.062 1 95.88 111 LEU B O 1
ATOM 8465 N N . ALA B 1 112 ? 32.875 -31.516 -8.93 1 93.94 112 ALA B N 1
ATOM 8466 C CA . ALA B 1 112 ? 34.219 -31.172 -8.469 1 93.94 112 ALA B CA 1
ATOM 8467 C C . ALA B 1 112 ? 35.25 -32.156 -8.984 1 93.94 112 ALA B C 1
ATOM 8469 O O . ALA B 1 112 ? 36.344 -31.781 -9.461 1 93.94 112 ALA B O 1
ATOM 8470 N N . ALA B 1 113 ? 34.906 -33.438 -8.852 1 95.12 113 ALA B N 1
ATOM 8471 C CA . ALA B 1 113 ? 35.812 -34.5 -9.266 1 95.12 113 ALA B CA 1
ATOM 8472 C C . ALA B 1 113 ? 36.125 -34.406 -10.766 1 95.12 113 ALA B C 1
ATOM 8474 O O . ALA B 1 113 ? 37.219 -34.719 -11.203 1 95.12 113 ALA B O 1
ATOM 8475 N N . LYS B 1 114 ? 35.188 -33.969 -11.492 1 95.62 114 LYS B N 1
ATOM 8476 C CA . LYS B 1 114 ? 35.312 -33.906 -12.945 1 95.62 114 LYS B CA 1
ATOM 8477 C C . LYS B 1 114 ? 35.75 -32.531 -13.398 1 95.62 114 LYS B C 1
ATOM 8479 O O . LYS B 1 114 ? 35.906 -32.281 -14.602 1 95.62 114 LYS B O 1
ATOM 8484 N N . GLN B 1 115 ? 35.969 -31.641 -12.508 1 95.5 115 GLN B N 1
ATOM 8485 C CA . GLN B 1 115 ? 36.281 -30.25 -12.805 1 95.5 115 GLN B CA 1
ATOM 8486 C C . GLN B 1 115 ? 35.25 -29.656 -13.766 1 95.5 115 GLN B C 1
ATOM 8488 O O . GLN B 1 115 ? 35.625 -29.016 -14.758 1 95.5 115 GLN B O 1
ATOM 8493 N N . ALA B 1 116 ? 33.969 -29.953 -13.414 1 95.56 116 ALA B N 1
ATOM 8494 C CA . ALA B 1 116 ? 32.875 -29.578 -14.312 1 95.56 116 ALA B CA 1
ATOM 8495 C C . ALA B 1 116 ? 31.875 -28.656 -13.625 1 95.56 116 ALA B C 1
ATOM 8497 O O . ALA B 1 116 ? 30.688 -28.656 -13.945 1 95.56 116 ALA B O 1
ATOM 8498 N N . ASP B 1 117 ? 32.406 -27.906 -12.656 1 95.25 117 ASP B N 1
ATOM 8499 C CA . ASP B 1 117 ? 31.516 -26.953 -12.008 1 95.25 117 ASP B CA 1
ATOM 8500 C C . ASP B 1 117 ? 31.125 -25.828 -12.961 1 95.25 117 ASP B C 1
ATOM 8502 O O . ASP B 1 117 ? 30.172 -25.094 -12.695 1 95.25 117 ASP B O 1
ATOM 8506 N N . ASP B 1 118 ? 31.812 -25.625 -14 1 97.19 118 ASP B N 1
ATOM 8507 C CA . ASP B 1 118 ? 31.359 -24.875 -15.164 1 97.19 118 ASP B CA 1
ATOM 8508 C C . ASP B 1 118 ? 30.922 -25.797 -16.297 1 97.19 118 ASP B C 1
ATOM 8510 O O . ASP B 1 118 ? 31.734 -26.562 -16.828 1 97.19 118 ASP B O 1
ATOM 8514 N N . PHE B 1 119 ? 29.688 -25.734 -16.641 1 97.44 119 PHE B N 1
ATOM 8515 C CA . PHE B 1 119 ? 29.141 -26.641 -17.641 1 97.44 119 PHE B CA 1
ATOM 8516 C C . PHE B 1 119 ? 28.109 -25.938 -18.516 1 97.44 119 PHE B C 1
ATOM 8518 O O . PHE B 1 119 ? 27.641 -24.844 -18.188 1 97.44 119 PHE B O 1
ATOM 8525 N N . ILE B 1 120 ? 27.781 -26.547 -19.672 1 97.81 120 ILE B N 1
ATOM 8526 C CA . ILE B 1 120 ? 26.703 -26.094 -20.547 1 97.81 120 ILE B CA 1
ATOM 8527 C C . ILE B 1 120 ? 25.406 -26.781 -20.156 1 97.81 120 ILE B C 1
ATOM 8529 O O . ILE B 1 120 ? 25.328 -28.016 -20.125 1 97.81 120 ILE B O 1
ATOM 8533 N N . TRP B 1 121 ? 24.516 -26.047 -19.734 1 98.06 121 TRP B N 1
ATOM 8534 C CA . TRP B 1 121 ? 23.203 -26.578 -19.438 1 98.06 121 TRP B CA 1
ATOM 8535 C C . TRP B 1 121 ? 22.312 -26.562 -20.688 1 98.06 121 TRP B C 1
ATOM 8537 O O . TRP B 1 121 ? 22 -25.5 -21.219 1 98.06 121 TRP B O 1
ATOM 8547 N N . ARG B 1 122 ? 21.938 -27.688 -21.203 1 97.06 122 ARG B N 1
ATOM 8548 C CA . ARG B 1 122 ? 21.203 -27.859 -22.453 1 97.06 122 ARG B CA 1
ATOM 8549 C C . ARG B 1 122 ? 19.844 -28.5 -22.219 1 97.06 122 ARG B C 1
ATOM 8551 O O . ARG B 1 122 ? 19.719 -29.406 -21.375 1 97.06 122 ARG B O 1
ATOM 8558 N N . GLN B 1 123 ? 18.844 -28.016 -22.922 1 96.88 123 GLN B N 1
ATOM 8559 C CA . GLN B 1 123 ? 17.516 -28.609 -22.828 1 96.88 123 GLN B CA 1
ATOM 8560 C C . GLN B 1 123 ? 17.484 -30 -23.484 1 96.88 123 GLN B C 1
ATOM 8562 O O . GLN B 1 123 ? 18.219 -30.25 -24.438 1 96.88 123 GLN B O 1
ATOM 8567 N N . THR B 1 124 ? 16.578 -30.797 -23.031 1 93.75 124 THR B N 1
ATOM 8568 C CA . THR B 1 124 ? 16.547 -32.188 -23.469 1 93.75 124 THR B CA 1
ATOM 8569 C C . THR B 1 124 ? 16.094 -32.312 -24.922 1 93.75 124 THR B C 1
ATOM 8571 O O . THR B 1 124 ? 16.453 -33.25 -25.609 1 93.75 124 THR B O 1
ATOM 8574 N N . TRP B 1 125 ? 15.328 -31.391 -25.438 1 94.31 125 TRP B N 1
ATOM 8575 C CA . TRP B 1 125 ? 14.812 -31.469 -26.812 1 94.31 125 TRP B CA 1
ATOM 8576 C C . TRP B 1 125 ? 15.758 -30.781 -27.781 1 94.31 125 TRP B C 1
ATOM 8578 O O . TRP B 1 125 ? 15.555 -30.844 -29 1 94.31 125 TRP B O 1
ATOM 8588 N N . ASP B 1 126 ? 16.719 -30.109 -27.25 1 94.38 126 ASP B N 1
ATOM 8589 C CA . ASP B 1 126 ? 17.641 -29.328 -28.078 1 94.38 126 ASP B CA 1
ATOM 8590 C C . ASP B 1 126 ? 18.859 -30.156 -28.469 1 94.38 126 ASP B C 1
ATOM 8592 O O . ASP B 1 126 ? 19.781 -30.312 -27.672 1 94.38 126 ASP B O 1
ATOM 8596 N N . SER B 1 127 ? 18.922 -30.531 -29.688 1 89.19 127 SER B N 1
ATOM 8597 C CA . SER B 1 127 ? 20.031 -31.359 -30.125 1 89.19 127 SER B CA 1
ATOM 8598 C C . SER B 1 127 ? 21.172 -30.516 -30.719 1 89.19 127 SER B C 1
ATOM 8600 O O . SER B 1 127 ? 22.281 -31 -30.891 1 89.19 127 SER B O 1
ATOM 8602 N N . HIS B 1 128 ? 20.906 -29.297 -30.938 1 91.62 128 HIS B N 1
ATOM 8603 C CA . HIS B 1 128 ? 21.891 -28.484 -31.656 1 91.62 128 HIS B CA 1
ATOM 8604 C C . HIS B 1 128 ? 22.531 -27.453 -30.734 1 91.62 128 HIS B C 1
ATOM 8606 O O . HIS B 1 128 ? 23.469 -26.766 -31.125 1 91.62 128 HIS B O 1
ATOM 8612 N N . GLY B 1 129 ? 21.938 -27.281 -29.578 1 93.44 129 GLY B N 1
ATOM 8613 C CA . GLY B 1 129 ? 22.562 -26.422 -28.578 1 93.44 129 GLY B CA 1
ATOM 8614 C C . GLY B 1 129 ? 22.109 -24.984 -28.641 1 93.44 129 GLY B C 1
ATOM 8615 O O . GLY B 1 129 ? 22.766 -24.094 -28.125 1 93.44 129 GLY B O 1
ATOM 8616 N N . HIS B 1 130 ? 21.016 -24.688 -29.281 1 92.88 130 HIS B N 1
ATOM 8617 C CA . HIS B 1 130 ? 20.547 -23.297 -29.391 1 92.88 130 HIS B CA 1
ATOM 8618 C C . HIS B 1 130 ? 20.062 -22.781 -28.047 1 92.88 130 HIS B C 1
ATOM 8620 O O . HIS B 1 130 ? 20 -21.562 -27.828 1 92.88 130 HIS B O 1
ATOM 8626 N N . SER B 1 131 ? 19.734 -23.672 -27.125 1 93.62 131 SER B N 1
ATOM 8627 C CA . SER B 1 131 ? 19.266 -23.266 -25.797 1 93.62 131 SER B CA 1
ATOM 8628 C C . SER B 1 131 ? 20.406 -23.328 -24.781 1 93.62 131 SER B C 1
ATOM 8630 O O . SER B 1 131 ? 20.172 -23.156 -23.578 1 93.62 131 SER B O 1
ATOM 8632 N N . ASP B 1 132 ? 21.594 -23.5 -25.188 1 97.19 132 ASP B N 1
ATOM 8633 C CA . ASP B 1 132 ? 22.75 -23.672 -24.297 1 97.19 132 ASP B CA 1
ATOM 8634 C C . ASP B 1 132 ? 23 -22.422 -23.469 1 97.19 132 ASP B C 1
ATOM 8636 O O . ASP B 1 132 ? 22.922 -21.297 -23.984 1 97.19 132 ASP B O 1
ATOM 8640 N N . ILE B 1 133 ? 23.281 -22.578 -22.234 1 97.75 133 ILE B N 1
ATOM 8641 C CA . ILE B 1 133 ? 23.703 -21.5 -21.344 1 97.75 133 ILE B CA 1
ATOM 8642 C C . ILE B 1 133 ? 24.859 -21.969 -20.469 1 97.75 133 ILE B C 1
ATOM 8644 O O . ILE B 1 133 ? 24.859 -23.109 -20 1 97.75 133 ILE B O 1
ATOM 8648 N N . LEU B 1 134 ? 25.891 -21.219 -20.344 1 98.19 134 LEU B N 1
ATOM 8649 C CA . LEU B 1 134 ? 27.016 -21.562 -19.484 1 98.19 134 LEU B CA 1
ATOM 8650 C C . LEU B 1 134 ? 26.672 -21.344 -18.016 1 98.19 134 LEU B C 1
ATOM 8652 O O . LEU B 1 134 ? 26.312 -20.234 -17.625 1 98.19 134 LEU B O 1
ATOM 8656 N N . CYS B 1 135 ? 26.75 -22.375 -17.25 1 98 135 CYS B N 1
ATOM 8657 C CA . CYS B 1 135 ? 26.406 -22.328 -15.828 1 98 135 CYS B CA 1
ATOM 8658 C C . CYS B 1 135 ? 27.641 -22.469 -14.953 1 98 135 CYS B C 1
ATOM 8660 O O . CYS B 1 135 ? 28.453 -23.375 -15.148 1 98 135 CYS B O 1
ATOM 8662 N N . HIS B 1 136 ? 27.859 -21.516 -14.125 1 97.06 136 HIS B N 1
ATOM 8663 C CA . HIS B 1 136 ? 28.828 -21.656 -13.039 1 97.06 136 HIS B CA 1
ATOM 8664 C C . HIS B 1 136 ? 28.156 -22.109 -11.75 1 97.06 136 HIS B C 1
ATOM 8666 O O . HIS B 1 136 ? 27.25 -21.453 -11.25 1 97.06 136 HIS B O 1
ATOM 8672 N N . ASN B 1 137 ? 28.594 -23.219 -11.195 1 96.31 137 ASN B N 1
ATOM 8673 C CA . ASN B 1 137 ? 28.109 -23.688 -9.906 1 96.31 137 ASN B CA 1
ATOM 8674 C C . ASN B 1 137 ? 29.156 -23.5 -8.812 1 96.31 137 ASN B C 1
ATOM 8676 O O . ASN B 1 137 ? 30.281 -24 -8.922 1 96.31 137 ASN B O 1
ATOM 8680 N N . PHE B 1 138 ? 28.797 -22.797 -7.777 1 94.5 138 PHE B N 1
ATOM 8681 C CA . PHE B 1 138 ? 29.703 -22.672 -6.641 1 94.5 138 PHE B CA 1
ATOM 8682 C C . PHE B 1 138 ? 29.922 -24.016 -5.977 1 94.5 138 PHE B C 1
ATOM 8684 O O . PHE B 1 138 ? 28.953 -24.688 -5.574 1 94.5 138 PHE B O 1
ATOM 8691 N N . PRO B 1 139 ? 31.062 -24.359 -5.789 1 91.31 139 PRO B N 1
ATOM 8692 C CA . PRO B 1 139 ? 31.359 -25.734 -5.387 1 91.31 139 PRO B CA 1
ATOM 8693 C C . PRO B 1 139 ? 31.109 -25.984 -3.902 1 91.31 139 PRO B C 1
ATOM 8695 O O . PRO B 1 139 ? 30.922 -27.141 -3.488 1 91.31 139 PRO B O 1
ATOM 8698 N N . PHE B 1 140 ? 31.062 -25.016 -3.104 1 89.69 140 PHE B N 1
ATOM 8699 C CA . PHE B 1 140 ? 31.016 -25.219 -1.662 1 89.69 140 PHE B CA 1
ATOM 8700 C C . PHE B 1 140 ? 29.594 -25.047 -1.134 1 89.69 140 PHE B C 1
ATOM 8702 O O . PHE B 1 140 ? 28.641 -25.062 -1.903 1 89.69 140 PHE B O 1
ATOM 8709 N N . ASP B 1 141 ? 29.422 -24.969 0.171 1 80.25 141 ASP B N 1
ATOM 8710 C CA . ASP B 1 141 ? 28.141 -25.125 0.844 1 80.25 141 ASP B CA 1
ATOM 8711 C C . ASP B 1 141 ? 27.219 -23.922 0.562 1 80.25 141 ASP B C 1
ATOM 8713 O O . ASP B 1 141 ? 26.156 -24.078 -0.038 1 80.25 141 ASP B O 1
ATOM 8717 N N . ILE B 1 142 ? 27.516 -22.75 1.133 1 84.5 142 ILE B N 1
ATOM 8718 C CA . ILE B 1 142 ? 26.641 -21.578 0.998 1 84.5 142 ILE B CA 1
ATOM 8719 C C . ILE B 1 142 ? 27.484 -20.344 0.697 1 84.5 142 ILE B C 1
ATOM 8721 O O . ILE B 1 142 ? 28.703 -20.359 0.86 1 84.5 142 ILE B O 1
ATOM 8725 N N . TYR B 1 143 ? 26.719 -19.375 0.168 1 86.19 143 TYR B N 1
ATOM 8726 C CA . TYR B 1 143 ? 27.406 -18.125 -0.164 1 86.19 143 TYR B CA 1
ATOM 8727 C C . TYR B 1 143 ? 27.625 -17.281 1.082 1 86.19 143 TYR B C 1
ATOM 8729 O O . TYR B 1 143 ? 26.656 -16.891 1.758 1 86.19 143 TYR B O 1
ATOM 8737 N N . SER B 1 144 ? 28.719 -17.188 1.618 1 88.94 144 SER B N 1
ATOM 8738 C CA . SER B 1 144 ? 29.25 -16.344 2.689 1 88.94 144 SER B CA 1
ATOM 8739 C C . SER B 1 144 ? 30.766 -16.281 2.652 1 88.94 144 SER B C 1
ATOM 8741 O O . SER B 1 144 ? 31.422 -17.141 2.057 1 88.94 144 SER B O 1
ATOM 8743 N N . ILE B 1 145 ? 31.266 -15.281 3.262 1 89.38 145 ILE B N 1
ATOM 8744 C CA . ILE B 1 145 ? 32.719 -15.164 3.27 1 89.38 145 ILE B CA 1
ATOM 8745 C C . ILE B 1 145 ? 33.344 -16.422 3.887 1 89.38 145 ILE B C 1
ATOM 8747 O O . ILE B 1 145 ? 34.344 -16.938 3.387 1 89.38 145 ILE B O 1
ATOM 8751 N N . LYS B 1 146 ? 32.75 -16.938 4.863 1 88.81 146 LYS B N 1
ATOM 8752 C CA . LYS B 1 146 ? 33.219 -18.125 5.594 1 88.81 146 LYS B CA 1
ATOM 8753 C C . LYS B 1 146 ? 33.25 -19.344 4.688 1 88.81 146 LYS B C 1
ATOM 8755 O O . LYS B 1 146 ? 34.156 -20.188 4.801 1 88.81 146 LYS B O 1
ATOM 8760 N N . HIS B 1 147 ? 32.344 -19.391 3.725 1 88.94 147 HIS B N 1
ATOM 8761 C CA . HIS B 1 147 ? 32.156 -20.625 2.975 1 88.94 147 HIS B CA 1
ATOM 8762 C C . HIS B 1 147 ? 32.562 -20.453 1.513 1 88.94 147 HIS B C 1
ATOM 8764 O O . HIS B 1 147 ? 32.594 -21.422 0.75 1 88.94 147 HIS B O 1
ATOM 8770 N N . SER B 1 148 ? 32.906 -19.234 1.115 1 87.88 148 SER B N 1
ATOM 8771 C CA . SER B 1 148 ? 33.125 -19 -0.307 1 87.88 148 SER B CA 1
ATOM 8772 C C . SER B 1 148 ? 34.625 -18.875 -0.613 1 87.88 148 SER B C 1
ATOM 8774 O O . SER B 1 148 ? 35.031 -19.047 -1.759 1 87.88 148 SER B O 1
ATOM 8776 N N . CYS B 1 149 ? 35.406 -18.578 0.385 1 90.12 149 CYS B N 1
ATOM 8777 C CA . CYS B 1 149 ? 36.812 -18.266 0.144 1 90.12 149 CYS B CA 1
ATOM 8778 C C . CYS B 1 149 ? 37.625 -19.547 -0.158 1 90.12 149 CYS B C 1
ATOM 8780 O O . CYS B 1 149 ? 38.688 -19.484 -0.753 1 90.12 149 CYS B O 1
ATOM 8782 N N . GLY B 1 150 ? 37.062 -20.734 0.268 1 91.19 150 GLY B N 1
ATOM 8783 C CA . GLY B 1 150 ? 37.75 -22 0.068 1 91.19 150 GLY B CA 1
ATOM 8784 C C . GLY B 1 150 ? 37.125 -23.141 0.845 1 91.19 150 GLY B C 1
ATOM 8785 O O . GLY B 1 150 ? 36.031 -22.984 1.421 1 91.19 150 GLY B O 1
ATOM 8786 N N . PRO B 1 151 ? 37.75 -24.297 0.81 1 91.81 151 PRO B N 1
ATOM 8787 C CA . PRO B 1 151 ? 37.156 -25.484 1.414 1 91.81 151 PRO B CA 1
ATOM 8788 C C . PRO B 1 151 ? 37.281 -25.5 2.938 1 91.81 151 PRO B C 1
ATOM 8790 O O . PRO B 1 151 ? 36.656 -26.328 3.6 1 91.81 151 PRO B O 1
ATOM 8793 N N . HIS B 1 152 ? 38.062 -24.5 3.496 1 93.75 152 HIS B N 1
ATOM 8794 C CA . HIS B 1 152 ? 38.281 -24.5 4.941 1 93.75 152 HIS B CA 1
ATOM 8795 C C . HIS B 1 152 ? 37.625 -23.281 5.59 1 93.75 152 HIS B C 1
ATOM 8797 O O . HIS B 1 152 ? 38.25 -22.25 5.77 1 93.75 152 HIS B O 1
ATOM 8803 N N . PRO B 1 153 ? 36.406 -23.438 6.129 1 91.12 153 PRO B N 1
ATOM 8804 C CA . PRO B 1 153 ? 35.688 -22.328 6.715 1 91.12 153 PRO B CA 1
ATOM 8805 C C . PRO B 1 153 ? 36.438 -21.656 7.871 1 91.12 153 PRO B C 1
ATOM 8807 O O . PRO B 1 153 ? 36.312 -20.453 8.062 1 91.12 153 PRO B O 1
ATOM 8810 N N . ASN B 1 154 ? 37.219 -22.453 8.609 1 90.81 154 ASN B N 1
ATOM 8811 C CA . ASN B 1 154 ? 37.938 -21.938 9.766 1 90.81 154 ASN B CA 1
ATOM 8812 C C . ASN B 1 154 ? 39.062 -20.969 9.344 1 90.81 154 ASN B C 1
ATOM 8814 O O . ASN B 1 154 ? 39.406 -20.062 10.109 1 90.81 154 ASN B O 1
ATOM 8818 N N . ILE B 1 155 ? 39.562 -21.156 8.18 1 92.94 155 ILE B N 1
ATOM 8819 C CA . ILE B 1 155 ? 40.562 -20.234 7.633 1 92.94 155 ILE B CA 1
ATOM 8820 C C . ILE B 1 155 ? 39.875 -19.031 7.012 1 92.94 155 ILE B C 1
ATOM 8822 O O . ILE B 1 155 ? 40.281 -17.891 7.234 1 92.94 155 ILE B O 1
ATOM 8826 N N . CYS B 1 156 ? 38.812 -19.234 6.367 1 93.19 156 CYS B N 1
ATOM 8827 C CA . CYS B 1 156 ? 38.125 -18.219 5.586 1 93.19 156 CYS B CA 1
ATOM 8828 C C . CYS B 1 156 ? 37.469 -17.172 6.496 1 93.19 156 CYS B C 1
ATOM 8830 O O . CYS B 1 156 ? 37.375 -16 6.125 1 93.19 156 CYS B O 1
ATOM 8832 N N . VAL B 1 157 ? 37.125 -17.562 7.699 1 91.88 157 VAL B N 1
ATOM 8833 C CA . VAL B 1 157 ? 36.469 -16.656 8.633 1 91.88 157 VAL B CA 1
ATOM 8834 C C . VAL B 1 157 ? 37.406 -15.508 8.984 1 91.88 157 VAL B C 1
ATOM 8836 O O . VAL B 1 157 ? 36.969 -14.414 9.32 1 91.88 157 VAL B O 1
ATOM 8839 N N . ASN B 1 158 ? 38.719 -15.727 8.797 1 92.44 158 ASN B N 1
ATOM 8840 C CA . ASN B 1 158 ? 39.75 -14.719 9.117 1 92.44 158 ASN B CA 1
ATOM 8841 C C . ASN B 1 158 ? 39.75 -13.602 8.07 1 92.44 158 ASN B C 1
ATOM 8843 O O . ASN B 1 158 ? 40.438 -12.586 8.266 1 92.44 158 ASN B O 1
ATOM 8847 N N . TYR B 1 159 ? 39.031 -13.727 7.098 1 94.31 159 TYR B N 1
ATOM 8848 C CA . TYR B 1 159 ? 39 -12.734 6.027 1 94.31 159 TYR B CA 1
ATOM 8849 C C . TYR B 1 159 ? 37.688 -11.984 5.988 1 94.31 159 TYR B C 1
ATOM 8851 O O . TYR B 1 159 ? 37.375 -11.32 5 1 94.31 159 TYR B O 1
ATOM 8859 N N . ASP B 1 160 ? 36.844 -12.164 6.98 1 93.31 160 ASP B N 1
ATOM 8860 C CA . ASP B 1 160 ? 35.656 -11.312 7.223 1 93.31 160 ASP B CA 1
ATOM 8861 C C . ASP B 1 160 ? 36.031 -10.156 8.156 1 93.31 160 ASP B C 1
ATOM 8863 O O . ASP B 1 160 ? 36 -10.312 9.375 1 93.31 160 ASP B O 1
ATOM 8867 N N . PHE B 1 161 ? 36.125 -8.961 7.637 1 93 161 PHE B N 1
ATOM 8868 C CA . PHE B 1 161 ? 36.688 -7.84 8.367 1 93 161 PHE B CA 1
ATOM 8869 C C . PHE B 1 161 ? 35.594 -6.977 8.977 1 93 161 PHE B C 1
ATOM 8871 O O . PHE B 1 161 ? 35.844 -5.836 9.375 1 93 161 PHE B O 1
ATOM 8878 N N . ARG B 1 162 ? 34.375 -7.441 8.93 1 91.44 162 ARG B N 1
ATOM 8879 C CA . ARG B 1 162 ? 33.281 -6.68 9.477 1 91.44 162 ARG B CA 1
ATOM 8880 C C . ARG B 1 162 ? 33.438 -6.461 10.977 1 91.44 162 ARG B C 1
ATOM 8882 O O . ARG B 1 162 ? 33.531 -7.422 11.742 1 91.44 162 ARG B O 1
ATOM 8889 N N . LYS B 1 163 ? 33.531 -5.148 11.406 1 88.56 163 LYS B N 1
ATOM 8890 C CA . LYS B 1 163 ? 33.594 -4.742 12.805 1 88.56 163 LYS B CA 1
ATOM 8891 C C . LYS B 1 163 ? 32.656 -3.572 13.086 1 88.56 163 LYS B C 1
ATOM 8893 O O . LYS B 1 163 ? 33.062 -2.412 13.039 1 88.56 163 LYS B O 1
ATOM 8898 N N . ILE B 1 164 ? 31.453 -3.895 13.352 1 86.69 164 ILE B N 1
ATOM 8899 C CA . ILE B 1 164 ? 30.438 -2.875 13.609 1 86.69 164 ILE B CA 1
ATOM 8900 C C . ILE B 1 164 ? 30.25 -2.713 15.117 1 86.69 164 ILE B C 1
ATOM 8902 O O . ILE B 1 164 ? 30.188 -3.701 15.852 1 86.69 164 ILE B O 1
ATOM 8906 N N . ARG B 1 165 ? 30.141 -1.524 15.57 1 77.44 165 ARG B N 1
ATOM 8907 C CA . ARG B 1 165 ? 29.984 -1.222 16.984 1 77.44 165 ARG B CA 1
ATOM 8908 C C . ARG B 1 165 ? 28.734 -1.879 17.547 1 77.44 165 ARG B C 1
ATOM 8910 O O . ARG B 1 165 ? 27.656 -1.776 16.969 1 77.44 165 ARG B O 1
ATOM 8917 N N . GLY B 1 166 ? 28.75 -2.527 18.578 1 74.38 166 GLY B N 1
ATOM 8918 C CA . GLY B 1 166 ? 27.625 -3.15 19.25 1 74.38 166 GLY B CA 1
ATOM 8919 C C . GLY B 1 166 ? 27.344 -4.559 18.766 1 74.38 166 GLY B C 1
ATOM 8920 O O . GLY B 1 166 ? 26.531 -5.277 19.359 1 74.38 166 GLY B O 1
ATOM 8921 N N . GLU B 1 167 ? 27.969 -4.992 17.609 1 79.5 167 GLU B N 1
ATOM 8922 C CA . GLU B 1 167 ? 27.766 -6.336 17.094 1 79.5 167 GLU B CA 1
ATOM 8923 C C . GLU B 1 167 ? 28.875 -7.285 17.531 1 79.5 167 GLU B C 1
ATOM 8925 O O . GLU B 1 167 ? 30.047 -6.895 17.609 1 79.5 167 GLU B O 1
ATOM 8930 N N . PHE B 1 168 ? 28.453 -8.438 18.219 1 70.75 168 PHE B N 1
ATOM 8931 C CA . PHE B 1 168 ? 29.406 -9.461 18.594 1 70.75 168 PHE B CA 1
ATOM 8932 C C . PHE B 1 168 ? 29.234 -10.719 17.75 1 70.75 168 PHE B C 1
ATOM 8934 O O . PHE B 1 168 ? 28.25 -11.445 17.906 1 70.75 168 PHE B O 1
ATOM 8941 N N . THR B 1 169 ? 30 -10.719 16.75 1 70.25 169 THR B N 1
ATOM 8942 C CA . THR B 1 169 ? 29.875 -11.898 15.906 1 70.25 169 THR B CA 1
ATOM 8943 C C . THR B 1 169 ? 31.156 -12.719 15.938 1 70.25 169 THR B C 1
ATOM 8945 O O . THR B 1 169 ? 32.219 -12.219 16.312 1 70.25 169 THR B O 1
ATOM 8948 N N . GLU B 1 170 ? 31.078 -14.055 15.789 1 68.81 170 GLU B N 1
ATOM 8949 C CA . GLU B 1 170 ? 32.25 -14.922 15.672 1 68.81 170 GLU B CA 1
ATOM 8950 C C . GLU B 1 170 ? 33.25 -14.359 14.688 1 68.81 170 GLU B C 1
ATOM 8952 O O . GLU B 1 170 ? 34.469 -14.508 14.875 1 68.81 170 GLU B O 1
ATOM 8957 N N . TYR B 1 171 ? 32.781 -13.617 13.742 1 63.34 171 TYR B N 1
ATOM 8958 C CA . TYR B 1 171 ? 33.562 -13.078 12.633 1 63.34 171 TYR B CA 1
ATOM 8959 C C . TYR B 1 171 ? 34.438 -11.922 13.094 1 63.34 171 TYR B C 1
ATOM 8961 O O . TYR B 1 171 ? 35.625 -11.906 12.82 1 63.34 171 TYR B O 1
ATOM 8969 N N . GLY B 1 172 ? 33.812 -10.992 13.781 1 62.56 172 GLY B N 1
ATOM 8970 C CA . GLY B 1 172 ? 34.469 -9.75 14.172 1 62.56 172 GLY B CA 1
ATOM 8971 C C . GLY B 1 172 ? 35.625 -9.961 15.141 1 62.56 172 GLY B C 1
ATOM 8972 O O . GLY B 1 172 ? 36.594 -9.195 15.133 1 62.56 172 GLY B O 1
ATOM 8973 N N . MET B 1 173 ? 35.656 -11.141 15.758 1 65 173 MET B N 1
ATOM 8974 C CA . MET B 1 173 ? 36.656 -11.359 16.797 1 65 173 MET B CA 1
ATOM 8975 C C . MET B 1 173 ? 37.938 -11.984 16.219 1 65 173 MET B C 1
ATOM 8977 O O . MET B 1 173 ? 39.031 -11.742 16.688 1 65 173 MET B O 1
ATOM 8981 N N . LYS B 1 174 ? 37.719 -12.641 15.148 1 75.38 174 LYS B N 1
ATOM 8982 C CA . LYS B 1 174 ? 38.844 -13.445 14.672 1 75.38 174 LYS B CA 1
ATOM 8983 C C . LYS B 1 174 ? 39.656 -12.703 13.609 1 75.38 174 LYS B C 1
ATOM 8985 O O . LYS B 1 174 ? 40.875 -12.789 13.578 1 75.38 174 LYS B O 1
ATOM 8990 N N . ALA B 1 175 ? 39.031 -11.898 12.836 1 83.88 175 ALA B N 1
ATOM 8991 C CA . ALA B 1 175 ? 39.719 -11.281 11.703 1 83.88 175 ALA B CA 1
ATOM 8992 C C . ALA B 1 175 ? 40.531 -10.07 12.148 1 83.88 175 ALA B C 1
ATOM 8994 O O . ALA B 1 175 ? 40 -9.195 12.859 1 83.88 175 ALA B O 1
ATOM 8995 N N . GLU B 1 176 ? 41.781 -10.102 11.867 1 89.31 176 GLU B N 1
ATOM 8996 C CA . GLU B 1 176 ? 42.688 -8.977 12.102 1 89.31 176 GLU B CA 1
ATOM 8997 C C . GLU B 1 176 ? 42.812 -8.109 10.852 1 89.31 176 GLU B C 1
ATOM 8999 O O . GLU B 1 176 ? 42.938 -8.633 9.742 1 89.31 176 GLU B O 1
ATOM 9004 N N . PRO B 1 177 ? 42.781 -6.797 11.055 1 92.5 177 PRO B N 1
ATOM 9005 C CA . PRO B 1 177 ? 42.969 -5.922 9.898 1 92.5 177 PRO B CA 1
ATOM 9006 C C . PRO B 1 177 ? 44.312 -6.129 9.203 1 92.5 177 PRO B C 1
ATOM 9008 O O . PRO B 1 177 ? 45.312 -6.426 9.867 1 92.5 177 PRO B O 1
ATOM 9011 N N . VAL B 1 178 ? 44.344 -5.988 7.926 1 96 178 VAL B N 1
ATOM 9012 C CA . VAL B 1 178 ? 45.531 -6.148 7.129 1 96 178 VAL B CA 1
ATOM 9013 C C . VAL B 1 178 ? 46.438 -4.934 7.312 1 96 178 VAL B C 1
ATOM 9015 O O . VAL B 1 178 ? 45.969 -3.793 7.277 1 96 178 VAL B O 1
ATOM 9018 N N . ASP B 1 179 ? 47.688 -5.176 7.633 1 94.19 179 ASP B N 1
ATOM 9019 C CA . ASP B 1 179 ? 48.688 -4.117 7.742 1 94.19 179 ASP B CA 1
ATOM 9020 C C . ASP B 1 179 ? 50 -4.551 7.129 1 94.19 179 ASP B C 1
ATOM 9022 O O . ASP B 1 179 ? 50.094 -5.621 6.523 1 94.19 179 ASP B O 1
ATOM 9026 N N . LYS B 1 180 ? 51.062 -3.725 7.297 1 93.62 180 LYS B N 1
ATOM 9027 C CA . LYS B 1 180 ? 52.344 -3.965 6.652 1 93.62 180 LYS B CA 1
ATOM 9028 C C . LYS B 1 180 ? 53.062 -5.172 7.266 1 93.62 180 LYS B C 1
ATOM 9030 O O . LYS B 1 180 ? 53.844 -5.848 6.594 1 93.62 180 LYS B O 1
ATOM 9035 N N . MET B 1 181 ? 52.656 -5.523 8.508 1 94.88 181 MET B N 1
ATOM 9036 C CA . MET B 1 181 ? 53.344 -6.582 9.234 1 94.88 181 MET B CA 1
ATOM 9037 C C . MET B 1 181 ? 52.781 -7.949 8.891 1 94.88 181 MET B C 1
ATOM 9039 O O . MET B 1 181 ? 53.469 -8.953 8.906 1 94.88 181 MET B O 1
ATOM 9043 N N . ASN B 1 182 ? 51.5 -8.039 8.594 1 96.06 182 ASN B N 1
ATOM 9044 C CA . ASN B 1 182 ? 50.875 -9.352 8.414 1 96.06 182 ASN B CA 1
ATOM 9045 C C . ASN B 1 182 ? 50.406 -9.562 6.973 1 96.06 182 ASN B C 1
ATOM 9047 O O . ASN B 1 182 ? 49.844 -10.609 6.641 1 96.06 182 ASN B O 1
ATOM 9051 N N . ILE B 1 183 ? 50.625 -8.594 6.059 1 97 183 ILE B N 1
ATOM 9052 C CA . ILE B 1 183 ? 50.094 -8.594 4.703 1 97 183 ILE B CA 1
ATOM 9053 C C . ILE B 1 183 ? 50.656 -9.789 3.93 1 97 183 ILE B C 1
ATOM 9055 O O . ILE B 1 183 ? 49.938 -10.406 3.137 1 97 183 ILE B O 1
ATOM 9059 N N . LYS B 1 184 ? 51.906 -10.117 4.086 1 96.75 184 LYS B N 1
ATOM 9060 C CA . LYS B 1 184 ? 52.5 -11.227 3.346 1 96.75 184 LYS B CA 1
ATOM 9061 C C . LYS B 1 184 ? 51.875 -12.562 3.746 1 96.75 184 LYS B C 1
ATOM 9063 O O . LYS B 1 184 ? 51.438 -13.328 2.887 1 96.75 184 LYS B O 1
ATOM 9068 N N . GLU B 1 185 ? 51.812 -12.789 5.012 1 96.75 185 GLU B N 1
ATOM 9069 C CA . GLU B 1 185 ? 51.25 -14.031 5.52 1 96.75 185 GLU B CA 1
ATOM 9070 C C . GLU B 1 185 ? 49.781 -14.172 5.125 1 96.75 185 GLU B C 1
ATOM 9072 O O . GLU B 1 185 ? 49.344 -15.242 4.672 1 96.75 185 GLU B O 1
ATOM 9077 N N . LYS B 1 186 ? 49 -13.148 5.312 1 96.75 186 LYS B N 1
ATOM 9078 C CA . LYS B 1 186 ? 47.562 -13.18 4.992 1 96.75 186 LYS B CA 1
ATOM 9079 C C . LYS B 1 186 ? 47.344 -13.383 3.494 1 96.75 186 LYS B C 1
ATOM 9081 O O . LYS B 1 186 ? 46.438 -14.078 3.088 1 96.75 186 LYS B O 1
ATOM 9086 N N . ALA B 1 187 ? 48.156 -12.766 2.74 1 97.38 187 ALA B N 1
ATOM 9087 C CA . ALA B 1 187 ? 48.062 -12.898 1.29 1 97.38 187 ALA B CA 1
ATOM 9088 C C . ALA B 1 187 ? 48.375 -14.328 0.847 1 97.38 187 ALA B C 1
ATOM 9090 O O . ALA B 1 187 ? 47.656 -14.875 -0.003 1 97.38 187 ALA B O 1
ATOM 9091 N N . GLU B 1 188 ? 49.344 -14.93 1.402 1 97.12 188 GLU B N 1
ATOM 9092 C CA . GLU B 1 188 ? 49.75 -16.281 1.011 1 97.12 188 GLU B CA 1
ATOM 9093 C C . GLU B 1 188 ? 48.719 -17.312 1.436 1 97.12 188 GLU B C 1
ATOM 9095 O O . GLU B 1 188 ? 48.406 -18.234 0.687 1 97.12 188 GLU B O 1
ATOM 9100 N N . ILE B 1 189 ? 48.156 -17.125 2.582 1 96.56 189 ILE B N 1
ATOM 9101 C CA . ILE B 1 189 ? 47.125 -18.031 3.062 1 96.56 189 ILE B CA 1
ATOM 9102 C C . ILE B 1 189 ? 45.875 -17.891 2.188 1 96.56 189 ILE B C 1
ATOM 9104 O O . ILE B 1 189 ? 45.25 -18.891 1.844 1 96.56 189 ILE B O 1
ATOM 9108 N N . LEU B 1 190 ? 45.5 -16.656 1.864 1 96 190 LEU B N 1
ATOM 9109 C CA . LEU B 1 190 ? 44.375 -16.422 0.993 1 96 190 LEU B CA 1
ATOM 9110 C C . LEU B 1 190 ? 44.562 -17.078 -0.368 1 96 190 LEU B C 1
ATOM 9112 O O . LEU B 1 190 ? 43.656 -17.688 -0.908 1 96 190 LEU B O 1
ATOM 9116 N N . LEU B 1 191 ? 45.75 -17 -0.902 1 95.88 191 LEU B N 1
ATOM 9117 C CA . LEU B 1 191 ? 46.094 -17.562 -2.203 1 95.88 191 LEU B CA 1
ATOM 9118 C C . LEU B 1 191 ? 46 -19.078 -2.164 1 95.88 191 LEU B C 1
ATOM 9120 O O . LEU B 1 191 ? 45.656 -19.719 -3.158 1 95.88 191 LEU B O 1
ATOM 9124 N N . GLU B 1 192 ? 46.375 -19.625 -1.033 1 96.12 192 GLU B N 1
ATOM 9125 C CA . GLU B 1 192 ? 46.281 -21.078 -0.891 1 96.12 192 GLU B CA 1
ATOM 9126 C C . GLU B 1 192 ? 44.812 -21.531 -0.995 1 96.12 192 GLU B C 1
ATOM 9128 O O . GLU B 1 192 ? 44.5 -22.516 -1.674 1 96.12 192 GLU B O 1
ATOM 9133 N N . GLU B 1 193 ? 43.969 -20.828 -0.295 1 95.75 193 GLU B N 1
ATOM 9134 C CA . GLU B 1 193 ? 42.531 -21.156 -0.341 1 95.75 193 GLU B CA 1
ATOM 9135 C C . GLU B 1 193 ? 41.969 -20.953 -1.74 1 95.75 193 GLU B C 1
ATOM 9137 O O . GLU B 1 193 ? 41.25 -21.812 -2.258 1 95.75 193 GLU B O 1
ATOM 9142 N N . TYR B 1 194 ? 42.312 -19.797 -2.377 1 95.81 194 TYR B N 1
ATOM 9143 C CA . TYR B 1 194 ? 41.844 -19.531 -3.732 1 95.81 194 TYR B CA 1
ATOM 9144 C C . TYR B 1 194 ? 42.406 -20.547 -4.719 1 95.81 194 TYR B C 1
ATOM 9146 O O . TYR B 1 194 ? 41.719 -20.938 -5.672 1 95.81 194 TYR B O 1
ATOM 9154 N N . GLY B 1 195 ? 43.625 -20.938 -4.465 1 94.62 195 GLY B N 1
ATOM 9155 C CA . GLY B 1 195 ? 44.25 -21.953 -5.301 1 94.62 195 GLY B CA 1
ATOM 9156 C C . GLY B 1 195 ? 43.531 -23.281 -5.234 1 94.62 195 GLY B C 1
ATOM 9157 O O . GLY B 1 195 ? 43.375 -23.969 -6.25 1 94.62 195 GLY B O 1
ATOM 9158 N N . ARG B 1 196 ? 43.156 -23.656 -4.066 1 94.31 196 ARG B N 1
ATOM 9159 C CA . ARG B 1 196 ? 42.406 -24.891 -3.898 1 94.31 196 ARG B CA 1
ATOM 9160 C C . ARG B 1 196 ? 41.062 -24.812 -4.637 1 94.31 196 ARG B C 1
ATOM 9162 O O . ARG B 1 196 ? 40.625 -25.797 -5.238 1 94.31 196 ARG B O 1
ATOM 9169 N N . SER B 1 197 ? 40.406 -23.719 -4.559 1 93.38 197 SER B N 1
ATOM 9170 C CA . SER B 1 197 ? 39.188 -23.5 -5.301 1 93.38 197 SER B CA 1
ATOM 9171 C C . SER B 1 197 ? 39.406 -23.562 -6.809 1 93.38 197 SER B C 1
ATOM 9173 O O . SER B 1 197 ? 38.625 -24.172 -7.547 1 93.38 197 SER B O 1
ATOM 9175 N N . ALA B 1 198 ? 40.5 -22.984 -7.234 1 94.06 198 ALA B N 1
ATOM 9176 C CA . ALA B 1 198 ? 40.844 -22.906 -8.656 1 94.06 198 ALA B CA 1
ATOM 9177 C C . ALA B 1 198 ? 41.094 -24.297 -9.227 1 94.06 198 ALA B C 1
ATOM 9179 O O . ALA B 1 198 ? 40.812 -24.562 -10.391 1 94.06 198 ALA B O 1
ATOM 9180 N N . SER B 1 199 ? 41.562 -25.109 -8.375 1 92.94 199 SER B N 1
ATOM 9181 C CA . SER B 1 199 ? 41.938 -26.453 -8.805 1 92.94 199 SER B CA 1
ATOM 9182 C C . SER B 1 199 ? 40.688 -27.25 -9.203 1 92.94 199 SER B C 1
ATOM 9184 O O . SER B 1 199 ? 40.812 -28.297 -9.859 1 92.94 199 SER B O 1
ATOM 9186 N N . LEU B 1 200 ? 39.562 -26.781 -8.859 1 93.81 200 LEU B N 1
ATOM 9187 C CA . LEU B 1 200 ? 38.312 -27.469 -9.188 1 93.81 200 LEU B CA 1
ATOM 9188 C C . LEU B 1 200 ? 37.875 -27.141 -10.602 1 93.81 200 LEU B C 1
ATOM 9190 O O . LEU B 1 200 ? 36.875 -27.688 -11.086 1 93.81 200 LEU B O 1
ATOM 9194 N N . PHE B 1 201 ? 38.625 -26.281 -11.234 1 95 201 PHE B N 1
ATOM 9195 C CA . PHE B 1 201 ? 38.312 -25.859 -12.594 1 95 201 PHE B CA 1
ATOM 9196 C C . PHE B 1 201 ? 39.469 -26.062 -13.523 1 95 201 PHE B C 1
ATOM 9198 O O . PHE B 1 201 ? 40.625 -25.969 -13.102 1 95 201 PHE B O 1
ATOM 9205 N N . GLN B 1 202 ? 39.25 -26.172 -14.758 1 94.06 202 GLN B N 1
ATOM 9206 C CA . GLN B 1 202 ? 40.312 -26.359 -15.742 1 94.06 202 GLN B CA 1
ATOM 9207 C C . GLN B 1 202 ? 40.969 -25.031 -16.109 1 94.06 202 GLN B C 1
ATOM 9209 O O . GLN B 1 202 ? 42.156 -24.969 -16.391 1 94.06 202 GLN B O 1
ATOM 9214 N N . HIS B 1 203 ? 40.156 -24 -16.109 1 94.38 203 HIS B N 1
ATOM 9215 C CA . HIS B 1 203 ? 40.625 -22.703 -16.578 1 94.38 203 HIS B CA 1
ATOM 9216 C C . HIS B 1 203 ? 41.375 -21.953 -15.492 1 94.38 203 HIS B C 1
ATOM 9218 O O . HIS B 1 203 ? 42.031 -20.938 -15.758 1 94.38 203 HIS B O 1
ATOM 9224 N N . ASN B 1 204 ? 41.312 -22.328 -14.281 1 93.06 204 ASN B N 1
ATOM 9225 C CA . ASN B 1 204 ? 42.062 -21.781 -13.156 1 93.06 204 ASN B CA 1
ATOM 9226 C C . ASN B 1 204 ? 41.656 -20.344 -12.852 1 93.06 204 ASN B C 1
ATOM 9228 O O . ASN B 1 204 ? 42.5 -19.484 -12.586 1 93.06 204 ASN B O 1
ATOM 9232 N N . VAL B 1 205 ? 40.406 -19.938 -13.125 1 95.19 205 VAL B N 1
ATOM 9233 C CA . VAL B 1 205 ? 39.781 -18.688 -12.719 1 95.19 205 VAL B CA 1
ATOM 9234 C C . VAL B 1 205 ? 38.781 -18.938 -11.57 1 95.19 205 VAL B C 1
ATOM 9236 O O . VAL B 1 205 ? 38.031 -19.906 -11.602 1 95.19 205 VAL B O 1
ATOM 9239 N N . VAL B 1 206 ? 38.875 -18.094 -10.531 1 94.69 206 VAL B N 1
ATOM 9240 C CA . VAL B 1 206 ? 38 -18.312 -9.375 1 94.69 206 VAL B CA 1
ATOM 9241 C C . VAL B 1 206 ? 37.156 -17.078 -9.117 1 94.69 206 VAL B C 1
ATOM 9243 O O . VAL B 1 206 ? 37.656 -15.953 -9.227 1 94.69 206 VAL B O 1
ATOM 9246 N N . LEU B 1 207 ? 35.844 -17.297 -8.906 1 94.94 207 LEU B N 1
ATOM 9247 C CA . LEU B 1 207 ? 34.906 -16.281 -8.461 1 94.94 207 LEU B CA 1
ATOM 9248 C C . LEU B 1 207 ? 34.594 -16.438 -6.973 1 94.94 207 LEU B C 1
ATOM 9250 O O . LEU B 1 207 ? 34.156 -17.516 -6.531 1 94.94 207 LEU B O 1
ATOM 9254 N N . VAL B 1 208 ? 34.875 -15.414 -6.211 1 93.94 208 VAL B N 1
ATOM 9255 C CA . VAL B 1 208 ? 34.656 -15.5 -4.773 1 93.94 208 VAL B CA 1
ATOM 9256 C C . VAL B 1 208 ? 33.75 -14.336 -4.32 1 93.94 208 VAL B C 1
ATOM 9258 O O . VAL B 1 208 ? 34.188 -13.18 -4.352 1 93.94 208 VAL B O 1
ATOM 9261 N N . PRO B 1 209 ? 32.562 -14.578 -3.891 1 91.94 209 PRO B N 1
ATOM 9262 C CA . PRO B 1 209 ? 31.734 -13.508 -3.322 1 91.94 209 PRO B CA 1
ATOM 9263 C C . PRO B 1 209 ? 32.25 -13.039 -1.961 1 91.94 209 PRO B C 1
ATOM 9265 O O . PRO B 1 209 ? 32.594 -13.859 -1.11 1 91.94 209 PRO B O 1
ATOM 9268 N N . ILE B 1 210 ? 32.344 -11.758 -1.767 1 92.19 210 ILE B N 1
ATOM 9269 C CA . ILE B 1 210 ? 32.75 -11.18 -0.484 1 92.19 210 ILE B CA 1
ATOM 9270 C C . ILE B 1 210 ? 31.5 -10.672 0.247 1 92.19 210 ILE B C 1
ATOM 9272 O O . ILE B 1 210 ? 31.188 -9.477 0.223 1 92.19 210 ILE B O 1
ATOM 9276 N N . GLY B 1 211 ? 30.75 -11.445 0.863 1 89.31 211 GLY B N 1
ATOM 9277 C CA . GLY B 1 211 ? 29.547 -11.102 1.613 1 89.31 211 GLY B CA 1
ATOM 9278 C C . GLY B 1 211 ? 28.391 -12.031 1.342 1 89.31 211 GLY B C 1
ATOM 9279 O O . GLY B 1 211 ? 28.547 -13.062 0.684 1 89.31 211 GLY B O 1
ATOM 9280 N N . ASP B 1 212 ? 27.281 -11.805 1.959 1 87.69 212 ASP B N 1
ATOM 9281 C CA . ASP B 1 212 ? 26.016 -12.523 1.772 1 87.69 212 ASP B CA 1
ATOM 9282 C C . ASP B 1 212 ? 24.828 -11.578 1.851 1 87.69 212 ASP B C 1
ATOM 9284 O O . ASP B 1 212 ? 24.984 -10.359 1.751 1 87.69 212 ASP B O 1
ATOM 9288 N N . ASP B 1 213 ? 23.578 -12.047 1.848 1 81.5 213 ASP B N 1
ATOM 9289 C CA . ASP B 1 213 ? 22.375 -11.234 1.718 1 81.5 213 ASP B CA 1
ATOM 9290 C C . ASP B 1 213 ? 22.078 -10.469 3.008 1 81.5 213 ASP B C 1
ATOM 9292 O O . ASP B 1 213 ? 21.141 -9.672 3.062 1 81.5 213 ASP B O 1
ATOM 9296 N N . PHE B 1 214 ? 22.922 -10.586 4.035 1 80.81 214 PHE B N 1
ATOM 9297 C CA . PHE B 1 214 ? 22.703 -9.852 5.277 1 80.81 214 PHE B CA 1
ATOM 9298 C C . PHE B 1 214 ? 23.844 -8.883 5.543 1 80.81 214 PHE B C 1
ATOM 9300 O O . PHE B 1 214 ? 24.016 -8.406 6.668 1 80.81 214 PHE B O 1
ATOM 9307 N N . ARG B 1 215 ? 24.578 -8.672 4.48 1 87.5 215 ARG B N 1
ATOM 9308 C CA . ARG B 1 215 ? 25.781 -7.887 4.668 1 87.5 215 ARG B CA 1
ATOM 9309 C C . ARG B 1 215 ? 25.656 -6.52 4.008 1 87.5 215 ARG B C 1
ATOM 9311 O O . ARG B 1 215 ? 24.734 -6.277 3.234 1 87.5 215 ARG B O 1
ATOM 9318 N N . TYR B 1 216 ? 26.516 -5.535 4.387 1 88.69 216 TYR B N 1
ATOM 9319 C CA . TYR B 1 216 ? 26.688 -4.211 3.807 1 88.69 216 TYR B CA 1
ATOM 9320 C C . TYR B 1 216 ? 25.484 -3.324 4.109 1 88.69 216 TYR B C 1
ATOM 9322 O O . TYR B 1 216 ? 25.094 -2.504 3.279 1 88.69 216 TYR B O 1
ATOM 9330 N N . ASP B 1 217 ? 24.891 -3.631 5.238 1 82.62 217 ASP B N 1
ATOM 9331 C CA . ASP B 1 217 ? 23.766 -2.814 5.695 1 82.62 217 ASP B CA 1
ATOM 9332 C C . ASP B 1 217 ? 24.25 -1.574 6.438 1 82.62 217 ASP B C 1
ATOM 9334 O O . ASP B 1 217 ? 23.469 -0.661 6.715 1 82.62 217 ASP B O 1
ATOM 9338 N N . LYS B 1 218 ? 25.625 -1.549 6.723 1 86.44 218 LYS B N 1
ATOM 9339 C CA . LYS B 1 218 ? 26.266 -0.419 7.383 1 86.44 218 LYS B CA 1
ATOM 9340 C C . LYS B 1 218 ? 27.391 0.149 6.523 1 86.44 218 LYS B C 1
ATOM 9342 O O . LYS B 1 218 ? 28.156 -0.603 5.922 1 86.44 218 LYS B O 1
ATOM 9347 N N . PRO B 1 219 ? 27.484 1.447 6.48 1 86.06 219 PRO B N 1
ATOM 9348 C CA . PRO B 1 219 ? 28.531 2.059 5.652 1 86.06 219 PRO B CA 1
ATOM 9349 C C . PRO B 1 219 ? 29.938 1.658 6.086 1 86.06 219 PRO B C 1
ATOM 9351 O O . PRO B 1 219 ? 30.844 1.533 5.246 1 86.06 219 PRO B O 1
ATOM 9354 N N . GLU B 1 220 ? 30.109 1.38 7.348 1 89.38 220 GLU B N 1
ATOM 9355 C CA . GLU B 1 220 ? 31.422 1.024 7.895 1 89.38 220 GLU B CA 1
ATOM 9356 C C . GLU B 1 220 ? 31.938 -0.274 7.281 1 89.38 220 GLU B C 1
ATOM 9358 O O . GLU B 1 220 ? 33.125 -0.407 7.016 1 89.38 220 GLU B O 1
ATOM 9363 N N . GLU B 1 221 ? 31.094 -1.19 7.055 1 91.75 221 GLU B N 1
ATOM 9364 C CA . GLU B 1 221 ? 31.5 -2.492 6.527 1 91.75 221 GLU B CA 1
ATOM 9365 C C . GLU B 1 221 ? 32.062 -2.365 5.121 1 91.75 221 GLU B C 1
ATOM 9367 O O . GLU B 1 221 ? 33 -3.09 4.754 1 91.75 221 GLU B O 1
ATOM 9372 N N . TRP B 1 222 ? 31.516 -1.434 4.352 1 92.5 222 TRP B N 1
ATOM 9373 C CA . TRP B 1 222 ? 31.984 -1.227 2.988 1 92.5 222 TRP B CA 1
ATOM 9374 C C . TRP B 1 222 ? 33.469 -0.866 2.982 1 92.5 222 TRP B C 1
ATOM 9376 O O . TRP B 1 222 ? 34.25 -1.466 2.248 1 92.5 222 TRP B O 1
ATOM 9386 N N . ASP B 1 223 ? 33.812 0.004 3.891 1 93.62 223 ASP B N 1
ATOM 9387 C CA . ASP B 1 223 ? 35.188 0.448 3.977 1 93.62 223 ASP B CA 1
ATOM 9388 C C . ASP B 1 223 ? 36.094 -0.643 4.57 1 93.62 223 ASP B C 1
ATOM 9390 O O . ASP B 1 223 ? 37.188 -0.865 4.098 1 93.62 223 ASP B O 1
ATOM 9394 N N . GLN B 1 224 ? 35.562 -1.294 5.512 1 93.38 224 GLN B N 1
ATOM 9395 C CA . GLN B 1 224 ? 36.344 -2.336 6.18 1 93.38 224 GLN B CA 1
ATOM 9396 C C . GLN B 1 224 ? 36.719 -3.447 5.203 1 93.38 224 GLN B C 1
ATOM 9398 O O . GLN B 1 224 ? 37.875 -3.852 5.141 1 93.38 224 GLN B O 1
ATOM 9403 N N . GLN B 1 225 ? 35.781 -3.943 4.461 1 94.38 225 GLN B N 1
ATOM 9404 C CA . GLN B 1 225 ? 36.062 -5.012 3.5 1 94.38 225 GLN B CA 1
ATOM 9405 C C . GLN B 1 225 ? 36.938 -4.52 2.352 1 94.38 225 GLN B C 1
ATOM 9407 O O . GLN B 1 225 ? 37.906 -5.168 1.997 1 94.38 225 GLN B O 1
ATOM 9412 N N . TYR B 1 226 ? 36.594 -3.348 1.818 1 95.12 226 TYR B N 1
ATOM 9413 C CA . TYR B 1 226 ? 37.312 -2.836 0.644 1 95.12 226 TYR B CA 1
ATOM 9414 C C . TYR B 1 226 ? 38.781 -2.553 0.96 1 95.12 226 TYR B C 1
ATOM 9416 O O . TYR B 1 226 ? 39.656 -2.973 0.221 1 95.12 226 TYR B O 1
ATOM 9424 N N . ILE B 1 227 ? 39.031 -1.85 2.041 1 96 227 ILE B N 1
ATOM 9425 C CA . ILE B 1 227 ? 40.406 -1.417 2.387 1 96 227 ILE B CA 1
ATOM 9426 C C . ILE B 1 227 ? 41.281 -2.637 2.621 1 96 227 ILE B C 1
ATOM 9428 O O . ILE B 1 227 ? 42.406 -2.693 2.127 1 96 227 ILE B O 1
ATOM 9432 N N . ASN B 1 228 ? 40.781 -3.613 3.34 1 96.19 228 ASN B N 1
ATOM 9433 C CA . ASN B 1 228 ? 41.562 -4.797 3.656 1 96.19 228 ASN B CA 1
ATOM 9434 C C . ASN B 1 228 ? 41.812 -5.656 2.418 1 96.19 228 ASN B C 1
ATOM 9436 O O . ASN B 1 228 ? 42.938 -6.055 2.146 1 96.19 228 ASN B O 1
ATOM 9440 N N . TYR B 1 229 ? 40.812 -5.918 1.635 1 96.38 229 TYR B N 1
ATOM 9441 C CA . TYR B 1 229 ? 40.938 -6.758 0.452 1 96.38 229 TYR B CA 1
ATOM 9442 C C . TYR B 1 229 ? 41.781 -6.051 -0.621 1 96.38 229 TYR B C 1
ATOM 9444 O O . TYR B 1 229 ? 42.5 -6.695 -1.371 1 96.38 229 TYR B O 1
ATOM 9452 N N . LYS B 1 230 ? 41.625 -4.73 -0.72 1 96.62 230 LYS B N 1
ATOM 9453 C CA . LYS B 1 230 ? 42.406 -3.977 -1.688 1 96.62 230 LYS B CA 1
ATOM 9454 C C . LYS B 1 230 ? 43.906 -4.066 -1.37 1 96.62 230 LYS B C 1
ATOM 9456 O O . LYS B 1 230 ? 44.75 -4.219 -2.271 1 96.62 230 LYS B O 1
ATOM 9461 N N . GLN B 1 231 ? 44.219 -3.998 -0.114 1 97.06 231 GLN B N 1
ATOM 9462 C CA . GLN B 1 231 ? 45.594 -4.145 0.304 1 97.06 231 GLN B CA 1
ATOM 9463 C C . GLN B 1 231 ? 46.156 -5.52 -0.063 1 97.06 231 GLN B C 1
ATOM 9465 O O . GLN B 1 231 ? 47.281 -5.637 -0.572 1 97.06 231 GLN B O 1
ATOM 9470 N N . LEU B 1 232 ? 45.375 -6.516 0.224 1 97.06 232 LEU B N 1
ATOM 9471 C CA . LEU B 1 232 ? 45.781 -7.875 -0.118 1 97.06 232 LEU B CA 1
ATOM 9472 C C . LEU B 1 232 ? 45.969 -8.023 -1.624 1 97.06 232 LEU B C 1
ATOM 9474 O O . LEU B 1 232 ? 46.969 -8.578 -2.076 1 97.06 232 LEU B O 1
ATOM 9478 N N . ALA B 1 233 ? 45.062 -7.547 -2.443 1 96.94 233 ALA B N 1
ATOM 9479 C CA . ALA B 1 233 ? 45.094 -7.637 -3.9 1 96.94 233 ALA B CA 1
ATOM 9480 C C . ALA B 1 233 ? 46.312 -6.887 -4.453 1 96.94 233 ALA B C 1
ATOM 9482 O O . ALA B 1 233 ? 47 -7.387 -5.34 1 96.94 233 ALA B O 1
ATOM 9483 N N . ASP B 1 234 ? 46.531 -5.746 -3.877 1 96.69 234 ASP B N 1
ATOM 9484 C CA . ASP B 1 234 ? 47.688 -4.941 -4.328 1 96.69 234 ASP B CA 1
ATOM 9485 C C . ASP B 1 234 ? 49 -5.652 -4.055 1 96.69 234 ASP B C 1
ATOM 9487 O O . ASP B 1 234 ? 49.906 -5.645 -4.895 1 96.69 234 ASP B O 1
ATOM 9491 N N . TYR B 1 235 ? 49.094 -6.156 -2.906 1 97.25 235 TYR B N 1
ATOM 9492 C CA . TYR B 1 235 ? 50.312 -6.875 -2.539 1 97.25 235 TYR B CA 1
ATOM 9493 C C . TYR B 1 235 ? 50.562 -8.055 -3.473 1 97.25 235 TYR B C 1
ATOM 9495 O O . TYR B 1 235 ? 51.656 -8.25 -3.967 1 97.25 235 TYR B O 1
ATOM 9503 N N . ILE B 1 236 ? 49.562 -8.883 -3.697 1 97.25 236 ILE B N 1
ATOM 9504 C CA . ILE B 1 236 ? 49.656 -10.07 -4.539 1 97.25 236 ILE B CA 1
ATOM 9505 C C . ILE B 1 236 ? 50 -9.664 -5.969 1 97.25 236 ILE B C 1
ATOM 9507 O O . ILE B 1 236 ? 50.875 -10.266 -6.594 1 97.25 236 ILE B O 1
ATOM 9511 N N . ASN B 1 237 ? 49.406 -8.664 -6.469 1 97.06 237 ASN B N 1
ATOM 9512 C CA . ASN B 1 237 ? 49.656 -8.211 -7.836 1 97.06 237 ASN B CA 1
ATOM 9513 C C . ASN B 1 237 ? 51.031 -7.609 -8 1 97.06 237 ASN B C 1
ATOM 9515 O O . ASN B 1 237 ? 51.625 -7.699 -9.07 1 97.06 237 ASN B O 1
ATOM 9519 N N . LYS B 1 238 ? 51.469 -6.941 -6.953 1 96.19 238 LYS B N 1
ATOM 9520 C CA . LYS B 1 238 ? 52.844 -6.391 -6.98 1 96.19 238 LYS B CA 1
ATOM 9521 C C . LYS B 1 238 ? 53.875 -7.5 -7.039 1 96.19 238 LYS B C 1
ATOM 9523 O O . LYS B 1 238 ? 54.969 -7.301 -7.57 1 96.19 238 LYS B O 1
ATOM 9528 N N . ASN B 1 239 ? 53.562 -8.602 -6.496 1 96.44 239 ASN B N 1
ATOM 9529 C CA . ASN B 1 239 ? 54.469 -9.758 -6.48 1 96.44 239 ASN B CA 1
ATOM 9530 C C . ASN B 1 239 ? 54 -10.844 -7.445 1 96.44 239 ASN B C 1
ATOM 9532 O O . ASN B 1 239 ? 54.031 -12.023 -7.117 1 96.44 239 ASN B O 1
ATOM 9536 N N . ARG B 1 240 ? 53.469 -10.461 -8.531 1 92.94 240 ARG B N 1
ATOM 9537 C CA . ARG B 1 240 ? 52.906 -11.367 -9.531 1 92.94 240 ARG B CA 1
ATOM 9538 C C . ARG B 1 240 ? 53.938 -12.391 -9.984 1 92.94 240 ARG B C 1
ATOM 9540 O O . ARG B 1 240 ? 53.594 -13.531 -10.297 1 92.94 240 ARG B O 1
ATOM 9547 N N . ASP B 1 241 ? 55.219 -12.008 -9.992 1 92.75 241 ASP B N 1
ATOM 9548 C CA . ASP B 1 241 ? 56.281 -12.891 -10.445 1 92.75 241 ASP B CA 1
ATOM 9549 C C . ASP B 1 241 ? 56.5 -14.031 -9.461 1 92.75 241 ASP B C 1
ATOM 9551 O O . ASP B 1 241 ? 56.938 -15.125 -9.852 1 92.75 241 ASP B O 1
ATOM 9555 N N . VAL B 1 242 ? 56.188 -13.719 -8.242 1 94.25 242 VAL B N 1
ATOM 9556 C CA . VAL B 1 242 ? 56.375 -14.719 -7.195 1 94.25 242 VAL B CA 1
ATOM 9557 C C . VAL B 1 242 ? 55.188 -15.648 -7.156 1 94.25 242 VAL B C 1
ATOM 9559 O O . VAL B 1 242 ? 55.344 -16.875 -7.094 1 94.25 242 VAL B O 1
ATOM 9562 N N . TYR B 1 243 ? 54.031 -15.117 -7.27 1 94.56 243 TYR B N 1
ATOM 9563 C CA . TYR B 1 243 ? 52.812 -15.883 -7 1 94.56 243 TYR B CA 1
ATOM 9564 C C . TYR B 1 243 ? 52.156 -16.344 -8.297 1 94.56 243 TYR B C 1
ATOM 9566 O O . TYR B 1 243 ? 51.312 -17.266 -8.289 1 94.56 243 TYR B O 1
ATOM 9574 N N . ASN B 1 244 ? 52.438 -15.742 -9.461 1 93.62 244 ASN B N 1
ATOM 9575 C CA . ASN B 1 244 ? 51.844 -16.031 -10.758 1 93.62 244 ASN B CA 1
ATOM 9576 C C . ASN B 1 244 ? 50.312 -15.93 -10.711 1 93.62 244 ASN B C 1
ATOM 9578 O O . ASN B 1 244 ? 49.625 -16.844 -11.133 1 93.62 244 ASN B O 1
ATOM 9582 N N . THR B 1 245 ? 49.812 -14.953 -10.031 1 93.94 245 THR B N 1
ATOM 9583 C CA . THR B 1 245 ? 48.375 -14.758 -9.828 1 93.94 245 THR B CA 1
ATOM 9584 C C . THR B 1 245 ? 48 -13.289 -9.992 1 93.94 245 THR B C 1
ATOM 9586 O O . THR B 1 245 ? 48.812 -12.406 -9.633 1 93.94 245 THR B O 1
ATOM 9589 N N . ASP B 1 246 ? 46.844 -13.117 -10.617 1 93.44 246 ASP B N 1
ATOM 9590 C CA . ASP B 1 246 ? 46.219 -11.805 -10.648 1 93.44 246 ASP B CA 1
ATOM 9591 C C . ASP B 1 246 ? 44.906 -11.82 -9.883 1 93.44 246 ASP B C 1
ATOM 9593 O O . ASP B 1 246 ? 44.094 -12.734 -10.047 1 93.44 246 ASP B O 1
ATOM 9597 N N . ILE B 1 247 ? 44.75 -10.891 -8.961 1 94.94 247 ILE B N 1
ATOM 9598 C CA . ILE B 1 247 ? 43.531 -10.812 -8.156 1 94.94 247 ILE B CA 1
ATOM 9599 C C . ILE B 1 247 ? 42.938 -9.398 -8.25 1 94.94 247 ILE B C 1
ATOM 9601 O O . ILE B 1 247 ? 43.688 -8.414 -8.25 1 94.94 247 ILE B O 1
ATOM 9605 N N . SER B 1 248 ? 41.625 -9.211 -8.508 1 94 248 SER B N 1
ATOM 9606 C CA . SER B 1 248 ? 40.969 -7.918 -8.562 1 94 248 SER B CA 1
ATOM 9607 C C . SER B 1 248 ? 39.469 -8.047 -8.227 1 94 248 SER B C 1
ATOM 9609 O O . SER B 1 248 ? 38.906 -9.148 -8.289 1 94 248 SER B O 1
ATOM 9611 N N . PHE B 1 249 ? 38.938 -6.949 -7.719 1 93.69 249 PHE B N 1
ATOM 9612 C CA . PHE B 1 249 ? 37.469 -6.891 -7.672 1 93.69 249 PHE B CA 1
ATOM 9613 C C . PHE B 1 249 ? 36.875 -6.973 -9.078 1 93.69 249 PHE B C 1
ATOM 9615 O O . PHE B 1 249 ? 37.469 -6.492 -10.039 1 93.69 249 PHE B O 1
ATOM 9622 N N . GLY B 1 250 ? 35.75 -7.656 -9.211 1 91.94 250 GLY B N 1
ATOM 9623 C CA . GLY B 1 250 ? 35.188 -7.801 -10.531 1 91.94 250 GLY B CA 1
ATOM 9624 C C . GLY B 1 250 ? 33.688 -8.133 -10.508 1 91.94 250 GLY B C 1
ATOM 9625 O O . GLY B 1 250 ? 33.125 -8.352 -9.438 1 91.94 250 GLY B O 1
ATOM 9626 N N . THR B 1 251 ? 33.062 -8.117 -11.664 1 92.56 251 THR B N 1
ATOM 9627 C CA . THR B 1 251 ? 31.672 -8.453 -11.883 1 92.56 251 THR B CA 1
ATOM 9628 C C . THR B 1 251 ? 31.531 -9.852 -12.484 1 92.56 251 THR B C 1
ATOM 9630 O O . THR B 1 251 ? 32.531 -10.5 -12.797 1 92.56 251 THR B O 1
ATOM 9633 N N . LEU B 1 252 ? 30.344 -10.344 -12.602 1 94.25 252 LEU B N 1
ATOM 9634 C CA . LEU B 1 252 ? 30.109 -11.625 -13.266 1 94.25 252 LEU B CA 1
ATOM 9635 C C . LEU B 1 252 ? 30.562 -11.57 -14.727 1 94.25 252 LEU B C 1
ATOM 9637 O O . LEU B 1 252 ? 31.031 -12.57 -15.266 1 94.25 252 LEU B O 1
ATOM 9641 N N . SER B 1 253 ? 30.344 -10.398 -15.328 1 94.44 253 SER B N 1
ATOM 9642 C CA . SER B 1 253 ? 30.797 -10.227 -16.703 1 94.44 253 SER B CA 1
ATOM 9643 C C . SER B 1 253 ? 32.312 -10.414 -16.812 1 94.44 253 SER B C 1
ATOM 9645 O O . SER B 1 253 ? 32.781 -11.039 -17.75 1 94.44 253 SER B O 1
ATOM 9647 N N . ASP B 1 254 ? 33 -9.914 -15.828 1 94.94 254 ASP B N 1
ATOM 9648 C CA . ASP B 1 254 ? 34.438 -10.102 -15.789 1 94.94 254 ASP B CA 1
ATOM 9649 C C . ASP B 1 254 ? 34.812 -11.578 -15.672 1 94.94 254 ASP B C 1
ATOM 9651 O O . ASP B 1 254 ? 35.719 -12.062 -16.359 1 94.94 254 ASP B O 1
ATOM 9655 N N . TYR B 1 255 ? 34.188 -12.234 -14.82 1 95.69 255 TYR B N 1
ATOM 9656 C CA . TYR B 1 255 ? 34.469 -13.641 -14.578 1 95.69 255 TYR B CA 1
ATOM 9657 C C . TYR B 1 255 ? 34.25 -14.469 -15.844 1 95.69 255 TYR B C 1
ATOM 9659 O O . TYR B 1 255 ? 35.156 -15.18 -16.281 1 95.69 255 TYR B O 1
ATOM 9667 N N . PHE B 1 256 ? 33.062 -14.367 -16.484 1 97.19 256 PHE B N 1
ATOM 9668 C CA . PHE B 1 256 ? 32.75 -15.211 -17.625 1 97.19 256 PHE B CA 1
ATOM 9669 C C . PHE B 1 256 ? 33.594 -14.852 -18.828 1 97.19 256 PHE B C 1
ATOM 9671 O O . PHE B 1 256 ? 33.938 -15.727 -19.625 1 97.19 256 PHE B O 1
ATOM 9678 N N . SER B 1 257 ? 33.875 -13.594 -18.922 1 96.19 257 SER B N 1
ATOM 9679 C CA . SER B 1 257 ? 34.812 -13.211 -19.984 1 96.19 257 SER B CA 1
ATOM 9680 C C . SER B 1 257 ? 36.156 -13.891 -19.797 1 96.19 257 SER B C 1
ATOM 9682 O O . SER B 1 257 ? 36.781 -14.367 -20.766 1 96.19 257 SER B O 1
ATOM 9684 N N . SER B 1 258 ? 36.625 -13.922 -18.578 1 96.5 258 SER B N 1
ATOM 9685 C CA . SER B 1 258 ? 37.906 -14.586 -18.266 1 96.5 258 SER B CA 1
ATOM 9686 C C . SER B 1 258 ? 37.812 -16.078 -18.531 1 96.5 258 SER B C 1
ATOM 9688 O O . SER B 1 258 ? 38.75 -16.672 -19.094 1 96.5 258 SER B O 1
ATOM 9690 N N . VAL B 1 259 ? 36.781 -16.688 -18.094 1 97.12 259 VAL B N 1
ATOM 9691 C CA . VAL B 1 259 ? 36.594 -18.125 -18.281 1 97.12 259 VAL B CA 1
ATOM 9692 C C . VAL B 1 259 ? 36.594 -18.469 -19.766 1 97.12 259 VAL B C 1
ATOM 9694 O O . VAL B 1 259 ? 37.281 -19.391 -20.203 1 97.12 259 VAL B O 1
ATOM 9697 N N . ARG B 1 260 ? 35.844 -17.75 -20.547 1 95.94 260 ARG B N 1
ATOM 9698 C CA . ARG B 1 260 ? 35.719 -18.016 -21.984 1 95.94 260 ARG B CA 1
ATOM 9699 C C . ARG B 1 260 ? 37.031 -17.781 -22.719 1 95.94 260 ARG B C 1
ATOM 9701 O O . ARG B 1 260 ? 37.281 -18.391 -23.766 1 95.94 260 ARG B O 1
ATOM 9708 N N . SER B 1 261 ? 37.844 -16.906 -22.188 1 96.38 261 SER B N 1
ATOM 9709 C CA . SER B 1 261 ? 39.156 -16.656 -22.797 1 96.38 261 SER B CA 1
ATOM 9710 C C . SER B 1 261 ? 40.125 -17.828 -22.562 1 96.38 261 SER B C 1
ATOM 9712 O O . SER B 1 261 ? 41.031 -18.047 -23.344 1 96.38 261 SER B O 1
ATOM 9714 N N . ARG B 1 262 ? 39.844 -18.594 -21.578 1 96.12 262 ARG B N 1
ATOM 9715 C CA . ARG B 1 262 ? 40.812 -19.625 -21.172 1 96.12 262 ARG B CA 1
ATOM 9716 C C . ARG B 1 262 ? 40.281 -21.016 -21.516 1 96.12 262 ARG B C 1
ATOM 9718 O O . ARG B 1 262 ? 41.062 -21.969 -21.594 1 96.12 262 ARG B O 1
ATOM 9725 N N . GLN B 1 263 ? 39.031 -21.125 -21.609 1 95.12 263 GLN B N 1
ATOM 9726 C CA . GLN B 1 263 ? 38.438 -22.406 -21.891 1 95.12 263 GLN B CA 1
ATOM 9727 C C . GLN B 1 263 ? 37.312 -22.281 -22.922 1 95.12 263 GLN B C 1
ATOM 9729 O O . GLN B 1 263 ? 36.438 -21.422 -22.797 1 95.12 263 GLN B O 1
ATOM 9734 N N . LYS B 1 264 ? 37.406 -23.188 -23.922 1 92.38 264 LYS B N 1
ATOM 9735 C CA . LYS B 1 264 ? 36.438 -23.062 -25.016 1 92.38 264 LYS B CA 1
ATOM 9736 C C . LYS B 1 264 ? 35.438 -24.203 -24.984 1 92.38 264 LYS B C 1
ATOM 9738 O O . LYS B 1 264 ? 34.312 -24.062 -25.516 1 92.38 264 LYS B O 1
ATOM 9743 N N . SER B 1 265 ? 35.75 -25.25 -24.359 1 94.31 265 SER B N 1
ATOM 9744 C CA . SER B 1 265 ? 34.844 -26.406 -24.328 1 94.31 265 SER B CA 1
ATOM 9745 C C . SER B 1 265 ? 34.5 -26.781 -22.891 1 94.31 265 SER B C 1
ATOM 9747 O O . SER B 1 265 ? 35.344 -26.75 -22 1 94.31 265 SER B O 1
ATOM 9749 N N . PHE B 1 266 ? 33.188 -27.078 -22.688 1 96.5 266 PHE B N 1
ATOM 9750 C CA . PHE B 1 266 ? 32.688 -27.422 -21.375 1 96.5 266 PHE B CA 1
ATOM 9751 C C . PHE B 1 266 ? 31.875 -28.703 -21.438 1 96.5 266 PHE B C 1
ATOM 9753 O O . PHE B 1 266 ? 31.359 -29.078 -22.5 1 96.5 266 PHE B O 1
ATOM 9760 N N . THR B 1 267 ? 31.719 -29.375 -20.297 1 95.5 267 THR B N 1
ATOM 9761 C CA . THR B 1 267 ? 30.812 -30.5 -20.156 1 95.5 267 THR B CA 1
ATOM 9762 C C . THR B 1 267 ? 29.359 -30.047 -20.344 1 95.5 267 THR B C 1
ATOM 9764 O O . THR B 1 267 ? 28.969 -28.984 -19.859 1 95.5 267 THR B O 1
ATOM 9767 N N . THR B 1 268 ? 28.547 -30.859 -21.141 1 96.56 268 THR B N 1
ATOM 9768 C CA . THR B 1 268 ? 27.125 -30.562 -21.312 1 96.56 268 THR B CA 1
ATOM 9769 C C . THR B 1 268 ? 26.266 -31.422 -20.391 1 96.56 268 THR B C 1
ATOM 9771 O O . THR B 1 268 ? 26.438 -32.625 -20.328 1 96.56 268 THR B O 1
ATOM 9774 N N . ILE B 1 269 ? 25.438 -30.781 -19.656 1 95.81 269 ILE B N 1
ATOM 9775 C CA . ILE B 1 269 ? 24.547 -31.469 -18.719 1 95.81 269 ILE B CA 1
ATOM 9776 C C . ILE B 1 269 ? 23.094 -31.188 -19.094 1 95.81 269 ILE B C 1
ATOM 9778 O O . ILE B 1 269 ? 22.75 -30.062 -19.453 1 95.81 269 ILE B O 1
ATOM 9782 N N . GLN B 1 270 ? 22.266 -32.25 -19.031 1 94.94 270 GLN B N 1
ATOM 9783 C CA . GLN B 1 270 ? 20.828 -32.125 -19.234 1 94.94 270 GLN B CA 1
ATOM 9784 C C . GLN B 1 270 ? 20.047 -32.625 -18.016 1 94.94 270 GLN B C 1
ATOM 9786 O O . GLN B 1 270 ? 20.531 -33.469 -17.281 1 94.94 270 GLN B O 1
ATOM 9791 N N . GLY B 1 271 ? 18.875 -32.031 -17.828 1 94.12 271 GLY B N 1
ATOM 9792 C CA . GLY B 1 271 ? 18.047 -32.438 -16.688 1 94.12 271 GLY B CA 1
ATOM 9793 C C . GLY B 1 271 ? 17.969 -31.375 -15.602 1 94.12 271 GLY B C 1
ATOM 9794 O O . GLY B 1 271 ? 18.078 -30.188 -15.875 1 94.12 271 GLY B O 1
ATOM 9795 N N . ASP B 1 272 ? 17.641 -31.859 -14.359 1 96.25 272 ASP B N 1
ATOM 9796 C CA . ASP B 1 272 ? 17.5 -30.938 -13.227 1 96.25 272 ASP B CA 1
ATOM 9797 C C . ASP B 1 272 ? 18.312 -31.422 -12.031 1 96.25 272 ASP B C 1
ATOM 9799 O O . ASP B 1 272 ? 18.969 -32.469 -12.102 1 96.25 272 ASP B O 1
ATOM 9803 N N . PHE B 1 273 ? 18.391 -30.609 -11.031 1 96.94 273 PHE B N 1
ATOM 9804 C CA . PHE B 1 273 ? 19.156 -30.938 -9.836 1 96.94 273 PHE B CA 1
ATOM 9805 C C . PHE B 1 273 ? 18.234 -31.062 -8.625 1 96.94 273 PHE B C 1
ATOM 9807 O O . PHE B 1 273 ? 18.594 -30.641 -7.523 1 96.94 273 PHE B O 1
ATOM 9814 N N . PHE B 1 274 ? 17.047 -31.547 -8.773 1 96.06 274 PHE B N 1
ATOM 9815 C CA . PHE B 1 274 ? 16.172 -31.906 -7.676 1 96.06 274 PHE B CA 1
ATOM 9816 C C . PHE B 1 274 ? 16.344 -33.375 -7.316 1 96.06 274 PHE B C 1
ATOM 9818 O O . PHE B 1 274 ? 16.562 -34.219 -8.195 1 96.06 274 PHE B O 1
ATOM 9825 N N . VAL B 1 275 ? 16.344 -33.781 -6.16 1 95.69 275 VAL B N 1
ATOM 9826 C CA . VAL B 1 275 ? 15.977 -33.031 -4.961 1 95.69 275 VAL B CA 1
ATOM 9827 C C . VAL B 1 275 ? 17.234 -32.5 -4.285 1 95.69 275 VAL B C 1
ATOM 9829 O O . VAL B 1 275 ? 18.203 -33.219 -4.098 1 95.69 275 VAL B O 1
ATOM 9832 N N . TYR B 1 276 ? 17.188 -31.219 -3.873 1 96.19 276 TYR B N 1
ATOM 9833 C CA . TYR B 1 276 ? 18.297 -30.609 -3.156 1 96.19 276 TYR B CA 1
ATOM 9834 C C . TYR B 1 276 ? 18.5 -31.281 -1.801 1 96.19 276 TYR B C 1
ATOM 9836 O O . TYR B 1 276 ? 17.531 -31.625 -1.119 1 96.19 276 TYR B O 1
ATOM 9844 N N . SER B 1 277 ? 19.734 -31.531 -1.465 1 94.75 277 SER B N 1
ATOM 9845 C CA . SER B 1 277 ? 20.062 -32.125 -0.175 1 94.75 277 SER B CA 1
ATOM 9846 C C . SER B 1 277 ? 21.391 -31.594 0.35 1 94.75 277 SER B C 1
ATOM 9848 O O . SER B 1 277 ? 22.359 -31.453 -0.409 1 94.75 277 SER B O 1
ATOM 9850 N N . ASP B 1 278 ? 21.328 -31.281 1.567 1 88.75 278 ASP B N 1
ATOM 9851 C CA . ASP B 1 278 ? 22.562 -30.891 2.266 1 88.75 278 ASP B CA 1
ATOM 9852 C C . ASP B 1 278 ? 22.859 -31.844 3.42 1 88.75 278 ASP B C 1
ATOM 9854 O O . ASP B 1 278 ? 22.047 -32.719 3.723 1 88.75 278 ASP B O 1
ATOM 9858 N N . ILE B 1 279 ? 24.062 -31.766 3.893 1 84.5 279 ILE B N 1
ATOM 9859 C CA . ILE B 1 279 ? 24.453 -32.594 5.016 1 84.5 279 ILE B CA 1
ATOM 9860 C C . ILE B 1 279 ? 24.375 -31.812 6.316 1 84.5 279 ILE B C 1
ATOM 9862 O O . ILE B 1 279 ? 25.016 -30.766 6.445 1 84.5 279 ILE B O 1
ATOM 9866 N N . PHE B 1 280 ? 23.578 -32.281 7.188 1 69.38 280 PHE B N 1
ATOM 9867 C CA . PHE B 1 280 ? 23.391 -31.625 8.484 1 69.38 280 PHE B CA 1
ATOM 9868 C C . PHE B 1 280 ? 24.625 -31.797 9.359 1 69.38 280 PHE B C 1
ATOM 9870 O O . PHE B 1 280 ? 25.5 -32.625 9.047 1 69.38 280 PHE B O 1
ATOM 9877 N N . THR B 1 281 ? 24.609 -31.125 10.461 1 65.56 281 THR B N 1
ATOM 9878 C CA . THR B 1 281 ? 25.719 -31.156 11.398 1 65.56 281 THR B CA 1
ATOM 9879 C C . THR B 1 281 ? 25.969 -32.562 11.922 1 65.56 281 THR B C 1
ATOM 9881 O O . THR B 1 281 ? 27.094 -32.938 12.242 1 65.56 281 THR B O 1
ATOM 9884 N N . ASP B 1 282 ? 24.859 -33.406 11.852 1 72.06 282 ASP B N 1
ATOM 9885 C CA . ASP B 1 282 ? 25.016 -34.75 12.383 1 72.06 282 ASP B CA 1
ATOM 9886 C C . ASP B 1 282 ? 25.438 -35.719 11.289 1 72.06 282 ASP B C 1
ATOM 9888 O O . ASP B 1 282 ? 25.531 -36.938 11.523 1 72.06 282 ASP B O 1
ATOM 9892 N N . GLY B 1 283 ? 25.625 -35.219 10.156 1 78.56 283 GLY B N 1
ATOM 9893 C CA . GLY B 1 283 ? 26.125 -36.031 9.07 1 78.56 283 GLY B CA 1
ATOM 9894 C C . GLY B 1 283 ? 25.016 -36.75 8.305 1 78.56 283 GLY B C 1
ATOM 9895 O O . GLY B 1 283 ? 25.281 -37.5 7.379 1 78.56 283 GLY B O 1
ATOM 9896 N N . ILE B 1 284 ? 23.844 -36.5 8.648 1 83 284 ILE B N 1
ATOM 9897 C CA . ILE B 1 284 ? 22.703 -37.156 8.008 1 83 284 ILE B CA 1
ATOM 9898 C C . ILE B 1 284 ? 22.172 -36.25 6.887 1 83 284 ILE B C 1
ATOM 9900 O O . ILE B 1 284 ? 21.969 -35.062 7.082 1 83 284 ILE B O 1
ATOM 9904 N N . PRO B 1 285 ? 21.953 -36.906 5.75 1 89.38 285 PRO B N 1
ATOM 9905 C CA . PRO B 1 285 ? 21.406 -36.094 4.656 1 89.38 285 PRO B CA 1
ATOM 9906 C C . PRO B 1 285 ? 20.031 -35.5 4.977 1 89.38 285 PRO B C 1
ATOM 9908 O O . PRO B 1 285 ? 19.203 -36.188 5.578 1 89.38 285 PRO B O 1
ATOM 9911 N N . ALA B 1 286 ? 19.812 -34.312 4.688 1 92.88 286 ALA B N 1
ATOM 9912 C CA . ALA B 1 286 ? 18.516 -33.656 4.805 1 92.88 286 ALA B CA 1
ATOM 9913 C C . ALA B 1 286 ? 17.969 -33.281 3.434 1 92.88 286 ALA B C 1
ATOM 9915 O O . ALA B 1 286 ? 18.625 -32.562 2.668 1 92.88 286 ALA B O 1
ATOM 9916 N N . TYR B 1 287 ? 16.812 -33.781 3.105 1 95.69 287 TYR B N 1
ATOM 9917 C CA . TYR B 1 287 ? 16.234 -33.531 1.791 1 95.69 287 TYR B CA 1
ATOM 9918 C C . TYR B 1 287 ? 15.219 -32.375 1.847 1 95.69 287 TYR B C 1
ATOM 9920 O O . TYR B 1 287 ? 14.312 -32.406 2.688 1 95.69 287 TYR B O 1
ATOM 9928 N N . TRP B 1 288 ? 15.398 -31.422 0.997 1 96.62 288 TRP B N 1
ATOM 9929 C CA . TRP B 1 288 ? 14.539 -30.25 0.93 1 96.62 288 TRP B CA 1
ATOM 9930 C C . TRP B 1 288 ? 13.359 -30.484 -0.005 1 96.62 288 TRP B C 1
ATOM 9932 O O . TRP B 1 288 ? 13.234 -29.844 -1.044 1 96.62 288 TRP B O 1
ATOM 9942 N N . SER B 1 289 ? 12.492 -31.375 0.41 1 97.75 289 SER B N 1
ATOM 9943 C CA . SER B 1 289 ? 11.352 -31.75 -0.422 1 97.75 289 SER B CA 1
ATOM 9944 C C . SER B 1 289 ? 10.031 -31.375 0.238 1 97.75 289 SER B C 1
ATOM 9946 O O . SER B 1 289 ? 8.969 -31.469 -0.38 1 97.75 289 SER B O 1
ATOM 9948 N N . GLY B 1 290 ? 10.102 -30.828 1.44 1 97.75 290 GLY B N 1
ATOM 9949 C CA . GLY B 1 290 ? 8.891 -30.453 2.152 1 97.75 290 GLY B CA 1
ATOM 9950 C C . GLY B 1 290 ? 8.203 -29.25 1.562 1 97.75 290 GLY B C 1
ATOM 9951 O O . GLY B 1 290 ? 6.98 -29.219 1.417 1 97.75 290 GLY B O 1
ATOM 9952 N N . TYR B 1 291 ? 8.984 -28.266 1.183 1 98.06 291 TYR B N 1
ATOM 9953 C CA . TYR B 1 291 ? 8.445 -26.969 0.762 1 98.06 291 TYR B CA 1
ATOM 9954 C C . TYR B 1 291 ? 7.664 -27.109 -0.54 1 98.06 291 TYR B C 1
ATOM 9956 O O . TYR B 1 291 ? 6.914 -26.203 -0.918 1 98.06 291 TYR B O 1
ATOM 9964 N N . PHE B 1 292 ? 7.785 -28.281 -1.234 1 98.56 292 PHE B N 1
ATOM 9965 C CA . PHE B 1 292 ? 6.98 -28.469 -2.434 1 98.56 292 PHE B CA 1
ATOM 9966 C C . PHE B 1 292 ? 5.496 -28.344 -2.115 1 98.56 292 PHE B C 1
ATOM 9968 O O . PHE B 1 292 ? 4.707 -27.938 -2.969 1 98.56 292 PHE B O 1
ATOM 9975 N N . THR B 1 293 ? 5.156 -28.641 -0.844 1 98.25 293 THR B N 1
ATOM 9976 C CA . THR B 1 293 ? 3.746 -28.719 -0.475 1 98.25 293 THR B CA 1
ATOM 9977 C C . THR B 1 293 ? 3.434 -27.75 0.664 1 98.25 293 THR B C 1
ATOM 9979 O O . THR B 1 293 ? 2.27 -27.422 0.904 1 98.25 293 THR B O 1
ATOM 9982 N N . THR B 1 294 ? 4.406 -27.266 1.424 1 98 294 THR B N 1
ATOM 9983 C CA . THR B 1 294 ? 4.176 -26.422 2.59 1 98 294 THR B CA 1
ATOM 9984 C C . THR B 1 294 ? 3.275 -25.234 2.232 1 98 294 THR B C 1
ATOM 9986 O O . THR B 1 294 ? 3.541 -24.516 1.268 1 98 294 THR B O 1
ATOM 9989 N N . ARG B 1 295 ? 2.16 -25.109 2.998 1 97.06 295 ARG B N 1
ATOM 9990 C CA . ARG B 1 295 ? 1.188 -24.031 2.887 1 97.06 295 ARG B CA 1
ATOM 9991 C C . ARG B 1 295 ? 0.526 -24.031 1.512 1 97.06 295 ARG B C 1
ATOM 9993 O O . ARG B 1 295 ? 0.61 -23.047 0.777 1 97.06 295 ARG B O 1
ATOM 10000 N N . PRO B 1 296 ? -0.211 -25.078 1.239 1 96.94 296 PRO B N 1
ATOM 10001 C CA . PRO B 1 296 ? -0.793 -25.281 -0.09 1 96.94 296 PRO B CA 1
ATOM 10002 C C . PRO B 1 296 ? -1.843 -24.234 -0.438 1 96.94 296 PRO B C 1
ATOM 10004 O O . PRO B 1 296 ? -2.078 -23.953 -1.617 1 96.94 296 PRO B O 1
ATOM 10007 N N . TYR B 1 297 ? -2.455 -23.609 0.565 1 96.06 297 TYR B N 1
ATOM 10008 C CA . TYR B 1 297 ? -3.484 -22.609 0.309 1 96.06 297 TYR B CA 1
ATOM 10009 C C . TYR B 1 297 ? -2.928 -21.453 -0.515 1 96.06 297 TYR B C 1
ATOM 10011 O O . TYR B 1 297 ? -3.561 -21 -1.475 1 96.06 297 TYR B O 1
ATOM 10019 N N . TRP B 1 298 ? -1.811 -21.031 -0.124 1 96.19 298 TRP B N 1
ATOM 10020 C CA . TRP B 1 298 ? -1.213 -19.875 -0.808 1 96.19 298 TRP B CA 1
ATOM 10021 C C . TRP B 1 298 ? -0.77 -20.266 -2.217 1 96.19 298 TRP B C 1
ATOM 10023 O O . TRP B 1 298 ? -0.809 -19.438 -3.131 1 96.19 298 TRP B O 1
ATOM 10033 N N . LYS B 1 299 ? -0.35 -21.469 -2.385 1 97.19 299 LYS B N 1
ATOM 10034 C CA . LYS B 1 299 ? 0.042 -21.953 -3.705 1 97.19 299 LYS B CA 1
ATOM 10035 C C . LYS B 1 299 ? -1.163 -22.047 -4.637 1 97.19 299 LYS B C 1
ATOM 10037 O O . LYS B 1 299 ? -1.038 -21.844 -5.844 1 97.19 299 LYS B O 1
ATOM 10042 N N . ALA B 1 300 ? -2.277 -22.344 -4.062 1 96.44 300 ALA B N 1
ATOM 10043 C CA . ALA B 1 300 ? -3.512 -22.344 -4.84 1 96.44 300 ALA B CA 1
ATOM 10044 C C . ALA B 1 300 ? -3.945 -20.922 -5.184 1 96.44 300 ALA B C 1
ATOM 10046 O O . ALA B 1 300 ? -4.344 -20.641 -6.32 1 96.44 300 ALA B O 1
ATOM 10047 N N . MET B 1 301 ? -3.846 -20.094 -4.23 1 95.75 301 MET B N 1
ATOM 10048 C CA . MET B 1 301 ? -4.285 -18.719 -4.414 1 95.75 301 MET B CA 1
ATOM 10049 C C . MET B 1 301 ? -3.445 -18.016 -5.477 1 95.75 301 MET B C 1
ATOM 10051 O O . MET B 1 301 ? -3.975 -17.266 -6.293 1 95.75 301 MET B O 1
ATOM 10055 N N . THR B 1 302 ? -2.143 -18.203 -5.434 1 97.06 302 THR B N 1
ATOM 10056 C CA . THR B 1 302 ? -1.282 -17.547 -6.414 1 97.06 302 THR B CA 1
ATOM 10057 C C . THR B 1 302 ? -1.617 -18.016 -7.828 1 97.06 302 THR B C 1
ATOM 10059 O O . THR B 1 302 ? -1.529 -17.234 -8.781 1 97.06 302 THR B O 1
ATOM 10062 N N . ARG B 1 303 ? -2.025 -19.25 -7.984 1 97.31 303 ARG B N 1
ATOM 10063 C CA . ARG B 1 303 ? -2.436 -19.75 -9.289 1 97.31 303 ARG B CA 1
ATOM 10064 C C . ARG B 1 303 ? -3.709 -19.062 -9.766 1 97.31 303 ARG B C 1
ATOM 10066 O O . ARG B 1 303 ? -3.887 -18.828 -10.961 1 97.31 303 ARG B O 1
ATOM 10073 N N . GLU B 1 304 ? -4.578 -18.812 -8.867 1 95.81 304 GLU B N 1
ATOM 10074 C CA . GLU B 1 304 ? -5.781 -18.062 -9.219 1 95.81 304 GLU B CA 1
ATOM 10075 C C . GLU B 1 304 ? -5.43 -16.656 -9.711 1 95.81 304 GLU B C 1
ATOM 10077 O O . GLU B 1 304 ? -5.992 -16.188 -10.695 1 95.81 304 GLU B O 1
ATOM 10082 N N . VAL B 1 305 ? -4.547 -16.031 -8.977 1 97.12 305 VAL B N 1
ATOM 10083 C CA . VAL B 1 305 ? -4.105 -14.695 -9.367 1 97.12 305 VAL B CA 1
ATOM 10084 C C . VAL B 1 305 ? -3.453 -14.75 -10.742 1 97.12 305 VAL B C 1
ATOM 10086 O O . VAL B 1 305 ? -3.691 -13.875 -11.586 1 97.12 305 VAL B O 1
ATOM 10089 N N . GLU B 1 306 ? -2.633 -15.758 -10.93 1 98.06 306 GLU B N 1
ATOM 10090 C CA . GLU B 1 306 ? -1.966 -15.953 -12.211 1 98.06 306 GLU B CA 1
ATOM 10091 C C . GLU B 1 306 ? -2.977 -16.078 -13.344 1 98.06 306 GLU B C 1
ATOM 10093 O O . GLU B 1 306 ? -2.842 -15.414 -14.375 1 98.06 306 GLU B O 1
ATOM 10098 N N . ALA B 1 307 ? -3.939 -16.859 -13.156 1 97.75 307 ALA B N 1
ATOM 10099 C CA . ALA B 1 307 ? -4.961 -17.078 -14.18 1 97.75 307 ALA B CA 1
ATOM 10100 C C . ALA B 1 307 ? -5.734 -15.789 -14.469 1 97.75 307 ALA B C 1
ATOM 10102 O O . ALA B 1 307 ? -6.004 -15.469 -15.625 1 97.75 307 ALA B O 1
ATOM 10103 N N . ASN B 1 308 ? -6.105 -15.07 -13.414 1 97.19 308 ASN B N 1
ATOM 10104 C CA . ASN B 1 308 ? -6.82 -13.805 -13.578 1 97.19 308 ASN B CA 1
ATOM 10105 C C . ASN B 1 308 ? -5.969 -12.773 -14.312 1 97.19 308 ASN B C 1
ATOM 10107 O O . ASN B 1 308 ? -6.457 -12.086 -15.211 1 97.19 308 ASN B O 1
ATOM 10111 N N . LEU B 1 309 ? -4.738 -12.68 -13.852 1 98.12 309 LEU B N 1
ATOM 10112 C CA . LEU B 1 309 ? -3.842 -11.703 -14.453 1 98.12 309 LEU B CA 1
ATOM 10113 C C . LEU B 1 309 ? -3.631 -11.992 -15.938 1 98.12 309 LEU B C 1
ATOM 10115 O O . LEU B 1 309 ? -3.65 -11.078 -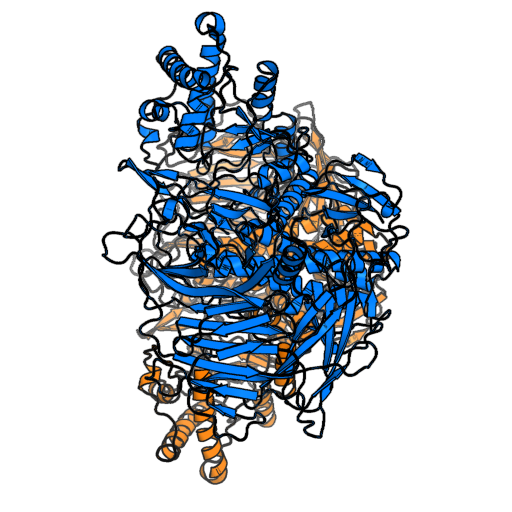16.766 1 98.12 309 LEU B O 1
ATOM 10119 N N . ARG B 1 310 ? -3.408 -13.258 -16.281 1 98.31 310 ARG B N 1
ATOM 10120 C CA . ARG B 1 310 ? -3.254 -13.633 -17.688 1 98.31 310 ARG B CA 1
ATOM 10121 C C . ARG B 1 310 ? -4.496 -13.266 -18.484 1 98.31 310 ARG B C 1
ATOM 10123 O O . ARG B 1 310 ? -4.395 -12.703 -19.578 1 98.31 310 ARG B O 1
ATOM 10130 N N . ALA B 1 311 ? -5.605 -13.625 -17.953 1 98.38 311 ALA B N 1
ATOM 10131 C CA . ALA B 1 311 ? -6.867 -13.359 -18.641 1 98.38 311 ALA B CA 1
ATOM 10132 C C . ALA B 1 311 ? -7.047 -11.867 -18.891 1 98.38 311 ALA B C 1
ATOM 10134 O O . ALA B 1 311 ? -7.438 -11.453 -19.984 1 98.38 311 ALA B O 1
ATOM 10135 N N . VAL B 1 312 ? -6.77 -11.086 -17.891 1 98.06 312 VAL B N 1
ATOM 10136 C CA . VAL B 1 312 ? -7 -9.656 -18.031 1 98.06 312 VAL B CA 1
ATOM 10137 C C . VAL B 1 312 ? -5.938 -9.047 -18.953 1 98.06 312 VAL B C 1
ATOM 10139 O O . VAL B 1 312 ? -6.223 -8.117 -19.703 1 98.06 312 VAL B O 1
ATOM 10142 N N . GLU B 1 313 ? -4.668 -9.547 -18.906 1 98.25 313 GLU B N 1
ATOM 10143 C CA . GLU B 1 313 ? -3.641 -9.039 -19.797 1 98.25 313 GLU B CA 1
ATOM 10144 C C . GLU B 1 313 ? -4.078 -9.141 -21.266 1 98.25 313 GLU B C 1
ATOM 10146 O O . GLU B 1 313 ? -3.961 -8.18 -22.016 1 98.25 313 GLU B O 1
ATOM 10151 N N . ILE B 1 314 ? -4.629 -10.211 -21.594 1 98.44 314 ILE B N 1
ATOM 10152 C CA . ILE B 1 314 ? -5.051 -10.469 -22.969 1 98.44 314 ILE B CA 1
ATOM 10153 C C . ILE B 1 314 ? -6.238 -9.578 -23.328 1 98.44 314 ILE B C 1
ATOM 10155 O O . ILE B 1 314 ? -6.211 -8.859 -24.328 1 98.44 314 ILE B O 1
ATOM 10159 N N . LEU B 1 315 ? -7.215 -9.594 -22.453 1 98.5 315 LEU B N 1
ATOM 10160 C CA . LEU B 1 315 ? -8.43 -8.82 -22.734 1 98.5 315 LEU B CA 1
ATOM 10161 C C . LEU B 1 315 ? -8.133 -7.328 -22.734 1 98.5 315 LEU B C 1
ATOM 10163 O O . LEU B 1 315 ? -8.672 -6.59 -23.562 1 98.5 315 LEU B O 1
ATOM 10167 N N . TYR B 1 316 ? -7.363 -6.832 -21.781 1 98 316 TYR B N 1
ATOM 10168 C CA . TYR B 1 316 ? -6.988 -5.426 -21.656 1 98 316 TYR B CA 1
ATOM 10169 C C . TYR B 1 316 ? -6.266 -4.941 -22.906 1 98 316 TYR B C 1
ATOM 10171 O O . TYR B 1 316 ? -6.473 -3.811 -23.359 1 98 316 TYR B O 1
ATOM 10179 N N . SER B 1 317 ? -5.348 -5.777 -23.469 1 98.12 317 SER B N 1
ATOM 10180 C CA . SER B 1 317 ? -4.602 -5.395 -24.656 1 98.12 317 SER B CA 1
ATOM 10181 C C . SER B 1 317 ? -5.535 -5.141 -25.844 1 98.12 317 SER B C 1
ATOM 10183 O O . SER B 1 317 ? -5.336 -4.195 -26.609 1 98.12 317 SER B O 1
ATOM 10185 N N . PHE B 1 318 ? -6.562 -5.953 -25.984 1 98 318 PHE B N 1
ATOM 10186 C CA . PHE B 1 318 ? -7.562 -5.727 -27.031 1 98 318 PHE B CA 1
ATOM 10187 C C . PHE B 1 318 ? -8.375 -4.473 -26.734 1 98 318 PHE B C 1
ATOM 10189 O O . PHE B 1 318 ? -8.578 -3.635 -27.609 1 98 318 PHE B O 1
ATOM 10196 N N . ALA B 1 319 ? -8.852 -4.367 -25.484 1 97.06 319 ALA B N 1
ATOM 10197 C CA . ALA B 1 319 ? -9.727 -3.262 -25.078 1 97.06 319 ALA B CA 1
ATOM 10198 C C . ALA B 1 319 ? -9.008 -1.922 -25.219 1 97.06 319 ALA B C 1
ATOM 10200 O O . ALA B 1 319 ? -9.57 -0.962 -25.75 1 97.06 319 ALA B O 1
ATOM 10201 N N . SER B 1 320 ? -7.766 -1.872 -24.703 1 95.88 320 SER B N 1
ATOM 10202 C CA . SER B 1 320 ? -6.996 -0.634 -24.703 1 95.88 320 SER B CA 1
ATOM 10203 C C . SER B 1 320 ? -6.691 -0.173 -26.125 1 95.88 320 SER B C 1
ATOM 10205 O O . SER B 1 320 ? -6.855 1.005 -26.453 1 95.88 320 SER B O 1
ATOM 10207 N N . GLN B 1 321 ? -6.324 -1.085 -27.016 1 95.56 321 GLN B N 1
ATOM 10208 C CA . GLN B 1 321 ? -5.992 -0.725 -28.391 1 95.56 321 GLN B CA 1
ATOM 10209 C C . GLN B 1 321 ? -7.246 -0.358 -29.172 1 95.56 321 GLN B C 1
ATOM 10211 O O . GLN B 1 321 ? -7.215 0.542 -30.016 1 95.56 321 GLN B O 1
ATOM 10216 N N . ARG B 1 322 ? -8.297 -1.064 -28.953 1 94.94 322 ARG B N 1
ATOM 10217 C CA . ARG B 1 322 ? -9.547 -0.725 -29.625 1 94.94 322 ARG B CA 1
ATOM 10218 C C . ARG B 1 322 ? -10.016 0.673 -29.234 1 94.94 322 ARG B C 1
ATOM 10220 O O . ARG B 1 322 ? -10.453 1.447 -30.078 1 94.94 322 ARG B O 1
ATOM 10227 N N . ALA B 1 323 ? -9.984 0.961 -27.953 1 93.19 323 ALA B N 1
ATOM 10228 C CA . ALA B 1 323 ? -10.375 2.285 -27.484 1 93.19 323 ALA B CA 1
ATOM 10229 C C . ALA B 1 323 ? -9.531 3.375 -28.125 1 93.19 323 ALA B C 1
ATOM 10231 O O . ALA B 1 323 ? -10.055 4.414 -28.547 1 93.19 323 ALA B O 1
ATOM 10232 N N . ARG B 1 324 ? -8.297 3.158 -28.281 1 91.69 324 ARG B N 1
ATOM 10233 C CA . ARG B 1 324 ? -7.383 4.137 -28.875 1 91.69 324 ARG B CA 1
ATOM 10234 C C . ARG B 1 324 ? -7.625 4.281 -30.375 1 91.69 324 ARG B C 1
ATOM 10236 O O . ARG B 1 324 ? -7.672 5.398 -30.891 1 91.69 324 ARG B O 1
ATOM 10243 N N . GLN B 1 325 ? -7.785 3.195 -31.062 1 94.25 325 GLN B N 1
ATOM 10244 C CA . GLN B 1 325 ? -7.918 3.219 -32.5 1 94.25 325 GLN B CA 1
ATOM 10245 C C . GLN B 1 325 ? -9.281 3.754 -32.938 1 94.25 325 GLN B C 1
ATOM 10247 O O . GLN B 1 325 ? -9.422 4.336 -34 1 94.25 325 GLN B O 1
ATOM 10252 N N . THR B 1 326 ? -10.258 3.586 -32.094 1 92.62 326 THR B N 1
ATOM 10253 C CA . THR B 1 326 ? -11.586 4.109 -32.406 1 92.62 326 THR B CA 1
ATOM 10254 C C . THR B 1 326 ? -11.727 5.551 -31.922 1 92.62 326 THR B C 1
ATOM 10256 O O . THR B 1 326 ? -12.734 6.203 -32.188 1 92.62 326 THR B O 1
ATOM 10259 N N . GLY B 1 327 ? -10.828 6.031 -31.141 1 88.31 327 GLY B N 1
ATOM 10260 C CA . GLY B 1 327 ? -10.82 7.414 -30.688 1 88.31 327 GLY B CA 1
ATOM 10261 C C . GLY B 1 327 ? -11.742 7.652 -29.5 1 88.31 327 GLY B C 1
ATOM 10262 O O . GLY B 1 327 ? -12.211 8.773 -29.297 1 88.31 327 GLY B O 1
ATOM 10263 N N . SER B 1 328 ? -12.008 6.594 -28.766 1 89.19 328 SER B N 1
ATOM 10264 C CA . SER B 1 328 ? -12.852 6.766 -27.578 1 89.19 328 SER B CA 1
ATOM 10265 C C . SER B 1 328 ? -12.047 7.324 -26.422 1 89.19 328 SER B C 1
ATOM 10267 O O . SER B 1 328 ? -11.406 6.57 -25.672 1 89.19 328 SER B O 1
ATOM 10269 N N . HIS B 1 329 ? -12.18 8.586 -26.141 1 82.62 329 HIS B N 1
ATOM 10270 C CA . HIS B 1 329 ? -11.438 9.234 -25.062 1 82.62 329 HIS B CA 1
ATOM 10271 C C . HIS B 1 329 ? -11.898 8.734 -23.703 1 82.62 329 HIS B C 1
ATOM 10273 O O . HIS B 1 329 ? -11.102 8.648 -22.766 1 82.62 329 HIS B O 1
ATOM 10279 N N . PHE B 1 330 ? -13.156 8.414 -23.641 1 83.56 330 PHE B N 1
ATOM 10280 C CA . PHE B 1 330 ? -13.734 7.938 -22.391 1 83.56 330 PHE B CA 1
ATOM 10281 C C . PHE B 1 330 ? -13.094 6.625 -21.969 1 83.56 330 PHE B C 1
ATOM 10283 O O . PHE B 1 330 ? -12.555 6.523 -20.859 1 83.56 330 PHE B O 1
ATOM 10290 N N . TRP B 1 331 ? -13.086 5.668 -22.812 1 90.81 331 TRP B N 1
ATOM 10291 C CA . TRP B 1 331 ? -12.562 4.348 -22.484 1 90.81 331 TRP B CA 1
ATOM 10292 C C . TRP B 1 331 ? -11.047 4.383 -22.344 1 90.81 331 TRP B C 1
ATOM 10294 O O . TRP B 1 331 ? -10.469 3.676 -21.516 1 90.81 331 TRP B O 1
ATOM 10304 N N . SER B 1 332 ? -10.406 5.191 -23.219 1 90.31 332 SER B N 1
ATOM 10305 C CA . SER B 1 332 ? -8.953 5.277 -23.141 1 90.31 332 SER B CA 1
ATOM 10306 C C . SER B 1 332 ? -8.5 5.746 -21.75 1 90.31 332 SER B C 1
ATOM 10308 O O . SER B 1 332 ? -7.539 5.207 -21.203 1 90.31 332 SER B O 1
ATOM 10310 N N . ARG B 1 333 ? -9.18 6.707 -21.25 1 88.12 333 ARG B N 1
ATOM 10311 C CA . ARG B 1 333 ? -8.812 7.266 -19.953 1 88.12 333 ARG B CA 1
ATOM 10312 C C . ARG B 1 333 ? -9.047 6.25 -18.844 1 88.12 333 ARG B C 1
ATOM 10314 O O . ARG B 1 333 ? -8.211 6.105 -17.938 1 88.12 333 ARG B O 1
ATOM 10321 N N . ILE B 1 334 ? -10.18 5.562 -18.891 1 89.5 334 ILE B N 1
ATOM 10322 C CA . ILE B 1 334 ? -10.531 4.598 -17.859 1 89.5 334 ILE B CA 1
ATOM 10323 C C . ILE B 1 334 ? -9.562 3.424 -17.891 1 89.5 334 ILE B C 1
ATOM 10325 O O . ILE B 1 334 ? -9.109 2.947 -16.844 1 89.5 334 ILE B O 1
ATOM 10329 N N . LEU B 1 335 ? -9.258 2.982 -19.062 1 93.56 335 LEU B N 1
ATOM 10330 C CA . LEU B 1 335 ? -8.359 1.846 -19.219 1 93.56 335 LEU B CA 1
ATOM 10331 C C . LEU B 1 335 ? -6.938 2.223 -18.828 1 93.56 335 LEU B C 1
ATOM 10333 O O . LEU B 1 335 ? -6.203 1.397 -18.281 1 93.56 335 LEU B O 1
ATOM 10337 N N . ASP B 1 336 ? -6.531 3.479 -19.047 1 92 336 ASP B N 1
ATOM 10338 C CA . ASP B 1 336 ? -5.219 3.93 -18.594 1 92 336 ASP B CA 1
ATOM 10339 C C . ASP B 1 336 ? -5.117 3.906 -17.078 1 92 336 ASP B C 1
ATOM 10341 O O . ASP B 1 336 ? -4.07 3.551 -16.516 1 92 336 ASP B O 1
ATOM 10345 N N . LYS B 1 337 ? -6.145 4.332 -16.453 1 90.38 337 LYS B N 1
ATOM 10346 C CA . LYS B 1 337 ? -6.168 4.273 -14.984 1 90.38 337 LYS B CA 1
ATOM 10347 C C . LYS B 1 337 ? -6.023 2.84 -14.492 1 90.38 337 LYS B C 1
ATOM 10349 O O . LYS B 1 337 ? -5.285 2.58 -13.539 1 90.38 337 LYS B O 1
ATOM 10354 N N . GLU B 1 338 ? -6.727 1.878 -15.156 1 92.25 338 GLU B N 1
ATOM 10355 C CA . GLU B 1 338 ? -6.664 0.476 -14.758 1 92.25 338 GLU B CA 1
ATOM 10356 C C . GLU B 1 338 ? -5.262 -0.091 -14.938 1 92.25 338 GLU B C 1
ATOM 10358 O O . GLU B 1 338 ? -4.848 -0.987 -14.195 1 92.25 338 GLU B O 1
ATOM 10363 N N . TYR B 1 339 ? -4.527 0.445 -15.906 1 94.12 339 TYR B N 1
ATOM 10364 C CA . TYR B 1 339 ? -3.184 -0.052 -16.188 1 94.12 339 TYR B CA 1
ATOM 10365 C C . TYR B 1 339 ? -2.279 0.111 -14.969 1 94.12 339 TYR B C 1
ATOM 10367 O O . TYR B 1 339 ? -1.462 -0.764 -14.68 1 94.12 339 TYR B O 1
ATOM 10375 N N . THR B 1 340 ? -2.441 1.194 -14.281 1 88.81 340 THR B N 1
ATOM 10376 C CA . THR B 1 340 ? -1.631 1.439 -13.094 1 88.81 340 THR B CA 1
ATOM 10377 C C . THR B 1 340 ? -1.906 0.388 -12.023 1 88.81 340 THR B C 1
ATOM 10379 O O . THR B 1 340 ? -0.977 -0.124 -11.398 1 88.81 340 THR B O 1
ATOM 10382 N N . SER B 1 341 ? -3.158 0.108 -11.852 1 90.62 341 SER B N 1
ATOM 10383 C CA . SER B 1 341 ? -3.527 -0.924 -10.891 1 90.62 341 SER B CA 1
ATOM 10384 C C . SER B 1 341 ? -3.023 -2.295 -11.328 1 90.62 341 SER B C 1
ATOM 10386 O O . SER B 1 341 ? -2.592 -3.098 -10.492 1 90.62 341 SER B O 1
ATOM 10388 N N . LEU B 1 342 ? -3.088 -2.564 -12.578 1 95.25 342 LEU B N 1
ATOM 10389 C CA . LEU B 1 342 ? -2.641 -3.846 -13.117 1 95.25 342 LEU B CA 1
ATOM 10390 C C . LEU B 1 342 ? -1.147 -4.043 -12.883 1 95.25 342 LEU B C 1
ATOM 10392 O O . LEU B 1 342 ? -0.696 -5.164 -12.641 1 95.25 342 LEU B O 1
ATOM 10396 N N . SER B 1 343 ? -0.428 -2.947 -13 1 93.12 343 SER B N 1
ATOM 10397 C CA . SER B 1 343 ? 1.007 -3.018 -12.742 1 93.12 343 SER B CA 1
ATOM 10398 C C . SER B 1 343 ? 1.294 -3.461 -11.312 1 93.12 343 SER B C 1
ATOM 10400 O O . SER B 1 343 ? 2.234 -4.219 -11.07 1 93.12 343 SER B O 1
ATOM 10402 N N . SER B 1 344 ? 0.501 -3.018 -10.438 1 91.88 344 SER B N 1
ATOM 10403 C CA . SER B 1 344 ? 0.659 -3.439 -9.047 1 91.88 344 SER B CA 1
ATOM 10404 C C . SER B 1 344 ? 0.383 -4.934 -8.891 1 91.88 344 SER B C 1
ATOM 10406 O O . SER B 1 344 ? 1.061 -5.617 -8.125 1 91.88 344 SER B O 1
ATOM 10408 N N . ALA B 1 345 ? -0.616 -5.434 -9.547 1 96.5 345 ALA B N 1
ATOM 10409 C CA . ALA B 1 345 ? -0.934 -6.859 -9.492 1 96.5 345 ALA B CA 1
ATOM 10410 C C . ALA B 1 345 ? 0.204 -7.695 -10.07 1 96.5 345 ALA B C 1
ATOM 10412 O O . ALA B 1 345 ? 0.524 -8.766 -9.539 1 96.5 345 ALA B O 1
ATOM 10413 N N . ARG B 1 346 ? 0.829 -7.195 -11.164 1 96.81 346 ARG B N 1
ATOM 10414 C CA . ARG B 1 346 ? 1.986 -7.863 -11.75 1 96.81 346 ARG B CA 1
ATOM 10415 C C . ARG B 1 346 ? 3.121 -7.984 -10.734 1 96.81 346 ARG B C 1
ATOM 10417 O O . ARG B 1 346 ? 3.701 -9.055 -10.57 1 96.81 346 ARG B O 1
ATOM 10424 N N . GLN B 1 347 ? 3.328 -6.941 -10.086 1 94.06 347 GLN B N 1
ATOM 10425 C CA . GLN B 1 347 ? 4.43 -6.875 -9.133 1 94.06 347 GLN B CA 1
ATOM 10426 C C . GLN B 1 347 ? 4.168 -7.777 -7.93 1 94.06 347 GLN B C 1
ATOM 10428 O O . GLN B 1 347 ? 5.082 -8.445 -7.441 1 94.06 347 GLN B O 1
ATOM 10433 N N . ASN B 1 348 ? 2.941 -7.773 -7.457 1 95.69 348 ASN B N 1
ATOM 10434 C CA . ASN B 1 348 ? 2.588 -8.625 -6.324 1 95.69 348 ASN B CA 1
ATOM 10435 C C . ASN B 1 348 ? 2.721 -10.102 -6.672 1 95.69 348 ASN B C 1
ATOM 10437 O O . ASN B 1 348 ? 3.213 -10.891 -5.863 1 95.69 348 ASN B O 1
ATOM 10441 N N . LEU B 1 349 ? 2.256 -10.438 -7.832 1 97.69 349 LEU B N 1
ATOM 10442 C CA . LEU B 1 349 ? 2.42 -11.82 -8.266 1 97.69 349 LEU B CA 1
ATOM 10443 C C . LEU B 1 349 ? 3.896 -12.188 -8.359 1 97.69 349 LEU B C 1
ATOM 10445 O O . LEU B 1 349 ? 4.309 -13.258 -7.898 1 97.69 349 LEU B O 1
ATOM 10449 N N . GLY B 1 350 ? 4.633 -11.273 -9 1 96.88 350 GLY B N 1
ATOM 10450 C CA . GLY B 1 350 ? 6.062 -11.508 -9.109 1 96.88 350 GLY B CA 1
ATOM 10451 C C . GLY B 1 350 ? 6.746 -11.656 -7.762 1 96.88 350 GLY B C 1
ATOM 10452 O O . GLY B 1 350 ? 7.57 -12.555 -7.578 1 96.88 350 GLY B O 1
ATOM 10453 N N . LEU B 1 351 ? 6.383 -10.836 -6.828 1 96 351 LEU B N 1
ATOM 10454 C CA . LEU B 1 351 ? 6.973 -10.867 -5.492 1 96 351 LEU B CA 1
ATOM 10455 C C . LEU B 1 351 ? 6.727 -12.211 -4.816 1 96 351 LEU B C 1
ATOM 10457 O O . LEU B 1 351 ? 7.629 -12.758 -4.18 1 96 351 LEU B O 1
ATOM 10461 N N . PHE B 1 352 ? 5.586 -12.758 -4.945 1 97.12 352 PHE B N 1
ATOM 10462 C CA . PHE B 1 352 ? 5.234 -13.984 -4.242 1 97.12 352 PHE B CA 1
ATOM 10463 C C . PHE B 1 352 ? 5.957 -15.18 -4.844 1 97.12 352 PHE B C 1
ATOM 10465 O O . PHE B 1 352 ? 6.008 -16.25 -4.234 1 97.12 352 PHE B O 1
ATOM 10472 N N . GLN B 1 353 ? 6.52 -15 -6.035 1 97.69 353 GLN B N 1
ATOM 10473 C CA . GLN B 1 353 ? 7.242 -16.109 -6.652 1 97.69 353 GLN B CA 1
ATOM 10474 C C . GLN B 1 353 ? 8.641 -16.25 -6.055 1 97.69 353 GLN B C 1
ATOM 10476 O O . GLN B 1 353 ? 9.359 -17.203 -6.375 1 97.69 353 GLN B O 1
ATOM 10481 N N . HIS B 1 354 ? 9.016 -15.406 -5.145 1 96.38 354 HIS B N 1
ATOM 10482 C CA . HIS B 1 354 ? 10.305 -15.445 -4.469 1 96.38 354 HIS B CA 1
ATOM 10483 C C . HIS B 1 354 ? 10.539 -16.797 -3.807 1 96.38 354 HIS B C 1
ATOM 10485 O O . HIS B 1 354 ? 9.594 -17.422 -3.312 1 96.38 354 HIS B O 1
ATOM 10491 N N . HIS B 1 355 ? 11.75 -17.219 -3.746 1 95.88 355 HIS B N 1
ATOM 10492 C CA . HIS B 1 355 ? 12.102 -18.547 -3.236 1 95.88 355 HIS B CA 1
ATOM 10493 C C . HIS B 1 355 ? 11.789 -18.656 -1.748 1 95.88 355 HIS B C 1
ATOM 10495 O O . HIS B 1 355 ? 11.711 -19.766 -1.212 1 95.88 355 HIS B O 1
ATOM 10501 N N . ASP B 1 356 ? 11.5 -17.578 -1.089 1 94.44 356 ASP B N 1
ATOM 10502 C CA . ASP B 1 356 ? 11.094 -17.625 0.312 1 94.44 356 ASP B CA 1
ATOM 10503 C C . ASP B 1 356 ? 9.609 -17.297 0.467 1 94.44 356 ASP B C 1
ATOM 10505 O O . ASP B 1 356 ? 9.117 -17.141 1.587 1 94.44 356 ASP B O 1
ATOM 10509 N N . ALA B 1 357 ? 8.891 -17.109 -0.581 1 96.62 357 ALA B N 1
ATOM 10510 C CA . ALA B 1 357 ? 7.477 -16.766 -0.509 1 96.62 357 ALA B CA 1
ATOM 10511 C C . ALA B 1 357 ? 6.602 -17.922 -0.976 1 96.62 357 ALA B C 1
ATOM 10513 O O . ALA B 1 357 ? 6.008 -18.625 -0.157 1 96.62 357 ALA B O 1
ATOM 10514 N N . ILE B 1 358 ? 6.688 -18.328 -2.184 1 98 358 ILE B N 1
ATOM 10515 C CA . ILE B 1 358 ? 5.82 -19.359 -2.752 1 98 358 ILE B CA 1
ATOM 10516 C C . ILE B 1 358 ? 6.125 -20.703 -2.105 1 98 358 ILE B C 1
ATOM 10518 O O . ILE B 1 358 ? 5.27 -21.594 -2.078 1 98 358 ILE B O 1
ATOM 10522 N N . THR B 1 359 ? 7.332 -20.828 -1.521 1 97.88 359 THR B N 1
ATOM 10523 C CA . THR B 1 359 ? 7.727 -22.078 -0.893 1 97.88 359 THR B CA 1
ATOM 10524 C C . THR B 1 359 ? 7.047 -22.234 0.463 1 97.88 359 THR B C 1
ATOM 10526 O O . THR B 1 359 ? 7.043 -23.328 1.034 1 97.88 359 THR B O 1
ATOM 10529 N N . GLY B 1 360 ? 6.504 -21.172 0.972 1 96.94 360 GLY B N 1
ATOM 10530 C CA . GLY B 1 360 ? 5.852 -21.219 2.27 1 96.94 360 GLY B CA 1
ATOM 10531 C C . GLY B 1 360 ? 6.824 -21.188 3.432 1 96.94 360 GLY B C 1
ATOM 10532 O O . GLY B 1 360 ? 6.504 -21.625 4.535 1 96.94 360 GLY B O 1
ATOM 10533 N N . THR B 1 361 ? 8.008 -20.641 3.213 1 96.81 361 THR B N 1
ATOM 10534 C CA . THR B 1 361 ? 9.07 -20.734 4.203 1 96.81 361 THR B CA 1
ATOM 10535 C C . THR B 1 361 ? 9.312 -19.375 4.859 1 96.81 361 THR B C 1
ATOM 10537 O O . THR B 1 361 ? 10.445 -19.062 5.238 1 96.81 361 THR B O 1
ATOM 10540 N N . SER B 1 362 ? 8.305 -18.547 4.863 1 95.69 362 SER B N 1
ATOM 10541 C CA . SER B 1 362 ? 8.336 -17.297 5.621 1 95.69 362 SER B CA 1
ATOM 10542 C C . SER B 1 362 ? 7.488 -17.391 6.887 1 95.69 362 SER B C 1
ATOM 10544 O O . SER B 1 362 ? 6.617 -18.266 6.988 1 95.69 362 SER B O 1
ATOM 10546 N N . LYS B 1 363 ? 7.809 -16.562 7.809 1 95.31 363 LYS B N 1
ATOM 10547 C CA . LYS B 1 363 ? 7.035 -16.547 9.047 1 95.31 363 LYS B CA 1
ATOM 10548 C C . LYS B 1 363 ? 5.566 -16.234 8.773 1 95.31 363 LYS B C 1
ATOM 10550 O O . LYS B 1 363 ? 5.234 -15.656 7.734 1 95.31 363 LYS B O 1
ATOM 10555 N N . GLU B 1 364 ? 4.758 -16.609 9.727 1 94.06 364 GLU B N 1
ATOM 10556 C CA . GLU B 1 364 ? 3.314 -16.5 9.547 1 94.06 364 GLU B CA 1
ATOM 10557 C C . GLU B 1 364 ? 2.904 -15.062 9.234 1 94.06 364 GLU B C 1
ATOM 10559 O O . GLU B 1 364 ? 2.084 -14.828 8.344 1 94.06 364 GLU B O 1
ATOM 10564 N N . ASN B 1 365 ? 3.457 -14.031 9.984 1 90.88 365 ASN B N 1
ATOM 10565 C CA . ASN B 1 365 ? 3.078 -12.633 9.781 1 90.88 365 ASN B CA 1
ATOM 10566 C C . ASN B 1 365 ? 3.459 -12.148 8.391 1 90.88 365 ASN B C 1
ATOM 10568 O O . ASN B 1 365 ? 2.75 -11.328 7.797 1 90.88 365 ASN B O 1
ATOM 10572 N N . VAL B 1 366 ? 4.586 -12.641 7.855 1 93 366 VAL B N 1
ATOM 10573 C CA . VAL B 1 366 ? 5.027 -12.273 6.512 1 93 366 VAL B CA 1
ATOM 10574 C C . VAL B 1 366 ? 4.109 -12.922 5.477 1 93 366 VAL B C 1
ATOM 10576 O O . VAL B 1 366 ? 3.758 -12.289 4.473 1 93 366 VAL B O 1
ATOM 10579 N N . MET B 1 367 ? 3.662 -14.148 5.77 1 95.44 367 MET B N 1
ATOM 10580 C CA . MET B 1 367 ? 2.754 -14.844 4.863 1 95.44 367 MET B CA 1
ATOM 10581 C C . MET B 1 367 ? 1.411 -14.125 4.781 1 95.44 367 MET B C 1
ATOM 10583 O O . MET B 1 367 ? 0.783 -14.094 3.721 1 95.44 367 MET B O 1
ATOM 10587 N N . LEU B 1 368 ? 0.982 -13.594 5.93 1 92.62 368 LEU B N 1
ATOM 10588 C CA . LEU B 1 368 ? -0.262 -12.836 5.945 1 92.62 368 LEU B CA 1
ATOM 10589 C C . LEU B 1 368 ? -0.15 -11.586 5.074 1 92.62 368 LEU B C 1
ATOM 10591 O O . LEU B 1 368 ? -1.102 -11.227 4.375 1 92.62 368 LEU B O 1
ATOM 10595 N N . ASP B 1 369 ? 0.997 -10.914 5.117 1 91.81 369 ASP B N 1
ATOM 10596 C CA . ASP B 1 369 ? 1.229 -9.758 4.258 1 91.81 369 ASP B CA 1
ATOM 10597 C C . ASP B 1 369 ? 1.158 -10.148 2.783 1 91.81 369 ASP B C 1
ATOM 10599 O O . ASP B 1 369 ? 0.546 -9.445 1.978 1 91.81 369 ASP B O 1
ATOM 10603 N N . TYR B 1 370 ? 1.791 -11.312 2.416 1 94.94 370 TYR B N 1
ATOM 10604 C CA . TYR B 1 370 ? 1.69 -11.812 1.051 1 94.94 370 TYR B CA 1
ATOM 10605 C C . TYR B 1 370 ? 0.24 -12.102 0.682 1 94.94 370 TYR B C 1
ATOM 10607 O O . TYR B 1 370 ? -0.189 -11.82 -0.44 1 94.94 370 TYR B O 1
ATOM 10615 N N . GLY B 1 371 ? -0.439 -12.695 1.68 1 94.12 371 GLY B N 1
ATOM 10616 C CA . GLY B 1 371 ? -1.842 -13 1.449 1 94.12 371 GLY B CA 1
ATOM 10617 C C . GLY B 1 371 ? -2.674 -11.781 1.117 1 94.12 371 GLY B C 1
ATOM 10618 O O . GLY B 1 371 ? -3.518 -11.82 0.219 1 94.12 371 GLY B O 1
ATOM 10619 N N . GLN B 1 372 ? -2.414 -10.727 1.793 1 91.94 372 GLN B N 1
ATOM 10620 C CA . GLN B 1 372 ? -3.133 -9.484 1.54 1 91.94 372 GLN B CA 1
ATOM 10621 C C . GLN B 1 372 ? -2.807 -8.93 0.155 1 91.94 372 GLN B C 1
ATOM 10623 O O . GLN B 1 372 ? -3.691 -8.43 -0.543 1 91.94 372 GLN B O 1
ATOM 10628 N N . LYS B 1 373 ? -1.571 -9 -0.229 1 94.81 373 LYS B N 1
ATOM 10629 C CA . LYS B 1 373 ? -1.164 -8.539 -1.551 1 94.81 373 LYS B CA 1
ATOM 10630 C C . LYS B 1 373 ? -1.812 -9.375 -2.652 1 94.81 373 LYS B C 1
ATOM 10632 O O . LYS B 1 373 ? -2.201 -8.844 -3.693 1 94.81 373 LYS B O 1
ATOM 10637 N N . LEU B 1 374 ? -1.926 -10.648 -2.436 1 96.38 374 LEU B N 1
ATOM 10638 C CA . LEU B 1 374 ? -2.555 -11.523 -3.416 1 96.38 374 LEU B CA 1
ATOM 10639 C C . LEU B 1 374 ? -4.055 -11.258 -3.502 1 96.38 374 LEU B C 1
ATOM 10641 O O . LEU B 1 374 ? -4.621 -11.242 -4.594 1 96.38 374 LEU B O 1
ATOM 10645 N N . LEU B 1 375 ? -4.68 -11.109 -2.32 1 93.94 375 LEU B N 1
ATOM 10646 C CA . LEU B 1 375 ? -6.109 -10.805 -2.301 1 93.94 375 LEU B CA 1
ATOM 10647 C C . LEU B 1 375 ? -6.398 -9.5 -3.037 1 93.94 375 LEU B C 1
ATOM 10649 O O . LEU B 1 375 ? -7.34 -9.43 -3.828 1 93.94 375 LEU B O 1
ATOM 10653 N N . THR B 1 376 ? -5.566 -8.492 -2.762 1 92.38 376 THR B N 1
ATOM 10654 C CA . THR B 1 376 ? -5.703 -7.211 -3.441 1 92.38 376 THR B CA 1
ATOM 10655 C C . THR B 1 376 ? -5.531 -7.379 -4.949 1 92.38 376 THR B C 1
ATOM 10657 O O . THR B 1 376 ? -6.242 -6.75 -5.734 1 92.38 376 THR B O 1
ATOM 10660 N N . SER B 1 377 ? -4.605 -8.211 -5.344 1 96.25 377 SER B N 1
ATOM 10661 C CA . SER B 1 377 ? -4.359 -8.453 -6.762 1 96.25 377 SER B CA 1
ATOM 10662 C C . SER B 1 377 ? -5.559 -9.133 -7.422 1 96.25 377 SER B C 1
ATOM 10664 O O . SER B 1 377 ? -5.875 -8.852 -8.578 1 96.25 377 SER B O 1
ATOM 10666 N N . LEU B 1 378 ? -6.203 -10.023 -6.68 1 94.62 378 LEU B N 1
ATOM 10667 C CA . LEU B 1 378 ? -7.406 -10.648 -7.215 1 94.62 378 LEU B CA 1
ATOM 10668 C C . LEU B 1 378 ? -8.5 -9.617 -7.453 1 94.62 378 LEU B C 1
ATOM 10670 O O . LEU B 1 378 ? -9.172 -9.648 -8.492 1 94.62 378 LEU B O 1
ATOM 10674 N N . LYS B 1 379 ? -8.664 -8.727 -6.578 1 91.81 379 LYS B N 1
ATOM 10675 C CA . LYS B 1 379 ? -9.672 -7.676 -6.723 1 91.81 379 LYS B CA 1
ATOM 10676 C C . LYS B 1 379 ? -9.344 -6.754 -7.895 1 91.81 379 LYS B C 1
ATOM 10678 O O . LYS B 1 379 ? -10.227 -6.387 -8.664 1 91.81 379 LYS B O 1
ATOM 10683 N N . ILE B 1 380 ? -8.078 -6.383 -8.008 1 93.75 380 ILE B N 1
ATOM 10684 C CA . ILE B 1 380 ? -7.617 -5.512 -9.086 1 93.75 380 ILE B CA 1
ATOM 10685 C C . ILE B 1 380 ? -7.898 -6.172 -10.438 1 93.75 380 ILE B C 1
ATOM 10687 O O . ILE B 1 380 ? -8.438 -5.535 -11.344 1 93.75 380 ILE B O 1
ATOM 10691 N N . THR B 1 381 ? -7.512 -7.41 -10.516 1 96.62 381 THR B N 1
ATOM 10692 C CA . THR B 1 381 ? -7.656 -8.102 -11.797 1 96.62 381 THR B CA 1
ATOM 10693 C C . THR B 1 381 ? -9.125 -8.328 -12.133 1 96.62 381 THR B C 1
ATOM 10695 O O . THR B 1 381 ? -9.523 -8.25 -13.297 1 96.62 381 THR B O 1
ATOM 10698 N N . ASP B 1 382 ? -9.93 -8.602 -11.133 1 94 382 ASP B N 1
ATOM 10699 C CA . ASP B 1 382 ? -11.359 -8.75 -11.375 1 94 382 ASP B CA 1
ATOM 10700 C C . ASP B 1 382 ? -11.969 -7.445 -11.891 1 94 382 ASP B C 1
ATOM 10702 O O . ASP B 1 382 ? -12.758 -7.457 -12.836 1 94 382 ASP B O 1
ATOM 10706 N N . ASN B 1 383 ? -11.617 -6.395 -11.273 1 91.88 383 ASN B N 1
ATOM 10707 C CA . ASN B 1 383 ? -12.125 -5.098 -11.703 1 91.88 383 ASN B CA 1
ATOM 10708 C C . ASN B 1 383 ? -11.656 -4.754 -13.117 1 91.88 383 ASN B C 1
ATOM 10710 O O . ASN B 1 383 ? -12.438 -4.25 -13.93 1 91.88 383 ASN B O 1
ATOM 10714 N N . ALA B 1 384 ? -10.398 -4.953 -13.383 1 95.88 384 ALA B N 1
ATOM 10715 C CA . ALA B 1 384 ? -9.852 -4.672 -14.711 1 95.88 384 ALA B CA 1
ATOM 10716 C C . ALA B 1 384 ? -10.531 -5.535 -15.773 1 95.88 384 ALA B C 1
ATOM 10718 O O . ALA B 1 384 ? -10.75 -5.078 -16.906 1 95.88 384 ALA B O 1
ATOM 10719 N N . LEU B 1 385 ? -10.805 -6.805 -15.398 1 97 385 LEU B N 1
ATOM 10720 C CA . LEU B 1 385 ? -11.531 -7.691 -16.312 1 97 385 LEU B CA 1
ATOM 10721 C C . LEU B 1 385 ? -12.922 -7.129 -16.609 1 97 385 LEU B C 1
ATOM 10723 O O . LEU B 1 385 ? -13.336 -7.098 -17.781 1 97 385 LEU B O 1
ATOM 10727 N N . ASN B 1 386 ? -13.594 -6.699 -15.586 1 94.88 386 ASN B N 1
ATOM 10728 C CA . ASN B 1 386 ? -14.922 -6.121 -15.758 1 94.88 386 ASN B CA 1
ATOM 10729 C C . ASN B 1 386 ? -14.891 -4.902 -16.672 1 94.88 386 ASN B C 1
ATOM 10731 O O . ASN B 1 386 ? -15.727 -4.77 -17.562 1 94.88 386 ASN B O 1
ATOM 10735 N N . ILE B 1 387 ? -13.938 -4.047 -16.484 1 94.19 387 ILE B N 1
ATOM 10736 C CA . ILE B 1 387 ? -13.828 -2.801 -17.25 1 94.19 387 ILE B CA 1
ATOM 10737 C C . ILE B 1 387 ? -13.461 -3.104 -18.688 1 94.19 387 ILE B C 1
ATOM 10739 O O . ILE B 1 387 ? -14.062 -2.547 -19.625 1 94.19 387 ILE B O 1
ATOM 10743 N N . ALA B 1 388 ? -12.477 -3.963 -18.875 1 96.81 388 ALA B N 1
ATOM 10744 C CA . ALA B 1 388 ? -12.07 -4.328 -20.234 1 96.81 388 ALA B CA 1
ATOM 10745 C C . ALA B 1 388 ? -13.227 -4.977 -21 1 96.81 388 ALA B C 1
ATOM 10747 O O . ALA B 1 388 ? -13.477 -4.637 -22.156 1 96.81 388 ALA B O 1
ATOM 10748 N N . ALA B 1 389 ? -13.914 -5.926 -20.344 1 97.12 389 ALA B N 1
ATOM 10749 C CA . ALA B 1 389 ? -15.055 -6.582 -20.969 1 97.12 389 ALA B CA 1
ATOM 10750 C C . ALA B 1 389 ? -16.156 -5.582 -21.281 1 97.12 389 ALA B C 1
ATOM 10752 O O . ALA B 1 389 ? -16.766 -5.625 -22.359 1 97.12 389 ALA B O 1
ATOM 10753 N N . SER B 1 390 ? -16.438 -4.711 -20.312 1 95.44 390 SER B N 1
ATOM 10754 C CA . SER B 1 390 ? -17.453 -3.682 -20.516 1 95.44 390 SER B CA 1
ATOM 10755 C C . SER B 1 390 ? -17.125 -2.811 -21.734 1 95.44 390 SER B C 1
ATOM 10757 O O . SER B 1 390 ? -18 -2.508 -22.547 1 95.44 390 SER B O 1
ATOM 10759 N N . SER B 1 391 ? -15.875 -2.393 -21.875 1 95.06 391 SER B N 1
ATOM 10760 C CA . SER B 1 391 ? -15.453 -1.534 -22.984 1 95.06 391 SER B CA 1
ATOM 10761 C C . SER B 1 391 ? -15.648 -2.225 -24.328 1 95.06 391 SER B C 1
ATOM 10763 O O . SER B 1 391 ? -15.953 -1.573 -25.328 1 95.06 391 SER B O 1
ATOM 10765 N N . LEU B 1 392 ? -15.453 -3.537 -24.375 1 95.81 392 LEU B N 1
ATOM 10766 C CA . LEU B 1 392 ? -15.539 -4.293 -25.609 1 95.81 392 LEU B CA 1
ATOM 10767 C C . LEU B 1 392 ? -16.984 -4.609 -25.953 1 95.81 392 LEU B C 1
ATOM 10769 O O . LEU B 1 392 ? -17.344 -4.734 -27.141 1 95.81 392 LEU B O 1
ATOM 10773 N N . LEU B 1 393 ? -17.812 -4.77 -24.938 1 95.56 393 LEU B N 1
ATOM 10774 C CA . LEU B 1 393 ? -19.188 -5.242 -25.141 1 95.56 393 LEU B CA 1
ATOM 10775 C C . LEU B 1 393 ? -20.156 -4.074 -25.266 1 95.56 393 LEU B C 1
ATOM 10777 O O . LEU B 1 393 ? -21.297 -4.254 -25.688 1 95.56 393 LEU B O 1
ATOM 10781 N N . SER B 1 394 ? -19.703 -2.896 -24.875 1 90.62 394 SER B N 1
ATOM 10782 C CA . SER B 1 394 ? -20.594 -1.735 -24.828 1 90.62 394 SER B CA 1
ATOM 10783 C C . SER B 1 394 ? -20.641 -1.043 -26.188 1 90.62 394 SER B C 1
ATOM 10785 O O . SER B 1 394 ? -19.688 -1.091 -26.953 1 90.62 394 SER B O 1
ATOM 10787 N N . ARG B 1 395 ? -21.812 -0.436 -26.406 1 84.69 395 ARG B N 1
ATOM 10788 C CA . ARG B 1 395 ? -21.938 0.499 -27.516 1 84.69 395 ARG B CA 1
ATOM 10789 C C . ARG B 1 395 ? -21.328 1.853 -27.156 1 84.69 395 ARG B C 1
ATOM 10791 O O . ARG B 1 395 ? -21.125 2.16 -25.984 1 84.69 395 ARG B O 1
ATOM 10798 N N . GLU B 1 396 ? -21 2.561 -28.219 1 74.38 396 GLU B N 1
ATOM 10799 C CA . GLU B 1 396 ? -20.391 3.865 -27.984 1 74.38 396 GLU B CA 1
ATOM 10800 C C . GLU B 1 396 ? -21.219 4.699 -27.016 1 74.38 396 GLU B C 1
ATOM 10802 O O . GLU B 1 396 ? -22.438 4.844 -27.203 1 74.38 396 GLU B O 1
ATOM 10807 N N . GLY B 1 397 ? -20.656 5.098 -26.031 1 67.38 397 GLY B N 1
ATOM 10808 C CA . GLY B 1 397 ? -21.328 5.988 -25.094 1 67.38 397 GLY B CA 1
ATOM 10809 C C . GLY B 1 397 ? -22.094 5.25 -24.016 1 67.38 397 GLY B C 1
ATOM 10810 O O . GLY B 1 397 ? -22.688 5.875 -23.125 1 67.38 397 GLY B O 1
ATOM 10811 N N . GLN B 1 398 ? -22.125 3.969 -24.109 1 79.69 398 GLN B N 1
ATOM 10812 C CA . GLN B 1 398 ? -22.875 3.193 -23.125 1 79.69 398 GLN B CA 1
ATOM 10813 C C . GLN B 1 398 ? -21.922 2.391 -22.234 1 79.69 398 GLN B C 1
ATOM 10815 O O . GLN B 1 398 ? -20.766 2.182 -22.578 1 79.69 398 GLN B O 1
ATOM 10820 N N . PHE B 1 399 ? -22.375 2.176 -21.016 1 83.44 399 PHE B N 1
ATOM 10821 C CA . PHE B 1 399 ? -21.625 1.367 -20.062 1 83.44 399 PHE B CA 1
ATOM 10822 C C . PHE B 1 399 ? -22.406 0.124 -19.672 1 83.44 399 PHE B C 1
ATOM 10824 O O . PHE B 1 399 ? -23.609 0.209 -19.359 1 83.44 399 PHE B O 1
ATOM 10831 N N . VAL B 1 400 ? -21.812 -1.041 -19.891 1 91.38 400 VAL B N 1
ATOM 10832 C CA . VAL B 1 400 ? -22.391 -2.289 -19.406 1 91.38 400 VAL B CA 1
ATOM 10833 C C . VAL B 1 400 ? -21.797 -2.617 -18.031 1 91.38 400 VAL B C 1
ATOM 10835 O O . VAL B 1 400 ? -20.578 -2.773 -17.906 1 91.38 400 VAL B O 1
ATOM 10838 N N . ASP B 1 401 ? -22.625 -2.715 -17.062 1 90.94 401 ASP B N 1
ATOM 10839 C CA . ASP B 1 401 ? -22.188 -3.012 -15.703 1 90.94 401 ASP B CA 1
ATOM 10840 C C . ASP B 1 401 ? -21.984 -4.512 -15.508 1 90.94 401 ASP B C 1
ATOM 10842 O O . ASP B 1 401 ? -22.953 -5.277 -15.523 1 90.94 401 ASP B O 1
ATOM 10846 N N . LEU B 1 402 ? -20.75 -4.887 -15.367 1 94.19 402 LEU B N 1
ATOM 10847 C CA . LEU B 1 402 ? -20.406 -6.293 -15.18 1 94.19 402 LEU B CA 1
ATOM 10848 C C . LEU B 1 402 ? -19.844 -6.527 -13.789 1 94.19 402 LEU B C 1
ATOM 10850 O O . LEU B 1 402 ? -19.156 -5.664 -13.234 1 94.19 402 LEU B O 1
ATOM 10854 N N . THR B 1 403 ? -20.188 -7.676 -13.211 1 92.31 403 THR B N 1
ATOM 10855 C CA . THR B 1 403 ? -19.625 -8.062 -11.922 1 92.31 403 THR B CA 1
ATOM 10856 C C . THR B 1 403 ? -19.25 -9.539 -11.922 1 92.31 403 THR B C 1
ATOM 10858 O O . THR B 1 403 ? -19.719 -10.312 -12.766 1 92.31 403 THR B O 1
ATOM 10861 N N . SER B 1 404 ? -18.391 -9.906 -11.008 1 90.81 404 SER B N 1
ATOM 10862 C CA . SER B 1 404 ? -18.016 -11.305 -10.836 1 90.81 404 SER B CA 1
ATOM 10863 C C . SER B 1 404 ? -19.094 -12.078 -10.086 1 90.81 404 SER B C 1
ATOM 10865 O O . SER B 1 404 ? -19.812 -11.516 -9.266 1 90.81 404 SER B O 1
ATOM 10867 N N . ASP B 1 405 ? -19.219 -13.352 -10.398 1 89.94 405 ASP B N 1
ATOM 10868 C CA . ASP B 1 405 ? -20.172 -14.195 -9.68 1 89.94 405 ASP B CA 1
ATOM 10869 C C . ASP B 1 405 ? -19.547 -14.766 -8.406 1 89.94 405 ASP B C 1
ATOM 10871 O O . ASP B 1 405 ? -20.172 -15.547 -7.695 1 89.94 405 ASP B O 1
ATOM 10875 N N . ILE B 1 406 ? -18.312 -14.445 -8.219 1 89.88 406 ILE B N 1
ATOM 10876 C CA . ILE B 1 406 ? -17.609 -14.969 -7.055 1 89.88 406 ILE B CA 1
ATOM 10877 C C . ILE B 1 406 ? -17.25 -13.82 -6.109 1 89.88 406 ILE B C 1
ATOM 10879 O O . ILE B 1 406 ? -16.859 -12.734 -6.555 1 89.88 406 ILE B O 1
ATOM 10883 N N . GLU B 1 407 ? -17.484 -14.078 -4.824 1 86.69 407 GLU B N 1
ATOM 10884 C CA . GLU B 1 407 ? -17.125 -13.117 -3.787 1 86.69 407 GLU B CA 1
ATOM 10885 C C . GLU B 1 407 ? -16.141 -13.719 -2.791 1 86.69 407 GLU B C 1
ATOM 10887 O O . GLU B 1 407 ? -16.266 -14.883 -2.416 1 86.69 407 GLU B O 1
ATOM 10892 N N . ARG B 1 408 ? -15.094 -12.984 -2.5 1 85.12 408 ARG B N 1
ATOM 10893 C CA . ARG B 1 408 ? -14.133 -13.367 -1.471 1 85.12 408 ARG B CA 1
ATOM 10894 C C . ARG B 1 408 ? -13.883 -12.211 -0.501 1 85.12 408 ARG B C 1
ATOM 10896 O O . ARG B 1 408 ? -13.492 -11.125 -0.914 1 85.12 408 ARG B O 1
ATOM 10903 N N . GLN B 1 409 ? -14.102 -12.375 0.769 1 74.69 409 GLN B N 1
ATOM 10904 C CA . GLN B 1 409 ? -13.969 -11.297 1.747 1 74.69 409 GLN B CA 1
ATOM 10905 C C . GLN B 1 409 ? -12.555 -11.242 2.314 1 74.69 409 GLN B C 1
ATOM 10907 O O . GLN B 1 409 ? -12.016 -10.156 2.539 1 74.69 409 GLN B O 1
ATOM 10912 N N . SER B 1 410 ? -11.977 -12.352 2.686 1 77.38 410 SER B N 1
ATOM 10913 C CA . SER B 1 410 ? -10.641 -12.438 3.27 1 77.38 410 SER B CA 1
ATOM 10914 C C . SER B 1 410 ? -9.859 -13.602 2.684 1 77.38 410 SER B C 1
ATOM 10916 O O . SER B 1 410 ? -10.422 -14.461 2.006 1 77.38 410 SER B O 1
ATOM 10918 N N . PHE B 1 411 ? -8.539 -13.383 2.945 1 74.75 411 PHE B N 1
ATOM 10919 C CA . PHE B 1 411 ? -7.75 -14.539 2.547 1 74.75 411 PHE B CA 1
ATOM 10920 C C . PHE B 1 411 ? -7.969 -15.703 3.512 1 74.75 411 PHE B C 1
ATOM 10922 O O . PHE B 1 411 ? -8.25 -15.484 4.691 1 74.75 411 PHE B O 1
ATOM 10929 N N . GLY B 1 412 ? -8.297 -16.828 3.203 1 74.06 412 GLY B N 1
ATOM 10930 C CA . GLY B 1 412 ? -8.633 -17.984 4.008 1 74.06 412 GLY B CA 1
ATOM 10931 C C . GLY B 1 412 ? -10.039 -18.5 3.766 1 74.06 412 GLY B C 1
ATOM 10932 O O . GLY B 1 412 ? -10.336 -19.672 4.031 1 74.06 412 GLY B O 1
ATOM 10933 N N . ASP B 1 413 ? -10.781 -17.406 3.352 1 73.69 413 ASP B N 1
ATOM 10934 C CA . ASP B 1 413 ? -12.156 -17.812 3.051 1 73.69 413 ASP B CA 1
ATOM 10935 C C . ASP B 1 413 ? -12.25 -18.453 1.67 1 73.69 413 ASP B C 1
ATOM 10937 O O . ASP B 1 413 ? -11.523 -18.078 0.75 1 73.69 413 ASP B O 1
ATOM 10941 N N . SER B 1 414 ? -13.031 -19.469 1.686 1 77.38 414 SER B N 1
ATOM 10942 C CA . SER B 1 414 ? -13.344 -20.016 0.371 1 77.38 414 SER B CA 1
ATOM 10943 C C . SER B 1 414 ? -14.219 -19.062 -0.431 1 77.38 414 SER B C 1
ATOM 10945 O O . SER B 1 414 ? -15.109 -18.406 0.123 1 77.38 414 SER B O 1
ATOM 10947 N N . PRO B 1 415 ? -13.891 -18.906 -1.691 1 83.88 415 PRO B N 1
ATOM 10948 C CA . PRO B 1 415 ? -14.766 -18.078 -2.525 1 83.88 415 PRO B CA 1
ATOM 10949 C C . PRO B 1 415 ? -16.219 -18.562 -2.521 1 83.88 415 PRO B C 1
ATOM 10951 O O . PRO B 1 415 ? -16.469 -19.766 -2.523 1 83.88 415 PRO B O 1
ATOM 10954 N N . VAL B 1 416 ? -17.094 -17.609 -2.412 1 85.75 416 VAL B N 1
ATOM 10955 C CA . VAL B 1 416 ? -18.531 -17.922 -2.406 1 85.75 416 VAL B CA 1
ATOM 10956 C C . VAL B 1 416 ? -19.172 -17.438 -3.707 1 85.75 416 VAL B C 1
ATOM 10958 O O . VAL B 1 416 ? -18.969 -16.297 -4.121 1 85.75 416 VAL B O 1
ATOM 10961 N N . ARG B 1 417 ? -19.844 -18.344 -4.332 1 89.62 417 ARG B N 1
ATOM 10962 C CA . ARG B 1 417 ? -20.578 -17.953 -5.531 1 89.62 417 ARG B CA 1
ATOM 10963 C C . ARG B 1 417 ? -21.891 -17.25 -5.176 1 89.62 417 ARG B C 1
ATOM 10965 O O . ARG B 1 417 ? -22.609 -17.688 -4.273 1 89.62 417 ARG B O 1
ATOM 10972 N N . ILE B 1 418 ? -22.172 -16.234 -5.902 1 88.94 418 ILE B N 1
ATOM 10973 C CA . ILE B 1 418 ? -23.406 -15.484 -5.648 1 88.94 418 ILE B CA 1
ATOM 10974 C C . ILE B 1 418 ? -24.484 -15.914 -6.637 1 88.94 418 ILE B C 1
ATOM 10976 O O . ILE B 1 418 ? -24.172 -16.391 -7.734 1 88.94 418 ILE B O 1
ATOM 10980 N N . ARG B 1 419 ? -25.719 -15.742 -6.199 1 91.19 419 ARG B N 1
ATOM 10981 C CA . ARG B 1 419 ? -26.844 -16.078 -7.059 1 91.19 419 ARG B CA 1
ATOM 10982 C C . ARG B 1 419 ? -26.906 -15.156 -8.266 1 91.19 419 ARG B C 1
ATOM 10984 O O . ARG B 1 419 ? -26.703 -13.945 -8.141 1 91.19 419 ARG B O 1
ATOM 10991 N N . VAL B 1 420 ? -27.172 -15.719 -9.344 1 90.12 420 VAL B N 1
ATOM 10992 C CA . VAL B 1 420 ? -27.219 -14.906 -10.555 1 90.12 420 VAL B CA 1
ATOM 10993 C C . VAL B 1 420 ? -28.594 -14.25 -10.68 1 90.12 420 VAL B C 1
ATOM 10995 O O . VAL B 1 420 ? -28.734 -13.219 -11.344 1 90.12 420 VAL B O 1
ATOM 10998 N N . ASN B 1 421 ? -29.531 -14.906 -10.156 1 82.31 421 ASN B N 1
ATOM 10999 C CA . ASN B 1 421 ? -30.859 -14.305 -10.258 1 82.31 421 ASN B CA 1
ATOM 11000 C C . ASN B 1 421 ? -31.703 -14.602 -9.016 1 82.31 421 ASN B C 1
ATOM 11002 O O . ASN B 1 421 ? -31.422 -15.539 -8.273 1 82.31 421 ASN B O 1
ATOM 11006 N N . GLU B 1 422 ? -32.5 -13.633 -8.75 1 75.94 422 GLU B N 1
ATOM 11007 C CA . GLU B 1 422 ? -33.531 -13.852 -7.766 1 75.94 422 GLU B CA 1
ATOM 11008 C C . GLU B 1 422 ? -34.844 -14.273 -8.43 1 75.94 422 GLU B C 1
ATOM 11010 O O . GLU B 1 422 ? -35.062 -14.016 -9.617 1 75.94 422 GLU B O 1
ATOM 11015 N N . GLN B 1 423 ? -35.719 -15.008 -7.766 1 65.94 423 GLN B N 1
ATOM 11016 C CA . GLN B 1 423 ? -36.906 -15.719 -8.227 1 65.94 423 GLN B CA 1
ATOM 11017 C C . GLN B 1 423 ? -37.594 -14.953 -9.352 1 65.94 423 GLN B C 1
ATOM 11019 O O . GLN B 1 423 ? -38.062 -13.828 -9.148 1 65.94 423 GLN B O 1
ATOM 11024 N N . GLY B 1 424 ? -37.562 -15.68 -10.57 1 65.44 424 GLY B N 1
ATOM 11025 C CA . GLY B 1 424 ? -38.344 -15.273 -11.727 1 65.44 424 GLY B CA 1
ATOM 11026 C C . GLY B 1 424 ? -37.594 -14.305 -12.633 1 65.44 424 GLY B C 1
ATOM 11027 O O . GLY B 1 424 ? -38.094 -13.984 -13.727 1 65.44 424 GLY B O 1
ATOM 11028 N N . ARG B 1 425 ? -36.406 -13.922 -12.297 1 78.12 425 ARG B N 1
ATOM 11029 C CA . ARG B 1 425 ? -35.75 -12.906 -13.117 1 78.12 425 ARG B CA 1
ATOM 11030 C C . ARG B 1 425 ? -34.719 -13.531 -14.039 1 78.12 425 ARG B C 1
ATOM 11032 O O . ARG B 1 425 ? -34.094 -14.531 -13.688 1 78.12 425 ARG B O 1
ATOM 11039 N N . LYS B 1 426 ? -34.688 -13.062 -15.211 1 89.88 426 LYS B N 1
ATOM 11040 C CA . LYS B 1 426 ? -33.688 -13.43 -16.203 1 89.88 426 LYS B CA 1
ATOM 11041 C C . LYS B 1 426 ? -32.281 -12.945 -15.781 1 89.88 426 LYS B C 1
ATOM 11043 O O . LYS B 1 426 ? -32.125 -11.836 -15.273 1 89.88 426 LYS B O 1
ATOM 11048 N N . ALA B 1 427 ? -31.406 -13.93 -15.812 1 94.56 427 ALA B N 1
ATOM 11049 C CA . ALA B 1 427 ? -30.016 -13.57 -15.539 1 94.56 427 ALA B CA 1
ATOM 11050 C C . ALA B 1 427 ? -29.172 -13.68 -16.797 1 94.56 427 ALA B C 1
ATOM 11052 O O . ALA B 1 427 ? -29.328 -14.609 -17.594 1 94.56 427 ALA B O 1
ATOM 11053 N N . ARG B 1 428 ? -28.438 -12.672 -17.109 1 95.5 428 ARG B N 1
ATOM 11054 C CA . ARG B 1 428 ? -27.516 -12.664 -18.234 1 95.5 428 ARG B CA 1
ATOM 11055 C C . ARG B 1 428 ? -26.078 -12.898 -17.766 1 95.5 428 ARG B C 1
ATOM 11057 O O . ARG B 1 428 ? -25.594 -12.227 -16.859 1 95.5 428 ARG B O 1
ATOM 11064 N N . VAL B 1 429 ? -25.406 -13.867 -18.328 1 96.81 429 VAL B N 1
ATOM 11065 C CA . VAL B 1 429 ? -24.047 -14.289 -17.938 1 96.81 429 VAL B CA 1
ATOM 11066 C C . VAL B 1 429 ? -23.125 -14.219 -19.156 1 96.81 429 VAL B C 1
ATOM 11068 O O . VAL B 1 429 ? -23.391 -14.844 -20.188 1 96.81 429 VAL B O 1
ATOM 11071 N N . VAL B 1 430 ? -22.062 -13.43 -19.016 1 97.94 430 VAL B N 1
ATOM 11072 C CA . VAL B 1 430 ? -21.062 -13.375 -20.094 1 97.94 430 VAL B CA 1
ATOM 11073 C C . VAL B 1 430 ? -19.891 -14.289 -19.75 1 97.94 430 VAL B C 1
ATOM 11075 O O . VAL B 1 430 ? -19.328 -14.203 -18.656 1 97.94 430 VAL B O 1
ATOM 11078 N N . LEU B 1 431 ? -19.516 -15.188 -20.641 1 98.38 431 LEU B N 1
ATOM 11079 C CA . LEU B 1 431 ? -18.375 -16.078 -20.469 1 98.38 431 LEU B CA 1
ATOM 11080 C C . LEU B 1 431 ? -17.203 -15.633 -21.344 1 98.38 431 LEU B C 1
ATOM 11082 O O . LEU B 1 431 ? -17.391 -15.328 -22.516 1 98.38 431 LEU B O 1
ATOM 11086 N N . TYR B 1 432 ? -16.047 -15.508 -20.812 1 98.06 432 TYR B N 1
ATOM 11087 C CA . TYR B 1 432 ? -14.836 -15.086 -21.5 1 98.06 432 TYR B CA 1
ATOM 11088 C C . TYR B 1 432 ? -13.852 -16.234 -21.625 1 98.06 432 TYR B C 1
ATOM 11090 O O . TYR B 1 432 ? -13.367 -16.766 -20.625 1 98.06 432 TYR B O 1
ATOM 11098 N N . ASN B 1 433 ? -13.57 -16.672 -22.766 1 98.31 433 ASN B N 1
ATOM 11099 C CA . ASN B 1 433 ? -12.531 -17.656 -23.078 1 98.31 433 ASN B CA 1
ATOM 11100 C C . ASN B 1 433 ? -11.211 -16.969 -23.438 1 98.31 433 ASN B C 1
ATOM 11102 O O . ASN B 1 433 ? -11.07 -16.422 -24.531 1 98.31 433 ASN B O 1
ATOM 11106 N N . SER B 1 434 ? -10.273 -17.047 -22.609 1 98.06 434 SER B N 1
ATOM 11107 C CA . SER B 1 434 ? -8.977 -16.438 -22.859 1 98.06 434 SER B CA 1
ATOM 11108 C C . SER B 1 434 ? -8.07 -17.375 -23.656 1 98.06 434 SER B C 1
ATOM 11110 O O . SER B 1 434 ? -6.938 -17.016 -23.984 1 98.06 434 SER B O 1
ATOM 11112 N N . ASP B 1 435 ? -8.531 -18.594 -23.922 1 96.94 435 ASP B N 1
ATOM 11113 C CA . ASP B 1 435 ? -7.797 -19.594 -24.703 1 96.94 435 ASP B CA 1
ATOM 11114 C C . ASP B 1 435 ? -8.008 -19.375 -26.203 1 96.94 435 ASP B C 1
ATOM 11116 O O . ASP B 1 435 ? -9.117 -19.062 -26.641 1 96.94 435 ASP B O 1
ATOM 11120 N N . PRO B 1 436 ? -6.953 -19.516 -27.016 1 96.69 436 PRO B N 1
ATOM 11121 C CA . PRO B 1 436 ? -7.062 -19.281 -28.453 1 96.69 436 PRO B CA 1
ATOM 11122 C C . PRO B 1 436 ? -7.664 -20.453 -29.203 1 96.69 436 PRO B C 1
ATOM 11124 O O . PRO B 1 436 ? -7.551 -20.547 -30.422 1 96.69 436 PRO B O 1
ATOM 11127 N N . HIS B 1 437 ? -8.266 -21.453 -28.516 1 96.44 437 HIS B N 1
ATOM 11128 C CA . HIS B 1 437 ? -8.906 -22.625 -29.109 1 96.44 437 HIS B CA 1
ATOM 11129 C C . HIS B 1 437 ? -10.398 -22.656 -28.766 1 96.44 437 HIS B C 1
ATOM 11131 O O . HIS B 1 437 ? -10.844 -22 -27.828 1 96.44 437 HIS B O 1
ATOM 11137 N N . PHE B 1 438 ? -11.094 -23.469 -29.625 1 95.81 438 PHE B N 1
ATOM 11138 C CA . PHE B 1 438 ? -12.453 -23.812 -29.219 1 95.81 438 PHE B CA 1
ATOM 11139 C C . PHE B 1 438 ? -12.445 -24.609 -27.922 1 95.81 438 PHE B C 1
ATOM 11141 O O . PHE B 1 438 ? -11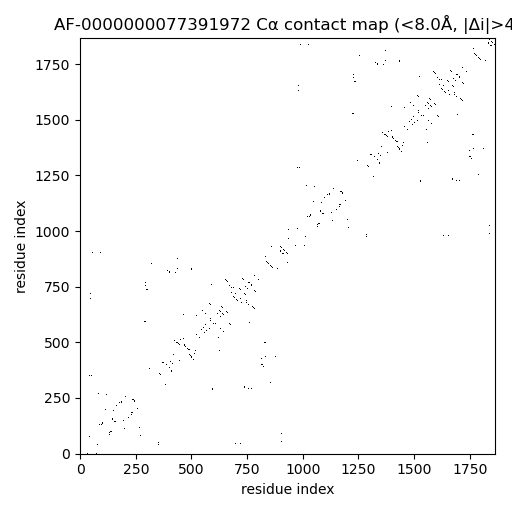.586 -25.469 -27.719 1 95.81 438 PHE B O 1
ATOM 11148 N N . ARG B 1 439 ? -13.336 -24.219 -27.062 1 93.69 439 ARG B N 1
ATOM 11149 C CA . ARG B 1 439 ? -13.289 -24.891 -25.766 1 93.69 439 ARG B CA 1
ATOM 11150 C C . ARG B 1 439 ? -14.695 -25.203 -25.266 1 93.69 439 ARG B C 1
ATOM 11152 O O . ARG B 1 439 ? -15.633 -24.422 -25.5 1 93.69 439 ARG B O 1
ATOM 11159 N N . GLU B 1 440 ? -14.844 -26.375 -24.766 1 94.94 440 GLU B N 1
ATOM 11160 C CA . GLU B 1 440 ? -16.016 -26.734 -23.969 1 94.94 440 GLU B CA 1
ATOM 11161 C C . GLU B 1 440 ? -15.734 -26.625 -22.469 1 94.94 440 GLU B C 1
ATOM 11163 O O . GLU B 1 440 ? -14.742 -27.172 -21.984 1 94.94 440 GLU B O 1
ATOM 11168 N N . GLU B 1 441 ? -16.516 -25.859 -21.781 1 95.88 441 GLU B N 1
ATOM 11169 C CA . GLU B 1 441 ? -16.266 -25.594 -20.359 1 95.88 441 GLU B CA 1
ATOM 11170 C C . GLU B 1 441 ? -17.516 -25.859 -19.531 1 95.88 441 GLU B C 1
ATOM 11172 O O . GLU B 1 441 ? -18.641 -25.531 -19.938 1 95.88 441 GLU B O 1
ATOM 11177 N N . VAL B 1 442 ? -17.328 -26.5 -18.438 1 97.31 442 VAL B N 1
ATOM 11178 C CA . VAL B 1 442 ? -18.422 -26.703 -17.484 1 97.31 442 VAL B CA 1
ATOM 11179 C C . VAL B 1 442 ? -18.656 -25.422 -16.688 1 97.31 442 VAL B C 1
ATOM 11181 O O . VAL B 1 442 ? -17.734 -24.922 -16.031 1 97.31 442 VAL B O 1
ATOM 11184 N N . ILE B 1 443 ? -19.828 -24.875 -16.781 1 97.69 443 ILE B N 1
ATOM 11185 C CA . ILE B 1 443 ? -20.172 -23.641 -16.094 1 97.69 443 ILE B CA 1
ATOM 11186 C C . ILE B 1 443 ? -21.141 -23.938 -14.961 1 97.69 443 ILE B C 1
ATOM 11188 O O . ILE B 1 443 ? -22.125 -24.656 -15.141 1 97.69 443 ILE B O 1
ATOM 11192 N N . LYS B 1 444 ? -20.828 -23.453 -13.828 1 96.31 444 LYS B N 1
ATOM 11193 C CA . LYS B 1 444 ? -21.688 -23.562 -12.664 1 96.31 444 LYS B CA 1
ATOM 11194 C C . LYS B 1 444 ? -22.156 -22.188 -12.195 1 96.31 444 LYS B C 1
ATOM 11196 O O . LYS B 1 444 ? -21.359 -21.266 -12.047 1 96.31 444 LYS B O 1
ATOM 11201 N N . VAL B 1 445 ? -23.422 -22.016 -12 1 96.31 445 VAL B N 1
ATOM 11202 C CA . VAL B 1 445 ? -23.969 -20.781 -11.453 1 96.31 445 VAL B CA 1
ATOM 11203 C C . VAL B 1 445 ? -25 -21.094 -10.367 1 96.31 445 VAL B C 1
ATOM 11205 O O . VAL B 1 445 ? -25.531 -22.203 -10.328 1 96.31 445 VAL B O 1
ATOM 11208 N N . LYS B 1 446 ? -25.234 -20.234 -9.523 1 94.69 446 LYS B N 1
ATOM 11209 C CA . LYS B 1 446 ? -26.203 -20.406 -8.445 1 94.69 446 LYS B CA 1
ATOM 11210 C C . LYS B 1 446 ? -27.484 -19.625 -8.742 1 94.69 446 LYS B C 1
ATOM 11212 O O . LYS B 1 446 ? -27.438 -18.516 -9.258 1 94.69 446 LYS B O 1
ATOM 11217 N N . THR B 1 447 ? -28.594 -20.25 -8.492 1 93.19 447 THR B N 1
ATOM 11218 C CA . THR B 1 447 ? -29.891 -19.625 -8.703 1 93.19 447 THR B CA 1
ATOM 11219 C C . THR B 1 447 ? -30.766 -19.781 -7.473 1 93.19 447 THR B C 1
ATOM 11221 O O . THR B 1 447 ? -30.531 -20.656 -6.637 1 93.19 447 THR B O 1
ATOM 11224 N N . SER B 1 448 ? -31.797 -19.016 -7.379 1 89.94 448 SER B N 1
ATOM 11225 C CA . SER B 1 448 ? -32.719 -19.078 -6.254 1 89.94 448 SER B CA 1
ATOM 11226 C C . SER B 1 448 ? -33.844 -20.078 -6.508 1 89.94 448 SER B C 1
ATOM 11228 O O . SER B 1 448 ? -34.531 -20.516 -5.57 1 89.94 448 SER B O 1
ATOM 11230 N N . SER B 1 449 ? -34.031 -20.5 -7.781 1 88 449 SER B N 1
ATOM 11231 C CA . SER B 1 449 ? -35.094 -21.453 -8.164 1 88 449 SER B CA 1
ATOM 11232 C C . SER B 1 449 ? -34.5 -22.625 -8.945 1 88 449 SER B C 1
ATOM 11234 O O . SER B 1 449 ? -33.594 -22.438 -9.758 1 88 449 SER B O 1
ATOM 11236 N N . PRO B 1 450 ? -35 -23.844 -8.672 1 89.94 450 PRO B N 1
ATOM 11237 C CA . PRO B 1 450 ? -34.531 -25 -9.453 1 89.94 450 PRO B CA 1
ATOM 11238 C C . PRO B 1 450 ? -35.188 -25.062 -10.836 1 89.94 450 PRO B C 1
ATOM 11240 O O . PRO B 1 450 ? -34.844 -25.938 -11.633 1 89.94 450 PRO B O 1
ATOM 11243 N N . TYR B 1 451 ? -36.125 -24.156 -11.086 1 90.44 451 TYR B N 1
ATOM 11244 C CA . TYR B 1 451 ? -36.844 -24.188 -12.359 1 90.44 451 TYR B CA 1
ATOM 11245 C C . TYR B 1 451 ? -36.344 -23.094 -13.297 1 90.44 451 TYR B C 1
ATOM 11247 O O . TYR B 1 451 ? -36.938 -22.031 -13.383 1 90.44 451 TYR B O 1
ATOM 11255 N N . VAL B 1 452 ? -35.312 -23.453 -14 1 92.25 452 VAL B N 1
ATOM 11256 C CA . VAL B 1 452 ? -34.719 -22.5 -14.914 1 92.25 452 VAL B CA 1
ATOM 11257 C C . VAL B 1 452 ? -34.375 -23.172 -16.234 1 92.25 452 VAL B C 1
ATOM 11259 O O . VAL B 1 452 ? -34.375 -24.406 -16.328 1 92.25 452 VAL B O 1
ATOM 11262 N N . LEU B 1 453 ? -34.156 -22.406 -17.281 1 92.88 453 LEU B N 1
ATOM 11263 C CA . LEU B 1 453 ? -33.625 -22.812 -18.562 1 92.88 453 LEU B CA 1
ATOM 11264 C C . LEU B 1 453 ? -32.344 -22.031 -18.891 1 92.88 453 LEU B C 1
ATOM 11266 O O . LEU B 1 453 ? -32.156 -20.922 -18.391 1 92.88 453 LEU B O 1
ATOM 11270 N N . VAL B 1 454 ? -31.469 -22.609 -19.594 1 96.12 454 VAL B N 1
ATOM 11271 C CA . VAL B 1 454 ? -30.25 -21.938 -20.031 1 96.12 454 VAL B CA 1
ATOM 11272 C C . VAL B 1 454 ? -30.266 -21.797 -21.547 1 96.12 454 VAL B C 1
ATOM 11274 O O . VAL B 1 454 ? -30.453 -22.766 -22.281 1 96.12 454 VAL B O 1
ATOM 11277 N N . LYS B 1 455 ? -30.047 -20.578 -22.016 1 96.88 455 LYS B N 1
ATOM 11278 C CA . LYS B 1 455 ? -29.969 -20.312 -23.453 1 96.88 455 LYS B CA 1
ATOM 11279 C C . LYS B 1 455 ? -28.547 -19.891 -23.859 1 96.88 455 LYS B C 1
ATOM 11281 O O . LYS B 1 455 ? -27.875 -19.172 -23.125 1 96.88 455 LYS B O 1
ATOM 11286 N N . ASP B 1 456 ? -28.109 -20.422 -24.906 1 97.5 456 ASP B N 1
ATOM 11287 C CA . ASP B 1 456 ? -26.812 -20.047 -25.438 1 97.5 456 ASP B CA 1
ATOM 11288 C C . ASP B 1 456 ? -26.906 -18.75 -26.234 1 97.5 456 ASP B C 1
ATOM 11290 O O . ASP B 1 456 ? -27.969 -18.125 -26.297 1 97.5 456 ASP B O 1
ATOM 11294 N N . PRO B 1 457 ? -25.797 -18.234 -26.812 1 97 457 PRO B N 1
ATOM 11295 C CA . PRO B 1 457 ? -25.812 -16.938 -27.484 1 97 457 PRO B CA 1
ATOM 11296 C C . PRO B 1 457 ? -26.766 -16.906 -28.688 1 97 457 PRO B C 1
ATOM 11298 O O . PRO B 1 457 ? -27.203 -15.836 -29.109 1 97 457 PRO B O 1
ATOM 11301 N N . THR B 1 458 ? -27.109 -18 -29.266 1 96.25 458 THR B N 1
ATOM 11302 C CA . THR B 1 458 ? -28.016 -18.062 -30.422 1 96.25 458 THR B CA 1
ATOM 11303 C C . THR B 1 458 ? -29.469 -18.078 -29.953 1 96.25 458 THR B C 1
ATOM 11305 O O . THR B 1 458 ? -30.391 -17.969 -30.781 1 96.25 458 THR B O 1
ATOM 11308 N N . GLY B 1 459 ? -29.656 -18.297 -28.75 1 95.12 459 GLY B N 1
ATOM 11309 C CA . GLY B 1 459 ? -31.016 -18.328 -28.219 1 95.12 459 GLY B CA 1
ATOM 11310 C C . GLY B 1 459 ? -31.531 -19.75 -28.047 1 95.12 459 GLY B C 1
ATOM 11311 O O . GLY B 1 459 ? -32.688 -19.938 -27.609 1 95.12 459 GLY B O 1
ATOM 11312 N N . THR B 1 460 ? -30.766 -20.703 -28.281 1 96.56 460 THR B N 1
ATOM 11313 C CA . THR B 1 460 ? -31.156 -22.109 -28.172 1 96.56 460 THR B CA 1
ATOM 11314 C C . THR B 1 460 ? -31.031 -22.594 -26.734 1 96.56 460 THR B C 1
ATOM 11316 O O . THR B 1 460 ? -30.047 -22.297 -26.047 1 96.56 460 THR B O 1
ATOM 11319 N N . VAL B 1 461 ? -32.031 -23.297 -26.328 1 95.38 461 VAL B N 1
ATOM 11320 C CA . VAL B 1 461 ? -31.969 -23.891 -25 1 95.38 461 VAL B CA 1
ATOM 11321 C C . VAL B 1 461 ? -31 -25.078 -25 1 95.38 461 VAL B C 1
ATOM 11323 O O . VAL B 1 461 ? -31.094 -25.969 -25.859 1 95.38 461 VAL B O 1
ATOM 11326 N N . ILE B 1 462 ? -30.156 -25.109 -24.094 1 95.88 462 ILE B N 1
ATOM 11327 C CA . ILE B 1 462 ? -29.156 -26.172 -24.078 1 95.88 462 ILE B CA 1
ATOM 11328 C C . ILE B 1 462 ? -29.359 -27.047 -22.844 1 95.88 462 ILE B C 1
ATOM 11330 O O . ILE B 1 462 ? -30.016 -26.641 -21.891 1 95.88 462 ILE B O 1
ATOM 11334 N N . THR B 1 463 ? -28.766 -28.281 -22.953 1 95.12 463 THR B N 1
ATOM 11335 C CA . THR B 1 463 ? -28.844 -29.219 -21.844 1 95.12 463 THR B CA 1
ATOM 11336 C C . THR B 1 463 ? -28.188 -28.641 -20.594 1 95.12 463 THR B C 1
ATOM 11338 O O . THR B 1 463 ? -27.094 -28.062 -20.656 1 95.12 463 THR B O 1
ATOM 11341 N N . HIS B 1 464 ? -28.922 -28.641 -19.484 1 96.5 464 HIS B N 1
ATOM 11342 C CA . HIS B 1 464 ? -28.438 -28.172 -18.188 1 96.5 464 HIS B CA 1
ATOM 11343 C C . HIS B 1 464 ? -28.922 -29.062 -17.062 1 96.5 464 HIS B C 1
ATOM 11345 O O . HIS B 1 464 ? -29.781 -29.922 -17.266 1 96.5 464 HIS B O 1
ATOM 11351 N N . GLN B 1 465 ? -28.281 -28.984 -15.977 1 96.75 465 GLN B N 1
ATOM 11352 C CA . GLN B 1 465 ? -28.594 -29.797 -14.797 1 96.75 465 GLN B CA 1
ATOM 11353 C C . GLN B 1 465 ? -28.719 -28.922 -13.555 1 96.75 465 GLN B C 1
ATOM 11355 O O . GLN B 1 465 ? -27.969 -27.969 -13.375 1 96.75 465 GLN B O 1
ATOM 11360 N N . ILE B 1 466 ? -29.703 -29.281 -12.727 1 95.31 466 ILE B N 1
ATOM 11361 C CA . ILE B 1 466 ? -29.906 -28.578 -11.461 1 95.31 466 ILE B CA 1
ATOM 11362 C C . ILE B 1 466 ? -29.453 -29.469 -10.305 1 95.31 466 ILE B C 1
ATOM 11364 O O . ILE B 1 466 ? -29.984 -30.547 -10.102 1 95.31 466 ILE B O 1
ATOM 11368 N N . ASN B 1 467 ? -28.5 -28.969 -9.602 1 95.5 467 ASN B N 1
ATOM 11369 C CA . ASN B 1 467 ? -27.969 -29.688 -8.453 1 95.5 467 ASN B CA 1
ATOM 11370 C C . ASN B 1 467 ? -28.359 -29 -7.141 1 95.5 467 ASN B C 1
ATOM 11372 O O . ASN B 1 467 ? -28.641 -27.797 -7.117 1 95.5 467 ASN B O 1
ATOM 11376 N N . PRO B 1 468 ? -28.406 -29.797 -6.074 1 93.12 468 PRO B N 1
ATOM 11377 C CA . PRO B 1 468 ? -28.594 -29.172 -4.766 1 93.12 468 PRO B CA 1
ATOM 11378 C C . PRO B 1 468 ? -27.344 -28.453 -4.273 1 93.12 468 PRO B C 1
ATOM 11380 O O . PRO B 1 468 ? -26.219 -28.781 -4.676 1 93.12 468 PRO B O 1
ATOM 11383 N N . VAL B 1 469 ? -27.531 -27.422 -3.561 1 91.69 469 VAL B N 1
ATOM 11384 C CA . VAL B 1 469 ? -26.469 -26.781 -2.807 1 91.69 469 VAL B CA 1
ATOM 11385 C C . VAL B 1 469 ? -26.516 -27.219 -1.347 1 91.69 469 VAL B C 1
ATOM 11387 O O . VAL B 1 469 ? -27.578 -27.188 -0.718 1 91.69 469 VAL B O 1
ATOM 11390 N N . TRP B 1 470 ? -25.359 -27.625 -0.886 1 83.31 470 TRP B N 1
ATOM 11391 C CA . TRP B 1 470 ? -25.297 -28.203 0.45 1 83.31 470 TRP B CA 1
ATOM 11392 C C . TRP B 1 470 ? -24.906 -27.156 1.488 1 83.31 470 TRP B C 1
ATOM 11394 O O . TRP B 1 470 ? -24.078 -26.297 1.221 1 83.31 470 TRP B O 1
ATOM 11404 N N . THR B 1 471 ? -25.531 -27.047 2.541 1 75.5 471 THR B N 1
ATOM 11405 C CA . THR B 1 471 ? -25.156 -26.219 3.689 1 75.5 471 THR B CA 1
ATOM 11406 C C . THR B 1 471 ? -24.781 -27.094 4.883 1 75.5 471 THR B C 1
ATOM 11408 O O . THR B 1 471 ? -25.438 -28.109 5.152 1 75.5 471 THR B O 1
ATOM 11411 N N . LEU B 1 472 ? -23.641 -26.766 5.355 1 67.19 472 LEU B N 1
ATOM 11412 C CA . LEU B 1 472 ? -23.203 -27.5 6.539 1 67.19 472 LEU B CA 1
ATOM 11413 C C . LEU B 1 472 ? -23.859 -26.938 7.797 1 67.19 472 LEU B C 1
ATOM 11415 O O . LEU B 1 472 ? -23.75 -25.734 8.07 1 67.19 472 LEU B O 1
ATOM 11419 N N . VAL B 1 473 ? -24.891 -27.453 8.344 1 56.78 473 VAL B N 1
ATOM 11420 C CA . VAL B 1 473 ? -25.516 -27.016 9.586 1 56.78 473 VAL B CA 1
ATOM 11421 C C . VAL B 1 473 ? -24.906 -27.781 10.766 1 56.78 473 VAL B C 1
ATOM 11423 O O . VAL B 1 473 ? -24.797 -29.016 10.727 1 56.78 473 VAL B O 1
ATOM 11426 N N . ASN B 1 474 ? -24.172 -27 11.523 1 51.03 474 ASN B N 1
ATOM 11427 C CA . ASN B 1 474 ? -23.719 -27.609 12.773 1 51.03 474 ASN B CA 1
ATOM 11428 C C . ASN B 1 474 ? -24.844 -27.656 13.805 1 51.03 474 ASN B C 1
ATOM 11430 O O . ASN B 1 474 ? -25.344 -26.625 14.242 1 51.03 474 ASN B O 1
ATOM 11434 N N . ASP B 1 475 ? -25.812 -28.547 13.781 1 45.59 475 ASP B N 1
ATOM 11435 C CA . ASP B 1 475 ? -26.828 -28.562 14.828 1 45.59 475 ASP B CA 1
ATOM 11436 C C . ASP B 1 475 ? -26.234 -28.125 16.172 1 45.59 475 ASP B C 1
ATOM 11438 O O . ASP B 1 475 ? -26.594 -27.062 16.688 1 45.59 475 ASP B O 1
ATOM 11442 N N . ASP B 1 476 ? -26.109 -29.281 17.219 1 38.97 476 ASP B N 1
ATOM 11443 C CA . ASP B 1 476 ? -25.875 -29.047 18.641 1 38.97 476 ASP B CA 1
ATOM 11444 C C . ASP B 1 476 ? -24.5 -28.422 18.891 1 38.97 476 ASP B C 1
ATOM 11446 O O . ASP B 1 476 ? -23.516 -28.828 18.266 1 38.97 476 ASP B O 1
ATOM 11450 N N . ALA B 1 477 ? -24.531 -27.297 19.672 1 40.44 477 ALA B N 1
ATOM 11451 C CA . ALA B 1 477 ? -23.359 -26.641 20.25 1 40.44 477 ALA B CA 1
ATOM 11452 C C . ALA B 1 477 ? -22.234 -27.641 20.484 1 40.44 477 ALA B C 1
ATOM 11454 O O . ALA B 1 477 ? -21.094 -27.25 20.781 1 40.44 477 ALA B O 1
ATOM 11455 N N . HIS B 1 478 ? -22.547 -28.828 20.703 1 38.47 478 HIS B N 1
ATOM 11456 C CA . HIS B 1 478 ? -21.656 -29.859 21.203 1 38.47 478 HIS B CA 1
ATOM 11457 C C . HIS B 1 478 ? -21.266 -30.844 20.094 1 38.47 478 HIS B C 1
ATOM 11459 O O . HIS B 1 478 ? -20.469 -31.766 20.328 1 38.47 478 HIS B O 1
ATOM 11465 N N . SER B 1 479 ? -21.969 -30.891 18.922 1 41.94 479 SER B N 1
ATOM 11466 C CA . SER B 1 479 ? -21.594 -32 18.062 1 41.94 479 SER B CA 1
ATOM 11467 C C . SER B 1 479 ? -20.516 -31.609 17.062 1 41.94 479 SER B C 1
ATOM 11469 O O . SER B 1 479 ? -20.641 -30.594 16.375 1 41.94 479 SER B O 1
ATOM 11471 N N . GLU B 1 480 ? -19.422 -32 17.125 1 48.31 480 GLU B N 1
ATOM 11472 C CA . GLU B 1 480 ? -18.188 -32 16.344 1 48.31 480 GLU B CA 1
ATOM 11473 C C . GLU B 1 480 ? -18.453 -32.312 14.883 1 48.31 480 GLU B C 1
ATOM 11475 O O . GLU B 1 480 ? -17.562 -32.188 14.039 1 48.31 480 GLU B O 1
ATOM 11480 N N . HIS B 1 481 ? -19.688 -32.938 14.562 1 53.12 481 HIS B N 1
ATOM 11481 C CA . HIS B 1 481 ? -19.844 -33.438 13.188 1 53.12 481 HIS B CA 1
ATOM 11482 C C . HIS B 1 481 ? -20.969 -32.688 12.469 1 53.12 481 HIS B C 1
ATOM 11484 O O . HIS B 1 481 ? -22.094 -32.656 12.953 1 53.12 481 HIS B O 1
ATOM 11490 N N . GLY B 1 482 ? -20.797 -31.812 11.594 1 57.25 482 GLY B N 1
ATOM 11491 C CA . GLY B 1 482 ? -21.797 -31.094 10.805 1 57.25 482 GLY B CA 1
ATOM 11492 C C . GLY B 1 482 ? -22.469 -31.969 9.766 1 57.25 482 GLY B C 1
ATOM 11493 O O . GLY B 1 482 ? -21.938 -33 9.375 1 57.25 482 GLY B O 1
ATOM 11494 N N . GLU B 1 483 ? -23.844 -32.031 9.68 1 63.78 483 GLU B N 1
ATOM 11495 C CA . GLU B 1 483 ? -24.609 -32.719 8.633 1 63.78 483 GLU B CA 1
ATOM 11496 C C . GLU B 1 483 ? -24.891 -31.766 7.469 1 63.78 483 GLU B C 1
ATOM 11498 O O . GLU B 1 483 ? -25.031 -30.562 7.668 1 63.78 483 GLU B O 1
ATOM 11503 N N . LEU B 1 484 ? -24.766 -32.438 6.184 1 74.62 484 LEU B N 1
ATOM 11504 C CA . LEU B 1 484 ? -25.062 -31.625 4.996 1 74.62 484 LEU B CA 1
ATOM 11505 C C . LEU B 1 484 ? -26.547 -31.609 4.703 1 74.62 484 LEU B C 1
ATOM 11507 O O . LEU B 1 484 ? -27.188 -32.656 4.664 1 74.62 484 LEU B O 1
ATOM 11511 N N . PHE B 1 485 ? -27.156 -30.484 4.695 1 75.94 485 PHE B N 1
ATOM 11512 C CA . PHE B 1 485 ? -28.562 -30.297 4.332 1 75.94 485 PHE B CA 1
ATOM 11513 C C . PHE B 1 485 ? -28.688 -29.5 3.043 1 75.94 485 PHE B C 1
ATOM 11515 O O . PHE B 1 485 ? -27.766 -28.75 2.68 1 75.94 485 PHE B O 1
ATOM 11522 N N . TYR B 1 486 ? -29.812 -29.844 2.371 1 80.62 486 TYR B N 1
ATOM 11523 C CA . TYR B 1 486 ? -30.109 -29.047 1.177 1 80.62 486 TYR B CA 1
ATOM 11524 C C . TYR B 1 486 ? -30.359 -27.594 1.533 1 80.62 486 TYR B C 1
ATOM 11526 O O . TYR B 1 486 ? -31.016 -27.297 2.539 1 80.62 486 TYR B O 1
ATOM 11534 N N . SER B 1 487 ? -29.828 -26.781 0.698 1 85.06 487 SER B N 1
ATOM 11535 C CA . SER B 1 487 ? -30.266 -25.391 0.791 1 85.06 487 SER B CA 1
ATOM 11536 C C . SER B 1 487 ? -31.672 -25.219 0.219 1 85.06 487 SER B C 1
ATOM 11538 O O . SER B 1 487 ? -32.031 -25.828 -0.797 1 85.06 487 SER B O 1
ATOM 11540 N N . LYS B 1 488 ? -32.5 -24.469 0.847 1 79.94 488 LYS B N 1
ATOM 11541 C CA . LYS B 1 488 ? -33.875 -24.266 0.393 1 79.94 488 LYS B CA 1
ATOM 11542 C C . LYS B 1 488 ? -33.938 -23.188 -0.688 1 79.94 488 LYS B C 1
ATOM 11544 O O . LYS B 1 488 ? -34.812 -23.219 -1.535 1 79.94 488 LYS B O 1
ATOM 11549 N N . ASN B 1 489 ? -33 -22.406 -0.673 1 84.31 489 ASN B N 1
ATOM 11550 C CA . ASN B 1 489 ? -33.156 -21.234 -1.532 1 84.31 489 ASN B CA 1
ATOM 11551 C C . ASN B 1 489 ? -31.969 -21.109 -2.51 1 84.31 489 ASN B C 1
ATOM 11553 O O . ASN B 1 489 ? -31.859 -20.109 -3.213 1 84.31 489 ASN B O 1
ATOM 11557 N N . ASN B 1 490 ? -31.125 -22.062 -2.529 1 91.12 490 ASN B N 1
ATOM 11558 C CA . ASN B 1 490 ? -30 -22.031 -3.441 1 91.12 490 ASN B CA 1
ATOM 11559 C C . ASN B 1 490 ? -29.859 -23.328 -4.238 1 91.12 490 ASN B C 1
ATOM 11561 O O . ASN B 1 490 ? -29.953 -24.422 -3.676 1 91.12 490 ASN B O 1
ATOM 11565 N N . PHE B 1 491 ? -29.719 -23.203 -5.449 1 92.69 491 PHE B N 1
ATOM 11566 C CA . PHE B 1 491 ? -29.531 -24.328 -6.352 1 92.69 491 PHE B CA 1
ATOM 11567 C C . PHE B 1 491 ? -28.375 -24.062 -7.309 1 92.69 491 PHE B C 1
ATOM 11569 O O . PHE B 1 491 ? -28.031 -22.922 -7.578 1 92.69 491 PHE B O 1
ATOM 11576 N N . GLU B 1 492 ? -27.781 -25.047 -7.719 1 95.62 492 GLU B N 1
ATOM 11577 C CA . GLU B 1 492 ? -26.672 -24.938 -8.664 1 95.62 492 GLU B CA 1
ATOM 11578 C C . GLU B 1 492 ? -27.094 -25.391 -10.062 1 95.62 492 GLU B C 1
ATOM 11580 O O . GLU B 1 492 ? -27.625 -26.484 -10.234 1 95.62 492 GLU B O 1
ATOM 11585 N N . VAL B 1 493 ? -26.969 -24.531 -11.016 1 95.88 493 VAL B N 1
ATOM 11586 C CA . VAL B 1 493 ? -27.188 -24.859 -12.414 1 95.88 493 VAL B CA 1
ATOM 11587 C C . VAL B 1 493 ? -25.859 -25.203 -13.086 1 95.88 493 VAL B C 1
ATOM 11589 O O . VAL B 1 493 ? -24.906 -24.422 -13.016 1 95.88 493 VAL B O 1
ATOM 11592 N N . VAL B 1 494 ? -25.828 -26.359 -13.703 1 97.62 494 VAL B N 1
ATOM 11593 C CA . VAL B 1 494 ? -24.609 -26.797 -14.391 1 97.62 494 VAL B CA 1
ATOM 11594 C C . VAL B 1 494 ? -24.906 -27.016 -15.875 1 97.62 494 VAL B C 1
ATOM 11596 O O . VAL B 1 494 ? -25.906 -27.641 -16.234 1 97.62 494 VAL B O 1
ATOM 11599 N N . PHE B 1 495 ? -24.125 -26.453 -16.734 1 97.56 495 PHE B N 1
ATOM 11600 C CA . PHE B 1 495 ? -24.234 -26.688 -18.156 1 97.56 495 PHE B CA 1
ATOM 11601 C C . PHE B 1 495 ? -22.859 -26.641 -18.828 1 97.56 495 PHE B C 1
ATOM 11603 O O . PHE B 1 495 ? -21.891 -26.172 -18.219 1 97.56 495 PHE B O 1
ATOM 11610 N N . ILE B 1 496 ? -22.672 -27.203 -19.938 1 97.75 496 ILE B N 1
ATOM 11611 C CA . ILE B 1 496 ? -21.422 -27.172 -20.703 1 97.75 496 ILE B CA 1
ATOM 11612 C C . ILE B 1 496 ? -21.516 -26.094 -21.797 1 97.75 496 ILE B C 1
ATOM 11614 O O . ILE B 1 496 ? -22.359 -26.188 -22.688 1 97.75 496 ILE B O 1
ATOM 11618 N N . ALA B 1 497 ? -20.719 -25.047 -21.703 1 97.62 497 ALA B N 1
ATOM 11619 C CA . ALA B 1 497 ? -20.688 -23.953 -22.688 1 97.62 497 ALA B CA 1
ATOM 11620 C C . ALA B 1 497 ? -19.703 -24.266 -23.812 1 97.62 497 ALA B C 1
ATOM 11622 O O . ALA B 1 497 ? -18.641 -24.828 -23.578 1 97.62 497 ALA B O 1
ATOM 11623 N N . ASN B 1 498 ? -20.125 -23.984 -25.016 1 96.31 498 ASN B N 1
ATOM 11624 C CA . ASN B 1 498 ? -19.234 -24 -26.188 1 96.31 498 ASN B CA 1
ATOM 11625 C C . ASN B 1 498 ? -18.703 -22.609 -26.5 1 96.31 498 ASN B C 1
ATOM 11627 O O . ASN B 1 498 ? -19.469 -21.734 -26.922 1 96.31 498 ASN B O 1
ATOM 11631 N N . LEU B 1 499 ? -17.438 -22.438 -26.406 1 97.44 499 LEU B N 1
ATOM 11632 C CA . LEU B 1 499 ? -16.859 -21.094 -26.531 1 97.44 499 LEU B CA 1
ATOM 11633 C C . LEU B 1 499 ? -15.875 -21.031 -27.688 1 97.44 499 LEU B C 1
ATOM 11635 O O . LEU B 1 499 ? -15.078 -21.938 -27.875 1 97.44 499 LEU B O 1
ATOM 11639 N N . ASP B 1 500 ? -15.93 -20 -28.453 1 97.5 500 ASP B N 1
ATOM 11640 C CA . ASP B 1 500 ? -15 -19.719 -29.547 1 97.5 500 ASP B CA 1
ATOM 11641 C C . ASP B 1 500 ? -13.633 -19.297 -29 1 97.5 500 ASP B C 1
ATOM 11643 O O . ASP B 1 500 ? -13.508 -18.953 -27.828 1 97.5 500 ASP B O 1
ATOM 11647 N N . PRO B 1 501 ? -12.562 -19.391 -29.922 1 97.44 501 PRO B N 1
ATOM 11648 C CA . PRO B 1 501 ? -11.234 -18.938 -29.5 1 97.44 501 PRO B CA 1
ATOM 11649 C C . PRO B 1 501 ? -11.195 -17.453 -29.141 1 97.44 501 PRO B C 1
ATOM 11651 O O . PRO B 1 501 ? -11.695 -16.625 -29.891 1 97.44 501 PRO B O 1
ATOM 11654 N N . LEU B 1 502 ? -10.562 -17.109 -28.031 1 98.12 502 LEU B N 1
ATOM 11655 C CA . LEU B 1 502 ? -10.477 -15.719 -27.594 1 98.12 502 LEU B CA 1
ATOM 11656 C C . LEU B 1 502 ? -11.789 -14.992 -27.844 1 98.12 502 LEU B C 1
ATOM 11658 O O . LEU B 1 502 ? -11.875 -14.148 -28.734 1 98.12 502 LEU B O 1
ATOM 11662 N N . SER B 1 503 ? -12.75 -15.195 -26.922 1 98.31 503 SER B N 1
ATOM 11663 C CA . SER B 1 503 ? -14.078 -14.688 -27.219 1 98.31 503 SER B CA 1
ATOM 11664 C C . SER B 1 503 ? -14.867 -14.383 -25.953 1 98.31 503 SER B C 1
ATOM 11666 O O . SER B 1 503 ? -14.469 -14.797 -24.859 1 98.31 503 SER B O 1
ATOM 11668 N N . LEU B 1 504 ? -15.836 -13.578 -26.078 1 98.25 504 LEU B N 1
ATOM 11669 C CA . LEU B 1 504 ? -16.875 -13.344 -25.078 1 98.25 504 LEU B CA 1
ATOM 11670 C C . LEU B 1 504 ? -18.234 -13.766 -25.609 1 98.25 504 LEU B C 1
ATOM 11672 O O . LEU B 1 504 ? -18.578 -13.492 -26.766 1 98.25 504 LEU B O 1
ATOM 11676 N N . ALA B 1 505 ? -19 -14.492 -24.812 1 98.31 505 ALA B N 1
ATOM 11677 C CA . ALA B 1 505 ? -20.297 -15.008 -25.234 1 98.31 505 ALA B CA 1
ATOM 11678 C C . ALA B 1 505 ? -21.344 -14.812 -24.156 1 98.31 505 ALA B C 1
ATOM 11680 O O . ALA B 1 505 ? -21.094 -15.07 -22.969 1 98.31 505 ALA B O 1
ATOM 11681 N N . LEU B 1 506 ? -22.516 -14.359 -24.562 1 97.88 506 LEU B N 1
ATOM 11682 C CA . LEU B 1 506 ? -23.609 -14.086 -23.625 1 97.88 506 LEU B CA 1
ATOM 11683 C C . LEU B 1 506 ? -24.531 -15.289 -23.516 1 97.88 506 LEU B C 1
ATOM 11685 O O . LEU B 1 506 ? -25.062 -15.781 -24.516 1 97.88 506 LEU B O 1
ATOM 11689 N N . TYR B 1 507 ? -24.703 -15.828 -22.359 1 97.81 507 TYR B N 1
ATOM 11690 C CA . TYR B 1 507 ? -25.688 -16.859 -22.016 1 97.81 507 TYR B CA 1
ATOM 11691 C C . TYR B 1 507 ? -26.766 -16.297 -21.109 1 97.81 507 TYR B C 1
ATOM 11693 O O . TYR B 1 507 ? -26.562 -15.289 -20.422 1 97.81 507 TYR B O 1
ATOM 11701 N N . GLU B 1 508 ? -27.906 -16.938 -21.156 1 96.69 508 GLU B N 1
ATOM 11702 C CA . GLU B 1 508 ? -29.016 -16.469 -20.344 1 96.69 508 GLU B CA 1
ATOM 11703 C C . GLU B 1 508 ? -29.594 -17.594 -19.484 1 96.69 508 GLU B C 1
ATOM 11705 O O . GLU B 1 508 ? -29.719 -18.719 -19.953 1 96.69 508 GLU B O 1
ATOM 11710 N N . VAL B 1 509 ? -29.797 -17.375 -18.281 1 95.62 509 VAL B N 1
ATOM 11711 C CA . VAL B 1 509 ? -30.5 -18.25 -17.359 1 95.62 509 VAL B CA 1
ATOM 11712 C C . VAL B 1 509 ? -31.891 -17.688 -17.062 1 95.62 509 VAL B C 1
ATOM 11714 O O . VAL B 1 509 ? -32.031 -16.641 -16.438 1 95.62 509 VAL B O 1
ATOM 11717 N N . ILE B 1 510 ? -32.875 -18.391 -17.469 1 92.81 510 ILE B N 1
ATOM 11718 C CA . ILE B 1 510 ? -34.25 -17.859 -17.453 1 92.81 510 ILE B CA 1
ATOM 11719 C C . ILE B 1 510 ? -35.125 -18.688 -16.516 1 92.81 510 ILE B C 1
ATOM 11721 O O . ILE B 1 510 ? -35.188 -19.906 -16.641 1 92.81 510 ILE B O 1
ATOM 11725 N N . GLY B 1 511 ? -35.75 -18.016 -15.641 1 88.56 511 GLY B N 1
ATOM 11726 C CA . GLY B 1 511 ? -36.688 -18.688 -14.766 1 88.56 511 GLY B CA 1
ATOM 11727 C C . GLY B 1 511 ? -37.906 -19.234 -15.5 1 88.56 511 GLY B C 1
ATOM 11728 O O . GLY B 1 511 ? -38.375 -18.609 -16.453 1 88.56 511 GLY B O 1
ATOM 11729 N N . GLN B 1 512 ? -38.312 -20.453 -15.078 1 83.12 512 GLN B N 1
ATOM 11730 C CA . GLN B 1 512 ? -39.531 -21.062 -15.633 1 83.12 512 GLN B CA 1
ATOM 11731 C C . GLN B 1 512 ? -40.594 -21.234 -14.57 1 83.12 512 GLN B C 1
ATOM 11733 O O . GLN B 1 512 ? -40.312 -21.344 -13.383 1 83.12 512 GLN B O 1
ATOM 11738 N N . ALA B 1 513 ? -41.875 -21 -14.984 1 67.81 513 ALA B N 1
ATOM 11739 C CA . ALA B 1 513 ? -43 -21.188 -14.055 1 67.81 513 ALA B CA 1
ATOM 11740 C C . ALA B 1 513 ? -43.156 -22.656 -13.672 1 67.81 513 ALA B C 1
ATOM 11742 O O . ALA B 1 513 ? -43.438 -22.969 -12.523 1 67.81 513 ALA B O 1
ATOM 11743 N N . GLU B 1 514 ? -43.281 -23.656 -14.672 1 62.81 514 GLU B N 1
ATOM 11744 C CA . GLU B 1 514 ? -43.75 -25.016 -14.367 1 62.81 514 GLU B CA 1
ATOM 11745 C C . GLU B 1 514 ? -42.562 -25.969 -14.156 1 62.81 514 GLU B C 1
ATOM 11747 O O . GLU B 1 514 ? -41.469 -25.719 -14.648 1 62.81 514 GLU B O 1
ATOM 11752 N N . SER B 1 515 ? -42.688 -27.031 -13.219 1 59.66 515 SER B N 1
ATOM 11753 C CA . SER B 1 515 ? -41.812 -28.031 -12.602 1 59.66 515 SER B CA 1
ATOM 11754 C C . SER B 1 515 ? -41.281 -29 -13.641 1 59.66 515 SER B C 1
ATOM 11756 O O . SER B 1 515 ? -40.594 -29.953 -13.305 1 59.66 515 SER B O 1
ATOM 11758 N N . SER B 1 516 ? -41.719 -29.203 -14.797 1 55.31 516 SER B N 1
ATOM 11759 C CA . SER B 1 516 ? -41.406 -30.438 -15.484 1 55.31 516 SER B CA 1
ATOM 11760 C C . SER B 1 516 ? -39.906 -30.516 -15.836 1 55.31 516 SER B C 1
ATOM 11762 O O . SER B 1 516 ? -39.562 -30.578 -17.016 1 55.31 516 SER B O 1
ATOM 11764 N N . ASN B 1 517 ? -39 -30.156 -14.945 1 65.12 517 ASN B N 1
ATOM 11765 C CA . ASN B 1 517 ? -37.719 -29.938 -15.625 1 65.12 517 ASN B CA 1
ATOM 11766 C C . ASN B 1 517 ? -36.812 -31.156 -15.523 1 65.12 517 ASN B C 1
ATOM 11768 O O . ASN B 1 517 ? -36.469 -31.594 -14.422 1 65.12 517 ASN B O 1
ATOM 11772 N N . THR B 1 518 ? -36.719 -32.125 -16.531 1 77.69 518 THR B N 1
ATOM 11773 C CA . THR B 1 518 ? -35.75 -33.188 -16.797 1 77.69 518 THR B CA 1
ATOM 11774 C C . THR B 1 518 ? -34.344 -32.75 -16.422 1 77.69 518 THR B C 1
ATOM 11776 O O . THR B 1 518 ? -33.438 -33.531 -16.375 1 77.69 518 THR B O 1
ATOM 11779 N N . ALA B 1 519 ? -34.281 -31.625 -15.984 1 90.75 519 ALA B N 1
ATOM 11780 C CA . ALA B 1 519 ? -32.938 -31.094 -15.68 1 90.75 519 ALA B CA 1
ATOM 11781 C C . ALA B 1 519 ? -32.594 -31.297 -14.211 1 90.75 519 ALA B C 1
ATOM 11783 O O . ALA B 1 519 ? -31.422 -31.188 -13.82 1 90.75 519 ALA B O 1
ATOM 11784 N N . ILE B 1 520 ? -33.531 -31.672 -13.375 1 92.12 520 ILE B N 1
ATOM 11785 C CA . ILE B 1 520 ? -33.312 -31.797 -11.938 1 92.12 520 ILE B CA 1
ATOM 11786 C C . ILE B 1 520 ? -32.562 -33.094 -11.648 1 92.12 520 ILE B C 1
ATOM 11788 O O . ILE B 1 520 ? -33 -34.156 -12.086 1 92.12 520 ILE B O 1
ATOM 11792 N N . ALA B 1 521 ? -31.547 -33 -10.867 1 94.81 521 ALA B N 1
ATOM 11793 C CA . ALA B 1 521 ? -30.703 -34.156 -10.578 1 94.81 521 ALA B CA 1
ATOM 11794 C C . ALA B 1 521 ? -31.375 -35.094 -9.578 1 94.81 521 ALA B C 1
ATOM 11796 O O . ALA B 1 521 ? -32.281 -34.688 -8.852 1 94.81 521 ALA B O 1
ATOM 11797 N N . THR B 1 522 ? -30.969 -36.312 -9.609 1 94.19 522 THR B N 1
ATOM 11798 C CA . THR B 1 522 ? -31.344 -37.281 -8.602 1 94.19 522 THR B CA 1
ATOM 11799 C C . THR B 1 522 ? -30.25 -37.438 -7.539 1 94.19 522 THR B C 1
ATOM 11801 O O . THR B 1 522 ? -29.062 -37.438 -7.863 1 94.19 522 THR B O 1
ATOM 11804 N N . VAL B 1 523 ? -30.672 -37.562 -6.324 1 93.81 523 VAL B N 1
ATOM 11805 C CA . VAL B 1 523 ? -29.719 -37.594 -5.23 1 93.81 523 VAL B CA 1
ATOM 11806 C C . VAL B 1 523 ? -29.812 -38.906 -4.48 1 93.81 523 VAL B C 1
ATOM 11808 O O . VAL B 1 523 ? -30.906 -39.375 -4.152 1 93.81 523 VAL B O 1
ATOM 11811 N N . TYR B 1 524 ? -28.688 -39.562 -4.305 1 93.25 524 TYR B N 1
ATOM 11812 C CA . TYR B 1 524 ? -28.562 -40.719 -3.439 1 93.25 524 TYR B CA 1
ATOM 11813 C C . TYR B 1 524 ? -27.719 -40.406 -2.209 1 93.25 524 TYR B C 1
ATOM 11815 O O . TYR B 1 524 ? -26.688 -39.75 -2.311 1 93.25 524 TYR B O 1
ATOM 11823 N N . LYS B 1 525 ? -28.188 -40.75 -1.102 1 89.81 525 LYS B N 1
ATOM 11824 C CA . LYS B 1 525 ? -27.422 -40.5 0.125 1 89.81 525 LYS B CA 1
ATOM 11825 C C . LYS B 1 525 ? -27.5 -41.688 1.064 1 89.81 525 LYS B C 1
ATOM 11827 O O . LYS B 1 525 ? -28.5 -42.406 1.102 1 89.81 525 LYS B O 1
ATOM 11832 N N . ASN B 1 526 ? -26.453 -41.969 1.748 1 85.38 526 ASN B N 1
ATOM 11833 C CA . ASN B 1 526 ? -26.5 -43.062 2.736 1 85.38 526 ASN B CA 1
ATOM 11834 C C . ASN B 1 526 ? -27.016 -42.562 4.086 1 85.38 526 ASN B C 1
ATOM 11836 O O . ASN B 1 526 ? -27.422 -43.344 4.93 1 85.38 526 ASN B O 1
ATOM 11840 N N . GLY B 1 527 ? -26.953 -41.281 4.34 1 75.88 527 GLY B N 1
ATOM 11841 C CA . GLY B 1 527 ? -27.469 -40.75 5.582 1 75.88 527 GLY B CA 1
ATOM 11842 C C . GLY B 1 527 ? -28.953 -40.469 5.535 1 75.88 527 GLY B C 1
ATOM 11843 O O . GLY B 1 527 ? -29.672 -41.062 4.734 1 75.88 527 GLY B O 1
ATOM 11844 N N . LYS B 1 528 ? -29.422 -39.625 6.488 1 74.19 528 LYS B N 1
ATOM 11845 C CA . LYS B 1 528 ? -30.828 -39.281 6.605 1 74.19 528 LYS B CA 1
ATOM 11846 C C . LYS B 1 528 ? -31.281 -38.438 5.418 1 74.19 528 LYS B C 1
ATOM 11848 O O . LYS B 1 528 ? -30.562 -37.531 4.984 1 74.19 528 LYS B O 1
ATOM 11853 N N . LEU B 1 529 ? -32.312 -38.969 4.816 1 77 529 LEU B N 1
ATOM 11854 C CA . LEU B 1 529 ? -32.906 -38.188 3.732 1 77 529 LEU B CA 1
ATOM 11855 C C . LEU B 1 529 ? -33.594 -36.938 4.277 1 77 529 LEU B C 1
ATOM 11857 O O . LEU B 1 529 ? -34.125 -36.938 5.398 1 77 529 LEU B O 1
ATOM 11861 N N . ASP B 1 530 ? -33.375 -35.844 3.562 1 72.81 530 ASP B N 1
ATOM 11862 C CA . ASP B 1 530 ? -34.031 -34.594 3.969 1 72.81 530 ASP B CA 1
ATOM 11863 C C . ASP B 1 530 ? -35.531 -34.688 3.822 1 72.81 530 ASP B C 1
ATOM 11865 O O . ASP B 1 530 ? -36.031 -34.969 2.73 1 72.81 530 ASP B O 1
ATOM 11869 N N . ASN B 1 531 ? -36.312 -34.5 4.883 1 66.5 531 ASN B N 1
ATOM 11870 C CA . ASN B 1 531 ? -37.781 -34.625 4.898 1 66.5 531 ASN B CA 1
ATOM 11871 C C . ASN B 1 531 ? -38.438 -33.312 4.453 1 66.5 531 ASN B C 1
ATOM 11873 O O . ASN B 1 531 ? -39.656 -33.281 4.277 1 66.5 531 ASN B O 1
ATOM 11877 N N . ARG B 1 532 ? -37.688 -32.438 4.184 1 65.31 532 ARG B N 1
ATOM 11878 C CA . ARG B 1 532 ? -38.25 -31.172 3.709 1 65.31 532 ARG B CA 1
ATOM 11879 C C . ARG B 1 532 ? -38.688 -31.281 2.248 1 65.31 532 ARG B C 1
ATOM 11881 O O . ARG B 1 532 ? -38.188 -32.156 1.518 1 65.31 532 ARG B O 1
ATOM 11888 N N . ASN B 1 533 ? -39.75 -30.516 1.954 1 70.94 533 ASN B N 1
ATOM 11889 C CA . ASN B 1 533 ? -40.188 -30.422 0.569 1 70.94 533 ASN B CA 1
ATOM 11890 C C . ASN B 1 533 ? -39.094 -29.859 -0.341 1 70.94 533 ASN B C 1
ATOM 11892 O O . ASN B 1 533 ? -38.906 -28.641 -0.393 1 70.94 533 ASN B O 1
ATOM 11896 N N . VAL B 1 534 ? -38.219 -30.859 -0.843 1 79.44 534 VAL B N 1
ATOM 11897 C CA . VAL B 1 534 ? -37.156 -30.453 -1.754 1 79.44 534 VAL B CA 1
ATOM 11898 C C . VAL B 1 534 ? -37.469 -30.953 -3.166 1 79.44 534 VAL B C 1
ATOM 11900 O O . VAL B 1 534 ? -38.156 -31.938 -3.342 1 79.44 534 VAL B O 1
ATOM 11903 N N . PRO B 1 535 ? -37.031 -30.234 -4.133 1 85.31 535 PRO B N 1
ATOM 11904 C CA . PRO B 1 535 ? -37.375 -30.562 -5.52 1 85.31 535 PRO B CA 1
ATOM 11905 C C . PRO B 1 535 ? -36.594 -31.766 -6.043 1 85.31 535 PRO B C 1
ATOM 11907 O O . PRO B 1 535 ? -36.812 -32.219 -7.168 1 85.31 535 PRO B O 1
ATOM 11910 N N . PHE B 1 536 ? -35.781 -32.406 -5.273 1 90 536 PHE B N 1
ATOM 11911 C CA . PHE B 1 536 ? -34.906 -33.469 -5.73 1 90 536 PHE B CA 1
ATOM 11912 C C . PHE B 1 536 ? -35.5 -34.844 -5.336 1 90 536 PHE B C 1
ATOM 11914 O O . PHE B 1 536 ? -36.031 -35 -4.238 1 90 536 PHE B O 1
ATOM 11921 N N . ASP B 1 537 ? -35.406 -35.719 -6.273 1 88.75 537 ASP B N 1
ATOM 11922 C CA . ASP B 1 537 ? -35.688 -37.094 -5.934 1 88.75 537 ASP B CA 1
ATOM 11923 C C . ASP B 1 537 ? -34.594 -37.688 -5.07 1 88.75 537 ASP B C 1
ATOM 11925 O O . ASP B 1 537 ? -33.406 -37.688 -5.473 1 88.75 537 ASP B O 1
ATOM 11929 N N . GLN B 1 538 ? -34.906 -38.188 -3.922 1 90.19 538 GLN B N 1
ATOM 11930 C CA . GLN B 1 538 ? -33.906 -38.719 -2.988 1 90.19 538 GLN B CA 1
ATOM 11931 C C . GLN B 1 538 ? -34.062 -40.219 -2.832 1 90.19 538 GLN B C 1
ATOM 11933 O O . GLN B 1 538 ? -35.188 -40.75 -2.711 1 90.19 538 GLN B O 1
ATOM 11938 N N . GLN B 1 539 ? -32.969 -40.844 -2.896 1 89.88 539 GLN B N 1
ATOM 11939 C CA . GLN B 1 539 ? -32.906 -42.281 -2.668 1 89.88 539 GLN B CA 1
ATOM 11940 C C . GLN B 1 539 ? -31.75 -42.656 -1.774 1 89.88 539 GLN B C 1
ATOM 11942 O O . GLN B 1 539 ? -30.812 -41.875 -1.61 1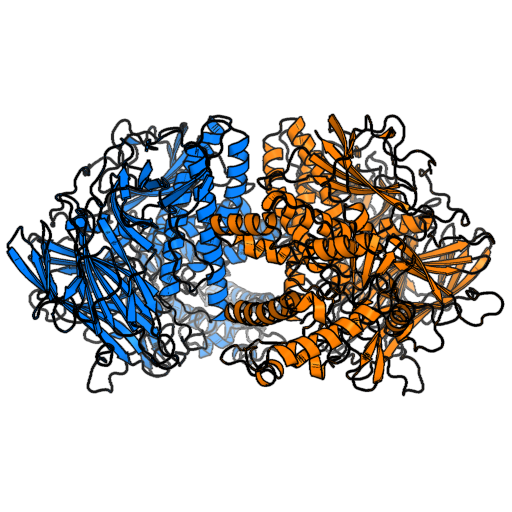 89.88 539 GLN B O 1
ATOM 11947 N N . LYS B 1 540 ? -31.781 -43.75 -1.226 1 90.5 540 LYS B N 1
ATOM 11948 C CA . LYS B 1 540 ? -30.656 -44.25 -0.434 1 90.5 540 LYS B CA 1
ATOM 11949 C C . LYS B 1 540 ? -29.625 -44.938 -1.32 1 90.5 540 LYS B C 1
ATOM 11951 O O . LYS B 1 540 ? -29.969 -45.562 -2.312 1 90.5 540 LYS B O 1
ATOM 11956 N N . VAL B 1 541 ? -28.5 -44.719 -0.932 1 90 541 VAL B N 1
ATOM 11957 C CA . VAL B 1 541 ? -27.438 -45.406 -1.646 1 90 541 VAL B CA 1
ATOM 11958 C C . VAL B 1 541 ? -27.594 -46.906 -1.475 1 90 541 VAL B C 1
ATOM 11960 O O . VAL B 1 541 ? -27.781 -47.406 -0.358 1 90 541 VAL B O 1
ATOM 11963 N N . LYS B 1 542 ? -27.516 -47.562 -2.506 1 85.69 542 LYS B N 1
ATOM 11964 C CA . LYS B 1 542 ? -27.641 -49 -2.459 1 85.69 542 LYS B CA 1
ATOM 11965 C C . LYS B 1 542 ? -26.375 -49.656 -1.907 1 85.69 542 LYS B C 1
ATOM 11967 O O . LYS B 1 542 ? -25.312 -49.062 -1.936 1 85.69 542 LYS B O 1
ATOM 11972 N N . GLU B 1 543 ? -26.547 -50.875 -1.461 1 86.81 543 GLU B N 1
ATOM 11973 C CA . GLU B 1 543 ? -25.391 -51.625 -0.947 1 86.81 543 GLU B CA 1
ATOM 11974 C C . GLU B 1 543 ? -24.469 -52.062 -2.078 1 86.81 543 GLU B C 1
ATOM 11976 O O . GLU B 1 543 ? -24.922 -52.344 -3.186 1 86.81 543 GLU B O 1
ATOM 11981 N N . GLY B 1 544 ? -23.172 -52.031 -1.789 1 89.44 544 GLY B N 1
ATOM 11982 C CA . GLY B 1 544 ? -22.172 -52.469 -2.773 1 89.44 544 GLY B CA 1
ATOM 11983 C C . GLY B 1 544 ? -21.391 -51.312 -3.352 1 89.44 544 GLY B C 1
ATOM 11984 O O . GLY B 1 544 ? -21.469 -50.188 -2.855 1 89.44 544 GLY B O 1
ATOM 11985 N N . ASP B 1 545 ? -20.703 -51.656 -4.414 1 93.88 545 ASP B N 1
ATOM 11986 C CA . ASP B 1 545 ? -19.859 -50.656 -5.059 1 93.88 545 ASP B CA 1
ATOM 11987 C C . ASP B 1 545 ? -20.703 -49.688 -5.879 1 93.88 545 ASP B C 1
ATOM 11989 O O . ASP B 1 545 ? -21.797 -50.031 -6.32 1 93.88 545 ASP B O 1
ATOM 11993 N N . ILE B 1 546 ? -20.234 -48.562 -5.965 1 96 546 ILE B N 1
ATOM 11994 C CA . ILE B 1 546 ? -20.875 -47.5 -6.754 1 96 546 ILE B CA 1
ATOM 11995 C C . ILE B 1 546 ? -20.219 -47.406 -8.125 1 96 546 ILE B C 1
ATOM 11997 O O . ILE B 1 546 ? -18.984 -47.5 -8.234 1 96 546 ILE B O 1
ATOM 12001 N N . GLN B 1 547 ? -20.984 -47.219 -9.133 1 96.69 547 GLN B N 1
ATOM 12002 C CA . GLN B 1 547 ? -20.438 -47.094 -10.484 1 96.69 547 GLN B CA 1
ATOM 12003 C C . GLN B 1 547 ? -21 -45.875 -11.188 1 96.69 547 GLN B C 1
ATOM 12005 O O . GLN B 1 547 ? -22.219 -45.688 -11.219 1 96.69 547 GLN B O 1
ATOM 12010 N N . LEU B 1 548 ? -20.172 -45.031 -11.617 1 97 548 LEU B N 1
ATOM 12011 C CA . LEU B 1 548 ? -20.531 -43.938 -12.531 1 97 548 LEU B CA 1
ATOM 12012 C C . LEU B 1 548 ? -20.047 -44.25 -13.945 1 97 548 LEU B C 1
ATOM 12014 O O . LEU B 1 548 ? -19 -44.875 -14.133 1 97 548 LEU B O 1
ATOM 12018 N N . GLU B 1 549 ? -20.797 -43.812 -14.914 1 95.38 549 GLU B N 1
ATOM 12019 C CA . GLU B 1 549 ? -20.391 -44.125 -16.281 1 95.38 549 GLU B CA 1
ATOM 12020 C C . GLU B 1 549 ? -20.812 -43.031 -17.25 1 95.38 549 GLU B C 1
ATOM 12022 O O . GLU B 1 549 ? -21.812 -42.344 -17.031 1 95.38 549 GLU B O 1
ATOM 12027 N N . ASN B 1 550 ? -20.047 -42.75 -18.188 1 96.56 550 ASN B N 1
ATOM 12028 C CA . ASN B 1 550 ? -20.406 -41.969 -19.359 1 96.56 550 ASN B CA 1
ATOM 12029 C C . ASN B 1 550 ? -20.125 -42.75 -20.656 1 96.56 550 ASN B C 1
ATOM 12031 O O . ASN B 1 550 ? -20.062 -43.969 -20.641 1 96.56 550 ASN B O 1
ATOM 12035 N N . SER B 1 551 ? -20.031 -42.094 -21.766 1 95.44 551 SER B N 1
ATOM 12036 C CA . SER B 1 551 ? -19.906 -42.781 -23.047 1 95.44 551 SER B CA 1
ATOM 12037 C C . SER B 1 551 ? -18.516 -43.375 -23.219 1 95.44 551 SER B C 1
ATOM 12039 O O . SER B 1 551 ? -18.328 -44.312 -24 1 95.44 551 SER B O 1
ATOM 12041 N N . LYS B 1 552 ? -17.547 -42.938 -22.422 1 95.12 552 LYS B N 1
ATOM 12042 C CA . LYS B 1 552 ? -16.156 -43.312 -22.672 1 95.12 552 LYS B CA 1
ATOM 12043 C C . LYS B 1 552 ? -15.625 -44.219 -21.562 1 95.12 552 LYS B C 1
ATOM 12045 O O . LYS B 1 552 ? -14.703 -45 -21.797 1 95.12 552 LYS B O 1
ATOM 12050 N N . MET B 1 553 ? -16.234 -44.094 -20.375 1 96.75 553 MET B N 1
ATOM 12051 C CA . MET B 1 553 ? -15.617 -44.844 -19.297 1 96.75 553 MET B CA 1
ATOM 12052 C C . MET B 1 553 ? -16.641 -45.188 -18.219 1 96.75 553 MET B C 1
ATOM 12054 O O . MET B 1 553 ? -17.719 -44.625 -18.172 1 96.75 553 MET B O 1
ATOM 12058 N N . LYS B 1 554 ? -16.219 -46.188 -17.469 1 97.62 554 LYS B N 1
ATOM 12059 C CA . LYS B 1 554 ? -16.891 -46.594 -16.234 1 97.62 554 LYS B CA 1
ATOM 12060 C C . LYS B 1 554 ? -15.953 -46.469 -15.031 1 97.62 554 LYS B C 1
ATOM 12062 O O . LYS B 1 554 ? -14.828 -46.969 -15.07 1 97.62 554 LYS B O 1
ATOM 12067 N N . VAL B 1 555 ? -16.422 -45.75 -14.023 1 98.44 555 VAL B N 1
ATOM 12068 C CA . VAL B 1 555 ? -15.617 -45.594 -12.82 1 98.44 555 VAL B CA 1
ATOM 12069 C C . VAL B 1 555 ? -16.297 -46.281 -11.641 1 98.44 555 VAL B C 1
ATOM 12071 O O . VAL B 1 555 ? -17.453 -46.031 -11.344 1 98.44 555 VAL B O 1
ATOM 12074 N N . ARG B 1 556 ? -15.539 -47.125 -11.016 1 98.06 556 ARG B N 1
ATOM 12075 C CA . ARG B 1 556 ? -16.062 -47.844 -9.875 1 98.06 556 ARG B CA 1
ATOM 12076 C C . ARG B 1 556 ? -15.523 -47.281 -8.562 1 98.06 556 ARG B C 1
ATOM 12078 O O . ARG B 1 556 ? -14.336 -46.969 -8.469 1 98.06 556 ARG B O 1
ATOM 12085 N N . PHE B 1 557 ? -16.406 -47.219 -7.598 1 97.69 557 PHE B N 1
ATOM 12086 C CA . PHE B 1 557 ? -16.047 -46.75 -6.266 1 97.69 557 PHE B CA 1
ATOM 12087 C C . PHE B 1 557 ? -16.344 -47.812 -5.211 1 97.69 557 PHE B C 1
ATOM 12089 O O . PHE B 1 557 ? -17.359 -48.5 -5.301 1 97.69 557 PHE B O 1
ATOM 12096 N N . ASP B 1 558 ? -15.492 -47.844 -4.25 1 95.38 558 ASP B N 1
ATOM 12097 C CA . ASP B 1 558 ? -15.734 -48.719 -3.117 1 95.38 558 ASP B CA 1
ATOM 12098 C C . ASP B 1 558 ? -16.953 -48.281 -2.312 1 95.38 558 ASP B C 1
ATOM 12100 O O . ASP B 1 558 ? -17.031 -47.125 -1.887 1 95.38 558 ASP B O 1
ATOM 12104 N N . GLY B 1 559 ? -17.844 -49.156 -2.107 1 91.5 559 GLY B N 1
ATOM 12105 C CA . GLY B 1 559 ? -19.078 -48.812 -1.435 1 91.5 559 GLY B CA 1
ATOM 12106 C C . GLY B 1 559 ? -18.891 -48.406 0.018 1 91.5 559 GLY B C 1
ATOM 12107 O O . GLY B 1 559 ? -19.703 -47.688 0.583 1 91.5 559 GLY B O 1
ATOM 12108 N N . ARG B 1 560 ? -17.891 -48.906 0.647 1 89.5 560 ARG B N 1
ATOM 12109 C CA . ARG B 1 560 ? -17.641 -48.594 2.055 1 89.5 560 ARG B CA 1
ATOM 12110 C C . ARG B 1 560 ? -16.906 -47.281 2.211 1 89.5 560 ARG B C 1
ATOM 12112 O O . ARG B 1 560 ? -17.297 -46.438 3.025 1 89.5 560 ARG B O 1
ATOM 12119 N N . SER B 1 561 ? -15.922 -47.094 1.423 1 92.5 561 SER B N 1
ATOM 12120 C CA . SER B 1 561 ? -15.109 -45.875 1.58 1 92.5 561 SER B CA 1
ATOM 12121 C C . SER B 1 561 ? -15.625 -44.75 0.7 1 92.5 561 SER B C 1
ATOM 12123 O O . SER B 1 561 ? -15.383 -43.562 0.985 1 92.5 561 SER B O 1
ATOM 12125 N N . GLY B 1 562 ? -16.328 -45.094 -0.352 1 94.94 562 GLY B N 1
ATOM 12126 C CA . GLY B 1 562 ? -16.75 -44.094 -1.322 1 94.94 562 GLY B CA 1
ATOM 12127 C C . GLY B 1 562 ? -15.633 -43.625 -2.223 1 94.94 562 GLY B C 1
ATOM 12128 O O . GLY B 1 562 ? -15.828 -42.75 -3.053 1 94.94 562 GLY B O 1
ATOM 12129 N N . LEU B 1 563 ? -14.445 -44.219 -2.102 1 97.5 563 LEU B N 1
ATOM 12130 C CA . LEU B 1 563 ? -13.289 -43.781 -2.877 1 97.5 563 LEU B CA 1
ATOM 12131 C C . LEU B 1 563 ? -13.133 -44.625 -4.137 1 97.5 563 LEU B C 1
ATOM 12133 O O . LEU B 1 563 ? -13.711 -45.719 -4.234 1 97.5 563 LEU B O 1
ATOM 12137 N N . MET B 1 564 ? -12.422 -44.062 -5.066 1 97.81 564 MET B N 1
ATOM 12138 C CA . MET B 1 564 ? -12.266 -44.688 -6.383 1 97.81 564 MET B CA 1
ATOM 12139 C C . MET B 1 564 ? -11.57 -46.031 -6.273 1 97.81 564 MET B C 1
ATOM 12141 O O . MET B 1 564 ? -10.625 -46.188 -5.5 1 97.81 564 MET B O 1
ATOM 12145 N N . ARG B 1 565 ? -11.977 -47 -7.141 1 97.44 565 ARG B N 1
ATOM 12146 C CA . ARG B 1 565 ? -11.414 -48.344 -7.133 1 97.44 565 ARG B CA 1
ATOM 12147 C C . ARG B 1 565 ? -10.812 -48.688 -8.492 1 97.44 565 ARG B C 1
ATOM 12149 O O . ARG B 1 565 ? -9.75 -49.312 -8.57 1 97.44 565 ARG B O 1
ATOM 12156 N N . SER B 1 566 ? -11.562 -48.344 -9.523 1 98 566 SER B N 1
ATOM 12157 C CA . SER B 1 566 ? -11.062 -48.719 -10.844 1 98 566 SER B CA 1
ATOM 12158 C C . SER B 1 566 ? -11.727 -47.875 -11.938 1 98 566 SER B C 1
ATOM 12160 O O . SER B 1 566 ? -12.766 -47.281 -11.703 1 98 566 SER B O 1
ATOM 12162 N N . ILE B 1 567 ? -11.117 -47.906 -13.07 1 98.12 567 ILE B N 1
ATOM 12163 C CA . ILE B 1 567 ? -11.633 -47.25 -14.281 1 98.12 567 ILE B CA 1
ATOM 12164 C C . ILE B 1 567 ? -11.617 -48.25 -15.438 1 98.12 567 ILE B C 1
ATOM 12166 O O . ILE B 1 567 ? -10.609 -48.906 -15.672 1 98.12 567 ILE B O 1
ATOM 12170 N N . THR B 1 568 ? -12.711 -48.344 -16.141 1 97.75 568 THR B N 1
ATOM 12171 C CA . THR B 1 568 ? -12.812 -49.156 -17.344 1 97.75 568 THR B CA 1
ATOM 12172 C C . THR B 1 568 ? -12.984 -48.25 -18.578 1 97.75 568 THR B C 1
ATOM 12174 O O . THR B 1 568 ? -13.922 -47.469 -18.641 1 97.75 568 THR B O 1
ATOM 12177 N N . LEU B 1 569 ? -12.117 -48.469 -19.469 1 95.31 569 LEU B N 1
ATOM 12178 C CA . LEU B 1 569 ? -12.281 -47.781 -20.75 1 95.31 569 LEU B CA 1
ATOM 12179 C C . LEU B 1 569 ? -13.203 -48.562 -21.688 1 95.31 569 LEU B C 1
ATOM 12181 O O . LEU B 1 569 ? -12.914 -49.719 -22 1 95.31 569 LEU B O 1
ATOM 12185 N N . LYS B 1 570 ? -14.211 -47.938 -22.125 1 94.25 570 LYS B N 1
ATOM 12186 C CA . LYS B 1 570 ? -15.219 -48.625 -22.906 1 94.25 570 LYS B CA 1
ATOM 12187 C C . LYS B 1 570 ? -14.703 -48.938 -24.312 1 94.25 570 LYS B C 1
ATOM 12189 O O . LYS B 1 570 ? -15.18 -49.875 -24.969 1 94.25 570 LYS B O 1
ATOM 12194 N N . SER B 1 571 ? -13.867 -48.156 -24.828 1 89.25 571 SER B N 1
ATOM 12195 C CA . SER B 1 571 ? -13.312 -48.406 -26.156 1 89.25 571 SER B CA 1
ATOM 12196 C C . SER B 1 571 ? -12.602 -49.75 -26.219 1 89.25 571 SER B C 1
ATOM 12198 O O . SER B 1 571 ? -12.711 -50.469 -27.234 1 89.25 571 SER B O 1
ATOM 12200 N N . THR B 1 572 ? -11.93 -50.188 -25.125 1 90.31 572 THR B N 1
ATOM 12201 C CA . THR B 1 572 ? -11.164 -51.438 -25.125 1 90.31 572 THR B CA 1
ATOM 12202 C C . THR B 1 572 ? -11.82 -52.469 -24.203 1 90.31 572 THR B C 1
ATOM 12204 O O . THR B 1 572 ? -11.523 -53.656 -24.281 1 90.31 572 THR B O 1
ATOM 12207 N N . GLY B 1 573 ? -12.594 -51.969 -23.297 1 93.5 573 GLY B N 1
ATOM 12208 C CA . GLY B 1 573 ? -13.18 -52.844 -22.297 1 93.5 573 GLY B CA 1
ATOM 12209 C C . GLY B 1 573 ? -12.219 -53.188 -21.172 1 93.5 573 GLY B C 1
ATOM 12210 O O . GLY B 1 573 ? -12.562 -53.938 -20.266 1 93.5 573 GLY B O 1
ATOM 12211 N N . ARG B 1 574 ? -11.125 -52.625 -21.203 1 95.06 574 ARG B N 1
ATOM 12212 C CA . ARG B 1 574 ? -10.102 -52.938 -20.203 1 95.06 574 ARG B CA 1
ATOM 12213 C C . ARG B 1 574 ? -10.359 -52.188 -18.906 1 95.06 574 ARG B C 1
ATOM 12215 O O . ARG B 1 574 ? -10.609 -50.969 -18.922 1 95.06 574 ARG B O 1
ATOM 12222 N N . THR B 1 575 ? -10.219 -52.875 -17.859 1 97.12 575 THR B N 1
ATOM 12223 C CA . THR B 1 575 ? -10.359 -52.281 -16.531 1 97.12 575 THR B CA 1
ATOM 12224 C C . THR B 1 575 ? -8.992 -52.125 -15.875 1 97.12 575 THR B C 1
ATOM 12226 O O . THR B 1 575 ? -8.195 -53.062 -15.828 1 97.12 575 THR B O 1
ATOM 12229 N N . THR B 1 576 ? -8.703 -51 -15.453 1 97.5 576 THR B N 1
ATOM 12230 C CA . THR B 1 576 ? -7.477 -50.688 -14.727 1 97.5 576 THR B CA 1
ATOM 12231 C C . THR B 1 576 ? -7.781 -50.375 -13.266 1 97.5 576 THR B C 1
ATOM 12233 O O . THR B 1 576 ? -8.617 -49.5 -12.977 1 97.5 576 THR B O 1
ATOM 12236 N N . GLU B 1 577 ? -7.07 -51 -12.391 1 97.25 577 GLU B N 1
ATOM 12237 C CA . GLU B 1 577 ? -7.199 -50.688 -10.977 1 97.25 577 GLU B CA 1
ATOM 12238 C C . GLU B 1 577 ? -6.633 -49.281 -10.672 1 97.25 577 GLU B C 1
ATOM 12240 O O . GLU B 1 577 ? -5.586 -48.906 -11.203 1 97.25 577 GLU B O 1
ATOM 12245 N N . CYS B 1 578 ? -7.367 -48.531 -9.945 1 96.31 578 CYS B N 1
ATOM 12246 C CA . CYS B 1 578 ? -6.969 -47.188 -9.547 1 96.31 578 CYS B CA 1
ATOM 12247 C C . CYS B 1 578 ? -7.449 -46.875 -8.133 1 96.31 578 CYS B C 1
ATOM 12249 O O . CYS B 1 578 ? -8.117 -45.844 -7.914 1 96.31 578 CYS B O 1
ATOM 12251 N N . GLN B 1 579 ? -7.027 -47.594 -7.203 1 96.94 579 GLN B N 1
ATOM 12252 C CA . GLN B 1 579 ? -7.48 -47.406 -5.828 1 96.94 579 GLN B CA 1
ATOM 12253 C C . GLN B 1 579 ? -6.914 -46.125 -5.234 1 96.94 579 GLN B C 1
ATOM 12255 O O . GLN B 1 579 ? -5.711 -45.875 -5.328 1 96.94 579 GLN B O 1
ATOM 12260 N N . LEU B 1 580 ? -7.781 -45.312 -4.707 1 97.62 580 LEU B N 1
ATOM 12261 C CA . LEU B 1 580 ? -7.355 -44.094 -4.059 1 97.62 580 LEU B CA 1
ATOM 12262 C C . LEU B 1 580 ? -7.312 -44.25 -2.543 1 97.62 580 LEU B C 1
ATOM 12264 O O . LEU B 1 580 ? -8.289 -44.719 -1.938 1 97.62 580 LEU B O 1
ATOM 12268 N N . VAL B 1 581 ? -6.188 -43.938 -1.92 1 95.38 581 VAL B N 1
ATOM 12269 C CA . VAL B 1 581 ? -6.035 -44 -0.47 1 95.38 581 VAL B CA 1
ATOM 12270 C C . VAL B 1 581 ? -5.488 -42.656 0.059 1 95.38 581 VAL B C 1
ATOM 12272 O O . VAL B 1 581 ? -4.781 -41.969 -0.654 1 95.38 581 VAL B O 1
ATOM 12275 N N . PHE B 1 582 ? -5.879 -42.344 1.294 1 96.81 582 PHE B N 1
ATOM 12276 C CA . PHE B 1 582 ? -5.336 -41.188 1.997 1 96.81 582 PHE B CA 1
ATOM 12277 C C . PHE B 1 582 ? -4.516 -41.625 3.203 1 96.81 582 PHE B C 1
ATOM 12279 O O . PHE B 1 582 ? -4.883 -42.562 3.9 1 96.81 582 PHE B O 1
ATOM 12286 N N . GLY B 1 583 ? -3.412 -41 3.338 1 95.81 583 GLY B N 1
ATOM 12287 C CA . GLY B 1 583 ? -2.553 -41.281 4.48 1 95.81 583 GLY B CA 1
ATOM 12288 C C . GLY B 1 583 ? -1.78 -40.062 4.941 1 95.81 583 GLY B C 1
ATOM 12289 O O . GLY B 1 583 ? -1.877 -39 4.336 1 95.81 583 GLY B O 1
ATOM 12290 N N . ALA B 1 584 ? -1.101 -40.219 6.078 1 96.06 584 ALA B N 1
ATOM 12291 C CA . ALA B 1 584 ? -0.258 -39.156 6.602 1 96.06 584 ALA B CA 1
ATOM 12292 C C . ALA B 1 584 ? 1.036 -39.719 7.188 1 96.06 584 ALA B C 1
ATOM 12294 O O . ALA B 1 584 ? 1.025 -40.75 7.871 1 96.06 584 ALA B O 1
ATOM 12295 N N . TYR B 1 585 ? 2.129 -39.094 6.789 1 96.25 585 TYR B N 1
ATOM 12296 C CA . TYR B 1 585 ? 3.391 -39.406 7.453 1 96.25 585 TYR B CA 1
ATOM 12297 C C . TYR B 1 585 ? 3.514 -38.625 8.758 1 96.25 585 TYR B C 1
ATOM 12299 O O . TYR B 1 585 ? 3.037 -37.5 8.859 1 96.25 585 TYR B O 1
ATOM 12307 N N . GLN B 1 586 ? 4.133 -39.25 9.703 1 94.25 586 GLN B N 1
ATOM 12308 C CA . GLN B 1 586 ? 4.492 -38.531 10.914 1 94.25 586 GLN B CA 1
ATOM 12309 C C . GLN B 1 586 ? 5.855 -37.875 10.773 1 94.25 586 GLN B C 1
ATOM 12311 O O . GLN B 1 586 ? 6.844 -38.531 10.43 1 94.25 586 GLN B O 1
ATOM 12316 N N . SER B 1 587 ? 5.926 -36.656 11.07 1 93.5 587 SER B N 1
ATOM 12317 C CA . SER B 1 587 ? 7.164 -35.906 10.906 1 93.5 587 SER B CA 1
ATOM 12318 C C . SER B 1 587 ? 8.164 -36.219 12 1 93.5 587 SER B C 1
ATOM 12320 O O . SER B 1 587 ? 7.793 -36.406 13.164 1 93.5 587 SER B O 1
ATOM 12322 N N . THR B 1 588 ? 9.375 -36.281 11.664 1 92.12 588 THR B N 1
ATOM 12323 C CA . THR B 1 588 ? 10.43 -36.344 12.672 1 92.12 588 THR B CA 1
ATOM 12324 C C . THR B 1 588 ? 10.664 -34.969 13.289 1 92.12 588 THR B C 1
ATOM 12326 O O . THR B 1 588 ? 10.898 -34 12.57 1 92.12 588 THR B O 1
ATOM 12329 N N . GLN B 1 589 ? 10.703 -34.938 14.547 1 88.81 589 GLN B N 1
ATOM 12330 C CA . GLN B 1 589 ? 10.852 -33.656 15.25 1 88.81 589 GLN B CA 1
ATOM 12331 C C . GLN B 1 589 ? 12.172 -33 14.883 1 88.81 589 GLN B C 1
ATOM 12333 O O . GLN B 1 589 ? 13.219 -33.656 14.836 1 88.81 589 GLN B O 1
ATOM 12338 N N . PHE B 1 590 ? 12.148 -31.766 14.461 1 87.69 590 PHE B N 1
ATOM 12339 C CA . PHE B 1 590 ? 13.266 -30.875 14.172 1 87.69 590 PHE B CA 1
ATOM 12340 C C . PHE B 1 590 ? 13.969 -31.281 12.883 1 87.69 590 PHE B C 1
ATOM 12342 O O . PHE B 1 590 ? 14.969 -30.688 12.5 1 87.69 590 PHE B O 1
ATOM 12349 N N . ARG B 1 591 ? 13.445 -32.312 12.234 1 90.06 591 ARG B N 1
ATOM 12350 C CA . ARG B 1 591 ? 14.062 -32.75 10.992 1 90.06 591 ARG B CA 1
ATOM 12351 C C . ARG B 1 591 ? 13.094 -32.656 9.82 1 90.06 591 ARG B C 1
ATOM 12353 O O . ARG B 1 591 ? 13.469 -32.875 8.672 1 90.06 591 ARG B O 1
ATOM 12360 N N . SER B 1 592 ? 11.898 -32.406 10.172 1 92.75 592 SER B N 1
ATOM 12361 C CA . SER B 1 592 ? 10.883 -32 9.211 1 92.75 592 SER B CA 1
ATOM 12362 C C . SER B 1 592 ? 10.312 -30.625 9.57 1 92.75 592 SER B C 1
ATOM 12364 O O . SER B 1 592 ? 10.211 -30.281 10.75 1 92.75 592 SER B O 1
ATOM 12366 N N . GLY B 1 593 ? 10.141 -29.828 8.648 1 94.5 593 GLY B N 1
ATOM 12367 C CA . GLY B 1 593 ? 9.633 -28.484 8.852 1 94.5 593 GLY B CA 1
ATOM 12368 C C . GLY B 1 593 ? 9.164 -27.812 7.574 1 94.5 593 GLY B C 1
ATOM 12369 O O . GLY B 1 593 ? 8.688 -28.484 6.656 1 94.5 593 GLY B O 1
ATOM 12370 N N . SER B 1 594 ? 9.281 -26.562 7.586 1 96.38 594 SER B N 1
ATOM 12371 C CA . SER B 1 594 ? 8.766 -25.828 6.434 1 96.38 594 SER B CA 1
ATOM 12372 C C . SER B 1 594 ? 9.531 -26.188 5.164 1 96.38 594 SER B C 1
ATOM 12374 O O . SER B 1 594 ? 8.953 -26.266 4.082 1 96.38 594 SER B O 1
ATOM 12376 N N . TYR B 1 595 ? 10.867 -26.453 5.363 1 96.88 595 TYR B N 1
ATOM 12377 C CA . TYR B 1 595 ? 11.719 -26.734 4.219 1 96.88 595 TYR B CA 1
ATOM 12378 C C . TYR B 1 595 ? 11.828 -28.234 3.975 1 96.88 595 TYR B C 1
ATOM 12380 O O . TYR B 1 595 ? 11.695 -28.703 2.838 1 96.88 595 TYR B O 1
ATOM 12388 N N . LEU B 1 596 ? 12.023 -28.984 5.055 1 96.75 596 LEU B N 1
ATOM 12389 C CA . LEU B 1 596 ? 12.445 -30.375 4.961 1 96.75 596 LEU B CA 1
ATOM 12390 C C . LEU B 1 596 ? 11.258 -31.312 5.125 1 96.75 596 LEU B C 1
ATOM 12392 O O . LEU B 1 596 ? 10.25 -30.953 5.738 1 96.75 596 LEU B O 1
ATOM 12396 N N . PHE B 1 597 ? 11.383 -32.469 4.535 1 97 597 PHE B N 1
ATOM 12397 C CA . PHE B 1 597 ? 10.484 -33.594 4.762 1 97 597 PHE B CA 1
ATOM 12398 C C . PHE B 1 597 ? 11.266 -34.812 5.25 1 97 597 PHE B C 1
ATOM 12400 O O . PHE B 1 597 ? 12.18 -35.281 4.574 1 97 597 PHE B O 1
ATOM 12407 N N . LYS B 1 598 ? 10.945 -35.188 6.414 1 94.75 598 LYS B N 1
ATOM 12408 C CA . LYS B 1 598 ? 11.531 -36.406 7.004 1 94.75 598 LYS B CA 1
ATOM 12409 C C . LYS B 1 598 ? 10.516 -37.156 7.844 1 94.75 598 LYS B C 1
ATOM 12411 O O . LYS B 1 598 ? 10.289 -36.812 9.008 1 94.75 598 LYS B O 1
ATOM 12416 N N . PRO B 1 599 ? 9.961 -38.188 7.262 1 93.5 599 PRO B N 1
ATOM 12417 C CA . PRO B 1 599 ? 9 -38.969 8.039 1 93.5 599 PRO B CA 1
ATOM 12418 C C . PRO B 1 599 ? 9.664 -39.781 9.172 1 93.5 599 PRO B C 1
ATOM 12420 O O . PRO B 1 599 ? 10.812 -40.188 9.039 1 93.5 599 PRO B O 1
ATOM 12423 N N . ASP B 1 600 ? 8.938 -39.938 10.219 1 89.56 600 ASP B N 1
ATOM 12424 C CA . ASP B 1 600 ? 9.375 -40.781 11.32 1 89.56 600 ASP B CA 1
ATOM 12425 C C . ASP B 1 600 ? 9.141 -42.25 11.008 1 89.56 600 ASP B C 1
ATOM 12427 O O . ASP B 1 600 ? 7.996 -42.719 10.938 1 89.56 600 ASP B O 1
ATOM 12431 N N . VAL B 1 601 ? 10.117 -43 10.711 1 78.62 601 VAL B N 1
ATOM 12432 C CA . VAL B 1 601 ? 10 -44.375 10.289 1 78.62 601 VAL B CA 1
ATOM 12433 C C . VAL B 1 601 ? 10.094 -45.312 11.5 1 78.62 601 VAL B C 1
ATOM 12435 O O . VAL B 1 601 ? 10.148 -46.531 11.352 1 78.62 601 VAL B O 1
ATOM 12438 N N . SER B 1 602 ? 10.18 -44.812 12.633 1 73.38 602 SER B N 1
ATOM 12439 C CA . SER B 1 602 ? 10.328 -45.625 13.812 1 73.38 602 SER B CA 1
ATOM 12440 C C . SER B 1 602 ? 9.055 -46.438 14.086 1 73.38 602 SER B C 1
ATOM 12442 O O . SER B 1 602 ? 9.086 -47.438 14.805 1 73.38 602 SER B O 1
ATOM 12444 N N . THR B 1 603 ? 7.992 -46.031 13.477 1 63.06 603 THR B N 1
ATOM 12445 C CA . THR B 1 603 ? 6.746 -46.719 13.773 1 63.06 603 THR B CA 1
ATOM 12446 C C . THR B 1 603 ? 6.555 -47.906 12.844 1 63.06 603 THR B C 1
ATOM 12448 O O . THR B 1 603 ? 7.164 -47.969 11.773 1 63.06 603 THR B O 1
ATOM 12451 N N . ASP B 1 604 ? 5.91 -49 13.172 1 62.47 604 ASP B N 1
ATOM 12452 C CA . ASP B 1 604 ? 5.664 -50.219 12.414 1 62.47 604 ASP B CA 1
ATOM 12453 C C . ASP B 1 604 ? 4.969 -49.938 11.086 1 62.47 604 ASP B C 1
ATOM 12455 O O . ASP B 1 604 ? 5.18 -50.625 10.102 1 62.47 604 ASP B O 1
ATOM 12459 N N . LYS B 1 605 ? 4.145 -48.656 11.117 1 71 605 LYS B N 1
ATOM 12460 C CA . LYS B 1 605 ? 3.453 -48.312 9.883 1 71 605 LYS B CA 1
ATOM 12461 C C . LYS B 1 605 ? 4.098 -47.094 9.211 1 71 605 LYS B C 1
A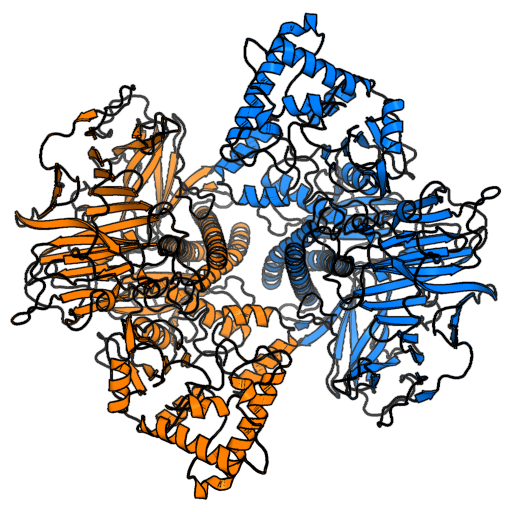TOM 12463 O O . LYS B 1 605 ? 4.336 -46.094 9.859 1 71 605 LYS B O 1
ATOM 12468 N N . PRO B 1 606 ? 4.262 -47.406 7.977 1 80.62 606 PRO B N 1
ATOM 12469 C CA . PRO B 1 606 ? 4.965 -46.312 7.281 1 80.62 606 PRO B CA 1
ATOM 12470 C C . PRO B 1 606 ? 4.164 -45 7.254 1 80.62 606 PRO B C 1
ATOM 12472 O O . PRO B 1 606 ? 4.738 -43.938 7.09 1 80.62 606 PRO B O 1
ATOM 12475 N N . TYR B 1 607 ? 2.857 -45.125 7.336 1 89 607 TYR B N 1
ATOM 12476 C CA . TYR B 1 607 ? 2.012 -43.938 7.387 1 89 607 TYR B CA 1
ATOM 12477 C C . TYR B 1 607 ? 0.733 -44.219 8.172 1 89 607 TYR B C 1
ATOM 12479 O O . TYR B 1 607 ? 0.413 -45.375 8.461 1 89 607 TYR B O 1
ATOM 12487 N N . ILE B 1 608 ? 0.009 -43.25 8.609 1 90.81 608 ILE B N 1
ATOM 12488 C CA . ILE B 1 608 ? -1.244 -43.312 9.352 1 90.81 608 ILE B CA 1
ATOM 12489 C C . ILE B 1 608 ? -2.422 -43.156 8.391 1 90.81 608 ILE B C 1
ATOM 12491 O O . ILE B 1 608 ? -2.395 -42.312 7.492 1 90.81 608 ILE B O 1
ATOM 12495 N N . ASP B 1 609 ? -3.365 -44.062 8.57 1 92 609 ASP B N 1
ATOM 12496 C CA . ASP B 1 609 ? -4.633 -43.844 7.879 1 92 609 ASP B CA 1
ATOM 12497 C C . ASP B 1 609 ? -5.43 -42.719 8.516 1 92 609 ASP B C 1
ATOM 12499 O O . ASP B 1 609 ? -6.16 -42.938 9.484 1 92 609 ASP B O 1
ATOM 12503 N N . ILE B 1 610 ? -5.438 -41.688 7.93 1 91.75 610 ILE B N 1
ATOM 12504 C CA . ILE B 1 610 ? -5.941 -40.469 8.547 1 91.75 610 ILE B CA 1
ATOM 12505 C C . ILE B 1 610 ? -7.465 -40.438 8.469 1 91.75 610 ILE B C 1
ATOM 12507 O O . ILE B 1 610 ? -8.117 -39.656 9.164 1 91.75 610 ILE B O 1
ATOM 12511 N N . LEU B 1 611 ? -8.117 -41.25 7.602 1 92.94 611 LEU B N 1
ATOM 12512 C CA . LEU B 1 611 ? -9.562 -41.219 7.414 1 92.94 611 LEU B CA 1
ATOM 12513 C C . LEU B 1 611 ? -10.25 -42.219 8.344 1 92.94 611 LEU B C 1
ATOM 12515 O O . LEU B 1 611 ? -11.477 -42.188 8.484 1 92.94 611 LEU B O 1
ATOM 12519 N N . ASN B 1 612 ? -9.594 -43.125 8.977 1 85.88 612 ASN B N 1
ATOM 12520 C CA . ASN B 1 612 ? -10.133 -44.25 9.703 1 85.88 612 ASN B CA 1
ATOM 12521 C C . ASN B 1 612 ? -11.117 -43.812 10.789 1 85.88 612 ASN B C 1
ATOM 12523 O O . ASN B 1 612 ? -12.156 -44.438 10.984 1 85.88 612 ASN B O 1
ATOM 12527 N N . ASP B 1 613 ? -10.945 -42.812 11.5 1 80.88 613 ASP B N 1
ATOM 12528 C CA . ASP B 1 613 ? -11.789 -42.438 12.633 1 80.88 613 ASP B CA 1
ATOM 12529 C C . ASP B 1 613 ? -12.781 -41.344 12.25 1 80.88 613 ASP B C 1
ATOM 12531 O O . ASP B 1 613 ? -13.43 -40.781 13.125 1 80.88 613 ASP B O 1
ATOM 12535 N N . GLN B 1 614 ? -13.055 -41.281 10.953 1 84.75 614 GLN B N 1
ATOM 12536 C CA . GLN B 1 614 ? -13.938 -40.188 10.562 1 84.75 614 GLN B CA 1
ATOM 12537 C C . GLN B 1 614 ? -15.328 -40.688 10.211 1 84.75 614 GLN B C 1
ATOM 12539 O O . GLN B 1 614 ? -15.469 -41.781 9.617 1 84.75 614 GLN B O 1
ATOM 12544 N N . LYS B 1 615 ? -16.281 -39.938 10.688 1 85.38 615 LYS B N 1
ATOM 12545 C CA . LYS B 1 615 ? -17.625 -40.219 10.203 1 85.38 615 LYS B CA 1
ATOM 12546 C C . LYS B 1 615 ? -17.75 -39.938 8.703 1 85.38 615 LYS B C 1
ATOM 12548 O O . LYS B 1 615 ? -17.25 -38.938 8.211 1 85.38 615 LYS B O 1
ATOM 12553 N N . LYS B 1 616 ? -18.359 -40.938 8.055 1 89.5 616 LYS B N 1
ATOM 12554 C CA . LYS B 1 616 ? -18.391 -40.844 6.602 1 89.5 616 LYS B CA 1
ATOM 12555 C C . LYS B 1 616 ? -19.828 -40.656 6.102 1 89.5 616 LYS B C 1
ATOM 12557 O O . LYS B 1 616 ? -20.766 -41.25 6.641 1 89.5 616 LYS B O 1
ATOM 12562 N N . GLU B 1 617 ? -19.969 -39.812 5.129 1 89.94 617 GLU B N 1
ATOM 12563 C CA . GLU B 1 617 ? -21.219 -39.625 4.383 1 89.94 617 GLU B CA 1
ATOM 12564 C C . GLU B 1 617 ? -20.969 -39.656 2.879 1 89.94 617 GLU B C 1
ATOM 12566 O O . GLU B 1 617 ? -20.047 -39 2.383 1 89.94 617 GLU B O 1
ATOM 12571 N N . ILE B 1 618 ? -21.719 -40.469 2.201 1 93.81 618 ILE B N 1
ATOM 12572 C CA . ILE B 1 618 ? -21.578 -40.594 0.752 1 93.81 618 ILE B CA 1
ATOM 12573 C C . ILE B 1 618 ? -22.828 -40 0.074 1 93.81 618 ILE B C 1
ATOM 12575 O O . ILE B 1 618 ? -23.953 -40.375 0.42 1 93.81 618 ILE B O 1
ATOM 12579 N N . ILE B 1 619 ? -22.672 -39.156 -0.818 1 93.44 619 ILE B N 1
ATOM 12580 C CA . ILE B 1 619 ? -23.734 -38.562 -1.598 1 93.44 619 ILE B CA 1
ATOM 12581 C C . ILE B 1 619 ? -23.469 -38.75 -3.088 1 93.44 619 ILE B C 1
ATOM 12583 O O . ILE B 1 619 ? -22.344 -38.531 -3.553 1 93.44 619 ILE B O 1
ATOM 12587 N N . ILE B 1 620 ? -24.438 -39.188 -3.801 1 95.88 620 ILE B N 1
ATOM 12588 C CA . ILE B 1 620 ? -24.344 -39.344 -5.25 1 95.88 620 ILE B CA 1
ATOM 12589 C C . ILE B 1 620 ? -25.359 -38.438 -5.926 1 95.88 620 ILE B C 1
ATOM 12591 O O . ILE B 1 620 ? -26.547 -38.438 -5.582 1 95.88 620 ILE B O 1
ATOM 12595 N N . VAL B 1 621 ? -24.969 -37.594 -6.785 1 96 621 VAL B N 1
ATOM 12596 C CA . VAL B 1 621 ? -25.844 -36.719 -7.578 1 96 621 VAL B CA 1
ATOM 12597 C C . VAL B 1 621 ? -25.688 -37.062 -9.062 1 96 621 VAL B C 1
ATOM 12599 O O . VAL B 1 621 ? -24.578 -37.031 -9.594 1 96 621 VAL B O 1
ATOM 12602 N N . THR B 1 622 ? -26.703 -37.438 -9.68 1 95.81 622 THR B N 1
ATOM 12603 C CA . THR B 1 622 ? -26.656 -37.781 -11.086 1 95.81 622 THR B CA 1
ATOM 12604 C C . THR B 1 622 ? -27.641 -36.969 -11.898 1 95.81 622 THR B C 1
ATOM 12606 O O . THR B 1 622 ? -28.734 -36.656 -11.414 1 95.81 622 THR B O 1
ATOM 12609 N N . GLY B 1 623 ? -27.219 -36.594 -13.109 1 95.94 623 GLY B N 1
ATOM 12610 C CA . GLY B 1 623 ? -28.062 -35.812 -14.008 1 95.94 623 GLY B CA 1
ATOM 12611 C C . GLY B 1 623 ? -27.594 -35.844 -15.445 1 95.94 623 GLY B C 1
ATOM 12612 O O . GLY B 1 623 ? -26.734 -36.656 -15.805 1 95.94 623 GLY B O 1
ATOM 12613 N N . PRO B 1 624 ? -28.172 -35.031 -16.266 1 95.81 624 PRO B N 1
ATOM 12614 C CA . PRO B 1 624 ? -27.906 -35.094 -17.703 1 95.81 624 PRO B CA 1
ATOM 12615 C C . PRO B 1 624 ? -26.531 -34.531 -18.078 1 95.81 624 PRO B C 1
ATOM 12617 O O . PRO B 1 624 ? -26 -34.875 -19.141 1 95.81 624 PRO B O 1
ATOM 12620 N N . VAL B 1 625 ? -25.938 -33.719 -17.234 1 97.56 625 VAL B N 1
ATOM 12621 C CA . VAL B 1 625 ? -24.688 -33.062 -17.594 1 97.56 625 VAL B CA 1
ATOM 12622 C C . VAL B 1 625 ? -23.531 -33.75 -16.922 1 97.56 625 VAL B C 1
ATOM 12624 O O . VAL B 1 625 ? -22.453 -33.906 -17.516 1 97.56 625 VAL B O 1
ATOM 12627 N N . GLN B 1 626 ? -23.766 -34.188 -15.656 1 98.12 626 GLN B N 1
ATOM 12628 C CA . GLN B 1 626 ? -22.688 -34.844 -14.906 1 98.12 626 GLN B CA 1
ATOM 12629 C C . GLN B 1 626 ? -23.234 -35.781 -13.836 1 98.12 626 GLN B C 1
ATOM 12631 O O . GLN B 1 626 ? -24.391 -35.656 -13.438 1 98.12 626 GLN B O 1
ATOM 12636 N N . SER B 1 627 ? -22.438 -36.688 -13.414 1 98 627 SER B N 1
ATOM 12637 C CA . SER B 1 627 ? -22.625 -37.5 -12.234 1 98 627 SER B CA 1
ATOM 12638 C C . SER B 1 627 ? -21.453 -37.375 -11.266 1 98 627 SER B C 1
ATOM 12640 O O . SER B 1 627 ? -20.312 -37.281 -11.68 1 98 627 SER B O 1
ATOM 12642 N N . GLU B 1 628 ? -21.828 -37.344 -10 1 97.25 628 GLU B N 1
ATOM 12643 C CA . GLU B 1 628 ? -20.797 -37.031 -9.008 1 97.25 628 GLU B CA 1
ATOM 12644 C C . GLU B 1 628 ? -20.969 -37.906 -7.758 1 97.25 628 GLU B C 1
ATOM 12646 O O . GLU B 1 628 ? -22.094 -38.156 -7.328 1 97.25 628 GLU B O 1
ATOM 12651 N N . VAL B 1 629 ? -19.875 -38.406 -7.262 1 97.12 629 VAL B N 1
ATOM 12652 C CA . VAL B 1 629 ? -19.812 -39 -5.934 1 97.12 629 VAL B CA 1
ATOM 12653 C C . VAL B 1 629 ? -19.047 -38.094 -4.98 1 97.12 629 VAL B C 1
ATOM 12655 O O . VAL B 1 629 ? -17.891 -37.75 -5.219 1 97.12 629 VAL B O 1
ATOM 12658 N N . THR B 1 630 ? -19.719 -37.594 -3.971 1 95.44 630 THR B N 1
ATOM 12659 C CA . THR B 1 630 ? -19.094 -36.781 -2.945 1 95.44 630 THR B CA 1
ATOM 12660 C C . THR B 1 630 ? -19.047 -37.5 -1.611 1 95.44 630 THR B C 1
ATOM 12662 O O . THR B 1 630 ? -20.047 -38.094 -1.17 1 95.44 630 THR B O 1
ATOM 12665 N N . VAL B 1 631 ? -17.922 -37.531 -1.018 1 95.25 631 VAL B N 1
ATOM 12666 C CA . VAL B 1 631 ? -17.75 -38.219 0.265 1 95.25 631 VAL B CA 1
ATOM 12667 C C . VAL B 1 631 ? -17.234 -37.219 1.305 1 95.25 631 VAL B C 1
ATOM 12669 O O . VAL B 1 631 ? -16.281 -36.469 1.057 1 95.25 631 VAL B O 1
ATOM 12672 N N . LEU B 1 632 ? -17.875 -37.188 2.447 1 92.81 632 LEU B N 1
ATOM 12673 C CA . LEU B 1 632 ? -17.453 -36.375 3.576 1 92.81 632 LEU B CA 1
ATOM 12674 C C . LEU B 1 632 ? -16.812 -37.25 4.66 1 92.81 632 LEU B C 1
ATOM 12676 O O . LEU B 1 632 ? -17.406 -38.219 5.105 1 92.81 632 LEU B O 1
ATOM 12680 N N . TYR B 1 633 ? -15.656 -37 4.926 1 93.12 633 TYR B N 1
ATOM 12681 C CA . TYR B 1 633 ? -14.992 -37.594 6.082 1 93.12 633 TYR B CA 1
ATOM 12682 C C . TYR B 1 633 ? -14.859 -36.562 7.207 1 93.12 633 TYR B C 1
ATOM 12684 O O . TYR B 1 633 ? -13.836 -35.906 7.332 1 93.12 633 TYR B O 1
ATOM 12692 N N . GLY B 1 634 ? -15.93 -36.406 7.992 1 88.19 634 GLY B N 1
ATOM 12693 C CA . GLY B 1 634 ? -15.953 -35.438 9.062 1 88.19 634 GLY B CA 1
ATOM 12694 C C . GLY B 1 634 ? -15.672 -34.031 8.578 1 88.19 634 GLY B C 1
ATOM 12695 O O . GLY B 1 634 ? -16.219 -33.594 7.57 1 88.19 634 GLY B O 1
ATOM 12696 N N . SER B 1 635 ? -14.898 -33.312 9.328 1 86.25 635 SER B N 1
ATOM 12697 C CA . SER B 1 635 ? -14.5 -31.969 8.945 1 86.25 635 SER B CA 1
ATOM 12698 C C . SER B 1 635 ? -13.133 -31.969 8.281 1 86.25 635 SER B C 1
ATOM 12700 O O . SER B 1 635 ? -12.633 -30.906 7.887 1 86.25 635 SER B O 1
ATOM 12702 N N . LEU B 1 636 ? -12.633 -33.125 8.086 1 91.94 636 LEU B N 1
ATOM 12703 C CA . LEU B 1 636 ? -11.266 -33.25 7.605 1 91.94 636 LEU B CA 1
ATOM 12704 C C . LEU B 1 636 ? -11.211 -33.125 6.086 1 91.94 636 LEU B C 1
ATOM 12706 O O . LEU B 1 636 ? -10.367 -32.406 5.539 1 91.94 636 LEU B O 1
ATOM 12710 N N . LEU B 1 637 ? -12.164 -33.875 5.477 1 94.25 637 LEU B N 1
ATOM 12711 C CA . LEU B 1 637 ? -12.039 -34.031 4.027 1 94.25 637 LEU B CA 1
ATOM 12712 C C . LEU B 1 637 ? -13.406 -34.094 3.363 1 94.25 637 LEU B C 1
ATOM 12714 O O . LEU B 1 637 ? -14.305 -34.781 3.832 1 94.25 637 LEU B O 1
ATOM 12718 N N . ILE B 1 638 ? -13.609 -33.344 2.4 1 93.94 638 ILE B N 1
ATOM 12719 C CA . ILE B 1 638 ? -14.695 -33.469 1.437 1 93.94 638 ILE B CA 1
ATOM 12720 C C . ILE B 1 638 ? -14.125 -33.719 0.043 1 93.94 638 ILE B C 1
ATOM 12722 O O . ILE B 1 638 ? -13.328 -32.906 -0.453 1 93.94 638 ILE B O 1
ATOM 12726 N N . ILE B 1 639 ? -14.438 -34.75 -0.577 1 96.75 639 ILE B N 1
ATOM 12727 C CA . ILE B 1 639 ? -13.891 -35.062 -1.894 1 96.75 639 ILE B CA 1
ATOM 12728 C C . ILE B 1 639 ? -15.031 -35.406 -2.857 1 96.75 639 ILE B C 1
ATOM 12730 O O . ILE B 1 639 ? -16 -36.062 -2.477 1 96.75 639 ILE B O 1
ATOM 12734 N N . SER B 1 640 ? -14.938 -34.906 -4.055 1 97.25 640 SER B N 1
ATOM 12735 C CA . SER B 1 640 ? -15.922 -35.156 -5.102 1 97.25 640 SER B CA 1
ATOM 12736 C C . SER B 1 640 ? -15.266 -35.719 -6.363 1 97.25 640 SER B C 1
ATOM 12738 O O . SER B 1 640 ? -14.203 -35.25 -6.773 1 97.25 640 SER B O 1
ATOM 12740 N N . PHE B 1 641 ? -15.867 -36.75 -6.887 1 98.38 641 PHE B N 1
ATOM 12741 C CA . PHE B 1 641 ? -15.508 -37.312 -8.18 1 98.38 641 PHE B CA 1
ATOM 12742 C C . PHE B 1 641 ? -16.594 -37.031 -9.219 1 98.38 641 PHE B C 1
ATOM 12744 O O . PHE B 1 641 ? -17.75 -37.375 -9.008 1 98.38 641 PHE B O 1
ATOM 12751 N N . VAL B 1 642 ? -16.203 -36.5 -10.344 1 98.38 642 VAL B N 1
ATOM 12752 C CA . VAL B 1 642 ? -17.219 -36.094 -11.32 1 98.38 642 VAL B CA 1
ATOM 12753 C C . VAL B 1 642 ? -16.906 -36.719 -12.672 1 98.38 642 VAL B C 1
ATOM 12755 O O . VAL B 1 642 ? -15.758 -36.719 -13.117 1 98.38 642 VAL B O 1
ATOM 12758 N N . VAL B 1 643 ? -17.844 -37.25 -13.258 1 98.12 643 VAL B N 1
ATOM 12759 C CA . VAL B 1 643 ? -17.812 -37.688 -14.648 1 98.12 643 VAL B CA 1
ATOM 12760 C C . VAL B 1 643 ? -18.828 -36.875 -15.461 1 98.12 643 VAL B C 1
ATOM 12762 O O . VAL B 1 643 ? -19.953 -36.688 -15.031 1 98.12 643 VAL B O 1
ATOM 12765 N N . TYR B 1 644 ? -18.484 -36.438 -16.609 1 98 644 TYR B N 1
ATOM 12766 C CA . TYR B 1 644 ? -19.359 -35.594 -17.406 1 98 644 TYR B CA 1
ATOM 12767 C C . TYR B 1 644 ? -20.016 -36.375 -18.547 1 98 644 TYR B C 1
ATOM 12769 O O . TYR B 1 644 ? -19.469 -37.375 -19 1 98 644 TYR B O 1
ATOM 12777 N N . HIS B 1 645 ? -21.188 -35.781 -18.922 1 96.56 645 HIS B N 1
ATOM 12778 C CA . HIS B 1 645 ? -21.984 -36.438 -19.953 1 96.56 645 HIS B CA 1
ATOM 12779 C C . HIS B 1 645 ? -22.125 -35.562 -21.203 1 96.56 645 HIS B C 1
ATOM 12781 O O . HIS B 1 645 ? -23.031 -34.75 -21.297 1 96.56 645 HIS B O 1
ATOM 12787 N N . LYS B 1 646 ? -21.344 -35.562 -22.062 1 94.06 646 LYS B N 1
ATOM 12788 C CA . LYS B 1 646 ? -21.422 -34.938 -23.375 1 94.06 646 LYS B CA 1
ATOM 12789 C C . LYS B 1 646 ? -20.641 -35.75 -24.422 1 94.06 646 LYS B C 1
ATOM 12791 O O . LYS B 1 646 ? -19.438 -35.5 -24.625 1 94.06 646 LYS B O 1
ATOM 12796 N N . PRO B 1 647 ? -21.312 -36.5 -25.109 1 90.31 647 PRO B N 1
ATOM 12797 C CA . PRO B 1 647 ? -20.625 -37.375 -26.062 1 90.31 647 PRO B CA 1
ATOM 12798 C C . PRO B 1 647 ? -19.734 -36.594 -27.031 1 90.31 647 PRO B C 1
ATOM 12800 O O . PRO B 1 647 ? -20.156 -35.594 -27.594 1 90.31 647 PRO B O 1
ATOM 12803 N N . GLY B 1 648 ? -18.531 -37.031 -27.109 1 86.88 648 GLY B N 1
ATOM 12804 C CA . GLY B 1 648 ? -17.578 -36.438 -28.016 1 86.88 648 GLY B CA 1
ATOM 12805 C C . GLY B 1 648 ? -16.719 -35.375 -27.359 1 86.88 648 GLY B C 1
ATOM 12806 O O . GLY B 1 648 ? -15.711 -34.938 -27.938 1 86.88 648 GLY B O 1
ATOM 12807 N N . SER B 1 649 ? -17.094 -35 -26.234 1 92.31 649 SER B N 1
ATOM 12808 C CA . SER B 1 649 ? -16.344 -33.969 -25.531 1 92.31 649 SER B CA 1
ATOM 12809 C C . SER B 1 649 ? -15.109 -34.531 -24.844 1 92.31 649 SER B C 1
ATOM 12811 O O . SER B 1 649 ? -15.117 -35.656 -24.391 1 92.31 649 SER B O 1
ATOM 12813 N N . ILE B 1 650 ? -14.078 -33.688 -24.766 1 92.62 650 ILE B N 1
ATOM 12814 C CA . ILE B 1 650 ? -12.875 -34.125 -24.062 1 92.62 650 ILE B CA 1
ATOM 12815 C C . ILE B 1 650 ? -13.156 -34.25 -22.578 1 92.62 650 ILE B C 1
ATOM 12817 O O . ILE B 1 650 ? -12.422 -34.938 -21.844 1 92.62 650 ILE B O 1
ATOM 12821 N N . LEU B 1 651 ? -14.25 -33.656 -22.156 1 95.19 651 LEU B N 1
ATOM 12822 C CA . LEU B 1 651 ? -14.609 -33.688 -20.734 1 95.19 651 LEU B CA 1
ATOM 12823 C C . LEU B 1 651 ? -14.977 -35.125 -20.297 1 95.19 651 LEU B C 1
ATOM 12825 O O . LEU B 1 651 ? -14.914 -35.438 -19.109 1 95.19 651 LEU B O 1
ATOM 12829 N N . GLU B 1 652 ? -15.328 -35.938 -21.219 1 95.25 652 GLU B N 1
ATOM 12830 C CA . GLU B 1 652 ? -15.734 -37.312 -20.891 1 95.25 652 GLU B CA 1
ATOM 12831 C C . GLU B 1 652 ? -14.523 -38.219 -20.766 1 95.25 652 GLU B C 1
ATOM 12833 O O . GLU B 1 652 ? -14.656 -39.375 -20.359 1 95.25 652 GLU B O 1
ATOM 12838 N N . SER B 1 653 ? -13.336 -37.625 -21.031 1 93.94 653 SER B N 1
ATOM 12839 C CA . SER B 1 653 ? -12.156 -38.5 -21.156 1 93.94 653 SER B CA 1
ATOM 12840 C C . SER B 1 653 ? -11.391 -38.562 -19.844 1 93.94 653 SER B C 1
ATOM 12842 O O . SER B 1 653 ? -10.312 -39.156 -19.781 1 93.94 653 SER B O 1
ATOM 12844 N N . GLY B 1 654 ? -11.883 -38.031 -18.828 1 95.88 654 GLY B N 1
ATOM 12845 C CA . GLY B 1 654 ? -11.219 -38.062 -17.547 1 95.88 654 GLY B CA 1
ATOM 12846 C C . GLY B 1 654 ? -12.188 -37.969 -16.375 1 95.88 654 GLY B C 1
ATOM 12847 O O . GLY B 1 654 ? -13.391 -37.812 -16.578 1 95.88 654 GLY B O 1
ATOM 12848 N N . VAL B 1 655 ? -11.68 -38.188 -15.18 1 98.25 655 VAL B N 1
ATOM 12849 C CA . VAL B 1 655 ? -12.422 -38 -13.938 1 98.25 655 VAL B CA 1
ATOM 12850 C C . VAL B 1 655 ? -11.953 -36.719 -13.242 1 98.25 655 VAL B C 1
ATOM 12852 O O . VAL B 1 655 ? -10.766 -36.562 -12.953 1 98.25 655 VAL B O 1
ATOM 12855 N N . HIS B 1 656 ? -12.867 -35.812 -13.086 1 98.31 656 HIS B N 1
ATOM 12856 C CA . HIS B 1 656 ? -12.539 -34.594 -12.375 1 98.31 656 HIS B CA 1
ATOM 12857 C C . HIS B 1 656 ? -12.672 -34.781 -10.867 1 98.31 656 HIS B C 1
ATOM 12859 O O . HIS B 1 656 ? -13.68 -35.312 -10.383 1 98.31 656 HIS B O 1
ATOM 12865 N N . ILE B 1 657 ? -11.633 -34.406 -10.109 1 98.44 657 ILE B N 1
ATOM 12866 C CA . ILE B 1 657 ? -11.648 -34.562 -8.656 1 98.44 657 ILE B CA 1
ATOM 12867 C C . ILE B 1 657 ? -11.461 -33.188 -8.008 1 98.44 657 ILE B C 1
ATOM 12869 O O . ILE B 1 657 ? -10.586 -32.406 -8.406 1 98.44 657 ILE B O 1
ATOM 12873 N N . GLU B 1 658 ? -12.289 -32.844 -7.094 1 96.69 658 GLU B N 1
ATOM 12874 C CA . GLU B 1 658 ? -12.109 -31.703 -6.215 1 96.69 658 GLU B CA 1
ATOM 12875 C C . GLU B 1 658 ? -12.164 -32.125 -4.746 1 96.69 658 GLU B C 1
ATOM 12877 O O . GLU B 1 658 ? -12.969 -32.969 -4.363 1 96.69 658 GLU B O 1
ATOM 12882 N N . HIS B 1 659 ? -11.273 -31.625 -3.969 1 95 659 HIS B N 1
ATOM 12883 C CA . HIS B 1 659 ? -11.406 -31.906 -2.545 1 95 659 HIS B CA 1
ATOM 12884 C C . HIS B 1 659 ? -11.047 -30.688 -1.703 1 95 659 HIS B C 1
ATOM 12886 O O . HIS B 1 659 ? -10.305 -29.812 -2.154 1 95 659 HIS B O 1
ATOM 12892 N N . PHE B 1 660 ? -11.633 -30.562 -0.523 1 93.62 660 PHE B N 1
ATOM 12893 C CA . PHE B 1 660 ? -11.258 -29.672 0.562 1 93.62 660 PHE B CA 1
ATOM 12894 C C . PHE B 1 660 ? -10.625 -30.438 1.711 1 93.62 660 PHE B C 1
ATOM 12896 O O . PHE B 1 660 ? -11.188 -31.422 2.195 1 93.62 660 PHE B O 1
ATOM 12903 N N . LEU B 1 661 ? -9.445 -30.031 2.023 1 94.94 661 LEU B N 1
ATOM 12904 C CA . LEU B 1 661 ? -8.742 -30.656 3.141 1 94.94 661 LEU B CA 1
ATOM 12905 C C . LEU B 1 661 ? -8.422 -29.625 4.219 1 94.94 661 LEU B C 1
ATOM 12907 O O . LEU B 1 661 ? -7.871 -28.562 3.924 1 94.94 661 LEU B O 1
ATOM 12911 N N . ASP B 1 662 ? -8.797 -29.906 5.465 1 92.44 662 ASP B N 1
ATOM 12912 C CA . ASP B 1 662 ? -8.523 -29.016 6.586 1 92.44 662 ASP B CA 1
ATOM 12913 C C . ASP B 1 662 ? -7.848 -29.766 7.734 1 92.44 662 ASP B C 1
ATOM 12915 O O . ASP B 1 662 ? -8.5 -30.516 8.469 1 92.44 662 ASP B O 1
ATOM 12919 N N . ILE B 1 663 ? -6.625 -29.547 7.891 1 94.25 663 ILE B N 1
ATOM 12920 C CA . ILE B 1 663 ? -5.93 -30.219 8.984 1 94.25 663 ILE B CA 1
ATOM 12921 C C . ILE B 1 663 ? -5.598 -29.203 10.078 1 94.25 663 ILE B C 1
ATOM 12923 O O . ILE B 1 663 ? -4.66 -29.406 10.852 1 94.25 663 ILE B O 1
ATOM 12927 N N . SER B 1 664 ? -6.316 -28.094 10.023 1 87.88 664 SER B N 1
ATOM 12928 C CA . SER B 1 664 ? -6.094 -27.094 11.062 1 87.88 664 SER B CA 1
ATOM 12929 C C . SER B 1 664 ? -6.605 -27.578 12.414 1 87.88 664 SER B C 1
ATOM 12931 O O . SER B 1 664 ? -7.496 -28.422 12.477 1 87.88 664 SER B O 1
ATOM 12933 N N . GLY B 1 665 ? -6.027 -27.25 13.578 1 77.81 665 GLY B N 1
ATOM 12934 C CA . GLY B 1 665 ? -6.566 -27.516 14.906 1 77.81 665 GLY B CA 1
ATOM 12935 C C . GLY B 1 665 ? -5.875 -28.672 15.602 1 77.81 665 GLY B C 1
ATOM 12936 O O . GLY B 1 665 ? -4.727 -28.547 16.031 1 77.81 665 GLY B O 1
ATOM 12937 N N . LYS B 1 666 ? -6.473 -29.938 15.328 1 79.81 666 LYS B N 1
ATOM 12938 C CA . LYS B 1 666 ? -6.133 -31.016 16.25 1 79.81 666 LYS B CA 1
ATOM 12939 C C . LYS B 1 666 ? -4.93 -31.797 15.75 1 79.81 666 LYS B C 1
ATOM 12941 O O . LYS B 1 666 ? -4.293 -32.531 16.516 1 79.81 666 LYS B O 1
ATOM 12946 N N . TYR B 1 667 ? -4.504 -31.766 14.562 1 89.06 667 TYR B N 1
ATOM 12947 C CA . TYR B 1 667 ? -3.432 -32.594 13.992 1 89.06 667 TYR B CA 1
ATOM 12948 C C . TYR B 1 667 ? -2.066 -32 14.32 1 89.06 667 TYR B C 1
ATOM 12950 O O . TYR B 1 667 ? -1.899 -30.781 14.352 1 89.06 667 TYR B O 1
ATOM 12958 N N . ARG B 1 668 ? -1.17 -32.906 14.609 1 91.62 668 ARG B N 1
ATOM 12959 C CA . ARG B 1 668 ? 0.206 -32.531 14.93 1 91.62 668 ARG B CA 1
ATOM 12960 C C . ARG B 1 668 ? 1.197 -33.406 14.164 1 91.62 668 ARG B C 1
ATOM 12962 O O . ARG B 1 668 ? 0.966 -34.594 13.984 1 91.62 668 ARG B O 1
ATOM 12969 N N . GLU B 1 669 ? 2.271 -32.844 13.758 1 93.56 669 GLU B N 1
ATOM 12970 C CA . GLU B 1 669 ? 3.32 -33.531 13.031 1 93.56 669 GLU B CA 1
ATOM 12971 C C . GLU B 1 669 ? 2.73 -34.469 11.984 1 93.56 669 GLU B C 1
ATOM 12973 O O . GLU B 1 669 ? 3.02 -35.688 11.977 1 93.56 669 GLU B O 1
ATOM 12978 N N . THR B 1 670 ? 1.934 -33.875 11.117 1 95.19 670 THR B N 1
ATOM 12979 C CA . THR B 1 670 ? 1.142 -34.625 10.156 1 95.19 670 THR B CA 1
ATOM 12980 C C . THR B 1 670 ? 1.393 -34.125 8.734 1 95.19 670 THR B C 1
ATOM 12982 O O . THR B 1 670 ? 1.213 -32.938 8.453 1 95.19 670 THR B O 1
ATOM 12985 N N . GLU B 1 671 ? 1.771 -34.969 7.859 1 97 671 GLU B N 1
ATOM 12986 C CA . GLU B 1 671 ? 1.978 -34.688 6.445 1 97 671 GLU B CA 1
ATOM 12987 C C . GLU B 1 671 ? 1.104 -35.562 5.559 1 97 671 GLU B C 1
ATOM 12989 O O . GLU B 1 671 ? 1.449 -36.719 5.289 1 97 671 GLU B O 1
ATOM 12994 N N . VAL B 1 672 ? 0.076 -35 5.047 1 97.62 672 VAL B N 1
ATOM 12995 C CA . VAL B 1 672 ? -1.022 -35.719 4.441 1 97.62 672 VAL B CA 1
ATOM 12996 C C . VAL B 1 672 ? -0.771 -35.906 2.945 1 97.62 672 VAL B C 1
ATOM 12998 O O . VAL B 1 672 ? -0.308 -34.969 2.279 1 97.62 672 VAL B O 1
ATOM 13001 N N . PHE B 1 673 ? -1.086 -37.094 2.455 1 97.94 673 PHE B N 1
ATOM 13002 C CA . PHE B 1 673 ? -0.965 -37.375 1.027 1 97.94 673 PHE B CA 1
ATOM 13003 C C . PHE B 1 673 ? -2.176 -38.156 0.521 1 97.94 673 PHE B C 1
ATOM 13005 O O . PHE B 1 673 ? -2.943 -38.719 1.313 1 97.94 673 PHE B O 1
ATOM 13012 N N . MET B 1 674 ? -2.402 -38.125 -0.756 1 97.88 674 MET B N 1
ATOM 13013 C CA . MET B 1 674 ? -3.268 -39.094 -1.462 1 97.88 674 MET B CA 1
ATOM 13014 C C . MET B 1 674 ? -2.461 -39.938 -2.416 1 97.88 674 MET B C 1
ATOM 13016 O O . MET B 1 674 ? -1.499 -39.5 -3.029 1 97.88 674 MET B O 1
ATOM 13020 N N . ARG B 1 675 ? -2.818 -41.188 -2.508 1 97.75 675 ARG B N 1
ATOM 13021 C CA . ARG B 1 675 ? -2.066 -42.125 -3.309 1 97.75 675 ARG B CA 1
ATOM 13022 C C . ARG B 1 675 ? -2.996 -42.969 -4.191 1 97.75 675 ARG B C 1
ATOM 13024 O O . ARG B 1 675 ? -3.988 -43.5 -3.711 1 97.75 675 ARG B O 1
ATOM 13031 N N . PHE B 1 676 ? -2.697 -42.938 -5.457 1 98.19 676 PHE B N 1
ATOM 13032 C CA . PHE B 1 676 ? -3.361 -43.844 -6.387 1 98.19 676 PHE B CA 1
ATOM 13033 C C . PHE B 1 676 ? -2.574 -45.156 -6.535 1 98.19 676 PHE B C 1
ATOM 13035 O O . PHE B 1 676 ? -1.381 -45.125 -6.844 1 98.19 676 PHE B O 1
ATOM 13042 N N . LEU B 1 677 ? -3.184 -46.219 -6.277 1 97.69 677 LEU B N 1
ATOM 13043 C CA . LEU B 1 677 ? -2.594 -47.531 -6.477 1 97.69 677 LEU B CA 1
ATOM 13044 C C . LEU B 1 677 ? -3.184 -48.219 -7.707 1 97.69 677 LEU B C 1
ATOM 13046 O O . LEU B 1 677 ? -4.355 -48.594 -7.711 1 97.69 677 LEU B O 1
ATOM 13050 N N . THR B 1 678 ? -2.387 -48.344 -8.727 1 98 678 THR B N 1
ATOM 13051 C CA . THR B 1 678 ? -2.84 -48.938 -9.984 1 98 678 THR B CA 1
ATOM 13052 C C . THR B 1 678 ? -2.146 -50.25 -10.25 1 98 678 THR B C 1
ATOM 13054 O O . THR B 1 678 ? -1.241 -50.656 -9.516 1 98 678 THR B O 1
ATOM 13057 N N . ASP B 1 679 ? -2.588 -50.969 -11.289 1 97.06 679 ASP B N 1
ATOM 13058 C CA . ASP B 1 679 ? -1.938 -52.219 -11.695 1 97.06 679 ASP B CA 1
ATOM 13059 C C . ASP B 1 679 ? -1.026 -52 -12.906 1 97.06 679 ASP B C 1
ATOM 13061 O O . ASP B 1 679 ? -0.697 -52.938 -13.625 1 97.06 679 ASP B O 1
ATOM 13065 N N . ILE B 1 680 ? -0.712 -50.75 -13.141 1 96 680 ILE B N 1
ATOM 13066 C CA . ILE B 1 680 ? 0.22 -50.406 -14.203 1 96 680 ILE B CA 1
ATOM 13067 C C . ILE B 1 680 ? 1.63 -50.844 -13.82 1 96 680 ILE B C 1
ATOM 13069 O O . ILE B 1 680 ? 2.086 -50.562 -12.703 1 96 680 ILE B O 1
ATOM 13073 N N . GLN B 1 681 ? 2.293 -51.406 -14.734 1 93.06 681 GLN B N 1
ATOM 13074 C CA . GLN B 1 681 ? 3.646 -51.906 -14.492 1 93.06 681 GLN B CA 1
ATOM 13075 C C . GLN B 1 681 ? 4.688 -50.875 -14.906 1 93.06 681 GLN B C 1
ATOM 13077 O O . GLN B 1 681 ? 5.348 -51 -15.938 1 93.06 681 GLN B O 1
ATOM 13082 N N . ASN B 1 682 ? 4.91 -50 -14.086 1 93.12 682 ASN B N 1
ATOM 13083 C CA . ASN B 1 682 ? 5.785 -48.875 -14.406 1 93.12 682 ASN B CA 1
ATOM 13084 C C . ASN B 1 682 ? 7.234 -49.156 -14.023 1 93.12 682 ASN B C 1
ATOM 13086 O O . ASN B 1 682 ? 7.883 -48.344 -13.383 1 93.12 682 ASN B O 1
ATOM 13090 N N . TYR B 1 683 ? 7.73 -50.25 -14.258 1 86.94 683 TYR B N 1
ATOM 13091 C CA . TYR B 1 683 ? 9.133 -50.562 -14.016 1 86.94 683 TYR B CA 1
ATOM 13092 C C . TYR B 1 683 ? 9.797 -51.094 -15.273 1 86.94 683 TYR B C 1
ATOM 13094 O O . TYR B 1 683 ? 9.125 -51.625 -16.172 1 86.94 683 TYR B O 1
ATOM 13102 N N . LYS B 1 684 ? 11.023 -50.688 -15.477 1 74.44 684 LYS B N 1
ATOM 13103 C CA . LYS B 1 684 ? 11.781 -51.125 -16.641 1 74.44 684 LYS B CA 1
ATOM 13104 C C . LYS B 1 684 ? 12.133 -52.594 -16.547 1 74.44 684 LYS B C 1
ATOM 13106 O O . LYS B 1 684 ? 12.25 -53.156 -15.453 1 74.44 684 LYS B O 1
ATOM 13111 N N . GLN B 1 685 ? 12.352 -53.25 -17.844 1 66.12 685 GLN B N 1
ATOM 13112 C CA . GLN B 1 685 ? 12.742 -54.656 -17.953 1 66.12 685 GLN B CA 1
ATOM 13113 C C . GLN B 1 685 ? 14.047 -54.906 -17.203 1 66.12 685 GLN B C 1
ATOM 13115 O O . GLN B 1 685 ? 14.984 -54.125 -17.281 1 66.12 685 GLN B O 1
ATOM 13120 N N . LYS B 1 686 ? 14.156 -55.625 -16.141 1 69.19 686 LYS B N 1
ATOM 13121 C CA . LYS B 1 686 ? 15.32 -56.125 -15.406 1 69.19 686 LYS B CA 1
ATOM 13122 C C . LYS B 1 686 ? 15.578 -55.281 -14.164 1 69.19 686 LYS B C 1
ATOM 13124 O O . LYS B 1 686 ? 16.625 -55.406 -13.523 1 69.19 686 LYS B O 1
ATOM 13129 N N . SER B 1 687 ? 14.75 -54.125 -14.039 1 71.81 687 SER B N 1
ATOM 13130 C CA . SER B 1 687 ? 14.93 -53.375 -12.812 1 71.81 687 SER B CA 1
ATOM 13131 C C . SER B 1 687 ? 13.688 -53.438 -11.93 1 71.81 687 SER B C 1
ATOM 13133 O O . SER B 1 687 ? 12.57 -53.562 -12.438 1 71.81 687 SER B O 1
ATOM 13135 N N . ASP B 1 688 ? 13.93 -53.594 -10.68 1 78.75 688 ASP B N 1
ATOM 13136 C CA . ASP B 1 688 ? 12.844 -53.656 -9.711 1 78.75 688 ASP B CA 1
ATOM 13137 C C . ASP B 1 688 ? 12.477 -52.25 -9.203 1 78.75 688 ASP B C 1
ATOM 13139 O O . ASP B 1 688 ? 11.578 -52.125 -8.375 1 78.75 688 ASP B O 1
ATOM 13143 N N . ASN B 1 689 ? 13.062 -51.219 -9.875 1 87.62 689 ASN B N 1
ATOM 13144 C CA . ASN B 1 689 ? 12.766 -49.875 -9.375 1 87.62 689 ASN B CA 1
ATOM 13145 C C . ASN B 1 689 ? 11.688 -49.188 -10.211 1 87.62 689 ASN B C 1
ATOM 13147 O O . ASN B 1 689 ? 11.812 -49.094 -11.438 1 87.62 689 ASN B O 1
ATOM 13151 N N . PRO B 1 690 ? 10.703 -48.656 -9.586 1 93.56 690 PRO B N 1
ATOM 13152 C CA . PRO B 1 690 ? 9.625 -48 -10.336 1 93.56 690 PRO B CA 1
ATOM 13153 C C . PRO B 1 690 ? 10.078 -46.719 -11.008 1 93.56 690 PRO B C 1
ATOM 13155 O O . PRO B 1 690 ? 11 -46.062 -10.531 1 93.56 690 PRO B O 1
ATOM 13158 N N . VAL B 1 691 ? 9.391 -46.438 -12.141 1 93.88 691 VAL B N 1
ATOM 13159 C CA . VAL B 1 691 ? 9.633 -45.219 -12.898 1 93.88 691 VAL B CA 1
ATOM 13160 C C . VAL B 1 691 ? 8.383 -44.344 -12.891 1 93.88 691 VAL B C 1
ATOM 13162 O O . VAL B 1 691 ? 7.27 -44.844 -13.039 1 93.88 691 VAL B O 1
ATOM 13165 N N . PHE B 1 692 ? 8.516 -43.125 -12.664 1 94.06 692 PHE B N 1
ATOM 13166 C CA . PHE B 1 692 ? 7.395 -42.219 -12.867 1 94.06 692 PHE B CA 1
ATOM 13167 C C . PHE B 1 692 ? 7.863 -40.906 -13.492 1 94.06 692 PHE B C 1
ATOM 13169 O O . PHE B 1 692 ? 9.062 -40.656 -13.617 1 94.06 692 PHE B O 1
ATOM 13176 N N . PHE B 1 693 ? 6.973 -40.156 -14.008 1 97 693 PHE B N 1
ATOM 13177 C CA . PHE B 1 693 ? 7.23 -38.938 -14.758 1 97 693 PHE B CA 1
ATOM 13178 C C . PHE B 1 693 ? 6.602 -37.75 -14.062 1 97 693 PHE B C 1
ATOM 13180 O O . PHE B 1 693 ? 5.438 -37.781 -13.664 1 97 693 PHE B O 1
ATOM 13187 N N . ALA B 1 694 ? 7.375 -36.719 -13.812 1 97.81 694 ALA B N 1
ATOM 13188 C CA . ALA B 1 694 ? 6.934 -35.5 -13.164 1 97.81 694 ALA B CA 1
ATOM 13189 C C . ALA B 1 694 ? 7.266 -34.281 -14.016 1 97.81 694 ALA B C 1
ATOM 13191 O O . ALA B 1 694 ? 8.328 -34.219 -14.641 1 97.81 694 ALA B O 1
ATOM 13192 N N . ASP B 1 695 ? 6.395 -33.375 -14.031 1 97.69 695 ASP B N 1
ATOM 13193 C CA . ASP B 1 695 ? 6.699 -32.156 -14.789 1 97.69 695 ASP B CA 1
ATOM 13194 C C . ASP B 1 695 ? 7.688 -31.281 -14.031 1 97.69 695 ASP B C 1
ATOM 13196 O O . ASP B 1 695 ? 7.934 -31.484 -12.844 1 97.69 695 ASP B O 1
ATOM 13200 N N . ILE B 1 696 ? 8.266 -30.344 -14.734 1 97.44 696 ILE B N 1
ATOM 13201 C CA . ILE B 1 696 ? 9.062 -29.266 -14.156 1 97.44 696 ILE B CA 1
ATOM 13202 C C . ILE B 1 696 ? 8.461 -27.906 -14.531 1 97.44 696 ILE B C 1
ATOM 13204 O O . ILE B 1 696 ? 8.531 -27.484 -15.688 1 97.44 696 ILE B O 1
ATOM 13208 N N . ASN B 1 697 ? 7.906 -27.219 -13.578 1 98.19 697 ASN B N 1
ATOM 13209 C CA . ASN B 1 697 ? 7.332 -25.875 -13.68 1 98.19 697 ASN B CA 1
ATOM 13210 C C . ASN B 1 697 ? 6.219 -25.828 -14.727 1 98.19 697 ASN B C 1
ATOM 13212 O O . ASN B 1 697 ? 5.949 -24.766 -15.297 1 98.19 697 ASN B O 1
ATOM 13216 N N . GLY B 1 698 ? 5.641 -26.938 -15.055 1 97.5 698 GLY B N 1
ATOM 13217 C CA . GLY B 1 698 ? 4.559 -26.969 -16.031 1 97.5 698 GLY B CA 1
ATOM 13218 C C . GLY B 1 698 ? 5.035 -26.797 -17.453 1 97.5 698 GLY B C 1
ATOM 13219 O O . GLY B 1 698 ? 4.246 -26.469 -18.344 1 97.5 698 GLY B O 1
ATOM 13220 N N . PHE B 1 699 ? 6.328 -27.047 -17.719 1 97.62 699 PHE B N 1
ATOM 13221 C CA . PHE B 1 699 ? 6.902 -26.719 -19.031 1 97.62 699 PHE B CA 1
ATOM 13222 C C . PHE B 1 699 ? 7.402 -27.984 -19.719 1 97.62 699 PHE B C 1
ATOM 13224 O O . PHE B 1 699 ? 7.242 -28.141 -20.938 1 97.62 699 PHE B O 1
ATOM 13231 N N . GLN B 1 700 ? 8.016 -28.906 -18.984 1 96.62 700 GLN B N 1
ATOM 13232 C CA . GLN B 1 700 ? 8.516 -30.156 -19.516 1 96.62 700 GLN B CA 1
ATOM 13233 C C . GLN B 1 700 ? 8.359 -31.297 -18.5 1 96.62 700 GLN B C 1
ATOM 13235 O O . GLN B 1 700 ? 8.07 -31.047 -17.328 1 96.62 700 GLN B O 1
ATOM 13240 N N . ILE B 1 701 ? 8.477 -32.531 -19 1 96.94 701 ILE B N 1
ATOM 13241 C CA . ILE B 1 701 ? 8.352 -33.719 -18.172 1 96.94 701 ILE B CA 1
ATOM 13242 C C . ILE B 1 701 ? 9.695 -34.438 -18.078 1 96.94 701 ILE B C 1
ATOM 13244 O O . ILE B 1 701 ? 10.438 -34.5 -19.062 1 96.94 701 ILE B O 1
ATOM 13248 N N . ILE B 1 702 ? 9.984 -34.938 -16.906 1 95.94 702 ILE B N 1
ATOM 13249 C CA . ILE B 1 702 ? 11.242 -35.625 -16.688 1 95.94 702 ILE B CA 1
ATOM 13250 C C . ILE B 1 702 ? 10.953 -37.031 -16.094 1 95.94 702 ILE B C 1
ATOM 13252 O O . ILE B 1 702 ? 10.062 -37.156 -15.25 1 95.94 702 ILE B O 1
ATOM 13256 N N . GLU B 1 703 ? 11.68 -37.906 -16.531 1 95.56 703 GLU B N 1
ATOM 13257 C CA . GLU B 1 703 ? 11.617 -39.281 -16 1 95.56 703 GLU B CA 1
ATOM 13258 C C . GLU B 1 703 ? 12.359 -39.375 -14.672 1 95.56 703 GLU B C 1
ATOM 13260 O O . GLU B 1 703 ? 13.477 -38.875 -14.539 1 95.56 703 GLU B O 1
ATOM 13265 N N . ARG B 1 704 ? 11.711 -40 -13.727 1 96.19 704 ARG B N 1
ATOM 13266 C CA . ARG B 1 704 ? 12.281 -40.219 -12.406 1 96.19 704 ARG B CA 1
ATOM 13267 C C . ARG B 1 704 ? 12.359 -41.719 -12.094 1 96.19 704 ARG B C 1
ATOM 13269 O O . ARG B 1 704 ? 11.391 -42.438 -12.289 1 96.19 704 ARG B O 1
ATOM 13276 N N . LYS B 1 705 ? 13.477 -42.062 -11.555 1 93.31 705 LYS B N 1
ATOM 13277 C CA . LYS B 1 705 ? 13.672 -43.406 -11.094 1 93.31 705 LYS B CA 1
ATOM 13278 C C . LYS B 1 705 ? 13.898 -43.469 -9.578 1 93.31 705 LYS B C 1
ATOM 13280 O O . LYS B 1 705 ? 14.594 -42.594 -9.031 1 93.31 705 LYS B O 1
ATOM 13285 N N . LYS B 1 706 ? 13.266 -44.406 -9.023 1 93.88 706 LYS B N 1
ATOM 13286 C CA . LYS B 1 706 ? 13.406 -44.531 -7.574 1 93.88 706 LYS B CA 1
ATOM 13287 C C . LYS B 1 706 ? 14.875 -44.688 -7.18 1 93.88 706 LYS B C 1
ATOM 13289 O O . LYS B 1 706 ? 15.586 -45.531 -7.75 1 93.88 706 LYS B O 1
ATOM 13294 N N . LEU B 1 707 ? 15.273 -43.906 -6.23 1 90.69 707 LEU B N 1
ATOM 13295 C CA . LEU B 1 707 ? 16.578 -44.062 -5.598 1 90.69 707 LEU B CA 1
ATOM 13296 C C . LEU B 1 707 ? 16.5 -44.938 -4.367 1 90.69 707 LEU B C 1
ATOM 13298 O O . LEU B 1 707 ? 16.172 -44.469 -3.271 1 90.69 707 LEU B O 1
ATOM 13302 N N . ALA B 1 708 ? 16.953 -46.094 -4.5 1 87.56 708 ALA B N 1
ATOM 13303 C CA . ALA B 1 708 ? 16.797 -47.125 -3.459 1 87.56 708 ALA B CA 1
ATOM 13304 C C . ALA B 1 708 ? 17.562 -46.719 -2.201 1 87.56 708 ALA B C 1
ATOM 13306 O O . ALA B 1 708 ? 17.172 -47.094 -1.088 1 87.56 708 ALA B O 1
ATOM 13307 N N . GLN B 1 709 ? 18.594 -46 -2.369 1 86.44 709 GLN B N 1
ATOM 13308 C CA . GLN B 1 709 ? 19.453 -45.656 -1.245 1 86.44 709 GLN B CA 1
ATOM 13309 C C . GLN B 1 709 ? 18.859 -44.531 -0.417 1 86.44 709 GLN B C 1
ATOM 13311 O O . GLN B 1 709 ? 19.281 -44.281 0.716 1 86.44 709 GLN B O 1
ATOM 13316 N N . ALA B 1 710 ? 17.906 -43.875 -0.936 1 90.06 710 ALA B N 1
ATOM 13317 C CA . ALA B 1 710 ? 17.281 -42.781 -0.234 1 90.06 710 ALA B CA 1
ATOM 13318 C C . ALA B 1 710 ? 15.875 -43.156 0.236 1 90.06 710 ALA B C 1
ATOM 13320 O O . ALA B 1 710 ? 15.195 -43.969 -0.393 1 90.06 710 ALA B O 1
ATOM 13321 N N . GLY B 1 711 ? 15.469 -42.562 1.402 1 91.25 711 GLY B N 1
ATOM 13322 C CA . GLY B 1 711 ? 14.094 -42.75 1.847 1 91.25 711 GLY B CA 1
ATOM 13323 C C . GLY B 1 711 ? 13.094 -42.031 0.962 1 91.25 711 GLY B C 1
ATOM 13324 O O . GLY B 1 711 ? 13.453 -41.5 -0.089 1 91.25 711 GLY B O 1
ATOM 13325 N N . ILE B 1 712 ? 11.867 -42.062 1.366 1 93.81 712 ILE B N 1
ATOM 13326 C CA . ILE B 1 712 ? 10.805 -41.469 0.553 1 93.81 712 ILE B CA 1
ATOM 13327 C C . ILE B 1 712 ? 11.039 -39.969 0.404 1 93.81 712 ILE B C 1
ATOM 13329 O O . ILE B 1 712 ? 10.695 -39.375 -0.625 1 93.81 712 ILE B O 1
ATOM 13333 N N . GLU B 1 713 ? 11.656 -39.344 1.495 1 94.56 713 GLU B N 1
ATOM 13334 C CA . GLU B 1 713 ? 11.93 -37.906 1.476 1 94.56 713 GLU B CA 1
ATOM 13335 C C . GLU B 1 713 ? 12.875 -37.531 0.334 1 94.56 713 GLU B C 1
ATOM 13337 O O . GLU B 1 713 ? 12.828 -36.406 -0.187 1 94.56 713 GLU B O 1
ATOM 13342 N N . GLY B 1 714 ? 13.719 -38.438 -0.07 1 95.5 714 GLY B N 1
ATOM 13343 C CA . GLY B 1 714 ? 14.641 -38.219 -1.166 1 95.5 714 GLY B CA 1
ATOM 13344 C C . GLY B 1 714 ? 14.078 -38.594 -2.518 1 95.5 714 GLY B C 1
ATOM 13345 O O . GLY B 1 714 ? 14.742 -38.438 -3.545 1 95.5 714 GLY B O 1
ATOM 13346 N N . ASN B 1 715 ? 12.836 -39.094 -2.523 1 96.5 715 ASN B N 1
ATOM 13347 C CA . ASN B 1 715 ? 12.203 -39.531 -3.758 1 96.5 715 ASN B CA 1
ATOM 13348 C C . ASN B 1 715 ? 10.945 -38.75 -4.062 1 96.5 715 ASN B C 1
ATOM 13350 O O . ASN B 1 715 ? 10.125 -39.156 -4.887 1 96.5 715 ASN B O 1
ATOM 13354 N N . TYR B 1 716 ? 10.703 -37.656 -3.34 1 97.44 716 TYR B N 1
ATOM 13355 C CA . TYR B 1 716 ? 9.633 -36.719 -3.662 1 97.44 716 TYR B CA 1
ATOM 13356 C C . TYR B 1 716 ? 10.133 -35.625 -4.625 1 97.44 716 TYR B C 1
ATOM 13358 O O . TYR B 1 716 ? 11.211 -35.062 -4.434 1 97.44 716 TYR B O 1
ATOM 13366 N N . TYR B 1 717 ? 9.375 -35.375 -5.637 1 98.19 717 TYR B N 1
ATOM 13367 C CA . TYR B 1 717 ? 9.742 -34.375 -6.637 1 98.19 717 TYR B CA 1
ATOM 13368 C C . TYR B 1 717 ? 8.648 -33.312 -6.797 1 98.19 717 TYR B C 1
ATOM 13370 O O . TYR B 1 717 ? 7.477 -33.594 -6.512 1 98.19 717 TYR B O 1
ATOM 13378 N N . PRO B 1 718 ? 9.016 -32.156 -7.133 1 98.12 718 PRO B N 1
ATOM 13379 C CA . PRO B 1 718 ? 7.992 -31.125 -7.348 1 98.12 718 PRO B CA 1
ATOM 13380 C C . PRO B 1 718 ? 7.168 -31.359 -8.609 1 98.12 718 PRO B C 1
ATOM 13382 O O . PRO B 1 718 ? 7.699 -31.828 -9.617 1 98.12 718 PRO B O 1
ATOM 13385 N N . ILE B 1 719 ? 5.918 -31.094 -8.578 1 98.5 719 ILE B N 1
ATOM 13386 C CA . ILE B 1 719 ? 5.051 -31.031 -9.75 1 98.5 719 ILE B CA 1
ATOM 13387 C C . ILE B 1 719 ? 4.195 -29.766 -9.688 1 98.5 719 ILE B C 1
ATOM 13389 O O . ILE B 1 719 ? 3.781 -29.344 -8.609 1 98.5 719 ILE B O 1
ATOM 13393 N N . THR B 1 720 ? 3.957 -29.203 -10.812 1 98 720 THR B N 1
ATOM 13394 C CA . THR B 1 720 ? 3.164 -27.984 -10.852 1 98 720 THR B CA 1
ATOM 13395 C C . THR B 1 720 ? 1.938 -28.172 -11.742 1 98 720 THR B C 1
ATOM 13397 O O . THR B 1 720 ? 0.97 -27.406 -11.641 1 98 720 THR B O 1
ATOM 13400 N N . SER B 1 721 ? 1.989 -29.234 -12.625 1 98 721 SER B N 1
ATOM 13401 C CA . SER B 1 721 ? 0.85 -29.375 -13.523 1 98 721 SER B CA 1
ATOM 13402 C C . SER B 1 721 ? 0.484 -30.844 -13.711 1 98 721 SER B C 1
ATOM 13404 O O . SER B 1 721 ? -0.669 -31.172 -14 1 98 721 SER B O 1
ATOM 13406 N N . ALA B 1 722 ? 1.566 -31.75 -13.578 1 98.62 722 ALA B N 1
ATOM 13407 C CA . ALA B 1 722 ? 1.215 -33.125 -13.922 1 98.62 722 ALA B CA 1
ATOM 13408 C C . ALA B 1 722 ? 2.254 -34.125 -13.391 1 98.62 722 ALA B C 1
ATOM 13410 O O . ALA B 1 722 ? 3.416 -33.75 -13.188 1 98.62 722 ALA B O 1
ATOM 13411 N N . ALA B 1 723 ? 1.824 -35.312 -13.234 1 98.56 723 ALA B N 1
ATOM 13412 C CA . ALA B 1 723 ? 2.635 -36.5 -13.031 1 98.56 723 ALA B CA 1
ATOM 13413 C C . ALA B 1 723 ? 1.967 -37.719 -13.648 1 98.56 723 ALA B C 1
ATOM 13415 O O . ALA B 1 723 ? 0.739 -37.781 -13.75 1 98.56 723 ALA B O 1
ATOM 13416 N N . TYR B 1 724 ? 2.779 -38.688 -14.164 1 97.62 724 TYR B N 1
ATOM 13417 C CA . TYR B 1 724 ? 2.133 -39.875 -14.695 1 97.62 724 TYR B CA 1
ATOM 13418 C C . TYR B 1 724 ? 3.047 -41.094 -14.562 1 97.62 724 TYR B C 1
ATOM 13420 O O . TYR B 1 724 ? 4.242 -40.938 -14.297 1 97.62 724 TYR B O 1
ATOM 13428 N N . ILE B 1 725 ? 2.486 -42.281 -14.609 1 97.12 725 ILE B N 1
ATOM 13429 C CA . ILE B 1 725 ? 3.168 -43.562 -14.773 1 97.12 725 ILE B CA 1
ATOM 13430 C C . ILE B 1 725 ? 2.635 -44.281 -16 1 97.12 725 ILE B C 1
ATOM 13432 O O . ILE B 1 725 ? 1.534 -44 -16.484 1 97.12 725 ILE B O 1
ATOM 13436 N N . GLU B 1 726 ? 3.439 -45.094 -16.547 1 95 726 GLU B N 1
ATOM 13437 C CA . GLU B 1 726 ? 2.998 -45.812 -17.75 1 95 726 GLU B CA 1
ATOM 13438 C C . GLU B 1 726 ? 3.707 -47.156 -17.891 1 95 726 GLU B C 1
ATOM 13440 O O . GLU B 1 726 ? 4.734 -47.406 -17.25 1 95 726 GLU B O 1
ATOM 13445 N N . ASP B 1 727 ? 3.172 -48 -18.531 1 92.56 727 ASP B N 1
ATOM 13446 C CA . ASP B 1 727 ? 3.803 -49.25 -19 1 92.56 727 ASP B CA 1
ATOM 13447 C C . ASP B 1 727 ? 3.727 -49.344 -20.531 1 92.56 727 ASP B C 1
ATOM 13449 O O . ASP B 1 727 ? 3.682 -48.344 -21.234 1 92.56 727 ASP B O 1
ATOM 13453 N N . SER B 1 728 ? 3.775 -50.531 -21.062 1 89.25 728 SER B N 1
ATOM 13454 C CA . SER B 1 728 ? 3.867 -50.688 -22.5 1 89.25 728 SER B CA 1
ATOM 13455 C C . SER B 1 728 ? 2.531 -50.375 -23.188 1 89.25 728 SER B C 1
ATOM 13457 O O . SER B 1 728 ? 2.484 -50.094 -24.375 1 89.25 728 SER B O 1
ATOM 13459 N N . SER B 1 729 ? 1.418 -50.344 -22.375 1 91.25 729 SER B N 1
ATOM 13460 C CA . SER B 1 729 ? 0.132 -50.281 -23.062 1 91.25 729 SER B CA 1
ATOM 13461 C C . SER B 1 729 ? -0.762 -49.188 -22.469 1 91.25 729 SER B C 1
ATOM 13463 O O . SER B 1 729 ? -1.758 -48.812 -23.062 1 91.25 729 SER B O 1
ATOM 13465 N N . ARG B 1 730 ? -0.527 -48.812 -21.281 1 94.38 730 ARG B N 1
ATOM 13466 C CA . ARG B 1 730 ? -1.41 -47.844 -20.609 1 94.38 730 ARG B CA 1
ATOM 13467 C C . ARG B 1 730 ? -0.61 -46.75 -19.938 1 94.38 730 ARG B C 1
ATOM 13469 O O . ARG B 1 730 ? 0.54 -46.938 -19.547 1 94.38 730 ARG B O 1
ATOM 13476 N N . ARG B 1 731 ? -1.248 -45.594 -19.828 1 95.62 731 ARG B N 1
ATOM 13477 C CA . ARG B 1 731 ? -0.721 -44.469 -19.078 1 95.62 731 ARG B CA 1
ATOM 13478 C C . ARG B 1 731 ? -1.771 -43.906 -18.125 1 95.62 731 ARG B C 1
ATOM 13480 O O . ARG B 1 731 ? -2.932 -43.75 -18.5 1 95.62 731 ARG B O 1
ATOM 13487 N N . PHE B 1 732 ? -1.37 -43.75 -16.891 1 97.19 732 PHE B N 1
ATOM 13488 C CA . PHE B 1 732 ? -2.182 -43.094 -15.867 1 97.19 732 PHE B CA 1
ATOM 13489 C C . PHE B 1 732 ? -1.613 -41.719 -15.508 1 97.19 732 PHE B C 1
ATOM 13491 O O . PHE B 1 732 ? -0.509 -41.625 -14.969 1 97.19 732 PHE B O 1
ATOM 13498 N N . THR B 1 733 ? -2.379 -40.625 -15.805 1 98.12 733 THR B N 1
ATOM 13499 C CA . THR B 1 733 ? -1.896 -39.25 -15.617 1 98.12 733 THR B CA 1
ATOM 13500 C C . THR B 1 733 ? -2.715 -38.531 -14.547 1 98.12 733 THR B C 1
ATOM 13502 O O . THR B 1 733 ? -3.947 -38.594 -14.562 1 98.12 733 THR B O 1
ATOM 13505 N N . VAL B 1 734 ? -2.047 -37.844 -13.625 1 98.69 734 VAL B N 1
ATOM 13506 C CA . VAL B 1 734 ? -2.65 -36.969 -12.633 1 98.69 734 VAL B CA 1
ATOM 13507 C C . VAL B 1 734 ? -2.322 -35.5 -12.969 1 98.69 734 VAL B C 1
ATOM 13509 O O . VAL B 1 734 ? -1.158 -35.094 -12.922 1 98.69 734 VAL B O 1
ATOM 13512 N N . LEU B 1 735 ? -3.318 -34.781 -13.367 1 98.69 735 LEU B N 1
ATOM 13513 C CA . LEU B 1 735 ? -3.154 -33.344 -13.594 1 98.69 735 LEU B CA 1
ATOM 13514 C C . LEU B 1 735 ? -3.529 -32.531 -12.352 1 98.69 735 LEU B C 1
ATOM 13516 O O . LEU B 1 735 ? -4.523 -32.844 -11.688 1 98.69 735 LEU B O 1
ATOM 13520 N N . VAL B 1 736 ? -2.711 -31.516 -12.008 1 98.56 736 VAL B N 1
ATOM 13521 C CA . VAL B 1 736 ? -2.912 -30.797 -10.758 1 98.56 736 VAL B CA 1
ATOM 13522 C C . VAL B 1 736 ? -3.119 -29.312 -11.039 1 98.56 736 VAL B C 1
ATOM 13524 O O . VAL B 1 736 ? -2.66 -28.797 -12.07 1 98.56 736 VAL B O 1
ATOM 13527 N N . SER B 1 737 ? -3.754 -28.578 -10.156 1 97.19 737 SER B N 1
ATOM 13528 C CA . SER B 1 737 ? -4.074 -27.172 -10.344 1 97.19 737 SER B CA 1
ATOM 13529 C C . SER B 1 737 ? -3.045 -26.266 -9.664 1 97.19 737 SER B C 1
ATOM 13531 O O . SER B 1 737 ? -3.021 -25.062 -9.898 1 97.19 737 SER B O 1
ATOM 13533 N N . ARG B 1 738 ? -2.227 -26.844 -8.852 1 96.69 738 ARG B N 1
ATOM 13534 C CA . ARG B 1 738 ? -1.216 -26.094 -8.109 1 96.69 738 ARG B CA 1
ATOM 13535 C C . ARG B 1 738 ? 0.009 -26.969 -7.828 1 96.69 738 ARG B C 1
ATOM 13537 O O . ARG B 1 738 ? 0.025 -28.156 -8.148 1 96.69 738 ARG B O 1
ATOM 13544 N N . ALA B 1 739 ? 0.974 -26.359 -7.195 1 98 739 ALA B N 1
ATOM 13545 C CA . ALA B 1 739 ? 2.217 -27.078 -6.906 1 98 739 ALA B CA 1
ATOM 13546 C C . ALA B 1 739 ? 2.023 -28.078 -5.77 1 98 739 ALA B C 1
ATOM 13548 O O . ALA B 1 739 ? 1.328 -27.797 -4.793 1 98 739 ALA B O 1
ATOM 13549 N N . HIS B 1 740 ? 2.613 -29.281 -5.93 1 98.38 740 HIS B N 1
ATOM 13550 C CA . HIS B 1 740 ? 2.652 -30.359 -4.949 1 98.38 740 HIS B CA 1
ATOM 13551 C C . HIS B 1 740 ? 4.012 -31.047 -4.938 1 98.38 740 HIS B C 1
ATOM 13553 O O . HIS B 1 740 ? 4.809 -30.859 -5.863 1 98.38 740 HIS B O 1
ATOM 13559 N N . GLY B 1 741 ? 4.25 -31.766 -3.871 1 98.56 741 GLY B N 1
ATOM 13560 C CA . GLY B 1 741 ? 5.211 -32.844 -3.938 1 98.56 741 GLY B CA 1
ATOM 13561 C C . GLY B 1 741 ? 4.59 -34.156 -4.371 1 98.56 741 GLY B C 1
ATOM 13562 O O . GLY B 1 741 ? 3.471 -34.5 -3.975 1 98.56 741 GLY B O 1
ATOM 13563 N N . SER B 1 742 ? 5.27 -34.844 -5.266 1 98.56 742 SER B N 1
ATOM 13564 C CA . SER B 1 742 ? 4.75 -36.125 -5.75 1 98.56 742 SER B CA 1
ATOM 13565 C C . SER B 1 742 ? 5.852 -37.188 -5.832 1 98.56 742 SER B C 1
ATOM 13567 O O . SER B 1 742 ? 7.035 -36.844 -5.867 1 98.56 742 SER B O 1
ATOM 13569 N N . THR B 1 743 ? 5.43 -38.469 -5.773 1 97.75 743 THR B N 1
ATOM 13570 C CA . THR B 1 743 ? 6.402 -39.562 -5.871 1 97.75 743 THR B CA 1
ATOM 13571 C C . THR B 1 743 ? 5.762 -40.812 -6.457 1 97.75 743 THR B C 1
ATOM 13573 O O . THR B 1 743 ? 4.543 -41 -6.383 1 97.75 743 THR B O 1
ATOM 13576 N N . GLY B 1 744 ? 6.516 -41.531 -7.219 1 96.12 744 GLY B N 1
ATOM 13577 C CA . GLY B 1 744 ? 6.188 -42.875 -7.648 1 96.12 744 GLY B CA 1
ATOM 13578 C C . GLY B 1 744 ? 7.008 -43.938 -6.945 1 96.12 744 GLY B C 1
ATOM 13579 O O . GLY B 1 744 ? 7.586 -44.812 -7.59 1 96.12 744 GLY B O 1
ATOM 13580 N N . PHE B 1 745 ? 7.074 -43.875 -5.672 1 93.19 745 PHE B N 1
ATOM 13581 C CA . PHE B 1 745 ? 7.953 -44.656 -4.828 1 93.19 745 PHE B CA 1
ATOM 13582 C C . PHE B 1 745 ? 7.543 -46.125 -4.863 1 93.19 745 PHE B C 1
ATOM 13584 O O . PHE B 1 745 ? 8.391 -47.031 -4.77 1 93.19 745 PHE B O 1
ATOM 13591 N N . TYR B 1 746 ? 6.258 -46.406 -5.062 1 90.31 746 TYR B N 1
ATOM 13592 C CA . TYR B 1 746 ? 5.73 -47.781 -5.07 1 90.31 746 TYR B CA 1
ATOM 13593 C C . TYR B 1 746 ? 5.344 -48.188 -6.484 1 90.31 746 TYR B C 1
ATOM 13595 O O . TYR B 1 746 ? 4.875 -47.375 -7.277 1 90.31 746 TYR B O 1
ATOM 13603 N N . LYS B 1 747 ? 5.457 -49.5 -6.672 1 92.81 747 LYS B N 1
ATOM 13604 C CA . LYS B 1 747 ? 5.031 -50.031 -7.961 1 92.81 747 LYS B CA 1
ATOM 13605 C C . LYS B 1 747 ? 3.547 -49.781 -8.203 1 92.81 747 LYS B C 1
ATOM 13607 O O . LYS B 1 747 ? 2.709 -50.125 -7.371 1 92.81 747 LYS B O 1
ATOM 13612 N N . GLY B 1 748 ? 3.332 -49.094 -9.312 1 95.56 748 GLY B N 1
ATOM 13613 C CA . GLY B 1 748 ? 1.961 -48.812 -9.703 1 95.56 748 GLY B CA 1
ATOM 13614 C C . GLY B 1 748 ? 1.348 -47.656 -8.93 1 95.56 748 GLY B C 1
ATOM 13615 O O . GLY B 1 748 ? 0.156 -47.375 -9.07 1 95.56 748 GLY B O 1
ATOM 13616 N N . GLY B 1 749 ? 2.143 -47.062 -8.188 1 95.62 749 GLY B N 1
ATOM 13617 C CA . GLY B 1 749 ? 1.604 -46.031 -7.32 1 95.62 749 GLY B CA 1
ATOM 13618 C C . GLY B 1 749 ? 2 -44.625 -7.746 1 95.62 749 GLY B C 1
ATOM 13619 O O . GLY B 1 749 ? 3.119 -44.406 -8.211 1 95.62 749 GLY B O 1
ATOM 13620 N N . VAL B 1 750 ? 1.094 -43.688 -7.676 1 97.88 750 VAL B N 1
ATOM 13621 C CA . VAL B 1 750 ? 1.354 -42.25 -7.781 1 97.88 750 VAL B CA 1
ATOM 13622 C C . VAL B 1 750 ? 0.847 -41.531 -6.531 1 97.88 750 VAL B C 1
ATOM 13624 O O . VAL B 1 750 ? -0.346 -41.594 -6.219 1 97.88 750 VAL B O 1
ATOM 13627 N N . GLU B 1 751 ? 1.755 -40.906 -5.789 1 98 751 GLU B N 1
ATOM 13628 C CA . GLU B 1 751 ? 1.416 -40.219 -4.551 1 98 751 GLU B CA 1
ATOM 13629 C C . GLU B 1 751 ? 1.57 -38.719 -4.707 1 98 751 GLU B C 1
ATOM 13631 O O . GLU B 1 751 ? 2.518 -38.25 -5.34 1 98 751 GLU B O 1
ATOM 13636 N N . VAL B 1 752 ? 0.62 -37.969 -4.215 1 98.44 752 VAL B N 1
ATOM 13637 C CA . VAL B 1 752 ? 0.656 -36.5 -4.203 1 98.44 752 VAL B CA 1
ATOM 13638 C C . VAL B 1 752 ? 0.469 -36 -2.775 1 98.44 752 VAL B C 1
ATOM 13640 O O . VAL B 1 752 ? -0.537 -36.312 -2.127 1 98.44 752 VAL B O 1
ATOM 13643 N N . MET B 1 753 ? 1.444 -35.281 -2.279 1 98.31 753 MET B N 1
ATOM 13644 C CA . MET B 1 753 ? 1.314 -34.688 -0.951 1 98.31 753 MET B CA 1
ATOM 13645 C C . MET B 1 753 ? 0.359 -33.5 -0.976 1 98.31 753 MET B C 1
ATOM 13647 O O . MET B 1 753 ? 0.387 -32.688 -1.906 1 98.31 753 MET B O 1
ATOM 13651 N N . LEU B 1 754 ? -0.473 -33.375 0.098 1 98.31 754 LEU B N 1
ATOM 13652 C CA . LEU B 1 754 ? -1.573 -32.406 0.033 1 98.31 754 LEU B CA 1
ATOM 13653 C C . LEU B 1 754 ? -1.351 -31.25 1.008 1 98.31 754 LEU B C 1
ATOM 13655 O O . LEU B 1 754 ? -1.673 -30.109 0.7 1 98.31 754 LEU B O 1
ATOM 13659 N N . ASP B 1 755 ? -0.9 -31.562 2.229 1 97.75 755 ASP B N 1
ATOM 13660 C CA . ASP B 1 755 ? -0.706 -30.531 3.252 1 97.75 755 ASP B CA 1
ATOM 13661 C C . ASP B 1 755 ? 0.207 -31.047 4.367 1 97.75 755 ASP B C 1
ATOM 13663 O O . ASP B 1 755 ? 0.445 -32.25 4.484 1 97.75 755 ASP B O 1
ATOM 13667 N N . ARG B 1 756 ? 0.775 -30.109 5.09 1 97.25 756 ARG B N 1
ATOM 13668 C CA . ARG B 1 756 ? 1.723 -30.422 6.152 1 97.25 756 ARG B CA 1
ATOM 13669 C C . ARG B 1 756 ? 1.491 -29.531 7.371 1 97.25 756 ARG B C 1
ATOM 13671 O O . ARG B 1 756 ? 1.291 -28.328 7.238 1 97.25 756 ARG B O 1
ATOM 13678 N N . ARG B 1 757 ? 1.497 -30.078 8.516 1 96.69 757 ARG B N 1
ATOM 13679 C CA . ARG B 1 757 ? 1.388 -29.344 9.773 1 96.69 757 ARG B CA 1
ATOM 13680 C C . ARG B 1 757 ? 2.43 -29.828 10.773 1 96.69 757 ARG B C 1
ATOM 13682 O O . ARG B 1 757 ? 2.471 -31.016 11.117 1 96.69 757 ARG B O 1
ATOM 13689 N N . MET B 1 758 ? 3.281 -28.969 11.148 1 94.69 758 MET B N 1
ATOM 13690 C CA . MET B 1 758 ? 4.371 -29.312 12.055 1 94.69 758 MET B CA 1
ATOM 13691 C C . MET B 1 758 ? 4.523 -28.266 13.148 1 94.69 758 MET B C 1
ATOM 13693 O O . MET B 1 758 ? 4.633 -27.078 12.859 1 94.69 758 MET B O 1
ATOM 13697 N N . MET B 1 759 ? 4.691 -28.688 14.344 1 93.62 759 MET B N 1
ATOM 13698 C CA . MET B 1 759 ? 4.844 -27.781 15.484 1 93.62 759 MET B CA 1
ATOM 13699 C C . MET B 1 759 ? 6.281 -27.297 15.602 1 93.62 759 MET B C 1
ATOM 13701 O O . MET B 1 759 ? 6.535 -26.234 16.172 1 93.62 759 MET B O 1
ATOM 13705 N N . TYR B 1 760 ? 7.219 -28.109 15.062 1 92.94 760 TYR B N 1
ATOM 13706 C CA . TYR B 1 760 ? 8.633 -27.812 15.281 1 92.94 760 TYR B CA 1
ATOM 13707 C C . TYR B 1 760 ? 9.273 -27.266 14.016 1 92.94 760 TYR B C 1
ATOM 13709 O O . TYR B 1 760 ? 8.922 -27.672 12.906 1 92.94 760 TYR B O 1
ATOM 13717 N N . ASP B 1 761 ? 10.203 -26.375 14.266 1 93.12 761 ASP B N 1
ATOM 13718 C CA . ASP B 1 761 ? 11.016 -25.797 13.203 1 93.12 761 ASP B CA 1
ATOM 13719 C C . ASP B 1 761 ? 12.133 -26.75 12.781 1 93.12 761 ASP B C 1
ATOM 13721 O O . ASP B 1 761 ? 12.656 -27.5 13.609 1 93.12 761 ASP B O 1
ATOM 13725 N N . ASP B 1 762 ? 12.469 -26.797 11.523 1 92.88 762 ASP B N 1
ATOM 13726 C CA . ASP B 1 762 ? 13.516 -27.688 11.039 1 92.88 762 ASP B CA 1
ATOM 13727 C C . ASP B 1 762 ? 14.891 -27.016 11.125 1 92.88 762 ASP B C 1
ATOM 13729 O O . ASP B 1 762 ? 15.898 -27.609 10.742 1 92.88 762 ASP B O 1
ATOM 13733 N N . GLY B 1 763 ? 14.961 -25.703 11.555 1 89.88 763 GLY B N 1
ATOM 13734 C CA . GLY B 1 763 ? 16.219 -25.031 11.836 1 89.88 763 GLY B CA 1
ATOM 13735 C C . GLY B 1 763 ? 16.906 -24.516 10.594 1 89.88 763 GLY B C 1
ATOM 13736 O O . GLY B 1 763 ? 18.141 -24.422 10.547 1 89.88 763 GLY B O 1
ATOM 13737 N N . ARG B 1 764 ? 16.188 -24.234 9.562 1 90.62 764 ARG B N 1
ATOM 13738 C CA . ARG B 1 764 ? 16.812 -23.812 8.312 1 90.62 764 ARG B CA 1
ATOM 13739 C C . ARG B 1 764 ? 16.547 -22.328 8.047 1 90.62 764 ARG B C 1
ATOM 13741 O O . ARG B 1 764 ? 16.75 -21.844 6.934 1 90.62 764 ARG B O 1
ATOM 13748 N N . GLY B 1 765 ? 16.062 -21.547 9.062 1 86.19 765 GLY B N 1
ATOM 13749 C CA . GLY B 1 765 ? 16.047 -20.109 8.875 1 86.19 765 GLY B CA 1
ATOM 13750 C C . GLY B 1 765 ? 14.719 -19.469 9.25 1 86.19 765 GLY B C 1
ATOM 13751 O O . GLY B 1 765 ? 14.672 -18.312 9.648 1 86.19 765 GLY B O 1
ATOM 13752 N N . MET B 1 766 ? 13.594 -20.219 9.203 1 91.12 766 MET B N 1
ATOM 13753 C CA . MET B 1 766 ? 12.297 -19.594 9.445 1 91.12 766 MET B CA 1
ATOM 13754 C C . MET B 1 766 ? 12.086 -19.344 10.938 1 91.12 766 MET B C 1
ATOM 13756 O O . MET B 1 766 ? 11.539 -18.297 11.32 1 91.12 766 MET B O 1
ATOM 13760 N N . GLY B 1 767 ? 12.469 -20.297 11.789 1 92.38 767 GLY B N 1
ATOM 13761 C CA . GLY B 1 767 ? 12.438 -20.109 13.234 1 92.38 767 GLY B CA 1
ATOM 13762 C C . GLY B 1 767 ? 11.086 -20.422 13.844 1 92.38 767 GLY B C 1
ATOM 13763 O O . GLY B 1 767 ? 10.844 -20.109 15.016 1 92.38 767 GLY B O 1
ATOM 13764 N N . GLU B 1 768 ? 10.125 -21 13.109 1 93.56 768 GLU B N 1
ATOM 13765 C CA . GLU B 1 768 ? 8.836 -21.406 13.648 1 93.56 768 GLU B CA 1
ATOM 13766 C C . GLU B 1 768 ? 8.266 -22.609 12.898 1 93.56 768 GLU B C 1
ATOM 13768 O O . GLU B 1 768 ? 8.742 -22.938 11.812 1 93.56 768 GLU B O 1
ATOM 13773 N N . GLY B 1 769 ? 7.336 -23.328 13.516 1 94.44 769 GLY B N 1
ATOM 13774 C CA . GLY B 1 769 ? 6.637 -24.422 12.852 1 94.44 769 GLY B CA 1
ATOM 13775 C C . GLY B 1 769 ? 5.566 -23.938 11.891 1 94.44 769 GLY B C 1
ATOM 13776 O O . GLY B 1 769 ? 5.379 -22.734 11.711 1 94.44 769 GLY B O 1
ATOM 13777 N N . VAL B 1 770 ? 4.973 -24.844 11.203 1 96.19 770 VAL B N 1
ATOM 13778 C CA . VAL B 1 770 ? 3.871 -24.547 10.289 1 96.19 770 VAL B CA 1
ATOM 13779 C C . VAL B 1 770 ? 2.549 -24.969 10.922 1 96.19 770 VAL B C 1
ATOM 13781 O O . VAL B 1 770 ? 2.18 -26.141 10.859 1 96.19 770 VAL B O 1
ATOM 13784 N N . VAL B 1 771 ? 1.822 -24 11.539 1 95.56 771 VAL B N 1
ATOM 13785 C CA . VAL B 1 771 ? 0.605 -24.344 12.273 1 95.56 771 VAL B CA 1
ATOM 13786 C C . VAL B 1 771 ? -0.557 -23.484 11.766 1 95.56 771 VAL B C 1
ATOM 13788 O O . VAL B 1 771 ? -1.665 -23.562 12.305 1 95.56 771 VAL B O 1
ATOM 13791 N N . ASP B 1 772 ? -0.309 -22.688 10.742 1 94.06 772 ASP B N 1
ATOM 13792 C CA . ASP B 1 772 ? -1.324 -21.781 10.211 1 94.06 772 ASP B CA 1
ATOM 13793 C C . ASP B 1 772 ? -2.029 -22.391 9 1 94.06 772 ASP B C 1
ATOM 13795 O O . ASP B 1 772 ? -2.301 -21.703 8.016 1 94.06 772 ASP B O 1
ATOM 13799 N N . ASN B 1 773 ? -2.334 -23.688 9.086 1 94.06 773 ASN B N 1
ATOM 13800 C CA . ASN B 1 773 ? -2.986 -24.375 7.984 1 94.06 773 ASN B CA 1
ATOM 13801 C C . ASN B 1 773 ? -4.367 -23.797 7.688 1 94.06 773 ASN B C 1
ATOM 13803 O O . ASN B 1 773 ? -5.062 -23.359 8.602 1 94.06 773 ASN B O 1
ATOM 13807 N N . LYS B 1 774 ? -4.73 -23.812 6.465 1 92.88 774 LYS B N 1
ATOM 13808 C CA . LYS B 1 774 ? -6.023 -23.312 6.004 1 92.88 774 LYS B CA 1
ATOM 13809 C C . LYS B 1 774 ? -6.766 -24.375 5.195 1 92.88 774 LYS B C 1
ATOM 13811 O O . LYS B 1 774 ? -6.141 -25.266 4.605 1 92.88 774 LYS B O 1
ATOM 13816 N N . ASN B 1 775 ? -8.094 -24.266 5.234 1 92.06 775 ASN B N 1
ATOM 13817 C CA . ASN B 1 775 ? -8.891 -25.109 4.348 1 92.06 775 ASN B CA 1
ATOM 13818 C C . ASN B 1 775 ? -8.547 -24.859 2.881 1 92.06 775 ASN B C 1
ATOM 13820 O O . ASN B 1 775 ? -8.688 -23.75 2.385 1 92.06 775 ASN B O 1
ATOM 13824 N N . THR B 1 776 ? -8.125 -25.922 2.178 1 93.81 776 THR B N 1
ATOM 13825 C CA . THR B 1 776 ? -7.559 -25.719 0.849 1 93.81 776 THR B CA 1
ATOM 13826 C C . THR B 1 776 ? -8.305 -26.562 -0.19 1 93.81 776 THR B C 1
ATOM 13828 O O . THR B 1 776 ? -8.469 -27.766 -0.017 1 93.81 776 THR B O 1
ATOM 13831 N N . LEU B 1 777 ? -8.742 -25.891 -1.221 1 93.44 777 LEU B N 1
ATOM 13832 C CA . LEU B 1 777 ? -9.352 -26.562 -2.361 1 93.44 777 LEU B CA 1
ATOM 13833 C C . LEU B 1 777 ? -8.297 -27 -3.375 1 93.44 777 LEU B C 1
ATOM 13835 O O . LEU B 1 777 ? -7.457 -26.188 -3.775 1 93.44 777 LEU B O 1
ATOM 13839 N N . SER B 1 778 ? -8.297 -28.219 -3.756 1 95.25 778 SER B N 1
ATOM 13840 C CA . SER B 1 778 ? -7.445 -28.734 -4.824 1 95.25 778 SER B CA 1
ATOM 13841 C C . SER B 1 778 ? -8.281 -29.375 -5.926 1 95.25 778 SER B C 1
ATOM 13843 O O . SER B 1 778 ? -9.305 -30 -5.648 1 95.25 778 SER B O 1
ATOM 13845 N N . LYS B 1 779 ? -7.859 -29.203 -7.109 1 97.38 779 LYS B N 1
ATOM 13846 C CA . LYS B 1 779 ? -8.539 -29.766 -8.273 1 97.38 779 LYS B CA 1
ATOM 13847 C C . LYS B 1 779 ? -7.602 -30.656 -9.086 1 97.38 779 LYS B C 1
ATOM 13849 O O . LYS B 1 779 ? -6.418 -30.344 -9.227 1 97.38 779 LYS B O 1
ATOM 13854 N N . PHE B 1 780 ? -8.164 -31.75 -9.586 1 98.5 780 PHE B N 1
ATOM 13855 C CA . PHE B 1 780 ? -7.375 -32.719 -10.352 1 98.5 780 PHE B CA 1
ATOM 13856 C C . PHE B 1 780 ? -8.156 -33.219 -11.555 1 98.5 780 PHE B C 1
ATOM 13858 O O . PHE B 1 780 ? -9.391 -33.156 -11.57 1 98.5 780 PHE B O 1
ATOM 13865 N N . TRP B 1 781 ? -7.496 -33.594 -12.562 1 98.5 781 TRP B N 1
ATOM 13866 C CA . TRP B 1 781 ? -7.98 -34.5 -13.594 1 98.5 781 TRP B CA 1
ATOM 13867 C C . TRP B 1 781 ? -7.211 -35.812 -13.555 1 98.5 781 TRP B C 1
ATOM 13869 O O . TRP B 1 781 ? -5.98 -35.844 -13.445 1 98.5 781 TRP B O 1
ATOM 13879 N N . ILE B 1 782 ? -7.922 -36.844 -13.547 1 98.56 782 ILE B N 1
ATOM 13880 C CA . ILE B 1 782 ? -7.332 -38.156 -13.711 1 98.56 782 ILE B CA 1
ATOM 13881 C C . ILE B 1 782 ? -7.609 -38.688 -15.117 1 98.56 782 ILE B C 1
ATOM 13883 O O . ILE B 1 782 ? -8.766 -38.812 -15.523 1 98.56 782 ILE B O 1
ATOM 13887 N N . VAL B 1 783 ? -6.578 -39.031 -15.82 1 97.62 783 VAL B N 1
ATOM 13888 C CA . VAL B 1 783 ? -6.719 -39.438 -17.219 1 97.62 783 VAL B CA 1
ATOM 13889 C C . VAL B 1 783 ? -6.066 -40.812 -17.422 1 97.62 783 VAL B C 1
ATOM 13891 O O . VAL B 1 783 ? -4.906 -41 -17.047 1 97.62 783 VAL B O 1
ATOM 13894 N N . LEU B 1 784 ? -6.793 -41.719 -17.891 1 96.81 784 LEU B N 1
ATOM 13895 C CA . LEU B 1 784 ? -6.305 -43.062 -18.297 1 96.81 784 LEU B CA 1
ATOM 13896 C C . LEU B 1 784 ? -6.312 -43.188 -19.812 1 96.81 784 LEU B C 1
ATOM 13898 O O . LEU B 1 784 ? -7.352 -43.031 -20.453 1 96.81 784 LEU B O 1
ATOM 13902 N N . GLU B 1 785 ? -5.137 -43.469 -20.359 1 94.88 785 GLU B N 1
ATOM 13903 C CA . GLU B 1 785 ? -5.012 -43.531 -21.812 1 94.88 785 GLU B CA 1
ATOM 13904 C C . GLU B 1 785 ? -4.324 -44.844 -22.25 1 94.88 785 GLU B C 1
ATOM 13906 O O . GLU B 1 785 ? -3.443 -45.344 -21.562 1 94.88 785 GLU B O 1
ATOM 13911 N N . ASP B 1 786 ? -4.711 -45.281 -23.375 1 92.5 786 ASP B N 1
ATOM 13912 C CA . ASP B 1 786 ? -4.008 -46.375 -24.031 1 92.5 786 ASP B CA 1
ATOM 13913 C C . ASP B 1 786 ? -2.838 -45.875 -24.859 1 92.5 786 ASP B C 1
ATOM 13915 O O . ASP B 1 786 ? -2.904 -44.781 -25.438 1 92.5 786 ASP B O 1
ATOM 13919 N N . LYS B 1 787 ? -1.867 -46.594 -24.828 1 88.69 787 LYS B N 1
ATOM 13920 C CA . LYS B 1 787 ? -0.698 -46.188 -25.578 1 88.69 787 LYS B CA 1
ATOM 13921 C C . LYS B 1 787 ? -0.14 -47.312 -26.438 1 88.69 787 LYS B C 1
ATOM 13923 O O . LYS B 1 787 ? -0.396 -48.5 -26.141 1 88.69 787 LYS B O 1
ATOM 13928 N N . VAL B 1 788 ? 0.577 -46.906 -27.5 1 82.94 788 VAL B N 1
ATOM 13929 C CA . VAL B 1 788 ? 1.274 -47.875 -28.328 1 82.94 788 VAL B CA 1
ATOM 13930 C C . VAL B 1 788 ? 2.684 -48.094 -27.781 1 82.94 788 VAL B C 1
ATOM 13932 O O . VAL B 1 788 ? 3.229 -47.25 -27.078 1 82.94 788 VAL B O 1
ATOM 13935 N N . GLN B 1 789 ? 3.232 -49.188 -28.062 1 73.12 789 GLN B N 1
ATOM 13936 C CA . GLN B 1 789 ? 4.406 -49.75 -27.391 1 73.12 789 GLN B CA 1
ATOM 13937 C C . GLN B 1 789 ? 5.641 -48.875 -27.656 1 73.12 789 GLN B C 1
ATOM 13939 O O . GLN B 1 789 ? 6.617 -48.938 -26.906 1 73.12 789 GLN B O 1
ATOM 13944 N N . THR B 1 790 ? 5.551 -47.844 -28.266 1 71.88 790 THR B N 1
ATOM 13945 C CA . THR B 1 790 ? 6.758 -47.062 -28.531 1 71.88 790 THR B CA 1
ATOM 13946 C C . THR B 1 790 ? 6.953 -46 -27.469 1 71.88 790 THR B C 1
ATOM 13948 O O . THR B 1 790 ? 5.98 -45.438 -26.938 1 71.88 790 THR B O 1
ATOM 13951 N N . LYS B 1 791 ? 8.258 -45.969 -26.984 1 68.69 791 LYS B N 1
ATOM 13952 C CA . LYS B 1 791 ? 8.578 -44.938 -25.984 1 68.69 791 LYS B CA 1
ATOM 13953 C C . LYS B 1 791 ? 9 -43.625 -26.641 1 68.69 791 LYS B C 1
ATOM 13955 O O . LYS B 1 791 ? 9.695 -43.656 -27.656 1 68.69 791 LYS B O 1
ATOM 13960 N N . ASP B 1 792 ? 8.492 -42.594 -26 1 76.31 792 ASP B N 1
ATOM 13961 C CA . ASP B 1 792 ? 8.953 -41.281 -26.422 1 76.31 792 ASP B CA 1
ATOM 13962 C C . ASP B 1 792 ? 10.414 -41.031 -26.016 1 76.31 792 ASP B C 1
ATOM 13964 O O . ASP B 1 792 ? 10.805 -41.375 -24.891 1 76.31 792 ASP B O 1
ATOM 13968 N N . GLU B 1 793 ? 11.211 -40.594 -26.859 1 78.31 793 GLU B N 1
ATOM 13969 C CA . GLU B 1 793 ? 12.586 -40.281 -26.5 1 78.31 793 GLU B CA 1
ATOM 13970 C C . GLU B 1 793 ? 12.625 -39.219 -25.406 1 78.31 793 GLU B C 1
ATOM 13972 O O . GLU B 1 793 ? 13.422 -39.312 -24.469 1 78.31 793 GLU B O 1
ATOM 13977 N N . ILE B 1 794 ? 11.766 -38.312 -25.531 1 91.25 794 ILE B N 1
ATOM 13978 C CA . ILE B 1 794 ? 11.555 -37.281 -24.531 1 91.25 794 ILE B CA 1
ATOM 13979 C C . ILE B 1 794 ? 10.148 -37.375 -23.953 1 91.25 794 ILE B C 1
ATOM 13981 O O . ILE B 1 794 ? 9.164 -37.375 -24.688 1 91.25 794 ILE B O 1
ATOM 13985 N N . PRO B 1 795 ? 10.094 -37.531 -22.625 1 94.62 795 PRO B N 1
ATOM 13986 C CA . PRO B 1 795 ? 8.766 -37.688 -22.031 1 94.62 795 PRO B CA 1
ATOM 13987 C C . PRO B 1 795 ? 7.871 -36.469 -22.297 1 94.62 795 PRO B C 1
ATOM 13989 O O . PRO B 1 795 ? 8.32 -35.312 -22.188 1 94.62 795 PRO B O 1
ATOM 13992 N N . LYS B 1 796 ? 6.656 -36.688 -22.703 1 95.69 796 LYS B N 1
ATOM 13993 C CA . LYS B 1 796 ? 5.68 -35.656 -23.016 1 95.69 796 LYS B CA 1
ATOM 13994 C C . LYS B 1 796 ? 4.277 -36.062 -22.594 1 95.69 796 LYS B C 1
ATOM 13996 O O . LYS B 1 796 ? 3.975 -37.281 -22.516 1 95.69 796 LYS B O 1
ATOM 14001 N N . LEU B 1 797 ? 3.424 -35.125 -22.328 1 96.31 797 LEU B N 1
ATOM 14002 C CA . LEU B 1 797 ? 2.004 -35.406 -22.125 1 96.31 797 LEU B CA 1
ATOM 14003 C C . LEU B 1 797 ? 1.303 -35.656 -23.453 1 96.31 797 LEU B C 1
ATOM 14005 O O . LEU B 1 797 ? 1.838 -35.344 -24.516 1 96.31 797 LEU B O 1
ATOM 14009 N N . SER B 1 798 ? 0.176 -36.25 -23.391 1 95.44 798 SER B N 1
ATOM 14010 C CA . SER B 1 798 ? -0.668 -36.344 -24.578 1 95.44 798 SER B CA 1
ATOM 14011 C C . SER B 1 798 ? -1.328 -35 -24.891 1 95.44 798 SER B C 1
ATOM 14013 O O . SER B 1 798 ? -1.369 -34.125 -24.031 1 95.44 798 SER B O 1
ATOM 14015 N N . LEU B 1 799 ? -1.771 -34.875 -26.109 1 94.31 799 LEU B N 1
ATOM 14016 C CA . LEU B 1 799 ? -2.482 -33.656 -26.484 1 94.31 799 LEU B CA 1
ATOM 14017 C C . LEU B 1 799 ? -3.725 -33.469 -25.625 1 94.31 799 LEU B C 1
ATOM 14019 O O . LEU B 1 799 ? -4.047 -32.344 -25.219 1 94.31 799 LEU B O 1
ATOM 14023 N N . LEU B 1 800 ? -4.426 -34.562 -25.312 1 94.62 800 LEU B N 1
ATOM 14024 C CA . LEU B 1 800 ? -5.602 -34.531 -24.453 1 94.62 800 LEU B CA 1
ATOM 14025 C C . LEU B 1 800 ? -5.246 -34 -23.062 1 94.62 800 LEU B C 1
ATOM 14027 O O . LEU B 1 800 ? -5.93 -33.125 -22.531 1 94.62 800 LEU B O 1
ATOM 14031 N N . SER B 1 801 ? -4.188 -34.531 -22.5 1 96.62 801 SER B N 1
ATOM 14032 C CA . SER B 1 801 ? -3.771 -34.125 -21.156 1 96.62 801 SER B CA 1
ATOM 14033 C C . SER B 1 801 ? -3.359 -32.656 -21.125 1 96.62 801 SER B C 1
ATOM 14035 O O . SER B 1 801 ? -3.584 -31.969 -20.125 1 96.62 801 SER B O 1
ATOM 14037 N N . HIS B 1 802 ? -2.762 -32.219 -22.219 1 96.31 802 HIS B N 1
ATOM 14038 C CA . HIS B 1 802 ? -2.416 -30.797 -22.297 1 96.31 802 HIS B CA 1
ATOM 14039 C C . HIS B 1 802 ? -3.664 -29.922 -22.25 1 96.31 802 HIS B C 1
ATOM 14041 O O . HIS B 1 802 ? -3.695 -28.906 -21.531 1 96.31 802 HIS B O 1
ATOM 14047 N N . ARG B 1 803 ? -4.641 -30.266 -22.953 1 95.5 803 ARG B N 1
ATOM 14048 C CA . ARG B 1 803 ? -5.859 -29.453 -23.047 1 95.5 803 ARG B CA 1
ATOM 14049 C C . ARG B 1 803 ? -6.609 -29.453 -21.719 1 95.5 803 ARG B C 1
ATOM 14051 O O . ARG B 1 803 ? -7.109 -28.406 -21.281 1 95.5 803 ARG B O 1
ATOM 14058 N N . LEU B 1 804 ? -6.668 -30.625 -21.078 1 96.5 804 LEU B N 1
ATOM 14059 C CA . LEU B 1 804 ? -7.328 -30.703 -19.781 1 96.5 804 LEU B CA 1
ATOM 14060 C C . LEU B 1 804 ? -6.555 -29.922 -18.734 1 96.5 804 LEU B C 1
ATOM 14062 O O . LEU B 1 804 ? -7.156 -29.281 -17.859 1 96.5 804 LEU B O 1
ATOM 14066 N N . SER B 1 805 ? -5.25 -29.984 -18.828 1 97.31 805 SER B N 1
ATOM 14067 C CA . SER B 1 805 ? -4.414 -29.234 -17.891 1 97.31 805 SER B CA 1
ATOM 14068 C C . SER B 1 805 ? -4.605 -27.734 -18.078 1 97.31 805 SER B C 1
ATOM 14070 O O . SER B 1 805 ? -4.707 -27 -17.094 1 97.31 805 SER B O 1
ATOM 14072 N N . ASN B 1 806 ? -4.664 -27.281 -19.297 1 95.5 806 ASN B N 1
ATOM 14073 C CA . ASN B 1 806 ? -4.867 -25.875 -19.594 1 95.5 806 ASN B CA 1
ATOM 14074 C C . ASN B 1 806 ? -6.207 -25.375 -19.047 1 95.5 806 ASN B C 1
ATOM 14076 O O . ASN B 1 806 ? -6.305 -24.266 -18.547 1 95.5 806 ASN B O 1
ATOM 14080 N N . ALA B 1 807 ? -7.184 -26.219 -19.234 1 94.94 807 ALA B N 1
ATOM 14081 C CA . ALA B 1 807 ? -8.508 -25.844 -18.75 1 94.94 807 ALA B CA 1
ATOM 14082 C C . ALA B 1 807 ? -8.516 -25.75 -17.219 1 94.94 807 ALA B C 1
ATOM 14084 O O . ALA B 1 807 ? -9.227 -24.922 -16.641 1 94.94 807 ALA B O 1
ATOM 14085 N N . LEU B 1 808 ? -7.766 -26.609 -16.641 1 95.62 808 LEU B N 1
ATOM 14086 C CA . LEU B 1 808 ? -7.645 -26.625 -15.188 1 95.62 808 LEU B CA 1
ATOM 14087 C C . LEU B 1 808 ? -6.922 -25.375 -14.688 1 95.62 808 LEU B C 1
ATOM 14089 O O . LEU B 1 808 ? -7.293 -24.797 -13.656 1 95.62 808 LEU B O 1
ATOM 14093 N N . LEU B 1 809 ? -5.941 -24.891 -15.414 1 96.5 809 LEU B N 1
ATOM 14094 C CA . LEU B 1 809 ? -5.066 -23.797 -14.977 1 96.5 809 LEU B CA 1
ATOM 14095 C C . LEU B 1 809 ? -5.656 -22.453 -15.359 1 96.5 809 LEU B C 1
ATOM 14097 O O . LEU B 1 809 ? -5.441 -21.453 -14.656 1 96.5 809 LEU B O 1
ATOM 14101 N N . TYR B 1 810 ? -6.328 -22.375 -16.469 1 96.81 810 TYR B N 1
ATOM 14102 C CA . TYR B 1 810 ? -6.883 -21.125 -16.969 1 96.81 810 TYR B CA 1
ATOM 14103 C C . TYR B 1 810 ? -8.375 -21.266 -17.25 1 96.81 810 TYR B C 1
ATOM 14105 O O . TYR B 1 810 ? -8.797 -21.203 -18.406 1 96.81 810 TYR B O 1
ATOM 14113 N N . PRO B 1 811 ? -9.117 -21.281 -16.234 1 95.81 811 PRO B N 1
ATOM 14114 C CA . PRO B 1 811 ? -10.555 -21.438 -16.438 1 95.81 811 PRO B CA 1
ATOM 14115 C C . PRO B 1 811 ? -11.203 -20.219 -17.094 1 95.81 811 PRO B C 1
ATOM 14117 O O . PRO B 1 811 ? -10.633 -19.125 -17.047 1 95.81 811 PRO B O 1
ATOM 14120 N N . THR B 1 812 ? -12.336 -20.484 -17.656 1 96.62 812 THR B N 1
ATOM 14121 C CA . THR B 1 812 ? -13.133 -19.406 -18.234 1 96.62 812 THR B CA 1
ATOM 14122 C C . THR B 1 812 ? -13.602 -18.438 -17.156 1 96.62 812 THR B C 1
ATOM 14124 O O . THR B 1 812 ? -13.891 -18.844 -16.031 1 96.62 812 THR B O 1
ATOM 14127 N N . LYS B 1 813 ? -13.672 -17.188 -17.531 1 96.75 813 LYS B N 1
ATOM 14128 C CA . LYS B 1 813 ? -14.156 -16.188 -16.594 1 96.75 813 LYS B CA 1
ATOM 14129 C C . LYS B 1 813 ? -15.633 -15.883 -16.844 1 96.75 813 LYS B C 1
ATOM 14131 O O . LYS B 1 813 ? -16.094 -15.906 -17.984 1 96.75 813 LYS B O 1
ATOM 14136 N N . LEU B 1 814 ? -16.344 -15.672 -15.773 1 96.69 814 LEU B N 1
ATOM 14137 C CA . LEU B 1 814 ? -17.781 -15.43 -15.828 1 96.69 814 LEU B CA 1
ATOM 14138 C C . LEU B 1 814 ? -18.109 -14.055 -15.273 1 96.69 814 LEU B C 1
ATOM 14140 O O . LEU B 1 814 ? -17.656 -13.68 -14.195 1 96.69 814 LEU B O 1
ATOM 14144 N N . PHE B 1 815 ? -18.922 -13.281 -16.062 1 95.69 815 PHE B N 1
ATOM 14145 C CA . PHE B 1 815 ? -19.422 -11.969 -15.648 1 95.69 815 PHE B CA 1
ATOM 14146 C C . PHE B 1 815 ? -20.938 -11.969 -15.555 1 95.69 815 PHE B C 1
ATOM 14148 O O . PHE B 1 815 ? -21.625 -12.523 -16.422 1 95.69 815 PHE B O 1
ATOM 14155 N N . LEU B 1 816 ? -21.391 -11.367 -14.539 1 95.19 816 LEU B N 1
ATOM 14156 C CA . LEU B 1 816 ? -22.828 -11.102 -14.438 1 95.19 816 LEU B CA 1
ATOM 14157 C C . LEU B 1 816 ? -23.156 -9.727 -15.008 1 95.19 816 LEU B C 1
ATOM 14159 O O . LEU B 1 816 ? -22.516 -8.734 -14.672 1 95.19 816 LEU B O 1
ATOM 14163 N N . VAL B 1 817 ? -24.094 -9.711 -15.883 1 95.25 817 VAL B N 1
ATOM 14164 C CA . VAL B 1 817 ? -24.562 -8.422 -16.391 1 95.25 817 VAL B CA 1
ATOM 14165 C C . VAL B 1 817 ? -25.578 -7.82 -15.438 1 95.25 817 VAL B C 1
ATOM 14167 O O . VAL B 1 817 ? -26.734 -8.266 -15.383 1 95.25 817 VAL B O 1
ATOM 14170 N N . GLU B 1 818 ? -25.203 -6.852 -14.773 1 90.56 818 GLU B N 1
ATOM 14171 C CA . GLU B 1 818 ? -26.078 -6.223 -13.781 1 90.56 818 GLU B CA 1
ATOM 14172 C C . GLU B 1 818 ? -27 -5.191 -14.438 1 90.56 818 GLU B C 1
ATOM 14174 O O . GLU B 1 818 ? -28.172 -5.062 -14.062 1 90.56 818 GLU B O 1
ATOM 14179 N N . ASP B 1 819 ? -26.406 -4.449 -15.344 1 88.5 819 ASP B N 1
ATOM 14180 C CA . ASP B 1 819 ? -27.156 -3.389 -16.031 1 88.5 819 ASP B CA 1
ATOM 14181 C C . ASP B 1 819 ? -26.531 -3.072 -17.375 1 88.5 819 ASP B C 1
ATOM 14183 O O . ASP B 1 819 ? -25.359 -3.359 -17.609 1 88.5 819 ASP B O 1
ATOM 14187 N N . GLY B 1 820 ? -27.375 -2.6 -18.234 1 89.56 820 GLY B N 1
ATOM 14188 C CA . GLY B 1 820 ? -26.906 -2.178 -19.547 1 89.56 820 GLY B CA 1
ATOM 14189 C C . GLY B 1 820 ? -27.203 -3.184 -20.641 1 89.56 820 GLY B C 1
ATOM 14190 O O . GLY B 1 820 ? -27.562 -4.324 -20.359 1 89.56 820 GLY B O 1
ATOM 14191 N N . GLU B 1 821 ? -27.016 -2.736 -21.797 1 91 821 GLU B N 1
ATOM 14192 C CA . GLU B 1 821 ? -27.266 -3.582 -22.969 1 91 821 GLU B CA 1
ATOM 14193 C C . GLU B 1 821 ? -25.953 -4.109 -23.547 1 91 821 GLU B C 1
ATOM 14195 O O . GLU B 1 821 ? -25.016 -3.344 -23.781 1 91 821 GLU B O 1
ATOM 14200 N N . VAL B 1 822 ? -25.969 -5.402 -23.719 1 92.62 822 VAL B N 1
ATOM 14201 C CA . VAL B 1 822 ? -24.797 -6.035 -24.328 1 92.62 822 VAL B CA 1
ATOM 14202 C C . VAL B 1 822 ? -24.922 -5.957 -25.844 1 92.62 822 VAL B C 1
ATOM 14204 O O . VAL B 1 822 ? -25.828 -6.543 -26.438 1 92.62 822 VAL B O 1
ATOM 14207 N N . ALA B 1 823 ? -24.016 -5.262 -26.469 1 88.56 823 ALA B N 1
ATOM 14208 C CA . ALA B 1 823 ? -24.078 -4.965 -27.891 1 88.56 823 ALA B CA 1
ATOM 14209 C C . ALA B 1 823 ? -23.859 -6.227 -28.719 1 88.56 823 ALA B C 1
ATOM 14211 O O . ALA B 1 823 ? -24.438 -6.371 -29.812 1 88.56 823 ALA B O 1
ATOM 14212 N N . HIS B 1 824 ? -23 -7.117 -28.297 1 88.19 824 HIS B N 1
ATOM 14213 C CA . HIS B 1 824 ? -22.641 -8.32 -29.031 1 88.19 824 HIS B CA 1
ATOM 14214 C C . HIS B 1 824 ? -22.844 -9.57 -28.172 1 88.19 824 HIS B C 1
ATOM 14216 O O . HIS B 1 824 ? -22.156 -9.758 -27.172 1 88.19 824 HIS B O 1
ATOM 14222 N N . LYS B 1 825 ? -23.719 -10.43 -28.641 1 93.19 825 LYS B N 1
ATOM 14223 C CA . LYS B 1 825 ? -23.953 -11.672 -27.906 1 93.19 825 LYS B CA 1
ATOM 14224 C C . LYS B 1 825 ? -22.75 -12.617 -28.031 1 93.19 825 LYS B C 1
ATOM 14226 O O . LYS B 1 825 ? -22.562 -13.492 -27.188 1 93.19 825 LYS B O 1
ATOM 14231 N N . ARG B 1 826 ? -22.078 -12.484 -29.156 1 95.38 826 ARG B N 1
ATOM 14232 C CA . ARG B 1 826 ? -20.812 -13.172 -29.391 1 95.38 826 ARG B CA 1
ATOM 14233 C C . ARG B 1 826 ? -19.766 -12.219 -29.953 1 95.38 826 ARG B C 1
ATOM 14235 O O . ARG B 1 826 ? -20 -11.562 -30.969 1 95.38 826 ARG B O 1
ATOM 14242 N N . LEU B 1 827 ? -18.703 -12.102 -29.203 1 97.06 827 LEU B N 1
ATOM 14243 C CA . LEU B 1 827 ? -17.594 -11.266 -29.656 1 97.06 827 LEU B CA 1
ATOM 14244 C C . LEU B 1 827 ? -16.328 -12.094 -29.797 1 97.06 827 LEU B C 1
ATOM 14246 O O . LEU B 1 827 ? -15.789 -12.594 -28.797 1 97.06 827 LEU B O 1
ATOM 14250 N N . ASN B 1 828 ? -15.852 -12.328 -31.016 1 97.75 828 ASN B N 1
ATOM 14251 C CA . ASN B 1 828 ? -14.609 -13.031 -31.281 1 97.75 828 ASN B CA 1
ATOM 14252 C C . ASN B 1 828 ? -13.445 -12.062 -31.469 1 97.75 828 ASN B C 1
ATOM 14254 O O . ASN B 1 828 ? -13.555 -11.086 -32.219 1 97.75 828 ASN B O 1
ATOM 14258 N N . LEU B 1 829 ? -12.375 -12.289 -30.844 1 98.19 829 LEU B N 1
ATOM 14259 C CA . LEU B 1 829 ? -11.234 -11.375 -30.859 1 98.19 829 LEU B CA 1
ATOM 14260 C C . LEU B 1 829 ? -10.188 -11.844 -31.859 1 98.19 829 LEU B C 1
ATOM 14262 O O . LEU B 1 829 ? -9.219 -11.133 -32.156 1 98.19 829 LEU B O 1
ATOM 14266 N N . ILE B 1 830 ? -10.336 -13.031 -32.438 1 97.75 830 ILE B N 1
ATOM 14267 C CA . ILE B 1 830 ? -9.438 -13.586 -33.438 1 97.75 830 ILE B CA 1
ATOM 14268 C C . ILE B 1 830 ? -10.242 -14.273 -34.531 1 97.75 830 ILE B C 1
ATOM 14270 O O . ILE B 1 830 ? -11.336 -14.781 -34.281 1 97.75 830 ILE B O 1
ATOM 14274 N N . THR B 1 831 ? -9.75 -14.336 -35.781 1 96.88 831 THR B N 1
ATOM 14275 C CA . THR B 1 831 ? -10.516 -14.82 -36.906 1 96.88 831 THR B CA 1
ATOM 14276 C C . THR B 1 831 ? -10.469 -16.344 -37 1 96.88 831 THR B C 1
ATOM 14278 O O . THR B 1 831 ? -11.406 -16.969 -37.5 1 96.88 831 THR B O 1
ATOM 14281 N N . LYS B 1 832 ? -9.328 -16.938 -36.531 1 95.5 832 LYS B N 1
ATOM 14282 C CA . LYS B 1 832 ? -9.133 -18.375 -36.562 1 95.5 832 LYS B CA 1
ATOM 14283 C C . LYS B 1 832 ? -8.469 -18.875 -35.281 1 95.5 832 LYS B C 1
ATOM 14285 O O . LYS B 1 832 ? -7.703 -18.141 -34.656 1 95.5 832 LYS B O 1
ATOM 14290 N N . PRO B 1 833 ? -8.797 -20.125 -34.875 1 95.62 833 PRO B N 1
ATOM 14291 C CA . PRO B 1 833 ? -8.094 -20.672 -33.719 1 95.62 833 PRO B CA 1
ATOM 14292 C C . PRO B 1 833 ? -6.621 -20.938 -34 1 95.62 833 PRO B C 1
ATOM 14294 O O . PRO B 1 833 ? -6.199 -20.969 -35.156 1 95.62 833 PRO B O 1
ATOM 14297 N N . LEU B 1 834 ? -5.836 -21.094 -33 1 95.75 834 LEU B N 1
ATOM 14298 C CA . LEU B 1 834 ? -4.469 -21.578 -33.156 1 95.75 834 LEU B CA 1
ATOM 14299 C C . LEU B 1 834 ? -4.445 -23.094 -33.312 1 95.75 834 LEU B C 1
ATOM 14301 O O . LEU B 1 834 ? -5.398 -23.781 -32.906 1 95.75 834 LEU B O 1
ATOM 14305 N N . PRO B 1 835 ? -3.371 -23.578 -33.875 1 94.56 835 PRO B N 1
ATOM 14306 C CA . PRO B 1 835 ? -3.221 -25.031 -33.875 1 94.56 835 PRO B CA 1
ATOM 14307 C C . PRO B 1 835 ? -3.268 -25.625 -32.469 1 94.56 835 PRO B C 1
ATOM 14309 O O . PRO B 1 835 ? -2.875 -24.969 -31.516 1 94.56 835 PRO B O 1
ATOM 14312 N N . CYS B 1 836 ? -3.658 -26.859 -32.406 1 93.25 836 CYS B N 1
ATOM 14313 C CA . CYS B 1 836 ? -3.953 -27.516 -31.125 1 93.25 836 CYS B CA 1
ATOM 14314 C C . CYS B 1 836 ? -2.707 -27.594 -30.25 1 93.25 836 CYS B C 1
ATOM 14316 O O . CYS B 1 836 ? -2.807 -27.703 -29.031 1 93.25 836 CYS B O 1
ATOM 14318 N N . ASP B 1 837 ? -1.564 -27.547 -30.891 1 94.12 837 ASP B N 1
ATOM 14319 C CA . ASP B 1 837 ? -0.325 -27.703 -30.125 1 94.12 837 ASP B CA 1
ATOM 14320 C C . ASP B 1 837 ? 0.338 -26.359 -29.875 1 94.12 837 ASP B C 1
ATOM 14322 O O . ASP B 1 837 ? 1.512 -26.297 -29.516 1 94.12 837 ASP B O 1
ATOM 14326 N N . VAL B 1 838 ? -0.408 -25.266 -30.156 1 96.38 838 VAL B N 1
ATOM 14327 C CA . VAL B 1 838 ? 0.135 -23.938 -29.906 1 96.38 838 VAL B CA 1
ATOM 14328 C C . VAL B 1 838 ? -0.707 -23.234 -28.859 1 96.38 838 VAL B C 1
ATOM 14330 O O . VAL B 1 838 ? -1.93 -23.125 -28.984 1 96.38 838 VAL B O 1
ATOM 14333 N N . ASN B 1 839 ? -0.029 -22.766 -27.859 1 96.31 839 ASN B N 1
ATOM 14334 C CA . ASN B 1 839 ? -0.695 -21.984 -26.812 1 96.31 839 ASN B CA 1
ATOM 14335 C C . ASN B 1 839 ? -0.285 -20.516 -26.844 1 96.31 839 ASN B C 1
ATOM 14337 O O . ASN B 1 839 ? 0.839 -20.203 -27.234 1 96.31 839 ASN B O 1
ATOM 14341 N N . MET B 1 840 ? -1.197 -19.656 -26.531 1 97.44 840 MET B N 1
ATOM 14342 C CA . MET B 1 840 ? -0.892 -18.266 -26.25 1 97.44 840 MET B CA 1
ATOM 14343 C C . MET B 1 840 ? -0.61 -18.062 -24.766 1 97.44 840 MET B C 1
ATOM 14345 O O . MET B 1 840 ? -1.538 -17.953 -23.953 1 97.44 840 MET B O 1
ATOM 14349 N N . VAL B 1 841 ? 0.629 -17.906 -24.453 1 98.06 841 VAL B N 1
ATOM 14350 C CA . VAL B 1 841 ? 1.037 -17.797 -23.062 1 98.06 841 VAL B CA 1
ATOM 14351 C C . VAL B 1 841 ? 0.561 -16.469 -22.484 1 98.06 841 VAL B C 1
ATOM 14353 O O . VAL B 1 841 ? 0.09 -16.406 -21.344 1 98.06 841 VAL B O 1
ATOM 14356 N N . ASN B 1 842 ? 0.741 -15.422 -23.266 1 97.31 842 ASN B N 1
ATOM 14357 C CA . ASN B 1 842 ? 0.318 -14.102 -22.812 1 97.31 842 ASN B CA 1
ATOM 14358 C C . ASN B 1 842 ? 0.243 -13.117 -23.984 1 97.31 842 ASN B C 1
ATOM 14360 O O . ASN B 1 842 ? 0.824 -13.359 -25.047 1 97.31 842 ASN B O 1
ATOM 14364 N N . PHE B 1 843 ? -0.547 -12.164 -23.922 1 98.19 843 PHE B N 1
ATOM 14365 C CA . PHE B 1 843 ? -0.636 -10.969 -24.75 1 98.19 843 PHE B CA 1
ATOM 14366 C C . PHE B 1 843 ? -0.772 -9.727 -23.891 1 98.19 843 PHE B C 1
ATOM 14368 O O . PHE B 1 843 ? -1.868 -9.398 -23.422 1 98.19 843 PHE B O 1
ATOM 14375 N N . LYS B 1 844 ? 0.365 -9.07 -23.703 1 96.75 844 LYS B N 1
ATOM 14376 C CA . LYS B 1 844 ? 0.454 -8.062 -22.656 1 96.75 844 LYS B CA 1
ATOM 14377 C C . LYS B 1 844 ? 0.87 -6.707 -23.219 1 96.75 844 LYS B C 1
ATOM 14379 O O . LYS B 1 844 ? 1.865 -6.609 -23.938 1 96.75 844 LYS B O 1
ATOM 14384 N N . THR B 1 845 ? 0.15 -5.602 -22.828 1 97.25 845 THR B N 1
ATOM 14385 C CA . THR B 1 845 ? 0.519 -4.242 -23.203 1 97.25 845 THR B CA 1
ATOM 14386 C C . THR B 1 845 ? 1.759 -3.789 -22.438 1 97.25 845 THR B C 1
ATOM 14388 O O . THR B 1 845 ? 1.855 -3.996 -21.219 1 97.25 845 THR B O 1
ATOM 14391 N N . LEU B 1 846 ? 2.711 -3.232 -23.141 1 95.81 846 LEU B N 1
ATOM 14392 C CA . LEU B 1 846 ? 3.943 -2.766 -22.516 1 95.81 846 LEU B CA 1
ATOM 14393 C C . LEU B 1 846 ? 3.811 -1.313 -22.078 1 95.81 846 LEU B C 1
ATOM 14395 O O . LEU B 1 846 ? 2.973 -0.573 -22.594 1 95.81 846 LEU B O 1
ATOM 14399 N N . ALA B 1 847 ? 4.594 -0.922 -21.125 1 91.88 847 ALA B N 1
ATOM 14400 C CA . ALA B 1 847 ? 4.621 0.452 -20.625 1 91.88 847 ALA B CA 1
ATOM 14401 C C . ALA B 1 847 ? 5.562 1.316 -21.453 1 91.88 847 ALA B C 1
ATOM 14403 O O . ALA B 1 847 ? 6.508 0.807 -22.062 1 91.88 847 ALA B O 1
ATOM 14404 N N . ASP B 1 848 ? 5.301 2.598 -21.438 1 87.62 848 ASP B N 1
ATOM 14405 C CA . ASP B 1 848 ? 6.27 3.527 -22 1 87.62 848 ASP B CA 1
ATOM 14406 C C . ASP B 1 848 ? 7.23 4.039 -20.922 1 87.62 848 ASP B C 1
ATOM 14408 O O . ASP B 1 848 ? 7.297 3.482 -19.828 1 87.62 848 ASP B O 1
ATOM 14412 N N . GLU B 1 849 ? 8.039 5 -21.203 1 78.75 849 GLU B N 1
ATOM 14413 C CA . GLU B 1 849 ? 9.078 5.492 -20.297 1 78.75 849 GLU B CA 1
ATOM 14414 C C . GLU B 1 849 ? 8.477 6.199 -19.094 1 78.75 849 GLU B C 1
ATOM 14416 O O . GLU B 1 849 ? 9.141 6.383 -18.062 1 78.75 849 GLU B O 1
ATOM 14421 N N . TYR B 1 850 ? 7.191 6.555 -19.203 1 79.44 850 TYR B N 1
ATOM 14422 C CA . TYR B 1 850 ? 6.523 7.234 -18.094 1 79.44 850 TYR B CA 1
ATOM 14423 C C . TYR B 1 850 ? 5.594 6.281 -17.359 1 79.44 850 TYR B C 1
ATOM 14425 O O . TYR B 1 850 ? 4.754 6.715 -16.562 1 79.44 850 TYR B O 1
ATOM 14433 N N . GLU B 1 851 ? 5.672 4.938 -17.672 1 83.5 851 GLU B N 1
ATOM 14434 C CA . GLU B 1 851 ? 4.953 3.861 -17 1 83.5 851 GLU B CA 1
ATOM 14435 C C . GLU B 1 851 ? 3.457 3.928 -17.281 1 83.5 851 GLU B C 1
ATOM 14437 O O . GLU B 1 851 ? 2.637 3.607 -16.422 1 83.5 851 GLU B O 1
ATOM 14442 N N . VAL B 1 852 ? 3.031 4.523 -18.453 1 88.31 852 VAL B N 1
ATOM 14443 C CA . VAL B 1 852 ? 1.675 4.457 -18.984 1 88.31 852 VAL B CA 1
ATOM 14444 C C . VAL B 1 852 ? 1.621 3.455 -20.141 1 88.31 852 VAL B C 1
ATOM 14446 O O . VAL B 1 852 ? 2.656 3.094 -20.703 1 88.31 852 VAL B O 1
ATOM 14449 N N . PRO B 1 853 ? 0.429 2.902 -20.438 1 92.75 853 PRO B N 1
ATOM 14450 C CA . PRO B 1 853 ? 0.377 1.91 -21.5 1 92.75 853 PRO B CA 1
ATOM 14451 C C . PRO B 1 853 ? 0.849 2.471 -22.844 1 92.75 853 PRO B C 1
ATOM 14453 O O . PRO B 1 853 ? 0.405 3.543 -23.266 1 92.75 853 PRO B O 1
ATOM 14456 N N . SER B 1 854 ? 1.714 1.778 -23.531 1 92.69 854 SER B N 1
ATOM 14457 C CA . SER B 1 854 ? 2.27 2.174 -24.828 1 92.69 854 SER B CA 1
ATOM 14458 C C . SER B 1 854 ? 1.427 1.639 -25.969 1 92.69 854 SER B C 1
ATOM 14460 O O . SER B 1 854 ? 0.345 1.089 -25.75 1 92.69 854 SER B O 1
ATOM 14462 N N . GLN B 1 855 ? 1.938 1.839 -27.188 1 93.06 855 GLN B N 1
ATOM 14463 C CA . GLN B 1 855 ? 1.297 1.309 -28.391 1 93.06 855 GLN B CA 1
ATOM 14464 C C . GLN B 1 855 ? 1.939 -0.007 -28.812 1 93.06 855 GLN B C 1
ATOM 14466 O O . GLN B 1 855 ? 1.911 -0.36 -30 1 93.06 855 GLN B O 1
ATOM 14471 N N . GLU B 1 856 ? 2.576 -0.638 -27.859 1 95.62 856 GLU B N 1
ATOM 14472 C CA . GLU B 1 856 ? 3.209 -1.93 -28.109 1 95.62 856 GLU B CA 1
ATOM 14473 C C . GLU B 1 856 ? 2.707 -2.988 -27.141 1 95.62 856 GLU B C 1
ATOM 14475 O O . GLU B 1 856 ? 2.387 -2.678 -25.984 1 95.62 856 GLU B O 1
ATOM 14480 N N . ALA B 1 857 ? 2.596 -4.172 -27.625 1 97.31 857 ALA B N 1
ATOM 14481 C CA . ALA B 1 857 ? 2.23 -5.312 -26.781 1 97.31 857 ALA B CA 1
ATOM 14482 C C . ALA B 1 857 ? 3.156 -6.5 -27.047 1 97.31 857 ALA B C 1
ATOM 14484 O O . ALA B 1 857 ? 3.73 -6.621 -28.125 1 97.31 857 ALA B O 1
ATOM 14485 N N . LEU B 1 858 ? 3.377 -7.246 -26.062 1 98.06 858 LEU B N 1
ATOM 14486 C CA . LEU B 1 858 ? 4.219 -8.438 -26.141 1 98.06 858 LEU B CA 1
ATOM 14487 C C . LEU B 1 858 ? 3.367 -9.695 -26.219 1 98.06 858 LEU B C 1
ATOM 14489 O O . LEU B 1 858 ? 2.617 -10.008 -25.297 1 98.06 858 LEU B O 1
ATOM 14493 N N . LEU B 1 859 ? 3.404 -10.367 -27.328 1 98.12 859 LEU B N 1
ATOM 14494 C CA . LEU B 1 859 ? 2.742 -11.648 -27.562 1 98.12 859 LEU B CA 1
ATOM 14495 C C . LEU B 1 859 ? 3.711 -12.805 -27.344 1 98.12 859 LEU B C 1
ATOM 14497 O O . LEU B 1 859 ? 4.75 -12.883 -28 1 98.12 859 LEU B O 1
ATOM 14501 N N . VAL B 1 860 ? 3.42 -13.688 -26.438 1 98.56 860 VAL B N 1
ATOM 14502 C CA . VAL B 1 860 ? 4.266 -14.844 -26.156 1 98.56 860 VAL B CA 1
ATOM 14503 C C . VAL B 1 860 ? 3.525 -16.125 -26.531 1 98.56 860 VAL B C 1
ATOM 14505 O O . VAL B 1 860 ? 2.404 -16.359 -26.078 1 98.56 860 VAL B O 1
ATOM 14508 N N . LEU B 1 861 ? 4.16 -16.938 -27.312 1 98 861 LEU B N 1
ATOM 14509 C CA . LEU B 1 861 ? 3.578 -18.188 -27.797 1 98 861 LEU B CA 1
ATOM 14510 C C . LEU B 1 861 ? 4.402 -19.391 -27.359 1 98 861 LEU B C 1
ATOM 14512 O O . LEU B 1 861 ? 5.609 -19.266 -27.125 1 98 861 LEU B O 1
ATOM 14516 N N . HIS B 1 862 ? 3.75 -20.5 -27.172 1 97.5 862 HIS B N 1
ATOM 14517 C CA . HIS B 1 862 ? 4.367 -21.766 -26.781 1 97.5 862 HIS B CA 1
ATOM 14518 C C . HIS B 1 862 ? 3.887 -22.906 -27.688 1 97.5 862 HIS B C 1
ATOM 14520 O O . HIS B 1 862 ? 2.688 -23.188 -27.734 1 97.5 862 HIS B O 1
ATOM 14526 N N . LYS B 1 863 ? 4.703 -23.453 -28.422 1 96.62 863 LYS B N 1
ATOM 14527 C CA . LYS B 1 863 ? 4.363 -24.688 -29.141 1 96.62 863 LYS B CA 1
ATOM 14528 C C . LYS B 1 863 ? 4.684 -25.922 -28.281 1 96.62 863 LYS B C 1
ATOM 14530 O O . LYS B 1 863 ? 5.852 -26.266 -28.109 1 96.62 863 LYS B O 1
ATOM 14535 N N . ILE B 1 864 ? 3.691 -26.641 -27.906 1 95.19 864 ILE B N 1
ATOM 14536 C CA . ILE B 1 864 ? 3.867 -27.719 -26.922 1 95.19 864 ILE B CA 1
ATOM 14537 C C . ILE B 1 864 ? 4.324 -29 -27.641 1 95.19 864 ILE B C 1
ATOM 14539 O O . ILE B 1 864 ? 4.016 -29.203 -28.812 1 95.19 864 ILE B O 1
ATOM 14543 N N . GLY B 1 865 ? 5.145 -29.75 -26.906 1 93.5 865 GLY B N 1
ATOM 14544 C CA . GLY B 1 865 ? 5.402 -31.125 -27.312 1 93.5 865 GLY B CA 1
ATOM 14545 C C . GLY B 1 865 ? 4.402 -32.125 -26.766 1 93.5 865 GLY B C 1
ATOM 14546 O O . GLY B 1 865 ? 4.012 -32.031 -25.594 1 93.5 865 GLY B O 1
ATOM 14547 N N . TYR B 1 866 ? 3.846 -32.969 -27.594 1 93.25 866 TYR B N 1
ATOM 14548 C CA . TYR B 1 866 ? 2.902 -34 -27.125 1 93.25 866 TYR B CA 1
ATOM 14549 C C . TYR B 1 866 ? 3.273 -35.375 -27.641 1 93.25 866 TYR B C 1
ATOM 14551 O O . TYR B 1 866 ? 3.986 -35.5 -28.641 1 93.25 866 TYR B O 1
ATOM 14559 N N . SER B 1 867 ? 2.857 -36.375 -26.953 1 92.94 867 SER B N 1
ATOM 14560 C CA . SER B 1 867 ? 3.193 -37.75 -27.297 1 92.94 867 SER B CA 1
ATOM 14561 C C . SER B 1 867 ? 2.381 -38.219 -28.5 1 92.94 867 SER B C 1
ATOM 14563 O O . SER B 1 867 ? 1.149 -38.188 -28.484 1 92.94 867 SER B O 1
ATOM 14565 N N . CYS B 1 868 ? 3.053 -38.781 -29.484 1 87.25 868 CYS B N 1
ATOM 14566 C CA . CYS B 1 868 ? 2.396 -39.344 -30.656 1 87.25 868 CYS B CA 1
ATOM 14567 C C . CYS B 1 868 ? 2.035 -40.812 -30.438 1 87.25 868 CYS B C 1
ATOM 14569 O O . CYS B 1 868 ? 1.34 -41.406 -31.266 1 87.25 868 CYS B O 1
ATOM 14571 N N . ASN B 1 869 ? 2.445 -41.25 -29.281 1 89.44 869 ASN B N 1
ATOM 14572 C CA . ASN B 1 869 ? 2.156 -42.656 -28.969 1 89.44 869 ASN B CA 1
ATOM 14573 C C . ASN B 1 869 ? 0.783 -42.812 -28.328 1 89.44 869 ASN B C 1
ATOM 14575 O O . ASN B 1 869 ? 0.356 -43.938 -28.016 1 89.44 869 ASN B O 1
ATOM 14579 N N . ILE B 1 870 ? 0.215 -41.812 -28.109 1 89.81 870 ILE B N 1
ATOM 14580 C CA . ILE B 1 870 ? -1.132 -41.781 -27.547 1 89.81 870 ILE B CA 1
ATOM 14581 C C . ILE B 1 870 ? -2.074 -41.062 -28.484 1 89.81 870 ILE B C 1
ATOM 14583 O O . ILE B 1 870 ? -1.854 -39.875 -28.797 1 89.81 870 ILE B O 1
ATOM 14587 N N . GLU B 1 871 ? -2.99 -41.75 -28.953 1 80.12 871 GLU B N 1
ATOM 14588 C CA . GLU B 1 871 ? -3.947 -41.156 -29.875 1 80.12 871 GLU B CA 1
ATOM 14589 C C . GLU B 1 871 ? -4.898 -40.219 -29.125 1 80.12 871 GLU B C 1
ATOM 14591 O O . GLU B 1 871 ? -5.488 -40.594 -28.109 1 80.12 871 GLU B O 1
ATOM 14596 N N . SER B 1 872 ? -4.824 -39.031 -29.547 1 78.81 872 SER B N 1
ATOM 14597 C CA . SER B 1 872 ? -5.727 -38.031 -28.969 1 78.81 872 SER B CA 1
ATOM 14598 C C . SER B 1 872 ? -6.57 -37.375 -30.047 1 78.81 872 SER B C 1
ATOM 14600 O O . SER B 1 872 ? -6.031 -36.812 -31 1 78.81 872 SER B O 1
ATOM 14602 N N . VAL B 1 873 ? -7.836 -37.656 -30.109 1 75.81 873 VAL B N 1
ATOM 14603 C CA . VAL B 1 873 ? -8.719 -36.938 -31.031 1 75.81 873 VAL B CA 1
ATOM 14604 C C . VAL B 1 873 ? -9.531 -35.906 -30.266 1 75.81 873 VAL B C 1
ATOM 14606 O O . VAL B 1 873 ? -10.305 -36.219 -29.375 1 75.81 873 VAL B O 1
ATOM 14609 N N . ILE B 1 874 ? -9.195 -34.688 -30.594 1 85.56 874 ILE B N 1
ATOM 14610 C CA . ILE B 1 874 ? -9.914 -33.562 -30 1 85.56 874 ILE B CA 1
ATOM 14611 C C . ILE B 1 874 ? -10.75 -32.875 -31.062 1 85.56 874 ILE B C 1
ATOM 14613 O O . ILE B 1 874 ? -10.211 -32.406 -32.062 1 85.56 874 ILE B O 1
ATOM 14617 N N . ASP B 1 875 ? -11.945 -32.719 -30.75 1 82 875 ASP B N 1
ATOM 14618 C CA . ASP B 1 875 ? -12.867 -32.094 -31.688 1 82 875 ASP B CA 1
ATOM 14619 C C . ASP B 1 875 ? -12.477 -30.641 -31.953 1 82 875 ASP B C 1
ATOM 14621 O O . ASP B 1 875 ? -12.109 -29.922 -31.016 1 82 875 ASP B O 1
ATOM 14625 N N . LYS B 1 876 ? -12.516 -30.203 -33.188 1 84.12 876 LYS B N 1
ATOM 14626 C CA . LYS B 1 876 ? -12.289 -28.844 -33.625 1 84.12 876 LYS B CA 1
ATOM 14627 C C . LYS B 1 876 ? -10.875 -28.375 -33.281 1 84.12 876 LYS B C 1
ATOM 14629 O O . LYS B 1 876 ? -10.664 -27.203 -32.969 1 84.12 876 LYS B O 1
ATOM 14634 N N . CYS B 1 877 ? -10.031 -29.297 -33.125 1 87.06 877 CYS B N 1
ATOM 14635 C CA . CYS B 1 877 ? -8.648 -28.938 -32.875 1 87.06 877 CYS B CA 1
ATOM 14636 C C . CYS B 1 877 ? -7.691 -29.734 -33.75 1 87.06 877 CYS B C 1
ATOM 14638 O O . CYS B 1 877 ? -7.652 -30.953 -33.656 1 87.06 877 CYS B O 1
ATOM 14640 N N . ALA B 1 878 ? -7.008 -29 -34.594 1 85.69 878 ALA B N 1
ATOM 14641 C CA . ALA B 1 878 ? -6.086 -29.656 -35.5 1 85.69 878 ALA B CA 1
ATOM 14642 C C . ALA B 1 878 ? -4.648 -29.203 -35.281 1 85.69 878 ALA B C 1
ATOM 14644 O O . ALA B 1 878 ? -4.414 -28.125 -34.719 1 85.69 878 ALA B O 1
ATOM 14645 N N . VAL B 1 879 ? -3.791 -30.172 -35.5 1 87.38 879 VAL B N 1
ATOM 14646 C CA . VAL B 1 879 ? -2.373 -29.844 -35.406 1 87.38 879 VAL B CA 1
ATOM 14647 C C . VAL B 1 879 ? -1.837 -29.5 -36.812 1 87.38 879 VAL B C 1
ATOM 14649 O O . VAL B 1 879 ? -2.311 -30.047 -37.812 1 87.38 879 VAL B O 1
ATOM 14652 N N . ASN B 1 880 ? -1.085 -28.438 -36.812 1 77.25 880 ASN B N 1
ATOM 14653 C CA . ASN B 1 880 ? -0.443 -28.047 -38.062 1 77.25 880 ASN B CA 1
ATOM 14654 C C . ASN B 1 880 ? 1.077 -28.047 -37.938 1 77.25 880 ASN B C 1
ATOM 14656 O O . ASN B 1 880 ? 1.633 -27.359 -37.094 1 77.25 880 ASN B O 1
ATOM 14660 N N . ASN B 1 881 ? 1.765 -28.938 -38.625 1 68.25 881 ASN B N 1
ATOM 14661 C CA . ASN B 1 881 ? 3.199 -29.141 -38.438 1 68.25 881 ASN B CA 1
ATOM 14662 C C . ASN B 1 881 ? 3.982 -27.844 -38.656 1 68.25 881 ASN B C 1
ATOM 14664 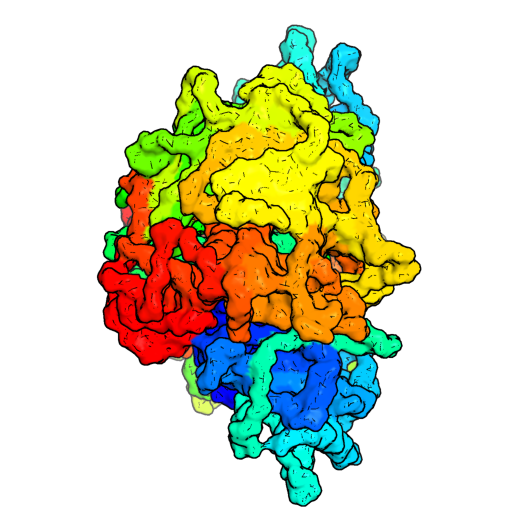O O . ASN B 1 881 ? 4.98 -27.594 -38 1 68.25 881 ASN B O 1
ATOM 14668 N N . ASN B 1 882 ? 3.588 -27.094 -39.594 1 68.31 882 ASN B N 1
ATOM 14669 C CA . ASN B 1 882 ? 4.531 -26.047 -39.969 1 68.31 882 ASN B CA 1
ATOM 14670 C C . ASN B 1 882 ? 3.998 -24.656 -39.625 1 68.31 882 ASN B C 1
ATOM 14672 O O . ASN B 1 882 ? 4.73 -23.672 -39.688 1 68.31 882 ASN B O 1
ATOM 14676 N N . GLU B 1 883 ? 2.891 -24.625 -39.062 1 83.38 883 GLU B N 1
ATOM 14677 C CA . GLU B 1 883 ? 2.342 -23.281 -38.938 1 83.38 883 GLU B CA 1
ATOM 14678 C C . GLU B 1 883 ? 1.905 -23 -37.5 1 83.38 883 GLU B C 1
ATOM 14680 O O . GLU B 1 883 ? 1.322 -23.875 -36.844 1 83.38 883 GLU B O 1
ATOM 14685 N N . THR B 1 884 ? 2.342 -21.844 -37 1 91.19 884 THR B N 1
ATOM 14686 C CA . THR B 1 884 ? 1.917 -21.375 -35.688 1 91.19 884 THR B CA 1
ATOM 14687 C C . THR B 1 884 ? 0.551 -20.703 -35.781 1 91.19 884 THR B C 1
ATOM 14689 O O . THR B 1 884 ? -0.241 -20.766 -34.844 1 91.19 884 THR B O 1
ATOM 14692 N N . PHE B 1 885 ? 0.306 -20.031 -36.875 1 94.06 885 PHE B N 1
ATOM 14693 C CA . PHE B 1 885 ? -0.988 -19.453 -37.219 1 94.06 885 PHE B CA 1
ATOM 14694 C C . PHE B 1 885 ? -1.441 -19.953 -38.594 1 94.06 885 PHE B C 1
ATOM 14696 O O . PHE B 1 885 ? -0.615 -20.219 -39.469 1 94.06 885 PHE B O 1
ATOM 14703 N N . TYR B 1 886 ? -2.732 -20.062 -38.719 1 92.5 886 TYR B N 1
ATOM 14704 C CA . TYR B 1 886 ? -3.266 -20.375 -40.031 1 92.5 886 TYR B CA 1
ATOM 14705 C C . TYR B 1 886 ? -3.178 -19.156 -40.969 1 92.5 886 TYR B C 1
ATOM 14707 O O . TYR B 1 886 ? -3.084 -18.016 -40.5 1 92.5 886 TYR B O 1
ATOM 14715 N N . SER B 1 887 ? -3.25 -19.469 -42.281 1 90.88 887 SER B N 1
ATOM 14716 C CA . SER B 1 887 ? -3.221 -18.375 -43.25 1 90.88 887 SER B CA 1
ATOM 14717 C C . SER B 1 887 ? -4.395 -17.422 -43.062 1 90.88 887 SER B C 1
ATOM 14719 O O . SER B 1 887 ? -5.523 -17.875 -42.812 1 90.88 887 SER B O 1
ATOM 14721 N N . SER B 1 888 ? -4.137 -16.156 -43.062 1 91.81 888 SER B N 1
ATOM 14722 C CA . SER B 1 888 ? -5.133 -15.094 -43 1 91.81 888 SER B CA 1
ATOM 14723 C C . SER B 1 888 ? -5.688 -14.938 -41.562 1 91.81 888 SER B C 1
ATOM 14725 O O . SER B 1 888 ? -6.824 -14.492 -41.406 1 91.81 888 SER B O 1
ATOM 14727 N N . THR B 1 889 ? -4.961 -15.43 -40.562 1 94.69 889 THR B N 1
ATOM 14728 C CA . THR B 1 889 ? -5.348 -15.164 -39.156 1 94.69 889 THR B CA 1
ATOM 14729 C C . THR B 1 889 ? -5.117 -13.703 -38.812 1 94.69 889 THR B C 1
ATOM 14731 O O . THR B 1 889 ? -4.062 -13.141 -39.125 1 94.69 889 THR B O 1
ATOM 14734 N N . GLU B 1 890 ? -6.125 -13.047 -38.25 1 95.25 890 GLU B N 1
ATOM 14735 C CA . GLU B 1 890 ? -6.027 -11.672 -37.781 1 95.25 890 GLU B CA 1
ATOM 14736 C C . GLU B 1 890 ? -6.762 -11.492 -36.469 1 95.25 890 GLU B C 1
ATOM 14738 O O . GLU B 1 890 ? -7.594 -12.312 -36.094 1 95.25 890 GLU B O 1
ATOM 14743 N N . PHE B 1 891 ? -6.297 -10.453 -35.781 1 96.56 891 PHE B N 1
ATOM 14744 C CA . PHE B 1 891 ? -7.074 -10.047 -34.594 1 96.56 891 PHE B CA 1
ATOM 14745 C C . PHE B 1 891 ? -8.289 -9.227 -35.031 1 96.56 891 PHE B C 1
ATOM 14747 O O . PHE B 1 891 ? -8.203 -8.406 -35.938 1 96.56 891 PHE B O 1
ATOM 14754 N N . ASN B 1 892 ? -9.383 -9.492 -34.375 1 95.62 892 ASN B N 1
ATOM 14755 C CA . ASN B 1 892 ? -10.602 -8.742 -34.656 1 95.62 892 ASN B CA 1
ATOM 14756 C C . ASN B 1 892 ? -10.688 -7.461 -33.844 1 95.62 892 ASN B C 1
ATOM 14758 O O . ASN B 1 892 ? -10.406 -7.48 -32.625 1 95.62 892 ASN B O 1
ATOM 14762 N N . GLY B 1 893 ? -11.008 -6.383 -34.469 1 91.88 893 GLY B N 1
ATOM 14763 C CA . GLY B 1 893 ? -11.289 -5.148 -33.75 1 91.88 893 GLY B CA 1
ATOM 14764 C C . GLY B 1 893 ? -10.062 -4.285 -33.531 1 91.88 893 GLY B C 1
ATOM 14765 O O . GLY B 1 893 ? -10.164 -3.156 -33.062 1 91.88 893 GLY B O 1
ATOM 14766 N N . ILE B 1 894 ? -8.859 -4.832 -33.781 1 95.12 894 ILE B N 1
ATOM 14767 C CA . ILE B 1 894 ? -7.648 -4.023 -33.656 1 95.12 894 ILE B CA 1
ATOM 14768 C C . ILE B 1 894 ? -6.762 -4.211 -34.875 1 95.12 894 ILE B C 1
ATOM 14770 O O . ILE B 1 894 ? -6.734 -5.293 -35.469 1 95.12 894 ILE B O 1
ATOM 14774 N N . TYR B 1 895 ? -6.082 -3.133 -35.25 1 95.5 895 TYR B N 1
ATOM 14775 C CA . TYR B 1 895 ? -5.152 -3.154 -36.375 1 95.5 895 TYR B CA 1
ATOM 14776 C C . TYR B 1 895 ? -3.709 -3.211 -35.875 1 95.5 895 TYR B C 1
ATOM 14778 O O . TYR B 1 895 ? -3.281 -2.371 -35.094 1 95.5 895 TYR B O 1
ATOM 14786 N N . VAL B 1 896 ? -2.98 -4.258 -36.312 1 96.06 896 VAL B N 1
ATOM 14787 C CA . VAL B 1 896 ? -1.569 -4.43 -36 1 96.06 896 VAL B CA 1
ATOM 14788 C C . VAL B 1 896 ? -0.704 -3.957 -37.156 1 96.06 896 VAL B C 1
ATOM 14790 O O . VAL B 1 896 ? -0.755 -4.531 -38.25 1 96.06 896 VAL B O 1
ATOM 14793 N N . SER B 1 897 ? 0.107 -2.928 -36.906 1 95 897 SER B N 1
ATOM 14794 C CA . SER B 1 897 ? 0.903 -2.326 -37.969 1 95 897 SER B CA 1
ATOM 14795 C C . SER B 1 897 ? 2.189 -3.111 -38.219 1 95 897 SER B C 1
ATOM 14797 O O . SER B 1 897 ? 2.629 -3.256 -39.344 1 95 897 SER B O 1
ATOM 14799 N N . GLU B 1 898 ? 2.818 -3.561 -37.125 1 95.69 898 GLU B N 1
ATOM 14800 C CA . GLU B 1 898 ? 4.094 -4.262 -37.219 1 95.69 898 GLU B CA 1
ATOM 14801 C C . GLU B 1 898 ? 4.176 -5.41 -36.219 1 95.69 898 GLU B C 1
ATOM 14803 O O . GLU B 1 898 ? 3.613 -5.332 -35.125 1 95.69 898 GLU B O 1
ATOM 14808 N N . ILE B 1 899 ? 4.855 -6.449 -36.625 1 96.69 899 ILE B N 1
ATOM 14809 C CA . ILE B 1 899 ? 5.172 -7.59 -35.75 1 96.69 899 ILE B CA 1
ATOM 14810 C C . ILE B 1 899 ? 6.68 -7.812 -35.75 1 96.69 899 ILE B C 1
ATOM 14812 O O . ILE B 1 899 ? 7.305 -8.008 -36.781 1 96.69 899 ILE B O 1
ATOM 14816 N N . PHE B 1 900 ? 7.309 -7.773 -34.531 1 96.44 900 PHE B N 1
ATOM 14817 C CA . PHE B 1 900 ? 8.742 -7.977 -34.375 1 96.44 900 PHE B CA 1
ATOM 14818 C C . PHE B 1 900 ? 9.023 -9.219 -33.531 1 96.44 900 PHE B C 1
ATOM 14820 O O . PHE B 1 900 ? 8.5 -9.359 -32.438 1 96.44 900 PHE B O 1
ATOM 14827 N N . LYS B 1 901 ? 9.797 -10.109 -34.125 1 97.12 901 LYS B N 1
ATOM 14828 C CA . LYS B 1 901 ? 10.344 -11.148 -33.25 1 97.12 901 LYS B CA 1
ATOM 14829 C C . LYS B 1 901 ? 11.297 -10.555 -32.219 1 97.12 901 LYS B C 1
ATOM 14831 O O . LYS B 1 901 ? 12.117 -9.688 -32.562 1 97.12 901 LYS B O 1
ATOM 14836 N N . THR B 1 902 ? 11.172 -10.898 -30.953 1 97.25 902 THR B N 1
ATOM 14837 C CA . THR B 1 902 ? 11.977 -10.328 -29.891 1 97.25 902 THR B CA 1
ATOM 14838 C C . THR B 1 902 ? 12.312 -11.383 -28.844 1 97.25 902 THR B C 1
ATOM 14840 O O . THR B 1 902 ? 11.953 -12.547 -29 1 97.25 902 THR B O 1
ATOM 14843 N N . SER B 1 903 ? 13.203 -11.031 -27.875 1 97.19 903 SER B N 1
ATOM 14844 C CA . SER B 1 903 ? 13.469 -11.922 -26.75 1 97.19 903 SER B CA 1
ATOM 14845 C C . SER B 1 903 ? 12.234 -12.086 -25.859 1 97.19 903 SER B C 1
ATOM 14847 O O . SER B 1 903 ? 11.289 -11.297 -25.969 1 97.19 903 SER B O 1
ATOM 14849 N N . LEU B 1 904 ? 12.195 -13.078 -25 1 97.88 904 LEU B N 1
ATOM 14850 C CA . LEU B 1 904 ? 11.016 -13.367 -24.188 1 97.88 904 LEU B CA 1
ATOM 14851 C C . LEU B 1 904 ? 10.664 -12.172 -23.297 1 97.88 904 LEU B C 1
ATOM 14853 O O . LEU B 1 904 ? 9.492 -11.961 -22.984 1 97.88 904 LEU B O 1
ATOM 14857 N N . SER B 1 905 ? 11.703 -11.375 -22.938 1 96.44 905 SER B N 1
ATOM 14858 C CA . SER B 1 905 ? 11.438 -10.234 -22.062 1 96.44 905 SER B CA 1
ATOM 14859 C C . SER B 1 905 ? 11.156 -8.969 -22.875 1 96.44 905 SER B C 1
ATOM 14861 O O . SER B 1 905 ? 10.875 -7.914 -22.312 1 96.44 905 SER B O 1
ATOM 14863 N N . GLY B 1 906 ? 11.281 -9.023 -24.234 1 96 906 GLY B N 1
ATOM 14864 C CA . GLY B 1 906 ? 10.922 -7.918 -25.125 1 96 906 GLY B CA 1
ATOM 14865 C C . GLY B 1 906 ? 12.023 -6.883 -25.25 1 96 906 GLY B C 1
ATOM 14866 O O . GLY B 1 906 ? 11.773 -5.758 -25.688 1 96 906 GLY B O 1
ATOM 14867 N N . LEU B 1 907 ? 13.305 -7.262 -24.906 1 95.12 907 LEU B N 1
ATOM 14868 C CA . LEU B 1 907 ? 14.352 -6.246 -24.875 1 95.12 907 LEU B CA 1
ATOM 14869 C C . LEU B 1 907 ? 15.211 -6.32 -26.125 1 95.12 907 LEU B C 1
ATOM 14871 O O . LEU B 1 907 ? 15.953 -5.383 -26.438 1 95.12 907 LEU B O 1
ATOM 14875 N N . HIS B 1 908 ? 15.18 -7.449 -26.875 1 94.5 908 HIS B N 1
ATOM 14876 C CA . HIS B 1 908 ? 16.031 -7.645 -28.047 1 94.5 908 HIS B CA 1
ATOM 14877 C C . HIS B 1 908 ? 15.219 -7.879 -29.297 1 94.5 908 HIS B C 1
ATOM 14879 O O . HIS B 1 908 ? 14.898 -9.023 -29.641 1 94.5 908 HIS B O 1
ATOM 14885 N N . ASP B 1 909 ? 15.031 -6.824 -30.031 1 88.75 909 ASP B N 1
ATOM 14886 C CA . ASP B 1 909 ? 14.289 -6.961 -31.281 1 88.75 909 ASP B CA 1
ATOM 14887 C C . ASP B 1 909 ? 15.18 -7.539 -32.375 1 88.75 909 ASP B C 1
ATOM 14889 O O . ASP B 1 909 ? 16.344 -7.152 -32.5 1 88.75 909 ASP B O 1
ATOM 14893 N N . ASN B 1 910 ? 14.68 -8.438 -33.031 1 85.69 910 ASN B N 1
ATOM 14894 C CA . ASN B 1 910 ? 15.469 -9.172 -34 1 85.69 910 ASN B CA 1
ATOM 14895 C C . ASN B 1 910 ? 14.961 -8.93 -35.438 1 85.69 910 ASN B C 1
ATOM 14897 O O . ASN B 1 910 ? 15.57 -8.18 -36.188 1 85.69 910 ASN B O 1
ATOM 14901 N N . GLU B 1 911 ? 13.82 -9.523 -35.688 1 92.06 911 GLU B N 1
ATOM 14902 C CA . GLU B 1 911 ? 13.367 -9.594 -37.094 1 92.06 911 GLU B CA 1
ATOM 14903 C C . GLU B 1 911 ? 11.938 -9.078 -37.219 1 92.06 911 GLU B C 1
ATOM 14905 O O . GLU B 1 911 ? 11.086 -9.344 -36.344 1 92.06 911 GLU B O 1
ATOM 14910 N N . LEU B 1 912 ? 11.695 -8.305 -38.281 1 95.5 912 LEU B N 1
ATOM 14911 C CA . LEU B 1 912 ? 10.336 -7.883 -38.625 1 95.5 912 LEU B CA 1
ATOM 14912 C C . LEU B 1 912 ? 9.586 -9 -39.344 1 95.5 912 LEU B C 1
ATOM 14914 O O . LEU B 1 912 ? 10.109 -9.609 -40.281 1 95.5 912 LEU B O 1
ATOM 14918 N N . ILE B 1 913 ? 8.438 -9.305 -38.875 1 94.94 913 ILE B N 1
ATOM 14919 C CA . ILE B 1 913 ? 7.586 -10.344 -39.438 1 94.94 913 ILE B CA 1
ATOM 14920 C C . ILE B 1 913 ? 6.414 -9.711 -40.188 1 94.94 913 ILE B C 1
ATOM 14922 O O . ILE B 1 913 ? 5.73 -8.836 -39.625 1 94.94 913 ILE B O 1
ATOM 14926 N N . LYS B 1 914 ? 6.156 -10.156 -41.344 1 90.62 914 LYS B N 1
ATOM 14927 C CA . LYS B 1 914 ? 5.207 -9.508 -42.25 1 90.62 914 LYS B CA 1
ATOM 14928 C C . LYS B 1 914 ? 3.773 -9.68 -41.75 1 90.62 914 LYS B C 1
ATOM 14930 O O . LYS B 1 914 ? 2.959 -8.766 -41.844 1 90.62 914 LYS B O 1
ATOM 14935 N N . SER B 1 915 ? 3.504 -10.953 -41.406 1 92.38 915 SER B N 1
ATOM 14936 C CA . SER B 1 915 ? 2.143 -11.273 -40.969 1 92.38 915 SER B CA 1
ATOM 14937 C C . SER B 1 915 ? 2.129 -12.414 -39.969 1 92.38 915 SER B C 1
ATOM 14939 O O . SER B 1 915 ? 3.143 -13.094 -39.781 1 92.38 915 SER B O 1
ATOM 14941 N N . PHE B 1 916 ? 0.999 -12.68 -39.375 1 93.56 916 PHE B N 1
ATOM 14942 C CA . PHE B 1 916 ? 0.872 -13.703 -38.344 1 93.56 916 PHE B CA 1
ATOM 14943 C C . PHE B 1 916 ? 1.213 -15.078 -38.875 1 93.56 916 PHE B C 1
ATOM 14945 O O . PHE B 1 916 ? 1.775 -15.922 -38.188 1 93.56 916 PHE B O 1
ATOM 14952 N N . ASP B 1 917 ? 0.871 -15.328 -40.062 1 89.75 917 ASP B N 1
ATOM 14953 C CA . ASP B 1 917 ? 1.083 -16.656 -40.656 1 89.75 917 ASP B CA 1
ATOM 14954 C C . ASP B 1 917 ? 2.568 -16.922 -40.875 1 89.75 917 ASP B C 1
ATOM 14956 O O . ASP B 1 917 ? 2.967 -18.062 -41.125 1 89.75 917 ASP B O 1
ATOM 14960 N N . LYS B 1 918 ? 3.375 -15.914 -40.75 1 92.06 918 LYS B N 1
ATOM 14961 C CA . LYS B 1 918 ? 4.82 -16.078 -40.875 1 92.06 918 LYS B CA 1
ATOM 14962 C C . LYS B 1 918 ? 5.488 -16.281 -39.531 1 92.06 918 LYS B C 1
ATOM 14964 O O . LYS B 1 918 ? 6.691 -16.547 -39.469 1 92.06 918 LYS B O 1
ATOM 14969 N N . VAL B 1 919 ? 4.742 -16.203 -38.531 1 93.38 919 VAL B N 1
ATOM 14970 C CA . VAL B 1 919 ? 5.238 -16.469 -37.188 1 93.38 919 VAL B CA 1
ATOM 14971 C C . VAL B 1 919 ? 5.559 -17.953 -37.062 1 93.38 919 VAL B C 1
ATOM 14973 O O . VAL B 1 919 ? 4.762 -18.812 -37.438 1 93.38 919 VAL B O 1
ATOM 14976 N N . GLN B 1 920 ? 6.781 -18.266 -36.5 1 92 920 GLN B N 1
ATOM 14977 C CA . GLN B 1 920 ? 7.191 -19.656 -36.312 1 92 920 GLN B CA 1
ATOM 14978 C C . GLN B 1 920 ? 7.711 -19.891 -34.875 1 92 920 GLN B C 1
ATOM 14980 O O . GLN B 1 920 ? 8.633 -19.219 -34.438 1 92 920 GLN B O 1
ATOM 14985 N N . VAL B 1 921 ? 7.117 -20.891 -34.25 1 95 921 VAL B N 1
ATOM 14986 C CA . VAL B 1 921 ? 7.562 -21.328 -32.938 1 95 921 VAL B CA 1
ATOM 14987 C C . VAL B 1 921 ? 7.926 -22.812 -32.969 1 95 921 VAL B C 1
ATOM 14989 O O . VAL B 1 921 ? 7.078 -23.656 -33.25 1 95 921 VAL B O 1
ATOM 14992 N N . PRO B 1 922 ? 9.188 -23.125 -32.688 1 93.44 922 PRO B N 1
ATOM 14993 C CA . PRO B 1 922 ? 9.562 -24.531 -32.688 1 93.44 922 PRO B CA 1
ATOM 14994 C C . PRO B 1 922 ? 8.883 -25.312 -31.562 1 93.44 922 PRO B C 1
ATOM 14996 O O . PRO B 1 922 ? 8.523 -24.734 -30.531 1 93.44 922 PRO B O 1
ATOM 14999 N N . THR B 1 923 ? 8.758 -26.625 -31.75 1 92.81 923 THR B N 1
ATOM 15000 C CA . THR B 1 923 ? 8.141 -27.516 -30.75 1 92.81 923 THR B CA 1
ATOM 15001 C C . THR B 1 923 ? 8.891 -27.438 -29.422 1 92.81 923 THR B C 1
ATOM 15003 O O . THR B 1 923 ? 10.117 -27.406 -29.406 1 92.81 923 THR B O 1
ATOM 15006 N N . MET B 1 924 ? 8.203 -27.375 -28.375 1 94.81 924 MET B N 1
ATOM 15007 C CA . MET B 1 924 ? 8.672 -27.375 -27 1 94.81 924 MET B CA 1
ATOM 15008 C C . MET B 1 924 ? 9.297 -26.031 -26.641 1 94.81 924 MET B C 1
ATOM 15010 O O . MET B 1 924 ? 9.914 -25.891 -25.578 1 94.81 924 MET B O 1
ATOM 15014 N N . GLU B 1 925 ? 9.094 -25.031 -27.531 1 95.94 925 GLU B N 1
ATOM 15015 C CA . GLU B 1 925 ? 9.781 -23.766 -27.297 1 95.94 925 GLU B CA 1
ATOM 15016 C C . GLU B 1 925 ? 8.781 -22.625 -27.078 1 95.94 925 GLU B C 1
ATOM 15018 O O . GLU B 1 925 ? 7.605 -22.766 -27.422 1 95.94 925 GLU B O 1
ATOM 15023 N N . LEU B 1 926 ? 9.281 -21.531 -26.469 1 97.62 926 LEU B N 1
ATOM 15024 C CA . LEU B 1 926 ? 8.594 -20.25 -26.344 1 97.62 926 LEU B CA 1
ATOM 15025 C C . LEU B 1 926 ? 9.203 -19.219 -27.297 1 97.62 926 LEU B C 1
ATOM 15027 O O . LEU B 1 926 ? 10.422 -19.188 -27.5 1 97.62 926 LEU B O 1
ATOM 15031 N N . ARG B 1 927 ? 8.367 -18.438 -27.875 1 97.19 927 ARG B N 1
ATOM 15032 C CA . ARG B 1 927 ? 8.82 -17.281 -28.656 1 97.19 927 ARG B CA 1
ATOM 15033 C C . ARG B 1 927 ? 7.949 -16.062 -28.359 1 97.19 927 ARG B C 1
ATOM 15035 O O . ARG B 1 927 ? 6.758 -16.203 -28.062 1 97.19 927 ARG B O 1
ATOM 15042 N N . ALA B 1 928 ? 8.562 -14.922 -28.406 1 98 928 ALA B N 1
ATOM 15043 C CA . ALA B 1 928 ? 7.852 -13.672 -28.141 1 98 928 ALA B CA 1
ATOM 15044 C C . ALA B 1 928 ? 7.891 -12.75 -29.359 1 98 928 ALA B C 1
ATOM 15046 O O . ALA B 1 928 ? 8.867 -12.75 -30.109 1 98 928 ALA B O 1
ATOM 15047 N N . TYR B 1 929 ? 6.871 -12.008 -29.578 1 97.81 929 TYR B N 1
ATOM 15048 C CA . TYR B 1 929 ? 6.727 -11.031 -30.656 1 97.81 929 TYR B CA 1
ATOM 15049 C C . TYR B 1 929 ? 6.184 -9.711 -30.125 1 97.81 929 TYR B C 1
ATOM 15051 O O . TYR B 1 929 ? 5.27 -9.695 -29.297 1 97.81 929 TYR B O 1
ATOM 15059 N N . LYS B 1 930 ? 6.789 -8.664 -30.469 1 97.25 930 LYS B N 1
ATOM 15060 C CA . LYS B 1 930 ? 6.285 -7.328 -30.156 1 97.25 930 LYS B CA 1
ATOM 15061 C C . LYS B 1 930 ? 5.355 -6.816 -31.25 1 97.25 930 LYS B C 1
ATOM 15063 O O . LYS B 1 930 ? 5.746 -6.734 -32.406 1 97.25 930 LYS B O 1
ATOM 15068 N N . LEU B 1 931 ? 4.156 -6.543 -30.875 1 97.44 931 LEU B N 1
ATOM 15069 C CA . LEU B 1 931 ? 3.176 -5.984 -31.812 1 97.44 931 LEU B CA 1
ATOM 15070 C C . LEU B 1 931 ? 3.061 -4.477 -31.625 1 97.44 931 LEU B C 1
ATOM 15072 O O . LEU B 1 931 ? 2.945 -3.982 -30.5 1 97.44 931 LEU B O 1
ATOM 15076 N N . ARG B 1 932 ? 3.133 -3.783 -32.656 1 95.62 932 ARG B N 1
ATOM 15077 C CA . ARG B 1 932 ? 2.949 -2.336 -32.656 1 95.62 932 ARG B CA 1
ATOM 15078 C C . ARG B 1 932 ? 1.665 -1.942 -33.375 1 95.62 932 ARG B C 1
ATOM 15080 O O . ARG B 1 932 ? 1.31 -2.541 -34.406 1 95.62 932 ARG B O 1
ATOM 15087 N N . TYR B 1 933 ? 1.029 -0.919 -32.875 1 93.44 933 TYR B N 1
ATOM 15088 C CA . TYR B 1 933 ? -0.251 -0.456 -33.375 1 93.44 933 TYR B CA 1
ATOM 15089 C C . TYR B 1 933 ? -0.134 0.961 -33.938 1 93.44 933 TYR B C 1
ATOM 15091 O O . TYR B 1 933 ? 0.721 1.734 -33.5 1 93.44 933 TYR B O 1
#

Solvent-accessible surface area (backbone atoms only — not comparable to full-atom values): 96318 Å² total; per-residue (Å²): 121,50,57,40,37,55,63,44,47,58,50,50,70,54,40,49,69,70,57,47,52,49,51,42,48,34,39,75,67,64,76,40,50,59,30,50,30,14,29,39,58,53,32,48,45,54,41,43,50,67,58,56,48,50,18,34,26,53,14,38,46,47,37,35,62,74,61,67,47,78,46,50,36,33,66,49,54,79,30,81,18,46,38,53,61,61,58,42,55,41,34,51,42,63,25,55,34,36,34,36,36,39,45,24,56,66,57,44,51,50,25,45,75,65,36,38,35,49,24,30,43,34,52,86,86,49,86,83,50,86,54,47,28,42,32,40,42,50,76,53,79,51,80,23,36,36,33,38,46,24,95,47,41,83,62,24,31,45,72,34,53,49,76,56,88,93,62,87,46,84,38,43,72,62,23,68,81,67,46,92,85,50,37,65,61,54,40,52,54,49,48,50,30,40,47,58,52,13,66,34,36,83,59,59,68,74,87,62,61,88,46,45,98,86,51,75,84,46,78,65,38,53,52,39,43,48,56,39,51,49,50,39,30,50,53,46,46,73,38,26,88,79,67,72,47,83,60,74,92,78,49,70,67,52,50,54,53,51,42,54,74,62,39,90,78,63,52,76,46,68,65,64,37,71,59,16,28,49,71,44,97,86,66,47,79,43,27,50,38,22,22,31,18,23,56,39,46,59,38,38,49,52,38,52,39,49,34,41,45,46,43,27,32,37,47,37,39,54,31,48,46,27,23,56,75,71,63,37,66,68,54,37,53,55,48,50,57,44,48,56,51,49,51,51,33,51,49,44,56,23,54,41,38,17,44,53,42,56,28,40,48,46,46,69,74,58,47,49,53,52,41,52,44,48,50,53,28,42,53,46,32,51,50,46,36,32,51,25,50,22,63,67,33,25,46,92,93,48,69,32,42,50,40,66,45,62,41,60,88,49,80,72,53,74,71,40,75,44,64,63,29,59,84,73,39,74,21,45,36,37,39,35,32,74,47,48,39,64,41,78,42,81,45,75,47,32,26,42,50,81,35,59,47,42,25,45,61,85,64,49,75,50,80,42,20,31,39,83,31,76,38,75,46,61,76,58,99,78,52,89,61,58,50,80,38,74,42,88,55,43,22,30,40,34,33,69,46,82,40,55,25,30,21,37,38,31,31,36,42,35,52,44,93,66,76,72,68,78,30,51,25,39,36,26,29,64,60,84,76,78,84,60,98,59,94,55,55,75,44,65,54,70,89,54,66,44,74,49,72,48,92,46,32,37,40,33,21,37,50,85,77,59,34,47,37,28,42,26,37,56,90,79,63,49,71,43,48,38,31,52,48,58,34,23,32,41,46,27,84,46,51,17,25,38,50,24,31,31,65,42,68,85,48,96,52,81,51,41,64,73,62,74,89,41,57,73,44,47,36,36,41,39,47,68,40,38,35,34,45,36,32,33,36,51,80,39,32,39,40,35,42,36,41,34,46,48,90,81,42,76,63,35,58,35,38,39,35,40,34,40,44,34,69,49,85,84,62,65,34,36,36,32,32,42,33,38,43,32,76,49,58,20,44,54,93,96,44,94,48,20,39,26,33,33,18,51,16,61,76,47,46,42,82,42,66,56,52,83,90,42,58,70,40,64,47,35,41,43,19,22,30,32,37,34,38,42,41,63,48,41,33,48,35,44,28,40,50,34,37,20,21,31,30,30,80,43,79,26,28,48,34,40,41,59,41,54,32,25,76,38,34,42,75,83,74,58,81,52,39,43,75,82,57,52,66,28,75,49,47,36,40,40,35,72,43,63,35,49,74,63,76,66,91,62,57,50,50,36,58,57,56,49,53,54,40,47,47,61,50,50,60,70,45,60,31,33,55,77,41,64,62,72,67,49,45,66,42,60,42,40,74,56,52,41,26,62,47,44,44,72,73,39,34,35,62,35,62,42,89,83,69,44,79,44,62,36,28,42,36,31,38,31,19,55,58,53,33,83,43,32,87,59,88,54,76,89,48,51,77,49,95,82,38,50,31,49,84,86,44,44,59,46,81,49,72,77,76,44,37,28,37,29,20,65,39,66,79,46,76,73,45,81,42,92,48,56,46,70,42,77,53,58,73,67,34,74,45,20,31,40,36,31,92,120,49,58,39,37,53,64,44,46,58,51,52,72,54,41,50,70,69,56,46,51,49,51,43,46,34,38,75,67,65,76,41,50,59,30,51,29,14,28,40,60,52,32,49,46,54,41,43,50,66,59,56,50,49,18,35,26,53,15,40,47,48,37,36,63,75,61,67,46,78,46,49,35,34,65,51,55,79,30,79,19,44,39,54,62,62,57,42,55,41,34,50,44,62,25,55,35,36,33,36,36,40,45,23,57,65,57,43,52,51,24,46,74,66,35,39,34,50,24,28,43,34,53,88,88,47,88,81,50,86,54,47,27,43,32,41,41,50,78,53,80,52,82,24,37,35,35,37,47,25,94,48,42,82,63,25,31,44,72,34,52,50,75,56,88,92,63,87,46,85,38,43,72,62,23,66,83,68,46,92,87,49,37,66,62,53,38,52,55,50,48,52,30,41,47,58,54,15,66,32,38,85,59,59,70,74,86,64,62,88,45,45,98,86,50,75,87,44,76,65,39,52,52,38,44,46,57,39,50,49,51,41,29,50,52,46,46,75,39,25,88,79,67,74,49,84,61,76,90,79,50,70,68,54,50,52,54,52,43,54,75,61,39,89,78,63,53,76,46,67,66,65,37,72,57,16,28,49,70,44,96,84,66,47,78,44,28,51,35,22,22,31,20,23,55,38,46,58,38,37,50,52,39,52,39,49,32,41,46,46,44,28,31,38,46,36,39,53,31,47,48,28,22,55,75,71,63,37,65,68,55,36,52,52,48,50,57,43,48,56,51,49,51,50,32,52,50,44,55,23,54,42,38,17,46,53,42,55,28,41,48,47,46,69,72,58,47,50,54,51,40,50,45,50,50,50,27,42,52,46,31,50,50,45,37,31,50,24,50,23,63,67,33,24,46,92,94,50,71,31,42,49,40,66,46,61,40,61,88,49,82,72,54,72,73,40,76,44,62,61,28,58,83,76,38,72,22,46,37,36,40,35,33,73,46,48,38,65,42,78,42,82,45,78,47,32,25,41,51,81,39,59,47,41,26,44,62,87,62,48,76,50,80,41,20,31,40,83,30,73,39,75,44,62,75,58,99,78,50,88,60,60,49,79,37,77,42,86,57,40,22,31,40,34,32,70,46,82,40,56,26,29,23,39,36,34,30,35,41,33,49,47,93,70,78,85,56,86,27,53,25,39,36,27,29,67,61,84,76,79,84,60,98,58,96,53,54,76,45,65,53,68,89,53,66,43,74,50,72,46,91,46,31,38,40,34,22,37,51,86,76,58,35,46,37,28,41,27,37,56,90,76,64,50,70,43,48,38,31,53,47,57,33,24,31,39,46,26,86,47,50,18,26,38,51,24,33,29,64,41,68,87,48,98,50,80,53,42,65,72,61,73,87,40,56,74,43,47,37,34,41,38,46,67,39,38,36,34,45,34,32,33,35,51,77,38,32,38,39,35,42,35,41,34,48,48,87,83,43,75,63,34,58,34,40,38,35,41,35,40,43,34,68,49,84,85,61,63,34,36,36,32,31,41,32,36,44,31,76,48,57,20,44,54,93,95,43,94,47,19,38,26,32,33,19,52,17,61,76,47,45,42,83,42,65,56,53,85,90,44,59,70,41,63,44,34,40,42,21,23,29,33,36,36,38,44,40,63,47,39,34,47,36,43,30,41,51,34,35,20,20,31,31,30,79,45,80,25,28,48,34,40,41,58,39,54,32,26,78,37,34,42,77,85,74,59,80,52,40,42,76,83,57,52,66,26,75,48,46,36,39,40,36,72,43,61,35,47,73,62,77,65,92,63,60,51,50,35,58,57,55,49,53,54,41,47,48,61,50,49,59,69,46,59,32,34,57,78,42,65,64,73,67,49,44,66,42,60,42,40,76,57,54,41,25,61,46,43,44,72,72,41,35,34,61,36,61,43,89,84,69,43,79,45,62,35,29,44,37,31,37,33,18,54,60,54,33,83,44,32,86,60,89,54,76,91,48,52,78,50,93,84,39,48,31,50,83,86,45,44,59,46,80,50,74,74,75,44,37,28,38,28,20,66,40,66,82,46,77,74,45,80,42,92,47,56,47,70,42,77,54,56,74,67,33,74,44,20,31,40,35,31,90

Radius of gyration: 38.41 Å; Cα contacts (8 Å, |Δi|>4): 4368; chains: 2; bounding box: 108×111×89 Å

Sequence (1866 aa):
MFLEDNELRNYLLGLHPRKRKLVKKLVSEARLEFTSGSWVMTDEATTHFYSMLDQIIEGHQWLKSNIGVTPKSSWSIDTFGHGPVAPYLMRSSGLNNTVTQRMHYTWKQWLAAKQADDFIWRQTWDSHGHSDILCHNFPFDIYSIKHSCGPHPNICVNYDFRKIRGEFTEYGMKAEPVDKMNIKEKAEILLEEYGRSASLFQHNVVLVPIGDDFRYDKPEEWDQQYINYKQLADYINKNRDVYNTDISFGTLSDYFSSVRSRQKSFTTIQGDFFVYSDIFTDGIPAYWSGYFTTRPYWKAMTREVEANLRAVEILYSFASQRARQTGSHFWSRILDKEYTSLSSARQNLGLFQHHDAITGTSKENVMLDYGQKLLTSLKITDNALNIAASSLLSREGQFVDLTSDIERQSFGDSPVRIRVNEQGRKARVVLYNSDPHFREEVIKVKTSSPYVLVKDPTGTVITHQINPVWTLVNDDAHSEHGELFYSKNNFEVVFIANLDPLSLALYEVIGQAESSNTAIATVYKNGKLDNRNVPFDQQKVKEGDIQLENSKMKVRFDGRSGLMRSITLKSTGRTTECQLVFGAYQSTQFRSGSYLFKPDVSTDKPYIDILNDQKKEIIIVTGPVQSEVTVLYGSLLIISFVVYHKPGSILESGVHIEHFLDISGKYRETEVFMRFLTDIQNYKQKSDNPVFFADINGFQIIERKKLAQAGIEGNYYPITSAAYIEDSSRRFTVLVSRAHGSTGFYKGGVEVMLDRRMMYDDGRGMGEGVVDNKNTLSKFWIVLEDKVQTKDEIPKLSLLSHRLSNALLYPTKLFLVEDGEVAHKRLNLITKPLPCDVNMVNFKTLADEYEVPSQEALLVLHKIGYSCNIESVIDKCAVNNNETFYSSTEFNGIYVSEIFKTSLSGLHDNELIKSFDKVQVPTMELRAYKLRYMFLEDNELRNYLLGLHPRKRKLVKKLVSEARLEFTSGSWVMTDEATTHFYSMLDQIIEGHQWLKSNIGVTPKSSWSIDTFGHGPVAPYLMRSSGLNNTVTQRMHYTWKQWLAAKQADDFIWRQTWDSHGHSDILCHNFPFDIYSIKHSCGPHPNICVNYDFRKIRGEFTEYGMKAEPVDKMNIKEKAEILLEEYGRSASLFQHNVVLVPIGDDFRYDKPEEWDQQYINYKQLADYINKNRDVYNTDISFGTLSDYFSSVRSRQKSFTTIQGDFFVYSDIFTDGIPAYWSGYFTTRPYWKAMTREVEANLRAVEILYSFASQRARQTGSHFWSRILDKEYTSLSSARQNLGLFQHHDAITGTSKENVMLDYGQKLLTSLKITDNALNIAASSLLSREGQFVDLTSDIERQSFGDSPVRIRVNEQGRKARVVLYNSDPHFREEVIKVKTSSPYVLVKDPTGTVITHQINPVWTLVNDDAHSEHGELFYSKNNFEVVFIANLDPLSLALYEVIGQAESSNTAIATVYKNGKLDNRNVPFDQQKVKEGDIQLENSKMKVRFDGRSGLMRSITLKSTGRTTECQLVFGAYQSTQFRSGSYLFKPDVSTDKPYIDILNDQKKEIIIVTGPVQSEVTVLYGSLLIISFVVYHKPGSILESGVHIEHFLDISGKYRETEVFMRFLTDIQNYKQKSDNPVFFADINGFQIIERKKLAQAGIEGNYYPITSAAYIEDSSRRFTVLVSRAHGSTGFYKGGVEVMLDRRMMYDDGRGMGEGVVDNKNTLSKFWIVLEDKVQTKDEIPKLSLLSHRLSNALLYPTKLFLVEDGEVAHKRLNLITKPLPCDVNMVNFKTLADEYEVPSQEALLVLHKIGYSCNIESVIDKCAVNNNETFYSSTEFNGIYVSEIFKTSLSGLHDNELIKSFDKVQVPTMELRAYKLRY

InterPro domains:
  IPR000602 Glycoside hydrolase family 38, N-terminal domain [PF01074] (13-278)
  IPR011013 Galactose mutarotase-like domain superfamily [SSF74650] (404-932)
  IPR011330 Glycoside hydrolase/deacetylase, beta/alpha-barrel [SSF88713] (9-278)
  IPR011682 Glycosyl hydrolase family 38, C-terminal [PF07748] (548-764)
  IPR013780 Glycosyl hydrolase, all-beta [G3DSA:2.60.40.1180] (404-539)
  IPR015341 Glycoside hydrolase family 38, central domain [PF09261] (286-390)
  IPR015341 Glycoside hydrolase family 38, central domain [SM00872] (286-374)
  IPR027291 Glycoside hydrolase 38, N-terminal domain superfamily [G3DSA:3.20.110.10] (5-279)
  IPR028995 Glycoside hydrolase families 57/38, central domain superfamily [SSF88688] (286-397)
  IPR037094 Glycoside hydrolase family 38, central domain superfamily [G3DSA:1.20.1270.50] (286-402)
  IPR050843 Glycosyl Hydrolase Family 38 [PTHR11607] (17-931)

pLDDT: mean 91.39, std 8.99, range [37.53, 98.69]